Protein AF-0000000084878643 (afdb_homodimer)

Solvent-accessible surface area (backbone atoms only — not comparable to full-atom values): 111916 Å² total; per-residue (Å²): 138,80,80,73,78,83,76,81,81,75,80,64,74,75,72,75,66,70,75,75,73,78,77,70,66,62,33,75,24,48,44,36,86,78,51,46,78,40,60,67,88,78,78,83,68,64,71,68,74,65,63,67,61,60,69,62,65,75,53,89,75,82,74,66,68,84,76,37,88,47,72,70,44,36,52,51,45,50,54,48,38,51,50,48,50,51,48,49,52,53,57,42,45,70,34,74,67,30,43,30,34,50,48,34,23,48,27,33,47,59,17,42,33,36,62,66,34,64,74,48,27,61,69,53,45,63,58,82,67,50,42,50,13,25,45,41,20,59,70,44,47,31,60,51,29,54,12,46,49,51,50,43,50,54,45,40,51,53,25,49,52,50,26,51,52,48,50,51,46,42,34,49,47,20,34,52,31,38,74,72,65,66,37,60,69,59,30,52,51,49,39,38,49,51,44,37,18,46,44,51,6,49,42,45,27,51,34,61,62,62,62,37,76,60,47,44,48,22,40,50,53,24,47,52,53,37,45,53,51,60,64,68,34,58,35,46,77,71,35,45,89,67,64,63,64,59,51,32,53,50,49,35,52,52,51,12,51,51,40,18,51,48,44,28,67,71,46,84,61,44,52,24,61,47,52,29,54,49,27,50,46,51,30,34,32,30,50,18,33,48,52,34,50,52,51,49,26,58,74,68,70,44,68,64,55,70,71,30,74,62,48,53,50,43,51,50,51,27,51,52,25,49,55,50,32,59,58,25,51,60,23,24,44,49,40,27,49,73,70,12,40,53,79,50,47,64,52,53,53,49,44,54,49,31,53,50,51,35,53,49,30,47,39,24,33,48,45,33,47,53,52,44,53,54,58,70,60,62,62,77,79,78,70,77,78,77,70,75,82,68,85,69,77,74,63,65,63,62,66,53,50,44,50,57,59,54,68,72,66,70,77,66,83,72,73,78,67,84,64,84,75,65,79,65,62,66,55,53,72,63,56,66,73,64,70,68,68,66,56,58,76,70,71,85,48,55,60,47,57,50,41,51,48,44,69,62,40,35,29,49,55,52,24,47,47,48,31,50,27,51,56,36,53,48,64,50,46,47,94,49,53,85,77,31,58,52,66,65,80,42,38,61,57,27,49,53,50,45,48,52,54,40,52,52,48,48,56,53,40,51,53,49,48,37,51,56,56,61,71,55,67,90,54,56,71,69,58,48,50,47,39,44,39,49,51,13,39,54,50,47,34,57,49,29,52,50,48,37,52,51,33,51,48,53,39,51,51,48,52,50,50,52,42,52,43,70,75,64,64,70,78,45,63,66,76,77,50,48,71,68,71,62,45,76,71,62,58,69,69,67,69,85,55,65,64,56,77,64,53,72,62,68,63,70,78,61,58,73,76,68,64,86,53,78,65,62,70,30,77,34,67,71,60,50,53,45,63,44,42,34,29,43,67,65,39,76,85,54,60,69,64,60,50,54,53,28,49,52,52,45,51,51,50,52,57,54,62,30,70,61,52,41,48,10,50,48,45,6,50,53,48,28,65,59,52,47,38,50,71,38,81,88,39,25,64,58,30,62,71,38,42,42,62,52,10,54,49,34,21,63,68,23,53,48,79,29,51,18,53,21,48,52,45,33,51,31,41,53,52,9,37,53,51,9,42,54,50,28,55,51,52,47,67,71,36,75,78,39,60,69,54,41,51,55,51,48,34,51,53,38,42,54,29,39,41,32,27,70,72,71,59,41,44,64,32,23,47,33,16,52,42,36,22,32,65,41,42,47,40,41,52,46,37,42,67,67,45,74,58,94,61,62,86,48,47,40,66,60,48,41,63,68,58,49,41,48,40,46,53,50,19,35,50,50,12,35,53,48,23,51,48,47,42,61,70,54,82,57,40,56,39,56,61,42,41,36,34,37,52,19,46,50,33,40,44,53,17,32,47,46,50,58,27,52,66,58,28,50,54,44,26,68,68,68,69,47,84,63,54,58,65,57,64,55,47,65,57,46,53,53,51,51,52,51,41,47,55,54,37,50,61,42,22,57,58,32,87,50,67,45,31,55,56,49,58,68,64,54,50,51,44,51,52,38,48,56,51,37,52,25,36,52,48,39,50,49,53,64,47,62,69,58,84,70,77,51,72,36,33,48,53,52,50,64,71,45,42,67,50,50,51,51,43,27,27,49,53,24,36,50,28,42,52,54,17,50,32,50,60,67,63,46,48,44,62,92,41,68,82,71,67,64,65,48,52,52,50,42,55,49,50,55,50,50,55,51,51,53,53,53,50,35,58,71,68,64,52,81,64,84,72,78,66,56,68,70,43,52,39,60,59,34,36,51,51,52,46,51,48,50,38,50,50,38,50,49,52,42,49,51,52,48,38,67,52,52,30,66,63,58,63,81,64,82,54,86,80,133,86,74,77,76,79,74,75,80,73,78,62,72,73,71,72,66,68,75,75,71,78,78,70,66,63,33,74,25,47,42,38,88,78,52,45,78,40,61,67,87,77,79,84,68,65,72,66,72,65,62,66,61,59,70,63,64,76,53,86,76,81,72,66,68,84,74,39,90,46,71,71,43,37,51,49,44,51,54,48,38,51,49,49,50,51,50,50,51,53,54,41,47,70,34,74,67,29,44,29,35,50,46,35,22,50,26,33,48,59,17,42,33,36,62,67,34,65,73,49,27,61,70,55,42,62,58,81,67,47,39,51,15,27,45,42,20,60,70,44,48,31,61,50,30,55,11,46,49,52,52,44,50,53,44,40,52,54,24,51,52,50,26,50,53,47,50,51,48,40,32,48,46,22,32,53,31,37,75,72,65,65,38,60,69,62,29,53,51,48,39,38,50,51,44,37,19,46,44,51,7,48,42,46,26,49,33,61,63,63,63,38,77,59,47,45,48,23,41,50,52,24,47,52,53,36,46,55,52,60,64,67,35,59,36,47,75,71,36,46,88,66,66,65,65,59,51,32,54,50,48,36,51,51,52,12,52,50,42,18,52,49,43,27,68,72,47,85,62,44,53,22,60,46,52,29,52,49,26,51,44,51,29,34,32,31,49,18,34,49,52,35,50,52,53,48,26,58,75,68,70,44,69,64,55,71,71,30,73,60,48,54,50,43,50,50,51,27,51,53,24,49,53,49,32,60,59,25,50,61,23,26,44,50,39,27,49,74,68,12,40,53,77,51,49,64,52,53,53,49,45,54,49,31,53,51,50,34,53,51,30,47,39,23,34,50,45,32,44,53,52,45,54,54,58,70,60,62,60,78,77,75,69,77,74,77,68,81,83,64,89,69,78,76,62,66,63,61,64,53,51,41,50,58,57,54,67,72,62,69,77,66,82,76,73,76,66,82,64,84,76,64,78,65,63,66,55,52,73,63,56,66,74,63,68,67,66,68,54,59,76,70,71,84,49,55,60,47,56,50,41,49,47,46,69,63,40,36,28,48,54,54,26,45,48,50,32,51,26,49,54,35,52,49,64,51,46,48,93,48,51,84,76,31,57,52,66,66,80,42,38,60,56,28,49,52,51,45,49,52,53,38,51,54,50,47,56,53,39,51,52,51,50,39,51,54,56,60,71,54,66,90,56,57,71,67,59,49,50,48,39,45,40,50,53,14,38,54,50,48,35,56,50,30,52,51,48,37,51,51,32,49,48,52,40,51,51,49,51,50,51,52,41,51,42,68,76,64,63,70,79,44,64,68,77,76,50,49,70,67,70,61,43,76,71,60,56,71,70,66,71,85,54,67,66,55,79,64,52,71,61,67,63,72,77,61,59,72,75,68,64,84,53,77,63,63,70,32,78,33,66,71,60,50,52,46,61,45,41,34,30,43,66,65,40,77,86,55,60,69,63,63,47,52,52,29,49,52,52,45,52,52,50,51,57,54,62,29,70,61,51,41,48,10,50,48,45,5,49,52,48,28,65,59,52,46,38,51,71,37,81,88,39,24,64,59,30,60,72,40,42,44,62,52,10,55,50,34,22,62,68,23,54,47,79,30,52,17,53,20,48,52,46,33,49,32,42,52,55,9,36,54,52,9,42,52,50,26,55,52,51,46,67,72,36,74,79,40,61,68,54,41,51,55,50,48,35,53,54,39,44,54,28,38,40,32,27,70,71,71,59,40,46,64,32,22,48,32,16,51,42,37,23,31,64,40,42,47,41,42,53,47,37,43,67,69,44,75,57,94,62,62,87,46,44,40,66,59,49,42,64,68,60,49,41,49,39,47,52,52,20,34,50,52,12,35,53,49,24,53,48,47,43,61,70,54,83,58,40,55,39,56,60,42,41,37,33,37,53,19,45,50,32,40,44,52,16,30,46,47,49,59,27,53,66,58,27,50,54,43,26,69,68,68,69,47,84,62,55,60,65,56,64,55,46,66,57,46,53,51,51,50,53,51,42,47,54,55,36,52,60,44,22,56,58,32,86,48,66,46,32,55,54,50,59,68,65,53,48,52,43,50,52,36,49,53,52,37,53,25,37,53,49,39,50,49,54,65,49,62,68,58,85,70,78,50,72,38,33,48,54,50,49,64,72,43,43,67,47,51,52,51,44,28,28,48,53,23,35,50,27,42,53,53,18,50,31,50,60,66,63,45,50,43,62,91,39,67,83,70,67,64,67,47,51,51,50,41,55,49,51,54,49,49,54,50,52,53,53,51,50,34,59,72,68,64,52,82,65,83,71,77,67,55,67,71,42,51,37,60,60,35,37,51,50,50,46,51,50,52,39,49,51,39,49,49,53,41,49,51,52,48,37,67,54,53,30,66,64,57,62,80,65,81,55,86,79

InterPro domains:
  IPR049453 Integral membrane bound transporter domain [PF13515] (687-822)
  IPR052430 Intracellular Vesicle Transport-Associated [PTHR47804] (70-1054)

Nearest PDB structures (foldseek):
  7vq7-assembly1_B  TM=7.026E-01  e=4.451E-05  Arabidopsis thaliana
  7vq3-assembly1_A  TM=6.517E-01  e=2.743E-05  Arabidopsis thaliana
  7vq7-assembly1_B  TM=7.253E-01  e=2.428E-05  Arabidopsis thaliana
  7vq3-assembly1_A  TM=6.732E-01  e=3.557E-05  Arabidopsis thaliana
  7jh5-assembly1_A  TM=3.214E-01  e=6.036E+00  synthetic construct

Foldseek 3Di:
DPPDDPPPPDDPPPDPPPPPPPQFQQDFFAQLQPRDTDRDDDALDQPPVPPVPPPPPPQDDQDDLVVAPDPVSSVVSVVVNVVSVVVVVVVVCPDLLNLQLLLLLQLLLQQLCCLQPVVNVVVLPLFFDSLVLSLLSLLQPLSDALLVLLVLVVLLVVLLVLLLVLLVVLLVLLQCCCVPPVDLPVSVVVNLCCSQLVSLLVLLLQCQQLVDSSSLSSSLLSLLSNLCRQQPDCSSNVSHDDCSSSVSSVSSSVSSSCSSSCSNVPGPHHHLVQLLLVLLLQLLLLLLSLLSLLLVCLLVVDPCSCVDPVVVVSVVSNVVSLVSNVVSLSSNCSVCLVQQNNVCSVLSVLLNVLSVLLVLLSLLLNLLSVLLNVLLPPPPCPPDDPDDPPPPPPPPVLVVLLVVVVVPPPPPDPCPPPDPPDPPVVVVVVPPPPVVVVVLVLCPALSNLSSLLCSQQVNLSNSLSVLSSVQSNDRQAPPRRLQGGPQSPSSLVSLVVSLVVNVVSLVVSLQVSLVSLVSNPPDDLVRNLSNLLSSLSSVLSSLSSSSSSVSVSSSSVSSVVSVVCSVDPDRHNCVVVCVVVVPVPPDPPCVVPDPVVVVVCVAPPFDDADNPNLFDQQDDPVVVVCVVCVVVVVCVVDDPVVVVVVVVVVVVVVVCPRLSNLLSSLLSVLLSVLSVLSNDPVNNVVCVLLVLSLLSSLLSSLRDSALLSSVVLLVLLLLLLVLLLVLLVVQCVVCVQPSVSSSVSLSVLSSVLSCCCSPVVSSSNSSSSNVSNSQQNSSQNSQLVQRPDPNVVQPRNHGPSVSSSVSNSVSSNNSSVSSSCSCVPRPHDHLLLSLLSLVLVLLLVVLVLLLVPQVVVLLVCQPVVNPDGSDRPCRLVNSVVSLVSSVVSLVSNQSDDDPVDGDPSVLVVLLSVLVSSLSSLVSSSRSLSPPPPHAALQLSVLCVQLVVLSSVLSNLSSVLSNVLSVCSNVVAADAPPRDASVVSLVVSSVSSVVVVVVVVVCVVVVPPPPRPHRSVSCSSVSSVSSSSVSSRVSSVVSSVSSCVVSHYDDPPDDDDD/DDPPDPPCPDDPPPDPPPPPPPQFQQDFFAQLQPRDTDRDDDALDAPPVPPVPPPPVPQDDQDDLVVAPDPVSSVVSVVVNVVSVVVVVVVVCPDLLNLQLLLLLQLLLQQLCCLLPVVNVVVLPLFFDSLVLSLLSLLQPLSDALLVLLVLVVLLVVLLVLLLVLLVVLLVLLQCCCVPPVDLPVSVVVNLCCSQLVSLLVLLLQCQQLVDSSSLSSSLLSLLSNLCRQQPDCSSNVSHDDCSSSVSSVSSSVSSSCSSSCSNVPGPHDHLVQLLLVLLLQLLLLLLSLLSLLLVCLLVVDPCSCVDPVVVVSVVSNVVSLVSNVVSLSSNCSVCLVQQNNVCSVLSVLLNVLSVLLVLLSLLLNLLSVLLNVLLPPPPPPPPDPDDPDPPPPPPVLVVLLVVVVVVPPPPDPCPPPDPPDPPVVVVVVPPPPVVVLVLVLCPDLSNLSSLLCNQQVNLSNSLSVLSSVQSNDRQAPPRRLQGGDQSPSSLVSLVVSLVVNVVSLVVSLQVSLVSLVSNPPDDLVRNLSNLLSSLSSVLSSLSSSSSSVSVSSSSVSSVVSVVCSVPPDRHNCVVVCVVVVPVPPDPCCVVPDPVVVVVCPAPPFDDADNSNLFDQQDDPVVVVCVQCVVVVVCVVDDPVVVVVVVVVVVVVVVCPRLSNLLSSLLSVLLSVLSVLSNDPVNNVVCVLLVLSLLSSLLSSLRDSALLSSVVLLVLLLLLLVLLLVLLVVQCVVCVLPSVSSSVSLSVLSSVLSCCCSPVVSSSNSSSNNVSNSCQNSSQNSQLVQRPDPNVVQPRNNGPSVSSSVSNSVSSNNSSVSSSCSCPPRPHDHLLLSLLSLVLVLLLVVLVLLLVPQVVVLLVCQPVVNPDGSDRPPRLVNSVVSLVSSVVSLVSNQSDDDPVDGDPSVLVVLLSVLVVSLSSLVSSSRSLSPPPNHAAPQLSVLCVQLVVLSSVLSNLSSVLSNVLSVCSNVVAADAPPRDASVVSLVVSSVSSVVVVVVVVVCVVVVPPPPRPHRSVSCSSVSSVSSSSVSSRVSSVVSSVSSCVVSHYDDPPDDDDD

Organism: Fusarium pseudograminearum (strain CS3096) (NCBI:txid1028729)

pLDDT: mean 78.45, std 18.29, range [18.11, 96.5]

Structure (mmCIF, N/CA/C/O backbone):
data_AF-0000000084878643-model_v1
#
loop_
_entity.id
_entity.type
_entity.pdbx_description
1 polymer 'Integral membrane bound transporter domain-containing protein'
#
loop_
_atom_site.group_PDB
_atom_site.id
_atom_site.type_symbol
_atom_site.label_atom_id
_atom_site.label_alt_id
_atom_site.label_comp_id
_atom_site.label_asym_id
_atom_site.label_entity_id
_atom_site.label_seq_id
_atom_site.pdbx_PDB_ins_code
_atom_site.Cartn_x
_atom_site.Cartn_y
_atom_site.Cartn_z
_atom_site.occupancy
_atom_site.B_iso_or_equiv
_atom_site.auth_seq_id
_atom_site.auth_comp_id
_atom_site.auth_asym_id
_atom_site.auth_atom_id
_atom_site.pdbx_PDB_model_num
ATOM 1 N N . MET A 1 1 ? -40.031 55.219 -47.625 1 23.02 1 MET A N 1
ATOM 2 C CA . MET A 1 1 ? -38.938 54.75 -46.812 1 23.02 1 MET A CA 1
ATOM 3 C C . MET A 1 1 ? -39.125 55.125 -45.344 1 23.02 1 MET A C 1
ATOM 5 O O . MET A 1 1 ? -39.188 56.312 -45.031 1 23.02 1 MET A O 1
ATOM 9 N N . SER A 1 2 ? -39.844 54.281 -44.531 1 20.12 2 SER A N 1
ATOM 10 C CA . SER A 1 2 ? -40.812 54.219 -43.438 1 20.12 2 SER A CA 1
ATOM 11 C C . SER A 1 2 ? -40.125 54.312 -42.062 1 20.12 2 SER A C 1
ATOM 13 O O . SER A 1 2 ? -39.312 53.469 -41.719 1 20.12 2 SER A O 1
ATOM 15 N N . THR A 1 3 ? -39.562 55.531 -41.75 1 19.91 3 THR A N 1
ATOM 16 C CA . THR A 1 3 ? -38.875 55.938 -40.5 1 19.91 3 THR A CA 1
ATOM 17 C C . THR A 1 3 ? -39.719 55.594 -39.281 1 19.91 3 THR A C 1
ATOM 19 O O . THR A 1 3 ? -40.688 56.281 -38.969 1 19.91 3 THR A O 1
ATOM 22 N N . ALA A 1 4 ? -39.969 54.219 -39.25 1 21.73 4 ALA A N 1
ATOM 23 C CA . ALA A 1 4 ? -40.906 53.625 -38.312 1 21.73 4 ALA A CA 1
ATOM 24 C C . ALA A 1 4 ? -40.594 54.094 -36.875 1 21.73 4 ALA A C 1
ATOM 26 O O . ALA A 1 4 ? -39.438 54.188 -36.5 1 21.73 4 ALA A O 1
ATOM 27 N N . THR A 1 5 ? -41.531 54.781 -36.219 1 21.22 5 THR A N 1
ATOM 28 C CA . THR A 1 5 ? -41.75 55.531 -35 1 21.22 5 THR A CA 1
ATOM 29 C C . THR A 1 5 ? -41.469 54.688 -33.781 1 21.22 5 THR A C 1
ATOM 31 O O . THR A 1 5 ? -42.031 53.594 -33.625 1 21.22 5 THR A O 1
ATOM 34 N N . SER A 1 6 ? -40.188 54.656 -33.219 1 24.14 6 SER A N 1
ATOM 35 C CA . SER A 1 6 ? -39.531 53.938 -32.125 1 24.14 6 SER A CA 1
ATOM 36 C C . SER A 1 6 ? -40.312 54.125 -30.828 1 24.14 6 SER A C 1
ATOM 38 O O . SER A 1 6 ? -40.5 55.219 -30.344 1 24.14 6 SER A O 1
ATOM 40 N N . SER A 1 7 ? -41.5 53.438 -30.703 1 23.77 7 SER A N 1
ATOM 41 C CA . SER A 1 7 ? -42.469 53.469 -29.594 1 23.77 7 SER A CA 1
ATOM 42 C C . SER A 1 7 ? -41.781 53.188 -28.266 1 23.77 7 SER A C 1
ATOM 44 O O . SER A 1 7 ? -40.906 52.312 -28.188 1 23.77 7 SER A O 1
ATOM 46 N N . SER A 1 8 ? -41.656 54.219 -27.375 1 23.42 8 SER A N 1
ATOM 47 C CA . SER A 1 8 ? -41.125 54.438 -26.031 1 23.42 8 SER A CA 1
ATOM 48 C C . SER A 1 8 ? -41.719 53.438 -25.031 1 23.42 8 SER A C 1
ATOM 50 O O . SER A 1 8 ? -42.938 53.5 -24.734 1 23.42 8 SER A O 1
ATOM 52 N N . ASN A 1 9 ? -41.531 52.094 -25.219 1 24.12 9 ASN A N 1
ATOM 53 C CA . ASN A 1 9 ? -42 51.062 -24.328 1 24.12 9 ASN A CA 1
ATOM 54 C C . ASN A 1 9 ? -41.656 51.344 -22.875 1 24.12 9 ASN A C 1
ATOM 56 O O . ASN A 1 9 ? -40.469 51.469 -22.531 1 24.12 9 ASN A O 1
ATOM 60 N N . SER A 1 10 ? -42.438 52.156 -22.125 1 22.97 10 SER A N 1
ATOM 61 C CA . SER A 1 10 ? -42.5 52.594 -20.734 1 22.97 10 SER A CA 1
ATOM 62 C C . SER A 1 10 ? -42.188 51.438 -19.781 1 22.97 10 SER A C 1
ATOM 64 O O . SER A 1 10 ? -42.375 50.281 -20.141 1 22.97 10 SER A O 1
ATOM 66 N N . ALA A 1 11 ? -41.531 51.75 -18.531 1 26.12 11 ALA A N 1
ATOM 67 C CA . ALA A 1 11 ? -40.719 51.281 -17.391 1 26.12 11 ALA A CA 1
ATOM 68 C C . ALA A 1 11 ? -41.562 50.406 -16.469 1 26.12 11 ALA A C 1
ATOM 70 O O . ALA A 1 11 ? -41.156 50.125 -15.336 1 26.12 11 ALA A O 1
ATOM 71 N N . TRP A 1 12 ? -42.688 49.906 -16.953 1 24.53 12 TRP A N 1
ATOM 72 C CA . TRP A 1 12 ? -43.562 49.469 -15.883 1 24.53 12 TRP A CA 1
ATOM 73 C C . TRP A 1 12 ? -42.969 48.312 -15.094 1 24.53 12 TRP A C 1
ATOM 75 O O . TRP A 1 12 ? -43.656 47.656 -14.32 1 24.53 12 TRP A O 1
ATOM 85 N N . PRO A 1 13 ? -41.688 47.844 -15.258 1 33.06 13 PRO A N 1
ATOM 86 C CA . PRO A 1 13 ? -41.688 46.625 -14.453 1 33.06 13 PRO A CA 1
ATOM 87 C C . PRO A 1 13 ? -42.094 46.875 -13 1 33.06 13 PRO A C 1
ATOM 89 O O . PRO A 1 13 ? -41.719 47.906 -12.422 1 33.06 13 PRO A O 1
ATOM 92 N N . PRO A 1 14 ? -43.281 46.438 -12.586 1 29.06 14 PRO A N 1
ATOM 93 C CA . PRO A 1 14 ? -43.781 46.781 -11.242 1 29.06 14 PRO A CA 1
ATOM 94 C C . PRO A 1 14 ? -42.75 46.531 -10.156 1 29.06 14 PRO A C 1
ATOM 96 O O . PRO A 1 14 ? -41.906 45.625 -10.297 1 29.06 14 PRO A O 1
ATOM 99 N N . LYS A 1 15 ? -42.406 47.562 -9.438 1 32.34 15 LYS A N 1
ATOM 100 C CA . LYS A 1 15 ? -41.531 47.625 -8.289 1 32.34 15 LYS A CA 1
ATOM 101 C C . LYS A 1 15 ? -41.781 46.5 -7.316 1 32.34 15 LYS A C 1
ATOM 103 O O . LYS A 1 15 ? -42.938 46.25 -6.93 1 32.34 15 LYS A O 1
ATOM 108 N N . LYS A 1 16 ? -40.938 45.562 -7.387 1 32.28 16 LYS A N 1
ATOM 109 C CA . LYS A 1 16 ? -40.969 44.469 -6.41 1 32.28 16 LYS A CA 1
ATOM 110 C C . LYS A 1 16 ? -41.281 45 -5.012 1 32.28 16 LYS A C 1
ATOM 112 O O . LYS A 1 16 ? -40.562 45.875 -4.504 1 32.28 16 LYS A O 1
ATOM 117 N N . ARG A 1 17 ? -42.562 45.094 -4.754 1 31.33 17 ARG A N 1
ATOM 118 C CA . ARG A 1 17 ? -42.906 45.5 -3.398 1 31.33 17 ARG A CA 1
ATOM 119 C C . ARG A 1 17 ? -41.969 44.875 -2.375 1 31.33 17 ARG A C 1
ATOM 121 O O . ARG A 1 17 ? -41.625 43.688 -2.498 1 31.33 17 ARG A O 1
ATOM 128 N N . PRO A 1 18 ? -41.125 45.75 -1.85 1 29.88 18 PRO A N 1
ATOM 129 C CA . PRO A 1 18 ? -40.219 45.188 -0.845 1 29.88 18 PRO A CA 1
ATOM 130 C C . PRO A 1 18 ? -40.875 44.094 -0.012 1 29.88 18 PRO A C 1
ATOM 132 O O . PRO A 1 18 ? -42.094 44.094 0.16 1 29.88 18 PRO A O 1
ATOM 135 N N . SER A 1 19 ? -40.469 42.906 -0.155 1 32.84 19 SER A N 1
ATOM 136 C CA . SER A 1 19 ? -40.875 41.75 0.634 1 32.84 19 SER A CA 1
ATOM 137 C C . SER A 1 19 ? -41.406 42.188 2.002 1 32.84 19 SER A C 1
ATOM 139 O O . SER A 1 19 ? -40.719 42.938 2.721 1 32.84 19 SER A O 1
ATOM 141 N N . GLN A 1 20 ? -42.688 42.531 2.072 1 32.88 20 GLN A N 1
ATOM 142 C CA . GLN A 1 20 ? -43.344 42.875 3.332 1 32.88 20 GLN A CA 1
ATOM 143 C C . GLN A 1 20 ? -42.719 42.125 4.496 1 32.88 20 GLN A C 1
ATOM 145 O O . GLN A 1 20 ? -42.75 40.875 4.523 1 32.88 20 GLN A O 1
ATOM 150 N N . ARG A 1 21 ? -41.781 42.625 5.082 1 38.28 21 ARG A N 1
ATOM 151 C CA . ARG A 1 21 ? -41.125 42.25 6.328 1 38.28 21 ARG A CA 1
ATOM 152 C C . ARG A 1 21 ? -42.125 41.75 7.355 1 38.28 21 ARG A C 1
ATOM 154 O O . ARG A 1 21 ? -43.031 42.469 7.746 1 38.28 21 ARG A O 1
ATOM 161 N N . THR A 1 22 ? -42.531 40.531 7.273 1 39.38 22 THR A N 1
ATOM 162 C CA . THR A 1 22 ? -43.344 39.812 8.242 1 39.38 22 THR A CA 1
ATOM 163 C C . THR A 1 22 ? -42.969 40.188 9.672 1 39.38 22 THR A C 1
ATOM 165 O O . THR A 1 22 ? -41.844 39.969 10.102 1 39.38 22 THR A O 1
ATOM 168 N N . LYS A 1 23 ? -43.594 41.188 10.227 1 46.53 23 LYS A N 1
ATOM 169 C CA . LYS A 1 23 ? -43.344 41.75 11.562 1 46.53 23 LYS A CA 1
ATOM 170 C C . LYS A 1 23 ? -43.719 40.719 12.633 1 46.53 23 LYS A C 1
ATOM 172 O O . LYS A 1 23 ? -44.875 40.312 12.742 1 46.53 23 LYS A O 1
ATOM 177 N N . LEU A 1 24 ? -42.812 39.781 13.016 1 55.06 24 LEU A N 1
ATOM 178 C CA . LEU A 1 24 ? -43 38.875 14.164 1 55.06 24 LEU A CA 1
ATOM 179 C C . LEU A 1 24 ? -43.406 39.688 15.406 1 55.06 24 LEU A C 1
ATOM 181 O O . LEU A 1 24 ? -43 40.844 15.555 1 55.06 24 LEU A O 1
ATOM 185 N N . ARG A 1 25 ? -44.375 39.281 16.156 1 55.25 25 ARG A N 1
ATOM 186 C CA . ARG A 1 25 ? -44.781 39.875 17.422 1 55.25 25 ARG A CA 1
ATOM 187 C C . ARG A 1 25 ? -43.562 40.094 18.328 1 55.25 25 ARG A C 1
ATOM 189 O O . ARG A 1 25 ? -42.594 39.344 18.281 1 55.25 25 ARG A O 1
ATOM 196 N N . ASN A 1 26 ? -43.5 41.219 18.844 1 60.06 26 ASN A N 1
ATOM 197 C CA . ASN A 1 26 ? -42.375 41.562 19.719 1 60.06 26 ASN A CA 1
ATOM 198 C C . ASN A 1 26 ? -42.438 40.812 21.031 1 60.06 26 ASN A C 1
ATOM 200 O O . ASN A 1 26 ? -43.469 40.781 21.688 1 60.06 26 ASN A O 1
ATOM 204 N N . GLY A 1 27 ? -41.688 39.781 21.266 1 61.81 27 GLY A N 1
ATOM 205 C CA . GLY A 1 27 ? -41.594 39.125 22.562 1 61.81 27 GLY A CA 1
ATOM 206 C C . GLY A 1 27 ? -40.875 39.969 23.594 1 61.81 27 GLY A C 1
ATOM 207 O O . GLY A 1 27 ? -40.25 41 23.266 1 61.81 27 GLY A O 1
ATOM 208 N N . THR A 1 28 ? -41.125 39.75 24.875 1 69.69 28 THR A N 1
ATOM 209 C CA . THR A 1 28 ? -40.406 40.406 25.953 1 69.69 28 THR A CA 1
ATOM 210 C C . THR A 1 28 ? -38.938 39.969 25.938 1 69.69 28 THR A C 1
ATOM 212 O O . THR A 1 28 ? -38.625 38.781 25.766 1 69.69 28 THR A O 1
ATOM 215 N N . PHE A 1 29 ? -38.094 40.906 25.781 1 74.75 29 PHE A N 1
ATOM 216 C CA . PHE A 1 29 ? -36.688 40.562 25.828 1 74.75 29 PHE A CA 1
ATOM 217 C C . PHE A 1 29 ? -35.969 41.281 26.969 1 74.75 29 PHE A C 1
ATOM 219 O O . PHE A 1 29 ? -36.5 42.25 27.516 1 74.75 29 PHE A O 1
ATOM 226 N N . ILE A 1 30 ? -34.969 40.688 27.469 1 74.62 30 ILE A N 1
ATOM 227 C CA . ILE A 1 30 ? -34.188 41.219 28.578 1 74.62 30 ILE A CA 1
ATOM 228 C C . ILE A 1 30 ? -33 41.969 28.031 1 74.62 30 ILE A C 1
ATOM 230 O O . ILE A 1 30 ? -32.25 41.438 27.219 1 74.62 30 ILE A O 1
ATOM 234 N N . ILE A 1 31 ? -32.875 43.219 28.375 1 73.75 31 ILE A N 1
ATOM 235 C CA . ILE A 1 31 ? -31.641 43.969 28.078 1 73.75 31 ILE A CA 1
ATOM 236 C C . ILE A 1 31 ? -30.516 43.469 28.984 1 73.75 31 ILE A C 1
ATOM 238 O O . ILE A 1 31 ? -30.578 43.625 30.203 1 73.75 31 ILE A O 1
ATOM 242 N N . PRO A 1 32 ? -29.547 42.812 28.438 1 80.06 32 PRO A N 1
ATOM 243 C CA . PRO A 1 32 ? -28.531 42.125 29.234 1 80.06 32 PRO A CA 1
ATOM 244 C C . PRO A 1 32 ? -27.812 43.062 30.203 1 80.06 32 PRO A C 1
ATOM 246 O O . PRO A 1 32 ? -27.484 42.688 31.312 1 80.06 32 PRO A O 1
ATOM 249 N N . SER A 1 33 ? -27.609 44.375 29.891 1 77.38 33 SER A N 1
ATOM 250 C CA . SER A 1 33 ? -26.812 45.281 30.719 1 77.38 33 SER A CA 1
ATOM 251 C C . SER A 1 33 ? -27.594 45.719 31.969 1 77.38 33 SER A C 1
ATOM 253 O O . SER A 1 33 ? -27.016 45.844 33.031 1 77.38 33 SER A O 1
ATOM 255 N N . THR A 1 34 ? -28.922 45.844 31.891 1 75.75 34 THR A N 1
ATOM 256 C CA . THR A 1 34 ? -29.703 46.375 33 1 75.75 34 THR A CA 1
ATOM 257 C C . THR A 1 34 ? -30.594 45.312 33.594 1 75.75 34 THR A C 1
ATOM 259 O O . THR A 1 34 ? -31.016 45.406 34.75 1 75.75 34 THR A O 1
ATOM 262 N N . GLY A 1 35 ? -30.812 44.219 32.906 1 75.75 35 GLY A N 1
ATOM 263 C CA . GLY A 1 35 ? -31.688 43.156 33.375 1 75.75 35 GLY A CA 1
ATOM 264 C C . GLY A 1 35 ? -33.156 43.5 33.219 1 75.75 35 GLY A C 1
ATOM 265 O O . GLY A 1 35 ? -34.031 42.75 33.688 1 75.75 35 GLY A O 1
ATOM 266 N N . GLU A 1 36 ? -33.5 44.719 32.531 1 78.88 36 GLU A N 1
ATOM 267 C CA . GLU A 1 36 ? -34.875 45.156 32.406 1 78.88 36 GLU A CA 1
ATOM 268 C C . GLU A 1 36 ? -35.594 44.438 31.281 1 78.88 36 GLU A C 1
ATOM 270 O O . GLU A 1 36 ? -34.969 44.094 30.266 1 78.88 36 GLU A O 1
ATOM 275 N N . ARG A 1 37 ? -36.781 44.125 31.562 1 80.06 37 ARG A N 1
ATOM 276 C CA . ARG A 1 37 ? -37.625 43.5 30.547 1 80.06 37 ARG A CA 1
ATOM 277 C C . ARG A 1 37 ? -38.219 44.531 29.594 1 80.06 37 ARG A C 1
ATOM 279 O O . ARG A 1 37 ? -38.719 45.594 30.047 1 80.06 37 ARG A O 1
ATOM 286 N N . SER A 1 38 ? -37.812 44.5 28.406 1 78.44 38 SER A N 1
ATOM 287 C CA . SER A 1 38 ? -38.312 45.438 27.422 1 78.44 38 SER A CA 1
ATOM 288 C C . SER A 1 38 ? -39.125 44.75 26.344 1 78.44 38 SER A C 1
ATOM 290 O O . SER A 1 38 ? -38.906 43.562 26.062 1 78.44 38 SER A O 1
ATOM 292 N N . ARG A 1 39 ? -40.125 45.375 25.719 1 71.38 39 ARG A N 1
ATOM 293 C CA . ARG A 1 39 ? -40.938 44.844 24.641 1 71.38 39 ARG A CA 1
ATOM 294 C C . ARG A 1 39 ? -40.75 45.656 23.359 1 71.38 39 ARG A C 1
ATOM 296 O O . ARG A 1 39 ? -41.625 45.656 22.5 1 71.38 39 ARG A O 1
ATOM 303 N N . GLN A 1 40 ? -39.625 46.406 23.266 1 70.69 40 GLN A N 1
ATOM 304 C CA . GLN A 1 40 ? -39.375 47.219 22.094 1 70.69 40 GLN A CA 1
ATOM 305 C C . GLN A 1 40 ? -39.031 46.375 20.891 1 70.69 40 GLN A C 1
ATOM 307 O O . GLN A 1 40 ? -38.531 45.25 21.031 1 70.69 40 GLN A O 1
ATOM 312 N N . GLU A 1 41 ? -39.375 46.875 19.703 1 71.56 41 GLU A N 1
ATOM 313 C CA . GLU A 1 41 ? -39.062 46.188 18.453 1 71.56 41 GLU A CA 1
ATOM 314 C C . GLU A 1 41 ? -37.562 46.25 18.141 1 71.56 41 GLU A C 1
ATOM 316 O O . GLU A 1 41 ? -36.938 47.281 18.328 1 71.56 41 GLU A O 1
ATOM 321 N N . PHE A 1 42 ? -36.938 45 18.109 1 73.44 42 PHE A N 1
ATOM 322 C CA . PHE A 1 42 ? -35.531 44.938 17.75 1 73.44 42 PHE A CA 1
ATOM 323 C C . PHE A 1 42 ? -35.312 44.062 16.516 1 73.44 42 PHE A C 1
ATOM 325 O O . PHE A 1 42 ? -36.156 43.25 16.188 1 73.44 42 PHE A O 1
ATOM 332 N N . SER A 1 43 ? -34.375 44.594 15.617 1 70.75 43 SER A N 1
ATOM 333 C CA . SER A 1 43 ? -33.969 43.781 14.477 1 70.75 43 SER A CA 1
ATOM 334 C C . SER A 1 43 ? -32.625 43.125 14.711 1 70.75 43 SER A C 1
ATOM 336 O O . SER A 1 43 ? -31.766 43.688 15.398 1 70.75 43 SER A O 1
ATOM 338 N N . LEU A 1 44 ? -32.531 41.844 14.422 1 74.94 44 LEU A N 1
ATOM 339 C CA . LEU A 1 44 ? -31.25 41.094 14.5 1 74.94 44 LEU A CA 1
ATOM 340 C C . LEU A 1 44 ? -30.281 41.594 13.422 1 74.94 44 LEU A C 1
ATOM 342 O O . LEU A 1 44 ? -30.562 41.438 12.227 1 74.94 44 LEU A O 1
ATOM 346 N N . ARG A 1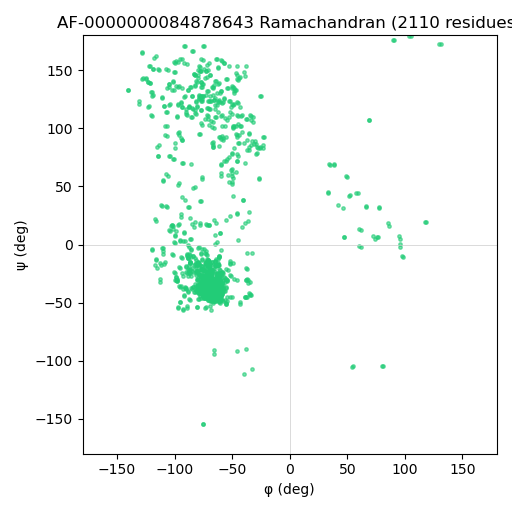 45 ? -29.484 42.656 13.75 1 64.81 45 ARG A N 1
ATOM 347 C CA . ARG A 1 45 ? -28.531 43.188 12.781 1 64.81 45 ARG A CA 1
ATOM 348 C C . ARG A 1 45 ? -27.125 42.719 13.062 1 64.81 45 ARG A C 1
ATOM 350 O O . ARG A 1 45 ? -26.797 42.312 14.188 1 64.81 45 ARG A O 1
ATOM 357 N N . THR A 1 46 ? -26.359 42.375 11.938 1 65.12 46 THR A N 1
ATOM 358 C CA . THR A 1 46 ? -24.938 42.062 12.023 1 65.12 46 THR A CA 1
ATOM 359 C C . THR A 1 46 ? -24.109 43.344 12.172 1 65.12 46 THR A C 1
ATOM 361 O O . THR A 1 46 ? -24.484 44.406 11.656 1 65.12 46 THR A O 1
ATOM 364 N N . SER A 1 47 ? -23.281 43.375 13.133 1 60.72 47 SER A N 1
ATOM 365 C CA . SER A 1 47 ? -22.438 44.531 13.422 1 60.72 47 SER A CA 1
ATOM 366 C C . SER A 1 47 ? -21.516 44.875 12.258 1 60.72 47 SER A C 1
ATOM 368 O O . SER A 1 47 ? -20.844 45.906 12.25 1 60.72 47 SER A O 1
ATOM 370 N N . THR A 1 48 ? -21.156 44.031 11.312 1 57.78 48 THR A N 1
ATOM 371 C CA . THR A 1 48 ? -20.062 44.219 10.367 1 57.78 48 THR A CA 1
ATOM 372 C C . THR A 1 48 ? -20.328 45.406 9.453 1 57.78 48 THR A C 1
ATOM 374 O O . THR A 1 48 ? -19.406 45.969 8.852 1 57.78 48 THR A O 1
ATOM 377 N N . ASN A 1 49 ? -21.531 45.75 9.047 1 48.84 49 ASN A N 1
ATOM 378 C CA . ASN A 1 49 ? -21.703 46.812 8.055 1 48.84 49 ASN A CA 1
ATOM 379 C C . ASN A 1 49 ? -21.203 48.156 8.578 1 48.84 49 ASN A C 1
ATOM 381 O O . ASN A 1 49 ? -20.828 49.031 7.793 1 48.84 49 ASN A O 1
ATOM 385 N N . SER A 1 50 ? -21.219 48.438 9.773 1 45.72 50 SER A N 1
ATOM 386 C CA . SER A 1 50 ? -20.906 49.781 10.211 1 45.72 50 SER A CA 1
ATOM 387 C C . SER A 1 50 ? -19.391 50.031 10.242 1 45.72 50 SER A C 1
ATOM 389 O O . SER A 1 50 ? -18.938 51.156 10.109 1 45.72 50 SER A O 1
ATOM 391 N N . ALA A 1 51 ? -18.531 49.125 10.547 1 48.62 51 ALA A N 1
ATOM 392 C CA . ALA A 1 51 ? -17.109 49.406 10.797 1 48.62 51 ALA A CA 1
ATOM 393 C C . ALA A 1 51 ? -16.344 49.594 9.492 1 48.62 51 ALA A C 1
ATOM 395 O O . ALA A 1 51 ? -15.336 50.281 9.445 1 48.62 51 ALA A O 1
ATOM 396 N N . LEU A 1 52 ? -16.625 48.781 8.484 1 46.19 52 LEU A N 1
ATOM 397 C CA . LEU A 1 52 ? -15.805 48.906 7.281 1 46.19 52 LEU A CA 1
ATOM 398 C C . LEU A 1 52 ? -15.922 50.281 6.66 1 46.19 52 LEU A C 1
ATOM 400 O O . LEU A 1 52 ? -14.977 50.781 6.047 1 46.19 52 LEU A O 1
ATOM 404 N N . ASN A 1 53 ? -17.094 50.875 6.715 1 42.88 53 ASN A N 1
ATOM 405 C CA . ASN A 1 53 ? -17.266 52.125 5.949 1 42.88 53 ASN A CA 1
ATOM 406 C C . ASN A 1 53 ? -16.484 53.281 6.574 1 42.88 53 ASN A C 1
ATOM 408 O O . ASN A 1 53 ? -16.141 54.25 5.895 1 42.88 53 ASN A O 1
ATOM 412 N N . ASN A 1 54 ? -16.297 53.312 7.805 1 42.09 54 ASN A N 1
ATOM 413 C CA . ASN A 1 54 ? -15.789 54.562 8.359 1 42.09 54 ASN A CA 1
ATOM 414 C C . ASN A 1 54 ? -14.289 54.719 8.117 1 42.09 54 ASN A C 1
ATOM 416 O O . ASN A 1 54 ? -13.781 55.844 8.008 1 42.09 54 ASN A O 1
ATOM 420 N N . ASN A 1 55 ? -13.5 53.688 8.328 1 46.53 55 ASN A N 1
ATOM 421 C CA . ASN A 1 55 ? -12.062 53.969 8.352 1 46.53 55 ASN A CA 1
ATOM 422 C C . ASN A 1 55 ? -11.531 54.281 6.961 1 46.53 55 ASN A C 1
ATOM 424 O O . ASN A 1 55 ? -10.5 54.938 6.82 1 46.53 55 ASN A O 1
ATOM 428 N N . ASN A 1 56 ? -12.062 53.688 5.945 1 50.56 56 ASN A N 1
ATOM 429 C CA . ASN A 1 56 ? -11.445 53.906 4.637 1 50.56 56 ASN A CA 1
ATOM 430 C C . ASN A 1 56 ? -11.828 55.281 4.059 1 50.56 56 ASN A C 1
ATOM 432 O O . ASN A 1 56 ? -11.297 55.688 3.02 1 50.56 56 ASN A O 1
ATOM 436 N N . ASP A 1 57 ? -12.82 55.812 4.57 1 52.22 57 ASP A N 1
ATOM 437 C CA . ASP A 1 57 ? -13.281 57 3.863 1 52.22 57 ASP A CA 1
ATOM 438 C C . ASP A 1 57 ? -12.305 58.156 4.055 1 52.22 57 ASP A C 1
ATOM 440 O O . ASP A 1 57 ? -12.242 59.094 3.225 1 52.22 57 ASP A O 1
ATOM 444 N N . ASN A 1 58 ? -11.523 58.219 5.125 1 56.94 58 ASN A N 1
ATOM 445 C CA . ASN A 1 58 ? -10.711 59.406 5.285 1 56.94 58 ASN A CA 1
ATOM 446 C C . ASN A 1 58 ? -9.336 59.25 4.641 1 56.94 58 ASN A C 1
ATOM 448 O O . ASN A 1 58 ? -8.461 60.094 4.84 1 56.94 58 ASN A O 1
ATOM 452 N N . ASN A 1 59 ? -9.109 58.156 4.008 1 67.81 59 ASN A N 1
ATOM 453 C CA . ASN A 1 59 ? -7.805 58.094 3.359 1 67.81 59 ASN A CA 1
ATOM 454 C C . ASN A 1 59 ? -7.785 58.875 2.053 1 67.81 59 ASN A C 1
ATOM 456 O O . ASN A 1 59 ? -8.773 58.906 1.313 1 67.81 59 ASN A O 1
ATOM 460 N N . PRO A 1 60 ? -6.797 59.812 1.969 1 75.06 60 PRO A N 1
ATOM 461 C CA . PRO A 1 60 ? -6.711 60.594 0.725 1 75.06 60 PRO A CA 1
ATOM 462 C C . PRO A 1 60 ? -6.715 59.688 -0.518 1 75.06 60 PRO A C 1
ATOM 464 O O . PRO A 1 60 ? -6.168 58.594 -0.495 1 75.06 60 PRO A O 1
ATOM 467 N N . LYS A 1 61 ? -7.484 60 -1.66 1 77.06 61 LYS A N 1
ATOM 468 C CA . LYS A 1 61 ? -7.68 59.25 -2.885 1 77.06 61 LYS A CA 1
ATOM 469 C C . LYS A 1 61 ? -6.75 59.719 -3.992 1 77.06 61 LYS A C 1
ATOM 471 O O . LYS A 1 61 ? -6.383 60.906 -4.031 1 77.06 61 LYS A O 1
ATOM 476 N N . PHE A 1 62 ? -6.164 58.75 -4.672 1 80.81 62 PHE A N 1
ATOM 477 C CA . PHE A 1 62 ? -5.355 59.031 -5.855 1 80.81 62 PHE A CA 1
ATOM 478 C C . PHE A 1 62 ? -6.199 59.656 -6.953 1 80.81 62 PHE A C 1
ATOM 480 O O . PHE A 1 62 ? -7.371 59.312 -7.121 1 80.81 62 PHE A O 1
ATOM 487 N N . HIS A 1 63 ? -5.688 60.781 -7.504 1 77.38 63 HIS A N 1
ATOM 488 C CA . HIS A 1 63 ? -6.367 61.406 -8.625 1 77.38 63 HIS A CA 1
ATOM 489 C C . HIS A 1 63 ? -5.938 60.781 -9.953 1 77.38 63 HIS A C 1
ATOM 491 O O . HIS A 1 63 ? -4.777 60.375 -10.109 1 77.38 63 HIS A O 1
ATOM 497 N N . SER A 1 64 ? -6.832 60.5 -10.812 1 80.69 64 SER A N 1
ATOM 498 C CA . SER A 1 64 ? -6.539 59.844 -12.094 1 80.69 64 SER A CA 1
ATOM 499 C C . SER A 1 64 ? -5.926 60.844 -13.078 1 80.69 64 SER A C 1
ATOM 501 O O . SER A 1 64 ? -6.266 62.031 -13.07 1 80.69 64 SER A O 1
ATOM 503 N N . LEU A 1 65 ? -4.906 60.438 -13.75 1 81.38 65 LEU A N 1
ATOM 504 C CA . LEU A 1 65 ? -4.219 61.219 -14.766 1 81.38 65 LEU A CA 1
ATOM 505 C C . LEU A 1 65 ? -5.172 61.625 -15.891 1 81.38 65 LEU A C 1
ATOM 507 O O . LEU A 1 65 ? -4.918 62.594 -16.625 1 81.38 65 LEU A O 1
ATOM 511 N N . ASP A 1 66 ? -6.23 60.938 -16.109 1 76.62 66 ASP A N 1
ATOM 512 C CA . ASP A 1 66 ? -7.156 61.188 -17.203 1 76.62 66 ASP A CA 1
ATOM 513 C C . ASP A 1 66 ? -7.949 62.469 -16.969 1 76.62 66 ASP A C 1
ATOM 515 O O . ASP A 1 66 ? -8.562 63 -17.891 1 76.62 66 ASP A O 1
ATOM 519 N N . GLU A 1 67 ? -7.828 62.906 -15.727 1 73.25 67 GLU A N 1
ATOM 520 C CA . GLU A 1 67 ? -8.57 64.125 -15.414 1 73.25 67 GLU A CA 1
ATOM 521 C C . GLU A 1 67 ? -7.766 65.375 -15.781 1 73.25 67 GLU A C 1
ATOM 523 O O . GLU A 1 67 ? -8.281 66.5 -15.727 1 73.25 67 GLU A O 1
ATOM 528 N N . ALA A 1 68 ? -6.48 65.125 -16.25 1 72.44 68 ALA A N 1
ATOM 529 C CA . ALA A 1 68 ? -5.594 66.25 -16.531 1 72.44 68 ALA A CA 1
ATOM 530 C C . ALA A 1 68 ? -5.789 66.75 -17.969 1 72.44 68 ALA A C 1
ATOM 532 O O . ALA A 1 68 ? -5.828 66 -18.906 1 72.44 68 ALA A O 1
ATOM 533 N N . GLU A 1 69 ? -6.215 68 -18.281 1 77.06 69 GLU A N 1
ATOM 534 C CA . GLU A 1 69 ? -6.422 68.625 -19.594 1 77.06 69 GLU A CA 1
ATOM 535 C C . GLU A 1 69 ? -5.109 69.125 -20.172 1 77.06 69 GLU A C 1
ATOM 537 O O . GLU A 1 69 ? -4.914 69.125 -21.391 1 77.06 69 GLU A O 1
ATOM 542 N N . SER A 1 70 ? -4.203 69.688 -19.438 1 81.56 70 SER A N 1
ATOM 543 C CA . SER A 1 70 ? -2.936 70.188 -19.922 1 81.56 70 SER A CA 1
ATOM 544 C C . SER A 1 70 ? -1.75 69.438 -19.328 1 81.56 70 SER A C 1
ATOM 546 O O . SER A 1 70 ? -1.908 68.688 -18.391 1 81.56 70 SER A O 1
ATOM 548 N N . ILE A 1 71 ? -0.619 69.5 -19.875 1 86.38 71 ILE A N 1
ATOM 549 C CA . ILE A 1 71 ? 0.605 68.875 -19.406 1 86.38 71 ILE A CA 1
ATOM 550 C C . ILE A 1 71 ? 0.956 69.375 -18.016 1 86.38 71 ILE A C 1
ATOM 552 O O . ILE A 1 71 ? 1.434 68.625 -17.172 1 86.38 71 ILE A O 1
ATOM 556 N N . THR A 1 72 ? 0.667 70.688 -17.859 1 83 72 THR A N 1
ATOM 557 C CA . THR A 1 72 ? 0.952 71.25 -16.547 1 83 72 THR A CA 1
ATOM 558 C C . THR A 1 72 ? 0.015 70.625 -15.492 1 83 72 THR A C 1
ATOM 560 O O . THR A 1 72 ? 0.425 70.375 -14.359 1 83 72 THR A O 1
ATOM 563 N N . ASP A 1 73 ? -1.105 70.312 -15.938 1 84.06 73 ASP A N 1
ATOM 564 C CA . ASP A 1 73 ? -2.068 69.688 -15.023 1 84.06 73 ASP A CA 1
ATOM 565 C C . ASP A 1 73 ? -1.688 68.25 -14.695 1 84.06 73 ASP A C 1
ATOM 567 O O . ASP A 1 73 ? -1.857 67.812 -13.562 1 84.06 73 ASP A O 1
ATOM 571 N N . ARG A 1 74 ? -1.095 67.562 -15.656 1 86.75 74 ARG A N 1
ATOM 572 C CA . ARG A 1 74 ? -0.65 66.188 -15.43 1 86.75 74 ARG A CA 1
ATOM 573 C C . ARG A 1 74 ? 0.49 66.188 -14.422 1 86.75 74 ARG A C 1
ATOM 575 O O . ARG A 1 74 ? 0.528 65.25 -13.562 1 86.75 74 ARG A O 1
ATOM 582 N N . LEU A 1 75 ? 1.309 67.125 -14.594 1 85.38 75 LEU A N 1
ATOM 583 C CA . LEU A 1 75 ? 2.42 67.188 -13.648 1 85.38 75 LEU A CA 1
ATOM 584 C C . LEU A 1 75 ? 1.931 67.562 -12.242 1 85.38 75 LEU A C 1
ATOM 586 O O . LEU A 1 75 ? 2.459 67 -11.25 1 85.38 75 LEU A O 1
ATOM 590 N N . GLN A 1 76 ? 0.973 68.312 -12.203 1 85.94 76 GLN A N 1
ATOM 591 C CA . GLN A 1 76 ? 0.425 68.625 -10.898 1 85.94 76 GLN A CA 1
ATOM 592 C C . GLN A 1 76 ? -0.304 67.438 -10.281 1 85.94 76 GLN A C 1
ATOM 594 O O . GLN A 1 76 ? -0.229 67.25 -9.062 1 85.94 76 GLN A O 1
ATOM 599 N N . ILE A 1 77 ? -0.802 66.688 -11.094 1 87.62 77 ILE A N 1
ATOM 600 C CA . ILE A 1 77 ? -1.482 65.5 -10.602 1 87.62 77 ILE A CA 1
ATOM 601 C C . ILE A 1 77 ? -0.452 64.438 -10.148 1 87.62 77 ILE A C 1
ATOM 603 O O . ILE A 1 77 ? -0.635 63.781 -9.117 1 87.62 77 ILE A O 1
ATOM 607 N N . ILE A 1 78 ? 0.595 64.312 -10.898 1 88.19 78 ILE A N 1
ATOM 608 C CA . ILE A 1 78 ? 1.649 63.406 -10.508 1 88.19 78 ILE A CA 1
ATOM 609 C C . ILE A 1 78 ? 2.258 63.844 -9.18 1 88.19 78 ILE A C 1
ATOM 611 O O . ILE A 1 78 ? 2.512 63.031 -8.297 1 88.19 78 ILE A O 1
ATOM 615 N N . THR A 1 79 ? 2.434 65.125 -9.117 1 88.12 79 THR A N 1
ATOM 616 C CA . THR A 1 79 ? 3.008 65.688 -7.871 1 88.12 79 THR A CA 1
ATOM 617 C C . THR A 1 79 ? 2.029 65.5 -6.715 1 88.12 79 THR A C 1
ATOM 619 O O . THR A 1 79 ? 2.438 65.188 -5.59 1 88.12 79 THR A O 1
ATOM 622 N N . GLN A 1 80 ? 0.863 65.562 -6.961 1 85.69 80 GLN A N 1
ATOM 623 C CA . GLN A 1 80 ? -0.128 65.375 -5.91 1 85.69 80 GLN A CA 1
ATOM 624 C C . GLN A 1 80 ? -0.263 63.906 -5.562 1 85.69 80 GLN A C 1
ATOM 626 O O . GLN A 1 80 ? -0.448 63.562 -4.398 1 85.69 80 GLN A O 1
ATOM 631 N N . ASN A 1 81 ? -0.051 63.094 -6.574 1 88.56 81 ASN A N 1
ATOM 632 C CA . ASN A 1 81 ? -0.099 61.656 -6.312 1 88.56 81 ASN A CA 1
ATOM 633 C C . ASN A 1 81 ? 1.114 61.219 -5.512 1 88.56 81 ASN A C 1
ATOM 635 O O . ASN A 1 81 ? 1.003 60.312 -4.672 1 88.56 81 ASN A O 1
ATOM 639 N N . ILE A 1 82 ? 2.121 61.781 -5.742 1 87.81 82 ILE A N 1
ATOM 640 C CA . ILE A 1 82 ? 3.314 61.438 -4.973 1 87.81 82 ILE A CA 1
ATOM 641 C C . ILE A 1 82 ? 3.152 61.938 -3.535 1 87.81 82 ILE A C 1
ATOM 643 O O . ILE A 1 82 ? 3.543 61.25 -2.59 1 87.81 82 ILE A O 1
ATOM 647 N N . LYS A 1 83 ? 2.555 63.031 -3.451 1 87.69 83 LYS A N 1
ATOM 648 C CA . LYS A 1 83 ? 2.297 63.562 -2.105 1 87.69 83 LYS A CA 1
ATOM 649 C C . LYS A 1 83 ? 1.269 62.688 -1.382 1 87.69 83 LYS A C 1
ATOM 651 O O . LYS A 1 83 ? 1.41 62.406 -0.188 1 87.69 83 LYS A O 1
ATOM 656 N N . THR A 1 84 ? 0.383 62.312 -2.051 1 87.56 84 THR A N 1
ATOM 657 C CA . THR A 1 84 ? -0.611 61.438 -1.449 1 87.56 84 THR A CA 1
ATOM 658 C C . THR A 1 84 ? 0.009 60.094 -1.088 1 87.56 84 THR A C 1
ATOM 660 O O . THR A 1 84 ? -0.321 59.5 -0.053 1 87.56 84 THR A O 1
ATOM 663 N N . ALA A 1 85 ? 0.838 59.625 -1.958 1 88.25 85 ALA A N 1
ATOM 664 C CA . ALA A 1 85 ? 1.519 58.375 -1.653 1 88.25 85 ALA A CA 1
ATOM 665 C C . ALA A 1 85 ? 2.363 58.5 -0.388 1 88.25 85 ALA A C 1
ATOM 667 O O . ALA A 1 85 ? 2.42 57.562 0.422 1 88.25 85 ALA A O 1
ATOM 668 N N . PHE A 1 86 ? 2.965 59.594 -0.253 1 88 86 PHE A N 1
ATOM 669 C CA . PHE A 1 86 ? 3.799 59.812 0.921 1 88 86 PHE A CA 1
ATOM 670 C C . PHE A 1 86 ? 2.945 59.938 2.178 1 88 86 PHE A C 1
ATOM 672 O O . PHE A 1 86 ? 3.336 59.469 3.246 1 88 86 PHE A O 1
ATOM 679 N N . VAL A 1 87 ? 1.837 60.469 2.074 1 87.31 87 VAL A N 1
ATOM 680 C CA . VAL A 1 87 ? 0.957 60.594 3.23 1 87.31 87 VAL A CA 1
ATOM 681 C C . VAL A 1 87 ? 0.39 59.219 3.596 1 87.31 87 VAL A C 1
ATOM 683 O O . VAL A 1 87 ? 0.265 58.906 4.777 1 87.31 87 VAL A O 1
ATOM 686 N N . LEU A 1 88 ? 0.194 58.531 2.59 1 87.62 88 LEU A N 1
ATOM 687 C CA . LEU A 1 88 ? -0.323 57.188 2.854 1 87.62 88 LEU A CA 1
ATOM 688 C C . LEU A 1 88 ? 0.74 56.312 3.512 1 87.62 88 LEU A C 1
ATOM 690 O O . LEU A 1 88 ? 0.429 55.531 4.395 1 87.62 88 LEU A O 1
ATOM 694 N N . VAL A 1 89 ? 1.912 56.438 3.08 1 87.88 89 VAL A N 1
ATOM 695 C CA . VAL A 1 89 ? 3.002 55.688 3.691 1 87.88 89 VAL A CA 1
ATOM 696 C C . VAL A 1 89 ? 3.219 56.156 5.125 1 87.88 89 VAL A C 1
ATOM 698 O O . VAL A 1 89 ? 3.479 55.344 6.023 1 87.88 89 VAL A O 1
ATOM 701 N N . TRP A 1 90 ? 2.996 57.406 5.293 1 87.5 90 TRP A N 1
ATOM 702 C CA . TRP A 1 90 ? 3.158 57.969 6.637 1 87.5 90 TRP A CA 1
ATOM 703 C C . TRP A 1 90 ? 2.049 57.469 7.562 1 87.5 90 TRP A C 1
ATOM 705 O O . TRP A 1 90 ? 2.301 57.156 8.719 1 87.5 90 TRP A O 1
ATOM 715 N N . LEU A 1 91 ? 0.945 57.406 7.051 1 88 91 LEU A N 1
ATOM 716 C CA . LEU A 1 91 ? -0.169 56.906 7.848 1 88 91 LEU A CA 1
ATOM 717 C C . LEU A 1 91 ? -0.003 55.406 8.133 1 88 91 LEU A C 1
ATOM 719 O O . LEU A 1 91 ? -0.337 54.938 9.219 1 88 91 LEU A O 1
ATOM 723 N N . TRP A 1 92 ? 0.571 54.781 7.176 1 89.69 92 TRP A N 1
ATOM 724 C CA . TRP A 1 92 ? 0.802 53.344 7.367 1 89.69 92 TRP A CA 1
ATOM 725 C C . TRP A 1 92 ? 1.898 53.125 8.398 1 89.69 92 TRP A C 1
ATOM 727 O O . TRP A 1 92 ? 1.838 52.156 9.164 1 89.69 92 TRP A O 1
ATOM 737 N N . LEU A 1 93 ? 2.83 53.906 8.438 1 89.38 93 LEU A N 1
ATOM 738 C CA . LEU A 1 93 ? 3.934 53.75 9.383 1 89.38 93 LEU A CA 1
ATOM 739 C C . LEU A 1 93 ? 3.445 53.906 10.82 1 89.38 93 LEU A C 1
ATOM 741 O O . LEU A 1 93 ? 4.082 53.406 11.75 1 89.38 93 LEU A O 1
ATOM 745 N N . HIS A 1 94 ? 2.227 54.438 10.953 1 88.62 94 HIS A N 1
ATOM 746 C CA . HIS A 1 94 ? 1.716 54.625 12.305 1 88.62 94 HIS A CA 1
ATOM 747 C C . HIS A 1 94 ? 0.748 53.5 12.695 1 88.62 94 HIS A C 1
ATOM 749 O O . HIS A 1 94 ? 0.263 53.469 13.828 1 88.62 94 HIS A O 1
ATOM 755 N N . THR A 1 95 ? 0.648 52.688 11.805 1 90.19 95 THR A N 1
ATOM 756 C CA . THR A 1 95 ? -0.17 51.531 12.133 1 90.19 95 THR A CA 1
ATOM 757 C C . THR A 1 95 ? 0.655 50.469 12.859 1 90.19 95 THR A C 1
ATOM 759 O O . THR A 1 95 ? 1.878 50.594 12.961 1 90.19 95 THR A O 1
ATOM 762 N N . ASP A 1 96 ? 0.009 49.469 13.477 1 88.62 96 ASP A N 1
ATOM 763 C CA . ASP A 1 96 ? 0.702 48.406 14.188 1 88.62 96 ASP A CA 1
ATOM 764 C C . ASP A 1 96 ? 1.613 47.625 13.25 1 88.62 96 ASP A C 1
ATOM 766 O O . ASP A 1 96 ? 2.701 47.188 13.641 1 88.62 96 ASP A O 1
ATOM 770 N N . GLU A 1 97 ? 1.214 47.469 12.016 1 91.06 97 GLU A N 1
ATOM 771 C CA . GLU A 1 97 ? 2.062 46.781 11.047 1 91.06 97 GLU A CA 1
ATOM 772 C C . GLU A 1 97 ? 3.289 47.625 10.695 1 91.06 97 GLU A C 1
ATOM 774 O O . GLU A 1 97 ? 4.391 47.094 10.539 1 91.06 97 GLU A O 1
ATOM 779 N N . GLY A 1 98 ? 3.047 48.875 10.555 1 92.06 98 GLY A N 1
ATOM 780 C CA . GLY A 1 98 ? 4.164 49.75 10.258 1 92.06 98 GLY A CA 1
ATOM 781 C C . GLY A 1 98 ? 5.168 49.844 11.398 1 92.06 98 GLY A C 1
ATOM 782 O O . GLY A 1 98 ? 6.375 49.844 11.164 1 92.06 98 GLY A O 1
ATOM 783 N N . HIS A 1 99 ? 4.699 49.875 12.641 1 93.25 99 HIS A N 1
ATOM 784 C CA . HIS A 1 99 ? 5.594 49.875 13.789 1 93.25 99 HIS A CA 1
ATOM 785 C C . HIS A 1 99 ? 6.402 48.594 13.867 1 93.25 99 HIS A C 1
ATOM 787 O O . HIS A 1 99 ? 7.574 48.625 14.242 1 93.25 99 HIS A O 1
ATOM 793 N N . GLY A 1 100 ? 5.719 47.594 13.539 1 93.69 100 GLY A N 1
ATOM 794 C CA . GLY A 1 100 ? 6.438 46.344 13.531 1 93.69 100 GLY A CA 1
ATOM 795 C C . GLY A 1 100 ? 7.582 46.281 12.531 1 93.69 100 GLY A C 1
ATOM 796 O O . GLY A 1 100 ? 8.672 45.812 12.852 1 93.69 100 GLY A O 1
ATOM 797 N N . VAL A 1 101 ? 7.301 46.812 11.328 1 95.06 101 VAL A N 1
ATOM 798 C CA . VAL A 1 101 ? 8.328 46.812 10.297 1 95.06 101 VAL A CA 1
ATOM 799 C C . VAL A 1 101 ? 9.469 47.75 10.711 1 95.06 101 VAL A C 1
ATOM 801 O O . VAL A 1 101 ? 10.641 47.438 10.539 1 95.06 101 VAL A O 1
ATOM 804 N N . LEU A 1 102 ? 9.211 48.875 11.344 1 94.94 102 LEU A N 1
ATOM 805 C CA . LEU A 1 102 ? 10.227 49.844 11.766 1 94.94 102 LEU A CA 1
ATOM 806 C C . LEU A 1 102 ? 11.07 49.281 12.898 1 94.94 102 LEU A C 1
ATOM 808 O O . LEU A 1 102 ? 12.273 49.531 12.969 1 94.94 102 LEU A O 1
ATOM 812 N N . LYS A 1 103 ? 10.469 48.594 13.758 1 95.38 103 LYS A N 1
ATOM 813 C CA . LYS A 1 103 ? 11.227 47.938 14.82 1 95.38 103 LYS A CA 1
ATOM 814 C C . LYS A 1 103 ? 12.242 46.969 14.242 1 95.38 103 LYS A C 1
ATOM 816 O O . LYS A 1 103 ? 13.383 46.906 14.711 1 95.38 103 LYS A O 1
ATOM 821 N N . CYS A 1 104 ? 11.773 46.219 13.227 1 95.5 104 CYS A N 1
ATOM 822 C CA . CYS A 1 104 ? 12.664 45.219 12.625 1 95.5 104 CYS A CA 1
ATOM 823 C C . CYS A 1 104 ? 13.805 45.906 11.867 1 95.5 104 CYS A C 1
ATOM 825 O O . CYS A 1 104 ? 14.938 45.438 11.891 1 95.5 104 CYS A O 1
ATOM 827 N N . VAL A 1 105 ? 13.516 47.031 11.219 1 96 105 VAL A N 1
ATOM 828 C CA . VAL A 1 105 ? 14.547 47.75 10.492 1 96 105 VAL A CA 1
ATOM 829 C C . VAL A 1 105 ? 15.57 48.344 11.477 1 96 105 VAL A C 1
ATOM 831 O O . VAL A 1 105 ? 16.781 48.281 11.227 1 96 105 VAL A O 1
ATOM 834 N N . LEU A 1 106 ? 15.148 48.781 12.594 1 95.56 106 LEU A N 1
ATOM 835 C CA . LEU A 1 106 ? 16.047 49.312 13.602 1 95.56 106 LEU A CA 1
ATOM 836 C C . LEU A 1 106 ? 16.938 48.219 14.195 1 95.56 106 LEU A C 1
ATOM 838 O O . LEU A 1 106 ? 18.125 48.438 14.398 1 95.56 106 LEU A O 1
ATOM 842 N N . ALA A 1 107 ? 16.312 47.156 14.555 1 95.31 107 ALA A N 1
ATOM 843 C CA . ALA A 1 107 ? 17.094 46.031 15.078 1 95.31 107 ALA A CA 1
ATOM 844 C C . ALA A 1 107 ? 18.141 45.562 14.062 1 95.31 107 ALA A C 1
ATOM 846 O O . ALA A 1 107 ? 19.25 45.219 14.43 1 95.31 107 ALA A O 1
ATOM 847 N N . TYR A 1 108 ? 17.719 45.562 12.758 1 95.38 108 TYR A N 1
ATOM 848 C CA . TYR A 1 108 ? 18.641 45.156 11.711 1 95.38 108 TYR A CA 1
ATOM 849 C C . TYR A 1 108 ? 19.812 46.125 11.617 1 95.38 108 TYR A C 1
ATOM 851 O O . TYR A 1 108 ? 20.969 45.719 11.461 1 95.38 108 TYR A O 1
ATOM 859 N N . VAL A 1 109 ? 19.578 47.406 11.727 1 94.81 109 VAL A N 1
ATOM 860 C CA . VAL A 1 109 ? 20.625 48.406 11.648 1 94.81 109 VAL A CA 1
ATOM 861 C C . VAL A 1 109 ? 21.547 48.281 12.859 1 94.81 109 VAL A C 1
ATOM 863 O O . VAL A 1 109 ? 22.766 48.375 12.734 1 94.81 109 VAL A O 1
ATOM 866 N N . LEU A 1 110 ? 21.016 48.031 14.047 1 93.56 110 LEU A N 1
ATOM 867 C CA . LEU A 1 110 ? 21.828 47.844 15.242 1 93.56 110 LEU A CA 1
ATOM 868 C C . LEU A 1 110 ? 22.688 46.594 15.117 1 93.56 110 LEU A C 1
ATOM 870 O O . LEU A 1 110 ? 23.844 46.562 15.555 1 93.56 110 LEU A O 1
ATOM 874 N N . GLY A 1 111 ? 22.078 45.531 14.609 1 92 111 GLY A N 1
ATOM 875 C CA . GLY A 1 111 ? 22.844 44.312 14.391 1 92 111 GLY A CA 1
ATOM 876 C C . GLY A 1 111 ? 23.953 44.469 13.367 1 92 111 GLY A C 1
ATOM 877 O O . GLY A 1 111 ? 25.016 43.906 13.5 1 92 111 GLY A O 1
ATOM 878 N N . SER A 1 112 ? 23.703 45.312 12.297 1 92.19 112 SER A N 1
ATOM 879 C CA . SER A 1 112 ? 24.703 45.531 11.242 1 92.19 112 SER A CA 1
ATOM 880 C C . SER A 1 112 ? 25.859 46.375 11.742 1 92.19 112 SER A C 1
ATOM 882 O O . SER A 1 112 ? 26.938 46.375 11.141 1 92.19 112 SER A O 1
ATOM 884 N N . LEU A 1 113 ? 25.672 47.062 12.844 1 90.88 113 LEU A N 1
ATOM 885 C CA . LEU A 1 113 ? 26.734 47.875 13.406 1 90.88 113 LEU A CA 1
ATOM 886 C C . LEU A 1 113 ? 27.844 47 13.977 1 90.88 113 LEU A C 1
ATOM 888 O O . LEU A 1 113 ? 28.969 47.469 14.211 1 90.88 113 LEU A O 1
ATOM 892 N N . GLY A 1 114 ? 27.531 45.75 14.188 1 87.94 114 GLY A N 1
ATOM 893 C CA . GLY A 1 114 ? 28.594 44.812 14.555 1 87.94 114 GLY A CA 1
ATOM 894 C C . GLY A 1 114 ? 29.688 44.719 13.5 1 87.94 114 GLY A C 1
ATOM 895 O O . GLY A 1 114 ? 30.844 44.438 13.828 1 87.94 114 GLY A O 1
ATOM 896 N N . THR A 1 115 ? 29.344 45 12.203 1 88.94 115 THR A N 1
ATOM 897 C CA . THR A 1 115 ? 30.297 44.938 11.102 1 88.94 115 THR A CA 1
ATOM 898 C C . THR A 1 115 ? 30.844 46.312 10.766 1 88.94 115 THR A C 1
ATOM 900 O O . THR A 1 115 ? 32 46.469 10.398 1 88.94 115 THR A O 1
ATOM 903 N N . PHE A 1 116 ? 30.031 47.406 10.961 1 89.81 116 PHE A N 1
ATOM 904 C CA . PHE A 1 116 ? 30.406 48.719 10.453 1 89.81 116 PHE A CA 1
ATOM 905 C C . PHE A 1 116 ? 31 49.562 11.562 1 89.81 116 PHE A C 1
ATOM 907 O O . PHE A 1 116 ? 31.797 50.469 11.297 1 89.81 116 PHE A O 1
ATOM 914 N N . PHE A 1 117 ? 30.703 49.312 12.836 1 89.75 117 PHE A N 1
ATOM 915 C CA . PHE A 1 117 ? 31.172 50.125 13.961 1 89.75 117 PHE A CA 1
ATOM 916 C C . PHE A 1 117 ? 32.438 49.562 14.547 1 89.75 117 PHE A C 1
ATOM 918 O O . PHE A 1 117 ? 32.438 48.469 15.117 1 89.75 117 PHE A O 1
ATOM 925 N N . PRO A 1 118 ? 33.562 50.25 14.547 1 87.19 118 PRO A N 1
ATOM 926 C CA . PRO A 1 118 ? 34.875 49.75 14.883 1 87.19 118 PRO A CA 1
ATOM 927 C C . PRO A 1 118 ? 34.969 49.25 16.328 1 87.19 118 PRO A C 1
ATOM 929 O O . PRO A 1 118 ? 35.562 48.188 16.578 1 87.19 118 PRO A O 1
ATOM 932 N N . PRO A 1 119 ? 34.344 49.938 17.328 1 87.75 119 PRO A N 1
ATOM 933 C CA . PRO A 1 119 ? 34.469 49.406 18.672 1 87.75 119 PRO A CA 1
ATOM 934 C C . PRO A 1 119 ? 33.781 48.031 18.844 1 87.75 119 PRO A C 1
ATOM 936 O O . PRO A 1 119 ? 34.281 47.156 19.547 1 87.75 119 PRO A O 1
ATOM 939 N N . LEU A 1 120 ? 32.688 47.844 18.188 1 88.81 120 LEU A N 1
ATOM 940 C CA . LEU A 1 120 ? 31.984 46.594 18.266 1 88.81 120 LEU A CA 1
ATOM 941 C C . LEU A 1 120 ? 32.688 45.531 17.422 1 88.81 120 LEU A C 1
ATOM 943 O O . LEU A 1 120 ? 32.688 44.344 17.781 1 88.81 120 LEU A O 1
ATOM 947 N N . THR A 1 121 ? 33.219 46 16.328 1 86.56 121 THR A N 1
ATOM 948 C CA . THR A 1 121 ? 33.938 45.062 15.484 1 86.56 121 THR A CA 1
ATOM 949 C C . THR A 1 121 ? 35.188 44.5 16.203 1 86.56 121 THR A C 1
ATOM 951 O O . THR A 1 121 ? 35.531 43.344 16.062 1 86.56 121 THR A O 1
ATOM 954 N N . ALA A 1 122 ? 35.844 45.375 16.984 1 85.5 122 ALA A N 1
ATOM 955 C CA . ALA A 1 122 ? 37 44.938 17.734 1 85.5 122 ALA A CA 1
ATOM 956 C C . ALA A 1 122 ? 36.625 44 18.875 1 85.5 122 ALA A C 1
ATOM 958 O O . ALA A 1 122 ? 37.375 43.062 19.188 1 85.5 122 ALA A O 1
ATOM 959 N N . PHE A 1 123 ? 35.438 44.25 19.359 1 87.81 123 PHE A N 1
ATOM 960 C CA . PHE A 1 123 ? 34.938 43.375 20.422 1 87.81 123 PHE A CA 1
ATOM 961 C C . PHE A 1 123 ? 34.656 41.969 19.891 1 87.81 123 PHE A C 1
ATOM 963 O O . PHE A 1 123 ? 34.875 40.969 20.578 1 87.81 123 PHE A O 1
ATOM 970 N N . LEU A 1 124 ? 34.219 41.812 18.688 1 86.81 124 LEU A N 1
ATOM 971 C CA . LEU A 1 124 ? 33.844 40.531 18.078 1 86.81 124 LEU A CA 1
ATOM 972 C C . LEU A 1 124 ? 35.062 39.781 17.578 1 86.81 124 LEU A C 1
ATOM 974 O O . LEU A 1 124 ? 35 38.562 17.344 1 86.81 124 LEU A O 1
ATOM 978 N N . GLY A 1 125 ? 36.156 40.406 17.5 1 78.75 125 GLY A N 1
ATOM 979 C CA . GLY A 1 125 ? 37.375 39.719 17.141 1 78.75 125 GLY A CA 1
ATOM 980 C C . GLY A 1 125 ? 37.844 40 15.711 1 78.75 125 GLY A C 1
ATOM 981 O O . GLY A 1 125 ? 37.125 40.656 14.953 1 78.75 125 GLY A O 1
ATOM 982 N N . ASN A 1 126 ? 38.938 39.438 15.273 1 74 126 ASN A N 1
ATOM 983 C CA . ASN A 1 126 ? 39.531 39.688 13.961 1 74 126 ASN A CA 1
ATOM 984 C C . ASN A 1 126 ? 39.188 38.594 12.969 1 74 126 ASN A C 1
ATOM 986 O O . ASN A 1 126 ? 39.625 38.656 11.805 1 74 126 ASN A O 1
ATOM 990 N N . ARG A 1 127 ? 38.312 37.719 13.43 1 71.81 127 ARG A N 1
ATOM 991 C CA . ARG A 1 127 ? 38 36.594 12.539 1 71.81 127 ARG A CA 1
ATOM 992 C C . ARG A 1 127 ? 36.812 36.938 11.641 1 71.81 127 ARG A C 1
ATOM 994 O O . ARG A 1 127 ? 36.125 37.938 11.852 1 71.81 127 ARG A O 1
ATOM 1001 N N . ASP A 1 128 ? 36.594 36.062 10.703 1 73.62 128 ASP A N 1
ATOM 1002 C CA . ASP A 1 128 ? 35.531 36.25 9.734 1 73.62 128 ASP A CA 1
ATOM 1003 C C . ASP A 1 128 ? 34.156 35.844 10.336 1 73.62 128 ASP A C 1
ATOM 1005 O O . ASP A 1 128 ? 34.125 35.219 11.383 1 73.62 128 ASP A O 1
ATOM 1009 N N . GLY A 1 129 ? 33.062 36.406 9.945 1 77.62 129 GLY A N 1
ATOM 1010 C CA . GLY A 1 129 ? 31.703 36 10.312 1 77.62 129 GLY A CA 1
ATOM 1011 C C . GLY A 1 129 ? 30.953 37.094 11.086 1 77.62 129 GLY A C 1
ATOM 1012 O O . GLY A 1 129 ? 29.984 36.781 11.797 1 77.62 129 GLY A O 1
ATOM 1013 N N . LYS A 1 130 ? 31.375 38.344 11.023 1 84.5 130 LYS A N 1
ATOM 1014 C CA . LYS A 1 130 ? 30.734 39.406 11.789 1 84.5 130 LYS A CA 1
ATOM 1015 C C . LYS A 1 130 ? 29.344 39.719 11.242 1 84.5 130 LYS A C 1
ATOM 1017 O O . LYS A 1 130 ? 28.516 40.312 11.93 1 84.5 130 LYS A O 1
ATOM 1022 N N . HIS A 1 131 ? 29.062 39.188 9.977 1 85.44 131 HIS A N 1
ATOM 1023 C CA . HIS A 1 131 ? 27.75 39.406 9.383 1 85.44 131 HIS A CA 1
ATOM 1024 C C . HIS A 1 131 ? 26.688 38.562 10.078 1 85.44 131 HIS A C 1
ATOM 1026 O O . HIS A 1 131 ? 25.484 38.812 9.898 1 85.44 131 HIS A O 1
ATOM 1032 N N . VAL A 1 132 ? 27.062 37.656 10.977 1 86.19 132 VAL A N 1
ATOM 1033 C CA . VAL A 1 132 ? 26.125 36.75 11.625 1 86.19 132 VAL A CA 1
ATOM 1034 C C . VAL A 1 132 ? 25.297 37.5 12.664 1 86.19 132 VAL A C 1
ATOM 1036 O O . VAL A 1 132 ? 24.156 37.125 12.938 1 86.19 132 VAL A O 1
ATOM 1039 N N . SER A 1 133 ? 25.859 38.594 13.219 1 88.44 133 SER A N 1
ATOM 1040 C CA . SER A 1 133 ? 25.078 39.375 14.164 1 88.44 133 SER A CA 1
ATOM 1041 C C . SER A 1 133 ? 23.859 40 13.492 1 88.44 133 SER A C 1
ATOM 1043 O O . SER A 1 133 ? 22.766 40.031 14.07 1 88.44 133 SER A O 1
ATOM 1045 N N . ALA A 1 134 ? 24 40.469 12.25 1 91.12 134 ALA A N 1
ATOM 1046 C CA . ALA A 1 134 ? 22.875 41.031 11.492 1 91.12 134 ALA A CA 1
ATOM 1047 C C . ALA A 1 134 ? 21.906 39.906 11.086 1 91.12 134 ALA A C 1
ATOM 1049 O O . ALA A 1 134 ? 20.688 40.125 11.055 1 91.12 134 ALA A O 1
ATOM 1050 N N . THR A 1 135 ? 22.422 38.781 10.789 1 88.88 135 THR A N 1
ATOM 1051 C CA . THR A 1 135 ? 21.594 37.656 10.359 1 88.88 135 THR A CA 1
ATOM 1052 C C . THR A 1 135 ? 20.703 37.156 11.508 1 88.88 135 THR A C 1
ATOM 1054 O O . THR A 1 135 ? 19.562 36.781 11.289 1 88.88 135 THR A O 1
ATOM 1057 N N . ILE A 1 136 ? 21.156 37.25 12.656 1 88.56 136 ILE A N 1
ATOM 1058 C CA . ILE A 1 136 ? 20.375 36.781 13.812 1 88.56 136 ILE A CA 1
ATOM 1059 C C . ILE A 1 136 ? 19.188 37.719 14.031 1 88.56 136 ILE A C 1
ATOM 1061 O O . ILE A 1 136 ? 18.109 37.281 14.422 1 88.56 136 ILE A O 1
ATOM 1065 N N . THR A 1 137 ? 19.359 38.969 13.75 1 90.88 137 THR A N 1
ATOM 1066 C CA . THR A 1 137 ? 18.266 39.906 13.938 1 90.88 137 THR A CA 1
ATOM 1067 C C . THR A 1 137 ? 17.156 39.688 12.906 1 90.88 137 THR A C 1
ATOM 1069 O O . THR A 1 137 ? 16 40.062 13.141 1 90.88 137 THR A O 1
ATOM 1072 N N . VAL A 1 138 ? 17.547 39.094 11.805 1 90.88 138 VAL A N 1
ATOM 1073 C CA . VAL A 1 138 ? 16.547 38.812 10.773 1 90.88 138 VAL A CA 1
ATOM 1074 C C . VAL A 1 138 ? 15.703 37.625 11.18 1 90.88 138 VAL A C 1
ATOM 1076 O O . VAL A 1 138 ? 14.484 37.625 11.008 1 90.88 138 VAL A O 1
ATOM 1079 N N . TYR A 1 139 ? 16.328 36.656 11.734 1 86.94 139 TYR A N 1
ATOM 1080 C CA . TYR A 1 139 ? 15.609 35.438 12.125 1 86.94 139 TYR A CA 1
ATOM 1081 C C . TYR A 1 139 ? 14.836 35.656 13.422 1 86.94 139 TYR A C 1
ATOM 1083 O O . TYR A 1 139 ? 13.727 35.156 13.586 1 86.94 139 TYR A O 1
ATOM 1091 N N . PHE A 1 140 ? 15.445 36.5 14.297 1 87.88 140 PHE A N 1
ATOM 1092 C CA . PHE A 1 140 ? 14.781 36.875 15.531 1 87.88 140 PHE A CA 1
ATOM 1093 C C . PHE A 1 140 ? 14.172 38.281 15.422 1 87.88 140 PHE A C 1
ATOM 1095 O O . PHE A 1 140 ? 14.641 39.219 16.062 1 87.88 140 PHE A O 1
ATOM 1102 N N . HIS A 1 141 ? 13.086 38.312 14.672 1 86.81 141 HIS A N 1
ATOM 1103 C CA . HIS A 1 141 ? 12.578 39.656 14.461 1 86.81 141 HIS A CA 1
ATOM 1104 C C . HIS A 1 141 ? 11.828 40.188 15.695 1 86.81 141 HIS A C 1
ATOM 1106 O O . HIS A 1 141 ? 11.133 39.406 16.359 1 86.81 141 HIS A O 1
ATOM 1112 N N . PRO A 1 142 ? 12 41.344 15.984 1 92.19 142 PRO A N 1
ATOM 1113 C CA . PRO A 1 142 ? 11.445 41.906 17.203 1 92.19 142 PRO A CA 1
ATOM 1114 C C . PRO A 1 142 ? 9.961 42.25 17.078 1 92.19 142 PRO A C 1
ATOM 1116 O O . PRO A 1 142 ? 9.336 42.688 18.047 1 92.19 142 PRO A O 1
ATOM 1119 N N . ALA A 1 143 ? 9.305 42.094 15.945 1 91.88 143 ALA A N 1
ATOM 1120 C CA . ALA A 1 143 ? 7.895 42.406 15.766 1 91.88 143 ALA A CA 1
ATOM 1121 C C . ALA A 1 143 ? 7.008 41.375 16.469 1 91.88 143 ALA A C 1
ATOM 1123 O O . ALA A 1 143 ? 5.797 41.562 16.594 1 91.88 143 ALA A O 1
ATOM 1124 N N . ARG A 1 144 ? 7.531 40.406 16.984 1 91.25 144 ARG A N 1
ATOM 1125 C CA . ARG A 1 144 ? 6.789 39.375 17.719 1 91.25 144 ARG A CA 1
ATOM 1126 C C . ARG A 1 144 ? 6.352 39.875 19.078 1 91.25 144 ARG A C 1
ATOM 1128 O O . ARG A 1 144 ? 6.758 40.969 19.516 1 91.25 144 ARG A O 1
ATOM 1135 N N . THR A 1 145 ? 5.531 39.125 19.75 1 93 145 THR A N 1
ATOM 1136 C CA . THR A 1 145 ? 5.082 39.5 21.078 1 93 145 THR A CA 1
ATOM 1137 C C . THR A 1 145 ? 6.18 39.219 22.109 1 93 145 THR A C 1
ATOM 1139 O O . THR A 1 145 ? 7.148 38.531 21.828 1 93 145 THR A O 1
ATOM 1142 N N . VAL A 1 146 ? 6.066 39.875 23.234 1 94.06 146 VAL A N 1
ATOM 1143 C CA . VAL A 1 146 ? 7.059 39.719 24.297 1 94.06 146 VAL A CA 1
ATOM 1144 C C . VAL A 1 146 ? 7.105 38.25 24.719 1 94.06 146 VAL A C 1
ATOM 1146 O O . VAL A 1 146 ? 8.18 37.719 25 1 94.06 146 VAL A O 1
ATOM 1149 N N . GLY A 1 147 ? 5.969 37.594 24.781 1 92.81 147 GLY A N 1
ATOM 1150 C CA . GLY A 1 147 ? 5.957 36.188 25.125 1 92.81 147 GLY A CA 1
ATOM 1151 C C . GLY A 1 147 ? 6.676 35.312 24.109 1 92.81 147 GLY A C 1
ATOM 1152 O O . GLY A 1 147 ? 7.434 34.406 24.469 1 92.81 147 GLY A O 1
ATOM 1153 N N . SER A 1 148 ? 6.449 35.594 22.844 1 92.94 148 SER A N 1
ATOM 1154 C CA . SER A 1 148 ? 7.113 34.875 21.781 1 92.94 148 SER A CA 1
ATOM 1155 C C . SER A 1 148 ? 8.617 35.125 21.766 1 92.94 148 SER A C 1
ATOM 1157 O O . SER A 1 148 ? 9.406 34.219 21.484 1 92.94 148 SER A O 1
ATOM 1159 N N . MET A 1 149 ? 9.039 36.344 22.141 1 92.44 149 MET A N 1
ATOM 1160 C CA . MET A 1 149 ? 10.461 36.688 22.203 1 92.44 149 MET A CA 1
ATOM 1161 C C . MET A 1 149 ? 11.148 35.969 23.344 1 92.44 149 MET A C 1
ATOM 1163 O O . MET A 1 149 ? 12.305 35.531 23.219 1 92.44 149 MET A O 1
ATOM 1167 N N . LEU A 1 150 ? 10.461 35.812 24.422 1 92.25 150 LEU A N 1
ATOM 1168 C CA . LEU A 1 150 ? 11.016 35.062 25.547 1 92.25 150 LEU A CA 1
ATOM 1169 C C . LEU A 1 150 ? 11.195 33.594 25.188 1 92.25 150 LEU A C 1
ATOM 1171 O O . LEU A 1 150 ? 12.211 33 25.516 1 92.25 150 LEU A O 1
ATOM 1175 N N . GLU A 1 151 ? 10.242 33.062 24.547 1 92.06 151 GLU A N 1
ATOM 1176 C CA . GLU A 1 151 ? 10.359 31.688 24.094 1 92.06 151 GLU A CA 1
ATOM 1177 C C . GLU A 1 151 ? 11.5 31.531 23.094 1 92.06 151 GLU A C 1
ATOM 1179 O O . GLU A 1 151 ? 12.266 30.578 23.172 1 92.06 151 GLU A O 1
ATOM 1184 N N . ALA A 1 152 ? 11.594 32.438 22.188 1 91.56 152 ALA A N 1
ATOM 1185 C CA . ALA A 1 152 ? 12.656 32.406 21.188 1 91.56 152 ALA A CA 1
ATOM 1186 C C . ALA A 1 152 ? 14.031 32.5 21.844 1 91.56 152 ALA A C 1
ATOM 1188 O O . ALA A 1 152 ? 14.977 31.844 21.406 1 91.56 152 ALA A O 1
ATOM 1189 N N . SER A 1 153 ? 14.156 33.312 22.906 1 89.56 153 SER A N 1
ATOM 1190 C CA . SER A 1 153 ? 15.43 33.469 23.609 1 89.56 153 SER A CA 1
ATOM 1191 C C . SER A 1 153 ? 15.82 32.156 24.312 1 89.56 153 SER A C 1
ATOM 1193 O O . SER A 1 153 ? 16.984 31.797 24.344 1 89.56 153 SER A O 1
ATOM 1195 N N . VAL A 1 154 ? 14.883 31.516 24.891 1 90.38 154 VAL A N 1
ATOM 1196 C CA . VAL A 1 154 ? 15.18 30.25 25.547 1 90.38 154 VAL A CA 1
ATOM 1197 C C . VAL A 1 154 ? 15.609 29.219 24.516 1 90.38 154 VAL A C 1
ATOM 1199 O O . VAL A 1 154 ? 16.562 28.469 24.734 1 90.38 154 VAL A O 1
ATOM 1202 N N . ILE A 1 155 ? 14.961 29.156 23.359 1 91.88 155 ILE A N 1
ATOM 1203 C CA . ILE A 1 155 ? 15.289 28.203 22.297 1 91.88 155 ILE A CA 1
ATOM 1204 C C . ILE A 1 155 ? 16.672 28.531 21.734 1 91.88 155 ILE A C 1
ATOM 1206 O O . ILE A 1 155 ? 17.453 27.625 21.438 1 91.88 155 ILE A O 1
ATOM 1210 N N . ALA A 1 156 ? 16.938 29.812 21.641 1 89.56 156 ALA A N 1
ATOM 1211 C CA . ALA A 1 156 ? 18.25 30.219 21.141 1 89.56 156 ALA A CA 1
ATOM 1212 C C . ALA A 1 156 ? 19.344 29.797 22.109 1 89.56 156 ALA A C 1
ATOM 1214 O O . ALA A 1 156 ? 20.422 29.359 21.672 1 89.56 156 ALA A O 1
ATOM 1215 N N . PHE A 1 157 ? 19.094 29.891 23.406 1 89 157 PHE A N 1
ATOM 1216 C CA . PHE A 1 157 ? 20.078 29.5 24.391 1 89 157 PHE A CA 1
ATOM 1217 C C . PHE A 1 157 ? 20.344 28 24.328 1 89 157 PHE A C 1
ATOM 1219 O O . PHE A 1 157 ? 21.5 27.562 24.422 1 89 157 PHE A O 1
ATOM 1226 N N . VAL A 1 158 ? 19.344 27.25 24.172 1 91.81 158 VAL A N 1
ATOM 1227 C CA . VAL A 1 158 ? 19.5 25.797 24.094 1 91.81 158 VAL A CA 1
ATOM 1228 C C . VAL A 1 158 ? 20.219 25.422 22.797 1 91.81 158 VAL A C 1
ATOM 1230 O O . VAL A 1 158 ? 21.047 24.516 22.766 1 91.81 158 VAL A O 1
ATOM 1233 N N . ALA A 1 159 ? 19.922 26.141 21.719 1 92.19 159 ALA A N 1
ATOM 1234 C CA . ALA A 1 159 ? 20.562 25.875 20.438 1 92.19 159 ALA A CA 1
ATOM 1235 C C . ALA A 1 159 ? 22.047 26.203 20.484 1 92.19 159 ALA A C 1
ATOM 1237 O O . ALA A 1 159 ? 22.875 25.438 19.969 1 92.19 159 ALA A O 1
ATOM 1238 N N . VAL A 1 160 ? 22.469 27.297 21.172 1 87.81 160 VAL A N 1
ATOM 1239 C CA . VAL A 1 160 ? 23.875 27.688 21.281 1 87.81 160 VAL A CA 1
ATOM 1240 C C . VAL A 1 160 ? 24.625 26.703 22.172 1 87.81 160 VAL A C 1
ATOM 1242 O O . VAL A 1 160 ? 25.766 26.328 21.859 1 87.81 160 VAL A O 1
ATOM 1245 N N . PHE A 1 161 ? 23.953 26.344 23.219 1 90.94 161 PHE A N 1
ATOM 1246 C CA . PHE A 1 161 ? 24.594 25.391 24.125 1 90.94 161 PHE A CA 1
ATOM 1247 C C . PHE A 1 161 ? 24.844 24.062 23.406 1 90.94 161 PHE A C 1
ATOM 1249 O O . PHE A 1 161 ? 25.906 23.469 23.578 1 90.94 161 PHE A O 1
ATOM 1256 N N . TYR A 1 162 ? 23.922 23.594 22.609 1 94.12 162 TYR A N 1
ATOM 1257 C CA . TYR A 1 162 ? 24.094 22.359 21.859 1 94.12 162 TYR A CA 1
ATOM 1258 C C . TYR A 1 162 ? 25.203 22.5 20.812 1 94.12 162 TYR A C 1
ATOM 1260 O O . TYR A 1 162 ? 26.031 21.609 20.672 1 94.12 162 TYR A O 1
ATOM 1268 N N . ALA A 1 163 ? 25.234 23.578 20.109 1 92.06 163 ALA A N 1
ATOM 1269 C CA . ALA A 1 163 ? 26.25 23.797 19.078 1 92.06 163 ALA A CA 1
ATOM 1270 C C . ALA A 1 163 ? 27.641 23.828 19.688 1 92.06 163 ALA A C 1
ATOM 1272 O O . ALA A 1 163 ? 28.594 23.281 19.109 1 92.06 163 ALA A O 1
ATOM 1273 N N . GLU A 1 164 ? 27.797 24.406 20.891 1 89.62 164 GLU A N 1
ATOM 1274 C CA . GLU A 1 164 ? 29.094 24.5 21.547 1 89.62 164 GLU A CA 1
ATOM 1275 C C . GLU A 1 164 ? 29.547 23.125 22.062 1 89.62 164 GLU A C 1
ATOM 1277 O O . GLU A 1 164 ? 30.734 22.797 22.016 1 89.62 164 GLU A O 1
ATOM 1282 N N . THR A 1 165 ? 28.625 22.391 22.516 1 92.44 165 THR A N 1
ATOM 1283 C CA . THR A 1 165 ? 28.953 21.062 23 1 92.44 165 THR A CA 1
ATOM 1284 C C . THR A 1 165 ? 29.438 20.172 21.844 1 92.44 165 THR A C 1
ATOM 1286 O O . THR A 1 165 ? 30.391 19.422 22 1 92.44 165 THR A O 1
ATOM 1289 N N . ILE A 1 166 ? 28.812 20.281 20.625 1 92.94 166 ILE A N 1
ATOM 1290 C CA . ILE A 1 166 ? 29.188 19.484 19.469 1 92.94 166 ILE A CA 1
ATOM 1291 C C . ILE A 1 166 ? 30.547 19.953 18.938 1 92.94 166 ILE A C 1
ATOM 1293 O O . ILE A 1 166 ? 31.359 19.141 18.5 1 92.94 166 ILE A O 1
ATOM 1297 N N . SER A 1 167 ? 30.766 21.266 18.984 1 89.69 167 SER A N 1
ATOM 1298 C CA . SER A 1 167 ? 32.031 21.812 18.516 1 89.69 167 SER A CA 1
ATOM 1299 C C . SER A 1 167 ? 33.188 21.375 19.422 1 89.69 167 SER A C 1
ATOM 1301 O O . SER A 1 167 ? 34.25 21 18.938 1 89.69 167 SER A O 1
ATOM 1303 N N . VAL A 1 168 ? 32.969 21.375 20.734 1 90.19 168 VAL A N 1
ATOM 1304 C CA . VAL A 1 168 ? 34 20.953 21.672 1 90.19 168 VAL A CA 1
ATOM 1305 C C . VAL A 1 168 ? 34.25 19.453 21.562 1 90.19 168 VAL A C 1
ATOM 1307 O O . VAL A 1 168 ? 35.375 18.984 21.641 1 90.19 168 VAL A O 1
ATOM 1310 N N . LEU A 1 169 ? 33.219 18.734 21.312 1 91.56 169 LEU A N 1
ATOM 1311 C CA . LEU A 1 169 ? 33.312 17.281 21.141 1 91.56 169 LEU A CA 1
ATOM 1312 C C . LEU A 1 169 ? 34.125 16.953 19.875 1 91.56 169 LEU A C 1
ATOM 1314 O O . LEU A 1 169 ? 34.906 16 19.875 1 91.56 169 LEU A O 1
ATOM 1318 N N . SER A 1 170 ? 33.906 17.641 18.797 1 90.62 170 SER A N 1
ATOM 1319 C CA . SER A 1 170 ? 34.625 17.406 17.547 1 90.62 170 SER A CA 1
ATOM 1320 C C . SER A 1 170 ? 36.125 17.656 17.734 1 90.62 170 SER A C 1
ATOM 1322 O O . SER A 1 170 ? 36.969 16.891 17.234 1 90.62 170 SER A O 1
ATOM 1324 N N . MET A 1 171 ? 36.5 18.734 18.469 1 89.06 171 MET A N 1
ATOM 1325 C CA . MET A 1 171 ? 37.906 19.031 18.719 1 89.06 171 MET A CA 1
ATOM 1326 C C . MET A 1 171 ? 38.531 18 19.656 1 89.06 171 MET A C 1
ATOM 1328 O O . MET A 1 171 ? 39.688 17.625 19.5 1 89.06 171 MET A O 1
ATOM 1332 N N . GLY A 1 172 ? 37.688 17.594 20.625 1 88.12 172 GLY A N 1
ATOM 1333 C CA . GLY A 1 172 ? 38.156 16.562 21.531 1 88.12 172 GLY A CA 1
ATOM 1334 C C . GLY A 1 172 ? 38.438 15.242 20.828 1 88.12 172 GLY A C 1
ATOM 1335 O O . GLY A 1 172 ? 39.438 14.578 21.109 1 88.12 172 GLY A O 1
ATOM 1336 N N . ILE A 1 173 ? 37.594 14.836 19.875 1 89.88 173 ILE A N 1
ATOM 1337 C CA . ILE A 1 173 ? 37.781 13.602 19.125 1 89.88 173 ILE A CA 1
ATOM 1338 C C . ILE A 1 173 ? 39.031 13.719 18.234 1 89.88 173 ILE A C 1
ATOM 1340 O O . ILE A 1 173 ? 39.781 12.766 18.109 1 89.88 173 ILE A O 1
ATOM 1344 N N . ALA A 1 174 ? 39.219 14.852 17.578 1 87.69 174 ALA A N 1
ATOM 1345 C CA . ALA A 1 174 ? 40.375 15.062 16.719 1 87.69 174 ALA A CA 1
ATOM 1346 C C . ALA A 1 174 ? 41.688 14.953 17.5 1 87.69 174 ALA A C 1
ATOM 1348 O O . ALA A 1 174 ? 42.656 14.32 17.047 1 87.69 174 ALA A O 1
ATOM 1349 N N . ILE A 1 175 ? 41.719 15.5 18.766 1 87.31 175 ILE A N 1
ATOM 1350 C CA . ILE A 1 175 ? 42.906 15.492 19.578 1 87.31 175 ILE A CA 1
ATOM 1351 C C . ILE A 1 175 ? 43.156 14.086 20.125 1 87.31 175 ILE A C 1
ATOM 1353 O O . ILE A 1 175 ? 44.281 13.594 20.125 1 87.31 175 ILE A O 1
ATOM 1357 N N . ALA A 1 176 ? 42.156 13.422 20.578 1 88.06 176 ALA A N 1
ATOM 1358 C CA . ALA A 1 176 ? 42.281 12.102 21.188 1 88.06 176 ALA A CA 1
ATOM 1359 C C . ALA A 1 176 ? 42.75 11.07 20.172 1 88.06 176 ALA A C 1
ATOM 1361 O O . ALA A 1 176 ? 43.594 10.227 20.469 1 88.06 176 ALA A O 1
ATOM 1362 N N . MET A 1 177 ? 42.219 11.094 18.938 1 86.88 177 MET A N 1
ATOM 1363 C CA . MET A 1 177 ? 42.562 10.078 17.953 1 86.88 177 MET A CA 1
ATOM 1364 C C . MET A 1 177 ? 43.938 10.352 17.328 1 86.88 177 MET A C 1
ATOM 1366 O O . MET A 1 177 ? 44.656 9.422 17 1 86.88 177 MET A O 1
ATOM 1370 N N . ARG A 1 178 ? 44.25 11.602 17.062 1 82.75 178 ARG A N 1
ATOM 1371 C CA . ARG A 1 178 ? 45.531 11.93 16.484 1 82.75 178 ARG A CA 1
ATOM 1372 C C . ARG A 1 178 ? 46.656 11.688 17.484 1 82.75 178 ARG A C 1
ATOM 1374 O O . ARG A 1 178 ? 47.688 11.117 17.141 1 82.75 178 ARG A O 1
ATOM 1381 N N . SER A 1 179 ? 46.469 12.109 18.719 1 78.81 179 SER A N 1
ATOM 1382 C CA . SER A 1 179 ? 47.531 12.008 19.703 1 78.81 179 SER A CA 1
ATOM 1383 C C . SER A 1 179 ? 47.719 10.562 20.156 1 78.81 179 SER A C 1
ATOM 1385 O O . SER A 1 179 ? 48.844 10.109 20.344 1 78.81 179 SER A O 1
ATOM 1387 N N . GLN A 1 180 ? 46.656 9.867 20.203 1 74.81 180 GLN A N 1
ATOM 1388 C CA . GLN A 1 180 ? 46.781 8.539 20.797 1 74.81 180 GLN A CA 1
ATOM 1389 C C . GLN A 1 180 ? 47.062 7.484 19.719 1 74.81 180 GLN A C 1
ATOM 1391 O O . GLN A 1 180 ? 47.844 6.57 19.938 1 74.81 180 GLN A O 1
ATOM 1396 N N . PHE A 1 181 ? 46.406 7.668 18.547 1 79.88 181 PHE A N 1
ATOM 1397 C CA . PHE A 1 181 ? 46.5 6.551 17.625 1 79.88 181 PHE A CA 1
ATOM 1398 C C . PHE A 1 181 ? 47.156 6.984 16.312 1 79.88 181 PHE A C 1
ATOM 1400 O O . PHE A 1 181 ? 47.469 6.152 15.461 1 79.88 181 PHE A O 1
ATOM 1407 N N . GLY A 1 182 ? 47.469 8.219 16.109 1 76.81 182 GLY A N 1
ATOM 1408 C CA . GLY A 1 182 ? 48.094 8.727 14.906 1 76.81 182 GLY A CA 1
ATOM 1409 C C . GLY A 1 182 ? 47.281 8.492 13.664 1 76.81 182 GLY A C 1
ATOM 1410 O O . GLY A 1 182 ? 47.812 8.43 12.547 1 76.81 182 GLY A O 1
ATOM 1411 N N . LEU A 1 183 ? 46.031 8.125 13.797 1 82.62 183 LEU A N 1
ATOM 1412 C CA . LEU A 1 183 ? 45.156 7.832 12.68 1 82.62 183 LEU A CA 1
ATOM 1413 C C . LEU A 1 183 ? 44.312 9.055 12.312 1 82.62 183 LEU A C 1
ATOM 1415 O O . LEU A 1 183 ? 43.219 9.234 12.828 1 82.62 183 LEU A O 1
ATOM 1419 N N . THR A 1 184 ? 44.75 9.852 11.367 1 82.44 184 THR A N 1
ATOM 1420 C CA . THR A 1 184 ? 44.062 11.078 10.984 1 82.44 184 THR A CA 1
ATOM 1421 C C . THR A 1 184 ? 42.844 10.766 10.148 1 82.44 184 THR A C 1
ATOM 1423 O O . THR A 1 184 ? 41.812 11.414 10.297 1 82.44 184 THR A O 1
ATOM 1426 N N . GLY A 1 185 ? 42.938 9.773 9.289 1 83.94 185 GLY A N 1
ATOM 1427 C CA . GLY A 1 185 ? 41.781 9.422 8.469 1 83.94 185 GLY A CA 1
ATOM 1428 C C . GLY A 1 185 ? 40.625 8.875 9.273 1 83.94 185 GLY A C 1
ATOM 1429 O O . GLY A 1 185 ? 39.469 9.211 9.008 1 83.94 185 GLY A O 1
ATOM 1430 N N . ALA A 1 186 ? 40.906 8.125 10.281 1 86.69 186 ALA A N 1
ATOM 1431 C CA . ALA A 1 186 ? 39.875 7.566 11.133 1 86.69 186 ALA A CA 1
ATOM 1432 C C . ALA A 1 186 ? 39.25 8.648 12.016 1 86.69 186 ALA A C 1
ATOM 1434 O O . ALA A 1 186 ? 38.062 8.586 12.352 1 86.69 186 ALA A O 1
ATOM 1435 N N . ALA A 1 187 ? 40.094 9.625 12.383 1 87.81 187 ALA A N 1
ATOM 1436 C CA . ALA A 1 187 ? 39.531 10.734 13.164 1 87.81 187 ALA A CA 1
ATOM 1437 C C . ALA A 1 187 ? 38.531 11.531 12.352 1 87.81 187 ALA A C 1
ATOM 1439 O O . ALA A 1 187 ? 37.438 11.867 12.844 1 87.81 187 ALA A O 1
ATOM 1440 N N . HIS A 1 188 ? 38.875 11.758 11.094 1 89 188 HIS A N 1
ATOM 1441 C CA . HIS A 1 188 ? 37.969 12.516 10.242 1 89 188 HIS A CA 1
ATOM 1442 C C . HIS A 1 188 ? 36.688 11.727 9.984 1 89 188 HIS A C 1
ATOM 1444 O O . HIS A 1 188 ? 35.594 12.305 9.945 1 89 188 HIS A O 1
ATOM 1450 N N . ALA A 1 189 ? 36.781 10.453 9.844 1 90.31 189 ALA A N 1
ATOM 1451 C CA . ALA A 1 189 ? 35.594 9.641 9.609 1 90.31 189 ALA A CA 1
ATOM 1452 C C . ALA A 1 189 ? 34.688 9.617 10.844 1 90.31 189 ALA A C 1
ATOM 1454 O O . ALA A 1 189 ? 33.469 9.68 10.727 1 90.31 189 ALA A O 1
ATOM 1455 N N . LEU A 1 190 ? 35.281 9.594 11.969 1 91.56 190 LEU A N 1
ATOM 1456 C CA . LEU A 1 190 ? 34.5 9.57 13.195 1 91.56 190 LEU A CA 1
ATOM 1457 C C . LEU A 1 190 ? 33.812 10.922 13.445 1 91.56 190 LEU A C 1
ATOM 1459 O O . LEU A 1 190 ? 32.688 10.977 13.945 1 91.56 190 LEU A O 1
ATOM 1463 N N . ILE A 1 191 ? 34.5 11.984 13.141 1 91.88 191 ILE A N 1
ATOM 1464 C CA . ILE A 1 191 ? 33.906 13.312 13.273 1 91.88 191 ILE A CA 1
ATOM 1465 C C . ILE A 1 191 ? 32.75 13.453 12.312 1 91.88 191 ILE A C 1
ATOM 1467 O O . ILE A 1 191 ? 31.688 14 12.672 1 91.88 191 ILE A O 1
ATOM 1471 N N . LEU A 1 192 ? 32.906 12.93 11.125 1 93.38 192 LEU A N 1
ATOM 1472 C CA . LEU A 1 192 ? 31.844 13.016 10.125 1 93.38 192 LEU A CA 1
ATOM 1473 C C . LEU A 1 192 ? 30.641 12.203 10.57 1 93.38 192 LEU A C 1
ATOM 1475 O O . LEU A 1 192 ? 29.5 12.664 10.445 1 93.38 192 LEU A O 1
ATOM 1479 N N . ILE A 1 193 ? 30.812 11.102 11.195 1 94.25 193 ILE A N 1
ATOM 1480 C CA . ILE A 1 193 ? 29.703 10.227 11.547 1 94.25 193 ILE A CA 1
ATOM 1481 C C . ILE A 1 193 ? 29.047 10.711 12.836 1 94.25 193 ILE A C 1
ATOM 1483 O O . ILE A 1 193 ? 27.828 10.844 12.914 1 94.25 193 ILE A O 1
ATOM 1487 N N . VAL A 1 194 ? 29.797 11.148 13.828 1 93.62 194 VAL A N 1
ATOM 1488 C CA . VAL A 1 194 ? 29.234 11.445 15.141 1 93.62 194 VAL A CA 1
ATOM 1489 C C . VAL A 1 194 ? 28.844 12.922 15.203 1 93.62 194 VAL A C 1
ATOM 1491 O O . VAL A 1 194 ? 27.734 13.258 15.633 1 93.62 194 VAL A O 1
ATOM 1494 N N . CYS A 1 195 ? 29.656 13.758 14.727 1 93.31 195 CYS A N 1
ATOM 1495 C CA . CYS A 1 195 ? 29.406 15.18 14.93 1 93.31 195 CYS A CA 1
ATOM 1496 C C . CYS A 1 195 ? 28.578 15.766 13.797 1 93.31 195 CYS A C 1
ATOM 1498 O O . CYS A 1 195 ? 27.719 16.625 14.031 1 93.31 195 CYS A O 1
ATOM 1500 N N . ILE A 1 196 ? 28.812 15.336 12.641 1 94.31 196 ILE A N 1
ATOM 1501 C CA . ILE A 1 196 ? 28.016 15.875 11.555 1 94.31 196 ILE A CA 1
ATOM 1502 C C . ILE A 1 196 ? 26.797 14.977 11.328 1 94.31 196 ILE A C 1
ATOM 1504 O O . ILE A 1 196 ? 25.656 15.43 11.422 1 94.31 196 ILE A O 1
ATOM 1508 N N . GLY A 1 197 ? 27 13.695 11.086 1 93.88 197 GLY A N 1
ATOM 1509 C CA . GLY A 1 197 ? 25.875 12.805 10.906 1 93.88 197 GLY A CA 1
ATOM 1510 C C . GLY A 1 197 ? 24.969 12.734 12.117 1 93.88 197 GLY A C 1
ATOM 1511 O O . GLY A 1 197 ? 23.75 12.914 12 1 93.88 197 GLY A O 1
ATOM 1512 N N . GLY A 1 198 ? 25.516 12.547 13.297 1 94.06 198 GLY A N 1
ATOM 1513 C CA . GLY A 1 198 ? 24.734 12.492 14.516 1 94.06 198 GLY A CA 1
ATOM 1514 C C . GLY A 1 198 ? 24.344 13.867 15.031 1 94.06 198 GLY A C 1
ATOM 1515 O O . GLY A 1 198 ? 23.203 14.062 15.484 1 94.06 198 GLY A O 1
ATOM 1516 N N . GLY A 1 199 ? 25.188 14.891 14.93 1 95.06 199 GLY A N 1
ATOM 1517 C CA . GLY A 1 199 ? 24.906 16.219 15.43 1 95.06 199 GLY A CA 1
ATOM 1518 C C . GLY A 1 199 ? 23.875 16.969 14.594 1 95.06 199 GLY A C 1
ATOM 1519 O O . GLY A 1 199 ? 22.844 17.391 15.102 1 95.06 199 GLY A O 1
ATOM 1520 N N . LEU A 1 200 ? 24.094 17.078 13.305 1 95.62 200 LEU A N 1
ATOM 1521 C CA . LEU A 1 200 ? 23.156 17.766 12.438 1 95.62 200 LEU A CA 1
ATOM 1522 C C . LEU A 1 200 ? 21.906 16.922 12.203 1 95.62 200 LEU A C 1
ATOM 1524 O O . LEU A 1 200 ? 20.812 17.469 11.984 1 95.62 200 LEU A O 1
ATOM 1528 N N . GLY A 1 201 ? 22.078 15.625 12.234 1 95.06 201 GLY A N 1
ATOM 1529 C CA . GLY A 1 201 ? 20.891 14.766 12.172 1 95.06 201 GLY A CA 1
ATOM 1530 C C . GLY A 1 201 ? 19.953 14.961 13.352 1 95.06 201 GLY A C 1
ATOM 1531 O O . GLY A 1 201 ? 18.734 14.961 13.18 1 95.06 201 GLY A O 1
ATOM 1532 N N . PHE A 1 202 ? 20.531 15.141 14.508 1 95.06 202 PHE A N 1
ATOM 1533 C CA . PHE A 1 202 ? 19.719 15.398 15.695 1 95.06 202 PHE A CA 1
ATOM 1534 C C . PHE A 1 202 ? 19.031 16.75 15.594 1 95.06 202 PHE A C 1
ATOM 1536 O O . PHE A 1 202 ? 17.875 16.891 16.031 1 95.06 202 PHE A O 1
ATOM 1543 N N . VAL A 1 203 ? 19.672 17.703 15.016 1 94.75 203 VAL A N 1
ATOM 1544 C CA . VAL A 1 203 ? 19.062 19.016 14.797 1 94.75 203 VAL A CA 1
ATOM 1545 C C . VAL A 1 203 ? 17.875 18.859 13.828 1 94.75 203 VAL A C 1
ATOM 1547 O O . VAL A 1 203 ? 16.828 19.469 14.031 1 94.75 203 VAL A O 1
ATOM 1550 N N . GLY A 1 204 ? 18.094 18.094 12.805 1 91.94 204 GLY A N 1
ATOM 1551 C CA . GLY A 1 204 ? 17 17.844 11.875 1 91.94 204 GLY A CA 1
ATOM 1552 C C . GLY A 1 204 ? 15.82 17.141 12.516 1 91.94 204 GLY A C 1
ATOM 1553 O O . GLY A 1 204 ? 14.664 17.469 12.227 1 91.94 204 GLY A O 1
ATOM 1554 N N . TRP A 1 205 ? 16.078 16.25 13.375 1 92.19 205 TRP A N 1
ATOM 1555 C CA . TRP A 1 205 ? 15.016 15.539 14.07 1 92.19 205 TRP A CA 1
ATOM 1556 C C . TRP A 1 205 ? 14.242 16.469 15 1 92.19 205 TRP A C 1
ATOM 1558 O O . TRP A 1 205 ? 13.016 16.406 15.078 1 92.19 205 TRP A O 1
ATOM 1568 N N . VAL A 1 206 ? 14.898 17.359 15.695 1 91.88 206 VAL A N 1
ATOM 1569 C CA . VAL A 1 206 ? 14.25 18.297 16.609 1 91.88 206 VAL A CA 1
ATOM 1570 C C . VAL A 1 206 ? 13.391 19.281 15.812 1 91.88 206 VAL A C 1
ATOM 1572 O O . VAL A 1 206 ? 12.297 19.641 16.234 1 91.88 206 VAL A O 1
ATOM 1575 N N . LYS A 1 207 ? 13.914 19.625 14.75 1 89.25 207 LYS A N 1
ATOM 1576 C CA . LYS A 1 207 ? 13.172 20.547 13.883 1 89.25 207 LYS A CA 1
ATOM 1577 C C . LYS A 1 207 ? 11.836 19.938 13.461 1 89.25 207 LYS A C 1
ATOM 1579 O O . LYS A 1 207 ? 10.805 20.609 13.477 1 89.25 207 LYS A O 1
ATOM 1584 N N . GLN A 1 208 ? 11.82 18.703 13.188 1 84.94 208 GLN A N 1
ATOM 1585 C CA . GLN A 1 208 ? 10.602 18.047 12.719 1 84.94 208 GLN A CA 1
ATOM 1586 C C . GLN A 1 208 ? 9.703 17.641 13.883 1 84.94 208 GLN A C 1
ATOM 1588 O O . GLN A 1 208 ? 8.477 17.719 13.781 1 84.94 208 GLN A O 1
ATOM 1593 N N . ARG A 1 209 ? 10.289 17.234 14.945 1 84.75 209 ARG A N 1
ATOM 1594 C CA . ARG A 1 209 ? 9.5 16.75 16.078 1 84.75 209 ARG A CA 1
ATOM 1595 C C . ARG A 1 209 ? 8.727 17.906 16.719 1 84.75 209 ARG A C 1
ATOM 1597 O O . ARG A 1 209 ? 7.551 17.75 17.062 1 84.75 209 ARG A O 1
ATOM 1604 N N . LEU A 1 210 ? 9.312 18.984 16.812 1 82.69 210 LEU A N 1
ATOM 1605 C CA . LEU A 1 210 ? 8.641 20.109 17.469 1 82.69 210 LEU A CA 1
ATOM 1606 C C . LEU A 1 210 ? 7.953 21 16.438 1 82.69 210 LEU A C 1
ATOM 1608 O O . LEU A 1 210 ? 6.934 21.625 16.734 1 82.69 210 LEU A O 1
ATOM 1612 N N . ASN A 1 211 ? 8.336 20.938 15.227 1 77.12 211 ASN A N 1
ATOM 1613 C CA . ASN A 1 211 ? 7.77 21.609 14.07 1 77.12 211 ASN A CA 1
ATOM 1614 C C . ASN A 1 211 ? 7.207 22.984 14.445 1 77.12 211 ASN A C 1
ATOM 1616 O O . ASN A 1 211 ? 6.062 23.297 14.109 1 77.12 211 ASN A O 1
ATOM 1620 N N . SER A 1 212 ? 7.883 23.797 15.227 1 82.25 212 SER A N 1
ATOM 1621 C CA . SER A 1 212 ? 7.555 25.188 15.516 1 82.25 212 SER A CA 1
ATOM 1622 C C . SER A 1 212 ? 8.469 26.141 14.766 1 82.25 212 SER A C 1
ATOM 1624 O O . SER A 1 212 ? 9.633 25.812 14.492 1 82.25 212 SER A O 1
ATOM 1626 N N . PRO A 1 213 ? 7.801 27.219 14.242 1 81.75 213 PRO A N 1
ATOM 1627 C CA . PRO A 1 213 ? 8.625 28.172 13.5 1 81.75 213 PRO A CA 1
ATOM 1628 C C . PRO A 1 213 ? 9.812 28.688 14.305 1 81.75 213 PRO A C 1
ATOM 1630 O O . PRO A 1 213 ? 10.883 28.938 13.742 1 81.75 213 PRO A O 1
ATOM 1633 N N . LEU A 1 214 ? 9.664 28.766 15.586 1 88.12 214 LEU A N 1
ATOM 1634 C CA . LEU A 1 214 ? 10.773 29.234 16.406 1 88.12 214 LEU A CA 1
ATOM 1635 C C . LEU A 1 214 ? 11.867 28.188 16.516 1 88.12 214 LEU A C 1
ATOM 1637 O O . LEU A 1 214 ? 13.055 28.531 16.531 1 88.12 214 LEU A O 1
ATOM 1641 N N . VAL A 1 215 ? 11.445 26.984 16.578 1 89.69 215 VAL A N 1
ATOM 1642 C CA . VAL A 1 215 ? 12.43 25.906 16.656 1 89.69 215 VAL A CA 1
ATOM 1643 C C . VAL A 1 215 ? 13.172 25.812 15.328 1 89.69 215 VAL A C 1
ATOM 1645 O O . VAL A 1 215 ? 14.359 25.469 15.305 1 89.69 215 VAL A O 1
ATOM 1648 N N . ASN A 1 216 ? 12.516 26.219 14.25 1 87 216 ASN A N 1
ATOM 1649 C CA . ASN A 1 216 ? 13.195 26.234 12.961 1 87 216 ASN A CA 1
ATOM 1650 C C . ASN A 1 216 ? 14.297 27.281 12.922 1 87 216 ASN A C 1
ATOM 1652 O O . ASN A 1 216 ? 15.375 27.047 12.367 1 87 216 ASN A O 1
ATOM 1656 N N . VAL A 1 217 ? 14.055 28.391 13.508 1 86.12 217 VAL A N 1
ATOM 1657 C CA . VAL A 1 217 ? 15.062 29.438 13.57 1 86.12 217 VAL A CA 1
ATOM 1658 C C . VAL A 1 217 ? 16.219 29 14.469 1 86.12 217 VAL A C 1
ATOM 1660 O O . VAL A 1 217 ? 17.375 29.203 14.133 1 86.12 217 VAL A O 1
ATOM 1663 N N . GLY A 1 218 ? 15.828 28.438 15.578 1 88.69 218 GLY A N 1
ATOM 1664 C CA . GLY A 1 218 ? 16.875 27.938 16.453 1 88.69 218 GLY A CA 1
ATOM 1665 C C . GLY A 1 218 ? 17.719 26.844 15.812 1 88.69 218 GLY A C 1
ATOM 1666 O O . GLY A 1 218 ? 18.938 26.797 16.016 1 88.69 218 GLY A O 1
ATOM 1667 N N . SER A 1 219 ? 17.094 26 15.039 1 91.75 219 SER A N 1
ATOM 1668 C CA . SER A 1 219 ? 17.812 24.922 14.359 1 91.75 219 SER A CA 1
ATOM 1669 C C . SER A 1 219 ? 18.75 25.484 13.289 1 91.75 219 SER A C 1
ATOM 1671 O O . SER A 1 219 ? 19.844 24.953 13.07 1 91.75 219 SER A O 1
ATOM 1673 N N . THR A 1 220 ? 18.312 26.547 12.688 1 88.56 220 THR A N 1
ATOM 1674 C CA . THR A 1 220 ? 19.172 27.188 11.703 1 88.56 220 THR A CA 1
ATOM 1675 C C . THR A 1 220 ? 20.391 27.828 12.375 1 88.56 220 THR A C 1
ATOM 1677 O O . THR A 1 220 ? 21.5 27.75 11.859 1 88.56 220 THR A O 1
ATOM 1680 N N . LEU A 1 221 ? 20.219 28.391 13.5 1 86.81 221 LEU A N 1
ATOM 1681 C CA . LEU A 1 221 ? 21.328 28.984 14.242 1 86.81 221 LEU A CA 1
ATOM 1682 C C . LEU A 1 221 ? 22.328 27.922 14.688 1 86.81 221 LEU A C 1
ATOM 1684 O O . LEU A 1 221 ? 23.531 28.109 14.586 1 86.81 221 LEU A O 1
ATOM 1688 N N . ALA A 1 222 ? 21.781 26.906 15.172 1 91.94 222 ALA A N 1
ATOM 1689 C CA . ALA A 1 222 ? 22.641 25.812 15.594 1 91.94 222 ALA A CA 1
ATOM 1690 C C . ALA A 1 222 ? 23.438 25.25 14.406 1 91.94 222 ALA A C 1
ATOM 1692 O O . ALA A 1 222 ? 24.625 24.922 14.539 1 91.94 222 ALA A O 1
ATOM 1693 N N . SER A 1 223 ? 22.828 25.172 13.281 1 92.38 223 SER A N 1
ATOM 1694 C CA . SER A 1 223 ? 23.5 24.625 12.102 1 92.38 223 SER A CA 1
ATOM 1695 C C . SER A 1 223 ? 24.594 25.562 11.609 1 92.38 223 SER A C 1
ATOM 1697 O O . SER A 1 223 ? 25.672 25.125 11.188 1 92.38 223 SER A O 1
ATOM 1699 N N . ILE A 1 224 ? 24.328 26.875 11.703 1 85.25 224 ILE A N 1
ATOM 1700 C CA . ILE A 1 224 ? 25.344 27.844 11.297 1 85.25 224 ILE A CA 1
ATOM 1701 C C . ILE A 1 224 ? 26.562 27.703 12.188 1 85.25 224 ILE A C 1
ATOM 1703 O O . ILE A 1 224 ? 27.703 27.688 11.695 1 85.25 224 ILE A O 1
ATOM 1707 N N . ALA A 1 225 ? 26.391 27.578 13.414 1 87.75 225 ALA A N 1
ATOM 1708 C CA . ALA A 1 225 ? 27.5 27.516 14.359 1 87.75 225 ALA A CA 1
ATOM 1709 C C . ALA A 1 225 ? 28.297 26.219 14.188 1 87.75 225 ALA A C 1
ATOM 1711 O O . ALA A 1 225 ? 29.516 26.234 14.164 1 87.75 225 ALA A O 1
ATOM 1712 N N . ILE A 1 226 ? 27.625 25.109 13.984 1 90.69 226 ILE A N 1
ATOM 1713 C CA . ILE A 1 226 ? 28.281 23.812 13.891 1 90.69 226 ILE A CA 1
ATOM 1714 C C . ILE A 1 226 ? 29.062 23.734 12.578 1 90.69 226 ILE A C 1
ATOM 1716 O O . ILE A 1 226 ? 30.219 23.297 12.562 1 90.69 226 ILE A O 1
ATOM 1720 N N . ILE A 1 227 ? 28.453 24.188 11.484 1 90.38 227 ILE A N 1
ATOM 1721 C CA . ILE A 1 227 ? 29.062 24.062 10.164 1 90.38 227 ILE A CA 1
ATOM 1722 C C . ILE A 1 227 ? 30.281 24.969 10.07 1 90.38 227 ILE A C 1
ATOM 1724 O O . ILE A 1 227 ? 31.312 24.578 9.516 1 90.38 227 ILE A O 1
ATOM 1728 N N . SER A 1 228 ? 30.203 26.141 10.656 1 83.81 228 SER A N 1
ATOM 1729 C CA . SER A 1 228 ? 31.312 27.094 10.578 1 83.81 228 SER A CA 1
ATOM 1730 C C . SER A 1 228 ? 32.531 26.609 11.375 1 83.81 228 SER A C 1
ATOM 1732 O O . SER A 1 228 ? 33.656 26.797 10.961 1 83.81 228 SER A O 1
ATOM 1734 N N . VAL A 1 229 ? 32.312 25.922 12.414 1 85 229 VAL A N 1
ATOM 1735 C CA . VAL A 1 229 ? 33.438 25.5 13.273 1 85 229 VAL A CA 1
ATOM 1736 C C . VAL A 1 229 ? 34.031 24.203 12.75 1 85 229 VAL A C 1
ATOM 1738 O O . VAL A 1 229 ? 35.25 24.062 12.688 1 85 229 VAL A O 1
ATOM 1741 N N . ILE A 1 230 ? 33.25 23.297 12.258 1 88.12 230 ILE A N 1
ATOM 1742 C CA . ILE A 1 230 ? 33.75 21.953 11.961 1 88.12 230 ILE A CA 1
ATOM 1743 C C . ILE A 1 230 ? 34.312 21.906 10.547 1 88.12 230 ILE A C 1
ATOM 1745 O O . ILE A 1 230 ? 35.344 21.266 10.297 1 88.12 230 ILE A O 1
ATOM 1749 N N . THR A 1 231 ? 33.719 22.531 9.57 1 85.69 231 THR A N 1
ATOM 1750 C CA . THR A 1 231 ? 34.125 22.344 8.188 1 85.69 231 THR A CA 1
ATOM 1751 C C . THR A 1 231 ? 35.156 23.406 7.781 1 85.69 231 THR A C 1
ATOM 1753 O O . THR A 1 231 ? 35.969 23.172 6.891 1 85.69 231 THR A O 1
ATOM 1756 N N . LYS A 1 232 ? 35.156 24.531 8.375 1 77.12 232 LYS A N 1
ATOM 1757 C CA . LYS A 1 232 ? 36.031 25.594 7.906 1 77.12 232 LYS A CA 1
ATOM 1758 C C . LYS A 1 232 ? 37.312 25.672 8.75 1 77.12 232 LYS A C 1
ATOM 1760 O O . LYS A 1 232 ? 38.406 25.953 8.227 1 77.12 232 LYS A O 1
ATOM 1765 N N . GLU A 1 233 ? 37.188 25.312 10 1 71.38 233 GLU A N 1
ATOM 1766 C CA . GLU A 1 233 ? 38.312 25.609 10.891 1 71.38 233 GLU A CA 1
ATOM 1767 C C . GLU A 1 233 ? 39.406 24.547 10.773 1 71.38 233 GLU A C 1
ATOM 1769 O O . GLU A 1 233 ? 39.125 23.359 10.633 1 71.38 233 GLU A O 1
ATOM 1774 N N . GLU A 1 234 ? 40.562 25.031 10.734 1 68.56 234 GLU A N 1
ATOM 1775 C CA . GLU A 1 234 ? 41.781 24.219 10.609 1 68.56 234 GLU A CA 1
ATOM 1776 C C . GLU A 1 234 ? 42.031 23.422 11.883 1 68.56 234 GLU A C 1
ATOM 1778 O O . GLU A 1 234 ? 42.719 22.406 11.859 1 68.56 234 GLU A O 1
ATOM 1783 N N . SER A 1 235 ? 41.375 23.875 12.922 1 70.19 235 SER A N 1
ATOM 1784 C CA . SER A 1 235 ? 41.656 23.188 14.188 1 70.19 235 SER A CA 1
ATOM 1785 C C . SER A 1 235 ? 41.188 21.734 14.125 1 70.19 235 SER A C 1
ATOM 1787 O O . SER A 1 235 ? 41.875 20.844 14.633 1 70.19 235 SER A O 1
ATOM 1789 N N . VAL A 1 236 ? 40.125 21.547 13.492 1 73.75 236 VAL A N 1
ATOM 1790 C CA . VAL A 1 236 ? 39.594 20.188 13.445 1 73.75 236 VAL A CA 1
ATOM 1791 C C . VAL A 1 236 ? 40.406 19.344 12.453 1 73.75 236 VAL A C 1
ATOM 1793 O O . VAL A 1 236 ? 40.656 18.172 12.688 1 73.75 236 VAL A O 1
ATOM 1796 N N . GLN A 1 237 ? 40.938 20 11.484 1 75.94 237 GLN A N 1
ATOM 1797 C CA . GLN A 1 237 ? 41.719 19.281 10.5 1 75.94 237 GLN A CA 1
ATOM 1798 C C . GLN A 1 237 ? 43.125 18.984 11.039 1 75.94 237 GLN A C 1
ATOM 1800 O O . GLN A 1 237 ? 43.688 17.922 10.789 1 75.94 237 GLN A O 1
ATOM 1805 N N . GLY A 1 238 ? 43.625 20.016 11.773 1 75.06 238 GLY A N 1
ATOM 1806 C CA . GLY A 1 238 ? 45 19.891 12.266 1 75.06 238 GLY A CA 1
ATOM 1807 C C . GLY A 1 238 ? 45.062 19.203 13.617 1 75.06 238 GLY A C 1
ATOM 1808 O O . GLY A 1 238 ? 46.125 18.734 14.023 1 75.06 238 GLY A O 1
ATOM 1809 N N . GLY A 1 239 ? 43.906 18.984 14.344 1 73 239 GLY A N 1
ATOM 1810 C CA . GLY A 1 239 ? 43.875 18.234 15.594 1 73 239 GLY A CA 1
ATOM 1811 C C . GLY A 1 239 ? 44.375 19.047 16.781 1 73 239 GLY A C 1
ATOM 1812 O O . GLY A 1 239 ? 45.125 18.547 17.609 1 73 239 GLY A O 1
ATOM 1813 N N . TYR A 1 240 ? 44.156 20.5 16.812 1 78.69 240 TYR A N 1
ATOM 1814 C CA . TYR A 1 240 ? 44.5 21.297 17.969 1 78.69 240 TYR A CA 1
ATOM 1815 C C . TYR A 1 240 ? 43.281 22.031 18.516 1 78.69 240 TYR A C 1
ATOM 1817 O O . TYR A 1 240 ? 42.281 22.203 17.812 1 78.69 240 TYR A O 1
ATOM 1825 N N . PHE A 1 241 ? 43.312 22.328 19.781 1 81.69 241 PHE A N 1
ATOM 1826 C CA . PHE A 1 241 ? 42.188 23 20.453 1 81.69 241 PHE A CA 1
ATOM 1827 C C . PHE A 1 241 ? 42.281 24.516 20.25 1 81.69 241 PHE A C 1
ATOM 1829 O O . PHE A 1 241 ? 43.312 25.109 20.469 1 81.69 241 PHE A O 1
ATOM 1836 N N . ASP A 1 242 ? 41.25 25.031 19.562 1 79.56 242 ASP A N 1
ATOM 1837 C CA . ASP A 1 242 ? 41.156 26.484 19.359 1 79.56 242 ASP A CA 1
ATOM 1838 C C . ASP A 1 242 ? 39.875 27.031 19.953 1 79.56 242 ASP A C 1
ATOM 1840 O O . ASP A 1 242 ? 38.781 26.797 19.438 1 79.56 242 ASP A O 1
ATOM 1844 N N . ASP A 1 243 ? 39.875 27.812 21.016 1 82.06 243 ASP A N 1
ATOM 1845 C CA . ASP A 1 243 ? 38.688 28.359 21.688 1 82.06 243 ASP A CA 1
ATOM 1846 C C . ASP A 1 243 ? 38.281 29.703 21.094 1 82.06 243 ASP A C 1
ATOM 1848 O O . ASP A 1 243 ? 37.219 30.219 21.375 1 82.06 243 ASP A O 1
ATOM 1852 N N . ASP A 1 244 ? 39.031 30.297 20.234 1 80.12 244 ASP A N 1
ATOM 1853 C CA . ASP A 1 244 ? 38.75 31.641 19.75 1 80.12 244 ASP A CA 1
ATOM 1854 C C . ASP A 1 244 ? 37.5 31.641 18.875 1 80.12 244 ASP A C 1
ATOM 1856 O O . ASP A 1 244 ? 36.656 32.531 18.984 1 80.12 244 ASP A O 1
ATOM 1860 N N . LYS A 1 245 ? 37.406 30.688 18.094 1 79.31 245 LYS A N 1
ATOM 1861 C CA . LYS A 1 245 ? 36.25 30.688 17.219 1 79.31 245 LYS A CA 1
ATOM 1862 C C . LYS A 1 245 ? 34.969 30.391 17.984 1 79.31 245 LYS A C 1
ATOM 1864 O O . LYS A 1 245 ? 33.906 30.938 17.688 1 79.31 245 LYS A O 1
ATOM 1869 N N . ILE A 1 246 ? 35.031 29.578 19 1 81.56 246 ILE A N 1
ATOM 1870 C CA . ILE A 1 246 ? 33.875 29.25 19.812 1 81.56 246 ILE A CA 1
ATOM 1871 C C . ILE A 1 246 ? 33.406 30.5 20.578 1 81.56 246 ILE A C 1
ATOM 1873 O O . ILE A 1 246 ? 32.219 30.781 20.656 1 81.56 246 ILE A O 1
ATOM 1877 N N . VAL A 1 247 ? 34.344 31.25 21.047 1 86.06 247 VAL A N 1
ATOM 1878 C CA . VAL A 1 247 ? 34 32.469 21.797 1 86.06 247 VAL A CA 1
ATOM 1879 C C . VAL A 1 247 ? 33.469 33.531 20.859 1 86.06 247 VAL A C 1
ATOM 1881 O O . VAL A 1 247 ? 32.562 34.281 21.219 1 86.06 247 VAL A O 1
ATOM 1884 N N . GLN A 1 248 ? 34 33.594 19.719 1 85.38 248 GLN A N 1
ATOM 1885 C CA . GLN A 1 248 ? 33.5 34.594 18.75 1 85.38 248 GLN A CA 1
ATOM 1886 C C . GLN A 1 248 ? 32.062 34.312 18.375 1 85.38 248 GLN A C 1
ATOM 1888 O O . GLN A 1 248 ? 31.25 35.25 18.312 1 85.38 248 GLN A O 1
ATOM 1893 N N . VAL A 1 249 ? 31.812 33.094 18.125 1 83 249 VAL A N 1
ATOM 1894 C CA . VAL A 1 249 ? 30.453 32.719 17.734 1 83 249 VAL A CA 1
ATOM 1895 C C . VAL A 1 249 ? 29.5 33 18.906 1 83 249 VAL A C 1
ATOM 1897 O O . VAL A 1 249 ? 28.375 33.469 18.688 1 83 249 VAL A O 1
ATOM 1900 N N . LEU A 1 250 ? 29.906 32.812 20.094 1 84.25 250 LEU A N 1
ATOM 1901 C CA . LEU A 1 250 ? 29.094 33.094 21.25 1 84.25 250 LEU A CA 1
ATOM 1902 C C . LEU A 1 250 ? 28.844 34.594 21.391 1 84.25 250 LEU A C 1
ATOM 1904 O O . LEU A 1 250 ? 27.734 35 21.703 1 84.25 250 LEU A O 1
ATOM 1908 N N . LYS A 1 251 ? 29.828 35.375 21.141 1 88.5 251 LYS A N 1
ATOM 1909 C CA . LYS A 1 251 ? 29.688 36.844 21.234 1 88.5 251 LYS A CA 1
ATOM 1910 C C . LYS A 1 251 ? 28.75 37.344 20.156 1 88.5 251 LYS A C 1
ATOM 1912 O O . LYS A 1 251 ? 27.953 38.25 20.406 1 88.5 251 LYS A O 1
ATOM 1917 N N . LEU A 1 252 ? 28.906 36.812 19.016 1 88.06 252 LEU A N 1
ATOM 1918 C CA . LEU A 1 252 ? 28.047 37.219 17.922 1 88.06 252 LEU A CA 1
ATOM 1919 C C . LEU A 1 252 ? 26.578 36.906 18.219 1 88.06 252 LEU A C 1
ATOM 1921 O O . LEU A 1 252 ? 25.703 37.719 17.969 1 88.06 252 LEU A O 1
ATOM 1925 N N . LEU A 1 253 ? 26.328 35.781 18.781 1 85.56 253 LEU A N 1
ATOM 1926 C CA . LEU A 1 253 ? 24.969 35.375 19.109 1 85.56 253 LEU A CA 1
ATOM 1927 C C . LEU A 1 253 ? 24.391 36.188 20.234 1 85.56 253 LEU A C 1
ATOM 1929 O O . LEU A 1 253 ? 23.219 36.594 20.188 1 85.56 253 LEU A O 1
ATOM 1933 N N . LEU A 1 254 ? 25.203 36.5 21.219 1 84.88 254 LEU A N 1
ATOM 1934 C CA . LEU A 1 254 ? 24.734 37.312 22.344 1 84.88 254 LEU A CA 1
ATOM 1935 C C . LEU A 1 254 ? 24.422 38.719 21.922 1 84.88 254 LEU A C 1
ATOM 1937 O O . LEU A 1 254 ? 23.453 39.312 22.375 1 84.88 254 LEU A O 1
ATOM 1941 N N . VAL A 1 255 ? 25.219 39.25 21 1 89.06 255 VAL A N 1
ATOM 1942 C CA . VAL A 1 255 ? 24.984 40.625 20.531 1 89.06 255 VAL A CA 1
ATOM 1943 C C . VAL A 1 255 ? 23.703 40.656 19.688 1 89.06 255 VAL A C 1
ATOM 1945 O O . VAL A 1 255 ? 22.875 41.562 19.844 1 89.06 255 VAL A O 1
ATOM 1948 N N . GLY A 1 256 ? 23.594 39.75 18.828 1 88.94 256 GLY A N 1
ATOM 1949 C CA . GLY A 1 256 ? 22.406 39.719 18 1 88.94 256 GLY A CA 1
ATOM 1950 C C . GLY A 1 256 ? 21.125 39.531 18.797 1 88.94 256 GLY A C 1
ATOM 1951 O O . GLY A 1 256 ? 20.141 40.25 18.594 1 88.94 256 GLY A O 1
ATOM 1952 N N . ILE A 1 257 ? 21.078 38.656 19.797 1 88.5 257 ILE A N 1
ATOM 1953 C CA . ILE A 1 257 ? 19.891 38.344 20.609 1 88.5 257 ILE A CA 1
ATOM 1954 C C . ILE A 1 257 ? 19.578 39.531 21.516 1 88.5 257 ILE A C 1
ATOM 1956 O O . ILE A 1 257 ? 18.406 39.906 21.672 1 88.5 257 ILE A O 1
ATOM 1960 N N . THR A 1 258 ? 20.594 40.188 22.047 1 89.31 258 THR A N 1
ATOM 1961 C CA . THR A 1 258 ? 20.375 41.312 22.953 1 89.31 258 THR A CA 1
ATOM 1962 C C . THR A 1 258 ? 19.828 42.531 22.188 1 89.31 258 THR A C 1
ATOM 1964 O O . THR A 1 258 ? 18.984 43.25 22.688 1 89.31 258 THR A O 1
ATOM 1967 N N . CYS A 1 259 ? 20.281 42.688 20.922 1 91.56 259 CYS A N 1
ATOM 1968 C CA . CYS A 1 259 ? 19.766 43.781 20.125 1 91.56 259 CYS A CA 1
ATOM 1969 C C . CYS A 1 259 ? 18.281 43.594 19.797 1 91.56 259 CYS A C 1
ATOM 1971 O O . CYS A 1 259 ? 17.484 44.5 19.953 1 91.56 259 CYS A O 1
ATOM 1973 N N . THR A 1 260 ? 17.922 42.438 19.391 1 93.44 260 THR A N 1
ATOM 1974 C CA . THR A 1 260 ? 16.531 42.156 19.047 1 93.44 260 THR A CA 1
ATOM 1975 C C . THR A 1 260 ? 15.648 42.156 20.297 1 93.44 260 THR A C 1
ATOM 1977 O O . THR A 1 260 ? 14.531 42.688 20.25 1 93.44 260 THR A O 1
ATOM 1980 N N . PHE A 1 261 ? 16.172 41.656 21.391 1 93 261 PHE A N 1
ATOM 1981 C CA . PHE A 1 261 ? 15.414 41.625 22.641 1 93 261 PHE A CA 1
ATOM 1982 C C . PHE A 1 261 ? 15.211 43.031 23.172 1 93 261 PHE A C 1
ATOM 1984 O O . PHE A 1 261 ? 14.133 43.375 23.672 1 93 261 PHE A O 1
ATOM 1991 N N . ALA A 1 262 ? 16.188 43.938 23.062 1 93.62 262 ALA A N 1
ATOM 1992 C CA . ALA A 1 262 ? 16.109 45.312 23.547 1 93.62 262 ALA A CA 1
ATOM 1993 C C . ALA A 1 262 ? 15.109 46.125 22.719 1 93.62 262 ALA A C 1
ATOM 1995 O O . ALA A 1 262 ? 14.312 46.875 23.266 1 93.62 262 ALA A O 1
ATOM 1996 N N . VAL A 1 263 ? 15.086 45.875 21.453 1 95.25 263 VAL A N 1
ATOM 1997 C CA . VAL A 1 263 ? 14.172 46.625 20.594 1 95.25 263 VAL A CA 1
ATOM 1998 C C . VAL A 1 263 ? 12.742 46.125 20.844 1 95.25 263 VAL A C 1
ATOM 2000 O O . VAL A 1 263 ? 11.805 46.938 20.812 1 95.25 263 VAL A O 1
ATOM 2003 N N . ASN A 1 264 ? 12.555 44.875 21.078 1 95.31 264 ASN A N 1
ATOM 2004 C CA . ASN A 1 264 ? 11.227 44.312 21.328 1 95.31 264 ASN A CA 1
ATOM 2005 C C . ASN A 1 264 ? 10.633 44.875 22.625 1 95.31 264 ASN A C 1
ATOM 2007 O O . ASN A 1 264 ? 9.438 45.156 22.688 1 95.31 264 ASN A O 1
ATOM 2011 N N . LEU A 1 265 ? 11.453 45.062 23.688 1 92.81 265 LEU A N 1
ATOM 2012 C CA . LEU A 1 265 ? 10.961 45.469 25 1 92.81 265 LEU A CA 1
ATOM 2013 C C . LEU A 1 265 ? 10.844 46.969 25.109 1 92.81 265 LEU A C 1
ATOM 2015 O O . LEU A 1 265 ? 9.953 47.5 25.781 1 92.81 265 LEU A O 1
ATOM 2019 N N . LEU A 1 266 ? 11.656 47.719 24.344 1 93.62 266 LEU A N 1
ATOM 2020 C CA . LEU A 1 266 ? 11.742 49.156 24.578 1 93.62 266 LEU A CA 1
ATOM 2021 C C . LEU A 1 266 ? 10.867 49.906 23.594 1 93.62 266 LEU A C 1
ATOM 2023 O O . LEU A 1 266 ? 10.344 50.969 23.922 1 93.62 266 LEU A O 1
ATOM 2027 N N . LEU A 1 267 ? 10.695 49.281 22.422 1 93.31 267 LEU A N 1
ATOM 2028 C CA . LEU A 1 267 ? 9.953 50.031 21.422 1 93.31 267 LEU A CA 1
ATOM 2029 C C . LEU A 1 267 ? 8.586 49.406 21.172 1 93.31 267 LEU A C 1
ATOM 2031 O O . LEU A 1 267 ? 8.5 48.25 20.75 1 93.31 267 LEU A O 1
ATOM 2035 N N . TRP A 1 268 ? 7.582 50.188 21.297 1 91.62 268 TRP A N 1
ATOM 2036 C CA . TRP A 1 268 ? 6.207 49.781 21.016 1 91.62 268 TRP A CA 1
ATOM 2037 C C . TRP A 1 268 ? 5.98 48.312 21.406 1 91.62 268 TRP A C 1
ATOM 2039 O O . TRP A 1 268 ? 5.672 47.5 20.547 1 91.62 268 TRP A O 1
ATOM 2049 N N . ARG A 1 269 ? 6 48.031 22.625 1 90.94 269 ARG A N 1
ATOM 2050 C CA . ARG A 1 269 ? 5.883 46.656 23.156 1 90.94 269 ARG A CA 1
ATOM 2051 C C . ARG A 1 269 ? 4.488 46.094 22.922 1 90.94 269 ARG A C 1
ATOM 2053 O O . ARG A 1 269 ? 3.492 46.812 23.062 1 90.94 269 ARG A O 1
ATOM 2060 N N . VAL A 1 270 ? 4.496 44.938 22.234 1 91.5 270 VAL A N 1
ATOM 2061 C CA . VAL A 1 270 ? 3.242 44.219 22.047 1 91.5 270 VAL A CA 1
ATOM 2062 C C . VAL A 1 270 ? 3.197 43 22.969 1 91.5 270 VAL A C 1
ATOM 2064 O O . VAL A 1 270 ? 4.059 42.125 22.891 1 91.5 270 VAL A O 1
ATOM 2067 N N . SER A 1 271 ? 2.223 42.938 23.844 1 92.38 271 SER A N 1
ATOM 2068 C CA . SER A 1 271 ? 2.094 41.844 24.797 1 92.38 271 SER A CA 1
ATOM 2069 C C . SER A 1 271 ? 1.172 40.75 24.266 1 92.38 271 SER A C 1
ATOM 2071 O O . SER A 1 271 ? 0.116 41.062 23.703 1 92.38 271 SER A O 1
ATOM 2073 N N . ALA A 1 272 ? 1.58 39.5 24.406 1 94.25 272 ALA A N 1
ATOM 2074 C CA . ALA A 1 272 ? 0.775 38.375 23.969 1 94.25 272 ALA A CA 1
ATOM 2075 C C . ALA A 1 272 ? -0.502 38.25 24.797 1 94.25 272 ALA A C 1
ATOM 2077 O O . ALA A 1 272 ? -1.537 37.812 24.297 1 94.25 272 ALA A O 1
ATOM 2078 N N . ARG A 1 273 ? -0.509 38.656 26.031 1 92.81 273 ARG A N 1
ATOM 2079 C CA . ARG A 1 273 ? -1.682 38.594 26.906 1 92.81 273 ARG A CA 1
ATOM 2080 C C . ARG A 1 273 ? -2.775 39.531 26.391 1 92.81 273 ARG A C 1
ATOM 2082 O O . ARG A 1 273 ? -3.953 39.188 26.375 1 92.81 273 ARG A O 1
ATOM 2089 N N . GLN A 1 274 ? -2.334 40.625 25.906 1 91.62 274 GLN A N 1
ATOM 2090 C CA . GLN A 1 274 ? -3.295 41.594 25.406 1 91.62 274 GLN A CA 1
ATOM 2091 C C . GLN A 1 274 ? -3.879 41.156 24.062 1 91.62 274 GLN A C 1
ATOM 2093 O O . GLN A 1 274 ? -5.082 41.312 23.828 1 91.62 274 GLN A O 1
ATOM 2098 N N . VAL A 1 275 ? -2.996 40.75 23.25 1 92.56 275 VAL A N 1
ATOM 2099 C CA . VAL A 1 275 ? -3.469 40.281 21.938 1 92.56 275 VAL A CA 1
ATOM 2100 C C . VAL A 1 275 ? -4.418 39.094 22.125 1 92.56 275 VAL A C 1
ATOM 2102 O O . VAL A 1 275 ? -5.41 38.969 21.406 1 92.56 275 VAL A O 1
ATOM 2105 N N . LEU A 1 276 ? -4.129 38.156 23.031 1 93.75 276 LEU A N 1
ATOM 2106 C CA . LEU A 1 276 ? -4.988 37.031 23.312 1 93.75 276 LEU A CA 1
ATOM 2107 C C . LEU A 1 276 ? -6.375 37.469 23.766 1 93.75 276 LEU A C 1
ATOM 2109 O O . LEU A 1 276 ? -7.387 37.031 23.219 1 93.75 276 LEU A O 1
ATOM 2113 N N . ARG A 1 277 ? -6.473 38.375 24.672 1 92.56 277 ARG A N 1
ATOM 2114 C CA . ARG A 1 277 ? -7.754 38.844 25.203 1 92.56 277 ARG A CA 1
ATOM 2115 C C . ARG A 1 277 ? -8.523 39.625 24.141 1 92.56 277 ARG A C 1
ATOM 2117 O O . ARG A 1 277 ? -9.75 39.531 24.062 1 92.56 277 ARG A O 1
ATOM 2124 N N . ARG A 1 278 ? -7.836 40.312 23.328 1 90.19 278 ARG A N 1
ATOM 2125 C CA . ARG A 1 278 ? -8.492 41.031 22.219 1 90.19 278 ARG A CA 1
ATOM 2126 C C . ARG A 1 278 ? -9.039 40.031 21.203 1 90.19 278 ARG A C 1
ATOM 2128 O O . ARG A 1 278 ? -10.109 40.25 20.625 1 90.19 278 ARG A O 1
ATOM 2135 N N . SER A 1 279 ? -8.234 39.062 20.938 1 92.88 279 SER A N 1
ATOM 2136 C CA . SER A 1 279 ? -8.688 38.062 19.984 1 92.88 279 SER A CA 1
ATOM 2137 C C . SER A 1 279 ? -9.898 37.312 20.516 1 92.88 279 SER A C 1
ATOM 2139 O O . SER A 1 279 ? -10.789 36.938 19.75 1 92.88 279 SER A O 1
ATOM 2141 N N . ILE A 1 280 ? -9.938 37.062 21.812 1 92.75 280 ILE A N 1
ATOM 2142 C CA . ILE A 1 280 ? -11.086 36.406 22.422 1 92.75 280 ILE A CA 1
ATOM 2143 C C . ILE A 1 280 ? -12.32 37.281 22.266 1 92.75 280 ILE A C 1
ATOM 2145 O O . ILE A 1 280 ? -13.414 36.812 21.953 1 92.75 280 ILE A O 1
ATOM 2149 N N . MET A 1 281 ? -12.141 38.562 22.391 1 91.31 281 MET A N 1
ATOM 2150 C CA . MET A 1 281 ? -13.25 39.5 22.266 1 91.31 281 MET A CA 1
ATOM 2151 C C . MET A 1 281 ? -13.75 39.562 20.812 1 91.31 281 MET A C 1
ATOM 2153 O O . MET A 1 281 ? -14.953 39.562 20.578 1 91.31 281 MET A O 1
ATOM 2157 N N . THR A 1 282 ? -12.836 39.562 19.938 1 91.38 282 THR A N 1
ATOM 2158 C CA . THR A 1 282 ? -13.227 39.594 18.531 1 91.38 282 THR A CA 1
ATOM 2159 C C . THR A 1 282 ? -13.914 38.281 18.141 1 91.38 282 THR A C 1
ATOM 2161 O O . THR A 1 282 ? -14.867 38.281 17.359 1 91.38 282 THR A O 1
ATOM 2164 N N . ALA A 1 283 ? -13.422 37.156 18.625 1 93.62 283 ALA A N 1
ATOM 2165 C CA . ALA A 1 283 ? -14.047 35.875 18.375 1 93.62 283 ALA A CA 1
ATOM 2166 C C . ALA A 1 283 ? -15.477 35.812 18.906 1 93.62 283 ALA A C 1
ATOM 2168 O O . ALA A 1 283 ? -16.391 35.344 18.234 1 93.62 283 ALA A O 1
ATOM 2169 N N . ASN A 1 284 ? -15.695 36.344 20.094 1 93.06 284 ASN A N 1
ATOM 2170 C CA . ASN A 1 284 ? -17.016 36.344 20.703 1 93.06 284 ASN A CA 1
ATOM 2171 C C . ASN A 1 284 ? -17.984 37.281 19.969 1 93.06 284 ASN A C 1
ATOM 2173 O O . ASN A 1 284 ? -19.156 36.938 19.781 1 93.06 284 ASN A O 1
ATOM 2177 N N . SER A 1 285 ? -17.484 38.375 19.547 1 92.25 285 SER A N 1
ATOM 2178 C CA . SER A 1 285 ? -18.344 39.281 18.797 1 92.25 285 SER A CA 1
ATOM 2179 C C . SER A 1 285 ? -18.75 38.656 17.453 1 92.25 285 SER A C 1
ATOM 2181 O O . SER A 1 285 ? -19.875 38.844 16.984 1 92.25 285 SER A O 1
ATOM 2183 N N . SER A 1 286 ? -17.828 38 16.812 1 93.12 286 SER A N 1
ATOM 2184 C CA . SER A 1 286 ? -18.141 37.344 15.562 1 93.12 286 SER A CA 1
ATOM 2185 C C . SER A 1 286 ? -19.125 36.188 15.781 1 93.12 286 SER A C 1
ATOM 2187 O O . SER A 1 286 ? -19.984 35.938 14.93 1 93.12 286 SER A O 1
ATOM 2189 N N . LEU A 1 287 ? -19 35.5 16.906 1 93.94 287 LEU A N 1
ATOM 2190 C CA . LEU A 1 287 ? -19.953 34.438 17.203 1 93.94 287 LEU A CA 1
ATOM 2191 C C . LEU A 1 287 ? -21.344 35 17.469 1 93.94 287 LEU A C 1
ATOM 2193 O O . LEU A 1 287 ? -22.344 34.375 17.125 1 93.94 287 LEU A O 1
ATOM 2197 N N . GLY A 1 288 ? -21.359 36.188 18.094 1 92.62 288 GLY A N 1
ATOM 2198 C CA . GLY A 1 288 ? -22.641 36.844 18.266 1 92.62 288 GLY A CA 1
ATOM 2199 C C . GLY A 1 288 ? -23.312 37.219 16.953 1 92.62 288 GLY A C 1
ATOM 2200 O O . GLY A 1 288 ? -24.531 37.062 16.797 1 92.62 288 GLY A O 1
ATOM 2201 N N . ASP A 1 289 ? -22.562 37.531 15.969 1 91.44 289 ASP A N 1
ATOM 2202 C CA . ASP A 1 289 ? -23.078 37.875 14.648 1 91.44 289 ASP A CA 1
ATOM 2203 C C . ASP A 1 289 ? -23.531 36.594 13.914 1 91.44 289 ASP A C 1
ATOM 2205 O O . ASP A 1 289 ? -24.516 36.625 13.18 1 91.44 289 ASP A O 1
ATOM 2209 N N . LYS A 1 290 ? -22.797 35.562 14.047 1 91.38 290 LYS A N 1
ATOM 2210 C CA . LYS A 1 290 ? -23.203 34.312 13.43 1 91.38 290 LYS A CA 1
ATOM 2211 C C . LYS A 1 290 ? -24.531 33.812 14 1 91.38 290 LYS A C 1
ATOM 2213 O O . LYS A 1 290 ? -25.391 33.344 13.258 1 91.38 290 LYS A O 1
ATOM 2218 N N . LEU A 1 291 ? -24.609 33.938 15.312 1 92.56 291 LEU A N 1
ATOM 2219 C CA . LEU A 1 291 ? -25.844 33.531 15.969 1 92.56 291 LEU A CA 1
ATOM 2220 C C . LEU A 1 291 ? -27.031 34.312 15.438 1 92.56 291 LEU A C 1
ATOM 2222 O O . LEU A 1 291 ? -28.094 33.75 15.148 1 92.56 291 LEU A O 1
ATOM 2226 N N . SER A 1 292 ? -26.875 35.656 15.234 1 90 292 SER A N 1
ATOM 2227 C CA . SER A 1 292 ? -27.938 36.5 14.727 1 90 292 SER A CA 1
ATOM 2228 C C . SER A 1 292 ? -28.297 36.125 13.289 1 90 292 SER A C 1
ATOM 2230 O O . SER A 1 292 ? -29.484 36.094 12.93 1 90 292 SER A O 1
ATOM 2232 N N . SER A 1 293 ? -27.359 35.844 12.5 1 89 293 SER A N 1
ATOM 2233 C CA . SER A 1 293 ? -27.609 35.5 11.109 1 89 293 SER A CA 1
ATOM 2234 C C . SER A 1 293 ? -28.297 34.156 10.992 1 89 293 SER A C 1
ATOM 2236 O O . SER A 1 293 ? -29.203 33.969 10.18 1 89 293 SER A O 1
ATOM 2238 N N . ILE A 1 294 ? -27.891 33.125 11.781 1 89.38 294 ILE A N 1
ATOM 2239 C CA . ILE A 1 294 ? -28.469 31.797 11.734 1 89.38 294 ILE A CA 1
ATOM 2240 C C . ILE A 1 294 ? -29.922 31.859 12.195 1 89.38 294 ILE A C 1
ATOM 2242 O O . ILE A 1 294 ? -30.797 31.234 11.586 1 89.38 294 ILE A O 1
ATOM 2246 N N . THR A 1 295 ? -30.188 32.562 13.281 1 89.06 295 THR A N 1
ATOM 2247 C CA . THR A 1 295 ? -31.547 32.656 13.812 1 89.06 295 THR A CA 1
ATOM 2248 C C . THR A 1 295 ? -32.469 33.438 12.859 1 89.06 295 THR A C 1
ATOM 2250 O O . THR A 1 295 ? -33.625 33.094 12.695 1 89.06 295 THR A O 1
ATOM 2253 N N . LYS A 1 296 ? -31.906 34.469 12.188 1 87.25 296 LYS A N 1
ATOM 2254 C CA . LYS A 1 296 ? -32.688 35.188 11.18 1 87.25 296 LYS A CA 1
ATOM 2255 C C . LYS A 1 296 ? -33.031 34.281 10.008 1 87.25 296 LYS A C 1
ATOM 2257 O O . LYS A 1 296 ? -34.125 34.375 9.461 1 87.25 296 LYS A O 1
ATOM 2262 N N . GLY A 1 297 ? -32.125 33.531 9.617 1 84.75 297 GLY A N 1
ATOM 2263 C CA . GLY A 1 297 ? -32.375 32.594 8.555 1 84.75 297 GLY A CA 1
ATOM 2264 C C . GLY A 1 297 ? -33.469 31.578 8.914 1 84.75 297 GLY A C 1
ATOM 2265 O O . GLY A 1 297 ? -34.312 31.234 8.07 1 84.75 297 GLY A O 1
ATOM 2266 N N . PHE A 1 298 ? -33.5 31.125 10.164 1 86.75 298 PHE A N 1
ATOM 2267 C CA . PHE A 1 298 ? -34.5 30.172 10.609 1 86.75 298 PHE A CA 1
ATOM 2268 C C . PHE A 1 298 ? -35.875 30.812 10.656 1 86.75 298 PHE A C 1
ATOM 2270 O O . PHE A 1 298 ? -36.875 30.203 10.258 1 86.75 298 PHE A O 1
ATOM 2277 N N . LEU A 1 299 ? -35.969 32.062 11.117 1 84.5 299 LEU A N 1
ATOM 2278 C CA . LEU A 1 299 ? -37.25 32.75 11.305 1 84.5 299 LEU A CA 1
ATOM 2279 C C . LEU A 1 299 ? -37.812 33.188 9.961 1 84.5 299 LEU A C 1
ATOM 2281 O O . LEU A 1 299 ? -39.031 33.156 9.766 1 84.5 299 LEU A O 1
ATOM 2285 N N . SER A 1 300 ? -36.969 33.5 9 1 79.25 300 SER A N 1
ATOM 2286 C CA . SER A 1 300 ? -37.438 33.906 7.691 1 79.25 300 SER A CA 1
ATOM 2287 C C . SER A 1 300 ? -37.719 32.719 6.781 1 79.25 300 SER A C 1
ATOM 2289 O O . SER A 1 300 ? -38.5 32.812 5.844 1 79.25 300 SER A O 1
ATOM 2291 N N . GLY A 1 301 ? -37.125 31.531 7.016 1 73.06 301 GLY A N 1
ATOM 2292 C CA . GLY A 1 301 ? -37.312 30.344 6.199 1 73.06 301 GLY A CA 1
ATOM 2293 C C . GLY A 1 301 ? -36.594 30.422 4.855 1 73.06 301 GLY A C 1
ATOM 2294 O O . GLY A 1 301 ? -36.844 29.594 3.977 1 73.06 301 GLY A O 1
ATOM 2295 N N . THR A 1 302 ? -35.812 31.5 4.641 1 68.88 302 THR A N 1
ATOM 2296 C CA . THR A 1 302 ? -35.156 31.641 3.342 1 68.88 302 THR A CA 1
ATOM 2297 C C . THR A 1 302 ? -33.688 31.312 3.439 1 68.88 302 THR A C 1
ATOM 2299 O O . THR A 1 302 ? -33.031 31.609 4.453 1 68.88 302 THR A O 1
ATOM 2302 N N . GLU A 1 303 ? -33.219 30.547 2.469 1 71.94 303 GLU A N 1
ATOM 2303 C CA . GLU A 1 303 ? -31.828 30.094 2.42 1 71.94 303 GLU A CA 1
ATOM 2304 C C . GLU A 1 303 ? -30.906 31.25 2.031 1 71.94 303 GLU A C 1
ATOM 2306 O O . GLU A 1 303 ? -29.703 31.172 2.248 1 71.94 303 GLU A O 1
ATOM 2311 N N . ASP A 1 304 ? -31.344 32.312 1.511 1 64.25 304 ASP A N 1
ATOM 2312 C CA . ASP A 1 304 ? -30.516 33.375 0.956 1 64.25 304 ASP A CA 1
ATOM 2313 C C . ASP A 1 304 ? -29.641 34.031 2.035 1 64.25 304 ASP A C 1
ATOM 2315 O O . ASP A 1 304 ? -28.547 34.5 1.751 1 64.25 304 ASP A O 1
ATOM 2319 N N . GLU A 1 305 ? -30.109 33.906 3.197 1 62.94 305 GLU A N 1
ATOM 2320 C CA . GLU A 1 305 ? -29.344 34.562 4.25 1 62.94 305 GLU A CA 1
ATOM 2321 C C . GLU A 1 305 ? -28.031 33.844 4.531 1 62.94 305 GLU A C 1
ATOM 2323 O O . GLU A 1 305 ? -27.047 34.469 4.91 1 62.94 305 GLU A O 1
ATOM 2328 N N . LEU A 1 306 ? -27.984 32.562 4.434 1 65.19 306 LEU A N 1
ATOM 2329 C CA . LEU A 1 306 ? -26.797 31.781 4.727 1 65.19 306 LEU A CA 1
ATOM 2330 C C . LEU A 1 306 ? -25.812 31.844 3.566 1 65.19 306 LEU A C 1
ATOM 2332 O O . LEU A 1 306 ? -24.609 31.641 3.758 1 65.19 306 LEU A O 1
ATOM 2336 N N . TRP A 1 307 ? -26.344 32.156 2.449 1 64.31 307 TRP A N 1
ATOM 2337 C CA . TRP A 1 307 ? -25.453 32.156 1.295 1 64.31 307 TRP A CA 1
ATOM 2338 C C . TRP A 1 307 ? -25.078 33.594 0.911 1 64.31 307 TRP A C 1
ATOM 2340 O O . TRP A 1 307 ? -24.5 33.812 -0.155 1 64.31 307 TRP A O 1
ATOM 2350 N N . THR A 1 308 ? -25.359 34.469 1.903 1 65.75 308 THR A N 1
ATOM 2351 C CA . THR A 1 308 ? -24.969 35.844 1.636 1 65.75 308 THR A CA 1
ATOM 2352 C C . THR A 1 308 ? -23.484 36.031 1.873 1 65.75 308 THR A C 1
ATOM 2354 O O . THR A 1 308 ? -22.844 35.25 2.58 1 65.75 308 THR A O 1
ATOM 2357 N N . ASN A 1 309 ? -22.906 36.844 1.111 1 75.81 309 ASN A N 1
ATOM 2358 C CA . ASN A 1 309 ? -21.516 37.25 1.243 1 75.81 309 ASN A CA 1
ATOM 2359 C C . ASN A 1 309 ? -21.203 37.719 2.658 1 75.81 309 ASN A C 1
ATOM 2361 O O . ASN A 1 309 ? -20.078 37.625 3.125 1 75.81 309 ASN A O 1
ATOM 2365 N N . GLU A 1 310 ? -22.281 38.031 3.479 1 79.38 310 GLU A N 1
ATOM 2366 C CA . GLU A 1 310 ? -22.062 38.531 4.828 1 79.38 310 GLU A CA 1
ATOM 2367 C C . GLU A 1 310 ? -21.719 37.406 5.797 1 79.38 310 GLU A C 1
ATOM 2369 O O . GLU A 1 310 ? -20.812 37.531 6.625 1 79.38 310 GLU A O 1
ATOM 2374 N N . TYR A 1 311 ? -22.406 36.344 5.66 1 85.12 311 TYR A N 1
ATOM 2375 C CA . TYR A 1 311 ? -22.125 35.219 6.547 1 85.12 311 TYR A CA 1
ATOM 2376 C C . TYR A 1 311 ? -20.719 34.656 6.301 1 85.12 311 TYR A C 1
ATOM 2378 O O . TYR A 1 311 ? -20.016 34.312 7.242 1 85.12 311 TYR A O 1
ATOM 2386 N N . SER A 1 312 ? -20.375 34.781 5.109 1 83.88 312 SER A N 1
ATOM 2387 C CA . SER A 1 312 ? -19.047 34.281 4.777 1 83.88 312 SER A CA 1
ATOM 2388 C C . SER A 1 312 ? -17.969 35.188 5.324 1 83.88 312 SER A C 1
ATOM 2390 O O . SER A 1 312 ? -16.906 34.719 5.754 1 83.88 312 SER A O 1
ATOM 2392 N N . ARG A 1 313 ? -18.234 36.438 5.395 1 85.69 313 ARG A N 1
ATOM 2393 C CA . ARG A 1 313 ? -17.266 37.406 5.941 1 85.69 313 ARG A CA 1
ATOM 2394 C C . ARG A 1 313 ? -17.141 37.25 7.453 1 85.69 313 ARG A C 1
ATOM 2396 O O . ARG A 1 313 ? -16.031 37.312 8 1 85.69 313 ARG A O 1
ATOM 2403 N N . VAL A 1 314 ? -18.266 37.062 8.117 1 88.06 314 VAL A N 1
ATOM 2404 C CA . VAL A 1 314 ? -18.266 36.875 9.57 1 88.06 314 VAL A CA 1
ATOM 2405 C C . VAL A 1 314 ? -17.547 35.562 9.922 1 88.06 314 VAL A C 1
ATOM 2407 O O . VAL A 1 314 ? -16.812 35.5 10.906 1 88.06 314 VAL A O 1
ATOM 2410 N N . SER A 1 315 ? -17.781 34.656 9.094 1 87.56 315 SER A N 1
ATOM 2411 C CA . SER A 1 315 ? -17.141 33.375 9.344 1 87.56 315 SER A CA 1
ATOM 2412 C C . SER A 1 315 ? -15.633 33.469 9.117 1 87.56 315 SER A C 1
ATOM 2414 O O . SER A 1 315 ? -14.852 32.875 9.852 1 87.56 315 SER A O 1
ATOM 2416 N N . ALA A 1 316 ? -15.25 34.219 8.172 1 85.81 316 ALA A N 1
ATOM 2417 C CA . ALA A 1 316 ? -13.828 34.406 7.918 1 85.81 316 ALA A CA 1
ATOM 2418 C C . ALA A 1 316 ? -13.164 35.156 9.062 1 85.81 316 ALA A C 1
ATOM 2420 O O . ALA A 1 316 ? -12.039 34.875 9.445 1 85.81 316 ALA A O 1
ATOM 2421 N N . ARG A 1 317 ? -13.852 36.125 9.586 1 87.06 317 ARG A N 1
ATOM 2422 C CA . ARG A 1 317 ? -13.344 36.875 10.719 1 87.06 317 ARG A CA 1
ATOM 2423 C C . ARG A 1 317 ? -13.18 36 11.953 1 87.06 317 ARG A C 1
ATOM 2425 O O . ARG A 1 317 ? -12.188 36.125 12.68 1 87.06 317 ARG A O 1
ATOM 2432 N N . TYR A 1 318 ? -14.055 35.156 12.18 1 89.94 318 TYR A N 1
ATOM 2433 C CA . TYR A 1 318 ? -13.938 34.25 13.305 1 89.94 318 TYR A CA 1
ATOM 2434 C C . TYR A 1 318 ? -12.758 33.281 13.125 1 89.94 318 TYR A C 1
ATOM 2436 O O . TYR A 1 318 ? -12 33.031 14.062 1 89.94 318 TYR A O 1
ATOM 2444 N N . ASN A 1 319 ? -12.617 32.812 11.953 1 85.31 319 ASN A N 1
ATOM 2445 C CA . ASN A 1 319 ? -11.531 31.859 11.711 1 85.31 319 ASN A CA 1
ATOM 2446 C C . ASN A 1 319 ? -10.164 32.531 11.898 1 85.31 319 ASN A C 1
ATOM 2448 O O . ASN A 1 319 ? -9.234 31.906 12.406 1 85.31 319 ASN A O 1
ATOM 2452 N N . ALA A 1 320 ? -10.125 33.719 11.492 1 85.94 320 ALA A N 1
ATOM 2453 C CA . ALA A 1 320 ? -8.875 34.438 11.68 1 85.94 320 ALA A CA 1
ATOM 2454 C C . ALA A 1 320 ? -8.602 34.688 13.164 1 85.94 320 ALA A C 1
ATOM 2456 O O . ALA A 1 320 ? -7.473 34.5 13.625 1 85.94 320 ALA A O 1
ATOM 2457 N N . ALA A 1 321 ? -9.602 35 13.891 1 90.94 321 ALA A N 1
ATOM 2458 C CA . ALA A 1 321 ? -9.453 35.219 15.328 1 90.94 321 ALA A CA 1
ATOM 2459 C C . ALA A 1 321 ? -9.148 33.938 16.062 1 90.94 321 ALA A C 1
ATOM 2461 O O . ALA A 1 321 ? -8.383 33.906 17.031 1 90.94 321 ALA A O 1
ATOM 2462 N N . TYR A 1 322 ? -9.711 32.938 15.617 1 88.44 322 TYR A N 1
ATOM 2463 C CA . TYR A 1 322 ? -9.469 31.641 16.234 1 88.44 322 TYR A CA 1
ATOM 2464 C C . TYR A 1 322 ? -8.023 31.203 16.047 1 88.44 322 TYR A C 1
ATOM 2466 O O . TYR A 1 322 ? -7.395 30.688 16.969 1 88.44 322 TYR A O 1
ATOM 2474 N N . ALA A 1 323 ? -7.559 31.375 14.906 1 82.81 323 ALA A N 1
ATOM 2475 C CA . ALA A 1 323 ? -6.172 31.016 14.633 1 82.81 323 ALA A CA 1
ATOM 2476 C C . ALA A 1 323 ? -5.215 31.828 15.492 1 82.81 323 ALA A C 1
ATOM 2478 O O . ALA A 1 323 ? -4.25 31.297 16.047 1 82.81 323 ALA A O 1
ATOM 2479 N N . THR A 1 324 ? -5.496 33.094 15.633 1 88.5 324 THR A N 1
ATOM 2480 C CA . THR A 1 324 ? -4.656 33.969 16.453 1 88.5 324 THR A CA 1
ATOM 2481 C C . THR A 1 324 ? -4.762 33.594 17.922 1 88.5 324 THR A C 1
ATOM 2483 O O . THR A 1 324 ? -3.771 33.656 18.656 1 88.5 324 THR A O 1
ATOM 2486 N N . MET A 1 325 ? -5.898 33.188 18.344 1 90.94 325 MET A N 1
ATOM 2487 C CA . MET A 1 325 ? -6.121 32.781 19.734 1 90.94 325 MET A CA 1
ATOM 2488 C C . MET A 1 325 ? -5.293 31.562 20.078 1 90.94 325 MET A C 1
ATOM 2490 O O . MET A 1 325 ? -4.66 31.516 21.141 1 90.94 325 MET A O 1
ATOM 2494 N N . HIS A 1 326 ? -5.211 30.719 19.219 1 84.44 326 HIS A N 1
ATOM 2495 C CA . HIS A 1 326 ? -4.492 29.469 19.5 1 84.44 326 HIS A CA 1
ATOM 2496 C C . HIS A 1 326 ? -2.986 29.703 19.531 1 84.44 326 HIS A C 1
ATOM 2498 O O . HIS A 1 326 ? -2.289 29.156 20.391 1 84.44 326 HIS A O 1
ATOM 2504 N N . SER A 1 327 ? -2.51 30.469 18.609 1 85.62 327 SER A N 1
ATOM 2505 C CA . SER A 1 327 ? -1.074 30.734 18.578 1 85.62 327 SER A CA 1
ATOM 2506 C C . SER A 1 327 ? -0.645 31.609 19.75 1 85.62 327 SER A C 1
ATOM 2508 O O . SER A 1 327 ? 0.406 31.375 20.359 1 85.62 327 SER A O 1
ATOM 2510 N N . THR A 1 328 ? -1.466 32.531 20.156 1 92.31 328 THR A N 1
ATOM 2511 C CA . THR A 1 328 ? -1.099 33.5 21.203 1 92.31 328 THR A CA 1
ATOM 2512 C C . THR A 1 328 ? -1.281 32.875 22.594 1 92.31 328 THR A C 1
ATOM 2514 O O . THR A 1 328 ? -0.68 33.312 23.562 1 92.31 328 THR A O 1
ATOM 2517 N N . LEU A 1 329 ? -2.055 31.844 22.672 1 92.12 329 LEU A N 1
ATOM 2518 C CA . LEU A 1 329 ? -2.221 31.172 23.969 1 92.12 329 LEU A CA 1
ATOM 2519 C C . LEU A 1 329 ? -0.913 30.531 24.422 1 92.12 329 LEU A C 1
ATOM 2521 O O . LEU A 1 329 ? -0.553 30.609 25.594 1 92.12 329 LEU A O 1
ATOM 2525 N N . ARG A 1 330 ? -0.233 30.062 23.562 1 88.88 330 ARG A N 1
ATOM 2526 C CA . ARG A 1 330 ? 1.056 29.453 23.891 1 88.88 330 ARG A CA 1
ATOM 2527 C C . ARG A 1 330 ? 2.08 30.531 24.266 1 88.88 330 ARG A C 1
ATOM 2529 O O . ARG A 1 330 ? 2.861 30.344 25.203 1 88.88 330 ARG A O 1
ATOM 2536 N N . GLU A 1 331 ? 2.039 31.609 23.531 1 92.12 331 GLU A N 1
ATOM 2537 C CA . GLU A 1 331 ? 2.977 32.688 23.797 1 92.12 331 GLU A CA 1
ATOM 2538 C C . GLU A 1 331 ? 2.674 33.375 25.141 1 92.12 331 GLU A C 1
ATOM 2540 O O . GLU A 1 331 ? 3.588 33.781 25.844 1 92.12 331 GLU A O 1
ATOM 2545 N N . ALA A 1 332 ? 1.381 33.375 25.422 1 94.06 332 ALA A N 1
ATOM 2546 C CA . ALA A 1 332 ? 0.992 34.031 26.672 1 94.06 332 ALA A CA 1
ATOM 2547 C C . ALA A 1 332 ? 1.444 33.219 27.875 1 94.06 332 ALA A C 1
ATOM 2549 O O . ALA A 1 332 ? 1.685 33.75 28.953 1 94.06 332 ALA A O 1
ATOM 2550 N N . LYS A 1 333 ? 1.604 31.984 27.797 1 92.25 333 LYS A N 1
ATOM 2551 C CA . LYS A 1 333 ? 2.088 31.141 28.891 1 92.25 333 LYS A CA 1
ATOM 2552 C C . LYS A 1 333 ? 3.479 31.562 29.344 1 92.25 333 LYS A C 1
ATOM 2554 O O . LYS A 1 333 ? 3.73 31.703 30.531 1 92.25 333 LYS A O 1
ATOM 2559 N N . PHE A 1 334 ? 4.32 31.891 28.391 1 91.69 334 PHE A N 1
ATOM 2560 C CA . PHE A 1 334 ? 5.684 32.281 28.719 1 91.69 334 PHE A CA 1
ATOM 2561 C C . PHE A 1 334 ? 5.703 33.656 29.375 1 91.69 334 PHE A C 1
ATOM 2563 O O . PHE A 1 334 ? 6.484 33.906 30.297 1 91.69 334 PHE A O 1
ATOM 2570 N N . GLU A 1 335 ? 4.859 34.469 28.906 1 92.75 335 GLU A N 1
ATOM 2571 C CA . GLU A 1 335 ? 4.793 35.781 29.516 1 92.75 335 GLU A CA 1
ATOM 2572 C C . GLU A 1 335 ? 4.262 35.719 30.938 1 92.75 335 GLU A C 1
ATOM 2574 O O . GLU A 1 335 ? 4.77 36.406 31.828 1 92.75 335 GLU A O 1
ATOM 2579 N N . TYR A 1 336 ? 3.27 34.906 31.203 1 92.12 336 TYR A N 1
ATOM 2580 C CA . TYR A 1 336 ? 2.715 34.75 32.531 1 92.12 336 TYR A CA 1
ATOM 2581 C C . TYR A 1 336 ? 3.742 34.156 33.5 1 92.12 336 TYR A C 1
ATOM 2583 O O . TYR A 1 336 ? 3.893 34.625 34.625 1 92.12 336 TYR A O 1
ATOM 2591 N N . TYR A 1 337 ? 4.414 33.25 33.094 1 90.38 337 TYR A N 1
ATOM 2592 C CA . TYR A 1 337 ? 5.379 32.594 33.938 1 90.38 337 TYR A CA 1
ATOM 2593 C C . TYR A 1 337 ? 6.574 33.5 34.25 1 90.38 337 TYR A C 1
ATOM 2595 O O . TYR A 1 337 ? 7.121 33.469 35.344 1 90.38 337 TYR A O 1
ATOM 2603 N N . PHE A 1 338 ? 6.973 34.281 33.281 1 90.38 338 PHE A N 1
ATOM 2604 C CA . PHE A 1 338 ? 8.086 35.188 33.469 1 90.38 338 PHE A CA 1
ATOM 2605 C C . PHE A 1 338 ? 7.699 36.344 34.438 1 90.38 338 PHE A C 1
ATOM 2607 O O . PHE A 1 338 ? 8.508 36.75 35.25 1 90.38 338 PHE A O 1
ATOM 2614 N N . LEU A 1 339 ? 6.418 36.75 34.375 1 89.94 339 LEU A N 1
ATOM 2615 C CA . LEU A 1 339 ? 5.961 37.875 35.188 1 89.94 339 LEU A CA 1
ATOM 2616 C C . LEU A 1 339 ? 5.539 37.406 36.594 1 89.94 339 LEU A C 1
ATOM 2618 O O . LEU A 1 339 ? 5.355 38.219 37.5 1 89.94 339 LEU A O 1
ATOM 2622 N N . GLY A 1 340 ? 5.43 36.094 36.781 1 88.38 340 GLY A N 1
ATOM 2623 C CA . GLY A 1 340 ? 5.035 35.531 38.062 1 88.38 340 GLY A CA 1
ATOM 2624 C C . GLY A 1 340 ? 3.531 35.469 38.25 1 88.38 340 GLY A C 1
ATOM 2625 O O . GLY A 1 340 ? 3.039 35.531 39.375 1 88.38 340 GLY A O 1
ATOM 2626 N N . ARG A 1 341 ? 2.809 35.562 37.156 1 90 341 ARG A N 1
ATOM 2627 C CA . ARG A 1 341 ? 1.355 35.438 37.188 1 90 341 ARG A CA 1
ATOM 2628 C C . ARG A 1 341 ? 0.898 34.094 36.625 1 90 341 ARG A C 1
ATOM 2630 O O . ARG A 1 341 ? 0.005 34.031 35.781 1 90 341 ARG A O 1
ATOM 2637 N N . GLU A 1 342 ? 1.331 33.062 37.188 1 88.88 342 GLU A N 1
ATOM 2638 C CA . GLU A 1 342 ? 1.126 31.719 36.656 1 88.88 342 GLU A CA 1
ATOM 2639 C C . GLU A 1 342 ? -0.328 31.281 36.812 1 88.88 342 GLU A C 1
ATOM 2641 O O . GLU A 1 342 ? -0.809 30.422 36.094 1 88.88 342 GLU A O 1
ATOM 2646 N N . SER A 1 343 ? -1.056 31.875 37.688 1 86.88 343 SER A N 1
ATOM 2647 C CA . SER A 1 343 ? -2.416 31.438 37.969 1 86.88 343 SER A CA 1
ATOM 2648 C C . SER A 1 343 ? -3.379 31.875 36.875 1 86.88 343 SER A C 1
ATOM 2650 O O . SER A 1 343 ? -4.484 31.344 36.75 1 86.88 343 SER A O 1
ATOM 2652 N N . PHE A 1 344 ? -2.893 32.781 36 1 89.94 344 PHE A N 1
ATOM 2653 C CA . PHE A 1 344 ? -3.785 33.312 35 1 89.94 344 PHE A CA 1
ATOM 2654 C C . PHE A 1 344 ? -3.812 32.406 33.781 1 89.94 344 PHE A C 1
ATOM 2656 O O . PHE A 1 344 ? -4.789 32.375 33.031 1 89.94 344 PHE A O 1
ATOM 2663 N N . TYR A 1 345 ? -2.799 31.656 33.562 1 91.25 345 TYR A N 1
ATOM 2664 C CA . TYR A 1 345 ? -2.715 30.828 32.375 1 91.25 345 TYR A CA 1
ATOM 2665 C C . TYR A 1 345 ? -3.826 29.797 32.312 1 91.25 345 TYR A C 1
ATOM 2667 O O . TYR A 1 345 ? -4.539 29.672 31.328 1 91.25 345 TYR A O 1
ATOM 2675 N N . PRO A 1 346 ? -4.07 29.031 33.406 1 90.06 346 PRO A N 1
ATOM 2676 C CA . PRO A 1 346 ? -5.164 28.047 33.312 1 90.06 346 PRO A CA 1
ATOM 2677 C C . PRO A 1 346 ? -6.523 28.703 33.094 1 90.06 346 PRO A C 1
ATOM 2679 O O . PRO A 1 346 ? -7.418 28.094 32.5 1 90.06 346 PRO A O 1
ATOM 2682 N N . LEU A 1 347 ? -6.664 29.938 33.531 1 90 347 LEU A N 1
ATOM 2683 C CA . LEU A 1 347 ? -7.926 30.641 33.312 1 90 347 LEU A CA 1
ATOM 2684 C C . LEU A 1 347 ? -8.094 31.047 31.859 1 90 347 LEU A C 1
ATOM 2686 O O . LEU A 1 347 ? -9.188 30.922 31.297 1 90 347 LEU A O 1
ATOM 2690 N N . ASP A 1 348 ? -7.047 31.547 31.281 1 91.88 348 ASP A N 1
ATOM 2691 C CA . ASP A 1 348 ? -7.117 31.891 29.859 1 91.88 348 ASP A CA 1
ATOM 2692 C C . ASP A 1 348 ? -7.305 30.641 29 1 91.88 348 ASP A C 1
ATOM 2694 O O . ASP A 1 348 ? -7.941 30.703 27.953 1 91.88 348 ASP A O 1
ATOM 2698 N N . LYS A 1 349 ? -6.727 29.609 29.422 1 91.5 349 LYS A N 1
ATOM 2699 C CA . LYS A 1 349 ? -6.926 28.344 28.703 1 91.5 349 LYS A CA 1
ATOM 2700 C C . LYS A 1 349 ? -8.383 27.891 28.781 1 91.5 349 LYS A C 1
ATOM 2702 O O . LYS A 1 349 ? -8.953 27.453 27.781 1 91.5 349 LYS A O 1
ATOM 2707 N N . ARG A 1 350 ? -8.992 28.047 29.906 1 90.25 350 ARG A N 1
ATOM 2708 C CA . ARG A 1 350 ? -10.398 27.719 30.062 1 90.25 350 ARG A CA 1
ATOM 2709 C C . ARG A 1 350 ? -11.281 28.672 29.266 1 90.25 350 ARG A C 1
ATOM 2711 O O . ARG A 1 350 ? -12.312 28.266 28.734 1 90.25 350 ARG A O 1
ATOM 2718 N N . LEU A 1 351 ? -10.844 29.859 29.234 1 91.12 351 LEU A N 1
ATOM 2719 C CA . LEU A 1 351 ? -11.586 30.844 28.453 1 91.12 351 LEU A CA 1
ATOM 2720 C C . LEU A 1 351 ? -11.57 30.484 26.969 1 91.12 351 LEU A C 1
ATOM 2722 O O . LEU A 1 351 ? -12.602 30.547 26.297 1 91.12 351 LEU A O 1
ATOM 2726 N N . SER A 1 352 ? -10.422 30.141 26.453 1 91.19 352 SER A N 1
ATOM 2727 C CA . SER A 1 352 ? -10.305 29.766 25.062 1 91.19 352 SER A CA 1
ATOM 2728 C C . SER A 1 352 ? -11.102 28.5 24.766 1 91.19 352 SER A C 1
ATOM 2730 O O . SER A 1 352 ? -11.695 28.359 23.688 1 91.19 352 SER A O 1
ATOM 2732 N N . ARG A 1 353 ? -11.133 27.594 25.703 1 86.5 353 ARG A N 1
ATOM 2733 C CA . ARG A 1 353 ? -11.914 26.375 25.547 1 86.5 353 ARG A CA 1
ATOM 2734 C C . ARG A 1 353 ? -13.406 26.672 25.516 1 86.5 353 ARG A C 1
ATOM 2736 O O . ARG A 1 353 ? -14.156 26.016 24.797 1 86.5 353 ARG A O 1
ATOM 2743 N N . SER A 1 354 ? -13.789 27.578 26.297 1 90.19 354 SER A N 1
ATOM 2744 C CA . SER A 1 354 ? -15.203 27.953 26.312 1 90.19 354 SER A CA 1
ATOM 2745 C C . SER A 1 354 ? -15.633 28.578 25 1 90.19 354 SER A C 1
ATOM 2747 O O . SER A 1 354 ? -16.766 28.375 24.531 1 90.19 354 SER A O 1
ATOM 2749 N N . VAL A 1 355 ? -14.773 29.359 24.438 1 91.38 355 VAL A N 1
ATOM 2750 C CA . VAL A 1 355 ? -15.078 29.953 23.141 1 91.38 355 VAL A CA 1
ATOM 2751 C C . VAL A 1 355 ? -15.18 28.859 22.078 1 91.38 355 VAL A C 1
ATOM 2753 O O . VAL A 1 355 ? -16.031 28.938 21.172 1 91.38 355 VAL A O 1
ATOM 2756 N N . GLU A 1 356 ? -14.359 27.891 22.188 1 86.06 356 GLU A N 1
ATOM 2757 C CA . GLU A 1 356 ? -14.43 26.766 21.25 1 86.06 356 GLU A CA 1
ATOM 2758 C C . GLU A 1 356 ? -15.727 25.984 21.438 1 86.06 356 GLU A C 1
ATOM 2760 O O . GLU A 1 356 ? -16.328 25.531 20.453 1 86.06 356 GLU A O 1
ATOM 2765 N N . GLY A 1 357 ? -16.031 25.812 22.703 1 83.81 357 GLY A N 1
ATOM 2766 C CA . GLY A 1 357 ? -17.297 25.156 22.953 1 83.81 357 GLY A CA 1
ATOM 2767 C C . GLY A 1 357 ? -18.484 25.891 22.391 1 83.81 357 GLY A C 1
ATOM 2768 O O . GLY A 1 357 ? -19.422 25.281 21.875 1 83.81 357 GLY A O 1
ATOM 2769 N N . LEU A 1 358 ? -18.438 27.172 22.453 1 90.38 358 LEU A N 1
ATOM 2770 C CA . LEU A 1 358 ? -19.5 28 21.891 1 90.38 358 LEU A CA 1
ATOM 2771 C C . LEU A 1 358 ? -19.562 27.875 20.375 1 90.38 358 LEU A C 1
ATOM 2773 O O . LEU A 1 358 ? -20.641 27.844 19.781 1 90.38 358 LEU A O 1
ATOM 2777 N N . SER A 1 359 ? -18.438 27.844 19.75 1 89.69 359 SER A N 1
ATOM 2778 C CA . SER A 1 359 ? -18.406 27.688 18.297 1 89.69 359 SER A CA 1
ATOM 2779 C C . SER A 1 359 ? -18.984 26.344 17.875 1 89.69 359 SER A C 1
ATOM 2781 O O . SER A 1 359 ? -19.641 26.25 16.844 1 89.69 359 SER A O 1
ATOM 2783 N N . GLN A 1 360 ? -18.781 25.375 18.656 1 81.81 360 GLN A N 1
ATOM 2784 C CA . GLN A 1 360 ? -19.328 24.047 18.359 1 81.81 360 GLN A CA 1
ATOM 2785 C C . GLN A 1 360 ? -20.844 24.031 18.5 1 81.81 360 GLN A C 1
ATOM 2787 O O . GLN A 1 360 ? -21.547 23.438 17.688 1 81.81 360 GLN A O 1
ATOM 2792 N N . ALA A 1 361 ? -21.266 24.641 19.5 1 86.19 361 ALA A N 1
ATOM 2793 C CA . ALA A 1 361 ? -22.719 24.719 19.688 1 86.19 361 ALA A CA 1
ATOM 2794 C C . ALA A 1 361 ? -23.391 25.469 18.547 1 86.19 361 ALA A C 1
ATOM 2796 O O . ALA A 1 361 ? -24.484 25.109 18.109 1 86.19 361 ALA A O 1
ATOM 2797 N N . LEU A 1 362 ? -22.734 26.469 18.078 1 89.88 362 LEU A N 1
ATOM 2798 C CA . LEU A 1 362 ? -23.281 27.203 16.953 1 89.88 362 LEU A CA 1
ATOM 2799 C C . LEU A 1 362 ? -23.25 26.359 15.68 1 89.88 362 LEU A C 1
ATOM 2801 O O . LEU A 1 362 ? -24.109 26.5 14.812 1 89.88 362 LEU A O 1
ATOM 2805 N N . GLY A 1 363 ? -22.25 25.609 15.617 1 83.69 363 GLY A N 1
ATOM 2806 C CA . GLY A 1 363 ? -22.234 24.672 14.508 1 83.69 363 GLY A CA 1
ATOM 2807 C C . GLY A 1 363 ? -23.406 23.703 14.539 1 83.69 363 GLY A C 1
ATOM 2808 O O . GLY A 1 363 ? -23.969 23.359 13.492 1 83.69 363 GLY A O 1
ATOM 2809 N N . GLY A 1 364 ? -23.719 23.281 15.695 1 81.31 364 GLY A N 1
ATOM 2810 C CA . GLY A 1 364 ? -24.906 22.453 15.836 1 81.31 364 GLY A CA 1
ATOM 2811 C C . GLY A 1 364 ? -26.188 23.172 15.445 1 81.31 364 GLY A C 1
ATOM 2812 O O . GLY A 1 364 ? -27.062 22.578 14.82 1 81.31 364 GLY A O 1
ATOM 2813 N N . LEU A 1 365 ? -26.281 24.406 15.766 1 87.06 365 LEU A N 1
ATOM 2814 C CA . LEU A 1 365 ? -27.438 25.219 15.398 1 87.06 365 LEU A CA 1
ATOM 2815 C C . LEU A 1 365 ? -27.531 25.391 13.891 1 87.06 365 LEU A C 1
ATOM 2817 O O . LEU A 1 365 ? -28.641 25.359 13.328 1 87.06 365 LEU A O 1
ATOM 2821 N N . ARG A 1 366 ? -26.469 25.578 13.281 1 85.69 366 ARG A N 1
ATOM 2822 C CA . ARG A 1 366 ? -26.453 25.703 11.828 1 85.69 366 ARG A CA 1
ATOM 2823 C C . ARG A 1 366 ? -26.891 24.406 11.156 1 85.69 366 ARG A C 1
ATOM 2825 O O . ARG A 1 366 ? -27.609 24.438 10.148 1 85.69 366 ARG A O 1
ATOM 2832 N N . SER A 1 367 ? -26.422 23.391 11.781 1 80.62 367 SER A N 1
ATOM 2833 C CA . SER A 1 367 ? -26.844 22.109 11.227 1 80.62 367 SER A CA 1
ATOM 2834 C C . SER A 1 367 ? -28.344 21.922 11.328 1 80.62 367 SER A C 1
ATOM 2836 O O . SER A 1 367 ? -28.969 21.375 10.422 1 80.62 367 SER A O 1
ATOM 2838 N N . ALA A 1 368 ? -28.922 22.328 12.352 1 81.88 368 ALA A N 1
ATOM 2839 C CA . ALA A 1 368 ? -30.359 22.266 12.523 1 81.88 368 ALA A CA 1
ATOM 2840 C C . ALA A 1 368 ? -31.078 23.141 11.492 1 81.88 368 ALA A C 1
ATOM 2842 O O . ALA A 1 368 ? -32.125 22.766 10.984 1 81.88 368 ALA A O 1
ATOM 2843 N N . LEU A 1 369 ? -30.516 24.188 11.156 1 85.69 369 LEU A N 1
ATOM 2844 C CA . LEU A 1 369 ? -31.078 25.078 10.141 1 85.69 369 LEU A CA 1
ATOM 2845 C C . LEU A 1 369 ? -31.031 24.422 8.766 1 85.69 369 LEU A C 1
ATOM 2847 O O . LEU A 1 369 ? -31.984 24.5 8 1 85.69 369 LEU A O 1
ATOM 2851 N N . GLU A 1 370 ? -30 23.812 8.453 1 80.81 370 GLU A N 1
ATOM 2852 C CA . GLU A 1 370 ? -29.875 23.156 7.156 1 80.81 370 GLU A CA 1
ATOM 2853 C C . GLU A 1 370 ? -30.875 22.016 7.023 1 80.81 370 GLU A C 1
ATOM 2855 O O . GLU A 1 370 ? -31.391 21.766 5.934 1 80.81 370 GLU A O 1
ATOM 2860 N N . THR A 1 371 ? -31.062 21.375 8.094 1 76.62 371 THR A N 1
ATOM 2861 C CA . THR A 1 371 ? -32.062 20.312 8.086 1 76.62 371 THR A CA 1
ATOM 2862 C C . THR A 1 371 ? -33.438 20.875 7.801 1 76.62 371 THR A C 1
ATOM 2864 O O . THR A 1 371 ? -34.25 20.25 7.102 1 76.62 371 THR A O 1
ATOM 2867 N N . GLN A 1 372 ? -33.75 22 8.297 1 78.69 372 GLN A N 1
ATOM 2868 C CA . GLN A 1 372 ? -35.031 22.641 8.055 1 78.69 372 GLN A CA 1
ATOM 2869 C C . GLN A 1 372 ? -35.219 23 6.578 1 78.69 372 GLN A C 1
ATOM 2871 O O . GLN A 1 372 ? -36.281 22.797 6.008 1 78.69 372 GLN A O 1
ATOM 2876 N N . PHE A 1 373 ? -34.188 23.422 5.973 1 78 373 PHE A N 1
ATOM 2877 C CA . PHE A 1 373 ? -34.281 23.781 4.562 1 78 373 PHE A CA 1
ATOM 2878 C C . PHE A 1 373 ? -34.5 22.547 3.703 1 78 373 PHE A C 1
ATOM 2880 O O . PHE A 1 373 ? -35.281 22.578 2.736 1 78 373 PHE A O 1
ATOM 2887 N N . THR A 1 374 ? -33.875 21.516 4.125 1 75.81 374 THR A N 1
ATOM 2888 C CA . THR A 1 374 ? -34.031 20.281 3.352 1 75.81 374 THR A CA 1
ATOM 2889 C C . THR A 1 374 ? -35.438 19.75 3.447 1 75.81 374 THR A C 1
ATOM 2891 O O . THR A 1 374 ? -36 19.25 2.465 1 75.81 374 THR A O 1
ATOM 2894 N N . LEU A 1 375 ? -36.062 19.859 4.57 1 76.19 375 LEU A N 1
ATOM 2895 C CA . LEU A 1 375 ? -37.406 19.359 4.773 1 76.19 375 LEU A CA 1
ATOM 2896 C C . LEU A 1 375 ? -38.438 20.266 4.082 1 76.19 375 LEU A C 1
ATOM 2898 O O . LEU A 1 375 ? -39.438 19.781 3.586 1 76.19 375 LEU A O 1
ATOM 2902 N N . LEU A 1 376 ? -38.125 21.516 4.008 1 74.69 376 LEU A N 1
ATOM 2903 C CA . LEU A 1 376 ? -39.062 22.453 3.387 1 74.69 376 LEU A CA 1
ATOM 2904 C C . LEU A 1 376 ? -39.031 22.344 1.867 1 74.69 376 LEU A C 1
ATOM 2906 O O . LEU A 1 376 ? -40 22.672 1.187 1 74.69 376 LEU A O 1
ATOM 2910 N N . ARG A 1 377 ? -37.938 21.797 1.337 1 70.31 377 ARG A N 1
ATOM 2911 C CA . ARG A 1 377 ? -37.781 21.578 -0.101 1 70.31 377 ARG A CA 1
ATOM 2912 C C . ARG A 1 377 ? -38.5 20.312 -0.535 1 70.31 377 ARG A C 1
ATOM 2914 O O . ARG A 1 377 ? -38.906 20.188 -1.693 1 70.31 377 ARG A O 1
ATOM 2921 N N . GLU A 1 378 ? -38.5 19.297 0.258 1 60.22 378 GLU A N 1
ATOM 2922 C CA . GLU A 1 378 ? -39.156 18.031 -0.102 1 60.22 378 GLU A CA 1
ATOM 2923 C C . GLU A 1 378 ? -40.656 18.234 -0.351 1 60.22 378 GLU A C 1
ATOM 2925 O O . GLU A 1 378 ? -41.406 18.562 0.572 1 60.22 378 GLU A O 1
ATOM 2930 N N . VAL A 1 379 ? -41.031 18.969 -1.473 1 51.53 379 VAL A N 1
ATOM 2931 C CA . VAL A 1 379 ? -42.406 19.125 -1.937 1 51.53 379 VAL A CA 1
ATOM 2932 C C . VAL A 1 379 ? -43.062 17.75 -2.062 1 51.53 379 VAL A C 1
ATOM 2934 O O . VAL A 1 379 ? -42.438 16.797 -2.564 1 51.53 379 VAL A O 1
ATOM 2937 N N . PRO A 1 380 ? -44.125 17.547 -1.416 1 45.31 380 PRO A N 1
ATOM 2938 C CA . PRO A 1 380 ? -44.844 16.281 -1.588 1 45.31 380 PRO A CA 1
ATOM 2939 C C . PRO A 1 380 ? -45.062 15.922 -3.057 1 45.31 380 PRO A C 1
ATOM 2941 O O . PRO A 1 380 ? -45.406 16.781 -3.871 1 45.31 380 PRO A O 1
ATOM 2944 N N . SER A 1 381 ? -44.281 15.047 -3.572 1 39.41 381 SER A N 1
ATOM 2945 C CA . SER A 1 381 ? -44.625 14.547 -4.898 1 39.41 381 SER A CA 1
ATOM 2946 C C . SER A 1 381 ? -46.094 14.227 -5.004 1 39.41 381 SER A C 1
ATOM 2948 O O . SER A 1 381 ? -46.594 13.305 -4.352 1 39.41 381 SER A O 1
ATOM 2950 N N . PHE A 1 382 ? -46.969 15.195 -5.137 1 34.66 382 PHE A N 1
ATOM 2951 C CA . PHE A 1 382 ? -48.312 14.844 -5.594 1 34.66 382 PHE A CA 1
ATOM 2952 C C . PHE A 1 382 ? -48.25 13.961 -6.832 1 34.66 382 PHE A C 1
ATOM 2954 O O . PHE A 1 382 ? -47.969 14.438 -7.934 1 34.66 382 PHE A O 1
ATOM 2961 N N . GLU A 1 383 ? -47.625 12.844 -6.844 1 35.47 383 GLU A N 1
ATOM 2962 C CA . GLU A 1 383 ? -47.812 12.055 -8.062 1 35.47 383 GLU A CA 1
ATOM 2963 C C . GLU A 1 383 ? -49.188 12.258 -8.656 1 35.47 383 GLU A C 1
ATOM 2965 O O . GLU A 1 383 ? -49.344 12.562 -9.844 1 35.47 383 GLU A O 1
ATOM 2970 N N . ASP A 1 384 ? -50.188 11.156 -8.539 1 33.56 384 ASP A N 1
ATOM 2971 C CA . ASP A 1 384 ? -51.125 10.68 -9.547 1 33.56 384 ASP A CA 1
ATOM 2972 C C . ASP A 1 384 ? -52.312 11.617 -9.656 1 33.56 384 ASP A C 1
ATOM 2974 O O . ASP A 1 384 ? -53.344 11.266 -10.273 1 33.56 384 ASP A O 1
ATOM 2978 N N . SER A 1 385 ? -52.812 12.359 -8.688 1 31.16 385 SER A N 1
ATOM 2979 C CA . SER A 1 385 ? -54.125 12.805 -9.156 1 31.16 385 SER A CA 1
ATOM 2980 C C . SER A 1 385 ? -54 13.828 -10.273 1 31.16 385 SER A C 1
ATOM 2982 O O . SER A 1 385 ? -53.188 14.75 -10.188 1 31.16 385 SER A O 1
ATOM 2984 N N . PHE A 1 386 ? -54.344 13.391 -11.539 1 29.91 386 PHE A N 1
ATOM 2985 C CA . PHE A 1 386 ? -54.531 14.148 -12.758 1 29.91 386 PHE A CA 1
ATOM 2986 C C . PHE A 1 386 ? -55.156 15.508 -12.461 1 29.91 386 PHE A C 1
ATOM 2988 O O . PHE A 1 386 ? -56.406 15.664 -12.539 1 29.91 386 PHE A O 1
ATOM 2995 N N . PRO A 1 387 ? -55.062 16.219 -11.383 1 30.03 387 PRO A N 1
ATOM 2996 C CA . PRO A 1 387 ? -55.938 17.375 -11.664 1 30.03 387 PRO A CA 1
ATOM 2997 C C . PRO A 1 387 ? -55.531 18.094 -12.953 1 30.03 387 PRO A C 1
ATOM 2999 O O . PRO A 1 387 ? -54.438 17.922 -13.453 1 30.03 387 PRO A O 1
ATOM 3002 N N . SER A 1 388 ? -56.562 18.594 -13.75 1 30.2 388 SER A N 1
ATOM 3003 C CA . SER A 1 388 ? -56.531 19.531 -14.875 1 30.2 388 SER A CA 1
ATOM 3004 C C . SER A 1 388 ? -55.531 20.656 -14.648 1 30.2 388 SER A C 1
ATOM 3006 O O . SER A 1 388 ? -55.219 20.984 -13.508 1 30.2 388 SER A O 1
ATOM 3008 N N . PRO A 1 389 ? -54.875 21.109 -15.766 1 30.72 389 PRO A N 1
ATOM 3009 C CA . PRO A 1 389 ? -53.844 22.125 -15.945 1 30.72 389 PRO A CA 1
ATOM 3010 C C . PRO A 1 389 ? -54.125 23.422 -15.18 1 30.72 389 PRO A C 1
ATOM 3012 O O . PRO A 1 389 ? -53.656 24.484 -15.555 1 30.72 389 PRO A O 1
ATOM 3015 N N . ARG A 1 390 ? -55.25 23.531 -14.328 1 28 390 ARG A N 1
ATOM 3016 C CA . ARG A 1 390 ? -55.469 24.938 -14.016 1 28 390 ARG A CA 1
ATOM 3017 C C . ARG A 1 390 ? -54.219 25.562 -13.438 1 28 390 ARG A C 1
ATOM 3019 O O . ARG A 1 390 ? -53.406 24.875 -12.812 1 28 390 ARG A O 1
ATOM 3026 N N . SER A 1 391 ? -53.969 26.922 -13.859 1 29.36 391 SER A N 1
ATOM 3027 C CA . SER A 1 391 ? -52.875 27.891 -13.711 1 29.36 391 SER A CA 1
ATOM 3028 C C . SER A 1 391 ? -52.375 27.969 -12.273 1 29.36 391 SER A C 1
ATOM 3030 O O . SER A 1 391 ? -53.125 28.391 -11.375 1 29.36 391 SER A O 1
ATOM 3032 N N . THR A 1 392 ? -51.875 26.891 -11.797 1 31.12 392 THR A N 1
ATOM 3033 C CA . THR A 1 392 ? -51.281 26.797 -10.461 1 31.12 392 THR A CA 1
ATOM 3034 C C . THR A 1 392 ? -50.281 27.906 -10.227 1 31.12 392 THR A C 1
ATOM 3036 O O . THR A 1 392 ? -49.219 27.938 -10.852 1 31.12 392 THR A O 1
ATOM 3039 N N . VAL A 1 393 ? -50.812 29.25 -10.195 1 31.52 393 VAL A N 1
ATOM 3040 C CA . VAL A 1 393 ? -50 30.344 -9.695 1 31.52 393 VAL A CA 1
ATOM 3041 C C . VAL A 1 393 ? -49.125 29.859 -8.547 1 31.52 393 VAL A C 1
ATOM 3043 O O . VAL A 1 393 ? -49.625 29.297 -7.57 1 31.52 393 VAL A O 1
ATOM 3046 N N . LEU A 1 394 ? -47.906 29.484 -8.875 1 32.53 394 LEU A N 1
ATOM 3047 C CA . LEU A 1 394 ? -46.688 29.094 -8.164 1 32.53 394 LEU A CA 1
ATOM 3048 C C . LEU A 1 394 ? -46.469 30 -6.957 1 32.53 394 LEU A C 1
ATOM 3050 O O . LEU A 1 394 ? -45.594 30.891 -7.008 1 32.53 394 LEU A O 1
ATOM 3054 N N . THR A 1 395 ? -47.406 30.75 -6.5 1 33.97 395 THR A N 1
ATOM 3055 C CA . THR A 1 395 ? -46.906 31.484 -5.336 1 33.97 395 THR A CA 1
ATOM 3056 C C . THR A 1 395 ? -46.25 30.531 -4.348 1 33.97 395 THR A C 1
ATOM 3058 O O . THR A 1 395 ? -46.75 29.438 -4.094 1 33.97 395 THR A O 1
ATOM 3061 N N . PRO A 1 396 ? -44.938 30.688 -4.219 1 38.97 396 PRO A N 1
ATOM 3062 C CA . PRO A 1 396 ? -44.25 29.734 -3.344 1 38.97 396 PRO A CA 1
ATOM 3063 C C . PRO A 1 396 ? -45.031 29.453 -2.059 1 38.97 396 PRO A C 1
ATOM 3065 O O . PRO A 1 396 ? -45.594 30.359 -1.467 1 38.97 396 PRO A O 1
ATOM 3068 N N . PRO A 1 397 ? -45.562 28.344 -1.861 1 38.69 397 PRO A N 1
ATOM 3069 C CA . PRO A 1 397 ? -46.531 27.906 -0.868 1 38.69 397 PRO A CA 1
ATOM 3070 C C . PRO A 1 397 ? -46.188 28.391 0.542 1 38.69 397 PRO A C 1
ATOM 3072 O O . PRO A 1 397 ? -47.094 28.562 1.369 1 38.69 397 PRO A O 1
ATOM 3075 N N . LEU A 1 398 ? -44.906 28.562 0.841 1 43.12 398 LEU A N 1
ATOM 3076 C CA . LEU A 1 398 ? -44.594 28.891 2.229 1 43.12 398 LEU A CA 1
ATOM 3077 C C . LEU A 1 398 ? -45.125 30.266 2.605 1 43.12 398 LEU A C 1
ATOM 3079 O O . LEU A 1 398 ? -45.656 30.453 3.693 1 43.12 398 LEU A O 1
ATOM 3083 N N . ALA A 1 399 ? -44.938 31.375 1.817 1 42.97 399 ALA A N 1
ATOM 3084 C CA . ALA A 1 399 ? -45.375 32.719 2.094 1 42.97 399 ALA A CA 1
ATOM 3085 C C . ALA A 1 399 ? -46.906 32.812 2.207 1 42.97 399 ALA A C 1
ATOM 3087 O O . ALA A 1 399 ? -47.438 33.562 3.016 1 42.97 399 ALA A O 1
ATOM 3088 N N . ARG A 1 400 ? -47.719 32.062 1.516 1 45.53 400 ARG A N 1
ATOM 3089 C CA . ARG A 1 400 ? -49.156 32.031 1.538 1 45.53 400 ARG A CA 1
ATOM 3090 C C . ARG A 1 400 ? -49.688 31.422 2.832 1 45.53 400 ARG A C 1
ATOM 3092 O O . ARG A 1 400 ? -50.688 31.875 3.395 1 45.53 400 ARG A O 1
ATOM 3099 N N . ALA A 1 401 ? -48.938 30.344 3.246 1 44.19 401 ALA A N 1
ATOM 3100 C CA . ALA A 1 401 ? -49.406 29.656 4.453 1 44.19 401 ALA A CA 1
ATOM 3101 C C . ALA A 1 401 ? -49.188 30.531 5.691 1 44.19 401 ALA A C 1
ATOM 3103 O O . ALA A 1 401 ? -50.062 30.609 6.566 1 44.19 401 ALA A O 1
ATOM 3104 N N . ILE A 1 402 ? -48.031 31.203 5.754 1 43.84 402 ILE A N 1
ATOM 3105 C CA . ILE A 1 402 ? -47.781 32.094 6.875 1 43.84 402 ILE A CA 1
ATOM 3106 C C . ILE A 1 402 ? -48.719 33.281 6.805 1 43.84 402 ILE A C 1
ATOM 3108 O O . ILE A 1 402 ? -49.281 33.719 7.82 1 43.84 402 ILE A O 1
ATOM 3112 N N . SER A 1 403 ? -49 33.938 5.66 1 42.31 403 SER A N 1
ATOM 3113 C CA . SER A 1 403 ? -49.906 35.094 5.52 1 42.31 403 SER A CA 1
ATOM 3114 C C . SER A 1 403 ? -51.344 34.688 5.781 1 42.31 403 SER A C 1
ATOM 3116 O O . SER A 1 403 ? -52.094 35.469 6.348 1 42.31 403 SER A O 1
ATOM 3118 N N . ALA A 1 404 ? -51.781 33.562 5.359 1 42.62 404 ALA A N 1
ATOM 3119 C CA . ALA A 1 404 ? -53.188 33.156 5.582 1 42.62 404 ALA A CA 1
ATOM 3120 C C . ALA A 1 404 ? -53.469 32.938 7.07 1 42.62 404 ALA A C 1
ATOM 3122 O O . ALA A 1 404 ? -54.531 33.25 7.555 1 42.62 404 ALA A O 1
ATOM 3123 N N . TYR A 1 405 ? -52.531 32.344 7.766 1 37.66 405 TYR A N 1
ATOM 3124 C CA . TYR A 1 405 ? -52.719 32.156 9.203 1 37.66 405 TYR A CA 1
ATOM 3125 C C . TYR A 1 405 ? -52.594 33.5 9.93 1 37.66 405 TYR A C 1
ATOM 3127 O O . TYR A 1 405 ? -53.312 33.75 10.914 1 37.66 405 TYR A O 1
ATOM 3135 N N . LEU A 1 406 ? -51.75 34.375 9.539 1 36.66 406 LEU A N 1
ATOM 3136 C CA . LEU A 1 406 ? -51.594 35.688 10.188 1 36.66 406 LEU A CA 1
ATOM 3137 C C . LEU A 1 406 ? -52.781 36.594 9.898 1 36.66 406 LEU A C 1
ATOM 3139 O O . LEU A 1 406 ? -53.156 37.406 10.719 1 36.66 406 LEU A O 1
ATOM 3143 N N . ASP A 1 407 ? -53.469 36.688 8.836 1 36.38 407 ASP A N 1
ATOM 3144 C CA . ASP A 1 407 ? -54.594 37.594 8.594 1 36.38 407 ASP A CA 1
ATOM 3145 C C . ASP A 1 407 ? -55.75 37.25 9.516 1 36.38 407 ASP A C 1
ATOM 3147 O O . ASP A 1 407 ? -56.625 38.094 9.75 1 36.38 407 ASP A O 1
ATOM 3151 N N . GLY A 1 408 ? -56.062 36 9.82 1 34.78 408 GLY A N 1
ATOM 3152 C CA . GLY A 1 408 ? -57.25 35.781 10.617 1 34.78 408 GLY A CA 1
ATOM 3153 C C . GLY A 1 408 ? -57.094 36.25 12.047 1 34.78 408 GLY A C 1
ATOM 3154 O O . GLY A 1 408 ? -58.094 36.469 12.742 1 34.78 408 GLY A O 1
ATOM 3155 N N . GLY A 1 409 ? -55.969 36.031 12.781 1 33.16 409 GLY A N 1
ATOM 3156 C CA . GLY A 1 409 ? -55.844 36.25 14.219 1 33.16 409 GLY A CA 1
ATOM 3157 C C . GLY A 1 409 ? -55.562 37.688 14.562 1 33.16 409 GLY A C 1
ATOM 3158 O O . GLY A 1 409 ? -55.125 38 15.68 1 33.16 409 G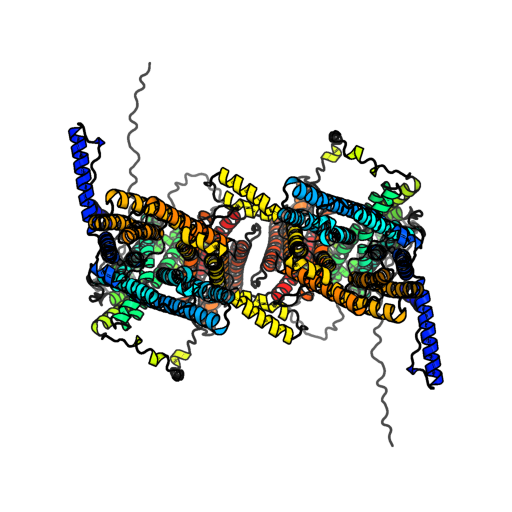LY A O 1
ATOM 3159 N N . GLY A 1 410 ? -55.781 38.75 13.789 1 31.27 410 GLY A N 1
ATOM 3160 C CA . GLY A 1 410 ? -55.406 40.094 14.203 1 31.27 410 GLY A CA 1
ATOM 3161 C C . GLY A 1 410 ? -56 40.5 15.523 1 31.27 410 GLY A C 1
ATOM 3162 O O . GLY A 1 410 ? -55.531 41.438 16.172 1 31.27 410 GLY A O 1
ATOM 3163 N N . GLN A 1 411 ? -57.375 40.375 15.781 1 29.61 411 GLN A N 1
ATOM 3164 C CA . GLN A 1 411 ? -58.031 41.219 16.766 1 29.61 411 GLN A CA 1
ATOM 3165 C C . GLN A 1 411 ? -57.719 40.75 18.188 1 29.61 411 GLN A C 1
ATOM 3167 O O . GLN A 1 411 ? -58.156 41.406 19.156 1 29.61 411 GLN A O 1
ATOM 3172 N N . ARG A 1 412 ? -57.562 39.5 18.406 1 29.95 412 ARG A N 1
ATOM 3173 C CA . ARG A 1 412 ? -57.875 39.156 19.797 1 29.95 412 ARG A CA 1
ATOM 3174 C C . ARG A 1 412 ? -56.875 39.812 20.75 1 29.95 412 ARG A C 1
ATOM 3176 O O . ARG A 1 412 ? -57.281 40.438 21.734 1 29.95 412 ARG A O 1
ATOM 3183 N N . LEU A 1 413 ? -55.812 39.188 21.078 1 26.83 413 LEU A N 1
ATOM 3184 C CA . LEU A 1 413 ? -55.281 39.094 22.422 1 26.83 413 LEU A CA 1
ATOM 3185 C C . LEU A 1 413 ? -54.375 40.312 22.703 1 26.83 413 LEU A C 1
ATOM 3187 O O . LEU A 1 413 ? -53.156 40.188 22.781 1 26.83 413 LEU A O 1
ATOM 3191 N N . SER A 1 414 ? -54.531 41.438 22 1 26.48 414 SER A N 1
ATOM 3192 C CA . SER A 1 414 ? -53.5 42.375 22.453 1 26.48 414 SER A CA 1
ATOM 3193 C C . SER A 1 414 ? -53.688 42.719 23.922 1 26.48 414 SER A C 1
ATOM 3195 O O . SER A 1 414 ? -52.812 43.312 24.547 1 26.48 414 SER A O 1
ATOM 3197 N N . ASP A 1 415 ? -54.969 42.844 24.469 1 26.8 415 ASP A N 1
ATOM 3198 C CA . ASP A 1 415 ? -55.188 43.656 25.672 1 26.8 415 ASP A CA 1
ATOM 3199 C C . ASP A 1 415 ? -54.719 42.938 26.922 1 26.8 415 ASP A C 1
ATOM 3201 O O . ASP A 1 415 ? -55.312 41.938 27.312 1 26.8 415 ASP A O 1
ATOM 3205 N N . ILE A 1 416 ? -53.5 42.5 27.078 1 27.66 416 ILE A N 1
ATOM 3206 C CA . ILE A 1 416 ? -53.094 42.156 28.422 1 27.66 416 ILE A CA 1
ATOM 3207 C C . ILE A 1 416 ? -53.531 43.25 29.406 1 27.66 416 ILE A C 1
ATOM 3209 O O . ILE A 1 416 ? -53.031 44.375 29.328 1 27.66 416 ILE A O 1
ATOM 3213 N N . ASP A 1 417 ? -54.906 43.406 29.734 1 28.2 417 ASP A N 1
ATOM 3214 C CA . ASP A 1 417 ? -55.469 44.188 30.812 1 28.2 417 ASP A CA 1
ATOM 3215 C C . ASP A 1 417 ? -54.719 43.969 32.125 1 28.2 417 ASP A C 1
ATOM 3217 O O . ASP A 1 417 ? -54.531 42.812 32.562 1 28.2 417 ASP A O 1
ATOM 3221 N N . GLU A 1 418 ? -53.719 44.656 32.406 1 28.09 418 GLU A N 1
ATOM 3222 C CA . GLU A 1 418 ? -53.125 44.781 33.75 1 28.09 418 GLU A CA 1
ATOM 3223 C C . GLU A 1 418 ? -54.219 44.812 34.812 1 28.09 418 GLU A C 1
ATOM 3225 O O . GLU A 1 418 ? -53.938 45 36 1 28.09 418 GLU A O 1
ATOM 3230 N N . SER A 1 419 ? -55.531 45.156 34.5 1 28 419 SER A N 1
ATOM 3231 C CA . SER A 1 419 ? -56.469 45.312 35.625 1 28 419 SER A CA 1
ATOM 3232 C C . SER A 1 419 ? -56.688 43.969 36.312 1 28 419 SER A C 1
ATOM 3234 O O . SER A 1 419 ? -56.5 42.906 35.719 1 28 419 SER A O 1
ATOM 3236 N N . GLY A 1 420 ? -56.719 43.875 37.75 1 28.09 420 GLY A N 1
ATOM 3237 C CA . GLY A 1 420 ? -57.062 42.844 38.719 1 28.09 420 GLY A CA 1
ATOM 3238 C C . GLY A 1 420 ? -58.219 41.969 38.312 1 28.09 420 GLY A C 1
ATOM 3239 O O . GLY A 1 420 ? -58.844 41.312 39.125 1 28.09 420 GLY A O 1
ATOM 3240 N N . GLU A 1 421 ? -58.906 42.312 37.188 1 30.16 421 GLU A N 1
ATOM 3241 C CA . GLU A 1 421 ? -60.188 41.625 37.031 1 30.16 421 GLU A CA 1
ATOM 3242 C C . GLU A 1 421 ? -60 40.125 36.938 1 30.16 421 GLU A C 1
ATOM 3244 O O . GLU A 1 421 ? -59 39.656 36.406 1 30.16 421 GLU A O 1
ATOM 3249 N N . SER A 1 422 ? -60.719 39.344 37.938 1 29.12 422 SER A N 1
ATOM 3250 C CA . SER A 1 422 ? -60.75 37.938 38.375 1 29.12 422 SER A CA 1
ATOM 3251 C C . SER A 1 422 ? -60.812 37 37.156 1 29.12 422 SER A C 1
ATOM 3253 O O . SER A 1 422 ? -61.219 37.406 36.062 1 29.12 422 SER A O 1
ATOM 3255 N N . GLU A 1 423 ? -60.156 35.781 37.25 1 32.56 423 GLU A N 1
ATOM 3256 C CA . GLU A 1 423 ? -60.062 34.562 36.469 1 32.56 423 GLU A CA 1
ATOM 3257 C C . GLU A 1 423 ? -61.438 34.219 35.844 1 32.56 423 GLU A C 1
ATOM 3259 O O . GLU A 1 423 ? -61.5 33.531 34.812 1 32.56 423 GLU A O 1
ATOM 3264 N N . GLU A 1 424 ? -62.594 34.625 36.562 1 32.91 424 GLU A N 1
ATOM 3265 C CA . GLU A 1 424 ? -63.938 34.125 36.281 1 32.91 424 GLU A CA 1
ATOM 3266 C C . GLU A 1 424 ? -64.438 34.562 34.906 1 32.91 424 GLU A C 1
ATOM 3268 O O . GLU A 1 424 ? -65.062 33.812 34.156 1 32.91 424 GLU A O 1
ATOM 3273 N N . GLU A 1 425 ? -64.312 35.875 34.594 1 32.75 425 GLU A N 1
ATOM 3274 C CA . GLU A 1 425 ? -65 36.375 33.438 1 32.75 425 GLU A CA 1
ATOM 3275 C C . GLU A 1 425 ? -64.312 35.938 32.156 1 32.75 425 GLU A C 1
ATOM 3277 O O . GLU A 1 425 ? -64.875 36.062 31.062 1 32.75 425 GLU A O 1
ATOM 3282 N N . ARG A 1 426 ? -63.031 35.719 32.188 1 33.12 426 ARG A N 1
ATOM 3283 C CA . ARG A 1 426 ? -62.375 35.188 31 1 33.12 426 ARG A CA 1
ATOM 3284 C C . ARG A 1 426 ? -62.906 33.812 30.641 1 33.12 426 ARG A C 1
ATOM 3286 O O . ARG A 1 426 ? -62.844 33.406 29.484 1 33.12 426 ARG A O 1
ATOM 3293 N N . GLN A 1 427 ? -63.344 33.062 31.719 1 31.47 427 GLN A N 1
ATOM 3294 C CA . GLN A 1 427 ? -63.938 31.75 31.438 1 31.47 427 GLN A CA 1
ATOM 3295 C C . GLN A 1 427 ? -65.25 31.891 30.656 1 31.47 427 GLN A C 1
ATOM 3297 O O . GLN A 1 427 ? -65.688 30.953 29.984 1 31.47 427 GLN A O 1
ATOM 3302 N N . ALA A 1 428 ? -66.062 32.969 30.938 1 31.45 428 ALA A N 1
ATOM 3303 C CA . ALA A 1 428 ? -67.375 33.031 30.391 1 31.45 428 ALA A CA 1
ATOM 3304 C C . ALA A 1 428 ? -67.375 33.25 28.875 1 31.45 428 ALA A C 1
ATOM 3306 O O . ALA A 1 428 ? -68.188 32.719 28.156 1 31.45 428 ALA A O 1
ATOM 3307 N N . THR A 1 429 ? -66.625 34.344 28.453 1 30.45 429 THR A N 1
ATOM 3308 C CA . THR A 1 429 ? -66.75 34.562 27.016 1 30.45 429 THR A CA 1
ATOM 3309 C C . THR A 1 429 ? -66.125 33.406 26.25 1 30.45 429 THR A C 1
ATOM 3311 O O . THR A 1 429 ? -66.125 33.375 25.016 1 30.45 429 THR A O 1
ATOM 3314 N N . ARG A 1 430 ? -65.188 32.656 26.891 1 30.98 430 ARG A N 1
ATOM 3315 C CA . ARG A 1 430 ? -64.688 31.484 26.219 1 30.98 430 ARG A CA 1
ATOM 3316 C C . ARG A 1 430 ? -65.75 30.453 26.016 1 30.98 430 ARG A C 1
ATOM 3318 O O . ARG A 1 430 ? -65.562 29.406 25.391 1 30.98 430 ARG A O 1
ATOM 3325 N N . ASN A 1 431 ? -67 30.578 26.766 1 28.44 431 ASN A N 1
ATOM 3326 C CA . ASN A 1 431 ? -67.938 29.516 26.578 1 28.44 431 ASN A CA 1
ATOM 3327 C C . ASN A 1 431 ? -68.562 29.578 25.188 1 28.44 431 ASN A C 1
ATOM 3329 O O . ASN A 1 431 ? -69.562 28.891 24.922 1 28.44 431 ASN A O 1
ATOM 3333 N N . LYS A 1 432 ? -68.75 30.781 24.578 1 30.36 432 LYS A N 1
ATOM 3334 C CA . LYS A 1 432 ? -69.375 30.547 23.297 1 30.36 432 LYS A CA 1
ATOM 3335 C C . LYS A 1 432 ? -68.562 29.594 22.422 1 30.36 432 LYS A C 1
ATOM 3337 O O . LYS A 1 432 ? -67.375 29.828 22.188 1 30.36 432 LYS A O 1
ATOM 3342 N N . SER A 1 433 ? -69.062 28.328 22.391 1 29.08 433 SER A N 1
ATOM 3343 C CA . SER A 1 433 ? -68.688 27.078 21.719 1 29.08 433 SER A CA 1
ATOM 3344 C C . SER A 1 433 ? -68.375 27.312 20.25 1 29.08 433 SER A C 1
ATOM 3346 O O . SER A 1 433 ? -69.312 27.375 19.406 1 29.08 433 SER A O 1
ATOM 3348 N N . ASP A 1 434 ? -67.938 28.438 19.797 1 27.73 434 ASP A N 1
ATOM 3349 C CA . ASP A 1 434 ? -67.75 28.438 18.344 1 27.73 434 ASP A CA 1
ATOM 3350 C C . ASP A 1 434 ? -67.062 27.156 17.875 1 27.73 434 ASP A C 1
ATOM 3352 O O . ASP A 1 434 ? -65.938 26.844 18.359 1 27.73 434 ASP A O 1
ATOM 3356 N N . SER A 1 435 ? -67.75 26.109 17.453 1 29.78 435 SER A N 1
ATOM 3357 C CA . SER A 1 435 ? -67.5 24.875 16.734 1 29.78 435 SER A CA 1
ATOM 3358 C C . SER A 1 435 ? -66.5 25.047 15.648 1 29.78 435 SER A C 1
ATOM 3360 O O . SER A 1 435 ? -66.062 24.078 14.992 1 29.78 435 SER A O 1
ATOM 3362 N N . ALA A 1 436 ? -66.438 26.234 15.047 1 30.38 436 ALA A N 1
ATOM 3363 C CA . ALA A 1 436 ? -65.562 26.406 13.898 1 30.38 436 ALA A CA 1
ATOM 3364 C C . ALA A 1 436 ? -64.062 26.344 14.328 1 30.38 436 ALA A C 1
ATOM 3366 O O . ALA A 1 436 ? -63.188 26.406 13.492 1 30.38 436 ALA A O 1
ATOM 3367 N N . LEU A 1 437 ? -63.875 26.75 15.461 1 31.17 437 LEU A N 1
ATOM 3368 C CA . LEU A 1 437 ? -62.469 26.656 15.812 1 31.17 437 LEU A CA 1
ATOM 3369 C C . LEU A 1 437 ? -61.969 25.219 15.695 1 31.17 437 LEU A C 1
ATOM 3371 O O . LEU A 1 437 ? -60.75 24.969 15.727 1 31.17 437 LEU A O 1
ATOM 3375 N N . MET A 1 438 ? -62.969 24.328 15.984 1 31.64 438 MET A N 1
ATOM 3376 C CA . MET A 1 438 ? -62.469 22.953 15.938 1 31.64 438 MET A CA 1
ATOM 3377 C C . MET A 1 438 ? -62.031 22.578 14.531 1 31.64 438 MET A C 1
ATOM 3379 O O . MET A 1 438 ? -61.875 21.391 14.219 1 31.64 438 MET A O 1
ATOM 3383 N N . VAL A 1 439 ? -62.5 23.344 13.602 1 34.12 439 VAL A N 1
ATOM 3384 C CA . VAL A 1 439 ? -61.906 22.875 12.352 1 34.12 439 VAL A CA 1
ATOM 3385 C C . VAL A 1 439 ? -60.375 22.969 12.422 1 34.12 439 VAL A C 1
ATOM 3387 O O . VAL A 1 439 ? -59.812 24.062 12.445 1 34.12 439 VAL A O 1
ATOM 3390 N N . ALA A 1 440 ? -59.812 22.281 13.312 1 38.34 440 ALA A N 1
ATOM 3391 C CA . ALA A 1 440 ? -58.375 22.047 13.305 1 38.34 440 ALA A CA 1
ATOM 3392 C C . ALA A 1 440 ? -57.812 22.203 11.891 1 38.34 440 ALA A C 1
ATOM 3394 O O . ALA A 1 440 ? -58.312 21.594 10.945 1 38.34 440 ALA A O 1
ATOM 3395 N N . PRO A 1 441 ? -57.344 23.406 11.516 1 41.38 441 PRO A N 1
ATOM 3396 C CA . PRO A 1 441 ? -56.781 23.484 10.164 1 41.38 441 PRO A CA 1
ATOM 3397 C C . PRO A 1 441 ? -56.094 22.188 9.734 1 41.38 441 PRO A C 1
ATOM 3399 O O . PRO A 1 441 ? -55.344 21.609 10.5 1 41.38 441 PRO A O 1
ATOM 3402 N N . ALA A 1 442 ? -56.719 21.234 9.148 1 47.88 442 ALA A N 1
ATOM 3403 C CA . ALA A 1 442 ? -56.125 20.094 8.43 1 47.88 442 ALA A CA 1
ATOM 3404 C C . ALA A 1 442 ? -54.781 20.453 7.82 1 47.88 442 ALA A C 1
ATOM 3406 O O . ALA A 1 442 ? -54.719 21.328 6.949 1 47.88 442 ALA A O 1
ATOM 3407 N N . PHE A 1 443 ? -53.75 20.484 8.656 1 58.81 443 PHE A N 1
ATOM 3408 C CA . PHE A 1 443 ? -52.438 20.688 8.102 1 58.81 443 PHE A CA 1
ATOM 3409 C C . PHE A 1 443 ? -52.219 19.797 6.887 1 58.81 443 PHE A C 1
ATOM 3411 O O . PHE A 1 443 ? -52.25 18.578 6.988 1 58.81 443 PHE A O 1
ATOM 3418 N N . GLN A 1 444 ? -52.469 20.297 5.684 1 58.59 444 GLN A N 1
ATOM 3419 C CA . GLN A 1 444 ? -52.312 19.516 4.469 1 58.59 444 GLN A CA 1
ATOM 3420 C C . GLN A 1 444 ? -50.844 19.484 4.023 1 58.59 444 GLN A C 1
ATOM 3422 O O . GLN A 1 444 ? -50.438 18.547 3.342 1 58.59 444 GLN A O 1
ATOM 3427 N N . GLU A 1 445 ? -50.094 20.562 4.434 1 66.69 445 GLU A N 1
ATOM 3428 C CA . GLU A 1 445 ? -48.688 20.625 3.969 1 66.69 445 GLU A CA 1
ATOM 3429 C C . GLU A 1 445 ? -47.75 20.828 5.137 1 66.69 445 GLU A C 1
ATOM 3431 O O . GLU A 1 445 ? -48.094 21.422 6.156 1 66.69 445 GLU A O 1
ATOM 3436 N N . PRO A 1 446 ? -46.562 20.219 5.18 1 74.44 446 PRO A N 1
ATOM 3437 C CA . PRO A 1 446 ? -45.531 20.359 6.227 1 74.44 446 PRO A CA 1
ATOM 3438 C C . PRO A 1 446 ? -45.156 21.812 6.488 1 74.44 446 PRO A C 1
ATOM 3440 O O . PRO A 1 446 ? -44.75 22.156 7.598 1 74.44 446 PRO A O 1
ATOM 3443 N N . SER A 1 447 ? -45.375 22.688 5.605 1 76.69 447 SER A N 1
ATOM 3444 C CA . SER A 1 447 ? -45 24.078 5.793 1 76.69 447 SER A CA 1
ATOM 3445 C C . SER A 1 447 ? -45.938 24.766 6.777 1 76.69 447 SER A C 1
ATOM 3447 O O . SER A 1 447 ? -45.562 25.766 7.402 1 76.69 447 SER A O 1
ATOM 3449 N N . ASP A 1 448 ? -47.125 24.141 7.008 1 75.81 448 ASP A N 1
ATOM 3450 C CA . ASP A 1 448 ? -48.094 24.75 7.914 1 75.81 448 ASP A CA 1
ATOM 3451 C C . ASP A 1 448 ? -47.688 24.578 9.367 1 75.81 448 ASP A C 1
ATOM 3453 O O . ASP A 1 448 ? -47.906 25.469 10.195 1 75.81 448 ASP A O 1
ATOM 3457 N N . ILE A 1 449 ? -47.031 23.5 9.578 1 79 449 ILE A N 1
ATOM 3458 C CA . ILE A 1 449 ? -46.562 23.266 10.938 1 79 449 ILE A CA 1
ATOM 3459 C C . ILE A 1 449 ? -45.406 24.203 11.266 1 79 449 ILE A C 1
ATOM 3461 O O . ILE A 1 449 ? -45.281 24.672 12.398 1 79 449 ILE A O 1
ATOM 3465 N N . PHE A 1 450 ? -44.719 24.531 10.297 1 83.25 450 PHE A N 1
ATOM 3466 C CA . PHE A 1 450 ? -43.625 25.453 10.508 1 83.25 450 PHE A CA 1
ATOM 3467 C C . PHE A 1 450 ? -44.156 26.859 10.805 1 83.25 450 PHE A C 1
ATOM 3469 O O . PHE A 1 450 ? -43.625 27.547 11.68 1 83.25 450 PHE A O 1
ATOM 3476 N N . ALA A 1 451 ? -45.094 27.203 10.047 1 79.69 451 ALA A N 1
ATOM 3477 C CA . ALA A 1 451 ? -45.688 28.516 10.258 1 79.69 451 ALA A CA 1
ATOM 3478 C C . ALA A 1 451 ? -46.344 28.625 11.641 1 79.69 451 ALA A C 1
ATOM 3480 O O . ALA A 1 451 ? -46.25 29.656 12.289 1 79.69 451 ALA A O 1
ATOM 3481 N N . LEU A 1 452 ? -46.906 27.516 12.039 1 82.25 452 LEU A N 1
ATOM 3482 C CA . LEU A 1 452 ? -47.5 27.5 13.375 1 82.25 452 LEU A CA 1
ATOM 3483 C C . LEU A 1 452 ? -46.406 27.594 14.445 1 82.25 452 LEU A C 1
ATOM 3485 O O . LEU A 1 452 ? -46.594 28.312 15.438 1 82.25 452 LEU A O 1
ATOM 3489 N N . PHE A 1 453 ? -45.344 26.922 14.281 1 85.69 453 PHE A N 1
ATOM 3490 C CA . PHE A 1 453 ? -44.25 26.938 15.234 1 85.69 453 PHE A CA 1
ATOM 3491 C C . PHE A 1 453 ? -43.656 28.344 15.336 1 85.69 453 PHE A C 1
ATOM 3493 O O . PHE A 1 453 ? -43.344 28.812 16.438 1 85.69 453 PHE A O 1
ATOM 3500 N N . ILE A 1 454 ? -43.469 29.016 14.219 1 84.94 454 ILE A N 1
ATOM 3501 C CA . ILE A 1 454 ? -42.875 30.359 14.195 1 84.94 454 ILE A CA 1
ATOM 3502 C C . ILE A 1 454 ? -43.844 31.344 14.883 1 84.94 454 ILE A C 1
ATOM 3504 O O . ILE A 1 454 ? -43.375 32.25 15.562 1 84.94 454 ILE A O 1
ATOM 3508 N N . ASP A 1 455 ? -45.062 31.062 14.75 1 80.75 455 ASP A N 1
ATOM 3509 C CA . ASP A 1 455 ? -46.031 31.953 15.391 1 80.75 455 ASP A CA 1
ATOM 3510 C C . ASP A 1 455 ? -46.031 31.766 16.906 1 80.75 455 ASP A C 1
ATOM 3512 O O . ASP A 1 455 ? -46.188 32.719 17.656 1 80.75 455 ASP A O 1
ATOM 3516 N N . MET A 1 456 ? -45.781 30.594 17.312 1 83.31 456 MET A N 1
ATOM 3517 C CA . MET A 1 456 ? -45.844 30.328 18.75 1 83.31 456 MET A CA 1
ATOM 3518 C C . MET A 1 456 ? -44.5 30.625 19.422 1 83.31 456 MET A C 1
ATOM 3520 O O . MET A 1 456 ? -44.469 31.281 20.469 1 83.31 456 MET A O 1
ATOM 3524 N N . LEU A 1 457 ? -43.531 30.188 18.875 1 86.88 457 LEU A N 1
ATOM 3525 C CA . LEU A 1 457 ? -42.219 30.281 19.547 1 86.88 457 LEU A CA 1
ATOM 3526 C C . LEU A 1 457 ? -41.312 31.281 18.844 1 86.88 457 LEU A C 1
ATOM 3528 O O . LEU A 1 457 ? -40.25 31.609 19.344 1 86.88 457 LEU A O 1
ATOM 3532 N N . GLY A 1 458 ? -41.562 31.828 17.766 1 86.19 458 GLY A N 1
ATOM 3533 C CA . GLY A 1 458 ? -40.75 32.75 17.016 1 86.19 458 GLY A CA 1
ATOM 3534 C C . GLY A 1 458 ? -40.312 33.969 17.828 1 86.19 458 GLY A C 1
ATOM 3535 O O . GLY A 1 458 ? -39.125 34.25 17.906 1 86.19 458 GLY A O 1
ATOM 3536 N N . PRO A 1 459 ? -41.188 34.562 18.469 1 85.88 459 PRO A N 1
ATOM 3537 C CA . PRO A 1 459 ? -40.812 35.719 19.25 1 85.88 459 PRO A CA 1
ATOM 3538 C C . PRO A 1 459 ? -39.875 35.406 20.406 1 85.88 459 PRO A C 1
ATOM 3540 O O . PRO A 1 459 ? -38.938 36.156 20.688 1 85.88 459 PRO A O 1
ATOM 3543 N N . SER A 1 460 ? -40.062 34.312 21.047 1 88 460 SER A N 1
ATOM 3544 C CA . SER A 1 460 ? -39.156 33.938 22.125 1 88 460 SER A CA 1
ATOM 3545 C C . SER A 1 460 ? -37.781 33.562 21.594 1 88 460 SER A C 1
ATOM 3547 O O . SER A 1 460 ? -36.75 33.844 22.25 1 88 460 SER A O 1
ATOM 3549 N N . ILE A 1 461 ? -37.688 32.906 20.453 1 90.5 461 ILE A N 1
ATOM 3550 C CA . ILE A 1 461 ? -36.406 32.594 19.812 1 90.5 461 ILE A CA 1
ATOM 3551 C C . ILE A 1 461 ? -35.688 33.875 19.438 1 90.5 461 ILE A C 1
ATOM 3553 O O . ILE A 1 461 ? -34.469 34 19.656 1 90.5 461 ILE A O 1
ATOM 3557 N N . LYS A 1 462 ? -36.406 34.812 18.906 1 89.31 462 LYS A N 1
ATOM 3558 C CA . LYS A 1 462 ? -35.844 36.094 18.516 1 89.31 462 LYS A CA 1
ATOM 3559 C C . LYS A 1 462 ? -35.344 36.875 19.75 1 89.31 462 LYS A C 1
ATOM 3561 O O . LYS A 1 462 ? -34.281 37.469 19.703 1 89.31 462 LYS A O 1
ATOM 3566 N N . SER A 1 463 ? -36.062 36.844 20.797 1 88.69 463 SER A N 1
ATOM 3567 C CA . SER A 1 463 ? -35.688 37.562 22.016 1 88.69 463 SER A CA 1
ATOM 3568 C C . SER A 1 463 ? -34.438 36.938 22.656 1 88.69 463 SER A C 1
ATOM 3570 O O . SER A 1 463 ? -33.531 37.656 23.062 1 88.69 463 SER A O 1
ATOM 3572 N N . LEU A 1 464 ? -34.406 35.688 22.797 1 90.44 464 LEU A N 1
ATOM 3573 C CA . LEU A 1 464 ? -33.25 35.031 23.375 1 90.44 464 LEU A CA 1
ATOM 3574 C C . LEU A 1 464 ? -32 35.25 22.5 1 90.44 464 LEU A C 1
ATOM 3576 O O . LEU A 1 464 ? -30.922 35.5 23.016 1 90.44 464 LEU A O 1
ATOM 3580 N N . ALA A 1 465 ? -32.188 35.094 21.188 1 91.75 465 ALA A N 1
ATOM 3581 C CA . ALA A 1 465 ? -31.047 35.312 20.281 1 91.75 465 ALA A CA 1
ATOM 3582 C C . ALA A 1 465 ? -30.516 36.719 20.375 1 91.75 465 ALA A C 1
ATOM 3584 O O . ALA A 1 465 ? -29.312 36.969 20.297 1 91.75 465 ALA A O 1
ATOM 3585 N N . HIS A 1 466 ? -31.391 37.625 20.562 1 88.44 466 HIS A N 1
ATOM 3586 C CA . HIS A 1 466 ? -30.953 39.031 20.719 1 88.44 466 HIS A CA 1
ATOM 3587 C C . HIS A 1 466 ? -30.188 39.219 22.016 1 88.44 466 HIS A C 1
ATOM 3589 O O . HIS A 1 466 ? -29.141 39.875 22.047 1 88.44 466 HIS A O 1
ATOM 3595 N N . THR A 1 467 ? -30.656 38.719 23.094 1 89.62 467 THR A N 1
ATOM 3596 C CA . THR A 1 467 ? -29.969 38.812 24.375 1 89.62 467 THR A CA 1
ATOM 3597 C C . THR A 1 467 ? -28.594 38.156 24.312 1 89.62 467 THR A C 1
ATOM 3599 O O . THR A 1 467 ? -27.609 38.688 24.797 1 89.62 467 THR A O 1
ATOM 3602 N N . LEU A 1 468 ? -28.625 37.031 23.766 1 92.81 468 LEU A N 1
ATOM 3603 C CA . LEU A 1 468 ? -27.359 36.281 23.641 1 92.81 468 LEU A CA 1
ATOM 3604 C C . LEU A 1 468 ? -26.375 37.062 22.766 1 92.81 468 LEU A C 1
ATOM 3606 O O . LEU A 1 468 ? -25.188 37.156 23.078 1 92.81 468 LEU A O 1
ATOM 3610 N N . SER A 1 469 ? -26.812 37.562 21.578 1 91.88 469 SER A N 1
ATOM 3611 C CA . SER A 1 469 ? -25.938 38.312 20.672 1 91.88 469 SER A CA 1
ATOM 3612 C C . SER A 1 469 ? -25.391 39.562 21.344 1 91.88 469 SER A C 1
ATOM 3614 O O . SER A 1 469 ? -24.234 39.938 21.141 1 91.88 469 SER A O 1
ATOM 3616 N N . GLU A 1 470 ? -26.156 40.188 22.156 1 88.75 470 GLU A N 1
ATOM 3617 C CA . GLU A 1 470 ? -25.703 41.375 22.844 1 88.75 470 GLU A CA 1
ATOM 3618 C C . GLU A 1 470 ? -24.703 41.031 23.969 1 88.75 470 GLU A C 1
ATOM 3620 O O . GLU A 1 470 ? -23.781 41.781 24.219 1 88.75 470 GLU A O 1
ATOM 3625 N N . ILE A 1 471 ? -24.922 39.969 24.594 1 90.56 471 ILE A N 1
ATOM 3626 C CA . ILE A 1 471 ? -24 39.531 25.641 1 90.56 471 ILE A CA 1
ATOM 3627 C C . ILE A 1 471 ? -22.641 39.219 25.016 1 90.56 471 ILE A C 1
ATOM 3629 O O . ILE A 1 471 ? -21.594 39.562 25.562 1 90.56 471 ILE A O 1
ATOM 3633 N N . LEU A 1 472 ? -22.672 38.594 23.922 1 91.19 472 LEU A N 1
ATOM 3634 C CA . LEU A 1 472 ? -21.438 38.188 23.281 1 91.19 472 LEU A CA 1
ATOM 3635 C C . LEU A 1 472 ? -20.734 39.375 22.656 1 91.19 472 LEU A C 1
ATOM 3637 O O . LEU A 1 472 ? -19.5 39.375 22.516 1 91.19 472 LEU A O 1
ATOM 3641 N N . ARG A 1 473 ? -21.5 40.438 22.359 1 88.12 473 ARG A N 1
ATOM 3642 C CA . ARG A 1 473 ? -20.906 41.625 21.75 1 88.12 473 ARG A CA 1
ATOM 3643 C C . ARG A 1 473 ? -20.359 42.562 22.812 1 88.12 473 ARG A C 1
ATOM 3645 O O . ARG A 1 473 ? -19.5 43.406 22.516 1 88.12 473 ARG A O 1
ATOM 3652 N N . GLU A 1 474 ? -20.797 42.312 24.016 1 86.19 474 GLU A N 1
ATOM 3653 C CA . GLU A 1 474 ? -20.297 43.156 25.094 1 86.19 474 GLU A CA 1
ATOM 3654 C C . GLU A 1 474 ? -18.828 42.875 25.391 1 86.19 474 GLU A C 1
ATOM 3656 O O . GLU A 1 474 ? -18.469 41.719 25.641 1 86.19 474 GLU A O 1
ATOM 3661 N N . PRO A 1 475 ? -18.062 43.969 25.297 1 83.81 475 PRO A N 1
ATOM 3662 C CA . PRO A 1 475 ? -16.641 43.719 25.562 1 83.81 475 PRO A CA 1
ATOM 3663 C C . PRO A 1 475 ? -16.375 43.312 27.016 1 83.81 475 PRO A C 1
ATOM 3665 O O . PRO A 1 475 ? -16.875 43.969 27.938 1 83.81 475 PRO A O 1
ATOM 3668 N N . ALA A 1 476 ? -15.695 42.25 27.156 1 85.5 476 ALA A N 1
ATOM 3669 C CA . ALA A 1 476 ? -15.359 41.719 28.484 1 85.5 476 ALA A CA 1
ATOM 3670 C C . ALA A 1 476 ? -14.156 42.438 29.078 1 85.5 476 ALA A C 1
ATOM 3672 O O . ALA A 1 476 ? -13.984 42.469 30.297 1 85.5 476 ALA A O 1
ATOM 3673 N N . PHE A 1 477 ? -13.398 43 28.188 1 86.56 477 PHE A N 1
ATOM 3674 C CA . PHE A 1 477 ? -12.164 43.625 28.656 1 86.56 477 PHE A CA 1
ATOM 3675 C C . PHE A 1 477 ? -12.109 45.094 28.266 1 86.56 477 PHE A C 1
ATOM 3677 O O . PHE A 1 477 ? -12.586 45.469 27.188 1 86.56 477 PHE A O 1
ATOM 3684 N N . GLY A 1 478 ? -11.641 45.906 29.125 1 78.69 478 GLY A N 1
ATOM 3685 C CA . GLY A 1 478 ? -11.539 47.312 28.891 1 78.69 478 GLY A CA 1
ATOM 3686 C C . GLY A 1 478 ? -10.391 47.688 27.969 1 78.69 478 GLY A C 1
ATOM 3687 O O . GLY A 1 478 ? -10.016 46.906 27.078 1 78.69 478 GLY A O 1
ATOM 3688 N N . LYS A 1 479 ? -9.938 48.938 28.141 1 76.81 479 LYS A N 1
ATOM 3689 C CA . LYS A 1 479 ? -8.859 49.469 27.297 1 76.81 479 LYS A CA 1
ATOM 3690 C C . LYS A 1 479 ? -7.562 48.688 27.516 1 76.81 479 LYS A C 1
ATOM 3692 O O . LYS A 1 479 ? -6.883 48.312 26.562 1 76.81 479 LYS A O 1
ATOM 3697 N N . ASP A 1 480 ? -7.414 48.469 28.859 1 78.56 480 ASP A N 1
ATOM 3698 C CA . ASP A 1 480 ? -6.289 47.594 29.172 1 78.56 480 ASP A CA 1
ATOM 3699 C C . ASP A 1 480 ? -6.781 46.219 29.594 1 78.56 480 ASP A C 1
ATOM 3701 O O . ASP A 1 480 ? -7.164 46.031 30.75 1 78.56 480 ASP A O 1
ATOM 3705 N N . PRO A 1 481 ? -6.707 45.312 28.703 1 75.81 481 PRO A N 1
ATOM 3706 C CA . PRO A 1 481 ? -7.309 44 28.953 1 75.81 481 PRO A CA 1
ATOM 3707 C C . PRO A 1 481 ? -6.656 43.281 30.109 1 75.81 481 PRO A C 1
ATOM 3709 O O . PRO A 1 481 ? -7.254 42.344 30.688 1 75.81 481 PRO A O 1
ATOM 3712 N N . ASN A 1 482 ? -5.492 43.656 30.531 1 75.94 482 ASN A N 1
ATOM 3713 C CA . ASN A 1 482 ? -4.828 42.906 31.594 1 75.94 482 ASN A CA 1
ATOM 3714 C C . ASN A 1 482 ? -5.234 43.406 32.969 1 75.94 482 ASN A C 1
ATOM 3716 O O . ASN A 1 482 ? -5.188 42.656 33.938 1 75.94 482 ASN A O 1
ATOM 3720 N N . LYS A 1 483 ? -5.676 44.594 32.938 1 76.31 483 LYS A N 1
ATOM 3721 C CA . LYS A 1 483 ? -5.992 45.156 34.25 1 76.31 483 LYS A CA 1
ATOM 3722 C C . LYS A 1 483 ? -7.496 45.375 34.406 1 76.31 483 LYS A C 1
ATOM 3724 O O . LYS A 1 483 ? -8.047 45.219 35.5 1 76.31 483 LYS A O 1
ATOM 3729 N N . ASP A 1 484 ? -8.039 45.625 33.219 1 80.25 484 ASP A N 1
ATOM 3730 C CA . ASP A 1 484 ? -9.438 46.031 33.312 1 80.25 484 ASP A CA 1
ATOM 3731 C C . ASP A 1 484 ? -10.367 44.938 32.812 1 80.25 484 ASP A C 1
ATOM 3733 O O . ASP A 1 484 ? -10.555 44.75 31.594 1 80.25 484 ASP A O 1
ATOM 3737 N N . VAL A 1 485 ? -10.812 44.156 33.781 1 83 485 VAL A N 1
ATOM 3738 C CA . VAL A 1 485 ? -11.844 43.156 33.438 1 83 485 VAL A CA 1
ATOM 3739 C C . VAL A 1 485 ? -13.219 43.719 33.781 1 83 485 VAL A C 1
ATOM 3741 O O . VAL A 1 485 ? -13.547 43.906 34.969 1 83 485 VAL A O 1
ATOM 3744 N N . THR A 1 486 ? -13.898 44.312 32.75 1 78.56 486 THR A N 1
ATOM 3745 C CA . THR A 1 486 ? -15.188 44.969 32.969 1 78.56 486 THR A CA 1
ATOM 3746 C C . THR A 1 486 ? -16.328 43.969 32.688 1 78.56 486 THR A C 1
ATOM 3748 O O . THR A 1 486 ? -16.922 43.969 31.609 1 78.56 486 THR A O 1
ATOM 3751 N N . VAL A 1 487 ? -16.422 43 33.594 1 81.44 487 VAL A N 1
ATOM 3752 C CA . VAL A 1 487 ? -17.547 42.094 33.438 1 81.44 487 VAL A CA 1
ATOM 3753 C C . VAL A 1 487 ? -18.75 42.625 34.219 1 81.44 487 VAL A C 1
ATOM 3755 O O . VAL A 1 487 ? -18.625 42.969 35.406 1 81.44 487 VAL A O 1
ATOM 3758 N N . ASN A 1 488 ? -19.797 42.938 33.469 1 78.69 488 ASN A N 1
ATOM 3759 C CA . ASN A 1 488 ? -21.047 43.312 34.125 1 78.69 488 ASN A CA 1
ATOM 3760 C C . ASN A 1 488 ? -21.625 42.125 34.906 1 78.69 488 ASN A C 1
ATOM 3762 O O . ASN A 1 488 ? -21.906 41.062 34.344 1 78.69 488 ASN A O 1
ATOM 3766 N N . GLU A 1 489 ? -21.734 42.219 36.219 1 78.56 489 GLU A N 1
ATOM 3767 C CA . GLU A 1 489 ? -22.203 41.125 37.094 1 78.56 489 GLU A CA 1
ATOM 3768 C C . GLU A 1 489 ? -23.656 40.781 36.781 1 78.56 489 GLU A C 1
ATOM 3770 O O . GLU A 1 489 ? -24.109 39.688 37.125 1 78.56 489 GLU A O 1
ATOM 3775 N N . GLN A 1 490 ? -24.281 41.688 36 1 84.62 490 GLN A N 1
ATOM 3776 C CA . GLN A 1 490 ? -25.703 41.438 35.75 1 84.62 490 GLN A CA 1
ATOM 3777 C C . GLN A 1 490 ? -25.906 40.562 34.531 1 84.62 490 GLN A C 1
ATOM 3779 O O . GLN A 1 490 ? -26.984 40 34.344 1 84.62 490 GLN A O 1
ATOM 3784 N N . LEU A 1 491 ? -24.891 40.406 33.844 1 88.88 491 LEU A N 1
ATOM 3785 C CA . LEU A 1 491 ? -25.062 39.656 32.594 1 88.88 491 LEU A CA 1
ATOM 3786 C C . LEU A 1 491 ? -25.438 38.219 32.844 1 88.88 491 LEU A C 1
ATOM 3788 O O . LEU A 1 491 ? -26.297 37.656 32.156 1 88.88 491 LEU A O 1
ATOM 3792 N N . ARG A 1 492 ? -24.859 37.625 33.812 1 89.19 492 ARG A N 1
ATOM 3793 C CA . ARG A 1 492 ? -25.125 36.219 34.094 1 89.19 492 ARG A CA 1
ATOM 3794 C C . ARG A 1 492 ? -26.547 36.031 34.625 1 89.19 492 ARG A C 1
ATOM 3796 O O . ARG A 1 492 ? -27.25 35.094 34.219 1 89.19 492 ARG A O 1
ATOM 3803 N N . GLU A 1 493 ? -26.984 36.938 35.438 1 86.69 493 GLU A N 1
ATOM 3804 C CA . GLU A 1 493 ? -28.344 36.844 35.969 1 86.69 493 GLU A CA 1
ATOM 3805 C C . GLU A 1 493 ? -29.375 37.125 34.875 1 86.69 493 GLU A C 1
ATOM 3807 O O . GLU A 1 493 ? -30.422 36.469 34.844 1 86.69 493 GLU A O 1
ATOM 3812 N N . SER A 1 494 ? -29.031 38.031 34.031 1 88.81 494 SER A N 1
ATOM 3813 C CA . SER A 1 494 ? -29.922 38.312 32.906 1 88.81 494 SER A CA 1
ATOM 3814 C C . SER A 1 494 ? -30.016 37.125 31.984 1 88.81 494 SER A C 1
ATOM 3816 O O . SER A 1 494 ? -31.094 36.844 31.438 1 88.81 494 SER A O 1
ATOM 3818 N N . LEU A 1 495 ? -28.938 36.5 31.766 1 91.5 495 LEU A N 1
ATOM 3819 C CA . LEU A 1 495 ? -28.969 35.344 30.906 1 91.5 495 LEU A CA 1
ATOM 3820 C C . LEU A 1 495 ? -29.781 34.219 31.531 1 91.5 495 LEU A C 1
ATOM 3822 O O . LEU A 1 495 ? -30.547 33.531 30.844 1 91.5 495 LEU A O 1
ATOM 3826 N N . ARG A 1 496 ? -29.625 34.031 32.812 1 87.31 496 ARG A N 1
ATOM 3827 C CA . ARG A 1 496 ? -30.391 33 33.5 1 87.31 496 ARG A CA 1
ATOM 3828 C C . ARG A 1 496 ? -31.875 33.281 33.469 1 87.31 496 ARG A C 1
ATOM 3830 O O . ARG A 1 496 ? -32.688 32.375 33.281 1 87.31 496 ARG A O 1
ATOM 3837 N N . ASP A 1 497 ? -32.219 34.531 33.531 1 86.81 497 ASP A N 1
ATOM 3838 C CA . ASP A 1 497 ? -33.625 34.938 33.438 1 86.81 497 ASP A CA 1
ATOM 3839 C C . ASP A 1 497 ? -34.156 34.719 32 1 86.81 497 ASP A C 1
ATOM 3841 O O . ASP A 1 497 ? -35.281 34.25 31.828 1 86.81 497 ASP A O 1
ATOM 3845 N N . ALA A 1 498 ? -33.375 35.125 31.094 1 89.5 498 ALA A N 1
ATOM 3846 C CA . ALA A 1 498 ? -33.812 34.938 29.703 1 89.5 498 ALA A CA 1
ATOM 3847 C C . ALA A 1 498 ? -33.969 33.438 29.359 1 89.5 498 ALA A C 1
ATOM 3849 O O . ALA A 1 498 ? -34.875 33.062 28.625 1 89.5 498 ALA A O 1
ATOM 3850 N N . LEU A 1 499 ? -33.094 32.625 29.891 1 89.5 499 LEU A N 1
ATOM 3851 C CA . LEU A 1 499 ? -33.125 31.203 29.641 1 89.5 499 LEU A CA 1
ATOM 3852 C C . LEU A 1 499 ? -34.375 30.578 30.297 1 89.5 499 LEU A C 1
ATOM 3854 O O . LEU A 1 499 ? -35 29.688 29.719 1 89.5 499 LEU A O 1
ATOM 3858 N N . ASN A 1 500 ? -34.719 31.062 31.453 1 83.69 500 ASN A N 1
ATOM 3859 C CA . ASN A 1 500 ? -35.906 30.547 32.125 1 83.69 500 ASN A CA 1
ATOM 3860 C C . ASN A 1 500 ? -37.188 30.953 31.391 1 83.69 500 ASN A C 1
ATOM 3862 O O . ASN A 1 500 ? -38.094 30.141 31.25 1 83.69 500 ASN A O 1
ATOM 3866 N N . LEU A 1 501 ? -37.188 32.156 30.875 1 84.44 501 LEU A N 1
ATOM 3867 C CA . LEU A 1 501 ? -38.312 32.594 30.078 1 84.44 501 LEU A CA 1
ATOM 3868 C C . LEU A 1 501 ? -38.438 31.781 28.797 1 84.44 501 LEU A C 1
ATOM 3870 O O . LEU A 1 501 ? -39.562 31.406 28.406 1 84.44 501 LEU A O 1
ATOM 3874 N N . TYR A 1 502 ? -37.375 31.547 28.188 1 88.88 502 TYR A N 1
ATOM 3875 C CA . TYR A 1 502 ? -37.375 30.781 26.953 1 88.88 502 TYR A CA 1
ATOM 3876 C C . TYR A 1 502 ? -37.781 29.328 27.203 1 88.88 502 TYR A C 1
ATOM 3878 O O . TYR A 1 502 ? -38.531 28.75 26.438 1 88.88 502 TYR A O 1
ATOM 3886 N N . ASN A 1 503 ? -37.25 28.766 28.297 1 83.12 503 ASN A N 1
ATOM 3887 C CA . ASN A 1 503 ? -37.594 27.375 28.594 1 83.12 503 ASN A CA 1
ATOM 3888 C C . ASN A 1 503 ? -39.062 27.188 28.906 1 83.12 503 ASN A C 1
ATOM 3890 O O . ASN A 1 503 ? -39.656 26.203 28.5 1 83.12 503 ASN A O 1
ATOM 3894 N N . ASN A 1 504 ? -39.688 28.125 29.469 1 78.75 504 ASN A N 1
ATOM 3895 C CA . ASN A 1 504 ? -41.094 28.062 29.75 1 78.75 504 ASN A CA 1
ATOM 3896 C C . ASN A 1 504 ? -41.938 28.234 28.484 1 78.75 504 ASN A C 1
ATOM 3898 O O . ASN A 1 504 ? -42.906 27.5 28.266 1 78.75 504 ASN A O 1
ATOM 3902 N N . ALA A 1 505 ? -41.5 29.156 27.688 1 83.44 505 ALA A N 1
ATOM 3903 C CA . ALA A 1 505 ? -42.188 29.359 26.438 1 83.44 505 ALA A CA 1
ATOM 3904 C C . ALA A 1 505 ? -42.031 28.172 25.5 1 83.44 505 ALA A C 1
ATOM 3906 O O . ALA A 1 505 ? -42.969 27.781 24.797 1 83.44 505 ALA A O 1
ATOM 3907 N N . ARG A 1 506 ? -40.906 27.641 25.484 1 85 506 ARG A N 1
ATOM 3908 C CA . ARG A 1 506 ? -40.625 26.5 24.625 1 85 506 ARG A CA 1
ATOM 3909 C C . ARG A 1 506 ? -41.438 25.281 25.031 1 85 506 ARG A C 1
ATOM 3911 O O . ARG A 1 506 ? -42.062 24.625 24.188 1 85 506 ARG A O 1
ATOM 3918 N N . SER A 1 507 ? -41.469 24.953 26.312 1 77.38 507 SER A N 1
ATOM 3919 C CA . SER A 1 507 ? -42.219 23.797 26.797 1 77.38 507 SER A CA 1
ATOM 3920 C C . SER A 1 507 ? -43.688 23.938 26.516 1 77.38 507 SER A C 1
ATOM 3922 O O . SER A 1 507 ? -44.344 22.984 26.094 1 77.38 507 SER A O 1
ATOM 3924 N N . GLY A 1 508 ? -44.25 25.062 26.688 1 76.38 508 GLY A N 1
ATOM 3925 C CA . GLY A 1 508 ? -45.656 25.312 26.406 1 76.38 508 GLY A CA 1
ATOM 3926 C C . GLY A 1 508 ? -46 25.25 24.938 1 76.38 508 GLY A C 1
ATOM 3927 O O . GLY A 1 508 ? -47 24.656 24.547 1 76.38 508 GLY A O 1
ATOM 3928 N N . SER A 1 509 ? -45.156 25.828 24.141 1 81.12 509 SER A N 1
ATOM 3929 C CA . SER A 1 509 ? -45.406 25.875 22.703 1 81.12 509 SER A CA 1
ATOM 3930 C C . SER A 1 509 ? -45.281 24.484 22.094 1 81.12 509 SER A C 1
ATOM 3932 O O . SER A 1 509 ? -46.062 24.109 21.203 1 81.12 509 SER A O 1
ATOM 3934 N N . LEU A 1 510 ? -44.281 23.734 22.5 1 79.69 510 LEU A N 1
ATOM 3935 C CA . LEU A 1 510 ? -44.094 22.406 21.938 1 79.69 510 LEU A CA 1
ATOM 3936 C C . LEU A 1 510 ? -45.219 21.484 22.344 1 79.69 510 LEU A C 1
ATOM 3938 O O . LEU A 1 510 ? -45.656 20.625 21.562 1 79.69 510 LEU A O 1
ATOM 3942 N N . GLU A 1 511 ? -45.625 21.641 23.531 1 75.31 511 GLU A N 1
ATOM 3943 C CA . GLU A 1 511 ? -46.781 20.844 23.969 1 75.31 511 GLU A CA 1
ATOM 3944 C C . GLU A 1 511 ? -48 21.172 23.156 1 75.31 511 GLU A C 1
ATOM 3946 O O . GLU A 1 511 ? -48.781 20.281 22.766 1 75.31 511 GLU A O 1
ATOM 3951 N N . GLU A 1 512 ? -48.188 22.438 22.906 1 77.44 512 GLU A N 1
ATOM 3952 C CA . GLU A 1 512 ? -49.312 22.859 22.109 1 77.44 512 GLU A CA 1
ATOM 3953 C C . GLU A 1 512 ? -49.188 22.391 20.656 1 77.44 512 GLU A C 1
ATOM 3955 O O . GLU A 1 512 ? -50.188 22.016 20.031 1 77.44 512 GLU A O 1
ATOM 3960 N N . LEU A 1 513 ? -48.031 22.484 20.219 1 80.06 513 LEU A N 1
ATOM 3961 C CA . LEU A 1 513 ? -47.781 22.031 18.859 1 80.06 513 LEU A CA 1
ATOM 3962 C C . LEU A 1 513 ? -48.094 20.547 18.719 1 80.06 513 LEU A C 1
ATOM 3964 O O . LEU A 1 513 ? -48.781 20.141 17.781 1 80.06 513 LEU A O 1
ATOM 3968 N N . TYR A 1 514 ? -47.625 19.719 19.609 1 75.62 514 TYR A N 1
ATOM 3969 C CA . TYR A 1 514 ? -47.844 18.281 19.516 1 75.62 514 TYR A CA 1
ATOM 3970 C C . TYR A 1 514 ? -49.312 17.922 19.797 1 75.62 514 TYR A C 1
ATOM 3972 O O . TYR A 1 514 ? -49.844 16.969 19.234 1 75.62 514 TYR A O 1
ATOM 3980 N N . ARG A 1 515 ? -49.938 18.719 20.531 1 73.5 515 ARG A N 1
ATOM 3981 C CA . ARG A 1 515 ? -51.375 18.531 20.75 1 73.5 515 ARG A CA 1
ATOM 3982 C C . ARG A 1 515 ? -52.156 18.828 19.469 1 73.5 515 ARG A C 1
ATOM 3984 O O . ARG A 1 515 ? -53.094 18.109 19.141 1 73.5 515 ARG A O 1
ATOM 3991 N N . THR A 1 516 ? -51.656 19.812 18.828 1 74.44 516 THR A N 1
ATOM 3992 C CA . THR A 1 516 ? -52.312 20.172 17.578 1 74.44 516 THR A CA 1
ATOM 3993 C C . THR A 1 516 ? -52.094 19.094 16.516 1 74.44 516 THR A C 1
ATOM 3995 O O . THR A 1 516 ? -52.969 18.844 15.68 1 74.44 516 THR A O 1
ATOM 3998 N N . ILE A 1 517 ? -50.938 18.484 16.531 1 75.19 517 ILE A N 1
ATOM 3999 C CA . ILE A 1 517 ? -50.625 17.406 15.578 1 75.19 517 ILE A CA 1
ATOM 4000 C C . ILE A 1 517 ? -51.469 16.172 15.906 1 75.19 517 ILE A C 1
ATOM 4002 O O . ILE A 1 517 ? -51.906 15.453 15.008 1 75.19 517 ILE A O 1
ATOM 4006 N N . GLU A 1 518 ? -51.688 15.945 17.156 1 68.44 518 GLU A N 1
ATOM 4007 C CA . GLU A 1 518 ? -52.469 14.797 17.594 1 68.44 518 GLU A CA 1
ATOM 4008 C C . GLU A 1 518 ? -53.938 14.906 17.141 1 68.44 518 GLU A C 1
ATOM 4010 O O . GLU A 1 518 ? -54.562 13.898 16.781 1 68.44 518 GLU A O 1
ATOM 4015 N N . PHE A 1 519 ? -54.375 16.062 17.047 1 58.94 519 PHE A N 1
ATOM 4016 C CA . PHE A 1 519 ? -55.781 16.25 16.703 1 58.94 519 PHE A CA 1
ATOM 4017 C C . PHE A 1 519 ? -56 16.078 15.211 1 58.94 519 PHE A C 1
ATOM 4019 O O . PHE A 1 519 ? -57.125 15.75 14.781 1 58.94 519 PHE A O 1
ATOM 4026 N N . GLY A 1 520 ? -54.906 16.094 14.344 1 57.22 520 GLY A N 1
ATOM 4027 C CA . GLY A 1 520 ? -55.062 15.922 12.906 1 57.22 520 GLY A CA 1
ATOM 4028 C C . GLY A 1 520 ? -54.906 14.484 12.461 1 57.22 520 GLY A C 1
ATOM 4029 O O . GLY A 1 520 ? -54.25 14.203 11.445 1 57.22 520 GLY A O 1
ATOM 4030 N N . ARG A 1 521 ? -55.344 13.367 13.016 1 55.62 521 ARG A N 1
ATOM 4031 C CA . ARG A 1 521 ? -55.094 11.922 13.016 1 55.62 521 ARG A CA 1
ATOM 4032 C C . ARG A 1 521 ? -55.531 11.297 11.703 1 55.62 521 ARG A C 1
ATOM 4034 O O . ARG A 1 521 ? -55.125 10.18 11.375 1 55.62 521 ARG A O 1
ATOM 4041 N N . THR A 1 522 ? -56.344 11.883 10.898 1 55.41 522 THR A N 1
ATOM 4042 C CA . THR A 1 522 ? -56.844 11.102 9.773 1 55.41 522 THR A CA 1
ATOM 4043 C C . THR A 1 522 ? -55.906 11.195 8.578 1 55.41 522 THR A C 1
ATOM 4045 O O . THR A 1 522 ? -56.281 10.891 7.453 1 55.41 522 THR A O 1
ATOM 4048 N N . ARG A 1 523 ? -54.625 11.328 8.883 1 61.88 523 ARG A N 1
ATOM 4049 C CA . ARG A 1 523 ? -53.75 11.586 7.758 1 61.88 523 ARG A CA 1
ATOM 4050 C C . ARG A 1 523 ? -53.031 10.312 7.312 1 61.88 523 ARG A C 1
ATOM 4052 O O . ARG A 1 523 ? -53.031 9.312 8.031 1 61.88 523 ARG A O 1
ATOM 4059 N N . SER A 1 524 ? -52.594 10.297 6.043 1 66 524 SER A N 1
ATOM 4060 C CA . SER A 1 524 ? -51.812 9.195 5.484 1 66 524 SER A CA 1
ATOM 4061 C C . SER A 1 524 ? -50.5 9.039 6.211 1 66 524 SER A C 1
ATOM 4063 O O . SER A 1 524 ? -50.031 9.961 6.883 1 66 524 SER A O 1
ATOM 4065 N N . GLU A 1 525 ? -49.938 7.879 6.254 1 74.69 525 GLU A N 1
ATOM 4066 C CA . GLU A 1 525 ? -48.656 7.539 6.895 1 74.69 525 GLU A CA 1
ATOM 4067 C C . GLU A 1 525 ? -47.562 8.469 6.441 1 74.69 525 GLU A C 1
ATOM 4069 O O . GLU A 1 525 ? -46.781 8.984 7.266 1 74.69 525 GLU A O 1
ATOM 4074 N N . LYS A 1 526 ? -47.469 8.742 5.188 1 75.81 526 LYS A N 1
ATOM 4075 C CA . LYS A 1 526 ? -46.344 9.547 4.656 1 75.81 526 LYS A CA 1
ATOM 4076 C C . LYS A 1 526 ? -46.469 11.008 5.09 1 75.81 526 LYS A C 1
ATOM 4078 O O . LYS A 1 526 ? -45.5 11.633 5.461 1 75.81 526 LYS A O 1
ATOM 4083 N N . ILE A 1 527 ? -47.625 11.547 5.09 1 73.5 527 ILE A N 1
ATOM 4084 C CA . ILE A 1 527 ? -47.812 12.945 5.453 1 73.5 527 ILE A CA 1
ATOM 4085 C C . ILE A 1 527 ? -47.625 13.125 6.953 1 73.5 527 ILE A C 1
ATOM 4087 O O . ILE A 1 527 ? -47.031 14.133 7.387 1 73.5 527 ILE A O 1
ATOM 4091 N N . GLN A 1 528 ? -48.062 12.102 7.664 1 75.94 528 GLN A N 1
ATOM 4092 C CA . GLN A 1 528 ? -47.844 12.18 9.102 1 75.94 528 GLN A CA 1
ATOM 4093 C C . GLN A 1 528 ? -46.375 12.164 9.438 1 75.94 528 GLN A C 1
ATOM 4095 O O . GLN A 1 528 ? -45.906 12.891 10.328 1 75.94 528 GLN A O 1
ATOM 4100 N N . ALA A 1 529 ? -45.656 11.383 8.773 1 75.56 529 ALA A N 1
ATOM 4101 C CA . ALA A 1 529 ? -44.219 11.32 9 1 75.56 529 ALA A CA 1
ATOM 4102 C C . ALA A 1 529 ? -43.562 12.641 8.633 1 75.56 529 ALA A C 1
ATOM 4104 O O . ALA A 1 529 ? -42.656 13.102 9.328 1 75.56 529 ALA A O 1
ATOM 4105 N N . ASP A 1 530 ? -43.938 13.281 7.547 1 75.94 530 ASP A N 1
ATOM 4106 C CA . ASP A 1 530 ? -43.375 14.555 7.129 1 75.94 530 ASP A CA 1
ATOM 4107 C C . ASP A 1 530 ? -43.656 15.656 8.141 1 75.94 530 ASP A C 1
ATOM 4109 O O . ASP A 1 530 ? -42.812 16.5 8.43 1 75.94 530 ASP A O 1
ATOM 4113 N N . ILE A 1 531 ? -44.906 15.609 8.633 1 76.38 531 ILE A N 1
ATOM 4114 C CA . ILE A 1 531 ? -45.281 16.609 9.609 1 76.38 531 ILE A CA 1
ATOM 4115 C C . ILE A 1 531 ? -44.5 16.438 10.898 1 76.38 531 ILE A C 1
ATOM 4117 O O . ILE A 1 531 ? -44.031 17.406 11.484 1 76.38 531 ILE A O 1
ATOM 4121 N N . GLU A 1 532 ? -44.312 15.25 11.219 1 79 532 GLU A N 1
ATOM 4122 C CA . GLU A 1 532 ? -43.562 14.984 12.438 1 79 532 GLU A CA 1
ATOM 4123 C C . GLU A 1 532 ? -42.062 15.289 12.258 1 79 532 GLU A C 1
ATOM 4125 O O . GLU A 1 532 ? -41.406 15.703 13.203 1 79 532 GLU A O 1
ATOM 4130 N N . GLU A 1 533 ? -41.625 15.062 11.156 1 78.75 533 GLU A N 1
ATOM 4131 C CA . GLU A 1 533 ? -40.219 15.398 10.891 1 78.75 533 GLU A CA 1
ATOM 4132 C C . GLU A 1 533 ? -40 16.906 10.992 1 78.75 533 GLU A C 1
ATOM 4134 O O . GLU A 1 533 ? -38.969 17.344 11.523 1 78.75 533 GLU A O 1
ATOM 4139 N N . VAL A 1 534 ? -40.906 17.672 10.469 1 81.06 534 VAL A N 1
ATOM 4140 C CA . VAL A 1 534 ? -40.781 19.109 10.555 1 81.06 534 VAL A CA 1
ATOM 4141 C C . VAL A 1 534 ? -40.875 19.562 12.008 1 81.06 534 VAL A C 1
ATOM 4143 O O . VAL A 1 534 ? -40.156 20.453 12.453 1 81.06 534 VAL A O 1
ATOM 4146 N N . ALA A 1 535 ? -41.781 18.938 12.703 1 78.5 535 ALA A N 1
ATOM 4147 C CA . ALA A 1 535 ? -41.906 19.266 14.117 1 78.5 535 ALA A CA 1
ATOM 4148 C C . ALA A 1 535 ? -40.625 18.906 14.875 1 78.5 535 ALA A C 1
ATOM 4150 O O . ALA A 1 535 ? -40.219 19.641 15.781 1 78.5 535 ALA A O 1
ATOM 4151 N N . ALA A 1 536 ? -40.031 17.844 14.539 1 78.94 536 ALA A N 1
ATOM 4152 C CA . ALA A 1 536 ? -38.812 17.438 15.18 1 78.94 536 ALA A CA 1
ATOM 4153 C C . ALA A 1 536 ? -37.656 18.391 14.828 1 78.94 536 ALA A C 1
ATOM 4155 O O . ALA A 1 536 ? -36.781 18.656 15.656 1 78.94 536 ALA A O 1
ATOM 4156 N N . ALA A 1 537 ? -37.656 18.859 13.617 1 83.19 537 ALA A N 1
ATOM 4157 C CA . ALA A 1 537 ? -36.625 19.812 13.211 1 83.19 537 ALA A CA 1
ATOM 4158 C C . ALA A 1 537 ? -36.75 21.125 14 1 83.19 537 ALA A C 1
ATOM 4160 O O . ALA A 1 537 ? -35.75 21.734 14.375 1 83.19 537 ALA A O 1
ATOM 4161 N N . CYS A 1 538 ? -37.969 21.516 14.18 1 84.12 538 CYS A N 1
ATOM 4162 C CA . CYS A 1 538 ? -38.188 22.734 14.969 1 84.12 538 CYS A CA 1
ATOM 4163 C C . CYS A 1 538 ? -37.781 22.516 16.422 1 84.12 538 CYS A C 1
ATOM 4165 O O . CYS A 1 538 ? -37.188 23.406 17.031 1 84.12 538 CYS A O 1
ATOM 4167 N N . GLY A 1 539 ? -38.062 21.422 16.938 1 80.19 539 GLY A N 1
ATOM 4168 C CA . GLY A 1 539 ? -37.625 21.109 18.281 1 80.19 539 GLY A CA 1
ATOM 4169 C C . GLY A 1 539 ? -36.094 21.047 18.406 1 80.19 539 GLY A C 1
ATOM 4170 O O . GLY A 1 539 ? -35.531 21.516 19.391 1 80.19 539 GLY A O 1
ATOM 4171 N N . HIS A 1 540 ? -35.594 20.516 17.453 1 80.62 540 HIS A N 1
ATOM 4172 C CA . HIS A 1 540 ? -34.125 20.422 17.469 1 80.62 540 HIS A CA 1
ATOM 4173 C C . HIS A 1 540 ? -33.5 21.812 17.438 1 80.62 540 HIS A C 1
ATOM 4175 O O . HIS A 1 540 ? -32.5 22.062 18.141 1 80.62 540 HIS A O 1
ATOM 4181 N N . PHE A 1 541 ? -33.938 22.688 16.656 1 86.94 541 PHE A N 1
ATOM 4182 C CA . PHE A 1 541 ? -33.406 24.047 16.625 1 86.94 541 PHE A CA 1
ATOM 4183 C C . PHE A 1 541 ? -33.594 24.734 17.969 1 86.94 541 PHE A C 1
ATOM 4185 O O . PHE A 1 541 ? -32.656 25.406 18.453 1 86.94 541 PHE A O 1
ATOM 4192 N N . SER A 1 542 ? -34.719 24.531 18.531 1 86.88 542 SER A N 1
ATOM 4193 C CA . SER A 1 542 ? -35 25.156 19.828 1 86.88 542 SER A CA 1
ATOM 4194 C C . SER A 1 542 ? -34.062 24.625 20.906 1 86.88 542 SER A C 1
ATOM 4196 O O . SER A 1 542 ? -33.594 25.375 21.766 1 86.88 542 SER A O 1
ATOM 4198 N N . PHE A 1 543 ? -33.719 23.438 20.828 1 82 543 PHE A N 1
ATOM 4199 C CA . PHE A 1 543 ? -32.812 22.859 21.797 1 82 543 PHE A CA 1
ATOM 4200 C C . PHE A 1 543 ? -31.375 23.312 21.531 1 82 543 PHE A C 1
ATOM 4202 O O . PHE A 1 543 ? -30.578 23.5 22.453 1 82 543 PHE A O 1
ATOM 4209 N N . SER A 1 544 ? -31.016 23.312 20.297 1 87.31 544 SER A N 1
ATOM 4210 C CA . SER A 1 544 ? -29.672 23.766 19.953 1 87.31 544 SER A CA 1
ATOM 4211 C C . SER A 1 544 ? -29.453 25.219 20.406 1 87.31 544 SER A C 1
ATOM 4213 O O . SER A 1 544 ? -28.344 25.578 20.797 1 87.31 544 SER A O 1
ATOM 4215 N N . LEU A 1 545 ? -30.469 26 20.344 1 89.94 545 LEU A N 1
ATOM 4216 C CA . LEU A 1 545 ? -30.359 27.375 20.812 1 89.94 545 LEU A CA 1
ATOM 4217 C C . LEU A 1 545 ? -30.156 27.406 22.328 1 89.94 545 LEU A C 1
ATOM 4219 O O . LEU A 1 545 ? -29.422 28.25 22.844 1 89.94 545 LEU A O 1
ATOM 4223 N N . GLN A 1 546 ? -30.781 26.516 23.031 1 87.56 546 GLN A N 1
ATOM 4224 C CA . GLN A 1 546 ? -30.578 26.406 24.469 1 87.56 546 GLN A CA 1
ATOM 4225 C C . GLN A 1 546 ? -29.141 26 24.781 1 87.56 546 GLN A C 1
ATOM 4227 O O . GLN A 1 546 ? -28.547 26.469 25.766 1 87.56 546 GLN A O 1
ATOM 4232 N N . ALA A 1 547 ? -28.609 25.156 24 1 86.19 547 ALA A N 1
ATOM 4233 C CA . ALA A 1 547 ? -27.219 24.734 24.188 1 86.19 547 ALA A CA 1
ATOM 4234 C C . ALA A 1 547 ? -26.266 25.906 24 1 86.19 547 ALA A C 1
ATOM 4236 O O . ALA A 1 547 ? -25.25 26.016 24.703 1 86.19 547 ALA A O 1
ATOM 4237 N N . VAL A 1 548 ? -26.562 26.766 23.047 1 92 548 VAL A N 1
ATOM 4238 C CA . VAL A 1 548 ? -25.734 27.969 22.844 1 92 548 VAL A CA 1
ATOM 4239 C C . VAL A 1 548 ? -25.812 28.859 24.078 1 92 548 VAL A C 1
ATOM 4241 O O . VAL A 1 548 ? -24.797 29.422 24.516 1 92 548 VAL A O 1
ATOM 4244 N N . ALA A 1 549 ? -26.906 28.938 24.703 1 91.94 549 ALA A N 1
ATOM 4245 C CA . ALA A 1 549 ? -27.078 29.75 25.906 1 91.94 549 ALA A CA 1
ATOM 4246 C C . ALA A 1 549 ? -26.312 29.156 27.094 1 91.94 549 ALA A C 1
ATOM 4248 O O . ALA A 1 549 ? -25.719 29.891 27.891 1 91.94 549 ALA A O 1
ATOM 4249 N N . GLU A 1 550 ? -26.297 27.922 27.172 1 88.44 550 GLU A N 1
ATOM 4250 C CA . GLU A 1 550 ? -25.562 27.281 28.25 1 88.44 550 GLU A CA 1
ATOM 4251 C C . GLU A 1 550 ? -24.047 27.453 28.078 1 88.44 550 GLU A C 1
ATOM 4253 O O . GLU A 1 550 ? -23.328 27.625 29.062 1 88.44 550 GLU A O 1
ATOM 4258 N N . GLU A 1 551 ? -23.656 27.328 26.875 1 89.75 551 GLU A N 1
ATOM 4259 C CA . GLU A 1 551 ? -22.234 27.547 26.625 1 89.75 551 GLU A CA 1
ATOM 4260 C C . GLU A 1 551 ? -21.859 29.016 26.891 1 89.75 551 GLU A C 1
ATOM 4262 O O . GLU A 1 551 ? -20.734 29.297 27.312 1 89.75 551 GLU A O 1
ATOM 4267 N N . THR A 1 552 ? -22.719 29.922 26.578 1 93.38 552 THR A N 1
ATOM 4268 C CA . THR A 1 552 ? -22.469 31.328 26.906 1 93.38 552 THR A CA 1
ATOM 4269 C C . THR A 1 552 ? -22.391 31.531 28.422 1 93.38 552 THR A C 1
ATOM 4271 O O . THR A 1 552 ? -21.609 32.344 28.891 1 93.38 552 THR A O 1
ATOM 4274 N N . ASP A 1 553 ? -23.203 30.75 29.125 1 90.56 553 ASP A N 1
ATOM 4275 C CA . ASP A 1 553 ? -23.141 30.812 30.578 1 90.56 553 ASP A CA 1
ATOM 4276 C C . ASP A 1 553 ? -21.797 30.312 31.094 1 90.56 553 ASP A C 1
ATOM 4278 O O . ASP A 1 553 ? -21.25 30.859 32.062 1 90.56 553 ASP A O 1
ATOM 4282 N N . ALA A 1 554 ? -21.359 29.312 30.531 1 89.69 554 ALA A N 1
ATOM 4283 C CA . ALA A 1 554 ? -20.047 28.812 30.922 1 89.69 554 ALA A CA 1
ATOM 4284 C C . ALA A 1 554 ? -18.953 29.828 30.625 1 89.69 554 ALA A C 1
ATOM 4286 O O . ALA A 1 554 ? -18 29.969 31.391 1 89.69 554 ALA A O 1
ATOM 4287 N N . TYR A 1 555 ? -19.141 30.547 29.5 1 92.31 555 TYR A N 1
ATOM 4288 C CA . TYR A 1 555 ? -18.203 31.609 29.172 1 92.31 555 TYR A CA 1
ATOM 4289 C C . TYR A 1 555 ? -18.25 32.719 30.203 1 92.31 555 TYR A C 1
ATOM 4291 O O . TYR A 1 555 ? -17.203 33.219 30.641 1 92.31 555 TYR A O 1
ATOM 4299 N N . LEU A 1 556 ? -19.359 33.094 30.703 1 92.06 556 LEU A N 1
ATOM 4300 C CA . LEU A 1 556 ? -19.516 34.156 31.688 1 92.06 556 LEU A CA 1
ATOM 4301 C C . LEU A 1 556 ? -19.016 33.719 33.062 1 92.06 556 LEU A C 1
ATOM 4303 O O . LEU A 1 556 ? -18.484 34.5 33.812 1 92.06 556 LEU A O 1
ATOM 4307 N N . ASP A 1 557 ? -19.062 32.469 33.312 1 90.44 557 ASP A N 1
ATOM 4308 C CA . ASP A 1 557 ? -18.531 31.922 34.562 1 90.44 557 ASP A CA 1
ATOM 4309 C C . ASP A 1 557 ? -17.016 32.062 34.625 1 90.44 557 ASP A C 1
ATOM 4311 O O . ASP A 1 557 ? -16.469 32.438 35.625 1 90.44 557 ASP A O 1
ATOM 4315 N N . VAL A 1 558 ? -16.422 31.734 33.562 1 91.62 558 VAL A N 1
ATOM 4316 C CA . VAL A 1 558 ? -14.961 31.828 33.5 1 91.62 558 VAL A CA 1
ATOM 4317 C C . VAL A 1 558 ? -14.547 33.312 33.594 1 91.62 558 VAL A C 1
ATOM 4319 O O . VAL A 1 558 ? -13.539 33.625 34.219 1 91.62 558 VAL A O 1
ATOM 4322 N N . LEU A 1 559 ? -15.32 34.188 32.969 1 91.62 559 LEU A N 1
ATOM 4323 C CA . LEU A 1 559 ? -15.008 35.625 33 1 91.62 559 LEU A CA 1
ATOM 4324 C C . LEU A 1 559 ? -15.102 36.156 34.438 1 91.62 559 LEU A C 1
ATOM 4326 O O . LEU A 1 559 ? -14.32 37.031 34.812 1 91.62 559 LEU A O 1
ATOM 4330 N N . GLU A 1 560 ? -15.953 35.625 35.219 1 89.75 560 GLU A N 1
ATOM 4331 C CA . GLU A 1 560 ? -16.062 36.031 36.625 1 89.75 560 GLU A CA 1
ATOM 4332 C C . GLU A 1 560 ? -14.875 35.531 37.438 1 89.75 560 GLU A C 1
ATOM 4334 O O . GLU A 1 560 ? -14.406 36.25 38.312 1 89.75 560 GLU A O 1
ATOM 4339 N N . ASP A 1 561 ? -14.445 34.469 37.094 1 89.31 561 ASP A N 1
ATOM 4340 C CA . ASP A 1 561 ? -13.25 33.969 37.75 1 89.31 561 ASP A CA 1
ATOM 4341 C C . ASP A 1 561 ? -12.031 34.812 37.406 1 89.31 561 ASP A C 1
ATOM 4343 O O . ASP A 1 561 ? -11.156 35.031 38.25 1 89.31 561 ASP A O 1
ATOM 4347 N N . VAL A 1 562 ? -11.953 35.188 36.156 1 91.19 562 VAL A N 1
ATOM 4348 C CA . VAL A 1 562 ? -10.836 36.031 35.719 1 91.19 562 VAL A CA 1
ATOM 4349 C C . VAL A 1 562 ? -10.898 37.375 36.438 1 91.19 562 VAL A C 1
ATOM 4351 O O . VAL A 1 562 ? -9.867 37.906 36.875 1 91.19 562 VAL A O 1
ATOM 4354 N N . LYS A 1 563 ? -12.086 37.906 36.562 1 88.69 563 LYS A N 1
ATOM 4355 C CA . LYS A 1 563 ? -12.25 39.188 37.281 1 88.69 563 LYS A CA 1
ATOM 4356 C C . LYS A 1 563 ? -11.852 39.031 38.75 1 88.69 563 LYS A C 1
ATOM 4358 O O . LYS A 1 563 ? -11.133 39.875 39.312 1 88.69 563 LYS A O 1
ATOM 4363 N N . TYR A 1 564 ? -12.211 37.938 39.344 1 86.44 564 TYR A N 1
ATOM 4364 C CA . TYR A 1 564 ? -11.891 37.688 40.75 1 86.44 564 TYR A CA 1
ATOM 4365 C C . TYR A 1 564 ? -10.391 37.531 40.938 1 86.44 564 TYR A C 1
ATOM 4367 O O . TYR A 1 564 ? -9.82 38.094 41.875 1 86.44 564 TYR A O 1
ATOM 4375 N N . THR A 1 565 ? -9.812 36.844 40.094 1 88.62 565 THR A N 1
ATOM 4376 C CA . THR A 1 565 ? -8.383 36.594 40.219 1 88.62 565 THR A CA 1
ATOM 4377 C C . THR A 1 565 ? -7.582 37.844 39.938 1 88.62 565 THR A C 1
ATOM 4379 O O . THR A 1 565 ? -6.508 38.062 40.5 1 88.62 565 THR A O 1
ATOM 4382 N N . THR A 1 566 ? -8.039 38.688 39.031 1 87.12 566 THR A N 1
ATOM 4383 C CA . THR A 1 566 ? -7.352 39.938 38.719 1 87.12 566 THR A CA 1
ATOM 4384 C C . THR A 1 566 ? -7.332 40.844 39.969 1 87.12 566 THR A C 1
ATOM 4386 O O . THR A 1 566 ? -6.359 41.562 40.188 1 87.12 566 THR A O 1
ATOM 4389 N N . GLU A 1 567 ? -8.297 40.719 40.875 1 83.94 567 GLU A N 1
ATOM 4390 C CA . GLU A 1 567 ? -8.383 41.562 42.031 1 83.94 567 GLU A CA 1
ATOM 4391 C C . GLU A 1 567 ? -7.609 40.969 43.219 1 83.94 567 GLU A C 1
ATOM 4393 O O . GLU A 1 567 ? -7.098 41.688 44.062 1 83.94 567 GLU A O 1
ATOM 4398 N N . THR A 1 568 ? -7.406 39.625 43.219 1 83.06 568 THR A N 1
ATOM 4399 C CA . THR A 1 568 ? -6.859 39.031 44.406 1 83.06 568 THR A CA 1
ATOM 4400 C C . THR A 1 568 ? -5.492 38.406 44.125 1 83.06 568 THR A C 1
ATOM 4402 O O . THR A 1 568 ? -4.719 38.156 45.062 1 83.06 568 THR A O 1
ATOM 4405 N N . ALA A 1 569 ? -5.133 38.156 42.906 1 80.81 569 ALA A N 1
ATOM 4406 C CA . ALA A 1 569 ? -3.977 37.281 42.656 1 80.81 569 ALA A CA 1
ATOM 4407 C C . ALA A 1 569 ? -2.672 38.031 42.938 1 80.81 569 ALA A C 1
ATOM 4409 O O . ALA A 1 569 ? -2.531 39.219 42.594 1 80.81 569 ALA A O 1
ATOM 4410 N N . SER A 1 570 ? -1.82 37.438 43.75 1 82.5 570 SER A N 1
ATOM 4411 C CA . SER A 1 570 ? -0.474 37.938 44.031 1 82.5 570 SER A CA 1
ATOM 4412 C C . SER A 1 570 ? 0.544 37.281 43.094 1 82.5 570 SER A C 1
ATOM 4414 O O . SER A 1 570 ? 0.242 36.281 42.406 1 82.5 570 SER A O 1
ATOM 4416 N N . ARG A 1 571 ? 1.673 37.906 42.938 1 87.94 571 ARG A N 1
ATOM 4417 C CA . ARG A 1 571 ? 2.729 37.375 42.062 1 87.94 571 ARG A CA 1
ATOM 4418 C C . ARG A 1 571 ? 3.395 36.156 42.688 1 87.94 571 ARG A C 1
ATOM 4420 O O . ARG A 1 571 ? 3.578 36.094 43.906 1 87.94 571 ARG A O 1
ATOM 4427 N N . SER A 1 572 ? 3.484 35.062 41.906 1 85.06 572 SER A N 1
ATOM 4428 C CA . SER A 1 572 ? 4.145 33.844 42.375 1 85.06 572 SER A CA 1
ATOM 4429 C C . SER A 1 572 ? 4.965 33.188 41.25 1 85.06 572 SER A C 1
ATOM 4431 O O . SER A 1 572 ? 4.586 33.25 40.094 1 85.06 572 SER A O 1
ATOM 4433 N N . TRP A 1 573 ? 6.285 32.75 41.469 1 87 573 TRP A N 1
ATOM 4434 C CA . TRP A 1 573 ? 7.141 32 40.562 1 87 573 TRP A CA 1
ATOM 4435 C C . TRP A 1 573 ? 7.352 30.578 41.062 1 87 573 TRP A C 1
ATOM 4437 O O . TRP A 1 573 ? 8.492 30.125 41.188 1 87 573 TRP A O 1
ATOM 4447 N N . SER A 1 574 ? 6.375 29.938 41.281 1 80.88 574 SER A N 1
ATOM 4448 C CA . SER A 1 574 ? 6.473 28.594 41.812 1 80.88 574 SER A CA 1
ATOM 4449 C C . SER A 1 574 ? 6.992 27.594 40.781 1 80.88 574 SER A C 1
ATOM 4451 O O . SER A 1 574 ? 7.477 26.516 41.156 1 80.88 574 SER A O 1
ATOM 4453 N N . TRP A 1 575 ? 6.984 27.938 39.438 1 80.88 575 TRP A N 1
ATOM 4454 C CA . TRP A 1 575 ? 7.441 27.031 38.406 1 80.88 575 TRP A CA 1
ATOM 4455 C C . TRP A 1 575 ? 8.953 26.844 38.438 1 80.88 575 TRP A C 1
ATOM 4457 O O . TRP A 1 575 ? 9.484 25.828 38 1 80.88 575 TRP A O 1
ATOM 4467 N N . LEU A 1 576 ? 9.578 27.766 38.969 1 79.19 576 LEU A N 1
ATOM 4468 C CA . LEU A 1 576 ? 11.031 27.688 39.094 1 79.19 576 LEU A CA 1
ATOM 4469 C C . LEU A 1 576 ? 11.438 26.672 40.156 1 79.19 576 LEU A C 1
ATOM 4471 O O . LEU A 1 576 ? 12.594 26.25 40.219 1 79.19 576 LEU A O 1
ATOM 4475 N N . LYS A 1 577 ? 10.445 26.297 40.969 1 77.75 577 LYS A N 1
ATOM 4476 C CA . LYS A 1 577 ? 10.75 25.312 42 1 77.75 577 LYS A CA 1
ATOM 4477 C C . LYS A 1 577 ? 10.703 23.891 41.438 1 77.75 577 LYS A C 1
ATOM 4479 O O . LYS A 1 577 ? 9.859 23.094 41.844 1 77.75 577 LYS A O 1
ATOM 4484 N N . PHE A 1 578 ? 11.414 23.641 40.25 1 70.12 578 PHE A N 1
ATOM 4485 C CA . PHE A 1 578 ? 11.43 22.359 39.531 1 70.12 578 PHE A CA 1
ATOM 4486 C C . PHE A 1 578 ? 11.859 21.234 40.469 1 70.12 578 PHE A C 1
ATOM 4488 O O . PHE A 1 578 ? 11.516 20.078 40.25 1 70.12 578 PHE A O 1
ATOM 4495 N N . TRP A 1 579 ? 12.773 21.531 41.531 1 63.41 579 TRP A N 1
ATOM 4496 C CA . TRP A 1 579 ? 13.227 20.484 42.438 1 63.41 579 TRP A CA 1
ATOM 4497 C C . TRP A 1 579 ? 12.047 19.844 43.156 1 63.41 579 TRP A C 1
ATOM 4499 O O . TRP A 1 579 ? 12.125 18.688 43.594 1 63.41 579 TRP A O 1
ATOM 4509 N N . ARG A 1 580 ? 11.023 20.594 43.219 1 62.5 580 ARG A N 1
ATOM 4510 C CA . ARG A 1 580 ? 9.852 20.062 43.938 1 62.5 580 ARG A CA 1
ATOM 4511 C C . ARG A 1 580 ? 9.141 19.016 43.062 1 62.5 580 ARG A C 1
ATOM 4513 O O . ARG A 1 580 ? 8.469 18.125 43.594 1 62.5 580 ARG A O 1
ATOM 4520 N N . ARG A 1 581 ? 9.305 19.266 41.688 1 58.69 581 ARG A N 1
ATOM 4521 C CA . ARG A 1 581 ? 8.641 18.344 40.781 1 58.69 581 ARG A CA 1
ATOM 4522 C C . ARG A 1 581 ? 9.383 17.016 40.688 1 58.69 581 ARG A C 1
ATOM 4524 O O . ARG A 1 581 ? 8.781 15.969 40.406 1 58.69 581 ARG A O 1
ATOM 4531 N N . PHE A 1 582 ? 10.773 17.219 40.75 1 52.16 582 PHE A N 1
ATOM 4532 C CA . PHE A 1 582 ? 11.562 15.984 40.719 1 52.16 582 PHE A CA 1
ATOM 4533 C C . PHE A 1 582 ? 11.469 15.266 42.062 1 52.16 582 PHE A C 1
ATOM 4535 O O . PHE A 1 582 ? 12.25 14.359 42.344 1 52.16 582 PHE A O 1
ATOM 4542 N N . ASN A 1 583 ? 10.852 15.758 43.062 1 45.19 583 ASN A N 1
ATOM 4543 C CA . ASN A 1 583 ? 10.711 14.922 44.219 1 45.19 583 ASN A CA 1
ATOM 4544 C C . ASN A 1 583 ? 10.156 13.539 43.875 1 45.19 583 ASN A C 1
ATOM 4546 O O . ASN A 1 583 ? 8.984 13.406 43.531 1 45.19 583 ASN A O 1
ATOM 4550 N N . TRP A 1 584 ? 11.133 12.781 43.375 1 44.78 584 TRP A N 1
ATOM 4551 C CA . TRP A 1 584 ? 11 11.352 43.125 1 44.78 584 TRP A CA 1
ATOM 4552 C C . TRP A 1 584 ? 10.117 10.695 44.156 1 44.78 584 TRP A C 1
ATOM 4554 O O . TRP A 1 584 ? 9.609 9.594 43.969 1 44.78 584 TRP A O 1
ATOM 4564 N N . THR A 1 585 ? 10.398 11.141 45.438 1 40.16 585 THR A N 1
ATOM 4565 C CA . THR A 1 585 ? 9.781 10.352 46.5 1 40.16 585 THR A CA 1
ATOM 4566 C C . THR A 1 585 ? 8.305 10.703 46.656 1 40.16 585 THR A C 1
ATOM 4568 O O . THR A 1 585 ? 7.66 10.328 47.625 1 40.16 585 THR A O 1
ATOM 4571 N N . LYS A 1 586 ? 7.988 11.789 46.125 1 42.53 586 LYS A N 1
ATOM 4572 C CA . LYS A 1 586 ? 6.598 11.961 46.562 1 42.53 586 LYS A CA 1
ATOM 4573 C C . LYS A 1 586 ? 5.727 10.82 46.031 1 42.53 586 LYS A C 1
ATOM 4575 O O . LYS A 1 586 ? 5.746 10.508 44.844 1 42.53 586 LYS A O 1
ATOM 4580 N N . SER A 1 587 ? 5.684 9.883 46.906 1 40.5 587 SER A N 1
ATOM 4581 C CA . SER A 1 587 ? 4.66 8.859 46.781 1 40.5 587 SER A CA 1
ATOM 4582 C C . SER A 1 587 ? 3.369 9.43 46.188 1 40.5 587 SER A C 1
ATOM 4584 O O . SER A 1 587 ? 3 10.562 46.5 1 40.5 587 SER A O 1
ATOM 4586 N N . PRO A 1 588 ? 3.121 9.109 45.031 1 39.16 588 PRO A N 1
ATOM 4587 C CA . PRO A 1 588 ? 1.785 9.539 44.594 1 39.16 588 PRO A CA 1
ATOM 4588 C C . PRO A 1 588 ? 0.816 9.68 45.781 1 39.16 588 PRO A C 1
ATOM 4590 O O . PRO A 1 588 ? 0.773 8.82 46.656 1 39.16 588 PRO A O 1
ATOM 4593 N N . ASP A 1 589 ? 0.885 10.828 46.438 1 32.94 589 ASP A N 1
ATOM 4594 C CA . ASP A 1 589 ? -0.175 10.891 47.438 1 32.94 589 ASP A CA 1
ATOM 4595 C C . ASP A 1 589 ? -1.385 10.062 47 1 32.94 589 ASP A C 1
ATOM 4597 O O . ASP A 1 589 ? -2.027 10.367 46 1 32.94 589 ASP A O 1
ATOM 4601 N N . LYS A 1 590 ? -1.268 8.836 47.281 1 37.56 590 LYS A N 1
ATOM 4602 C CA . LYS A 1 590 ? -2.371 7.879 47.25 1 37.56 590 LYS A CA 1
ATOM 4603 C C . LYS A 1 590 ? -3.674 8.531 47.719 1 37.56 590 LYS A C 1
ATOM 4605 O O . LYS A 1 590 ? -4.738 7.914 47.625 1 37.56 590 LYS A O 1
ATOM 4610 N N . ASN A 1 591 ? -3.412 9.586 48.688 1 31.91 591 ASN A N 1
ATOM 4611 C CA . ASN A 1 591 ? -4.617 10 49.406 1 31.91 591 ASN A CA 1
ATOM 4612 C C . ASN A 1 591 ? -5.551 10.805 48.5 1 31.91 591 ASN A C 1
ATOM 4614 O O . ASN A 1 591 ? -6.473 11.461 48.969 1 31.91 591 ASN A O 1
ATOM 4618 N N . MET A 1 592 ? -5.016 11.43 47.438 1 34.72 592 MET A N 1
ATOM 4619 C CA . MET A 1 592 ? -6.176 11.93 46.719 1 34.72 592 MET A CA 1
ATOM 4620 C C . MET A 1 592 ? -7.156 10.797 46.406 1 34.72 592 MET A C 1
ATOM 4622 O O . MET A 1 592 ? -7.309 10.391 45.281 1 34.72 592 MET A O 1
ATOM 4626 N N . MET A 1 593 ? -6.977 9.664 47.281 1 33.34 593 MET A N 1
ATOM 4627 C CA . MET A 1 593 ? -7.902 8.547 47.188 1 33.34 593 MET A CA 1
ATOM 4628 C C . MET A 1 593 ? -9.344 9.031 47.125 1 33.34 593 MET A C 1
ATOM 4630 O O . MET A 1 593 ? -10.109 8.586 46.25 1 33.34 593 MET A O 1
ATOM 4634 N N . GLY A 1 594 ? -10.031 9.141 48.406 1 31.48 594 GLY A N 1
ATOM 4635 C CA . GLY A 1 594 ? -11.297 8.672 48.938 1 31.48 594 GLY A CA 1
ATOM 4636 C C . GLY A 1 594 ? -12.453 9.602 48.656 1 31.48 594 GLY A C 1
ATOM 4637 O O . GLY A 1 594 ? -13.492 9.547 49.312 1 31.48 594 GLY A O 1
ATOM 4638 N N . ASP A 1 595 ? -12.195 10.828 48.25 1 32.09 595 ASP A N 1
ATOM 4639 C CA . ASP A 1 595 ? -13.57 11.297 48.25 1 32.09 595 ASP A CA 1
ATOM 4640 C C . ASP A 1 595 ? -14.43 10.445 47.312 1 32.09 595 ASP A C 1
ATOM 4642 O O . ASP A 1 595 ? -14.109 10.297 46.125 1 32.09 595 ASP A O 1
ATOM 4646 N N . PRO A 1 596 ? -15.094 9.367 47.906 1 35.38 596 PRO A N 1
ATOM 4647 C CA . PRO A 1 596 ? -16.031 8.477 47.219 1 35.38 596 PRO A CA 1
ATOM 4648 C C . PRO A 1 596 ? -16.859 9.195 46.125 1 35.38 596 PRO A C 1
ATOM 4650 O O . PRO A 1 596 ? -17.406 8.562 45.25 1 35.38 596 PRO A O 1
ATOM 4653 N N . GLU A 1 597 ? -17.297 10.398 46.594 1 31.69 597 GLU A N 1
ATOM 4654 C CA . GLU A 1 597 ? -18.234 10.961 45.625 1 31.69 597 GLU A CA 1
ATOM 4655 C C . GLU A 1 597 ? -17.594 11.047 44.25 1 31.69 597 GLU A C 1
ATOM 4657 O O . GLU A 1 597 ? -18.312 11.031 43.219 1 31.69 597 GLU A O 1
ATOM 4662 N N . HIS A 1 598 ? -16.297 11.375 44.25 1 33.91 598 HIS A N 1
ATOM 4663 C CA . HIS A 1 598 ? -15.742 11.523 42.906 1 33.91 598 HIS A CA 1
ATOM 4664 C C . HIS A 1 598 ? -15.406 10.172 42.312 1 33.91 598 HIS A C 1
ATOM 4666 O O . HIS A 1 598 ? -14.969 10.094 41.156 1 33.91 598 HIS A O 1
ATOM 4672 N N . GLU A 1 599 ? -15.188 9.086 43.125 1 36.19 599 GLU A N 1
ATOM 4673 C CA . GLU A 1 599 ? -14.953 7.762 42.562 1 36.19 599 GLU A CA 1
ATOM 4674 C C . GLU A 1 599 ? -16.078 7.352 41.625 1 36.19 599 GLU A C 1
ATOM 4676 O O . GLU A 1 599 ? -15.875 6.547 40.719 1 36.19 599 GLU A O 1
ATOM 4681 N N . SER A 1 600 ? -17.359 7.5 42.156 1 34.78 600 SER A N 1
ATOM 4682 C CA . SER A 1 600 ? -18.469 6.953 41.375 1 34.78 600 SER A CA 1
ATOM 4683 C C . SER A 1 600 ? -18.328 7.277 39.906 1 34.78 600 SER A C 1
ATOM 4685 O O . SER A 1 600 ? -18.922 6.609 39.031 1 34.78 600 SER A O 1
ATOM 4687 N N . LEU A 1 601 ? -18.109 8.539 39.562 1 34.12 601 LEU A N 1
ATOM 4688 C CA . LEU A 1 601 ? -18.141 8.781 38.125 1 34.12 601 LEU A CA 1
ATOM 4689 C C . LEU A 1 601 ? -16.859 8.312 37.438 1 34.12 601 LEU A C 1
ATOM 4691 O O . LEU A 1 601 ? -15.867 9.055 37.406 1 34.12 601 LEU A O 1
ATOM 4695 N N . ILE A 1 602 ? -16.281 7.211 37.844 1 37.59 602 ILE A N 1
ATOM 4696 C CA . ILE A 1 602 ? -15.188 6.609 37.094 1 37.59 602 ILE A CA 1
ATOM 4697 C C . ILE A 1 602 ? -15.297 7 35.594 1 37.59 602 ILE A C 1
ATOM 4699 O O . ILE A 1 602 ? -16.156 6.473 34.875 1 37.59 602 ILE A O 1
ATOM 4703 N N . GLN A 1 603 ? -15.32 8.211 35.312 1 41.72 603 GLN A N 1
ATOM 4704 C CA . GLN A 1 603 ? -15.273 8.742 33.969 1 41.72 603 GLN A CA 1
ATOM 4705 C C . GLN A 1 603 ? -14.141 8.109 33.156 1 41.72 603 GLN A C 1
ATOM 4707 O O . GLN A 1 603 ? -13.031 7.949 33.656 1 41.72 603 GLN A O 1
ATOM 4712 N N . LYS A 1 604 ? -14.406 7.156 32.312 1 51.31 604 LYS A N 1
ATOM 4713 C CA . LYS A 1 604 ? -13.414 6.672 31.344 1 51.31 604 LYS A CA 1
ATOM 4714 C C . LYS A 1 604 ? -12.383 7.75 31.031 1 51.31 604 LYS A C 1
ATOM 4716 O O . LYS A 1 604 ? -12.719 8.938 30.984 1 51.31 604 LYS A O 1
ATOM 4721 N N . PRO A 1 605 ? -11.164 7.383 31.172 1 49.91 605 PRO A N 1
ATOM 4722 C CA . PRO A 1 605 ? -10.109 8.367 30.922 1 49.91 605 PRO A CA 1
ATOM 4723 C C . PRO A 1 605 ? -10.344 9.164 29.641 1 49.91 605 PRO A C 1
ATOM 4725 O O . PRO A 1 605 ? -10.836 8.617 28.641 1 49.91 605 PRO A O 1
ATOM 4728 N N . PRO A 1 606 ? -10.406 10.445 29.797 1 54.34 606 PRO A N 1
ATOM 4729 C CA . PRO A 1 606 ? -10.586 11.297 28.609 1 54.34 606 PRO A CA 1
ATOM 4730 C C . PRO A 1 606 ? -9.641 10.938 27.469 1 54.34 606 PRO A C 1
ATOM 4732 O O . PRO A 1 606 ? -8.586 10.344 27.703 1 54.34 606 PRO A O 1
ATOM 4735 N N . VAL A 1 607 ? -10.148 10.82 26.281 1 60.66 607 VAL A N 1
ATOM 4736 C CA . VAL A 1 607 ? -9.352 10.578 25.078 1 60.66 607 VAL A CA 1
ATOM 4737 C C . VAL A 1 607 ? -8.133 11.5 25.078 1 60.66 607 VAL A C 1
ATOM 4739 O O . VAL A 1 607 ? -8.258 12.703 25.328 1 60.66 607 VAL A O 1
ATOM 4742 N N . PRO A 1 608 ? -6.988 10.891 25.25 1 56.12 608 PRO A N 1
ATOM 4743 C CA . PRO A 1 608 ? -5.762 11.688 25.234 1 56.12 608 PRO A CA 1
ATOM 4744 C C . PRO A 1 608 ? -5.715 12.695 24.094 1 56.12 608 PRO A C 1
ATOM 4746 O O . PRO A 1 608 ? -6.324 12.477 23.047 1 56.12 608 PRO A O 1
ATOM 4749 N N . ARG A 1 609 ? -5.176 13.836 24.422 1 56.5 609 ARG A N 1
ATOM 4750 C CA . ARG A 1 609 ? -5.039 14.906 23.438 1 56.5 609 ARG A CA 1
ATOM 4751 C C . ARG A 1 609 ? -4.188 14.461 22.25 1 56.5 609 ARG A C 1
ATOM 4753 O O . ARG A 1 609 ? -3.275 13.648 22.406 1 56.5 609 ARG A O 1
ATOM 4760 N N . LEU A 1 610 ? -4.738 14.742 21.047 1 56.69 610 LEU A N 1
ATOM 4761 C CA . LEU A 1 610 ? -3.969 14.477 19.828 1 56.69 610 LEU A CA 1
ATOM 4762 C C . LEU A 1 610 ? -2.568 15.078 19.938 1 56.69 610 LEU A C 1
ATOM 4764 O O . LEU A 1 610 ? -2.398 16.188 20.453 1 56.69 610 LEU A O 1
ATOM 4768 N N . ARG A 1 611 ? -1.521 14.195 19.828 1 57.12 611 ARG A N 1
ATOM 4769 C CA . ARG A 1 611 ? -0.119 14.594 19.891 1 57.12 611 ARG A CA 1
ATOM 4770 C C . ARG A 1 611 ? 0.127 15.852 19.062 1 57.12 611 ARG A C 1
ATOM 4772 O O . ARG A 1 611 ? -0.555 16.094 18.062 1 57.12 611 ARG A O 1
ATOM 4779 N N . LYS A 1 612 ? 0.918 16.672 19.469 1 55.62 612 LYS A N 1
ATOM 4780 C CA . LYS A 1 612 ? 1.287 17.984 18.938 1 55.62 612 LYS A CA 1
ATOM 4781 C C . LYS A 1 612 ? 1.93 17.859 17.562 1 55.62 612 LYS A C 1
ATOM 4783 O O . LYS A 1 612 ? 2.129 18.875 16.875 1 55.62 612 LYS A O 1
ATOM 4788 N N . SER A 1 613 ? 2.029 16.484 17 1 57.47 613 SER A N 1
ATOM 4789 C CA . SER A 1 613 ? 2.711 16.438 15.719 1 57.47 613 SER A CA 1
ATOM 4790 C C . SER A 1 613 ? 1.801 16.906 14.594 1 57.47 613 SER A C 1
ATOM 4792 O O . SER A 1 613 ? 0.581 16.75 14.664 1 57.47 613 SER A O 1
ATOM 4794 N N . GLN A 1 614 ? 2.262 17.859 13.938 1 60.88 614 GLN A N 1
ATOM 4795 C CA . GLN A 1 614 ? 1.517 18.5 12.859 1 60.88 614 GLN A CA 1
ATOM 4796 C C . GLN A 1 614 ? 1.005 17.469 11.852 1 60.88 614 GLN A C 1
ATOM 4798 O O . GLN A 1 614 ? -0.002 17.688 11.18 1 60.88 614 GLN A O 1
ATOM 4803 N N . ILE A 1 615 ? 1.733 16.219 11.711 1 68.56 615 ILE A N 1
ATOM 4804 C CA . ILE A 1 615 ? 1.327 15.289 10.672 1 68.56 615 ILE A CA 1
ATOM 4805 C C . ILE A 1 615 ? 0.673 14.062 11.305 1 68.56 615 ILE A C 1
ATOM 4807 O O . ILE A 1 615 ? 1.222 13.469 12.242 1 68.56 615 ILE A O 1
ATOM 4811 N N . PRO A 1 616 ? -0.518 13.953 10.906 1 74.88 616 PRO A N 1
ATOM 4812 C CA . PRO A 1 616 ? -1.167 12.742 11.406 1 74.88 616 PRO A CA 1
ATOM 4813 C C . PRO A 1 616 ? -0.376 11.477 11.094 1 74.88 616 PRO A C 1
ATOM 4815 O O . PRO A 1 616 ? 0.29 11.398 10.055 1 74.88 616 PRO A O 1
ATOM 4818 N N . LYS A 1 617 ? -0.174 10.555 12.008 1 73.38 617 LYS A N 1
ATOM 4819 C CA . LYS A 1 617 ? 0.607 9.328 11.867 1 73.38 617 LYS A CA 1
ATOM 4820 C C . LYS A 1 617 ? 0.023 8.43 10.781 1 73.38 617 LYS A C 1
ATOM 4822 O O . LYS A 1 617 ? 0.741 7.633 10.18 1 73.38 617 LYS A O 1
ATOM 4827 N N . GLY A 1 618 ? -1.116 8.688 10.258 1 69.75 618 GLY A N 1
ATOM 4828 C CA . GLY A 1 618 ? -1.719 7.832 9.242 1 69.75 618 GLY A CA 1
ATOM 4829 C C . GLY A 1 618 ? -2.402 6.609 9.828 1 69.75 618 GLY A C 1
ATOM 4830 O O . GLY A 1 618 ? -3.365 6.734 10.586 1 69.75 618 GLY A O 1
ATOM 4831 N N . ILE A 1 619 ? -1.689 5.309 9.695 1 76.44 619 ILE A N 1
ATOM 4832 C CA . ILE A 1 619 ? -2.254 4.055 10.188 1 76.44 619 ILE A CA 1
ATOM 4833 C C . ILE A 1 619 ? -2.025 3.939 11.688 1 76.44 619 ILE A C 1
ATOM 4835 O O . ILE A 1 619 ? -0.891 4.035 12.156 1 76.44 619 ILE A O 1
ATOM 4839 N N . PRO A 1 620 ? -3.078 3.877 12.391 1 83.19 620 PRO A N 1
ATOM 4840 C CA . PRO A 1 620 ? -2.975 3.854 13.852 1 83.19 620 PRO A CA 1
ATOM 4841 C C . PRO A 1 620 ? -2.15 2.676 14.367 1 83.19 620 PRO A C 1
ATOM 4843 O O . PRO A 1 620 ? -2.018 1.662 13.68 1 83.19 620 PRO A O 1
ATOM 4846 N N . ASP A 1 621 ? -1.624 2.764 15.555 1 79.94 621 ASP A N 1
ATOM 4847 C CA . ASP A 1 621 ? -0.751 1.765 16.172 1 79.94 621 ASP A CA 1
ATOM 4848 C C . ASP A 1 621 ? -1.523 0.491 16.5 1 79.94 621 ASP A C 1
ATOM 4850 O O . ASP A 1 621 ? -0.972 -0.61 16.438 1 79.94 621 ASP A O 1
ATOM 4854 N N . THR A 1 622 ? -2.822 0.664 16.75 1 78.56 622 THR A N 1
ATOM 4855 C CA . THR A 1 622 ? -3.613 -0.509 17.109 1 78.56 622 THR A CA 1
ATOM 4856 C C . THR A 1 622 ? -3.77 -1.437 15.906 1 78.56 622 THR A C 1
ATOM 4858 O O . THR A 1 622 ? -3.729 -2.66 16.047 1 78.56 622 THR A O 1
ATOM 4861 N N . MET A 1 623 ? -3.859 -0.864 14.812 1 79.56 623 MET A N 1
ATOM 4862 C CA . MET A 1 623 ? -4.016 -1.671 13.609 1 79.56 623 MET A CA 1
ATOM 4863 C C . MET A 1 623 ? -2.686 -2.289 13.188 1 79.56 623 MET A C 1
ATOM 4865 O O . MET A 1 623 ? -2.645 -3.428 12.719 1 79.56 623 MET A O 1
ATOM 4869 N N . VAL A 1 624 ? -1.595 -1.55 13.438 1 81.5 624 VAL A N 1
ATOM 4870 C CA . VAL A 1 624 ? -0.274 -2.064 13.094 1 81.5 624 VAL A CA 1
ATOM 4871 C C . VAL A 1 624 ? 0.119 -3.178 14.062 1 81.5 624 VAL A C 1
ATOM 4873 O O . VAL A 1 624 ? 0.743 -4.164 13.664 1 81.5 624 VAL A O 1
ATOM 4876 N N . ALA A 1 625 ? -0.283 -3.004 15.312 1 81.62 625 ALA A N 1
ATOM 4877 C CA . ALA A 1 625 ? 0.032 -4.027 16.312 1 81.62 625 ALA A CA 1
ATOM 4878 C C . ALA A 1 625 ? -0.653 -5.348 15.969 1 81.62 625 ALA A C 1
ATOM 4880 O O . ALA A 1 625 ? -0.06 -6.422 16.109 1 81.62 625 ALA A O 1
ATOM 4881 N N . ARG A 1 626 ? -1.83 -5.242 15.516 1 81.12 626 ARG A N 1
ATOM 4882 C CA . ARG A 1 626 ? -2.539 -6.457 15.125 1 81.12 626 ARG A CA 1
ATOM 4883 C C . ARG A 1 626 ? -1.924 -7.07 13.875 1 81.12 626 ARG A C 1
ATOM 4885 O O . ARG A 1 626 ? -1.802 -8.289 13.766 1 81.12 626 ARG A O 1
ATOM 4892 N N . ARG A 1 627 ? -1.548 -6.258 12.938 1 81.5 627 ARG A N 1
ATOM 4893 C CA . ARG A 1 627 ? -0.941 -6.723 11.695 1 81.5 627 ARG A CA 1
ATOM 4894 C C . ARG A 1 627 ? 0.383 -7.43 11.961 1 81.5 627 ARG A C 1
ATOM 4896 O O . ARG A 1 627 ? 0.755 -8.352 11.242 1 81.5 627 ARG A O 1
ATOM 4903 N N . ASP A 1 628 ? 1.062 -7.066 13.047 1 82.94 628 ASP A N 1
ATOM 4904 C CA . ASP A 1 628 ? 2.377 -7.625 13.352 1 82.94 628 ASP A CA 1
ATOM 4905 C C . ASP A 1 628 ? 2.254 -8.922 14.141 1 82.94 628 ASP A C 1
ATOM 4907 O O . ASP A 1 628 ? 3.205 -9.703 14.211 1 82.94 628 ASP A O 1
ATOM 4911 N N . THR A 1 629 ? 1.096 -9.234 14.711 1 83.19 629 THR A N 1
ATOM 4912 C CA . THR A 1 629 ? 1.005 -10.383 15.594 1 83.19 629 THR A CA 1
ATOM 4913 C C . THR A 1 629 ? 0.073 -11.445 15.016 1 83.19 629 THR A C 1
ATOM 4915 O O . THR A 1 629 ? 0.085 -12.602 15.453 1 83.19 629 THR A O 1
ATOM 4918 N N . PHE A 1 630 ? -0.725 -11.203 14.016 1 83.88 630 PHE A N 1
ATOM 4919 C CA . PHE A 1 630 ? -1.753 -12.156 13.609 1 83.88 630 PHE A CA 1
ATOM 4920 C C . PHE A 1 630 ? -1.128 -13.383 12.961 1 83.88 630 PHE A C 1
ATOM 4922 O O . PHE A 1 630 ? -1.678 -14.484 13.039 1 83.88 630 PHE A O 1
ATOM 4929 N N . ASN A 1 631 ? -0.009 -13.242 12.266 1 82.81 631 ASN A N 1
ATOM 4930 C CA . ASN A 1 631 ? 0.645 -14.398 11.664 1 82.81 631 ASN A CA 1
ATOM 4931 C C . ASN A 1 631 ? 1.171 -15.359 12.727 1 82.81 631 ASN A C 1
ATOM 4933 O O . ASN A 1 631 ? 1.129 -16.578 12.547 1 82.81 631 ASN A O 1
ATOM 4937 N N . TRP A 1 632 ? 1.698 -14.781 13.812 1 83.62 632 TRP A N 1
ATOM 4938 C CA . TRP A 1 632 ? 2.207 -15.609 14.906 1 83.62 632 TRP A CA 1
ATOM 4939 C C . TRP A 1 632 ? 1.063 -16.297 15.648 1 83.62 632 TRP A C 1
ATOM 4941 O O . TRP A 1 632 ? 1.194 -17.438 16.078 1 83.62 632 TRP A O 1
ATOM 4951 N N . ASP A 1 633 ? -0.102 -15.602 15.719 1 82.94 633 ASP A N 1
ATOM 4952 C CA . ASP A 1 633 ? -1.269 -16.172 16.391 1 82.94 633 ASP A CA 1
ATOM 4953 C C . ASP A 1 633 ? -1.887 -17.281 15.555 1 82.94 633 ASP A C 1
ATOM 4955 O O . ASP A 1 633 ? -2.477 -18.219 16.109 1 82.94 633 ASP A O 1
ATOM 4959 N N . ALA A 1 634 ? -1.75 -17.219 14.281 1 81.5 634 ALA A N 1
ATOM 4960 C CA . ALA A 1 634 ? -2.314 -18.234 13.383 1 81.5 634 ALA A CA 1
ATOM 4961 C C . ALA A 1 634 ? -1.425 -19.469 13.32 1 81.5 634 ALA A C 1
ATOM 4963 O O . ALA A 1 634 ? -1.854 -20.516 12.844 1 81.5 634 ALA A O 1
ATOM 4964 N N . ALA A 1 635 ? -0.13 -19.375 13.773 1 81.44 635 ALA A N 1
ATOM 4965 C CA . ALA A 1 635 ? 0.783 -20.516 13.805 1 81.44 635 ALA A CA 1
ATOM 4966 C C . ALA A 1 635 ? 1.153 -20.875 15.242 1 81.44 635 ALA A C 1
ATOM 4968 O O . ALA A 1 635 ? 2.283 -20.641 15.68 1 81.44 635 ALA A O 1
ATOM 4969 N N . PRO A 1 636 ? 0.273 -21.516 15.961 1 76.56 636 PRO A N 1
ATOM 4970 C CA . PRO A 1 636 ? 0.544 -21.828 17.359 1 76.56 636 PRO A CA 1
ATOM 4971 C C . PRO A 1 636 ? 1.673 -22.844 17.531 1 76.56 636 PRO A C 1
ATOM 4973 O O . PRO A 1 636 ? 2.287 -22.906 18.609 1 76.56 636 PRO A O 1
ATOM 4976 N N . GLN A 1 637 ? 2.096 -23.562 16.484 1 77.38 637 GLN A N 1
ATOM 4977 C CA . GLN A 1 637 ? 3.113 -24.609 16.594 1 77.38 637 GLN A CA 1
ATOM 4978 C C . GLN A 1 637 ? 4.516 -24.016 16.422 1 77.38 637 GLN A C 1
ATOM 4980 O O . GLN A 1 637 ? 5.508 -24.703 16.656 1 77.38 637 GLN A O 1
ATOM 4985 N N . ALA A 1 638 ? 4.5 -22.688 16.203 1 77.38 638 ALA A N 1
ATOM 4986 C CA . ALA A 1 638 ? 5.809 -22.094 15.984 1 77.38 638 ALA A CA 1
ATOM 4987 C C . ALA A 1 638 ? 6.559 -21.906 17.297 1 77.38 638 ALA A C 1
ATOM 4989 O O . ALA A 1 638 ? 5.941 -21.844 18.375 1 77.38 638 ALA A O 1
ATOM 4990 N N . SER A 1 639 ? 7.938 -21.969 17.344 1 81.31 639 SER A N 1
ATOM 4991 C CA . SER A 1 639 ? 8.812 -21.875 18.5 1 81.31 639 SER A CA 1
ATOM 4992 C C . SER A 1 639 ? 8.594 -20.578 19.266 1 81.31 639 SER A C 1
ATOM 4994 O O . SER A 1 639 ? 8.5 -19.5 18.656 1 81.31 639 SER A O 1
ATOM 4996 N N . LYS A 1 640 ? 8.312 -20.594 20.594 1 85.31 640 LYS A N 1
ATOM 4997 C CA . LYS A 1 640 ? 8.07 -19.422 21.438 1 85.31 640 LYS A CA 1
ATOM 4998 C C . LYS A 1 640 ? 9.297 -18.531 21.484 1 85.31 640 LYS A C 1
ATOM 5000 O O . LYS A 1 640 ? 9.172 -17.297 21.547 1 85.31 640 LYS A O 1
ATOM 5005 N N . LEU A 1 641 ? 10.453 -19.094 21.359 1 87.19 641 LEU A N 1
ATOM 5006 C CA . LEU A 1 641 ? 11.68 -18.297 21.391 1 87.19 641 LEU A CA 1
ATOM 5007 C C . LEU A 1 641 ? 11.852 -17.5 20.109 1 87.19 641 LEU A C 1
ATOM 5009 O O . LEU A 1 641 ? 12.219 -16.328 20.141 1 87.19 641 LEU A O 1
ATOM 5013 N N . LYS A 1 642 ? 11.609 -18.234 19.047 1 86.06 642 LYS A N 1
ATOM 5014 C CA . LYS A 1 642 ? 11.688 -17.547 17.766 1 86.06 642 LYS A CA 1
ATOM 5015 C C . LYS A 1 642 ? 10.664 -16.406 17.688 1 86.06 642 LYS A C 1
ATOM 5017 O O . LYS A 1 642 ? 10.945 -15.352 17.125 1 86.06 642 LYS A O 1
ATOM 5022 N N . ARG A 1 643 ? 9.562 -16.625 18.359 1 87.31 643 ARG A N 1
ATOM 5023 C CA . ARG A 1 643 ? 8.508 -15.617 18.391 1 87.31 643 ARG A CA 1
ATOM 5024 C C . ARG A 1 643 ? 8.938 -14.398 19.203 1 87.31 643 ARG A C 1
ATOM 5026 O O . ARG A 1 643 ? 8.789 -13.258 18.75 1 87.31 643 ARG A O 1
ATOM 5033 N N . ARG A 1 644 ? 9.523 -14.555 20.328 1 89.19 644 ARG A N 1
ATOM 5034 C CA . ARG A 1 644 ? 9.922 -13.453 21.203 1 89.19 644 ARG A CA 1
ATOM 5035 C C . ARG A 1 644 ? 11.055 -12.648 20.578 1 89.19 644 ARG A C 1
ATOM 5037 O O . ARG A 1 644 ? 11.055 -11.414 20.625 1 89.19 644 ARG A O 1
ATOM 5044 N N . PHE A 1 645 ? 11.969 -13.352 19.969 1 90.06 645 PHE A N 1
ATOM 5045 C CA . PHE A 1 645 ? 13.086 -12.68 19.312 1 90.06 645 PHE A CA 1
ATOM 5046 C C . PHE A 1 645 ? 12.602 -11.859 18.125 1 90.06 645 PHE A C 1
ATOM 5048 O O . PHE A 1 645 ? 13.016 -10.719 17.938 1 90.06 645 PHE A O 1
ATOM 5055 N N . ALA A 1 646 ? 11.797 -12.469 17.328 1 89.06 646 ALA A N 1
ATOM 5056 C CA . ALA A 1 646 ? 11.281 -11.789 16.141 1 89.06 646 ALA A CA 1
ATOM 5057 C C . ALA A 1 646 ? 10.445 -10.57 16.531 1 89.06 646 ALA A C 1
ATOM 5059 O O . ALA A 1 646 ? 10.531 -9.523 15.891 1 89.06 646 ALA A O 1
ATOM 5060 N N . GLN A 1 647 ? 9.695 -10.609 17.594 1 88 647 GLN A N 1
ATOM 5061 C CA . GLN A 1 647 ? 8.844 -9.508 18.016 1 88 647 GLN A CA 1
ATOM 5062 C C . GLN A 1 647 ? 9.672 -8.367 18.594 1 88 647 GLN A C 1
ATOM 5064 O O . GLN A 1 647 ? 9.359 -7.191 18.375 1 88 647 GLN A O 1
ATOM 5069 N N . LYS A 1 648 ? 10.742 -8.719 19.266 1 90.44 648 LYS A N 1
ATOM 5070 C CA . LYS A 1 648 ? 11.609 -7.672 19.797 1 90.44 648 LYS A CA 1
ATOM 5071 C C . LYS A 1 648 ? 12.352 -6.957 18.672 1 90.44 648 LYS A C 1
ATOM 5073 O O . LYS A 1 648 ? 12.477 -5.73 18.688 1 90.44 648 LYS A O 1
ATOM 5078 N N . MET A 1 649 ? 12.805 -7.758 17.719 1 90.44 649 MET A N 1
ATOM 5079 C CA . MET A 1 649 ? 13.492 -7.164 16.578 1 90.44 649 MET A CA 1
ATOM 5080 C C . MET A 1 649 ? 12.539 -6.289 15.758 1 90.44 649 MET A C 1
ATOM 5082 O O . MET A 1 649 ? 12.945 -5.246 15.242 1 90.44 649 MET A O 1
ATOM 5086 N N . LEU A 1 650 ? 11.328 -6.77 15.703 1 88.75 650 LEU A N 1
ATOM 5087 C CA . LEU A 1 650 ? 10.336 -5.992 14.969 1 88.75 650 LEU A CA 1
ATOM 5088 C C . LEU A 1 650 ? 10.008 -4.695 15.695 1 88.75 650 LEU A C 1
ATOM 5090 O O . LEU A 1 650 ? 9.828 -3.652 15.062 1 88.75 650 LEU A O 1
ATOM 5094 N N . GLN A 1 651 ? 9.984 -4.723 16.969 1 88.38 651 GLN A N 1
ATOM 5095 C CA . GLN A 1 651 ? 9.711 -3.512 17.734 1 88.38 651 GLN A CA 1
ATOM 5096 C C . GLN A 1 651 ? 10.844 -2.504 17.594 1 88.38 651 GLN A C 1
ATOM 5098 O O . GLN A 1 651 ? 10.602 -1.301 17.469 1 88.38 651 GLN A O 1
ATOM 5103 N N . ILE A 1 652 ? 12.07 -2.992 17.484 1 89.19 652 ILE A N 1
ATOM 5104 C CA . ILE A 1 652 ? 13.234 -2.127 17.312 1 89.19 652 ILE A CA 1
ATOM 5105 C C . ILE A 1 652 ? 13.227 -1.549 15.891 1 89.19 652 ILE A C 1
ATOM 5107 O O . ILE A 1 652 ? 13.492 -0.36 15.703 1 89.19 652 ILE A O 1
ATOM 5111 N N . SER A 1 653 ? 12.898 -2.453 15 1 87.38 653 SER A N 1
ATOM 5112 C CA . SER A 1 653 ? 12.844 -1.996 13.617 1 87.38 653 SER A CA 1
ATOM 5113 C C . SER A 1 653 ? 11.75 -0.954 13.422 1 87.38 653 SER A C 1
ATOM 5115 O O . SER A 1 653 ? 11.922 0.009 12.672 1 87.38 653 SER A O 1
ATOM 5117 N N . ARG A 1 654 ? 10.617 -1.11 14.094 1 86.25 654 ARG A N 1
ATOM 5118 C CA . ARG A 1 654 ? 9.516 -0.154 13.977 1 86.25 654 ARG A CA 1
ATOM 5119 C C . ARG A 1 654 ? 9.891 1.181 14.617 1 86.25 654 ARG A C 1
ATOM 5121 O O . ARG A 1 654 ? 9.453 2.238 14.156 1 86.25 654 ARG A O 1
ATOM 5128 N N . PHE A 1 655 ? 10.695 1.099 15.648 1 85 655 PHE A N 1
ATOM 5129 C CA . PHE A 1 655 ? 11.164 2.322 16.297 1 85 655 PHE A CA 1
ATOM 5130 C C . PHE A 1 655 ? 12.094 3.096 15.367 1 85 655 PHE A C 1
ATOM 5132 O O . PHE A 1 655 ? 11.984 4.316 15.242 1 85 655 PHE A O 1
ATOM 5139 N N . VAL A 1 656 ? 12.891 2.396 14.641 1 84.94 656 VAL A N 1
ATOM 5140 C CA . VAL A 1 656 ? 13.867 3.029 13.758 1 84.94 656 VAL A CA 1
ATOM 5141 C C . VAL A 1 656 ? 13.172 3.545 12.5 1 84.94 656 VAL A C 1
ATOM 5143 O O . VAL A 1 656 ? 13.578 4.559 11.93 1 84.94 656 VAL A O 1
ATOM 5146 N N . VAL A 1 657 ? 12.055 2.828 12.211 1 83.62 657 VAL A N 1
ATOM 5147 C CA . VAL A 1 657 ? 11.383 3.18 10.969 1 83.62 657 VAL A CA 1
ATOM 5148 C C . VAL A 1 657 ? 10.312 4.234 11.234 1 83.62 657 VAL A C 1
ATOM 5150 O O . VAL A 1 657 ? 9.586 4.641 10.328 1 83.62 657 VAL A O 1
ATOM 5153 N N . ARG A 1 658 ? 10.352 4.754 12.414 1 85.06 658 ARG A N 1
ATOM 5154 C CA . ARG A 1 658 ? 9.461 5.879 12.672 1 85.06 658 ARG A CA 1
ATOM 5155 C C . ARG A 1 658 ? 9.797 7.062 11.773 1 85.06 658 ARG A C 1
ATOM 5157 O O . ARG A 1 658 ? 10.977 7.332 11.508 1 85.06 658 ARG A O 1
ATOM 5164 N N . GLU A 1 659 ? 8.781 7.723 11.242 1 83 659 GLU A N 1
ATOM 5165 C CA . GLU A 1 659 ? 8.961 8.766 10.242 1 83 659 GLU A CA 1
ATOM 5166 C C . GLU A 1 659 ? 9.852 9.891 10.773 1 83 659 GLU A C 1
ATOM 5168 O O . GLU A 1 659 ? 10.664 10.453 10.039 1 83 659 GLU A O 1
ATOM 5173 N N . ASP A 1 660 ? 9.758 10.305 12.062 1 85.06 660 ASP A N 1
ATOM 5174 C CA . ASP A 1 660 ? 10.562 11.391 12.617 1 85.06 660 ASP A CA 1
ATOM 5175 C C . ASP A 1 660 ? 12.031 10.977 12.742 1 85.06 660 ASP A C 1
ATOM 5177 O O . ASP A 1 660 ? 12.93 11.758 12.438 1 85.06 660 ASP A O 1
ATOM 5181 N N . ILE A 1 661 ? 12.273 9.727 13.094 1 88.12 661 ILE A N 1
ATOM 5182 C CA . ILE A 1 661 ? 13.641 9.25 13.273 1 88.12 661 ILE A CA 1
ATOM 5183 C C . ILE A 1 661 ? 14.289 9.039 11.906 1 88.12 661 ILE A C 1
ATOM 5185 O O . ILE A 1 661 ? 15.461 9.391 11.711 1 88.12 661 ILE A O 1
ATOM 5189 N N . LEU A 1 662 ? 13.539 8.461 11.008 1 89.25 662 LEU A N 1
ATOM 5190 C CA . LEU A 1 662 ? 14.078 8.25 9.664 1 89.25 662 LEU A CA 1
ATOM 5191 C C . LEU A 1 662 ? 14.414 9.586 9 1 89.25 662 LEU A C 1
ATOM 5193 O O . LEU A 1 662 ? 15.367 9.672 8.227 1 89.25 662 LEU A O 1
ATOM 5197 N N . PHE A 1 663 ? 13.656 10.562 9.273 1 90.12 663 PHE A N 1
ATOM 5198 C CA . PHE A 1 663 ? 13.961 11.883 8.727 1 90.12 663 PHE A CA 1
ATOM 5199 C C . PHE A 1 663 ? 15.266 12.422 9.289 1 90.12 663 PHE A C 1
ATOM 5201 O O . PHE A 1 663 ? 16.078 12.984 8.562 1 90.12 663 PHE A O 1
ATOM 5208 N N . GLY A 1 664 ? 15.398 12.258 10.602 1 92.25 664 GLY A N 1
ATOM 5209 C CA . GLY A 1 664 ? 16.656 12.672 11.203 1 92.25 664 GLY A CA 1
ATOM 5210 C C . GLY A 1 664 ? 17.859 11.945 10.633 1 92.25 664 GLY A C 1
ATOM 5211 O O . GLY A 1 664 ? 18.906 12.562 10.383 1 92.25 664 GLY A O 1
ATOM 5212 N N . ILE A 1 665 ? 17.688 10.711 10.352 1 91.94 665 ILE A N 1
ATOM 5213 C CA . ILE A 1 665 ? 18.781 9.914 9.797 1 91.94 665 ILE A CA 1
ATOM 5214 C C . ILE A 1 665 ? 19.047 10.336 8.359 1 91.94 665 ILE A C 1
ATOM 5216 O O . ILE A 1 665 ? 20.219 10.43 7.945 1 91.94 665 ILE A O 1
ATOM 5220 N N . LYS A 1 666 ? 18.109 10.648 7.691 1 92.44 666 LYS A N 1
ATOM 5221 C CA . LYS A 1 666 ? 18.281 11.094 6.312 1 92.44 666 LYS A CA 1
ATOM 5222 C C . LYS A 1 666 ? 19.016 12.43 6.254 1 92.44 666 LYS A C 1
ATOM 5224 O O . LYS A 1 666 ? 19.875 12.633 5.391 1 92.44 666 LYS A O 1
ATOM 5229 N N . VAL A 1 667 ? 18.578 13.305 7.117 1 94.44 667 VAL A N 1
ATOM 5230 C CA . VAL A 1 667 ? 19.25 14.594 7.16 1 94.44 667 VAL A CA 1
ATOM 5231 C C . VAL A 1 667 ? 20.719 14.398 7.574 1 94.44 667 VAL A C 1
ATOM 5233 O O . VAL A 1 667 ? 21.609 15.039 7.023 1 94.44 667 VAL A O 1
ATOM 5236 N N . GLY A 1 668 ? 20.938 13.477 8.453 1 95.31 668 GLY A N 1
ATOM 5237 C CA . GLY A 1 668 ? 22.297 13.188 8.875 1 95.31 668 GLY A CA 1
ATOM 5238 C C . GLY A 1 668 ? 23.141 12.586 7.77 1 95.31 668 GLY A C 1
ATOM 5239 O O . GLY A 1 668 ? 24.297 13 7.57 1 95.31 668 GLY A O 1
ATOM 5240 N N . ILE A 1 669 ? 22.594 11.727 6.992 1 94.25 669 ILE A N 1
ATOM 5241 C CA . ILE A 1 669 ? 23.312 11.102 5.891 1 94.25 669 ILE A CA 1
ATOM 5242 C C . ILE A 1 669 ? 23.594 12.133 4.801 1 94.25 669 ILE A C 1
ATOM 5244 O O . ILE A 1 669 ? 24.688 12.172 4.238 1 94.25 669 ILE A O 1
ATOM 5248 N N . GLY A 1 670 ? 22.531 12.938 4.496 1 95.5 670 GLY A N 1
ATOM 5249 C CA . GLY A 1 670 ? 22.75 14 3.521 1 95.5 670 GLY A CA 1
ATOM 5250 C C . GLY A 1 670 ? 23.812 14.984 3.938 1 95.5 670 GLY A C 1
ATOM 5251 O O . GLY A 1 670 ? 24.641 15.398 3.117 1 95.5 670 GLY A O 1
ATOM 5252 N N . ALA A 1 671 ? 23.844 15.375 5.191 1 96.5 671 ALA A N 1
ATOM 5253 C CA . ALA A 1 671 ? 24.844 16.312 5.695 1 96.5 671 ALA A CA 1
ATOM 5254 C C . ALA A 1 671 ? 26.234 15.664 5.691 1 96.5 671 ALA A C 1
ATOM 5256 O O . ALA A 1 671 ? 27.219 16.312 5.348 1 96.5 671 ALA A O 1
ATOM 5257 N N . LEU A 1 672 ? 26.297 14.383 6.043 1 95.38 672 LEU A N 1
ATOM 5258 C CA . LEU A 1 672 ? 27.562 13.656 6.082 1 95.38 672 LEU A CA 1
ATOM 5259 C C . LEU A 1 672 ? 28.172 13.539 4.688 1 95.38 672 LEU A C 1
ATOM 5261 O O . LEU A 1 672 ? 29.375 13.75 4.508 1 95.38 672 LEU A O 1
ATOM 5265 N N . LEU A 1 673 ? 27.328 13.25 3.676 1 94.38 673 LEU A N 1
ATOM 5266 C CA . LEU A 1 673 ? 27.828 13.078 2.312 1 94.38 673 LEU A CA 1
ATOM 5267 C C . LEU A 1 673 ? 28.312 14.406 1.741 1 94.38 673 LEU A C 1
ATOM 5269 O O . LEU A 1 673 ? 29.266 14.445 0.969 1 94.38 673 LEU A O 1
ATOM 5273 N N . TRP A 1 674 ? 27.656 15.492 2.113 1 95.06 674 TRP A N 1
ATOM 5274 C CA . TRP A 1 674 ? 28.109 16.812 1.674 1 95.06 674 TRP A CA 1
ATOM 5275 C C . TRP A 1 674 ? 29.375 17.234 2.404 1 95.06 674 TRP A C 1
ATOM 5277 O O . TRP A 1 674 ? 30.328 17.703 1.783 1 95.06 674 TRP A O 1
ATOM 5287 N N . ALA A 1 675 ? 29.484 17 3.709 1 94.25 675 ALA A N 1
ATOM 5288 C CA . ALA A 1 675 ? 30.594 17.453 4.531 1 94.25 675 ALA A CA 1
ATOM 5289 C C . ALA A 1 675 ? 31.844 16.609 4.281 1 94.25 675 ALA A C 1
ATOM 5291 O O . ALA A 1 675 ? 32.969 17.031 4.574 1 94.25 675 ALA A O 1
ATOM 5292 N N . MET A 1 676 ? 31.688 15.414 3.783 1 93 676 MET A N 1
ATOM 5293 C CA . MET A 1 676 ? 32.844 14.555 3.51 1 93 676 MET A CA 1
ATOM 5294 C C . MET A 1 676 ? 33.781 15.203 2.49 1 93 676 MET A C 1
ATOM 5296 O O . MET A 1 676 ? 35 15 2.539 1 93 676 MET A O 1
ATOM 5300 N N . LEU A 1 677 ? 33.188 16.109 1.656 1 91.38 677 LEU A N 1
ATOM 5301 C CA . LEU A 1 677 ? 33.969 16.797 0.641 1 91.38 677 LEU A CA 1
ATOM 5302 C C . LEU A 1 677 ? 34.938 17.781 1.283 1 91.38 677 LEU A C 1
ATOM 5304 O O . LEU A 1 677 ? 35.938 18.156 0.668 1 91.38 677 LEU A O 1
ATOM 5308 N N . ALA A 1 678 ? 34.688 18.203 2.514 1 90.75 678 ALA A N 1
ATOM 5309 C CA . ALA A 1 678 ? 35.562 19.125 3.227 1 90.75 678 ALA A CA 1
ATOM 5310 C C . ALA A 1 678 ? 36.719 18.391 3.869 1 90.75 678 ALA A C 1
ATOM 5312 O O . ALA A 1 678 ? 37.75 18.984 4.168 1 90.75 678 ALA A O 1
ATOM 5313 N N . PHE A 1 679 ? 36.688 17.047 4.051 1 88.62 679 PHE A N 1
ATOM 5314 C CA . PHE A 1 679 ? 37.688 16.312 4.812 1 88.62 679 PHE A CA 1
ATOM 5315 C C . PHE A 1 679 ? 38.562 15.469 3.893 1 88.62 679 PHE A C 1
ATOM 5317 O O . PHE A 1 679 ? 39.656 15.078 4.266 1 88.62 679 PHE A O 1
ATOM 5324 N N . ILE A 1 680 ? 38.125 15.242 2.688 1 86.06 680 ILE A N 1
ATOM 5325 C CA . ILE A 1 680 ? 38.938 14.5 1.732 1 86.06 680 ILE A CA 1
ATOM 5326 C C . ILE A 1 680 ? 39.969 15.43 1.105 1 86.06 680 ILE A C 1
ATOM 5328 O O . ILE A 1 680 ? 39.625 16.484 0.575 1 86.06 680 ILE A O 1
ATOM 5332 N N . PRO A 1 681 ? 41.281 15.109 1.196 1 82.81 681 PRO A N 1
ATOM 5333 C CA . PRO A 1 681 ? 42.344 15.977 0.723 1 82.81 681 PRO A CA 1
ATOM 5334 C C . PRO A 1 681 ? 42.219 16.328 -0.757 1 82.81 681 PRO A C 1
ATOM 5336 O O . PRO A 1 681 ? 42.562 17.453 -1.163 1 82.81 681 PRO A O 1
ATOM 5339 N N . GLY A 1 682 ? 41.625 15.492 -1.572 1 81.69 682 GLY A N 1
ATOM 5340 C CA . GLY A 1 682 ? 41.469 15.766 -2.992 1 81.69 682 GLY A CA 1
ATOM 5341 C C . GLY A 1 682 ? 40.375 16.75 -3.297 1 81.69 682 GLY A C 1
ATOM 5342 O O . GLY A 1 682 ? 40.438 17.516 -4.254 1 81.69 682 GLY A O 1
ATOM 5343 N N . THR A 1 683 ? 39.312 16.875 -2.447 1 87.88 683 THR A N 1
ATOM 5344 C CA . THR A 1 683 ? 38.156 17.703 -2.732 1 87.88 683 THR A CA 1
ATOM 5345 C C . THR A 1 683 ? 38.125 18.922 -1.815 1 87.88 683 THR A C 1
ATOM 5347 O O . THR A 1 683 ? 37.281 19.828 -2.012 1 87.88 683 THR A O 1
ATOM 5350 N N . ARG A 1 684 ? 39 19.094 -0.887 1 87.62 684 ARG A N 1
ATOM 5351 C CA . ARG A 1 684 ? 39 20.172 0.102 1 87.62 684 ARG A CA 1
ATOM 5352 C C . ARG A 1 684 ? 39.219 21.531 -0.561 1 87.62 684 ARG A C 1
ATOM 5354 O O . ARG A 1 684 ? 38.5 22.484 -0.28 1 87.62 684 ARG A O 1
ATOM 5361 N N . PRO A 1 685 ? 40.156 21.578 -1.521 1 86.25 685 PRO A N 1
ATOM 5362 C CA . PRO A 1 685 ? 40.375 22.906 -2.135 1 86.25 685 PRO A CA 1
ATOM 5363 C C . PRO A 1 685 ? 39.156 23.359 -2.941 1 86.25 685 PRO A C 1
ATOM 5365 O O . PRO A 1 685 ? 38.844 24.547 -2.988 1 86.25 685 PRO A O 1
ATOM 5368 N N . ILE A 1 686 ? 38.406 22.422 -3.51 1 86.88 686 ILE A N 1
ATOM 5369 C CA . ILE A 1 686 ? 37.188 22.75 -4.246 1 86.88 686 ILE A CA 1
ATOM 5370 C C . ILE A 1 686 ? 36.094 23.203 -3.271 1 86.88 686 ILE A C 1
ATOM 5372 O O . ILE A 1 686 ? 35.344 24.141 -3.557 1 86.88 686 ILE A O 1
ATOM 5376 N N . TYR A 1 687 ? 36.062 22.594 -2.121 1 89.75 687 TYR A N 1
ATOM 5377 C CA . TYR A 1 687 ? 35.094 22.938 -1.085 1 89.75 687 TYR A CA 1
ATOM 5378 C C . TYR A 1 687 ? 35.344 24.344 -0.552 1 89.75 687 TYR A C 1
ATOM 5380 O O . TYR A 1 687 ? 34.406 25.094 -0.329 1 89.75 687 TYR A O 1
ATOM 5388 N N . GLN A 1 688 ? 36.625 24.766 -0.439 1 84 688 GLN A N 1
ATOM 5389 C CA . GLN A 1 688 ? 36.969 26.078 0.096 1 84 688 GLN A CA 1
ATOM 5390 C C . GLN A 1 688 ? 36.781 27.156 -0.956 1 84 688 GLN A C 1
ATOM 5392 O O . GLN A 1 688 ? 36.312 28.266 -0.645 1 84 688 GLN A O 1
ATOM 5397 N N . LYS A 1 689 ? 37.094 26.75 -2.156 1 82.69 689 LYS A N 1
ATOM 5398 C CA . LYS A 1 689 ? 36.969 27.719 -3.234 1 82.69 689 LYS A CA 1
ATOM 5399 C C . LYS A 1 689 ? 35.5 28.094 -3.477 1 82.69 689 LYS A C 1
ATOM 5401 O O . LYS A 1 689 ? 35.188 29.266 -3.629 1 82.69 689 LYS A O 1
ATOM 5406 N N . TRP A 1 690 ? 34.625 27.125 -3.402 1 86.94 690 TRP A N 1
ATOM 5407 C CA . TRP A 1 690 ? 33.219 27.344 -3.711 1 86.94 690 TRP A CA 1
ATOM 5408 C C . TRP A 1 690 ? 32.406 27.531 -2.436 1 86.94 690 TRP A C 1
ATOM 5410 O O . TRP A 1 690 ? 31.172 27.578 -2.48 1 86.94 690 TRP A O 1
ATOM 5420 N N . ARG A 1 691 ? 33.125 27.703 -1.322 1 86.44 691 ARG A N 1
ATOM 5421 C CA . ARG A 1 691 ? 32.469 27.969 -0.041 1 86.44 691 ARG A CA 1
ATOM 5422 C C . ARG A 1 691 ? 31.359 26.953 0.222 1 86.44 691 ARG A C 1
ATOM 5424 O O . ARG A 1 691 ? 30.219 27.344 0.45 1 86.44 691 ARG A O 1
ATOM 5431 N N . GLY A 1 692 ? 31.672 25.719 0.251 1 88.69 692 GLY A N 1
ATOM 5432 C CA . GLY A 1 692 ? 30.719 24.625 0.426 1 88.69 692 GLY A CA 1
ATOM 5433 C C . GLY A 1 692 ? 29.984 24.703 1.743 1 88.69 692 GLY A C 1
ATOM 5434 O O . GLY A 1 692 ? 28.953 24.031 1.918 1 88.69 692 GLY A O 1
ATOM 5435 N N . GLU A 1 693 ? 30.406 25.594 2.723 1 89.38 693 GLU A N 1
ATOM 5436 C CA . GLU A 1 693 ? 29.719 25.719 4.008 1 89.38 693 GLU A CA 1
ATOM 5437 C C . GLU A 1 693 ? 28.328 26.328 3.84 1 89.38 693 GLU A C 1
ATOM 5439 O O . GLU A 1 693 ? 27.406 25.953 4.555 1 89.38 693 GLU A O 1
ATOM 5444 N N . TRP A 1 694 ? 28.156 27.188 2.896 1 89.75 694 TRP A N 1
ATOM 5445 C CA . TRP A 1 694 ? 26.859 27.812 2.662 1 89.75 694 TRP A CA 1
ATOM 5446 C C . TRP A 1 694 ? 25.906 26.844 1.971 1 89.75 694 TRP A C 1
ATOM 5448 O O . TRP A 1 694 ? 24.688 26.922 2.146 1 89.75 694 TRP A O 1
ATOM 5458 N N . GLY A 1 695 ? 26.5 26 1.168 1 92.75 695 GLY A N 1
ATOM 5459 C CA . GLY A 1 695 ? 25.672 24.953 0.578 1 92.75 695 GLY A CA 1
ATOM 5460 C C . GLY A 1 695 ? 25.109 23.984 1.599 1 92.75 695 GLY A C 1
ATOM 5461 O O . GLY A 1 695 ? 23.938 23.594 1.534 1 92.75 695 GLY A O 1
ATOM 5462 N N . LEU A 1 696 ? 25.969 23.578 2.555 1 94.62 696 LEU A N 1
ATOM 5463 C CA . LEU A 1 696 ? 25.531 22.672 3.609 1 94.62 696 LEU A CA 1
ATOM 5464 C C . LEU A 1 696 ? 24.453 23.312 4.477 1 94.62 696 LEU A C 1
ATOM 5466 O O . LEU A 1 696 ? 23.5 22.656 4.879 1 94.62 696 LEU A O 1
ATOM 5470 N N . LEU A 1 697 ? 24.609 24.594 4.715 1 91.81 697 LEU A N 1
ATOM 5471 C CA . LEU A 1 697 ? 23.594 25.328 5.469 1 91.81 697 LEU A CA 1
ATOM 5472 C C . LEU A 1 697 ? 22.266 25.359 4.703 1 91.81 697 LEU A C 1
ATOM 5474 O O . LEU A 1 697 ? 21.203 25.188 5.289 1 91.81 697 LEU A O 1
ATOM 5478 N N . SER A 1 698 ? 22.359 25.625 3.418 1 93.69 698 SER A N 1
ATOM 5479 C CA . SER A 1 698 ? 21.156 25.641 2.594 1 93.69 698 SER A CA 1
ATOM 5480 C C . SER A 1 698 ? 20.469 24.281 2.59 1 93.69 698 SER A C 1
ATOM 5482 O O . SER A 1 698 ? 19.234 24.203 2.586 1 93.69 698 SER A O 1
ATOM 5484 N N . PHE A 1 699 ? 21.266 23.25 2.578 1 94.38 699 PHE A N 1
ATOM 5485 C CA . PHE A 1 699 ? 20.703 21.906 2.66 1 94.38 699 PHE A CA 1
ATOM 5486 C C . PHE A 1 699 ? 19.906 21.734 3.947 1 94.38 699 PHE A C 1
ATOM 5488 O O . PHE A 1 699 ? 18.797 21.203 3.928 1 94.38 699 PHE A O 1
ATOM 5495 N N . MET A 1 700 ? 20.453 22.219 5.082 1 93.69 700 MET A N 1
ATOM 5496 C CA . MET A 1 700 ? 19.812 22.047 6.379 1 93.69 700 MET A CA 1
ATOM 5497 C C . MET A 1 700 ? 18.516 22.844 6.441 1 93.69 700 MET A C 1
ATOM 5499 O O . MET A 1 700 ? 17.547 22.422 7.086 1 93.69 700 MET A O 1
ATOM 5503 N N . ILE A 1 701 ? 18.391 23.891 5.77 1 89.25 701 ILE A N 1
ATOM 5504 C CA . ILE A 1 701 ? 17.219 24.75 5.797 1 89.25 701 ILE A CA 1
ATOM 5505 C C . ILE A 1 701 ? 16.125 24.156 4.902 1 89.25 701 ILE A C 1
ATOM 5507 O O . ILE A 1 701 ? 14.953 24.141 5.27 1 89.25 701 ILE A O 1
ATOM 5511 N N . VAL A 1 702 ? 16.531 23.641 3.775 1 91.12 702 VAL A N 1
ATOM 5512 C CA . VAL A 1 702 ? 15.578 23.156 2.779 1 91.12 702 VAL A CA 1
ATOM 5513 C C . VAL A 1 702 ? 15.031 21.797 3.205 1 91.12 702 VAL A C 1
ATOM 5515 O O . VAL A 1 702 ? 13.906 21.422 2.846 1 91.12 702 VAL A O 1
ATOM 5518 N N . ALA A 1 703 ? 15.766 21.047 3.982 1 90.88 703 ALA A N 1
ATOM 5519 C CA . ALA A 1 703 ? 15.352 19.703 4.395 1 90.88 703 ALA A CA 1
ATOM 5520 C C . ALA A 1 703 ? 14.094 19.766 5.25 1 90.88 703 ALA A C 1
ATOM 5522 O O . ALA A 1 703 ? 14.086 20.375 6.328 1 90.88 703 ALA A O 1
ATOM 5523 N N . ALA A 1 704 ? 12.992 19.297 4.699 1 86.44 704 ALA A N 1
ATOM 5524 C CA . ALA A 1 704 ? 11.703 19.234 5.383 1 86.44 704 ALA A CA 1
ATOM 5525 C C . ALA A 1 704 ? 11.102 17.844 5.281 1 86.44 704 ALA A C 1
ATOM 5527 O O . ALA A 1 704 ? 11.586 17 4.52 1 86.44 704 ALA A O 1
ATOM 5528 N N . MET A 1 705 ? 10.117 17.625 6.121 1 82.44 705 MET A N 1
ATOM 5529 C CA . MET A 1 705 ? 9.586 16.266 6.25 1 82.44 705 MET A CA 1
ATOM 5530 C C . MET A 1 705 ? 8.875 15.836 4.973 1 82.44 705 MET A C 1
ATOM 5532 O O . MET A 1 705 ? 9.023 14.703 4.523 1 82.44 705 MET A O 1
ATOM 5536 N N . THR A 1 706 ? 8.086 16.703 4.387 1 84.38 706 THR A N 1
ATOM 5537 C CA . THR A 1 706 ? 7.367 16.328 3.17 1 84.38 706 THR A CA 1
ATOM 5538 C C . THR A 1 706 ? 8.078 16.891 1.935 1 84.38 706 THR A C 1
ATOM 5540 O O . THR A 1 706 ? 8.727 17.922 1.999 1 84.38 706 THR A O 1
ATOM 5543 N N . THR A 1 707 ? 7.973 16.156 0.827 1 87.38 707 THR A N 1
ATOM 5544 C CA . THR A 1 707 ? 8.617 16.578 -0.414 1 87.38 707 THR A CA 1
ATOM 5545 C C . THR A 1 707 ? 8.023 17.891 -0.918 1 87.38 707 THR A C 1
ATOM 5547 O O . THR A 1 707 ? 8.734 18.703 -1.516 1 87.38 707 THR A O 1
ATOM 5550 N N . GLY A 1 708 ? 6.777 18.156 -0.665 1 86.06 708 GLY A N 1
ATOM 5551 C CA . GLY A 1 708 ? 6.156 19.406 -1.063 1 86.06 708 GLY A CA 1
ATOM 5552 C C . GLY A 1 708 ? 6.695 20.609 -0.304 1 86.06 708 GLY A C 1
ATOM 5553 O O . GLY A 1 708 ? 6.949 21.656 -0.894 1 86.06 708 GLY A O 1
ATOM 5554 N N . SER A 1 709 ? 6.895 20.438 0.957 1 83.75 709 SER A N 1
ATOM 5555 C CA . SER A 1 709 ? 7.438 21.516 1.771 1 83.75 709 SER A CA 1
ATOM 5556 C C . SER A 1 709 ? 8.891 21.812 1.411 1 83.75 709 SER A C 1
ATOM 5558 O O . SER A 1 709 ? 9.32 22.969 1.431 1 83.75 709 SER A O 1
ATOM 5560 N N . ALA A 1 710 ? 9.625 20.75 1.086 1 88.94 710 ALA A N 1
ATOM 5561 C CA . ALA A 1 710 ? 11.016 20.953 0.671 1 88.94 710 ALA A CA 1
ATOM 5562 C C . ALA A 1 710 ? 11.094 21.719 -0.641 1 88.94 710 ALA A C 1
ATOM 5564 O O . ALA A 1 710 ? 11.961 22.594 -0.808 1 88.94 710 ALA A O 1
ATOM 5565 N N . ASN A 1 711 ? 10.133 21.5 -1.527 1 88.31 711 ASN A N 1
ATOM 5566 C CA . ASN A 1 711 ? 10.102 22.219 -2.797 1 88.31 711 ASN A CA 1
ATOM 5567 C C . ASN A 1 711 ? 9.711 23.672 -2.607 1 88.31 711 ASN A C 1
ATOM 5569 O O . ASN A 1 711 ? 10.25 24.562 -3.271 1 88.31 711 ASN A O 1
ATOM 5573 N N . THR A 1 712 ? 8.812 23.891 -1.734 1 86.62 712 THR A N 1
ATOM 5574 C CA . THR A 1 712 ? 8.367 25.266 -1.495 1 86.62 712 THR A CA 1
ATOM 5575 C C . THR A 1 712 ? 9.461 26.078 -0.818 1 86.62 712 THR A C 1
ATOM 5577 O O . THR A 1 712 ? 9.719 27.219 -1.204 1 86.62 712 THR A O 1
ATOM 5580 N N . THR A 1 713 ? 10.07 25.438 0.128 1 87.62 713 THR A N 1
ATOM 5581 C CA . THR A 1 713 ? 11.156 26.141 0.811 1 87.62 713 THR A CA 1
ATOM 5582 C C . THR A 1 713 ? 12.352 26.312 -0.115 1 87.62 713 THR A C 1
ATOM 5584 O O . THR A 1 713 ? 13.031 27.344 -0.072 1 87.62 713 THR A O 1
ATOM 5587 N N . GLY A 1 714 ? 12.594 25.312 -0.931 1 91.38 714 GLY A N 1
ATOM 5588 C CA . GLY A 1 714 ? 13.695 25.422 -1.878 1 91.38 714 GLY A CA 1
ATOM 5589 C C . GLY A 1 714 ? 13.484 26.484 -2.93 1 91.38 714 GLY A C 1
ATOM 5590 O O . GLY A 1 714 ? 14.398 27.25 -3.236 1 91.38 714 GLY A O 1
ATOM 5591 N N . THR A 1 715 ? 12.305 26.656 -3.395 1 91.31 715 THR A N 1
ATOM 5592 C CA . THR A 1 715 ? 12.016 27.672 -4.398 1 91.31 715 THR A CA 1
ATOM 5593 C C . THR A 1 715 ? 12.055 29.078 -3.779 1 91.31 715 THR A C 1
ATOM 5595 O O . THR A 1 715 ? 12.516 30.016 -4.41 1 91.31 715 THR A O 1
ATOM 5598 N N . ALA A 1 716 ? 11.531 29.156 -2.592 1 91.31 716 ALA A N 1
ATOM 5599 C CA . ALA A 1 716 ? 11.594 30.438 -1.893 1 91.31 716 ALA A CA 1
ATOM 5600 C C . ALA A 1 716 ? 13.039 30.859 -1.637 1 91.31 716 ALA A C 1
ATOM 5602 O O . ALA A 1 716 ? 13.391 32.031 -1.78 1 91.31 716 ALA A O 1
ATOM 5603 N N . ARG A 1 717 ? 13.812 29.859 -1.281 1 92.19 717 ARG A N 1
ATOM 5604 C CA . ARG A 1 717 ? 15.227 30.156 -1.031 1 92.19 717 ARG A CA 1
ATOM 5605 C C . ARG A 1 717 ? 15.938 30.547 -2.32 1 92.19 717 ARG A C 1
ATOM 5607 O O . ARG A 1 717 ? 16.781 31.453 -2.316 1 92.19 717 ARG A O 1
ATOM 5614 N N . PHE A 1 718 ? 15.586 29.953 -3.4 1 93.94 718 PHE A N 1
ATOM 5615 C CA . PHE A 1 718 ? 16.203 30.281 -4.68 1 93.94 718 PHE A CA 1
ATOM 5616 C C . PHE A 1 718 ? 15.844 31.703 -5.109 1 93.94 718 PHE A C 1
ATOM 5618 O O . PHE A 1 718 ? 16.719 32.5 -5.449 1 93.94 718 PHE A O 1
ATOM 5625 N N . LYS A 1 719 ? 14.594 32.094 -5.012 1 94.38 719 LYS A N 1
ATOM 5626 C CA . LYS A 1 719 ? 14.148 33.438 -5.367 1 94.38 719 LYS A CA 1
ATOM 5627 C C . LYS A 1 719 ? 14.719 34.469 -4.41 1 94.38 719 LYS A C 1
ATOM 5629 O O . LYS A 1 719 ? 15.125 35.562 -4.84 1 94.38 719 LYS A O 1
ATOM 5634 N N . GLY A 1 720 ? 14.703 34.125 -3.148 1 94.38 720 GLY A N 1
ATOM 5635 C CA . GLY A 1 720 ? 15.25 35.031 -2.162 1 94.38 720 GLY A CA 1
ATOM 5636 C C . GLY A 1 720 ? 16.734 35.312 -2.365 1 94.38 720 GLY A C 1
ATOM 5637 O O . GLY A 1 720 ? 17.188 36.438 -2.193 1 94.38 720 GLY A O 1
ATOM 5638 N N . THR A 1 721 ? 17.469 34.281 -2.725 1 94.69 721 THR A N 1
ATOM 5639 C CA . THR A 1 721 ? 18.906 34.438 -2.941 1 94.69 721 THR A CA 1
ATOM 5640 C C . THR A 1 721 ? 19.172 35.312 -4.156 1 94.69 721 THR A C 1
ATOM 5642 O O . THR A 1 721 ? 20.062 36.156 -4.129 1 94.69 721 THR A O 1
ATOM 5645 N N . ILE A 1 722 ? 18.328 35.25 -5.172 1 94.88 722 ILE A N 1
ATOM 5646 C CA . ILE A 1 722 ? 18.5 36.062 -6.371 1 94.88 722 ILE A CA 1
ATOM 5647 C C . ILE A 1 722 ? 18.172 37.531 -6.059 1 94.88 722 ILE A C 1
ATOM 5649 O O . ILE A 1 722 ? 18.875 38.438 -6.488 1 94.88 722 ILE A O 1
ATOM 5653 N N . ILE A 1 723 ? 17.172 37.719 -5.273 1 95.38 723 ILE A N 1
ATOM 5654 C CA . ILE A 1 723 ? 16.781 39.094 -4.887 1 95.38 723 ILE A CA 1
ATOM 5655 C C . ILE A 1 723 ? 17.859 39.688 -3.994 1 95.38 723 ILE A C 1
ATOM 5657 O O . ILE A 1 723 ? 18.281 40.844 -4.207 1 95.38 723 ILE A O 1
ATOM 5661 N N . GLY A 1 724 ? 18.312 38.969 -3.018 1 94.88 724 GLY A N 1
ATOM 5662 C CA . GLY A 1 724 ? 19.359 39.438 -2.133 1 94.88 724 GLY A CA 1
ATOM 5663 C C . GLY A 1 724 ? 20.672 39.75 -2.854 1 94.88 724 GLY A C 1
ATOM 5664 O O . GLY A 1 724 ? 21.328 40.75 -2.574 1 94.88 724 GLY A O 1
ATOM 5665 N N . ALA A 1 725 ? 21 38.844 -3.793 1 94.62 725 ALA A N 1
ATOM 5666 C CA . ALA A 1 725 ? 22.219 39.031 -4.574 1 94.62 725 ALA A CA 1
ATOM 5667 C C . ALA A 1 725 ? 22.109 40.281 -5.441 1 94.62 725 ALA A C 1
ATOM 5669 O O . ALA A 1 725 ? 23.078 41.031 -5.574 1 94.62 725 ALA A O 1
ATOM 5670 N N . THR A 1 726 ? 20.953 40.562 -6 1 94.5 726 THR A N 1
ATOM 5671 C CA . THR A 1 726 ? 20.75 41.75 -6.824 1 94.5 726 THR A CA 1
ATOM 5672 C C . THR A 1 726 ? 20.844 43 -5.988 1 94.5 726 THR A C 1
ATOM 5674 O O . THR A 1 726 ? 21.484 44 -6.406 1 94.5 726 THR A O 1
ATOM 5677 N N . PHE A 1 727 ? 20.328 42.969 -4.766 1 95.62 727 PHE A N 1
ATOM 5678 C CA . PHE A 1 727 ? 20.422 44.125 -3.869 1 95.62 727 PHE A CA 1
ATOM 5679 C C . PHE A 1 727 ? 21.875 44.375 -3.447 1 95.62 727 PHE A C 1
ATOM 5681 O O . PHE A 1 727 ? 22.312 45.5 -3.316 1 95.62 727 PHE A O 1
ATOM 5688 N N . ALA A 1 728 ? 22.562 43.281 -3.186 1 94.38 728 ALA A N 1
ATOM 5689 C CA . ALA A 1 728 ? 23.953 43.375 -2.746 1 94.38 728 ALA A CA 1
ATOM 5690 C C . ALA A 1 728 ? 24.812 44.031 -3.82 1 94.38 728 ALA A C 1
ATOM 5692 O O . ALA A 1 728 ? 25.641 44.906 -3.523 1 94.38 728 ALA A O 1
ATOM 5693 N N . VAL A 1 729 ? 24.641 43.688 -5.125 1 93.38 729 VAL A N 1
ATOM 5694 C CA . VAL A 1 729 ? 25.422 44.25 -6.227 1 93.38 729 VAL A CA 1
ATOM 5695 C C . VAL A 1 729 ? 25.078 45.719 -6.41 1 93.38 729 VAL A C 1
ATOM 5697 O O . VAL A 1 729 ? 25.969 46.531 -6.582 1 93.38 729 VAL A O 1
ATOM 5700 N N . ILE A 1 730 ? 23.859 46.094 -6.254 1 94.25 730 ILE A N 1
ATOM 5701 C CA . ILE A 1 730 ? 23.406 47.469 -6.445 1 94.25 730 ILE A CA 1
ATOM 5702 C C . ILE A 1 730 ? 23.938 48.344 -5.309 1 94.25 730 ILE A C 1
ATOM 5704 O O . ILE A 1 730 ? 24.484 49.406 -5.547 1 94.25 730 ILE A O 1
ATOM 5708 N N . CYS A 1 731 ? 23.781 47.875 -4.059 1 94.06 731 CYS A N 1
ATOM 5709 C CA . CYS A 1 731 ? 24.172 48.656 -2.896 1 94.06 731 CYS A CA 1
ATOM 5710 C C . CYS A 1 731 ? 25.688 48.844 -2.844 1 94.06 731 CYS A C 1
ATOM 5712 O O . CYS A 1 731 ? 26.188 49.906 -2.486 1 94.06 731 CYS A O 1
ATOM 5714 N N . TRP A 1 732 ? 26.438 47.812 -3.184 1 91.69 732 TRP A N 1
ATOM 5715 C CA . TRP A 1 732 ? 27.906 47.906 -3.158 1 91.69 732 TRP A CA 1
ATOM 5716 C C . TRP A 1 732 ? 28.406 48.844 -4.25 1 91.69 732 TRP A C 1
ATOM 5718 O O . TRP A 1 732 ? 29.312 49.625 -4.027 1 91.69 732 TRP A O 1
ATOM 5728 N N . THR A 1 733 ? 27.75 48.781 -5.453 1 90.75 733 THR A N 1
ATOM 5729 C CA . THR A 1 733 ? 28.172 49.625 -6.566 1 90.75 733 THR A CA 1
ATOM 5730 C C . THR A 1 733 ? 27.844 51.094 -6.289 1 90.75 733 THR A C 1
ATOM 5732 O O . THR A 1 733 ? 28.625 52 -6.641 1 90.75 733 THR A O 1
ATOM 5735 N N . VAL A 1 734 ? 26.797 51.344 -5.566 1 92.94 734 VAL A N 1
ATOM 5736 C CA . VAL A 1 734 ? 26.375 52.719 -5.266 1 92.94 734 VAL A CA 1
ATOM 5737 C C . VAL A 1 734 ? 27.234 53.25 -4.125 1 92.94 734 VAL A C 1
ATOM 5739 O O . VAL A 1 734 ? 27.609 54.438 -4.141 1 92.94 734 VAL A O 1
ATOM 5742 N N . SER A 1 735 ? 27.594 52.531 -3.109 1 90.94 735 SER A N 1
ATOM 5743 C CA . SER A 1 735 ? 28.297 53 -1.92 1 90.94 735 SER A CA 1
ATOM 5744 C C . SER A 1 735 ? 29.812 53.031 -2.139 1 90.94 735 SER A C 1
ATOM 5746 O O . SER A 1 735 ? 30.547 53.719 -1.446 1 90.94 735 SER A O 1
ATOM 5748 N N . GLN A 1 736 ? 30.406 52.312 -3.104 1 85.06 736 GLN A N 1
ATOM 5749 C CA . GLN A 1 736 ? 31.844 52.188 -3.371 1 85.06 736 GLN A CA 1
ATOM 5750 C C . GLN A 1 736 ? 32.625 51.938 -2.08 1 85.06 736 GLN A C 1
ATOM 5752 O O . GLN A 1 736 ? 33.656 52.562 -1.864 1 85.06 736 GLN A O 1
ATOM 5757 N N . GLY A 1 737 ? 31.922 51.188 -1.035 1 80.75 737 GLY A N 1
ATOM 5758 C CA . GLY A 1 737 ? 32.625 50.75 0.149 1 80.75 737 GLY A CA 1
ATOM 5759 C C . GLY A 1 737 ? 32.5 51.688 1.327 1 80.75 737 GLY A C 1
ATOM 5760 O O . GLY A 1 737 ? 33.156 51.5 2.355 1 80.75 737 GLY A O 1
ATOM 5761 N N . ASN A 1 738 ? 31.656 52.75 1.266 1 88.44 738 ASN A N 1
ATOM 5762 C CA . ASN A 1 738 ? 31.453 53.656 2.391 1 88.44 738 ASN A CA 1
ATOM 5763 C C . ASN A 1 738 ? 30.516 53.062 3.436 1 88.44 738 ASN A C 1
ATOM 5765 O O . ASN A 1 738 ? 29.406 52.625 3.111 1 88.44 738 ASN A O 1
ATOM 5769 N N . ALA A 1 739 ? 30.938 53.031 4.703 1 89.94 739 ALA A N 1
ATOM 5770 C CA . ALA A 1 739 ? 30.219 52.375 5.781 1 89.94 739 ALA A CA 1
ATOM 5771 C C . ALA A 1 739 ? 28.891 53.062 6.062 1 89.94 739 ALA A C 1
ATOM 5773 O O . ALA A 1 739 ? 27.859 52.406 6.254 1 89.94 739 ALA A O 1
ATOM 5774 N N . ILE A 1 740 ? 28.812 54.375 6.082 1 91.88 740 ILE A N 1
ATOM 5775 C CA . ILE A 1 740 ? 27.609 55.125 6.449 1 91.88 740 ILE A CA 1
ATOM 5776 C C . ILE A 1 740 ? 26.547 54.969 5.375 1 91.88 740 ILE A C 1
ATOM 5778 O O . ILE A 1 740 ? 25.359 54.781 5.684 1 91.88 740 ILE A O 1
ATOM 5782 N N . VAL A 1 741 ? 27.016 55.031 4.113 1 93.19 741 VAL A N 1
ATOM 5783 C CA . VAL A 1 741 ? 26.062 54.844 3.02 1 93.19 741 VAL A CA 1
ATOM 5784 C C . VAL A 1 741 ? 25.516 53.438 3.014 1 93.19 741 VAL A C 1
ATOM 5786 O O . VAL A 1 741 ? 24.328 53.219 2.74 1 93.19 741 VAL A O 1
ATOM 5789 N N . LEU A 1 742 ? 26.375 52.562 3.391 1 93 742 LEU A N 1
ATOM 5790 C CA . LEU A 1 742 ? 25.953 51.156 3.391 1 93 742 LEU A CA 1
ATOM 5791 C C . LEU A 1 742 ? 24.938 50.906 4.508 1 93 742 LEU A C 1
ATOM 5793 O O . LEU A 1 742 ? 24.031 50.094 4.348 1 93 742 LEU A O 1
ATOM 5797 N N . VAL A 1 743 ? 25.078 51.531 5.688 1 94 743 VAL A N 1
ATOM 5798 C CA . VAL A 1 743 ? 24.141 51.375 6.785 1 94 743 VAL A CA 1
ATOM 5799 C C . VAL A 1 743 ? 22.781 51.938 6.383 1 94 743 VAL A C 1
ATOM 5801 O O . VAL A 1 743 ? 21.734 51.312 6.668 1 94 743 VAL A O 1
ATOM 5804 N N . CYS A 1 744 ? 22.75 53.031 5.656 1 93.88 744 CYS A N 1
ATOM 5805 C CA . CYS A 1 744 ? 21.5 53.625 5.215 1 93.88 744 CYS A CA 1
ATOM 5806 C C . CYS A 1 744 ? 20.828 52.781 4.141 1 93.88 744 CYS A C 1
ATOM 5808 O O . CYS A 1 744 ? 19.609 52.562 4.191 1 93.88 744 CYS A O 1
ATOM 5810 N N . LEU A 1 745 ? 21.625 52.344 3.213 1 94.31 745 LEU A N 1
ATOM 5811 C CA . LEU A 1 745 ? 21.062 51.469 2.17 1 94.31 745 LEU A CA 1
ATOM 5812 C C . LEU A 1 745 ? 20.625 50.156 2.744 1 94.31 745 LEU A C 1
ATOM 5814 O O . LEU A 1 745 ? 19.609 49.594 2.305 1 94.31 745 LEU A O 1
ATOM 5818 N N . GLY A 1 746 ? 21.422 49.656 3.668 1 93.75 746 GLY A N 1
ATOM 5819 C CA . GLY A 1 746 ? 21 48.438 4.344 1 93.75 746 GLY A CA 1
ATOM 5820 C C . GLY A 1 746 ? 19.688 48.562 5.078 1 93.75 746 GLY A C 1
ATOM 5821 O O . GLY A 1 746 ? 18.875 47.656 5.094 1 93.75 746 GLY A O 1
ATOM 5822 N N . GLY A 1 747 ? 19.469 49.688 5.691 1 94.56 747 GLY A N 1
ATOM 5823 C CA . GLY A 1 747 ? 18.203 50 6.332 1 94.56 747 GLY A CA 1
ATOM 5824 C C . GLY A 1 747 ? 17.031 50 5.359 1 94.56 747 GLY A C 1
ATOM 5825 O O . GLY A 1 747 ? 15.945 49.531 5.676 1 94.56 747 GLY A O 1
ATOM 5826 N N . LEU A 1 748 ? 17.281 50.469 4.145 1 94.56 748 LEU A N 1
ATOM 5827 C CA . LEU A 1 748 ? 16.234 50.531 3.125 1 94.56 748 LEU A CA 1
ATOM 5828 C C . LEU A 1 748 ? 15.922 49.125 2.607 1 94.56 748 LEU A C 1
ATOM 5830 O O . LEU A 1 748 ? 14.758 48.781 2.352 1 94.56 748 LEU A O 1
ATOM 5834 N N . VAL A 1 749 ? 16.953 48.312 2.414 1 95.88 749 VAL A N 1
ATOM 5835 C CA . VAL A 1 749 ? 16.75 46.938 1.979 1 95.88 749 VAL A CA 1
ATOM 5836 C C . VAL A 1 749 ? 15.992 46.156 3.053 1 95.88 749 VAL A C 1
ATOM 5838 O O . VAL A 1 749 ? 15.109 45.375 2.74 1 95.88 749 VAL A O 1
ATOM 5841 N N . ALA A 1 750 ? 16.375 46.375 4.273 1 96 750 ALA A N 1
ATOM 5842 C CA . ALA A 1 750 ? 15.68 45.719 5.383 1 96 750 ALA A CA 1
ATOM 5843 C C . ALA A 1 750 ? 14.219 46.125 5.445 1 96 750 ALA A C 1
ATOM 5845 O O . ALA A 1 750 ? 13.344 45.312 5.754 1 96 750 ALA A O 1
ATOM 5846 N N . LEU A 1 751 ? 13.938 47.406 5.164 1 94.94 751 LEU A N 1
ATOM 5847 C CA . LEU A 1 751 ? 12.57 47.906 5.164 1 94.94 751 LEU A CA 1
ATOM 5848 C C . LEU A 1 751 ? 11.719 47.156 4.133 1 94.94 751 LEU A C 1
ATOM 5850 O O . LEU A 1 751 ? 10.594 46.781 4.426 1 94.94 751 LEU A O 1
ATOM 5854 N N . PHE A 1 752 ? 12.219 46.969 3.016 1 93.88 752 PHE A N 1
ATOM 5855 C CA . PHE A 1 752 ? 11.5 46.281 1.955 1 93.88 752 PHE A CA 1
ATOM 5856 C C . PHE A 1 752 ? 11.281 44.812 2.324 1 93.88 752 PHE A C 1
ATOM 5858 O O . PHE A 1 752 ? 10.18 44.281 2.164 1 93.88 752 PHE A O 1
ATOM 5865 N N . ASN A 1 753 ? 12.273 44.188 2.775 1 95.12 753 ASN A N 1
ATOM 5866 C CA . ASN A 1 753 ? 12.172 42.75 3.051 1 95.12 753 ASN A CA 1
ATOM 5867 C C . ASN A 1 753 ? 11.312 42.469 4.281 1 95.12 753 ASN A C 1
ATOM 5869 O O . ASN A 1 753 ? 10.617 41.469 4.344 1 95.12 753 ASN A O 1
ATOM 5873 N N . PHE A 1 754 ? 11.391 43.344 5.285 1 95.75 754 PHE A N 1
ATOM 5874 C CA . PHE A 1 754 ? 10.531 43.125 6.441 1 95.75 754 PHE A CA 1
ATOM 5875 C C . PHE A 1 754 ? 9.078 43.438 6.098 1 95.75 754 PHE A C 1
ATOM 5877 O O . PHE A 1 754 ? 8.156 42.906 6.738 1 95.75 754 PHE A O 1
ATOM 5884 N N . TYR A 1 755 ? 8.867 44.281 5.09 1 93.75 755 TYR A N 1
ATOM 5885 C CA . TYR A 1 755 ? 7.52 44.469 4.559 1 93.75 755 TYR A CA 1
ATOM 5886 C C . TYR A 1 755 ? 7.012 43.156 3.936 1 93.75 755 TYR A C 1
ATOM 5888 O O . TYR A 1 755 ? 5.852 42.781 4.125 1 93.75 755 TYR A O 1
ATOM 5896 N N . VAL A 1 756 ? 7.879 42.469 3.311 1 93.38 756 VAL A N 1
ATOM 5897 C CA . VAL A 1 756 ? 7.527 41.219 2.672 1 93.38 756 VAL A CA 1
ATOM 5898 C C . VAL A 1 756 ? 7.277 40.156 3.736 1 93.38 756 VAL A C 1
ATOM 5900 O O . VAL A 1 756 ? 6.371 39.312 3.598 1 93.38 756 VAL A O 1
ATOM 5903 N N . ILE A 1 757 ? 7.984 40.156 4.789 1 92.12 757 ILE A N 1
ATOM 5904 C CA . ILE A 1 757 ? 7.895 39.156 5.828 1 92.12 757 ILE A CA 1
ATOM 5905 C C . ILE A 1 757 ? 6.613 39.344 6.637 1 92.12 757 ILE A C 1
ATOM 5907 O O . ILE A 1 757 ? 5.848 38.406 6.844 1 92.12 757 ILE A O 1
ATOM 5911 N N . LEU A 1 758 ? 6.312 40.594 7.035 1 91.94 758 LEU A N 1
ATOM 5912 C CA . LEU A 1 758 ? 5.258 40.844 8.016 1 91.94 758 LEU A CA 1
ATOM 5913 C C . LEU A 1 758 ? 3.939 41.188 7.324 1 91.94 758 LEU A C 1
ATOM 5915 O O . LEU A 1 758 ? 2.867 40.812 7.816 1 91.94 758 LEU A O 1
ATOM 5919 N N . VAL A 1 759 ? 3.988 41.906 6.184 1 90.06 759 VAL A N 1
ATOM 5920 C CA . VAL A 1 759 ? 2.764 42.375 5.562 1 90.06 759 VAL A CA 1
ATOM 5921 C C . VAL A 1 759 ? 2.312 41.406 4.469 1 90.06 759 VAL A C 1
ATOM 5923 O O . VAL A 1 759 ? 1.163 40.969 4.461 1 90.06 759 VAL A O 1
ATOM 5926 N N . ILE A 1 760 ? 3.176 41.031 3.584 1 90.19 760 ILE A N 1
ATOM 5927 C CA . ILE A 1 760 ? 2.818 40.125 2.512 1 90.19 760 ILE A CA 1
ATOM 5928 C C . ILE A 1 760 ? 2.799 38.688 3.049 1 90.19 760 ILE A C 1
ATOM 5930 O O . ILE A 1 760 ? 2.15 37.812 2.473 1 90.19 760 ILE A O 1
ATOM 5934 N N . LYS A 1 761 ? 3.463 38.5 4.238 1 87 761 LYS A N 1
ATOM 5935 C CA . LYS A 1 761 ? 3.465 37.219 4.961 1 87 761 LYS A CA 1
ATOM 5936 C C . LYS A 1 761 ? 4.195 36.125 4.172 1 87 761 LYS A C 1
ATOM 5938 O O . LYS A 1 761 ? 3.703 35 4.043 1 87 761 LYS A O 1
ATOM 5943 N N . LYS A 1 762 ? 5.188 36.406 3.416 1 89.19 762 LYS A N 1
ATOM 5944 C CA . LYS A 1 762 ? 6.152 35.5 2.809 1 89.19 762 LYS A CA 1
ATOM 5945 C C . LYS A 1 762 ? 7.492 35.562 3.535 1 89.19 762 LYS A C 1
ATOM 5947 O O . LYS A 1 762 ? 8.461 36.125 3.025 1 89.19 762 LYS A O 1
ATOM 5952 N N . ALA A 1 763 ? 7.438 34.938 4.617 1 87.19 763 ALA A N 1
ATOM 5953 C CA . ALA A 1 763 ? 8.539 35.062 5.57 1 87.19 763 ALA A CA 1
ATOM 5954 C C . ALA A 1 763 ? 9.812 34.406 5.027 1 87.19 763 ALA A C 1
ATOM 5956 O O . ALA A 1 763 ? 10.891 35.031 5.09 1 87.19 763 ALA A O 1
ATOM 5957 N N . PRO A 1 764 ? 9.688 33.25 4.398 1 85.12 764 PRO A N 1
ATOM 5958 C CA . PRO A 1 764 ? 10.953 32.625 3.971 1 85.12 764 PRO A CA 1
ATOM 5959 C C . PRO A 1 764 ? 11.641 33.406 2.855 1 85.12 764 PRO A C 1
ATOM 5961 O O . PRO A 1 764 ? 12.867 33.5 2.834 1 85.12 764 PRO A O 1
ATOM 5964 N N . LEU A 1 765 ? 10.859 34.062 2.029 1 90.5 765 LEU A N 1
ATOM 5965 C CA . LEU A 1 765 ? 11.422 34.812 0.928 1 90.5 765 LEU A CA 1
ATOM 5966 C C . LEU A 1 765 ? 12.18 36.031 1.45 1 90.5 765 LEU A C 1
ATOM 5968 O O . LEU A 1 765 ? 13.328 36.281 1.073 1 90.5 765 LEU A O 1
ATOM 5972 N N . GLY A 1 766 ? 11.57 36.781 2.316 1 91.62 766 GLY A N 1
ATOM 5973 C CA . GLY A 1 766 ? 12.195 37.969 2.852 1 91.62 766 GLY A CA 1
ATOM 5974 C C . GLY A 1 766 ? 13.414 37.688 3.711 1 91.62 766 GLY A C 1
ATOM 5975 O O . GLY A 1 766 ? 14.414 38.406 3.648 1 91.62 766 GLY A O 1
ATOM 5976 N N . ARG A 1 767 ? 13.383 36.625 4.469 1 90.06 767 ARG A N 1
ATOM 5977 C CA . ARG A 1 767 ? 14.484 36.281 5.352 1 90.06 767 ARG A CA 1
ATOM 5978 C C . ARG A 1 767 ? 15.719 35.844 4.547 1 90.06 767 ARG A C 1
ATOM 5980 O O . ARG A 1 767 ? 16.844 36.281 4.859 1 90.06 767 ARG A O 1
ATOM 5987 N N . ILE A 1 768 ? 15.453 35.094 3.535 1 90.12 768 ILE A N 1
ATOM 5988 C CA . ILE A 1 768 ? 16.562 34.562 2.752 1 90.12 768 ILE A CA 1
ATOM 5989 C C . ILE A 1 768 ? 17.172 35.688 1.91 1 90.12 768 ILE A C 1
ATOM 5991 O O . ILE A 1 768 ? 18.391 35.75 1.714 1 90.12 768 ILE A O 1
ATOM 5995 N N . ALA A 1 769 ? 16.297 36.562 1.471 1 94.38 769 ALA A N 1
ATOM 5996 C CA . ALA A 1 769 ? 16.828 37.719 0.72 1 94.38 769 ALA A CA 1
ATOM 5997 C C . ALA A 1 769 ? 17.766 38.562 1.582 1 94.38 769 ALA A C 1
ATOM 5999 O O . ALA A 1 769 ? 18.828 38.969 1.126 1 94.38 769 ALA A O 1
ATOM 6000 N N . LEU A 1 770 ? 17.406 38.781 2.785 1 93.56 770 LEU A N 1
ATOM 6001 C CA . LEU A 1 770 ? 18.234 39.562 3.686 1 93.56 770 LEU A CA 1
ATOM 6002 C C . LEU A 1 770 ? 19.5 38.812 4.074 1 93.56 770 LEU A C 1
ATOM 6004 O O . LEU A 1 770 ? 20.562 39.406 4.273 1 93.56 770 LEU A O 1
ATOM 6008 N N . LEU A 1 771 ? 19.344 37.562 4.234 1 89 771 LEU A N 1
ATOM 6009 C CA . LEU A 1 771 ? 20.5 36.719 4.531 1 89 771 LEU A CA 1
ATOM 6010 C C . LEU A 1 771 ? 21.516 36.812 3.395 1 89 771 LEU A C 1
ATOM 6012 O O . LEU A 1 771 ? 22.719 36.906 3.637 1 89 771 LEU A O 1
ATOM 6016 N N . ALA A 1 772 ? 20.984 36.625 2.201 1 91.94 772 ALA A N 1
ATOM 6017 C CA . ALA A 1 772 ? 21.875 36.688 1.043 1 91.94 772 ALA A CA 1
ATOM 6018 C C . ALA A 1 772 ? 22.531 38.062 0.938 1 91.94 772 ALA A C 1
ATOM 6020 O O . ALA A 1 772 ? 23.719 38.156 0.577 1 91.94 772 ALA A O 1
ATOM 6021 N N . TYR A 1 773 ? 21.844 39.094 1.275 1 93.19 773 TYR A N 1
ATOM 6022 C CA . TYR A 1 773 ? 22.375 40.438 1.277 1 93.19 773 TYR A CA 1
ATOM 6023 C C . TYR A 1 773 ? 23.484 40.594 2.311 1 93.19 773 TYR A C 1
ATOM 6025 O O . TYR A 1 773 ? 24.531 41.188 2.029 1 93.19 773 TYR A O 1
ATOM 6033 N N . ASN A 1 774 ? 23.328 40.094 3.49 1 91.12 774 ASN A N 1
ATOM 6034 C CA . ASN A 1 774 ? 24.297 40.188 4.582 1 91.12 774 ASN A CA 1
ATOM 6035 C C . ASN A 1 774 ? 25.594 39.438 4.273 1 91.12 774 ASN A C 1
ATOM 6037 O O . ASN A 1 774 ? 26.688 39.969 4.496 1 91.12 774 ASN A O 1
ATOM 6041 N N . VAL A 1 775 ? 25.453 38.25 3.789 1 86.12 775 VAL A N 1
ATOM 6042 C CA . VAL A 1 775 ? 26.609 37.406 3.561 1 86.12 775 VAL A CA 1
ATOM 6043 C C . VAL A 1 775 ? 27.422 37.938 2.383 1 86.12 775 VAL A C 1
ATOM 6045 O O . VAL A 1 775 ? 28.609 37.656 2.256 1 86.12 775 VAL A O 1
ATOM 6048 N N . SER A 1 776 ? 26.812 38.781 1.583 1 88.62 776 SER A N 1
ATOM 6049 C CA . SER A 1 776 ? 27.516 39.344 0.428 1 88.62 776 SER A CA 1
ATOM 6050 C C . SER A 1 776 ? 28.078 40.719 0.729 1 88.62 776 SER A C 1
ATOM 6052 O O . SER A 1 776 ? 29.297 40.906 0.691 1 88.62 776 SER A O 1
ATOM 6054 N N . THR A 1 777 ? 27.234 41.594 1.182 1 88.38 777 THR A N 1
ATOM 6055 C CA . THR A 1 777 ? 27.641 43 1.339 1 88.38 777 THR A CA 1
ATOM 6056 C C . THR A 1 777 ? 28.453 43.188 2.609 1 88.38 777 THR A C 1
ATOM 6058 O O . THR A 1 777 ? 29.516 43.844 2.586 1 88.38 777 THR A O 1
ATOM 6061 N N . LEU A 1 778 ? 27.969 42.625 3.703 1 85.25 778 LEU A N 1
ATOM 6062 C CA . LEU A 1 778 ? 28.688 42.812 4.957 1 85.25 778 LEU A CA 1
ATOM 6063 C C . LEU A 1 778 ? 30 42.031 4.945 1 85.25 778 LEU A C 1
ATOM 6065 O O . LEU A 1 778 ? 31 42.469 5.512 1 85.25 778 LEU A O 1
ATOM 6069 N N . TYR A 1 779 ? 29.938 40.938 4.289 1 81.94 779 TYR A N 1
ATOM 6070 C CA . TYR A 1 779 ? 31.156 40.188 4.121 1 81.94 779 TYR A CA 1
ATOM 6071 C C . TYR A 1 779 ? 32.156 40.906 3.25 1 81.94 779 TYR A C 1
ATOM 6073 O O . TYR A 1 779 ? 33.344 40.938 3.549 1 81.94 779 TYR A O 1
ATOM 6081 N N . ALA A 1 780 ? 31.703 41.531 2.197 1 83.44 780 ALA A N 1
ATOM 6082 C CA . ALA A 1 780 ? 32.594 42.312 1.324 1 83.44 780 ALA A CA 1
ATOM 6083 C C . ALA A 1 780 ? 33.219 43.469 2.082 1 83.44 780 ALA A C 1
ATOM 6085 O O . ALA A 1 780 ? 34.406 43.75 1.893 1 83.44 780 ALA A O 1
ATOM 6086 N N . TYR A 1 781 ? 32.469 44.031 2.914 1 87.06 781 TYR A N 1
ATOM 6087 C CA . TYR A 1 781 ? 33 45.125 3.699 1 87.06 781 TYR A CA 1
ATOM 6088 C C . TYR A 1 781 ? 34.062 44.656 4.688 1 87.06 781 TYR A C 1
ATOM 6090 O O . TYR A 1 781 ? 35.094 45.281 4.883 1 87.06 781 TYR A O 1
ATOM 6098 N N . SER A 1 782 ? 33.812 43.562 5.355 1 82.12 782 SER A N 1
ATOM 6099 C CA . SER A 1 782 ? 34.75 43 6.301 1 82.12 782 SER A CA 1
ATOM 6100 C C . SER A 1 782 ? 36.062 42.594 5.609 1 82.12 782 SER A C 1
ATOM 6102 O O . SER A 1 782 ? 37.156 42.719 6.188 1 82.12 782 SER A O 1
ATOM 6104 N N . LEU A 1 783 ? 35.969 42.094 4.395 1 78.25 783 LEU A N 1
ATOM 6105 C CA . LEU A 1 783 ? 37.125 41.75 3.625 1 78.25 783 LEU A CA 1
ATOM 6106 C C . LEU A 1 783 ? 37.969 42.969 3.271 1 78.25 783 LEU A C 1
ATOM 6108 O O . LEU A 1 783 ? 39.188 42.906 3.242 1 78.25 783 LEU A O 1
ATOM 6112 N N . SER A 1 784 ? 37.25 44.031 3.027 1 78.81 784 SER A N 1
ATOM 6113 C CA . SER A 1 784 ? 37.938 45.281 2.66 1 78.81 784 SER A CA 1
ATOM 6114 C C . SER A 1 784 ? 38.75 45.844 3.832 1 78.81 784 SER A C 1
ATOM 6116 O O . SER A 1 784 ? 39.688 46.594 3.637 1 78.81 784 SER A O 1
ATOM 6118 N N . GLN A 1 785 ? 38.406 45.438 5.094 1 76.06 785 GLN A N 1
ATOM 6119 C CA . GLN A 1 785 ? 39.094 45.938 6.277 1 76.06 785 GLN A CA 1
ATOM 6120 C C . GLN A 1 785 ? 40.219 45 6.715 1 76.06 785 GLN A C 1
ATOM 6122 O O . GLN A 1 785 ? 40.75 45.156 7.816 1 76.06 785 GLN A O 1
ATOM 6127 N N . ASP A 1 786 ? 40.812 44.156 5.883 1 65.56 786 ASP A N 1
ATOM 6128 C CA . ASP A 1 786 ? 42 43.312 6.047 1 65.56 786 ASP A CA 1
ATOM 6129 C C . ASP A 1 786 ? 41.812 42.344 7.199 1 65.56 786 ASP A C 1
ATOM 6131 O O . ASP A 1 786 ? 42.625 42.312 8.133 1 65.56 786 ASP A O 1
ATOM 6135 N N . VAL A 1 787 ? 40.719 41.75 7.277 1 61.91 787 VAL A N 1
ATOM 6136 C CA . VAL A 1 787 ? 40.531 40.75 8.312 1 61.91 787 VAL A CA 1
ATOM 6137 C C . VAL A 1 787 ? 41.25 39.469 7.93 1 61.91 787 VAL A C 1
ATOM 6139 O O . VAL A 1 787 ? 41.5 39.219 6.75 1 61.91 787 VAL A O 1
ATOM 6142 N N . ASP A 1 788 ? 41.969 38.781 8.961 1 53.22 788 ASP A N 1
ATOM 6143 C CA . ASP A 1 788 ? 42.75 37.562 8.82 1 53.22 788 ASP A CA 1
ATOM 6144 C C . ASP A 1 788 ? 41.906 36.438 8.211 1 53.22 788 ASP A C 1
ATOM 6146 O O . ASP A 1 788 ? 41.094 35.812 8.914 1 53.22 788 ASP A O 1
ATOM 6150 N N . ASP A 1 789 ? 41.594 36.562 6.84 1 57.34 789 ASP A N 1
ATOM 6151 C CA . ASP A 1 789 ? 40.812 35.438 6.305 1 57.34 789 ASP A CA 1
ATOM 6152 C C . ASP A 1 789 ? 41.562 34.75 5.176 1 57.34 789 ASP A C 1
ATOM 6154 O O . ASP A 1 789 ? 42.469 35.344 4.562 1 57.34 789 ASP A O 1
ATOM 6158 N N . ASP A 1 790 ? 41.688 33.469 5.16 1 51.41 790 ASP A N 1
ATOM 6159 C CA . ASP A 1 790 ? 42.312 32.625 4.133 1 51.41 790 ASP A CA 1
ATOM 6160 C C . ASP A 1 790 ? 41.594 32.781 2.795 1 51.41 790 ASP A C 1
ATOM 6162 O O . ASP A 1 790 ? 41.75 31.953 1.899 1 51.41 790 ASP A O 1
ATOM 6166 N N . ASP A 1 791 ? 40.625 33.781 2.582 1 55.56 791 ASP A N 1
ATOM 6167 C CA . ASP A 1 791 ? 39.875 33.812 1.337 1 55.56 791 ASP A CA 1
ATOM 6168 C C . ASP A 1 791 ? 40.5 34.781 0.344 1 55.56 791 ASP A C 1
ATOM 6170 O O . ASP A 1 791 ? 39.875 35.781 -0.018 1 55.56 791 ASP A O 1
ATOM 6174 N N . ASP A 1 792 ? 41.719 34.75 0.008 1 56.62 792 ASP A N 1
ATOM 6175 C CA . ASP A 1 792 ? 42.469 35.656 -0.836 1 56.62 792 ASP A CA 1
ATOM 6176 C C . ASP A 1 792 ? 41.938 35.688 -2.266 1 56.62 792 ASP A C 1
ATOM 6178 O O . ASP A 1 792 ? 42.281 36.562 -3.061 1 56.62 792 ASP A O 1
ATOM 6182 N N . ASP A 1 793 ? 41.125 34.625 -2.623 1 60.28 793 ASP A N 1
ATOM 6183 C CA . ASP A 1 793 ? 40.75 34.531 -4.023 1 60.28 793 ASP A CA 1
ATOM 6184 C C . ASP A 1 793 ? 39.656 35.531 -4.363 1 60.28 793 ASP A C 1
ATOM 6186 O O . ASP A 1 793 ? 39.312 35.719 -5.535 1 60.28 793 ASP A O 1
ATOM 6190 N N . GLU A 1 794 ? 39.062 36.25 -3.469 1 63.22 794 GLU A N 1
ATOM 6191 C CA . GLU A 1 794 ? 37.938 37.156 -3.783 1 63.22 794 GLU A CA 1
ATOM 6192 C C . GLU A 1 794 ? 38.375 38.625 -3.725 1 63.22 794 GLU A C 1
ATOM 6194 O O . GLU A 1 794 ? 37.562 39.5 -3.482 1 63.22 794 GLU A O 1
ATOM 6199 N N . GLY A 1 795 ? 39.562 39 -4.047 1 63 795 GLY A N 1
ATOM 6200 C CA . GLY A 1 795 ? 40.094 40.344 -4.293 1 63 795 GLY A CA 1
ATOM 6201 C C . GLY A 1 795 ? 40.75 40.938 -3.08 1 63 795 GLY A C 1
ATOM 6202 O O . GLY A 1 795 ? 41.344 42.031 -3.174 1 63 795 GLY A O 1
ATOM 6203 N N . GLY A 1 796 ? 40.75 40.219 -1.919 1 62.72 796 GLY A N 1
ATOM 6204 C CA . GLY A 1 796 ? 41.438 40.688 -0.746 1 62.72 796 GLY A CA 1
ATOM 6205 C C . GLY A 1 796 ? 41 42.094 -0.314 1 62.72 796 GLY A C 1
ATOM 6206 O O . GLY A 1 796 ? 39.812 42.312 -0.088 1 62.72 796 GLY A O 1
ATOM 6207 N N . ALA A 1 797 ? 41.781 43.188 -0.537 1 66.31 797 ALA A N 1
ATOM 6208 C CA . ALA A 1 797 ? 41.562 44.562 -0.111 1 66.31 797 ALA A CA 1
ATOM 6209 C C . ALA A 1 797 ? 40.562 45.25 -1.049 1 66.31 797 ALA A C 1
ATOM 6211 O O . ALA A 1 797 ? 39.938 46.25 -0.662 1 66.31 797 ALA A O 1
ATOM 6212 N N . ASN A 1 798 ? 40.5 44.844 -2.262 1 70.69 798 ASN A N 1
ATOM 6213 C CA . ASN A 1 798 ? 39.5 45.312 -3.209 1 70.69 798 ASN A CA 1
ATOM 6214 C C . ASN A 1 798 ? 38.531 44.188 -3.617 1 70.69 798 ASN A C 1
ATOM 6216 O O . ASN A 1 798 ? 38.719 43.562 -4.656 1 70.69 798 ASN A O 1
ATOM 6220 N N . PRO A 1 799 ? 37.531 44.031 -2.799 1 74.31 799 PRO A N 1
ATOM 6221 C CA . PRO A 1 799 ? 36.656 42.875 -2.99 1 74.31 799 PRO A CA 1
ATOM 6222 C C . PRO A 1 799 ? 35.875 42.938 -4.301 1 74.31 799 PRO A C 1
ATOM 6224 O O . PRO A 1 799 ? 35.406 44 -4.684 1 74.31 799 PRO A O 1
ATOM 6227 N N . LEU A 1 800 ? 35.969 41.969 -5.117 1 79.38 800 LEU A N 1
ATOM 6228 C CA . LEU A 1 800 ? 35.156 41.812 -6.312 1 79.38 800 LEU A CA 1
ATOM 6229 C C . LEU A 1 800 ? 33.75 41.281 -5.949 1 79.38 800 LEU A C 1
ATOM 6231 O O . LEU A 1 800 ? 33.594 40.094 -5.766 1 79.38 800 LEU A O 1
ATOM 6235 N N . ILE A 1 801 ? 32.844 42.25 -5.812 1 85.69 801 ILE A N 1
ATOM 6236 C CA . ILE A 1 801 ? 31.5 41.906 -5.312 1 85.69 801 ILE A CA 1
ATOM 6237 C C . ILE A 1 801 ? 30.844 40.875 -6.227 1 85.69 801 ILE A C 1
ATOM 6239 O O . ILE A 1 801 ? 30.141 40 -5.758 1 85.69 801 ILE A O 1
ATOM 6243 N N . PHE A 1 802 ? 31.094 40.938 -7.574 1 86.81 802 PHE A N 1
ATOM 6244 C CA . PHE A 1 802 ? 30.453 40.031 -8.508 1 86.81 802 PHE A CA 1
ATOM 6245 C C . PHE A 1 802 ? 30.953 38.594 -8.289 1 86.81 802 PHE A C 1
ATOM 6247 O O . PHE A 1 802 ? 30.188 37.656 -8.398 1 86.81 802 PHE A O 1
ATOM 6254 N N . ASP A 1 803 ? 32.188 38.438 -7.965 1 85.81 803 ASP A N 1
ATOM 6255 C CA . ASP A 1 803 ? 32.719 37.094 -7.723 1 85.81 803 ASP A CA 1
ATOM 6256 C C . ASP A 1 803 ? 32.219 36.531 -6.402 1 85.81 803 ASP A C 1
ATOM 6258 O O . ASP A 1 803 ? 31.953 35.344 -6.301 1 85.81 803 ASP A O 1
ATOM 6262 N N . ILE A 1 804 ? 32.062 37.406 -5.441 1 86.81 804 ILE A N 1
ATOM 6263 C CA . ILE A 1 804 ? 31.578 36.969 -4.145 1 86.81 804 ILE A CA 1
ATOM 6264 C C . ILE A 1 804 ? 30.125 36.469 -4.277 1 86.81 804 ILE A C 1
ATOM 6266 O O . ILE A 1 804 ? 29.781 35.406 -3.799 1 86.81 804 ILE A O 1
ATOM 6270 N N . VAL A 1 805 ? 29.422 37.312 -5.02 1 90.31 805 VAL A N 1
ATOM 6271 C CA . VAL A 1 805 ? 28.016 36.969 -5.172 1 90.31 805 VAL A CA 1
ATOM 6272 C C . VAL A 1 805 ? 27.859 35.75 -6.051 1 90.31 805 VAL A C 1
ATOM 6274 O O . VAL A 1 805 ? 26.984 34.906 -5.801 1 90.31 805 VAL A O 1
ATOM 6277 N N . TRP A 1 806 ? 28.672 35.594 -6.996 1 89.62 806 TRP A N 1
ATOM 6278 C CA . TRP A 1 806 ? 28.594 34.438 -7.887 1 89.62 806 TRP A CA 1
ATOM 6279 C C . TRP A 1 806 ? 28.906 33.156 -7.133 1 89.62 806 TRP A C 1
ATOM 6281 O O . TRP A 1 806 ? 28.203 32.156 -7.281 1 89.62 806 TRP A O 1
ATOM 6291 N N . HIS A 1 807 ? 29.938 33.156 -6.348 1 87.88 807 HIS A N 1
ATOM 6292 C CA . HIS A 1 807 ? 30.281 31.984 -5.551 1 87.88 807 HIS A CA 1
ATOM 6293 C C . HIS A 1 807 ? 29.172 31.641 -4.57 1 87.88 807 HIS A C 1
ATOM 6295 O O . HIS A 1 807 ? 28.859 30.453 -4.375 1 87.88 807 HIS A O 1
ATOM 6301 N N . ARG A 1 808 ? 28.531 32.594 -4.105 1 88.31 808 ARG A N 1
ATOM 6302 C CA . ARG A 1 808 ? 27.484 32.375 -3.111 1 88.31 808 ARG A CA 1
ATOM 6303 C C . ARG A 1 808 ? 26.234 31.812 -3.762 1 88.31 808 ARG A C 1
ATOM 6305 O O . ARG A 1 808 ? 25.625 30.859 -3.25 1 88.31 808 ARG A O 1
ATOM 6312 N N . VAL A 1 809 ? 25.922 32.406 -4.867 1 92.69 809 VAL A N 1
ATOM 6313 C CA . VAL A 1 809 ? 24.703 31.969 -5.547 1 92.69 809 VAL A CA 1
ATOM 6314 C C . VAL A 1 809 ? 24.859 30.531 -6.016 1 92.69 809 VAL A C 1
ATOM 6316 O O . VAL A 1 809 ? 23.938 29.719 -5.898 1 92.69 809 VAL A O 1
ATOM 6319 N N . ILE A 1 810 ? 25.969 30.156 -6.438 1 93.06 810 ILE A N 1
ATOM 6320 C CA . ILE A 1 810 ? 26.203 28.797 -6.93 1 93.06 810 ILE A CA 1
ATOM 6321 C C . ILE A 1 810 ? 26.203 27.812 -5.758 1 93.06 810 ILE A C 1
ATOM 6323 O O . ILE A 1 810 ? 25.625 26.734 -5.844 1 93.06 810 ILE A O 1
ATOM 6327 N N . ALA A 1 811 ? 26.859 28.188 -4.68 1 93 811 ALA A N 1
ATOM 6328 C CA . ALA A 1 811 ? 26.922 27.312 -3.51 1 93 811 ALA A CA 1
ATOM 6329 C C . ALA A 1 811 ? 25.531 27.078 -2.928 1 93 811 ALA A C 1
ATOM 6331 O O . ALA A 1 811 ? 25.156 25.938 -2.609 1 93 811 ALA A O 1
ATOM 6332 N N . VAL A 1 812 ? 24.797 28.094 -2.822 1 94 812 VAL A N 1
ATOM 6333 C CA . VAL A 1 812 ? 23.469 28 -2.25 1 94 812 VAL A CA 1
ATOM 6334 C C . VAL A 1 812 ? 22.562 27.203 -3.178 1 94 812 VAL A C 1
ATOM 6336 O O . VAL A 1 812 ? 21.781 26.359 -2.719 1 94 812 VAL A O 1
ATOM 6339 N N . THR A 1 813 ? 22.688 27.422 -4.492 1 94.69 813 THR A N 1
ATOM 6340 C CA . THR A 1 813 ? 21.859 26.688 -5.449 1 94.69 813 THR A CA 1
ATOM 6341 C C . THR A 1 813 ? 22.188 25.203 -5.43 1 94.69 813 THR A C 1
ATOM 6343 O O . THR A 1 813 ? 21.297 24.359 -5.508 1 94.69 813 THR A O 1
ATOM 6346 N N . LEU A 1 814 ? 23.438 24.859 -5.309 1 95.31 814 LEU A N 1
ATOM 6347 C CA . LEU A 1 814 ? 23.828 23.469 -5.227 1 95.31 814 LEU A CA 1
ATOM 6348 C C . LEU A 1 814 ? 23.312 22.828 -3.939 1 95.31 814 LEU A C 1
ATOM 6350 O O . LEU A 1 814 ? 22.938 21.656 -3.928 1 95.31 814 LEU A O 1
ATOM 6354 N N . GLY A 1 815 ? 23.344 23.609 -2.875 1 95.31 815 GLY A N 1
ATOM 6355 C CA . GLY A 1 815 ? 22.781 23.125 -1.627 1 95.31 815 GLY A CA 1
ATOM 6356 C C . GLY A 1 815 ? 21.281 22.859 -1.714 1 95.31 815 GLY A C 1
ATOM 6357 O O . GLY A 1 815 ? 20.797 21.875 -1.164 1 95.31 815 GLY A O 1
ATOM 6358 N N . ILE A 1 816 ? 20.609 23.672 -2.424 1 94.81 816 ILE A N 1
ATOM 6359 C CA . ILE A 1 816 ? 19.156 23.516 -2.611 1 94.81 816 ILE A CA 1
ATOM 6360 C C . ILE A 1 816 ? 18.891 22.25 -3.418 1 94.81 816 ILE A C 1
ATOM 6362 O O . ILE A 1 816 ? 18.047 21.438 -3.031 1 94.81 816 ILE A O 1
ATOM 6366 N N . ILE A 1 817 ? 19.578 22.094 -4.488 1 94.62 817 ILE A N 1
ATOM 6367 C CA . ILE A 1 817 ? 19.375 20.938 -5.352 1 94.62 817 ILE A CA 1
ATOM 6368 C C . ILE A 1 817 ? 19.688 19.656 -4.578 1 94.62 817 ILE A C 1
ATOM 6370 O O . ILE A 1 817 ? 18.953 18.672 -4.672 1 94.62 817 ILE A O 1
ATOM 6374 N N . TRP A 1 818 ? 20.734 19.688 -3.783 1 94.38 818 TRP A N 1
ATOM 6375 C CA . TRP A 1 818 ? 21.109 18.547 -2.959 1 94.38 818 TRP A CA 1
ATOM 6376 C C . TRP A 1 818 ? 20.016 18.234 -1.947 1 94.38 818 TRP A C 1
ATOM 6378 O O . TRP A 1 818 ? 19.719 17.062 -1.685 1 94.38 818 TRP A O 1
ATOM 6388 N N . GLY A 1 819 ? 19.484 19.297 -1.361 1 93.75 819 GLY A N 1
ATOM 6389 C CA . GLY A 1 819 ? 18.391 19.094 -0.425 1 93.75 819 GLY A CA 1
ATOM 6390 C C . GLY A 1 819 ? 17.172 18.469 -1.062 1 93.75 819 GLY A C 1
ATOM 6391 O O . GLY A 1 819 ? 16.578 17.547 -0.492 1 93.75 819 GLY A O 1
ATOM 6392 N N . ILE A 1 820 ? 16.859 18.828 -2.268 1 90.81 820 ILE A N 1
ATOM 6393 C CA . ILE A 1 820 ? 15.711 18.297 -2.977 1 90.81 820 ILE A CA 1
ATOM 6394 C C . ILE A 1 820 ? 15.984 16.844 -3.393 1 90.81 820 ILE A C 1
ATOM 6396 O O . ILE A 1 820 ? 15.117 15.984 -3.283 1 90.81 820 ILE A O 1
ATOM 6400 N N . VAL A 1 821 ? 17.188 16.531 -3.783 1 91.5 821 VAL A N 1
ATOM 6401 C CA . VAL A 1 821 ? 17.562 15.188 -4.242 1 91.5 821 VAL A CA 1
ATOM 6402 C C . VAL A 1 821 ? 17.531 14.211 -3.066 1 91.5 821 VAL A C 1
ATOM 6404 O O . VAL A 1 821 ? 17 13.109 -3.178 1 91.5 821 VAL A O 1
ATOM 6407 N N . VAL A 1 822 ? 18.062 14.609 -1.933 1 92.38 822 VAL A N 1
ATOM 6408 C CA . VAL A 1 822 ? 18.109 13.734 -0.764 1 92.38 822 VAL A CA 1
ATOM 6409 C C . VAL A 1 822 ? 16.703 13.469 -0.249 1 92.38 822 VAL A C 1
ATOM 6411 O O . VAL A 1 822 ? 16.375 12.344 0.14 1 92.38 822 VAL A O 1
ATOM 6414 N N . CYS A 1 823 ? 15.836 14.477 -0.241 1 89.44 823 CYS A N 1
ATOM 6415 C CA . CYS A 1 823 ? 14.477 14.32 0.257 1 89.44 823 CYS A CA 1
ATOM 6416 C C . CYS A 1 823 ? 13.648 13.453 -0.687 1 89.44 823 CYS A C 1
ATOM 6418 O O . CYS A 1 823 ? 12.695 12.797 -0.26 1 89.44 823 CYS A O 1
ATOM 6420 N N . ARG A 1 824 ? 14.062 13.305 -1.951 1 87.25 824 ARG A N 1
ATOM 6421 C CA . ARG A 1 824 ? 13.305 12.531 -2.928 1 87.25 824 ARG A CA 1
ATOM 6422 C C . ARG A 1 824 ? 13.859 11.117 -3.059 1 87.25 824 ARG A C 1
ATOM 6424 O O . ARG A 1 824 ? 13.117 10.18 -3.367 1 87.25 824 ARG A O 1
ATOM 6431 N N . LEU A 1 825 ? 15.125 10.953 -2.838 1 85.56 825 LEU A N 1
ATOM 6432 C CA . LEU A 1 825 ? 15.75 9.656 -3.09 1 85.56 825 LEU A CA 1
ATOM 6433 C C . LEU A 1 825 ? 15.727 8.789 -1.837 1 85.56 825 LEU A C 1
ATOM 6435 O O . LEU A 1 825 ? 15.539 7.574 -1.923 1 85.56 825 LEU A O 1
ATOM 6439 N N . LEU A 1 826 ? 15.906 9.484 -0.664 1 88.12 826 LEU A N 1
ATOM 6440 C CA . LEU A 1 826 ? 15.984 8.703 0.566 1 88.12 826 LEU A CA 1
ATOM 6441 C C . LEU A 1 826 ? 14.633 8.68 1.275 1 88.12 826 LEU A C 1
ATOM 6443 O O . LEU A 1 826 ? 14.234 9.664 1.898 1 88.12 826 LEU A O 1
ATOM 6447 N N . TRP A 1 827 ? 13.914 7.676 1.363 1 86.19 827 TRP A N 1
ATOM 6448 C CA . TRP A 1 827 ? 12.648 7.422 2.041 1 86.19 827 TRP A CA 1
ATOM 6449 C C . TRP A 1 827 ? 11.727 8.633 1.945 1 86.19 827 TRP A C 1
ATOM 6451 O O . TRP A 1 827 ? 11.438 9.281 2.953 1 86.19 827 TRP A O 1
ATOM 6461 N N . PRO A 1 828 ? 11.211 8.969 0.84 1 86.06 828 PRO A N 1
ATOM 6462 C CA . PRO A 1 828 ? 10.352 10.133 0.643 1 86.06 828 PRO A CA 1
ATOM 6463 C C . PRO A 1 828 ? 9.008 10.008 1.355 1 86.06 828 PRO A C 1
ATOM 6465 O O . PRO A 1 828 ? 8.445 8.914 1.432 1 86.06 828 PRO A O 1
ATOM 6468 N N . ILE A 1 829 ? 8.57 11.086 2.035 1 84.06 829 ILE A N 1
ATOM 6469 C CA . ILE A 1 829 ? 7.246 11.18 2.643 1 84.06 829 ILE A CA 1
ATOM 6470 C C . ILE A 1 829 ? 6.375 12.133 1.832 1 84.06 829 ILE A C 1
ATOM 6472 O O . ILE A 1 829 ? 6.695 13.32 1.702 1 84.06 829 ILE A O 1
ATOM 6476 N N . SER A 1 830 ? 5.352 11.57 1.233 1 86.25 830 SER A N 1
ATOM 6477 C CA . SER A 1 830 ? 4.457 12.383 0.409 1 86.25 830 SER A CA 1
ATOM 6478 C C . SER A 1 830 ? 3.293 12.93 1.227 1 86.25 830 SER A C 1
ATOM 6480 O O . SER A 1 830 ? 2.662 12.188 1.986 1 86.25 830 SER A O 1
ATOM 6482 N N . GLY A 1 831 ? 3.088 14.227 1.163 1 85.81 831 GLY A N 1
ATOM 6483 C CA . GLY A 1 831 ? 1.932 14.836 1.798 1 85.81 831 GLY A CA 1
ATOM 6484 C C . GLY A 1 831 ? 0.611 14.336 1.247 1 85.81 831 GLY A C 1
ATOM 6485 O O . GLY A 1 831 ? -0.38 14.25 1.975 1 85.81 831 GLY A O 1
ATOM 6486 N N . ARG A 1 832 ? 0.574 13.93 -0.007 1 88.69 832 ARG A N 1
ATOM 6487 C CA . ARG A 1 832 ? -0.633 13.414 -0.648 1 88.69 832 ARG A CA 1
ATOM 6488 C C . ARG A 1 832 ? -1.054 12.078 -0.039 1 88.69 832 ARG A C 1
ATOM 6490 O O . ARG A 1 832 ? -2.232 11.867 0.252 1 88.69 832 ARG A O 1
ATOM 6497 N N . LYS A 1 833 ? -0.091 11.242 0.109 1 87.88 833 LYS A N 1
ATOM 6498 C CA . LYS A 1 833 ? -0.385 9.93 0.682 1 87.88 833 LYS A CA 1
ATOM 6499 C C . LYS A 1 833 ? -0.833 10.055 2.135 1 87.88 833 LYS A C 1
ATOM 6501 O O . LYS A 1 833 ? -1.774 9.383 2.559 1 87.88 833 LYS A O 1
ATOM 6506 N N . LYS A 1 834 ? -0.19 10.938 2.893 1 88.06 834 LYS A N 1
ATOM 6507 C CA . LYS A 1 834 ? -0.553 11.125 4.293 1 88.06 834 LYS A CA 1
ATOM 6508 C C . LYS A 1 834 ? -1.944 11.742 4.422 1 88.06 834 LYS A C 1
ATOM 6510 O O . LYS A 1 834 ? -2.678 11.445 5.367 1 88.06 834 LYS A O 1
ATOM 6515 N N . PHE A 1 835 ? -2.242 12.625 3.512 1 90.62 835 PHE A N 1
ATOM 6516 C CA . PHE A 1 835 ? -3.576 13.219 3.506 1 90.62 835 PHE A CA 1
ATOM 6517 C C . PHE A 1 835 ? -4.641 12.148 3.281 1 90.62 835 PHE A C 1
ATOM 6519 O O . PHE A 1 835 ? -5.645 12.109 3.992 1 90.62 835 PHE A O 1
ATOM 6526 N N . ARG A 1 836 ? -4.461 11.258 2.342 1 90.38 836 ARG A N 1
ATOM 6527 C CA . ARG A 1 836 ? -5.426 10.203 2.039 1 90.38 836 ARG A CA 1
ATOM 6528 C C . ARG A 1 836 ? -5.543 9.219 3.197 1 90.38 836 ARG A C 1
ATOM 6530 O O . ARG A 1 836 ? -6.648 8.805 3.557 1 90.38 836 ARG A O 1
ATOM 6537 N N . GLU A 1 837 ? -4.438 8.891 3.76 1 90.25 837 GLU A N 1
ATOM 6538 C CA . GLU A 1 837 ? -4.449 7.984 4.906 1 90.25 837 GLU A CA 1
ATOM 6539 C C . GLU A 1 837 ? -5.164 8.609 6.098 1 90.25 837 GLU A C 1
ATOM 6541 O O . GLU A 1 837 ? -5.938 7.945 6.789 1 90.25 837 GLU A O 1
ATOM 6546 N N . GLY A 1 838 ? -4.859 9.914 6.328 1 91 838 GLY A N 1
ATOM 6547 C CA . GLY A 1 838 ? -5.523 10.602 7.422 1 91 838 GLY A CA 1
ATOM 6548 C C . GLY A 1 838 ? -7.027 10.703 7.238 1 91 838 GLY A C 1
ATOM 6549 O O . GLY A 1 838 ? -7.785 10.531 8.188 1 91 838 GLY A O 1
ATOM 6550 N N . LEU A 1 839 ? -7.434 10.969 6.027 1 93.19 839 LEU A N 1
ATOM 6551 C CA . LEU A 1 839 ? -8.859 11.062 5.738 1 93.19 839 LEU A CA 1
ATOM 6552 C C . LEU A 1 839 ? -9.547 9.711 5.914 1 93.19 839 LEU A C 1
ATOM 6554 O O . LEU A 1 839 ? -10.664 9.641 6.418 1 93.19 839 LEU A O 1
ATOM 6558 N N . SER A 1 840 ? -8.891 8.656 5.5 1 92.19 840 SER A N 1
ATOM 6559 C CA . SER A 1 840 ? -9.453 7.32 5.652 1 92.19 840 SER A CA 1
ATOM 6560 C C . SER A 1 840 ? -9.602 6.945 7.121 1 92.19 840 SER A C 1
ATOM 6562 O O . SER A 1 840 ? -10.625 6.375 7.52 1 92.19 840 SER A O 1
ATOM 6564 N N . VAL A 1 841 ? -8.656 7.277 7.938 1 91.19 841 VAL A N 1
ATOM 6565 C CA . VAL A 1 841 ? -8.711 6.957 9.359 1 91.19 841 VAL A CA 1
ATOM 6566 C C . VAL A 1 841 ? -9.812 7.77 10.031 1 91.19 841 VAL A C 1
ATOM 6568 O O . VAL A 1 841 ? -10.5 7.273 10.93 1 91.19 841 VAL A O 1
ATOM 6571 N N . LEU A 1 842 ? -9.961 9.008 9.625 1 92.81 842 LEU A N 1
ATOM 6572 C CA . LEU A 1 842 ? -11.039 9.836 10.164 1 92.81 842 LEU A CA 1
ATOM 6573 C C . LEU A 1 842 ? -12.398 9.211 9.875 1 92.81 842 LEU A C 1
ATOM 6575 O O . LEU A 1 842 ? -13.25 9.133 10.766 1 92.81 842 LEU A O 1
ATOM 6579 N N . TYR A 1 843 ? -12.609 8.734 8.656 1 93.38 843 TYR A N 1
ATOM 6580 C CA . TYR A 1 843 ? -13.883 8.125 8.289 1 93.38 843 TYR A CA 1
ATOM 6581 C C . TYR A 1 843 ? -14.094 6.812 9.039 1 93.38 843 TYR A C 1
ATOM 6583 O O . TYR A 1 843 ? -15.219 6.492 9.43 1 93.38 843 TYR A O 1
ATOM 6591 N N . LEU A 1 844 ? -13.047 6.074 9.227 1 90.62 844 LEU A N 1
ATOM 6592 C CA . LEU A 1 844 ? -13.18 4.84 9.992 1 90.62 844 LEU A CA 1
ATOM 6593 C C . LEU A 1 844 ? -13.578 5.141 11.438 1 90.62 844 LEU A C 1
ATOM 6595 O O . LEU A 1 844 ? -14.438 4.457 12 1 90.62 844 LEU A O 1
ATOM 6599 N N . GLN A 1 845 ? -13.008 6.152 12.023 1 90.81 845 GLN A N 1
ATOM 6600 C CA . GLN A 1 845 ? -13.344 6.52 13.398 1 90.81 845 GLN A CA 1
ATOM 6601 C C . GLN A 1 845 ? -14.781 7.031 13.484 1 90.81 845 GLN A C 1
ATOM 6603 O O . GLN A 1 845 ? -15.5 6.719 14.445 1 90.81 845 GLN A O 1
ATOM 6608 N N . MET A 1 846 ? -15.172 7.812 12.516 1 92.06 846 MET A N 1
ATOM 6609 C CA . MET A 1 846 ? -16.547 8.312 12.5 1 92.06 846 MET A CA 1
ATOM 6610 C C . MET A 1 846 ? -17.531 7.168 12.375 1 92.06 846 MET A C 1
ATOM 6612 O O . MET A 1 846 ? -18.594 7.18 13.016 1 92.06 846 MET A O 1
ATOM 6616 N N . GLY A 1 847 ? -17.141 6.184 11.562 1 90.62 847 GLY A N 1
ATOM 6617 C CA . GLY A 1 847 ? -18.016 5.02 11.445 1 90.62 847 GLY A CA 1
ATOM 6618 C C . GLY A 1 847 ? -18.141 4.234 12.734 1 90.62 847 GLY A C 1
ATOM 6619 O O . GLY A 1 847 ? -19.234 3.814 13.102 1 90.62 847 GLY A O 1
ATOM 6620 N N . LEU A 1 848 ? -17.141 4.117 13.469 1 88.56 848 LEU A N 1
ATOM 6621 C CA . LEU A 1 848 ? -17.156 3.375 14.719 1 88.56 848 LEU A CA 1
ATOM 6622 C C . LEU A 1 848 ? -17.953 4.125 15.781 1 88.56 848 LEU A C 1
ATOM 6624 O O . LEU A 1 848 ? -18.656 3.512 16.578 1 88.56 848 LEU A O 1
ATOM 6628 N N . ILE A 1 849 ? -17.844 5.418 15.773 1 88.94 849 ILE A N 1
ATOM 6629 C CA . ILE A 1 849 ? -18.594 6.223 16.734 1 88.94 849 ILE A CA 1
ATOM 6630 C C . ILE A 1 849 ? -20.094 6.117 16.453 1 88.94 849 ILE A C 1
ATOM 6632 O O . ILE A 1 849 ? -20.891 6.004 17.375 1 88.94 849 ILE A O 1
ATOM 6636 N N . TRP A 1 850 ? -20.422 6.125 15.211 1 89 850 TRP A N 1
ATOM 6637 C CA . TRP A 1 850 ? -21.844 6.047 14.859 1 89 850 TRP A CA 1
ATOM 6638 C C . TRP A 1 850 ? -22.406 4.668 15.18 1 89 850 TRP A C 1
ATOM 6640 O O . TRP A 1 850 ? -23.594 4.535 15.484 1 89 850 TRP A O 1
ATOM 6650 N N . LYS A 1 851 ? -21.625 3.682 15.109 1 87.81 851 LYS A N 1
ATOM 6651 C CA . LYS A 1 851 ? -22.078 2.316 15.375 1 87.81 851 LYS A CA 1
ATOM 6652 C C . LYS A 1 851 ? -22.453 2.137 16.844 1 87.81 851 LYS A C 1
ATOM 6654 O O . LYS A 1 851 ? -23.281 1.281 17.172 1 87.81 851 LYS A O 1
ATOM 6659 N N . ARG A 1 852 ? -21.922 2.955 17.75 1 84.94 852 ARG A N 1
ATOM 6660 C CA . ARG A 1 852 ? -22.297 2.895 19.156 1 84.94 852 ARG A CA 1
ATOM 6661 C C . ARG A 1 852 ? -23.766 3.211 19.344 1 84.94 852 ARG A C 1
ATOM 6663 O O . ARG A 1 852 ? -24.391 2.748 20.297 1 84.94 852 ARG A O 1
ATOM 6670 N N . GLY A 1 853 ? -24.375 3.779 18.438 1 85.94 853 GLY A N 1
ATOM 6671 C CA . GLY A 1 853 ? -25.797 4.105 18.516 1 85.94 853 GLY A CA 1
ATOM 6672 C C . GLY A 1 853 ? -26.094 5.191 19.531 1 85.94 853 GLY A C 1
ATOM 6673 O O . GLY A 1 853 ? -26.141 4.93 20.734 1 85.94 853 GLY A O 1
ATOM 6674 N N . PRO A 1 854 ? -26.391 6.316 19.172 1 82.69 854 PRO A N 1
ATOM 6675 C CA . PRO A 1 854 ? -26.625 7.41 20.109 1 82.69 854 PRO A CA 1
ATOM 6676 C C . PRO A 1 854 ? -27.812 7.148 21.047 1 82.69 854 PRO A C 1
ATOM 6678 O O . PRO A 1 854 ? -27.719 7.387 22.25 1 82.69 854 PRO A O 1
ATOM 6681 N N . LEU A 1 855 ? -28.891 6.543 20.469 1 82.5 855 LEU A N 1
ATOM 6682 C CA . LEU A 1 855 ? -30.078 6.34 21.297 1 82.5 855 LEU A CA 1
ATOM 6683 C C . LEU A 1 855 ? -30 5.02 22.047 1 82.5 855 LEU A C 1
ATOM 6685 O O . LEU A 1 855 ? -30.656 4.844 23.078 1 82.5 855 LEU A O 1
ATOM 6689 N N . THR A 1 856 ? -29.203 4.102 21.5 1 79.69 856 THR A N 1
ATOM 6690 C CA . THR A 1 856 ? -29.031 2.836 22.203 1 79.69 856 THR A CA 1
ATOM 6691 C C . THR A 1 856 ? -28.266 3.043 23.5 1 79.69 856 THR A C 1
ATOM 6693 O O . THR A 1 856 ? -28.578 2.424 24.516 1 79.69 856 THR A O 1
ATOM 6696 N N . VAL A 1 857 ? -27.391 3.939 23.531 1 75.62 857 VAL A N 1
ATOM 6697 C CA . VAL A 1 857 ? -26.609 4.23 24.719 1 75.62 857 VAL A CA 1
ATOM 6698 C C . VAL A 1 857 ? -27.469 4.961 25.75 1 75.62 857 VAL A C 1
ATOM 6700 O O . VAL A 1 857 ? -27.359 4.711 26.953 1 75.62 857 VAL A O 1
ATOM 6703 N N . SER A 1 858 ? -28.344 5.789 25.281 1 75.81 858 SER A N 1
ATOM 6704 C CA . SER A 1 858 ? -29.234 6.504 26.188 1 75.81 858 SER A CA 1
ATOM 6705 C C . SER A 1 858 ? -30.203 5.551 26.875 1 75.81 858 SER A C 1
ATOM 6707 O O . SER A 1 858 ? -30.547 5.738 28.047 1 75.81 858 SER A O 1
ATOM 6709 N N . LEU A 1 859 ? -30.578 4.531 26.109 1 76.38 859 LEU A N 1
ATOM 6710 C CA . LEU A 1 859 ? -31.484 3.527 26.688 1 76.38 859 LEU A CA 1
ATOM 6711 C C . LEU A 1 859 ? -30.766 2.703 27.75 1 76.38 859 LEU A C 1
ATOM 6713 O O . LEU A 1 859 ? -31.328 2.414 28.797 1 76.38 859 LEU A O 1
ATOM 6717 N N . GLN A 1 860 ? -29.562 2.404 27.453 1 75.75 860 GLN A N 1
ATOM 6718 C CA . GLN A 1 860 ? -28.797 1.601 28.406 1 75.75 860 GLN A CA 1
ATOM 6719 C C . GLN A 1 860 ? -28.406 2.418 29.625 1 75.75 860 GLN A C 1
ATOM 6721 O O . GLN A 1 860 ? -28.312 1.884 30.734 1 75.75 860 GLN A O 1
ATOM 6726 N N . LYS A 1 861 ? -28.078 3.646 29.391 1 70.5 861 LYS A N 1
ATOM 6727 C CA . LYS A 1 861 ? -27.75 4.543 30.5 1 70.5 861 LYS A CA 1
ATOM 6728 C C . LYS A 1 861 ? -28.906 4.621 31.5 1 70.5 861 LYS A C 1
ATOM 6730 O O . LYS A 1 861 ? -28.688 4.629 32.719 1 70.5 861 LYS A O 1
ATOM 6735 N N . ASP A 1 862 ? -30 4.645 30.969 1 63.06 862 ASP A N 1
ATOM 6736 C CA . ASP A 1 862 ? -31.172 4.734 31.812 1 63.06 862 ASP A CA 1
ATOM 6737 C C . ASP A 1 862 ? -31.391 3.443 32.594 1 63.06 862 ASP A C 1
ATOM 6739 O O . ASP A 1 862 ? -31.828 3.477 33.75 1 63.06 862 ASP A O 1
ATOM 6743 N N . SER A 1 863 ? -30.938 2.379 31.953 1 62.88 863 SER A N 1
ATOM 6744 C CA . SER A 1 863 ? -31.172 1.1 32.625 1 62.88 863 SER A CA 1
ATOM 6745 C C . SER A 1 863 ? -30.031 0.756 33.562 1 62.88 863 SER A C 1
ATOM 6747 O O . SER A 1 863 ? -30.266 0.276 34.688 1 62.88 863 SER A O 1
ATOM 6749 N N . THR A 1 864 ? -28.797 0.761 33.094 1 58.84 864 THR A N 1
ATOM 6750 C CA . THR A 1 864 ? -27.688 0.275 33.906 1 58.84 864 THR A CA 1
ATOM 6751 C C . THR A 1 864 ? -26.984 1.435 34.594 1 58.84 864 THR A C 1
ATOM 6753 O O . THR A 1 864 ? -26.078 1.221 35.406 1 58.84 864 THR A O 1
ATOM 6756 N N . HIS A 1 865 ? -27.484 2.578 34.719 1 50.5 865 HIS A N 1
ATOM 6757 C CA . HIS A 1 865 ? -26.875 3.74 35.344 1 50.5 865 HIS A CA 1
ATOM 6758 C C . HIS A 1 865 ? -25.438 3.941 34.844 1 50.5 865 HIS A C 1
ATOM 6760 O O . HIS A 1 865 ? -24.609 4.523 35.562 1 50.5 865 HIS A O 1
ATOM 6766 N N . ASN A 1 866 ? -25.016 3.15 33.844 1 51.41 866 ASN A N 1
ATOM 6767 C CA . ASN A 1 866 ? -23.656 3.305 33.344 1 51.41 866 ASN A CA 1
ATOM 6768 C C . ASN A 1 866 ? -23.516 4.539 32.438 1 51.41 866 ASN A C 1
ATOM 6770 O O . ASN A 1 866 ? -24.422 4.855 31.672 1 51.41 866 ASN A O 1
ATOM 6774 N N . THR A 1 867 ? -22.766 5.539 32.75 1 49.78 867 THR A N 1
ATOM 6775 C CA . THR A 1 867 ? -22.531 6.887 32.25 1 49.78 867 THR A CA 1
ATOM 6776 C C . THR A 1 867 ? -21.906 6.848 30.859 1 49.78 867 THR A C 1
ATOM 6778 O O . THR A 1 867 ? -21.297 7.82 30.422 1 49.78 867 THR A O 1
ATOM 6781 N N . LEU A 1 868 ? -22.016 5.742 30.078 1 56.47 868 LEU A N 1
ATOM 6782 C CA . LEU A 1 868 ? -21.297 5.789 28.812 1 56.47 868 LEU A CA 1
ATOM 6783 C C . LEU A 1 868 ? -22.047 6.641 27.781 1 56.47 868 LEU A C 1
ATOM 6785 O O . LEU A 1 868 ? -23.234 6.414 27.531 1 56.47 868 LEU A O 1
ATOM 6789 N N . ASP A 1 869 ? -21.609 7.887 27.484 1 63.88 869 ASP A N 1
ATOM 6790 C CA . ASP A 1 869 ? -22.141 8.781 26.469 1 63.88 869 ASP A CA 1
ATOM 6791 C C . ASP A 1 869 ? -21.75 8.312 25.078 1 63.88 869 ASP A C 1
ATOM 6793 O O . ASP A 1 869 ? -20.797 7.543 24.906 1 63.88 869 ASP A O 1
ATOM 6797 N N . TYR A 1 870 ? -22.688 8.5 24.141 1 75.06 870 TYR A N 1
ATOM 6798 C CA . TYR A 1 870 ? -22.469 8.289 22.719 1 75.06 870 TYR A CA 1
ATOM 6799 C C . TYR A 1 870 ? -21.094 8.766 22.297 1 75.06 870 TYR A C 1
ATOM 6801 O O . TYR A 1 870 ? -20.375 8.07 21.578 1 75.06 870 TYR A O 1
ATOM 6809 N N . MET A 1 871 ? -20.703 9.906 22.734 1 77.94 871 MET A N 1
ATOM 6810 C CA . MET A 1 871 ? -19.359 10.445 22.484 1 77.94 871 MET A CA 1
ATOM 6811 C C . MET A 1 871 ? -18.641 10.75 23.797 1 77.94 871 MET A C 1
ATOM 6813 O O . MET A 1 871 ? -19.203 11.422 24.672 1 77.94 871 MET A O 1
ATOM 6817 N N . ARG A 1 872 ? -17.516 10.062 23.984 1 73 872 ARG A N 1
ATOM 6818 C CA . ARG A 1 872 ? -16.703 10.289 25.172 1 73 872 ARG A CA 1
ATOM 6819 C C . ARG A 1 872 ? -16.281 11.75 25.281 1 73 872 ARG A C 1
ATOM 6821 O O . ARG A 1 872 ? -16.312 12.484 24.297 1 73 872 ARG A O 1
ATOM 6828 N N . GLU A 1 873 ? -15.992 12.188 26.391 1 69.19 873 GLU A N 1
ATOM 6829 C CA . GLU A 1 873 ? -15.531 13.562 26.609 1 69.19 873 GLU A CA 1
ATOM 6830 C C . GLU A 1 873 ? -14.219 13.82 25.875 1 69.19 873 GLU A C 1
ATOM 6832 O O . GLU A 1 873 ? -13.273 13.039 26 1 69.19 873 GLU A O 1
ATOM 6837 N N . GLY A 1 874 ? -14.156 14.758 25.047 1 74.94 874 GLY A N 1
ATOM 6838 C CA . GLY A 1 874 ? -12.93 15.125 24.344 1 74.94 874 GLY A CA 1
ATOM 6839 C C . GLY A 1 874 ? -12.836 14.523 22.953 1 74.94 874 GLY A C 1
ATOM 6840 O O . GLY A 1 874 ? -11.969 14.906 22.172 1 74.94 874 GLY A O 1
ATOM 6841 N N . GLU A 1 875 ? -13.734 13.594 22.625 1 81.38 875 GLU A N 1
ATOM 6842 C CA . GLU A 1 875 ? -13.672 12.945 21.312 1 81.38 875 GLU A CA 1
ATOM 6843 C C . GLU A 1 875 ? -14.102 13.898 20.203 1 81.38 875 GLU A C 1
ATOM 6845 O O . GLU A 1 875 ? -13.539 13.875 19.109 1 81.38 875 GLU A O 1
ATOM 6850 N N . GLN A 1 876 ? -15.062 14.711 20.562 1 81.38 876 GLN A N 1
ATOM 6851 C CA . GLN A 1 876 ? -15.523 15.656 19.547 1 81.38 876 GLN A CA 1
ATOM 6852 C C . GLN A 1 876 ? -14.43 16.672 19.203 1 81.38 876 GLN A C 1
ATOM 6854 O O . GLN A 1 876 ? -14.219 16.984 18.031 1 81.38 876 GLN A O 1
ATOM 6859 N N . ALA A 1 877 ? -13.75 17.109 20.188 1 77.81 877 ALA A N 1
ATOM 6860 C CA . ALA A 1 877 ? -12.672 18.078 19.953 1 77.81 877 ALA A CA 1
ATOM 6861 C C . ALA A 1 877 ? -11.523 17.438 19.188 1 77.81 877 ALA A C 1
ATOM 6863 O O . ALA A 1 877 ? -10.906 18.078 18.328 1 77.81 877 ALA A O 1
ATOM 6864 N N . ALA A 1 878 ? -11.344 16.219 19.469 1 82.75 878 ALA A N 1
ATOM 6865 C CA . ALA A 1 878 ? -10.273 15.508 18.766 1 82.75 878 ALA A CA 1
ATOM 6866 C C . ALA A 1 878 ? -10.594 15.344 17.281 1 82.75 878 ALA A C 1
ATOM 6868 O O . ALA A 1 878 ? -9.711 15.461 16.438 1 82.75 878 ALA A O 1
ATOM 6869 N N . LEU A 1 879 ? -11.852 15.094 17.016 1 88.44 879 LEU A N 1
ATOM 6870 C CA . LEU A 1 879 ? -12.258 14.922 15.625 1 88.44 879 LEU A CA 1
ATOM 6871 C C . LEU A 1 879 ? -12.141 16.234 14.859 1 88.44 879 LEU A C 1
ATOM 6873 O O . LEU A 1 879 ? -11.656 16.25 13.727 1 88.44 879 LEU A O 1
ATOM 6877 N N . GLN A 1 880 ? -12.453 17.312 15.5 1 82.19 880 GLN A N 1
ATOM 6878 C CA . GLN A 1 880 ? -12.383 18.609 14.828 1 82.19 880 GLN A CA 1
ATOM 6879 C C . GLN A 1 880 ? -10.938 19.047 14.633 1 82.19 880 GLN A C 1
ATOM 6881 O O . GLN A 1 880 ? -10.586 19.609 13.594 1 82.19 880 GLN A O 1
ATOM 6886 N N . ARG A 1 881 ? -10.172 18.781 15.617 1 79.88 881 ARG A N 1
ATOM 6887 C CA . ARG A 1 881 ? -8.758 19.125 15.492 1 79.88 881 ARG A CA 1
ATOM 6888 C C . ARG A 1 881 ? -8.102 18.297 14.383 1 79.88 881 ARG A C 1
ATOM 6890 O O . ARG A 1 881 ? -7.266 18.812 13.641 1 79.88 881 ARG A O 1
ATOM 6897 N N . TYR A 1 882 ? -8.492 17.078 14.336 1 87.31 882 TYR A N 1
ATOM 6898 C CA . TYR A 1 882 ? -7.945 16.203 13.289 1 87.31 882 TYR A CA 1
ATOM 6899 C C . TYR A 1 882 ? -8.359 16.688 11.906 1 87.31 882 TYR A C 1
ATOM 6901 O O . TYR A 1 882 ? -7.566 16.656 10.969 1 87.31 882 TYR A O 1
ATOM 6909 N N . ALA A 1 883 ? -9.586 17.156 11.789 1 88.38 883 ALA A N 1
ATOM 6910 C CA . ALA A 1 883 ? -10.07 17.672 10.516 1 88.38 883 ALA A CA 1
ATOM 6911 C C . ALA A 1 883 ? -9.344 18.953 10.133 1 88.38 883 ALA A C 1
ATOM 6913 O O . ALA A 1 883 ? -9.07 19.203 8.961 1 88.38 883 ALA A O 1
ATOM 6914 N N . PHE A 1 884 ? -8.93 19.688 11.133 1 79.5 884 PHE A N 1
ATOM 6915 C CA . PHE A 1 884 ? -8.188 20.906 10.883 1 79.5 884 PHE A CA 1
ATOM 6916 C C . PHE A 1 884 ? -6.766 20.594 10.422 1 79.5 884 PHE A C 1
ATOM 6918 O O . PHE A 1 884 ? -6.234 21.266 9.531 1 79.5 884 PHE A O 1
ATOM 6925 N N . LYS A 1 885 ? -6.246 19.594 11.008 1 82.75 885 LYS A N 1
ATOM 6926 C CA . LYS A 1 885 ? -4.91 19.172 10.602 1 82.75 885 LYS A CA 1
ATOM 6927 C C . LYS A 1 885 ? -4.91 18.656 9.156 1 82.75 885 LYS A C 1
ATOM 6929 O O . LYS A 1 885 ? -3.951 18.875 8.414 1 82.75 885 LYS A O 1
ATOM 6934 N N . LEU A 1 886 ? -5.973 18.047 8.758 1 88.81 886 LEU A N 1
ATOM 6935 C CA . LEU A 1 886 ? -6.078 17.531 7.398 1 88.81 886 LEU A CA 1
ATOM 6936 C C . LEU A 1 886 ? -6.215 18.672 6.398 1 88.81 886 LEU A C 1
ATOM 6938 O O . LEU A 1 886 ? -5.688 18.609 5.285 1 88.81 886 LEU A O 1
ATOM 6942 N N . ALA A 1 887 ? -6.82 19.734 6.812 1 84.75 887 ALA A N 1
ATOM 6943 C CA . ALA A 1 887 ? -6.953 20.891 5.93 1 84.75 887 ALA A CA 1
ATOM 6944 C C . ALA A 1 887 ? -5.602 21.562 5.707 1 84.75 887 ALA A C 1
ATOM 6946 O O . ALA A 1 887 ? -5.312 22.031 4.605 1 84.75 887 ALA A O 1
ATOM 6947 N N . SER A 1 888 ? -4.801 21.5 6.715 1 77.19 888 SER A N 1
ATOM 6948 C CA . SER A 1 888 ? -3.457 22.047 6.578 1 77.19 888 SER A CA 1
ATOM 6949 C C . SER A 1 888 ? -2.586 21.188 5.676 1 77.19 888 SER A C 1
ATOM 6951 O O . SER A 1 888 ? -1.794 21.703 4.887 1 77.19 888 SER A O 1
ATOM 6953 N N . LEU A 1 889 ? -2.791 19.922 5.773 1 83.44 889 LEU A N 1
ATOM 6954 C CA . LEU A 1 889 ? -2.037 19 4.941 1 83.44 889 LEU A CA 1
ATOM 6955 C C . LEU A 1 889 ? -2.455 19.109 3.479 1 83.44 889 LEU A C 1
ATOM 6957 O O . LEU A 1 889 ? -1.647 18.875 2.578 1 83.44 889 LEU A O 1
ATOM 6961 N N . ARG A 1 890 ? -3.688 19.5 3.264 1 87.81 890 ARG A N 1
ATOM 6962 C CA . ARG A 1 890 ? -4.176 19.688 1.901 1 87.81 890 ARG A CA 1
ATOM 6963 C C . ARG A 1 890 ? -3.43 20.828 1.202 1 87.81 890 ARG A C 1
ATOM 6965 O O . ARG A 1 890 ? -3.088 20.719 0.023 1 87.81 890 ARG A O 1
ATOM 6972 N N . THR A 1 891 ? -3.027 21.812 1.916 1 78.62 891 THR A N 1
ATOM 6973 C CA . THR A 1 891 ? -2.305 22.938 1.333 1 78.62 891 THR A CA 1
ATOM 6974 C C . THR A 1 891 ? -0.868 22.547 1 1 78.62 891 THR A C 1
ATOM 6976 O O . THR A 1 891 ? -0.321 22.969 -0.018 1 78.62 891 THR A O 1
ATOM 6979 N N . ALA A 1 892 ? -0.335 21.719 1.823 1 78 892 ALA A N 1
ATOM 6980 C CA . ALA A 1 892 ? 1.011 21.219 1.554 1 78 892 ALA A CA 1
ATOM 6981 C C . ALA A 1 892 ? 1.013 20.281 0.356 1 78 892 ALA A C 1
ATOM 6983 O O . ALA A 1 892 ? 1.957 20.266 -0.437 1 78 892 ALA A O 1
ATOM 6984 N N . ALA A 1 893 ? -0.046 19.469 0.196 1 87 893 ALA A N 1
ATOM 6985 C CA . ALA A 1 893 ? -0.148 18.5 -0.893 1 87 893 ALA A CA 1
ATOM 6986 C C . ALA A 1 893 ? -0.286 19.203 -2.24 1 87 893 ALA A C 1
ATOM 6988 O O . ALA A 1 893 ? 0.153 18.688 -3.268 1 87 893 ALA A O 1
ATOM 6989 N N . LYS A 1 894 ? -0.79 20.422 -2.248 1 86.56 894 LYS A N 1
ATOM 6990 C CA . LYS A 1 894 ? -0.982 21.188 -3.475 1 86.56 894 LYS A CA 1
ATOM 6991 C C . LYS A 1 894 ? 0.356 21.578 -4.094 1 86.56 894 LYS A C 1
ATOM 6993 O O . LYS A 1 894 ? 0.476 21.656 -5.32 1 86.56 894 LYS A O 1
ATOM 6998 N N . SER A 1 895 ? 1.372 21.641 -3.271 1 82.44 895 SER A N 1
ATOM 6999 C CA . SER A 1 895 ? 2.67 22.094 -3.768 1 82.44 895 SER A CA 1
ATOM 7000 C C . SER A 1 895 ? 3.553 20.906 -4.156 1 82.44 895 SER A C 1
ATOM 7002 O O . SER A 1 895 ? 4.664 21.094 -4.652 1 82.44 895 SER A O 1
ATOM 7004 N N . GLU A 1 896 ? 3.045 19.719 -4.07 1 85.69 896 GLU A N 1
ATOM 7005 C CA . GLU A 1 896 ? 3.828 18.547 -4.43 1 85.69 896 GLU A CA 1
ATOM 7006 C C . GLU A 1 896 ? 3.693 18.219 -5.914 1 85.69 896 GLU A C 1
ATOM 7008 O O . GLU A 1 896 ? 2.605 18.328 -6.48 1 85.69 896 GLU A O 1
ATOM 7013 N N . PHE A 1 897 ? 4.852 17.969 -6.539 1 79.75 897 PHE A N 1
ATOM 7014 C CA . PHE A 1 897 ? 4.859 17.625 -7.953 1 79.75 897 PHE A CA 1
ATOM 7015 C C . PHE A 1 897 ? 4.922 16.109 -8.141 1 79.75 897 PHE A C 1
ATOM 7017 O O . PHE A 1 897 ? 5.727 15.438 -7.496 1 79.75 897 PHE A O 1
ATOM 7024 N N . GLU A 1 898 ? 3.938 15.586 -8.789 1 82.88 898 GLU A N 1
ATOM 7025 C CA . GLU A 1 898 ? 3.945 14.18 -9.18 1 82.88 898 GLU A CA 1
ATOM 7026 C C . GLU A 1 898 ? 3.729 14.016 -10.68 1 82.88 898 GLU A C 1
ATOM 7028 O O . GLU A 1 898 ? 3.055 14.836 -11.305 1 82.88 898 GLU A O 1
ATOM 7033 N N . LEU A 1 899 ? 4.363 13.094 -11.289 1 83.5 899 LEU A N 1
ATOM 7034 C CA . LEU A 1 899 ? 4.23 12.82 -12.711 1 83.5 899 LEU A CA 1
ATOM 7035 C C . LEU A 1 899 ? 2.805 12.398 -13.055 1 83.5 899 LEU A C 1
ATOM 7037 O O . LEU A 1 899 ? 2.391 12.484 -14.211 1 83.5 899 LEU A O 1
ATOM 7041 N N . ARG A 1 900 ? 1.958 11.992 -12.07 1 85.75 900 ARG A N 1
ATOM 7042 C CA . ARG A 1 900 ? 0.584 11.547 -12.297 1 85.75 900 ARG A CA 1
ATOM 7043 C C . ARG A 1 900 ? -0.351 12.742 -12.477 1 85.75 900 ARG A C 1
ATOM 7045 O O . ARG A 1 900 ? -1.481 12.586 -12.938 1 85.75 900 ARG A O 1
ATOM 7052 N N . GLY A 1 901 ? 0.132 13.914 -12.109 1 86.06 901 GLY A N 1
ATOM 7053 C CA . GLY A 1 901 ? -0.679 15.109 -12.25 1 86.06 901 GLY A CA 1
ATOM 7054 C C . GLY A 1 901 ? -0.734 15.945 -10.984 1 86.06 901 GLY A C 1
ATOM 7055 O O . GLY A 1 901 ? -0.231 15.531 -9.938 1 86.06 901 GLY A O 1
ATOM 7056 N N . PRO A 1 902 ? -1.327 17.078 -11.148 1 87.75 902 PRO A N 1
ATOM 7057 C CA . PRO A 1 902 ? -1.452 17.938 -9.961 1 87.75 902 PRO A CA 1
ATOM 7058 C C . PRO A 1 902 ? -2.488 17.422 -8.969 1 87.75 902 PRO A C 1
ATOM 7060 O O . PRO A 1 902 ? -3.389 16.672 -9.344 1 87.75 902 PRO A O 1
ATOM 7063 N N . PHE A 1 903 ? -2.289 17.688 -7.656 1 89.12 903 PHE A N 1
ATOM 7064 C CA . PHE A 1 903 ? -3.209 17.297 -6.594 1 89.12 903 PHE A CA 1
ATOM 7065 C C . PHE A 1 903 ? -4.59 17.891 -6.828 1 89.12 903 PHE A C 1
ATOM 7067 O O . PHE A 1 903 ? -4.719 19.094 -7.082 1 89.12 903 PHE A O 1
ATOM 7074 N N . PRO A 1 904 ? -5.629 17.047 -6.918 1 89.69 904 PRO A N 1
ATOM 7075 C CA . PRO A 1 904 ? -6.988 17.562 -7.086 1 89.69 904 PRO A CA 1
ATOM 7076 C C . PRO A 1 904 ? -7.48 18.328 -5.863 1 89.69 904 PRO A C 1
ATOM 7078 O O . PRO A 1 904 ? -8.305 17.828 -5.102 1 89.69 904 PRO A O 1
ATOM 7081 N N . ASP A 1 905 ? -7.141 19.594 -5.766 1 89.62 905 ASP A N 1
ATOM 7082 C CA . ASP A 1 905 ? -7.406 20.438 -4.598 1 89.62 905 ASP A CA 1
ATOM 7083 C C . ASP A 1 905 ? -8.891 20.781 -4.496 1 89.62 905 ASP A C 1
ATOM 7085 O O . ASP A 1 905 ? -9.469 20.766 -3.406 1 89.62 905 ASP A O 1
ATOM 7089 N N . ALA A 1 906 ? -9.594 20.984 -5.586 1 89.62 906 ALA A N 1
ATOM 7090 C CA . ALA A 1 906 ? -11 21.375 -5.559 1 89.62 906 ALA A CA 1
ATOM 7091 C C . ALA A 1 906 ? -11.883 20.203 -5.109 1 89.62 906 ALA A C 1
ATOM 7093 O O . ALA A 1 906 ? -12.789 20.391 -4.293 1 89.62 906 ALA A O 1
ATOM 7094 N N . ALA A 1 907 ? -11.617 19.016 -5.625 1 90.62 907 ALA A N 1
ATOM 7095 C CA . ALA A 1 907 ? -12.422 17.859 -5.254 1 90.62 907 ALA A CA 1
ATOM 7096 C C . ALA A 1 907 ? -12.234 17.516 -3.783 1 90.62 907 ALA A C 1
ATOM 7098 O O . ALA A 1 907 ? -13.211 17.281 -3.064 1 90.62 907 ALA A O 1
ATOM 7099 N N . TYR A 1 908 ? -11.016 17.547 -3.309 1 92.75 908 TYR A N 1
ATOM 7100 C CA . TYR A 1 908 ? -10.766 17.219 -1.911 1 92.75 908 TYR A CA 1
ATOM 7101 C C . TYR A 1 908 ? -11.211 18.344 -0.989 1 92.75 908 TYR A C 1
ATOM 7103 O O . TYR A 1 908 ? -11.5 18.109 0.187 1 92.75 908 TYR A O 1
ATOM 7111 N N . GLY A 1 909 ? -11.258 19.609 -1.552 1 91.38 909 GLY A N 1
ATOM 7112 C CA . GLY A 1 909 ? -11.844 20.703 -0.783 1 91.38 909 GLY A CA 1
ATOM 7113 C C . GLY A 1 909 ? -13.328 20.531 -0.535 1 91.38 909 GLY A C 1
ATOM 7114 O O . GLY A 1 909 ? -13.812 20.797 0.565 1 91.38 909 GLY A O 1
ATOM 7115 N N . ARG A 1 910 ? -14.023 19.922 -1.502 1 92.5 910 ARG A N 1
ATOM 7116 C CA . ARG A 1 910 ? -15.453 19.641 -1.345 1 92.5 910 ARG A CA 1
ATOM 7117 C C . ARG A 1 910 ? -15.68 18.469 -0.393 1 92.5 910 ARG A C 1
ATOM 7119 O O . ARG A 1 910 ? -16.625 18.484 0.39 1 92.5 910 ARG A O 1
ATOM 7126 N N . ILE A 1 911 ? -14.82 17.531 -0.434 1 94.56 911 ILE A N 1
ATOM 7127 C CA . ILE A 1 911 ? -14.93 16.375 0.459 1 94.56 911 ILE A CA 1
ATOM 7128 C C . ILE A 1 911 ? -14.727 16.828 1.904 1 94.56 911 ILE A C 1
ATOM 7130 O O . ILE A 1 911 ? -15.453 16.406 2.803 1 94.56 911 ILE A O 1
ATOM 7134 N N . LEU A 1 912 ? -13.812 17.766 2.137 1 94.25 912 LEU A N 1
ATOM 7135 C CA . LEU A 1 912 ? -13.539 18.234 3.492 1 94.25 912 LEU A CA 1
ATOM 7136 C C . LEU A 1 912 ? -14.68 19.109 3.998 1 94.25 912 LEU A C 1
ATOM 7138 O O . LEU A 1 912 ? -14.992 19.109 5.191 1 94.25 912 LEU A O 1
ATOM 7142 N N . ARG A 1 913 ? -15.297 19.797 3.072 1 88.38 913 ARG A N 1
ATOM 7143 C CA . ARG A 1 913 ? -16.453 20.594 3.465 1 88.38 913 ARG A CA 1
ATOM 7144 C C . ARG A 1 913 ? -17.609 19.703 3.9 1 88.38 913 ARG A C 1
ATOM 7146 O O . ARG A 1 913 ? -18.25 19.953 4.922 1 88.38 913 ARG A O 1
ATOM 7153 N N . SER A 1 914 ? -17.781 18.641 3.176 1 93.81 914 SER A N 1
ATOM 7154 C CA . SER A 1 914 ? -18.828 17.703 3.543 1 93.81 914 SER A CA 1
ATOM 7155 C C . SER A 1 914 ? -18.484 16.984 4.844 1 93.81 914 SER A C 1
ATOM 7157 O O . SER A 1 914 ? -19.375 16.656 5.633 1 93.81 914 SER A O 1
ATOM 7159 N N . THR A 1 915 ? -17.281 16.75 5.062 1 94.06 915 THR A N 1
ATOM 7160 C CA . THR A 1 915 ? -16.859 16.109 6.297 1 94.06 915 THR A CA 1
ATOM 7161 C C . THR A 1 915 ? -17.094 17.016 7.496 1 94.06 915 THR A C 1
ATOM 7163 O O . THR A 1 915 ? -17.516 16.547 8.555 1 94.06 915 THR A O 1
ATOM 7166 N N . LYS A 1 916 ? -16.859 18.312 7.359 1 88.44 916 LYS A N 1
ATOM 7167 C CA . LYS A 1 916 ? -17.125 19.266 8.445 1 88.44 916 LYS A CA 1
ATOM 7168 C C . LYS A 1 916 ? -18.609 19.328 8.758 1 88.44 916 LYS A C 1
ATOM 7170 O O . LYS A 1 916 ? -19 19.422 9.922 1 88.44 916 LYS A O 1
ATOM 7175 N N . ASN A 1 917 ? -19.406 19.141 7.711 1 87.81 917 ASN A N 1
ATOM 7176 C CA . ASN A 1 917 ? -20.844 19.109 7.926 1 87.81 917 ASN A CA 1
ATOM 7177 C C . ASN A 1 917 ? -21.281 17.844 8.664 1 87.81 917 ASN A C 1
ATOM 7179 O O . ASN A 1 917 ? -22.188 17.891 9.484 1 87.81 917 ASN A O 1
ATOM 7183 N N . MET A 1 918 ? -20.625 16.812 8.328 1 92.12 918 MET A N 1
ATOM 7184 C CA . MET A 1 918 ? -20.922 15.578 9.039 1 92.12 918 MET A CA 1
ATOM 7185 C C . MET A 1 918 ? -20.547 15.695 10.516 1 92.12 918 MET A C 1
ATOM 7187 O O . MET A 1 918 ? -21.281 15.219 11.383 1 92.12 918 MET A O 1
ATOM 7191 N N . LEU A 1 919 ? -19.453 16.312 10.797 1 90.75 919 LEU A N 1
ATOM 7192 C CA . LEU A 1 919 ? -19 16.469 12.18 1 90.75 919 LEU A CA 1
ATOM 7193 C C . LEU A 1 919 ? -19.969 17.359 12.969 1 90.75 919 LEU A C 1
ATOM 7195 O O . LEU A 1 919 ? -20.203 17.125 14.156 1 90.75 919 LEU A O 1
ATOM 7199 N N . ASN A 1 920 ? -20.547 18.297 12.289 1 85.38 920 ASN A N 1
ATOM 7200 C CA . ASN A 1 920 ? -21.594 19.094 12.93 1 85.38 920 ASN A CA 1
ATOM 7201 C C . ASN A 1 920 ? -22.828 18.266 13.242 1 85.38 920 ASN A C 1
ATOM 7203 O O . ASN A 1 920 ? -23.484 18.484 14.258 1 85.38 920 ASN A O 1
ATOM 7207 N N . GLY A 1 921 ? -23.109 17.344 12.328 1 86.19 921 GLY A N 1
ATOM 7208 C CA . GLY A 1 921 ? -24.188 16.422 12.602 1 86.19 921 GLY A CA 1
ATOM 7209 C C . GLY A 1 921 ? -23.938 15.523 13.805 1 86.19 921 GLY A C 1
ATOM 7210 O O . GLY A 1 921 ? -24.844 15.227 14.57 1 86.19 921 GLY A O 1
ATOM 7211 N N . PHE A 1 922 ? -22.719 15.164 14 1 88.62 922 PHE A N 1
ATOM 7212 C CA . PHE A 1 922 ? -22.344 14.359 15.156 1 88.62 922 PHE A CA 1
ATOM 7213 C C . PHE A 1 922 ? -22.531 15.148 16.438 1 88.62 922 PHE A C 1
ATOM 7215 O O . PHE A 1 922 ? -22.969 14.602 17.453 1 88.62 922 PHE A O 1
ATOM 7222 N N . TYR A 1 923 ? -22.234 16.391 16.375 1 83.31 923 TYR A N 1
ATOM 7223 C CA . TYR A 1 923 ? -22.422 17.234 17.547 1 83.31 923 TYR A CA 1
ATOM 7224 C C . TYR A 1 923 ? -23.906 17.422 17.859 1 83.31 923 TYR A C 1
ATOM 7226 O O . TYR A 1 923 ? -24.312 17.391 19.016 1 83.31 923 TYR A O 1
ATOM 7234 N N . ALA A 1 924 ? -24.672 17.562 16.812 1 81.12 924 ALA A N 1
ATOM 7235 C CA . ALA A 1 924 ? -26.109 17.688 17 1 81.12 924 ALA A CA 1
ATOM 7236 C C . ALA A 1 924 ? -26.688 16.438 17.656 1 81.12 924 ALA A C 1
ATOM 7238 O O . ALA A 1 924 ? -27.562 16.531 18.516 1 81.12 924 ALA A O 1
ATOM 7239 N N . MET A 1 925 ? -26.141 15.344 17.219 1 84.44 925 MET A N 1
ATOM 7240 C CA . MET A 1 925 ? -26.625 14.078 17.781 1 84.44 925 MET A CA 1
ATOM 7241 C C . MET A 1 925 ? -26.234 13.953 19.25 1 84.44 925 MET A C 1
ATOM 7243 O O . MET A 1 925 ? -27 13.414 20.047 1 84.44 925 MET A O 1
ATOM 7247 N N . ARG A 1 926 ? -25.125 14.445 19.625 1 82 926 ARG A N 1
ATOM 7248 C CA . ARG A 1 926 ? -24.688 14.422 21.031 1 82 926 ARG A CA 1
ATOM 7249 C C . ARG A 1 926 ? -25.594 15.305 21.891 1 82 926 ARG A C 1
ATOM 7251 O O . ARG A 1 926 ? -25.938 14.93 23.016 1 82 926 ARG A O 1
ATOM 7258 N N . LEU A 1 927 ? -26.062 16.375 21.375 1 76.38 927 LEU A N 1
ATOM 7259 C CA . LEU A 1 927 ? -26.938 17.297 22.109 1 76.38 927 LEU A CA 1
ATOM 7260 C C . LEU A 1 927 ? -28.312 16.688 22.328 1 76.38 927 LEU A C 1
ATOM 7262 O O . LEU A 1 927 ? -28.891 16.828 23.406 1 76.38 927 LEU A O 1
ATOM 7266 N N . ILE A 1 928 ? -28.719 15.961 21.328 1 74.31 928 ILE A N 1
ATOM 7267 C CA . ILE A 1 928 ? -30.031 15.312 21.422 1 74.31 928 ILE A CA 1
ATOM 7268 C C . ILE A 1 928 ? -29.984 14.195 22.453 1 74.31 928 ILE A C 1
ATOM 7270 O O . ILE A 1 928 ? -30.922 14.023 23.234 1 74.31 928 ILE A O 1
ATOM 7274 N N . ALA A 1 929 ? -28.859 13.5 22.469 1 74.12 929 ALA A N 1
ATOM 7275 C CA . ALA A 1 929 ? -28.734 12.344 23.344 1 74.12 929 ALA A CA 1
ATOM 7276 C C . ALA A 1 929 ? -28.484 12.781 24.797 1 74.12 929 ALA A C 1
ATOM 7278 O O . ALA A 1 929 ? -28.891 12.094 25.734 1 74.12 929 ALA A O 1
ATOM 7279 N N . SER A 1 930 ? -27.719 13.836 25.141 1 68.06 930 SER A N 1
ATOM 7280 C CA . SER A 1 930 ? -27.328 14.234 26.5 1 68.06 930 SER A CA 1
ATOM 7281 C C . SER A 1 930 ? -28.469 14.961 27.203 1 68.06 930 SER A C 1
ATOM 7283 O O . SER A 1 930 ? -28.5 15.008 28.438 1 68.06 930 SER A O 1
ATOM 7285 N N . LYS A 1 931 ? -29.234 15.68 26.641 1 57.62 931 LYS A N 1
ATOM 7286 C CA . LYS A 1 931 ? -30.141 16.609 27.297 1 57.62 931 LYS A CA 1
ATOM 7287 C C . LYS A 1 931 ? -31.156 15.859 28.156 1 57.62 931 LYS A C 1
ATOM 7289 O O . LYS A 1 931 ? -31.625 16.391 29.172 1 57.62 931 LYS A O 1
ATOM 7294 N N . ARG A 1 932 ? -31.594 14.555 27.688 1 54.34 932 ARG A N 1
ATOM 7295 C CA . ARG A 1 932 ? -32.719 14.141 28.5 1 54.34 932 ARG A CA 1
ATOM 7296 C C . ARG A 1 932 ? -32.281 13.164 29.578 1 54.34 932 ARG A C 1
ATOM 7298 O O . ARG A 1 932 ? -31.734 12.109 29.281 1 54.34 932 ARG A O 1
ATOM 7305 N N . ASN A 1 933 ? -31.828 13.742 30.781 1 55.53 933 ASN A N 1
ATOM 7306 C CA . ASN A 1 933 ? -31.391 12.953 31.938 1 55.53 933 ASN A CA 1
ATOM 7307 C C . ASN A 1 933 ? -32.25 11.711 32.125 1 55.53 933 ASN A C 1
ATOM 7309 O O . ASN A 1 933 ? -31.75 10.641 32.469 1 55.53 933 ASN A O 1
ATOM 7313 N N . GLU A 1 934 ? -33.656 11.828 32.031 1 65.19 934 GLU A N 1
ATOM 7314 C CA . GLU A 1 934 ? -34.5 10.672 32.25 1 65.19 934 GLU A CA 1
ATOM 7315 C C . GLU A 1 934 ? -35.531 10.5 31.141 1 65.19 934 GLU A C 1
ATOM 7317 O O . GLU A 1 934 ? -36.125 11.477 30.688 1 65.19 934 GLU A O 1
ATOM 7322 N N . LEU A 1 935 ? -35.562 9.297 30.453 1 76.94 935 LEU A N 1
ATOM 7323 C CA . LEU A 1 935 ? -36.531 8.945 29.422 1 76.94 935 LEU A CA 1
ATOM 7324 C C . LEU A 1 935 ? -37.906 8.695 30.016 1 76.94 935 LEU A C 1
ATOM 7326 O O . LEU A 1 935 ? -38 8.156 31.125 1 76.94 935 LEU A O 1
ATOM 7330 N N . THR A 1 936 ? -38.875 9.273 29.438 1 77.12 936 THR A N 1
ATOM 7331 C CA . THR A 1 936 ? -40.25 8.984 29.844 1 77.12 936 THR A CA 1
ATOM 7332 C C . THR A 1 936 ? -40.594 7.523 29.562 1 77.12 936 THR A C 1
ATOM 7334 O O . THR A 1 936 ? -39.875 6.84 28.812 1 77.12 936 THR A O 1
ATOM 7337 N N . GLU A 1 937 ? -41.531 7.004 30.156 1 80.5 937 GLU A N 1
ATOM 7338 C CA . GLU A 1 937 ? -41.969 5.621 29.953 1 80.5 937 GLU A CA 1
ATOM 7339 C C . GLU A 1 937 ? -42.406 5.379 28.516 1 80.5 937 GLU A C 1
ATOM 7341 O O . GLU A 1 937 ? -42.156 4.309 27.953 1 80.5 937 GLU A O 1
ATOM 7346 N N . GLY A 1 938 ? -42.969 6.395 27.891 1 82.19 938 GLY A N 1
ATOM 7347 C CA . GLY A 1 938 ? -43.344 6.266 26.5 1 82.19 938 GLY A CA 1
ATOM 7348 C C . GLY A 1 938 ? -42.125 6.23 25.562 1 82.19 938 GLY A C 1
ATOM 7349 O O . GLY A 1 938 ? -42.094 5.453 24.609 1 82.19 938 GLY A O 1
ATOM 7350 N N . GLU A 1 939 ? -41.25 7.051 25.922 1 84.19 939 GLU A N 1
ATOM 7351 C CA . GLU A 1 939 ? -40.031 7.062 25.109 1 84.19 939 GLU A CA 1
ATOM 7352 C C . GLU A 1 939 ? -39.281 5.75 25.25 1 84.19 939 GLU A C 1
ATOM 7354 O O . GLU A 1 939 ? -38.75 5.23 24.266 1 84.19 939 GLU A O 1
ATOM 7359 N N . ARG A 1 940 ? -39.25 5.215 26.375 1 85.94 940 ARG A N 1
ATOM 7360 C CA . ARG A 1 940 ? -38.531 3.953 26.609 1 85.94 940 ARG A CA 1
ATOM 7361 C C . ARG A 1 940 ? -39.188 2.814 25.844 1 85.94 940 ARG A C 1
ATOM 7363 O O . ARG A 1 940 ? -38.5 1.985 25.234 1 85.94 940 ARG A O 1
ATOM 7370 N N . ALA A 1 941 ? -40.469 2.775 25.859 1 86.56 941 ALA A N 1
ATOM 7371 C CA . ALA A 1 941 ? -41.188 1.726 25.141 1 86.56 941 ALA A CA 1
ATOM 7372 C C . ALA A 1 941 ? -40.969 1.866 23.625 1 86.56 941 ALA A C 1
ATOM 7374 O O . ALA A 1 941 ? -40.812 0.867 22.922 1 86.56 941 ALA A O 1
ATOM 7375 N N . LEU A 1 942 ? -40.969 3.082 23.203 1 87.38 942 LEU A N 1
ATOM 7376 C CA . LEU A 1 942 ? -40.781 3.338 21.781 1 87.38 942 LEU A CA 1
ATOM 7377 C C . LEU A 1 942 ? -39.344 2.965 21.375 1 87.38 942 LEU A C 1
ATOM 7379 O O . LEU A 1 942 ? -39.156 2.385 20.297 1 87.38 942 LEU A O 1
ATOM 7383 N N . LEU A 1 943 ? -38.406 3.254 22.156 1 88.62 943 LEU A N 1
ATOM 7384 C CA . LEU A 1 943 ? -37 2.961 21.828 1 88.62 943 LEU A CA 1
ATOM 7385 C C . LEU A 1 943 ? -36.75 1.46 21.891 1 88.62 943 LEU A C 1
ATOM 7387 O O . LEU A 1 943 ? -35.938 0.935 21.109 1 88.62 943 LEU A O 1
ATOM 7391 N N . GLU A 1 944 ? -37.375 0.778 22.766 1 89.38 944 GLU A N 1
ATOM 7392 C CA . GLU A 1 944 ? -37.188 -0.67 22.828 1 89.38 944 GLU A CA 1
ATOM 7393 C C . GLU A 1 944 ? -37.875 -1.361 21.656 1 89.38 944 GLU A C 1
ATOM 7395 O O . GLU A 1 944 ? -37.344 -2.334 21.109 1 89.38 944 GLU A O 1
ATOM 7400 N N . TYR A 1 945 ? -39 -0.764 21.266 1 88.69 945 TYR A N 1
ATOM 7401 C CA . TYR A 1 945 ? -39.719 -1.338 20.141 1 88.69 945 TYR A CA 1
ATOM 7402 C C . TYR A 1 945 ? -38.969 -1.175 18.844 1 88.69 945 TYR A C 1
ATOM 7404 O O . TYR A 1 945 ? -39.031 -2.033 17.953 1 88.69 945 TYR A O 1
ATOM 7412 N N . THR A 1 946 ? -38.219 -0.095 18.656 1 91.56 946 THR A N 1
ATOM 7413 C CA . THR A 1 946 ? -37.5 0.188 17.422 1 91.56 946 THR A CA 1
ATOM 7414 C C . THR A 1 946 ? -36 -0.144 17.562 1 91.56 946 THR A C 1
ATOM 7416 O O . THR A 1 946 ? -35.188 0.313 16.766 1 91.56 946 THR A O 1
ATOM 7419 N N . SER A 1 947 ? -35.562 -0.863 18.469 1 90.44 947 SER A N 1
ATOM 7420 C CA . SER A 1 947 ? -34.156 -1.102 18.734 1 90.44 947 SER A CA 1
ATOM 7421 C C . SER A 1 947 ? -33.5 -1.878 17.594 1 90.44 947 SER A C 1
ATOM 7423 O O . SER A 1 947 ? -32.375 -1.578 17.203 1 90.44 947 SER A O 1
ATOM 7425 N N . ALA A 1 948 ? -34.156 -2.811 16.984 1 88.44 948 ALA A N 1
ATOM 7426 C CA . ALA A 1 948 ? -33.562 -3.625 15.922 1 88.44 948 ALA A CA 1
ATOM 7427 C C . ALA A 1 948 ? -33.375 -2.811 14.648 1 88.44 948 ALA A C 1
ATOM 7429 O O . ALA A 1 948 ? -32.312 -2.891 14 1 88.44 948 ALA A O 1
ATOM 7430 N N . GLU A 1 949 ? -34.375 -1.984 14.312 1 89 949 GLU A N 1
ATOM 7431 C CA . GLU A 1 949 ? -34.281 -1.176 13.102 1 89 949 GLU A CA 1
ATOM 7432 C C . GLU A 1 949 ? -33.25 -0.067 13.258 1 89 949 GLU A C 1
ATOM 7434 O O . GLU A 1 949 ? -32.562 0.294 12.297 1 89 949 GLU A O 1
ATOM 7439 N N . ARG A 1 950 ? -33.156 0.425 14.391 1 91.62 950 ARG A N 1
ATOM 7440 C CA . ARG A 1 950 ? -32.125 1.46 14.609 1 91.62 950 ARG A CA 1
ATOM 7441 C C . ARG A 1 950 ? -30.734 0.879 14.547 1 91.62 950 ARG A C 1
ATOM 7443 O O . ARG A 1 950 ? -29.812 1.514 14.023 1 91.62 950 ARG A O 1
ATOM 7450 N N . ALA A 1 951 ? -30.562 -0.282 15.07 1 88.88 951 ALA A N 1
ATOM 7451 C CA . ALA A 1 951 ? -29.25 -0.936 15.016 1 88.88 951 ALA A CA 1
ATOM 7452 C C . ALA A 1 951 ? -28.859 -1.231 13.57 1 88.88 951 ALA A C 1
ATOM 7454 O O . ALA A 1 951 ? -27.688 -1.093 13.203 1 88.88 951 ALA A O 1
ATOM 7455 N N . LEU A 1 952 ? -29.797 -1.607 12.789 1 87.19 952 LEU A N 1
ATOM 7456 C CA . LEU A 1 952 ? -29.516 -1.881 11.383 1 87.19 952 LEU A CA 1
ATOM 7457 C C . LEU A 1 952 ? -29.141 -0.601 10.641 1 87.19 952 LEU A C 1
ATOM 7459 O O . LEU A 1 952 ? -28.25 -0.616 9.773 1 87.19 952 LEU A O 1
ATOM 7463 N N . LEU A 1 953 ? -29.828 0.432 10.992 1 89.81 953 LEU A N 1
ATOM 7464 C CA . LEU A 1 953 ? -29.516 1.717 10.375 1 89.81 953 LEU A CA 1
ATOM 7465 C C . LEU A 1 953 ? -28.109 2.182 10.75 1 89.81 953 LEU A C 1
ATOM 7467 O O . LEU A 1 953 ? -27.359 2.656 9.898 1 89.81 953 LEU A O 1
ATOM 7471 N N . CYS A 1 954 ? -27.719 2.047 11.969 1 89.88 954 CYS A N 1
ATOM 7472 C CA . CYS A 1 954 ? -26.391 2.438 12.422 1 89.88 954 CYS A CA 1
ATOM 7473 C C . CYS A 1 954 ? -25.312 1.556 11.789 1 89.88 954 CYS A C 1
ATOM 7475 O O . CYS A 1 954 ? -24.25 2.043 11.414 1 89.88 954 CYS A O 1
ATOM 7477 N N . GLN A 1 955 ? -25.609 0.302 11.648 1 88.88 955 GLN A N 1
ATOM 7478 C CA . GLN A 1 955 ? -24.656 -0.615 11.031 1 88.88 955 GLN A CA 1
ATOM 7479 C C . GLN A 1 955 ? -24.453 -0.288 9.555 1 88.88 955 GLN A C 1
ATOM 7481 O O . GLN A 1 955 ? -23.344 -0.394 9.039 1 88.88 955 GLN A O 1
ATOM 7486 N N . ARG A 1 956 ? -25.484 0.099 8.945 1 89.62 956 ARG A N 1
ATOM 7487 C CA . ARG A 1 956 ? -25.375 0.444 7.531 1 89.62 956 ARG A CA 1
ATOM 7488 C C . ARG A 1 956 ? -24.547 1.707 7.336 1 89.62 956 ARG A C 1
ATOM 7490 O O . ARG A 1 956 ? -23.719 1.773 6.43 1 89.62 956 ARG A O 1
ATOM 7497 N N . ILE A 1 957 ? -24.75 2.656 8.125 1 91.06 957 ILE A N 1
ATOM 7498 C CA . ILE A 1 957 ? -23.984 3.895 8.016 1 91.06 957 ILE A CA 1
ATOM 7499 C C . ILE A 1 957 ? -22.516 3.623 8.328 1 91.06 957 ILE A C 1
ATOM 7501 O O . ILE A 1 957 ? -21.625 4.16 7.668 1 91.06 957 ILE A O 1
ATOM 7505 N N . CYS A 1 958 ? -22.328 2.818 9.32 1 90.38 958 CYS A N 1
ATOM 7506 C CA . CYS A 1 958 ? -20.953 2.439 9.648 1 90.38 958 CYS A CA 1
ATOM 7507 C C . CYS A 1 958 ? -20.297 1.712 8.484 1 90.38 958 CYS A C 1
ATOM 7509 O O . CYS A 1 958 ? -19.125 1.966 8.164 1 90.38 958 CYS A O 1
ATOM 7511 N N . HIS A 1 959 ? -21.047 0.866 7.867 1 89.56 959 HIS A N 1
ATOM 7512 C CA . HIS A 1 959 ? -20.531 0.107 6.734 1 89.56 959 HIS A CA 1
ATOM 7513 C C . HIS A 1 959 ? -20.188 1.025 5.566 1 89.56 959 HIS A C 1
ATOM 7515 O O . HIS A 1 959 ? -19.156 0.831 4.902 1 89.56 959 HIS A O 1
ATOM 7521 N N . VAL A 1 960 ? -21.016 1.958 5.309 1 90.75 960 VAL A N 1
ATOM 7522 C CA . VAL A 1 960 ? -20.75 2.873 4.207 1 90.75 960 VAL A CA 1
ATOM 7523 C C . VAL A 1 960 ? -19.5 3.695 4.516 1 90.75 960 VAL A C 1
ATOM 7525 O O . VAL A 1 960 ? -18.688 3.955 3.629 1 90.75 960 VAL A O 1
ATOM 7528 N N . PHE A 1 961 ? -19.266 4.129 5.742 1 91.94 961 PHE A N 1
ATOM 7529 C CA . PHE A 1 961 ? -18.047 4.832 6.133 1 91.94 961 PHE A CA 1
ATOM 7530 C C . PHE A 1 961 ? -16.828 3.967 5.891 1 91.94 961 PHE A C 1
ATOM 7532 O O . PHE A 1 961 ? -15.797 4.457 5.418 1 91.94 961 PHE A O 1
ATOM 7539 N N . GLN A 1 962 ? -16.969 2.729 6.125 1 89.69 962 GLN A N 1
ATOM 7540 C CA . GLN A 1 962 ? -15.852 1.812 5.969 1 89.69 962 GLN A CA 1
ATOM 7541 C C . GLN A 1 962 ? -15.516 1.598 4.492 1 89.69 962 GLN A C 1
ATOM 7543 O O . GLN A 1 962 ? -14.344 1.514 4.121 1 89.69 962 GLN A O 1
ATOM 7548 N N . VAL A 1 963 ? -16.531 1.485 3.695 1 90.38 963 VAL A N 1
ATOM 7549 C CA . VAL A 1 963 ? -16.297 1.278 2.27 1 90.38 963 VAL A CA 1
ATOM 7550 C C . VAL A 1 963 ? -15.656 2.523 1.662 1 90.38 963 VAL A C 1
ATOM 7552 O O . VAL A 1 963 ? -14.727 2.42 0.855 1 90.38 963 VAL A O 1
ATOM 7555 N N . VAL A 1 964 ? -16.125 3.678 2.084 1 91.06 964 VAL A N 1
ATOM 7556 C CA . VAL A 1 964 ? -15.547 4.922 1.576 1 91.06 964 VAL A CA 1
ATOM 7557 C C . VAL A 1 964 ? -14.102 5.059 2.047 1 91.06 964 VAL A C 1
ATOM 7559 O O . VAL A 1 964 ? -13.234 5.488 1.284 1 91.06 964 VAL A O 1
ATOM 7562 N N . ALA A 1 965 ? -13.852 4.68 3.303 1 91.62 965 ALA A N 1
ATOM 7563 C CA . ALA A 1 965 ? -12.5 4.75 3.84 1 91.62 965 ALA A CA 1
ATOM 7564 C C . ALA A 1 965 ? -11.562 3.801 3.094 1 91.62 965 ALA A C 1
ATOM 7566 O O . ALA A 1 965 ? -10.422 4.16 2.783 1 91.62 965 ALA A O 1
ATOM 7567 N N . SER A 1 966 ? -12 2.615 2.744 1 89.12 966 SER A N 1
ATOM 7568 C CA . SER A 1 966 ? -11.172 1.65 2.029 1 89.12 966 SER A CA 1
ATOM 7569 C C . SER A 1 966 ? -10.922 2.094 0.592 1 89.12 966 SER A C 1
ATOM 7571 O O . SER A 1 966 ? -9.844 1.872 0.048 1 89.12 966 SER A O 1
ATOM 7573 N N . CYS A 1 967 ? -11.875 2.697 -0.001 1 89.12 967 CYS A N 1
ATOM 7574 C CA . CYS A 1 967 ? -11.711 3.189 -1.364 1 89.12 967 CYS A CA 1
ATOM 7575 C C . CYS A 1 967 ? -10.703 4.328 -1.415 1 89.12 967 CYS A C 1
ATOM 7577 O O . CYS A 1 967 ? -9.906 4.422 -2.355 1 89.12 967 CYS A O 1
ATOM 7579 N N . LEU A 1 968 ? -10.734 5.172 -0.397 1 91 968 LEU A N 1
ATOM 7580 C CA . LEU A 1 968 ? -9.789 6.285 -0.336 1 91 968 LEU A CA 1
ATOM 7581 C C . LEU A 1 968 ? -8.375 5.789 -0.078 1 91 968 LEU A C 1
ATOM 7583 O O . LEU A 1 968 ? -7.414 6.297 -0.667 1 91 968 LEU A O 1
ATOM 7587 N N . MET A 1 969 ? -8.305 4.793 0.764 1 89.5 969 MET A N 1
ATOM 7588 C CA . MET A 1 969 ? -6.988 4.262 1.118 1 89.5 969 MET A CA 1
ATOM 7589 C C . MET A 1 969 ? -6.352 3.545 -0.069 1 89.5 969 MET A C 1
ATOM 7591 O O . MET A 1 969 ? -5.148 3.666 -0.299 1 89.5 969 MET A O 1
ATOM 7595 N N . LEU A 1 970 ? -7.152 2.822 -0.874 1 86.88 970 LEU A N 1
ATOM 7596 C CA . LEU A 1 970 ? -6.633 2.039 -1.988 1 86.88 970 LEU A CA 1
ATOM 7597 C C . LEU A 1 970 ? -6.672 2.842 -3.283 1 86.88 970 LEU A C 1
ATOM 7599 O O . LEU A 1 970 ? -6.047 2.461 -4.273 1 86.88 970 LEU A O 1
ATOM 7603 N N . GLU A 1 971 ? -7.293 3.934 -3.375 1 86.25 971 GLU A N 1
ATOM 7604 C CA . GLU A 1 971 ? -7.508 4.719 -4.586 1 86.25 971 GLU A CA 1
ATOM 7605 C C . GLU A 1 971 ? -8.109 3.865 -5.699 1 86.25 971 GLU A C 1
ATOM 7607 O O . GLU A 1 971 ? -7.633 3.893 -6.836 1 86.25 971 GLU A O 1
ATOM 7612 N N . TYR A 1 972 ? -9.078 3.01 -5.402 1 80.25 972 TYR A N 1
ATOM 7613 C CA . TYR A 1 972 ? -9.75 2.148 -6.371 1 80.25 972 TYR A CA 1
ATOM 7614 C C . TYR A 1 972 ? -11.164 2.633 -6.641 1 80.25 972 TYR A C 1
ATOM 7616 O O . TYR A 1 972 ? -11.789 3.27 -5.789 1 80.25 972 TYR A O 1
ATOM 7624 N N . PRO A 1 973 ? -11.586 2.32 -7.871 1 80.25 973 PRO A N 1
ATOM 7625 C CA . PRO A 1 973 ? -12.953 2.73 -8.203 1 80.25 973 PRO A CA 1
ATOM 7626 C C . PRO A 1 973 ? -14.008 1.941 -7.43 1 80.25 973 PRO A C 1
ATOM 7628 O O . PRO A 1 973 ? -13.789 0.774 -7.098 1 80.25 973 PRO A O 1
ATOM 7631 N N . LEU A 1 974 ? -15.047 2.674 -7.141 1 74.38 974 LEU A N 1
ATOM 7632 C CA . LEU A 1 974 ? -16.172 2.098 -6.422 1 74.38 974 LEU A CA 1
ATOM 7633 C C . LEU A 1 974 ? -17.109 1.348 -7.375 1 74.38 974 LEU A C 1
ATOM 7635 O O . LEU A 1 974 ? -17.078 1.585 -8.586 1 74.38 974 LEU A O 1
ATOM 7639 N N . THR A 1 975 ? -17.625 0.323 -6.77 1 72.5 975 THR A N 1
ATOM 7640 C CA . THR A 1 975 ? -18.688 -0.317 -7.539 1 72.5 975 THR A CA 1
ATOM 7641 C C . THR A 1 975 ? -20.016 0.399 -7.324 1 72.5 975 THR A C 1
ATOM 7643 O O . THR A 1 975 ? -20.203 1.08 -6.316 1 72.5 975 THR A O 1
ATOM 7646 N N . ASP A 1 976 ? -20.828 0.457 -8.234 1 72.31 976 ASP A N 1
ATOM 7647 C CA . ASP A 1 976 ? -22.141 1.077 -8.164 1 72.31 976 ASP A CA 1
ATOM 7648 C C . ASP A 1 976 ? -23.078 0.271 -7.273 1 72.31 976 ASP A C 1
ATOM 7650 O O . ASP A 1 976 ? -24.266 0.591 -7.156 1 72.31 976 ASP A O 1
ATOM 7654 N N . ALA A 1 977 ? -22.469 -0.609 -6.461 1 75.38 977 ALA A N 1
ATOM 7655 C CA . ALA A 1 977 ? -23.359 -1.494 -5.707 1 75.38 977 ALA A CA 1
ATOM 7656 C C . ALA A 1 977 ? -23.312 -1.177 -4.215 1 75.38 977 ALA A C 1
ATOM 7658 O O . ALA A 1 977 ? -23.562 -2.047 -3.379 1 75.38 977 ALA A O 1
ATOM 7659 N N . ILE A 1 978 ? -23.141 0.072 -3.814 1 78.06 978 ILE A N 1
ATOM 7660 C CA . ILE A 1 978 ? -23.094 0.399 -2.393 1 78.06 978 ILE A CA 1
ATOM 7661 C C . ILE A 1 978 ? -24.5 0.596 -1.855 1 78.06 978 ILE A C 1
ATOM 7663 O O . ILE A 1 978 ? -25.297 1.341 -2.436 1 78.06 978 ILE A O 1
ATOM 7667 N N . PRO A 1 979 ? -24.703 -0.108 -0.824 1 78.88 979 PRO A N 1
ATOM 7668 C CA . PRO A 1 979 ? -26.047 -0.01 -0.285 1 78.88 979 PRO A CA 1
ATOM 7669 C C . PRO A 1 979 ? -26.391 1.389 0.23 1 78.88 979 PRO A C 1
ATOM 7671 O O . PRO A 1 979 ? -25.5 2.086 0.743 1 78.88 979 PRO A O 1
ATOM 7674 N N . THR A 1 980 ? -27.656 1.781 -0.045 1 78.81 980 THR A N 1
ATOM 7675 C CA . THR A 1 980 ? -28.125 3.076 0.431 1 78.81 980 THR A CA 1
ATOM 7676 C C . THR A 1 980 ? -28.938 2.916 1.717 1 78.81 980 THR A C 1
ATOM 7678 O O . THR A 1 980 ? -29.312 1.803 2.082 1 78.81 980 THR A O 1
ATOM 7681 N N . VAL A 1 981 ? -29.031 3.984 2.477 1 83 981 VAL A N 1
ATOM 7682 C CA . VAL A 1 981 ? -29.688 3.984 3.779 1 83 981 VAL A CA 1
ATOM 7683 C C . VAL A 1 981 ? -31.188 4.227 3.605 1 83 981 VAL A C 1
ATOM 7685 O O . VAL A 1 981 ? -31.953 4.066 4.551 1 83 981 VAL A O 1
ATOM 7688 N N . GLU A 1 982 ? -31.75 4.312 2.383 1 77.5 982 GLU A N 1
ATOM 7689 C CA . GLU A 1 982 ? -33.125 4.711 2.166 1 77.5 982 GLU A CA 1
ATOM 7690 C C . GLU A 1 982 ? -34.094 3.584 2.545 1 77.5 982 GLU A C 1
ATOM 7692 O O . GLU A 1 982 ? -35.125 3.826 3.184 1 77.5 982 GLU A O 1
ATOM 7697 N N . ASN A 1 983 ? -33.688 2.389 2.291 1 75.94 983 ASN A N 1
ATOM 7698 C CA . ASN A 1 983 ? -34.562 1.271 2.623 1 75.94 983 ASN A CA 1
ATOM 7699 C C . ASN A 1 983 ? -34.656 1.058 4.133 1 75.94 983 ASN A C 1
ATOM 7701 O O . ASN A 1 983 ? -35.719 0.734 4.652 1 75.94 983 ASN A O 1
ATOM 7705 N N . ASN A 1 984 ? -33.594 1.294 4.828 1 84.25 984 ASN A N 1
ATOM 7706 C CA . ASN A 1 984 ? -33.594 1.148 6.277 1 84.25 984 ASN A CA 1
ATOM 7707 C C . ASN A 1 984 ? -34.375 2.279 6.949 1 84.25 984 ASN A C 1
ATOM 7709 O O . ASN A 1 984 ? -35 2.072 7.984 1 84.25 984 ASN A O 1
ATOM 7713 N N . LYS A 1 985 ? -34.312 3.461 6.34 1 83.81 985 LYS A N 1
ATOM 7714 C CA . LYS A 1 985 ? -35.094 4.578 6.855 1 83.81 985 LYS A CA 1
ATOM 7715 C C . LYS A 1 985 ? -36.594 4.297 6.75 1 83.81 985 LYS A C 1
ATOM 7717 O O . LYS A 1 985 ? -37.344 4.531 7.699 1 83.81 985 LYS A O 1
ATOM 7722 N N . ASP A 1 986 ? -36.969 3.695 5.609 1 77.75 986 ASP A N 1
ATOM 7723 C CA . ASP A 1 986 ? -38.375 3.398 5.402 1 77.75 986 ASP A CA 1
ATOM 7724 C C . ASP A 1 986 ? -38.875 2.314 6.363 1 77.75 986 ASP A C 1
ATOM 7726 O O . ASP A 1 986 ? -40 2.365 6.848 1 77.75 986 ASP A O 1
ATOM 7730 N N . ARG A 1 987 ? -38 1.47 6.676 1 82.5 987 ARG A N 1
ATOM 7731 C CA . ARG A 1 987 ? -38.375 0.424 7.625 1 82.5 987 ARG A CA 1
ATOM 7732 C C . ARG A 1 987 ? -38.531 0.992 9.031 1 82.5 987 ARG A C 1
ATOM 7734 O O . ARG A 1 987 ? -39.438 0.588 9.773 1 82.5 987 ARG A O 1
ATOM 7741 N N . LEU A 1 988 ? -37.688 1.899 9.375 1 87.88 988 LEU A N 1
ATOM 7742 C CA . LEU A 1 988 ? -37.75 2.514 10.695 1 87.88 988 LEU A CA 1
ATOM 7743 C C . LEU A 1 988 ? -39.031 3.355 10.82 1 87.88 988 LEU A C 1
ATOM 7745 O O . LEU A 1 988 ? -39.75 3.266 11.82 1 87.88 988 LEU A O 1
ATOM 7749 N N . LEU A 1 989 ? -39.438 4.074 9.734 1 83 989 LEU A N 1
ATOM 7750 C CA . LEU A 1 989 ? -40.625 4.891 9.758 1 83 989 LEU A CA 1
ATOM 7751 C C . LEU A 1 989 ? -41.875 4.016 9.773 1 83 989 LEU A C 1
ATOM 7753 O O . LEU A 1 989 ? -42.875 4.363 10.414 1 83 989 LEU A O 1
ATOM 7757 N N . GLY A 1 990 ? -41.75 2.885 9.117 1 80.62 990 GLY A N 1
ATOM 7758 C CA . GLY A 1 990 ? -42.875 1.943 9.141 1 80.62 990 GLY A CA 1
ATOM 7759 C C . GLY A 1 990 ? -43.094 1.345 10.516 1 80.62 990 GLY A C 1
ATOM 7760 O O . GLY A 1 990 ? -44.25 1.199 10.945 1 80.62 990 GLY A O 1
ATOM 7761 N N . LYS A 1 991 ? -42.062 1.103 11.203 1 87.25 991 LYS A N 1
ATOM 7762 C CA . LYS A 1 991 ? -42.156 0.542 12.547 1 87.25 991 LYS A CA 1
ATOM 7763 C C . LYS A 1 991 ? -42.719 1.572 13.523 1 87.25 991 LYS A C 1
ATOM 7765 O O . LYS A 1 991 ? -43.469 1.224 14.445 1 87.25 991 LYS A O 1
ATOM 7770 N N . ILE A 1 992 ? -42.344 2.83 13.367 1 85.06 992 ILE A N 1
ATOM 7771 C CA . ILE A 1 992 ? -42.875 3.896 14.219 1 85.06 992 ILE A CA 1
ATOM 7772 C C . ILE A 1 992 ? -44.375 4.047 13.992 1 85.06 992 ILE A C 1
ATOM 7774 O O . ILE A 1 992 ? -45.125 4.223 14.938 1 85.06 992 ILE A O 1
ATOM 7778 N N . TYR A 1 993 ? -44.781 3.855 12.734 1 78.25 993 TYR A N 1
ATOM 7779 C CA . TYR A 1 993 ? -46.219 3.957 12.406 1 78.25 993 TYR A CA 1
ATOM 7780 C C . TYR A 1 993 ? -46.969 2.779 12.977 1 78.25 993 TYR A C 1
ATOM 7782 O O . TYR A 1 993 ? -48.094 2.947 13.477 1 78.25 993 TYR A O 1
ATOM 7790 N N . GLN A 1 994 ? -46.406 1.629 12.922 1 81.31 994 GLN A N 1
ATOM 7791 C CA . GLN A 1 994 ? -47.062 0.451 13.477 1 81.31 994 GLN A CA 1
ATOM 7792 C C . GLN A 1 994 ? -47.25 0.585 14.984 1 81.31 994 GLN A C 1
ATOM 7794 O O . GLN A 1 994 ? -48.281 0.179 15.523 1 81.31 994 GLN A O 1
ATOM 7799 N N . PHE A 1 995 ? -46.281 1.107 15.656 1 84.75 995 PHE A N 1
ATOM 7800 C CA . PHE A 1 995 ? -46.375 1.328 17.094 1 84.75 995 PHE A CA 1
ATOM 7801 C C . PHE A 1 995 ? -47.5 2.297 17.422 1 84.75 995 PHE A C 1
ATOM 7803 O O . PHE A 1 995 ? -48.25 2.094 18.375 1 84.75 995 PHE A O 1
ATOM 7810 N N . ARG A 1 996 ? -47.625 3.279 16.609 1 77.19 996 ARG A N 1
ATOM 7811 C CA . ARG A 1 996 ? -48.656 4.277 16.797 1 77.19 996 ARG A CA 1
ATOM 7812 C C . ARG A 1 996 ? -50.031 3.664 16.578 1 77.19 996 ARG A C 1
ATOM 7814 O O . ARG A 1 996 ? -50.969 3.926 17.359 1 77.19 996 ARG A O 1
ATOM 7821 N N . LYS A 1 997 ? -50.156 2.855 15.586 1 74.25 997 LYS A N 1
ATOM 7822 C CA . LYS A 1 997 ? -51.406 2.223 15.258 1 74.25 997 LYS A CA 1
ATOM 7823 C C . LYS A 1 997 ? -51.844 1.241 16.344 1 74.25 997 LYS A C 1
ATOM 7825 O O . LYS A 1 997 ? -53 1.206 16.75 1 74.25 997 LYS A O 1
ATOM 7830 N N . GLU A 1 998 ? -50.906 0.553 16.844 1 77.38 998 GLU A N 1
ATOM 7831 C CA . GLU A 1 998 ? -51.219 -0.433 17.875 1 77.38 998 GLU A CA 1
ATOM 7832 C C . GLU A 1 998 ? -51.656 0.243 19.172 1 77.38 998 GLU A C 1
ATOM 7834 O O . GLU A 1 998 ? -52.562 -0.236 19.859 1 77.38 998 GLU A O 1
ATOM 7839 N N . HIS A 1 999 ? -51.094 1.299 19.516 1 74.88 999 HIS A N 1
ATOM 7840 C CA . HIS A 1 999 ? -51.438 1.951 20.766 1 74.88 999 HIS A CA 1
ATOM 7841 C C . HIS A 1 999 ? -52.719 2.771 20.641 1 74.88 999 HIS A C 1
ATOM 7843 O O . HIS A 1 999 ? -53.438 2.93 21.609 1 74.88 999 HIS A O 1
ATOM 7849 N N . MET A 1 1000 ? -52.938 3.283 19.422 1 66.12 1000 MET A N 1
ATOM 7850 C CA . MET A 1 1000 ? -54.188 3.99 19.219 1 66.12 1000 MET A CA 1
ATOM 7851 C C . MET A 1 1000 ? -55.375 3.027 19.266 1 66.12 1000 MET A C 1
ATOM 7853 O O . MET A 1 1000 ? -56.438 3.361 19.812 1 66.12 1000 MET A O 1
ATOM 7857 N N . SER A 1 1001 ? -55.156 1.885 18.688 1 61.09 1001 SER A N 1
ATOM 7858 C CA . SER A 1 1001 ? -56.219 0.887 18.703 1 61.09 1001 SER A CA 1
ATOM 7859 C C . SER A 1 1001 ? -56.469 0.372 20.125 1 61.09 1001 SER A C 1
ATOM 7861 O O . SER A 1 1001 ? -57.625 0.133 20.5 1 61.09 1001 SER A O 1
ATOM 7863 N N . ALA A 1 1002 ? -55.344 0.313 20.828 1 64.44 1002 ALA A N 1
ATOM 7864 C CA . ALA A 1 1002 ? -55.531 -0.137 22.203 1 64.44 1002 ALA A CA 1
ATOM 7865 C C . ALA A 1 1002 ? -56.281 0.891 23.031 1 64.44 1002 ALA A C 1
ATOM 7867 O O . ALA A 1 1002 ? -57.094 0.528 23.906 1 64.44 1002 ALA A O 1
ATOM 7868 N N . ASP A 1 1003 ? -56.062 2.139 22.828 1 58.84 1003 ASP A N 1
ATOM 7869 C CA . ASP A 1 1003 ? -56.781 3.199 23.531 1 58.84 1003 ASP A CA 1
ATOM 7870 C C . ASP A 1 1003 ? -58.25 3.17 23.188 1 58.84 1003 ASP A C 1
ATOM 7872 O O . ASP A 1 1003 ? -59.094 3.432 24.047 1 58.84 1003 ASP A O 1
ATOM 7876 N N . LEU A 1 1004 ? -58.562 2.85 21.922 1 52.41 1004 LEU A N 1
ATOM 7877 C CA . LEU A 1 1004 ? -59.969 2.799 21.484 1 52.41 1004 LEU A CA 1
ATOM 7878 C C . LEU A 1 1004 ? -60.688 1.603 22.094 1 52.41 1004 LEU A C 1
ATOM 7880 O O . LEU A 1 1004 ? -61.875 1.675 22.391 1 52.41 1004 LEU A O 1
ATOM 7884 N N . LEU A 1 1005 ? -59.906 0.479 22.125 1 53.62 1005 LEU A N 1
ATOM 7885 C CA . LEU A 1 1005 ? -60.562 -0.719 22.656 1 53.62 1005 LEU A CA 1
ATOM 7886 C C . LEU A 1 1005 ? -60.625 -0.673 24.172 1 53.62 1005 LEU A C 1
ATOM 7888 O O . LEU A 1 1005 ? -61.219 -1.557 24.797 1 53.62 1005 LEU A O 1
ATOM 7892 N N . GLY A 1 1006 ? -60.469 0.466 24.875 1 51.12 1006 GLY A N 1
ATOM 7893 C CA . GLY A 1 1006 ? -60.562 0.58 26.312 1 51.12 1006 GLY A CA 1
ATOM 7894 C C . GLY A 1 1006 ? -59.562 -0.26 27.062 1 51.12 1006 GLY A C 1
ATOM 7895 O O . GLY A 1 1006 ? -59.75 -0.592 28.234 1 51.12 1006 GLY A O 1
ATOM 7896 N N . ASP A 1 1007 ? -58.75 -0.996 26.438 1 49.44 1007 ASP A N 1
ATOM 7897 C CA . ASP A 1 1007 ? -57.781 -1.835 27.156 1 49.44 1007 ASP A CA 1
ATOM 7898 C C . ASP A 1 1007 ? -56.75 -0.986 27.891 1 49.44 1007 ASP A C 1
ATOM 7900 O O . ASP A 1 1007 ? -56.281 0.017 27.359 1 49.44 1007 ASP A O 1
ATOM 7904 N N . GLU A 1 1008 ? -56.906 -0.912 29.25 1 45.78 1008 GLU A N 1
ATOM 7905 C CA . GLU A 1 1008 ? -56.031 -0.221 30.203 1 45.78 1008 GLU A CA 1
ATOM 7906 C C . GLU A 1 1008 ? -54.562 -0.413 29.844 1 45.78 1008 GLU A C 1
ATOM 7908 O O . GLU A 1 1008 ? -53.938 -1.385 30.266 1 45.78 1008 GLU A O 1
ATOM 7913 N N . THR A 1 1009 ? -54.125 -0.425 28.734 1 52.16 1009 THR A N 1
ATOM 7914 C CA . THR A 1 1009 ? -52.688 -0.473 28.672 1 52.16 1009 THR A CA 1
ATOM 7915 C C . THR A 1 1009 ? -52.062 0.734 29.375 1 52.16 1009 THR A C 1
ATOM 7917 O O . THR A 1 1009 ? -52.469 1.871 29.141 1 52.16 1009 THR A O 1
ATOM 7920 N N . PRO A 1 1010 ? -51.406 0.558 30.5 1 53.56 1010 PRO A N 1
ATOM 7921 C CA . PRO A 1 1010 ? -50.812 1.522 31.406 1 53.56 1010 PRO A CA 1
ATOM 7922 C C . PRO A 1 1010 ? -49.875 2.516 30.703 1 53.56 1010 PRO A C 1
ATOM 7924 O O . PRO A 1 1010 ? -49.406 3.475 31.328 1 53.56 1010 PRO A O 1
ATOM 7927 N N . LEU A 1 1011 ? -49.5 2.289 29.594 1 60.69 1011 LEU A N 1
ATOM 7928 C CA . LEU A 1 1011 ? -48.438 3.197 29.156 1 60.69 1011 LEU A CA 1
ATOM 7929 C C . LEU A 1 1011 ? -49 4.387 28.406 1 60.69 1011 LEU A C 1
ATOM 7931 O O . LEU A 1 1011 ? -49.656 4.211 27.359 1 60.69 1011 LEU A O 1
ATOM 7935 N N . ALA A 1 1012 ? -49.344 5.5 29.031 1 59.69 1012 ALA A N 1
ATOM 7936 C CA . ALA A 1 1012 ? -49.781 6.758 28.438 1 59.69 1012 ALA A CA 1
ATOM 7937 C C . ALA A 1 1012 ? -48.688 7.34 27.531 1 59.69 1012 ALA A C 1
ATOM 7939 O O . ALA A 1 1012 ? -47.625 7.77 28.016 1 59.69 1012 ALA A O 1
ATOM 7940 N N . ILE A 1 1013 ? -48.75 7.008 26.188 1 70.12 1013 ILE A N 1
ATOM 7941 C CA . ILE A 1 1013 ? -47.781 7.551 25.234 1 70.12 1013 ILE A CA 1
ATOM 7942 C C . ILE A 1 1013 ? -48.281 8.898 24.719 1 70.12 1013 ILE A C 1
ATOM 7944 O O . ILE A 1 1013 ? -49.438 9.031 24.312 1 70.12 1013 ILE A O 1
ATOM 7948 N N . GLN A 1 1014 ? -47.469 9.953 25.016 1 68.38 1014 GLN A N 1
ATOM 7949 C CA . GLN A 1 1014 ? -47.75 11.297 24.516 1 68.38 1014 GLN A CA 1
ATOM 7950 C C . GLN A 1 1014 ? -47.094 11.531 23.156 1 68.38 1014 GLN A C 1
ATOM 7952 O O . GLN A 1 1014 ? -46.188 10.797 22.766 1 68.38 1014 GLN A O 1
ATOM 7957 N N . GLU A 1 1015 ? -47.562 12.391 22.375 1 69.81 1015 GLU A N 1
ATOM 7958 C CA . GLU A 1 1015 ? -47 12.711 21.062 1 69.81 1015 GLU A CA 1
ATOM 7959 C C . GLU A 1 1015 ? -45.594 13.266 21.188 1 69.81 1015 GLU A C 1
ATOM 7961 O O . GLU A 1 1015 ? -44.781 13.117 20.266 1 69.81 1015 GLU A O 1
ATOM 7966 N N . SER A 1 1016 ? -45.312 13.836 22.359 1 70.94 1016 SER A N 1
ATOM 7967 C CA . SER A 1 1016 ? -44 14.406 22.562 1 70.94 1016 SER A CA 1
ATOM 7968 C C . SER A 1 1016 ? -42.938 13.305 22.688 1 70.94 1016 SER A C 1
ATOM 7970 O O . SER A 1 1016 ? -41.75 13.555 22.5 1 70.94 1016 SER A O 1
ATOM 7972 N N . ASP A 1 1017 ? -43.438 12.117 22.859 1 75.12 1017 ASP A N 1
ATOM 7973 C CA . ASP A 1 1017 ? -42.5 11.016 23.016 1 75.12 1017 ASP A CA 1
ATOM 7974 C C . ASP A 1 1017 ? -41.875 10.609 21.672 1 75.12 1017 ASP A C 1
ATOM 7976 O O . ASP A 1 1017 ? -40.781 10.031 21.625 1 75.12 1017 ASP A O 1
ATOM 7980 N N . TYR A 1 1018 ? -42.594 10.977 20.609 1 77.81 1018 TYR A N 1
ATOM 7981 C CA . TYR A 1 1018 ? -42.094 10.594 19.297 1 77.81 1018 TYR A CA 1
ATOM 7982 C C . TYR A 1 1018 ? -41.062 11.602 18.797 1 77.81 1018 TYR A C 1
ATOM 7984 O O . TYR A 1 1018 ? -40.344 11.328 17.828 1 77.81 1018 TYR A O 1
ATOM 7992 N N . ALA A 1 1019 ? -40.906 12.719 19.438 1 76.19 1019 ALA A N 1
ATOM 7993 C CA . ALA A 1 1019 ? -40.062 13.789 18.953 1 76.19 1019 ALA A CA 1
ATOM 7994 C C . ALA A 1 1019 ? -38.594 13.375 18.953 1 76.19 1019 ALA A C 1
ATOM 7996 O O . ALA A 1 1019 ? -37.844 13.727 18.047 1 76.19 1019 ALA A O 1
ATOM 7997 N N . LEU A 1 1020 ? -38.25 12.586 19.891 1 80.44 1020 LEU A N 1
ATOM 7998 C CA . LEU A 1 1020 ? -36.844 12.164 20 1 80.44 1020 LEU A CA 1
ATOM 7999 C C . LEU A 1 1020 ? -36.469 11.25 18.844 1 80.44 1020 LEU A C 1
ATOM 8001 O O . LEU A 1 1020 ? -35.375 11.414 18.25 1 80.44 1020 LEU A O 1
ATOM 8005 N N . LEU A 1 1021 ? -37.281 10.383 18.484 1 85.94 1021 LEU A N 1
ATOM 8006 C CA . LEU A 1 1021 ? -36.969 9.445 17.406 1 85.94 1021 LEU A CA 1
ATOM 8007 C C . LEU A 1 1021 ? -36.969 10.141 16.047 1 85.94 1021 LEU A C 1
ATOM 8009 O O . LEU A 1 1021 ? -36.219 9.789 15.164 1 85.94 1021 LEU A O 1
ATOM 8013 N N . TYR A 1 1022 ? -37.875 11.062 15.938 1 82.25 1022 TYR A N 1
ATOM 8014 C CA . TYR A 1 1022 ? -37.875 11.781 14.664 1 82.25 1022 TYR A CA 1
ATOM 8015 C C . TYR A 1 1022 ? -36.688 12.711 14.555 1 82.25 1022 TYR A C 1
ATOM 8017 O O . TYR A 1 1022 ? -36.156 12.93 13.461 1 82.25 1022 TYR A O 1
ATOM 8025 N N . ALA A 1 1023 ? -36.25 13.336 15.625 1 80.88 1023 ALA A N 1
ATOM 8026 C CA . ALA A 1 1023 ? -35.031 14.125 15.586 1 80.88 1023 ALA A CA 1
ATOM 8027 C C . ALA A 1 1023 ? -33.844 13.25 15.242 1 80.88 1023 ALA A C 1
ATOM 8029 O O . ALA A 1 1023 ? -32.969 13.664 14.469 1 80.88 1023 ALA A O 1
ATOM 8030 N N . TYR A 1 1024 ? -33.75 12.055 15.75 1 87 1024 TYR A N 1
ATOM 8031 C CA . TYR A 1 1024 ? -32.688 11.078 15.445 1 87 1024 TYR A CA 1
ATOM 8032 C C . TYR A 1 1024 ? -32.688 10.742 13.953 1 87 1024 TYR A C 1
ATOM 8034 O O . TYR A 1 1024 ? -31.625 10.703 13.328 1 87 1024 TYR A O 1
ATOM 8042 N N . THR A 1 1025 ? -33.781 10.5 13.422 1 85.62 1025 THR A N 1
ATOM 8043 C CA . THR A 1 1025 ? -33.875 10.117 12.016 1 85.62 1025 THR A CA 1
ATOM 8044 C C . THR A 1 1025 ? -33.469 11.281 11.117 1 85.62 1025 THR A C 1
ATOM 8046 O O . THR A 1 1025 ? -32.844 11.078 10.078 1 85.62 1025 THR A O 1
ATOM 8049 N N . LEU A 1 1026 ? -33.844 12.422 11.562 1 84 1026 LEU A N 1
ATOM 8050 C CA . LEU A 1 1026 ? -33.531 13.594 10.758 1 84 1026 LEU A CA 1
ATOM 8051 C C . LEU A 1 1026 ? -32 13.82 10.703 1 84 1026 LEU A C 1
ATOM 8053 O O . LEU A 1 1026 ? -31.453 14.07 9.633 1 84 1026 LEU A O 1
ATOM 8057 N N . VAL A 1 1027 ? -31.359 13.766 11.844 1 86.69 1027 VAL A N 1
ATOM 8058 C CA . VAL A 1 1027 ? -29.922 13.977 11.875 1 86.69 1027 VAL A CA 1
ATOM 8059 C C . VAL A 1 1027 ? -29.203 12.844 11.141 1 86.69 1027 VAL A C 1
ATOM 8061 O O . VAL A 1 1027 ? -28.203 13.062 10.453 1 86.69 1027 VAL A O 1
ATOM 8064 N N . THR A 1 1028 ? -29.641 11.625 11.25 1 89.44 1028 THR A N 1
ATOM 8065 C CA . THR A 1 1028 ? -29.062 10.484 10.562 1 89.44 1028 THR A CA 1
ATOM 8066 C C . THR A 1 1028 ? -29.188 10.641 9.047 1 89.44 1028 THR A C 1
ATOM 8068 O O . THR A 1 1028 ? -28.266 10.312 8.305 1 89.44 1028 THR A O 1
ATOM 8071 N N . LEU A 1 1029 ? -30.297 11.18 8.617 1 86.44 1029 LEU A N 1
ATOM 8072 C CA . LEU A 1 1029 ? -30.484 11.383 7.188 1 86.44 1029 LEU A CA 1
ATOM 8073 C C . LEU A 1 1029 ? -29.578 12.5 6.672 1 86.44 1029 LEU A C 1
ATOM 8075 O O . LEU A 1 1029 ? -29.141 12.461 5.523 1 86.44 1029 LEU A O 1
ATOM 8079 N N . GLN A 1 1030 ? -29.391 13.445 7.5 1 87.06 1030 GLN A N 1
ATOM 8080 C CA . GLN A 1 1030 ? -28.469 14.508 7.105 1 87.06 1030 GLN A CA 1
ATOM 8081 C C . GLN A 1 1030 ? -27.047 13.969 6.957 1 87.06 1030 GLN A C 1
ATOM 8083 O O . GLN A 1 1030 ? -26.344 14.312 6.004 1 87.06 1030 GLN A O 1
ATOM 8088 N N . VAL A 1 1031 ? -26.625 13.172 7.934 1 91.12 1031 VAL A N 1
ATOM 8089 C CA . VAL A 1 1031 ? -25.281 12.578 7.863 1 91.12 1031 VAL A CA 1
ATOM 8090 C C . VAL A 1 1031 ? -25.203 11.656 6.652 1 91.12 1031 VAL A C 1
ATOM 8092 O O . VAL A 1 1031 ? -24.188 11.641 5.945 1 91.12 1031 VAL A O 1
ATOM 8095 N N . ALA A 1 1032 ? -26.219 10.938 6.348 1 91.56 1032 ALA A N 1
ATOM 8096 C CA . ALA A 1 1032 ? -26.25 10.039 5.199 1 91.56 1032 ALA A CA 1
ATOM 8097 C C . ALA A 1 1032 ? -26.219 10.812 3.889 1 91.56 1032 ALA A C 1
ATOM 8099 O O . ALA A 1 1032 ? -25.594 10.375 2.916 1 91.56 1032 ALA A O 1
ATOM 8100 N N . ALA A 1 1033 ? -26.891 11.914 3.826 1 89.19 1033 ALA A N 1
ATOM 8101 C CA . ALA A 1 1033 ? -26.891 12.734 2.615 1 89.19 1033 ALA A CA 1
ATOM 8102 C C . ALA A 1 1033 ? -25.5 13.289 2.332 1 89.19 1033 ALA A C 1
ATOM 8104 O O . ALA A 1 1033 ? -25.062 13.336 1.178 1 89.19 1033 ALA A O 1
ATOM 8105 N N . GLU A 1 1034 ? -24.891 13.734 3.416 1 91.81 1034 GLU A N 1
ATOM 8106 C CA . GLU A 1 1034 ? -23.531 14.227 3.236 1 91.81 1034 GLU A CA 1
ATOM 8107 C C . GLU A 1 1034 ? -22.578 13.102 2.828 1 91.81 1034 GLU A C 1
ATOM 8109 O O . GLU A 1 1034 ? -21.656 13.312 2.045 1 91.81 1034 GLU A O 1
ATOM 8114 N N . LEU A 1 1035 ? -22.766 11.953 3.334 1 92.81 1035 LEU A N 1
ATOM 8115 C CA . LEU A 1 1035 ? -21.953 10.797 2.959 1 92.81 1035 LEU A CA 1
ATOM 8116 C C . LEU A 1 1035 ? -22.156 10.438 1.491 1 92.81 1035 LEU A C 1
ATOM 8118 O O . LEU A 1 1035 ? -21.219 10.023 0.808 1 92.81 1035 LEU A O 1
ATOM 8122 N N . ASN A 1 1036 ? -23.344 10.617 0.989 1 91.25 1036 ASN A N 1
ATOM 8123 C CA . ASN A 1 1036 ? -23.609 10.359 -0.42 1 91.25 1036 ASN A CA 1
ATOM 8124 C C . ASN A 1 1036 ? -22.938 11.383 -1.323 1 91.25 1036 ASN A C 1
ATOM 8126 O O . ASN A 1 1036 ? -22.531 11.062 -2.438 1 91.25 1036 ASN A O 1
ATOM 8130 N N . LYS A 1 1037 ? -22.875 12.602 -0.804 1 92.19 1037 LYS A N 1
ATOM 8131 C CA . LYS A 1 1037 ? -22.141 13.602 -1.563 1 92.19 1037 LYS A CA 1
ATOM 8132 C C . LYS A 1 1037 ? -20.656 13.234 -1.665 1 92.19 1037 LYS A C 1
ATOM 8134 O O . LYS A 1 1037 ? -20.047 13.414 -2.717 1 92.19 1037 LYS A O 1
ATOM 8139 N N . VAL A 1 1038 ? -20.125 12.758 -0.554 1 93.81 1038 VAL A N 1
ATOM 8140 C CA . VAL A 1 1038 ? -18.734 12.328 -0.549 1 93.81 1038 VAL A CA 1
ATOM 8141 C C . VAL A 1 1038 ? -18.562 11.141 -1.495 1 93.81 1038 VAL A C 1
ATOM 8143 O O . VAL A 1 1038 ? -17.578 11.078 -2.242 1 93.81 1038 VAL A O 1
ATOM 8146 N N . ARG A 1 1039 ? -19.469 10.211 -1.493 1 91.69 1039 ARG A N 1
ATOM 8147 C CA . ARG A 1 1039 ? -19.422 9.055 -2.387 1 91.69 1039 ARG A CA 1
ATOM 8148 C C . ARG A 1 1039 ? -19.438 9.492 -3.846 1 91.69 1039 ARG A C 1
ATOM 8150 O O . ARG A 1 1039 ? -18.688 8.961 -4.668 1 91.69 1039 ARG A O 1
ATOM 8157 N N . ALA A 1 1040 ? -20.234 10.438 -4.184 1 90.88 1040 ALA A N 1
ATOM 8158 C CA . ALA A 1 1040 ? -20.344 10.93 -5.559 1 90.88 1040 ALA A CA 1
ATOM 8159 C C . ALA A 1 1040 ? -19.047 11.594 -6.004 1 90.88 1040 ALA A C 1
ATOM 8161 O O . ALA A 1 1040 ? -18.625 11.445 -7.156 1 90.88 1040 ALA A O 1
ATOM 8162 N N . GLU A 1 1041 ? -18.484 12.289 -5.047 1 91.88 1041 GLU A N 1
ATOM 8163 C CA . GLU A 1 1041 ? -17.203 12.922 -5.371 1 91.88 1041 GLU A CA 1
ATOM 8164 C C . GLU A 1 1041 ? -16.109 11.875 -5.602 1 91.88 1041 GLU A C 1
ATOM 8166 O O . GLU A 1 1041 ? -15.273 12.031 -6.492 1 91.88 1041 GLU A O 1
ATOM 8171 N N . ILE A 1 1042 ? -16.109 10.852 -4.844 1 90.88 1042 ILE A N 1
ATOM 8172 C CA . ILE A 1 1042 ? -15.117 9.789 -4.984 1 90.88 1042 ILE A CA 1
ATOM 8173 C C . ILE A 1 1042 ? -15.359 9.031 -6.285 1 90.88 1042 ILE A C 1
ATOM 8175 O O . ILE A 1 1042 ? -14.406 8.641 -6.969 1 90.88 1042 ILE A O 1
ATOM 8179 N N . GLU A 1 1043 ? -16.625 8.828 -6.672 1 88.56 1043 GLU A N 1
ATOM 8180 C CA . GLU A 1 1043 ? -16.953 8.156 -7.93 1 88.56 1043 GLU A CA 1
ATOM 8181 C C . GLU A 1 1043 ? -16.5 8.984 -9.125 1 88.56 1043 GLU A C 1
ATOM 8183 O O . GLU A 1 1043 ? -16.047 8.438 -10.133 1 88.56 1043 GLU A O 1
ATOM 8188 N N . SER A 1 1044 ? -16.578 10.25 -8.898 1 87.69 1044 SER A N 1
ATOM 8189 C CA . SER A 1 1044 ? -16.156 11.117 -9.992 1 87.69 1044 SER A CA 1
ATOM 8190 C C . SER A 1 1044 ? -14.641 11.156 -10.117 1 87.69 1044 SER A C 1
ATOM 8192 O O . SER A 1 1044 ? -14.102 11.305 -11.219 1 87.69 1044 SER A O 1
ATOM 8194 N N . LEU A 1 1045 ? -13.992 11.031 -9.062 1 88.44 1045 LEU A N 1
ATOM 8195 C CA . LEU A 1 1045 ? -12.531 11.102 -9.07 1 88.44 1045 LEU A CA 1
ATOM 8196 C C . LEU A 1 1045 ? -11.922 9.773 -9.508 1 88.44 1045 LEU A C 1
ATOM 8198 O O . LEU A 1 1045 ? -11.094 9.742 -10.422 1 88.44 1045 LEU A O 1
ATOM 8202 N N . TYR A 1 1046 ? -12.266 8.648 -8.883 1 87.44 1046 TYR A N 1
ATOM 8203 C CA . TYR A 1 1046 ? -11.625 7.359 -9.133 1 87.44 1046 TYR A CA 1
ATOM 8204 C C . TYR A 1 1046 ? -12.336 6.602 -10.25 1 87.44 1046 TYR A C 1
ATOM 8206 O O . TYR A 1 1046 ? -11.773 5.68 -10.836 1 87.44 1046 TYR A O 1
ATOM 8214 N N . GLY A 1 1047 ? -13.523 6.906 -10.594 1 82.44 1047 GLY A N 1
ATOM 8215 C CA . GLY A 1 1047 ? -14.266 6.199 -11.625 1 82.44 1047 GLY A CA 1
ATOM 8216 C C . GLY A 1 1047 ? -15.07 5.031 -11.078 1 82.44 1047 GLY A C 1
ATOM 8217 O O . GLY A 1 1047 ? -15.125 4.82 -9.867 1 82.44 1047 GLY A O 1
ATOM 8218 N N . VAL A 1 1048 ? -15.883 4.363 -12.023 1 81.38 1048 VAL A N 1
ATOM 8219 C CA . VAL A 1 1048 ? -16.719 3.221 -11.656 1 81.38 1048 VAL A CA 1
ATOM 8220 C C . VAL A 1 1048 ? -16.281 1.993 -12.453 1 81.38 1048 VAL A C 1
ATOM 8222 O O . VAL A 1 1048 ? -15.977 2.1 -13.648 1 81.38 1048 VAL A O 1
ATOM 8225 N N . LEU A 1 1049 ? -16.047 0.901 -11.727 1 80.25 1049 LEU A N 1
ATOM 8226 C CA . LEU A 1 1049 ? -15.719 -0.338 -12.43 1 80.25 1049 LEU A CA 1
ATOM 8227 C C . LEU A 1 1049 ? -16.938 -0.886 -13.156 1 80.25 1049 LEU A C 1
ATOM 8229 O O . LEU A 1 1049 ? -18 -1.095 -12.539 1 80.25 1049 LEU A O 1
ATOM 8233 N N . HIS A 1 1050 ? -16.812 -0.938 -14.438 1 77.25 1050 HIS A N 1
ATOM 8234 C CA . HIS A 1 1050 ? -17.922 -1.437 -15.25 1 77.25 1050 HIS A CA 1
ATOM 8235 C C . HIS A 1 1050 ? -17.984 -2.959 -15.219 1 77.25 1050 HIS A C 1
ATOM 8237 O O . HIS A 1 1050 ? -16.969 -3.623 -14.984 1 77.25 1050 HIS A O 1
ATOM 8243 N N . ASP A 1 1051 ? -19.094 -3.514 -15.414 1 73.44 1051 ASP A N 1
ATOM 8244 C CA . ASP A 1 1051 ? -19.391 -4.938 -15.281 1 73.44 1051 ASP A CA 1
ATOM 8245 C C . ASP A 1 1051 ? -18.609 -5.758 -16.312 1 73.44 1051 ASP A C 1
ATOM 8247 O O . ASP A 1 1051 ? -18.359 -6.941 -16.094 1 73.44 1051 ASP A O 1
ATOM 8251 N N . GLU A 1 1052 ? -18.109 -5.195 -17.328 1 72.12 1052 GLU A N 1
ATOM 8252 C CA . GLU A 1 1052 ? -17.453 -5.977 -18.375 1 72.12 1052 GLU A CA 1
ATOM 8253 C C . GLU A 1 1052 ? -15.938 -5.848 -18.281 1 72.12 1052 GLU A C 1
ATOM 8255 O O . GLU A 1 1052 ? -15.219 -6.352 -19.156 1 72.12 1052 GLU A O 1
ATOM 8260 N N . ALA A 1 1053 ? -15.531 -5.305 -17.203 1 74.88 1053 ALA A N 1
ATOM 8261 C CA . ALA A 1 1053 ? -14.086 -5.113 -17.094 1 74.88 1053 ALA A CA 1
ATOM 8262 C C . ALA A 1 1053 ? -13.383 -6.426 -16.781 1 74.88 1053 ALA A C 1
ATOM 8264 O O . ALA A 1 1053 ? -13.875 -7.227 -15.977 1 74.88 1053 ALA A O 1
ATOM 8265 N N . LEU A 1 1054 ? -12.359 -6.805 -17.656 1 74.62 1054 LEU A N 1
ATOM 8266 C CA . LEU A 1 1054 ? -11.523 -7.969 -17.406 1 74.62 1054 LEU A CA 1
ATOM 8267 C C . LEU A 1 1054 ? -10.297 -7.59 -16.594 1 74.62 1054 LEU A C 1
ATOM 8269 O O . LEU A 1 1054 ? -9.445 -6.832 -17.047 1 74.62 1054 LEU A O 1
ATOM 8273 N N . LEU A 1 1055 ? -10.273 -8.078 -15.375 1 77.25 1055 LEU A N 1
ATOM 8274 C CA . LEU A 1 1055 ? -9.234 -7.656 -14.453 1 77.25 1055 LEU A CA 1
ATOM 8275 C C . LEU A 1 1055 ? -8.148 -8.727 -14.328 1 77.25 1055 LEU A C 1
ATOM 8277 O O . LEU A 1 1055 ? -7.059 -8.453 -13.82 1 77.25 1055 LEU A O 1
ATOM 8281 N N . LEU A 1 1056 ? -8.344 -9.93 -14.914 1 77.06 1056 LEU A N 1
ATOM 8282 C CA . LEU A 1 1056 ? -7.387 -11.008 -14.68 1 77.06 1056 LEU A CA 1
ATOM 8283 C C . LEU A 1 1056 ? -6.223 -10.914 -15.656 1 77.06 1056 LEU A C 1
ATOM 8285 O O . LEU A 1 1056 ? -6.434 -10.828 -16.875 1 77.06 1056 LEU A O 1
ATOM 8289 N N . GLN A 1 1057 ? -4.992 -10.539 -15.172 1 79.62 1057 GLN A N 1
ATOM 8290 C CA . GLN A 1 1057 ? -3.764 -10.523 -15.953 1 79.62 1057 GLN A CA 1
ATOM 8291 C C . GLN A 1 1057 ? -2.666 -11.336 -15.273 1 79.62 1057 GLN A C 1
ATOM 8293 O O . GLN A 1 1057 ? -2.523 -11.289 -14.055 1 79.62 1057 GLN A O 1
ATOM 8298 N N . MET B 1 1 ? -10.977 -70.188 47.969 1 19.31 1 MET B N 1
ATOM 8299 C CA . MET B 1 1 ? -11.398 -71 46.844 1 19.31 1 MET B CA 1
ATOM 8300 C C . MET B 1 1 ? -11.969 -70.062 45.719 1 19.31 1 MET B C 1
ATOM 8302 O O . MET B 1 1 ? -11.656 -70.25 44.562 1 19.31 1 MET B O 1
ATOM 8306 N N . SER B 1 2 ? -13.227 -69.625 45.938 1 18.88 2 SER B N 1
ATOM 8307 C CA . SER B 1 2 ? -14.289 -69.5 44.938 1 18.88 2 SER B CA 1
ATOM 8308 C C . SER B 1 2 ? -14.008 -68.438 43.938 1 18.88 2 SER B C 1
ATOM 8310 O O . SER B 1 2 ? -13.656 -67.312 44.312 1 18.88 2 SER B O 1
ATOM 8312 N N . THR B 1 3 ? -13.539 -68.875 42.75 1 18.11 3 THR B N 1
ATOM 8313 C CA . THR B 1 3 ? -13.281 -68.375 41.406 1 18.11 3 THR B CA 1
ATOM 8314 C C . THR B 1 3 ? -14.516 -67.625 40.844 1 18.11 3 THR B C 1
ATOM 8316 O O . THR B 1 3 ? -15.539 -68.312 40.594 1 18.11 3 THR B O 1
ATOM 8319 N N . ALA B 1 4 ? -14.797 -66.562 41.625 1 22.98 4 ALA B N 1
ATOM 8320 C CA . ALA B 1 4 ? -15.961 -65.688 41.281 1 22.98 4 ALA B CA 1
ATOM 8321 C C . ALA B 1 4 ? -16.172 -65.625 39.781 1 22.98 4 ALA B C 1
ATOM 8323 O O . ALA B 1 4 ? -15.211 -65.5 39.031 1 22.98 4 ALA B O 1
ATOM 8324 N N . THR B 1 5 ? -17.281 -66.25 39.25 1 20.12 5 THR B N 1
ATOM 8325 C CA . THR B 1 5 ? -17.891 -66.562 38 1 20.12 5 THR B CA 1
ATOM 8326 C C . THR B 1 5 ? -17.938 -65.375 37.062 1 20.12 5 THR B C 1
ATOM 8328 O O . THR B 1 5 ? -18.344 -64.312 37.469 1 20.12 5 THR B O 1
ATOM 8331 N N . SER B 1 6 ? -17.031 -65.312 36.062 1 22.06 6 SER B N 1
ATOM 8332 C CA . SER B 1 6 ? -16.719 -64.438 34.906 1 22.06 6 SER B CA 1
ATOM 8333 C C . SER B 1 6 ? -17.969 -64.188 34.062 1 22.06 6 SER B C 1
ATOM 8335 O O . SER B 1 6 ? -18.484 -65.125 33.438 1 22.06 6 SER B O 1
ATOM 8337 N N . SER B 1 7 ? -19.094 -63.719 34.75 1 24.02 7 SER B N 1
ATOM 8338 C CA . SER B 1 7 ? -20.328 -63.5 34 1 24.02 7 SER B CA 1
ATOM 8339 C C . SER B 1 7 ? -20.062 -62.844 32.656 1 24.02 7 SER B C 1
ATOM 8341 O O . SER B 1 7 ? -19.359 -61.812 32.594 1 24.02 7 SER B O 1
ATOM 8343 N N . SER B 1 8 ? -19.984 -63.688 31.594 1 22.42 8 SER B N 1
ATOM 8344 C CA . SER B 1 8 ? -19.828 -63.438 30.172 1 22.42 8 SER B CA 1
ATOM 8345 C C . SER B 1 8 ? -20.828 -62.438 29.641 1 22.42 8 SER B C 1
ATOM 8347 O O . SER B 1 8 ? -22.047 -62.656 29.734 1 22.42 8 SER B O 1
ATOM 8349 N N . ASN B 1 9 ? -20.75 -61.156 30.125 1 24.33 9 ASN B N 1
ATOM 8350 C CA . ASN B 1 9 ? -21.484 -60.031 29.562 1 24.33 9 ASN B CA 1
ATOM 8351 C C . ASN B 1 9 ? -21.531 -60.094 28.031 1 24.33 9 ASN B C 1
ATOM 8353 O O . ASN B 1 9 ? -20.5 -60 27.375 1 24.33 9 ASN B O 1
ATOM 8357 N N . SER B 1 10 ? -22.312 -61.094 27.469 1 23.06 10 SER B N 1
ATOM 8358 C CA . SER B 1 10 ? -22.625 -61.375 26.062 1 23.06 10 SER B CA 1
ATOM 8359 C C . SER B 1 10 ? -22.812 -60.062 25.281 1 23.06 10 SER B C 1
ATOM 8361 O O . SER B 1 10 ? -23.109 -59.031 25.859 1 23.06 10 SER B O 1
ATOM 8363 N N . ALA B 1 11 ? -22.531 -60.188 23.891 1 26.89 11 ALA B N 1
ATOM 8364 C CA . ALA B 1 11 ? -22.172 -59.5 22.641 1 26.89 11 ALA B CA 1
ATOM 8365 C C . ALA B 1 11 ? -23.328 -58.688 22.109 1 26.89 11 ALA B C 1
ATOM 8367 O O . ALA B 1 11 ? -23.375 -58.344 20.922 1 26.89 11 ALA B O 1
ATOM 8368 N N . TRP B 1 12 ? -24.297 -58.469 23.078 1 25.02 12 TRP B N 1
ATOM 8369 C CA . TRP B 1 12 ? -25.5 -58.094 22.344 1 25.02 12 TRP B CA 1
ATOM 8370 C C . TRP B 1 12 ? -25.281 -56.844 21.516 1 25.02 12 TRP B C 1
ATOM 8372 O O . TRP B 1 12 ? -26.234 -56.25 20.984 1 25.02 12 TRP B O 1
ATOM 8382 N N . PRO B 1 13 ? -24.141 -56.125 21.547 1 32.84 13 PRO B N 1
ATOM 8383 C CA . PRO B 1 13 ? -24.609 -54.969 20.797 1 32.84 13 PRO B CA 1
ATOM 8384 C C . PRO B 1 13 ? -25.203 -55.344 19.438 1 32.84 13 PRO B C 1
ATOM 8386 O O . PRO B 1 13 ? -24.734 -56.281 18.797 1 32.84 13 PRO B O 1
ATOM 8389 N N . PRO B 1 14 ? -26.531 -55.25 19.328 1 28.8 14 PRO B N 1
ATOM 8390 C CA . PRO B 1 14 ? -27.188 -55.719 18.094 1 28.8 14 PRO B CA 1
ATOM 8391 C C . PRO B 1 14 ? -26.438 -55.281 16.844 1 28.8 14 PRO B C 1
ATOM 8393 O O . PRO B 1 14 ? -25.797 -54.219 16.844 1 28.8 14 PRO B O 1
ATOM 8396 N N . LYS B 1 15 ? -25.984 -56.281 16.109 1 31.8 15 LYS B N 1
ATOM 8397 C CA . LYS B 1 15 ? -25.344 -56.125 14.805 1 31.8 15 LYS B CA 1
ATOM 8398 C C . LYS B 1 15 ? -26.078 -55.094 13.961 1 31.8 15 LYS B C 1
ATOM 8400 O O . LYS B 1 15 ? -27.297 -55.125 13.82 1 31.8 15 LYS B O 1
ATOM 8405 N N . LYS B 1 16 ? -25.484 -53.969 13.938 1 32.38 16 LYS B N 1
ATOM 8406 C CA . LYS B 1 16 ? -25.953 -52.969 12.984 1 32.38 16 LYS B CA 1
ATOM 8407 C C . LYS B 1 16 ? -26.406 -53.625 11.688 1 32.38 16 LYS B C 1
ATOM 8409 O O . LYS B 1 16 ? -25.656 -54.344 11.039 1 32.38 16 LYS B O 1
ATOM 8414 N N . ARG B 1 17 ? -27.672 -54.062 11.75 1 31.36 17 ARG B N 1
ATOM 8415 C CA . ARG B 1 17 ? -28.156 -54.594 10.484 1 31.36 17 ARG B CA 1
ATOM 8416 C C . ARG B 1 17 ? -27.625 -53.812 9.305 1 31.36 17 ARG B C 1
ATOM 8418 O O . ARG B 1 17 ? -27.547 -52.562 9.367 1 31.36 17 ARG B O 1
ATOM 8425 N N . PRO B 1 18 ? -26.703 -54.5 8.625 1 30.11 18 PRO B N 1
ATOM 8426 C CA . PRO B 1 18 ? -26.203 -53.75 7.461 1 30.11 18 PRO B CA 1
ATOM 8427 C C . PRO B 1 18 ? -27.266 -52.875 6.816 1 30.11 18 PRO B C 1
ATOM 8429 O O . PRO B 1 18 ? -28.453 -53.188 6.914 1 30.11 18 PRO B O 1
ATOM 8432 N N . SER B 1 19 ? -27.125 -51.625 6.941 1 33.25 19 SER B N 1
ATOM 8433 C CA . SER B 1 19 ? -27.984 -50.656 6.277 1 33.25 19 SER B CA 1
ATOM 8434 C C . SER B 1 19 ? -28.656 -51.25 5.043 1 33.25 19 SER B C 1
ATOM 8436 O O . SER B 1 19 ? -27.969 -51.844 4.184 1 33.25 19 SER B O 1
ATOM 8438 N N . GLN B 1 20 ? -29.781 -51.969 5.266 1 32.97 20 GLN B N 1
ATOM 8439 C CA . GLN B 1 20 ? -30.547 -52.5 4.148 1 32.97 20 GLN B CA 1
ATOM 8440 C C . GLN B 1 20 ? -30.406 -51.625 2.906 1 32.97 20 GLN B C 1
ATOM 8442 O O . GLN B 1 20 ? -30.781 -50.438 2.914 1 32.97 20 GLN B O 1
ATOM 8447 N N . ARG B 1 21 ? -29.453 -51.844 2.168 1 39.12 21 ARG B N 1
ATOM 8448 C CA . ARG B 1 21 ? -29.156 -51.344 0.828 1 39.12 21 ARG B CA 1
ATOM 8449 C C . ARG B 1 21 ? -30.453 -51.188 0.02 1 39.12 21 ARG B C 1
ATOM 8451 O O . ARG B 1 21 ? -31.172 -52.156 -0.197 1 39.12 21 ARG B O 1
ATOM 8458 N N . THR B 1 22 ? -31.172 -50.125 0.207 1 40.09 22 THR B N 1
ATOM 8459 C CA . THR B 1 22 ? -32.312 -49.688 -0.572 1 40.09 22 THR B CA 1
ATOM 8460 C C . THR B 1 22 ? -32.156 -50.062 -2.045 1 40.09 22 THR B C 1
ATOM 8462 O O . THR B 1 22 ? -31.219 -49.562 -2.701 1 40.09 22 THR B O 1
ATOM 8465 N N . LYS B 1 23 ? -32.531 -51.25 -2.447 1 46.97 23 LYS B N 1
ATOM 8466 C CA . LYS B 1 23 ? -32.438 -51.75 -3.807 1 46.97 23 LYS B CA 1
ATOM 8467 C C . LYS B 1 23 ? -33.281 -50.906 -4.777 1 46.97 23 LYS B C 1
ATOM 8469 O O . LYS B 1 23 ? -34.5 -50.812 -4.641 1 46.97 23 LYS B O 1
ATOM 8474 N N . LEU B 1 24 ? -32.75 -49.781 -5.316 1 55.59 24 LEU B N 1
ATOM 8475 C CA . LEU B 1 24 ? -33.375 -49.031 -6.395 1 55.59 24 LEU B CA 1
ATOM 8476 C C . LEU B 1 24 ? -33.812 -49.969 -7.535 1 55.59 24 LEU B C 1
ATOM 8478 O O . LEU B 1 24 ? -33.156 -50.969 -7.781 1 55.59 24 LEU B O 1
ATOM 8482 N N . ARG B 1 25 ? -34.969 -49.844 -8.07 1 56.34 25 ARG B N 1
ATOM 8483 C CA . ARG B 1 25 ? -35.469 -50.562 -9.25 1 56.34 25 ARG B CA 1
ATOM 8484 C C . ARG B 1 25 ? -34.438 -50.5 -10.375 1 56.34 25 ARG B C 1
ATOM 8486 O O . ARG B 1 25 ? -33.688 -49.531 -10.508 1 56.34 25 ARG B O 1
ATOM 8493 N N . ASN B 1 26 ? -34.156 -51.594 -10.906 1 60.59 26 ASN B N 1
ATOM 8494 C CA . ASN B 1 26 ? -33.219 -51.688 -12 1 60.59 26 ASN B CA 1
ATOM 8495 C C . ASN B 1 26 ? -33.719 -51 -13.266 1 60.59 26 ASN B C 1
ATOM 8497 O O . ASN B 1 26 ? -34.844 -51.25 -13.695 1 60.59 26 ASN B O 1
ATOM 8501 N N . GLY B 1 27 ? -33.312 -49.812 -13.625 1 62.31 27 GLY B N 1
ATOM 8502 C CA . GLY B 1 27 ? -33.656 -49.188 -14.898 1 62.31 27 GLY B CA 1
ATOM 8503 C C . GLY B 1 27 ? -32.938 -49.844 -16.078 1 62.31 27 GLY B C 1
ATOM 8504 O O . GLY B 1 27 ? -32.062 -50.656 -15.898 1 62.31 27 GLY B O 1
ATOM 8505 N N . THR B 1 28 ? -33.531 -49.75 -17.266 1 69.81 28 THR B N 1
ATOM 8506 C CA . THR B 1 28 ? -32.875 -50.219 -18.484 1 69.81 28 THR B CA 1
ATOM 8507 C C . THR B 1 28 ? -31.594 -49.406 -18.766 1 69.81 28 THR B C 1
ATOM 8509 O O . THR B 1 28 ? -31.578 -48.188 -18.609 1 69.81 28 THR B O 1
ATOM 8512 N N . PHE B 1 29 ? -30.516 -50.125 -18.797 1 74.88 29 PHE B N 1
ATOM 8513 C CA . PHE B 1 29 ? -29.281 -49.406 -19.125 1 74.88 29 PHE B CA 1
ATOM 8514 C C . PHE B 1 29 ? -28.656 -49.969 -20.406 1 74.88 29 PHE B C 1
ATOM 8516 O O . PHE B 1 29 ? -29.016 -51.031 -20.859 1 74.88 29 PHE B O 1
ATOM 8523 N N . ILE B 1 30 ? -27.969 -49.125 -21.078 1 74.31 30 ILE B N 1
ATOM 8524 C CA . ILE B 1 30 ? -27.312 -49.469 -22.328 1 74.31 30 ILE B CA 1
ATOM 8525 C C . ILE B 1 30 ? -25.859 -49.875 -22.062 1 74.31 30 ILE B C 1
ATOM 8527 O O . ILE B 1 30 ? -25.125 -49.156 -21.391 1 74.31 30 ILE B O 1
ATOM 8531 N N . ILE B 1 31 ? -25.5 -51.062 -22.453 1 74.06 31 ILE B N 1
ATOM 8532 C CA . ILE B 1 31 ? -24.094 -51.469 -22.422 1 74.06 31 ILE B CA 1
ATOM 8533 C C . ILE B 1 31 ? -23.328 -50.719 -23.5 1 74.06 31 ILE B C 1
ATOM 8535 O O . ILE B 1 31 ? -23.594 -50.906 -24.703 1 74.06 31 ILE B O 1
ATOM 8539 N N . PRO B 1 32 ? -22.484 -49.844 -23.141 1 80.12 32 PRO B N 1
ATOM 8540 C CA . PRO B 1 32 ? -21.859 -48.938 -24.109 1 80.12 32 PRO B CA 1
ATOM 8541 C C . PRO B 1 32 ? -21.109 -49.688 -25.219 1 80.12 32 PRO B C 1
ATOM 8543 O O . PRO B 1 32 ? -21.125 -49.25 -26.375 1 80.12 32 PRO B O 1
ATOM 8546 N N . SER B 1 33 ? -20.531 -50.875 -25 1 77.19 33 SER B N 1
ATOM 8547 C CA . SER B 1 33 ? -19.703 -51.562 -25.984 1 77.19 33 SER B CA 1
ATOM 8548 C C . SER B 1 33 ? -20.578 -52.219 -27.062 1 77.19 33 SER B C 1
ATOM 8550 O O . SER B 1 33 ? -20.203 -52.25 -28.234 1 77.19 33 SER B O 1
ATOM 8552 N N . THR B 1 34 ? -21.781 -52.688 -26.734 1 75.88 34 THR B N 1
ATOM 8553 C CA . THR B 1 34 ? -22.609 -53.438 -27.672 1 75.88 34 THR B CA 1
ATOM 8554 C C . THR B 1 34 ? -23.844 -52.625 -28.062 1 75.88 34 THR B C 1
ATOM 8556 O O . THR B 1 34 ? -24.438 -52.875 -29.125 1 75.88 34 THR B O 1
ATOM 8559 N N . GLY B 1 35 ? -24.188 -51.625 -27.328 1 75.88 35 GLY B N 1
ATOM 8560 C CA . GLY B 1 35 ? -25.391 -50.844 -27.578 1 75.88 35 GLY B CA 1
ATOM 8561 C C . GLY B 1 35 ? -26.656 -51.531 -27.156 1 75.88 35 GLY B C 1
ATOM 8562 O O . GLY B 1 35 ? -27.766 -51.062 -27.406 1 75.88 35 GLY B O 1
ATOM 8563 N N . GLU B 1 36 ? -26.516 -52.781 -26.438 1 79.12 36 GLU B N 1
ATOM 8564 C CA . GLU B 1 36 ? -27.688 -53.562 -26.047 1 79.12 36 GLU B CA 1
ATOM 8565 C C . GLU B 1 36 ? -28.312 -53.031 -24.766 1 79.12 36 GLU B C 1
ATOM 8567 O O . GLU B 1 36 ? -27.609 -52.5 -23.906 1 79.12 36 GLU B O 1
ATOM 8572 N N . ARG B 1 37 ? -29.594 -53.062 -24.797 1 80.56 37 ARG B N 1
ATOM 8573 C CA . ARG B 1 37 ? -30.344 -52.656 -23.625 1 80.56 37 ARG B CA 1
ATOM 8574 C C . ARG B 1 37 ? -30.453 -53.781 -22.609 1 80.56 37 ARG B C 1
ATOM 8576 O O . ARG B 1 37 ? -30.734 -54.906 -22.984 1 80.56 37 ARG B O 1
ATOM 8583 N N . SER B 1 38 ? -29.844 -53.594 -21.516 1 78.75 38 SER B N 1
ATOM 8584 C CA . SER B 1 38 ? -29.891 -54.594 -20.469 1 78.75 38 SER B CA 1
ATOM 8585 C C . SER B 1 38 ? -30.625 -54.094 -19.234 1 78.75 38 SER B C 1
ATOM 8587 O O . SER B 1 38 ? -30.656 -52.906 -18.969 1 78.75 38 SER B O 1
ATOM 8589 N N . ARG B 1 39 ? -31.281 -54.969 -18.438 1 72.06 39 ARG B N 1
ATOM 8590 C CA . ARG B 1 39 ? -31.969 -54.625 -17.203 1 72.06 39 ARG B CA 1
ATOM 8591 C C . ARG B 1 39 ? -31.344 -55.312 -16 1 72.06 39 ARG B C 1
ATOM 8593 O O . ARG B 1 39 ? -32 -55.5 -14.977 1 72.06 39 ARG B O 1
ATOM 8600 N N . GLN B 1 40 ? -30.062 -55.719 -16.156 1 70.81 40 GLN B N 1
ATOM 8601 C CA . GLN B 1 40 ? -29.391 -56.438 -15.062 1 70.81 40 GLN B CA 1
ATOM 8602 C C . GLN B 1 40 ? -29.016 -55.469 -13.938 1 70.81 40 GLN B C 1
ATOM 8604 O O . GLN B 1 40 ? -28.875 -54.281 -14.156 1 70.81 40 GLN B O 1
ATOM 8609 N N . GLU B 1 41 ? -28.984 -56.031 -12.727 1 71.81 41 GLU B N 1
ATOM 8610 C CA . GLU B 1 41 ? -28.625 -55.25 -11.547 1 71.81 41 GLU B CA 1
ATOM 8611 C C . GLU B 1 41 ? -27.141 -54.875 -11.547 1 71.81 41 GLU B C 1
ATOM 8613 O O . GLU B 1 41 ? -26.297 -55.719 -11.875 1 71.81 41 GLU B O 1
ATOM 8618 N N . PHE B 1 42 ? -26.875 -53.531 -11.609 1 73.94 42 PHE B N 1
ATOM 8619 C CA . PHE B 1 42 ? -25.469 -53.094 -11.547 1 73.94 42 PHE B CA 1
ATOM 8620 C C . PHE B 1 42 ? -25.25 -52.156 -10.359 1 73.94 42 PHE B C 1
ATOM 8622 O O . PHE B 1 42 ? -26.188 -51.594 -9.836 1 73.94 42 PHE B O 1
ATOM 8629 N N . SER B 1 43 ? -24.047 -52.406 -9.68 1 71 43 SER B N 1
ATOM 8630 C CA . SER B 1 43 ? -23.656 -51.469 -8.617 1 71 43 SER B CA 1
ATOM 8631 C C . SER B 1 43 ? -22.578 -50.5 -9.102 1 71 43 SER B C 1
ATOM 8633 O O . SER B 1 43 ? -21.766 -50.844 -9.953 1 71 43 SER B O 1
ATOM 8635 N N . LEU B 1 44 ? -22.766 -49.219 -8.82 1 75.44 44 LEU B N 1
ATOM 8636 C CA . LEU B 1 44 ? -21.781 -48.188 -9.133 1 75.44 44 LEU B CA 1
ATOM 8637 C C . LEU B 1 44 ? -20.516 -48.375 -8.281 1 75.44 44 LEU B C 1
ATOM 8639 O O . LEU B 1 44 ? -20.578 -48.312 -7.055 1 75.44 44 LEU B O 1
ATOM 8643 N N . ARG B 1 45 ? -19.547 -49.188 -8.781 1 65.06 45 ARG B N 1
ATOM 8644 C CA . ARG B 1 45 ? -18.312 -49.438 -8.039 1 65.06 45 ARG B CA 1
ATOM 8645 C C . ARG B 1 45 ? -17.156 -48.625 -8.578 1 65.06 45 ARG B C 1
ATOM 8647 O O . ARG B 1 45 ? -17.188 -48.188 -9.734 1 65.06 45 ARG B O 1
ATOM 8654 N N . THR B 1 46 ? -16.297 -48.094 -7.617 1 65.19 46 THR B N 1
ATOM 8655 C CA . THR B 1 46 ? -15.055 -47.406 -7.98 1 65.19 46 THR B CA 1
ATOM 8656 C C . THR B 1 46 ? -13.969 -48.438 -8.32 1 65.19 46 THR B C 1
ATOM 8658 O O . THR B 1 46 ? -13.938 -49.531 -7.766 1 65.19 46 THR B O 1
ATOM 8661 N N . SER B 1 47 ? -13.359 -48.281 -9.43 1 61.06 47 SER B N 1
ATOM 8662 C CA . SER B 1 47 ? -12.312 -49.188 -9.914 1 61.06 47 SER B CA 1
ATOM 8663 C C . SER B 1 47 ? -11.125 -49.219 -8.953 1 61.06 47 SER B C 1
ATOM 8665 O O . SER B 1 47 ? -10.227 -50.062 -9.102 1 61.06 47 SER B O 1
ATOM 8667 N N . THR B 1 48 ? -10.812 -48.312 -8.062 1 57.88 48 THR B N 1
ATOM 8668 C CA . THR B 1 48 ? -9.547 -48.188 -7.359 1 57.88 48 THR B CA 1
ATOM 8669 C C . THR B 1 48 ? -9.328 -49.375 -6.43 1 57.88 48 THR B C 1
ATOM 8671 O O . THR B 1 48 ? -8.195 -49.656 -6.043 1 57.88 48 THR B O 1
ATOM 8674 N N . ASN B 1 49 ? -10.297 -50 -5.805 1 48.94 49 ASN B N 1
ATOM 8675 C CA . ASN B 1 49 ? -10.008 -51.031 -4.832 1 48.94 49 ASN B CA 1
ATOM 8676 C C . ASN B 1 49 ? -9.297 -52.219 -5.477 1 48.94 49 ASN B C 1
ATOM 8678 O O . ASN B 1 49 ? -8.539 -52.938 -4.809 1 48.94 49 ASN B O 1
ATOM 8682 N N . SER B 1 50 ? -9.461 -52.5 -6.66 1 45.81 50 SER B N 1
ATOM 8683 C CA . SER B 1 50 ? -8.906 -53.75 -7.191 1 45.81 50 SER B CA 1
ATOM 8684 C C . SER B 1 50 ? -7.426 -53.594 -7.535 1 45.81 50 SER B C 1
ATOM 8686 O O . SER B 1 50 ? -6.672 -54.562 -7.512 1 45.81 50 SER B O 1
ATOM 8688 N N . ALA B 1 51 ? -6.891 -52.531 -7.973 1 48.88 51 ALA B N 1
ATOM 8689 C CA . ALA B 1 51 ? -5.535 -52.438 -8.508 1 48.88 51 ALA B CA 1
ATOM 8690 C C . ALA B 1 51 ? -4.504 -52.375 -7.387 1 48.88 51 ALA B C 1
ATOM 8692 O O . ALA B 1 51 ? -3.357 -52.781 -7.562 1 48.88 51 ALA B O 1
ATOM 8693 N N . LEU B 1 52 ? -4.777 -51.625 -6.324 1 46.22 52 LEU B N 1
ATOM 8694 C CA . LEU B 1 52 ? -3.734 -51.5 -5.309 1 46.22 52 LEU B CA 1
ATOM 8695 C C . LEU B 1 52 ? -3.361 -52.875 -4.734 1 46.22 52 LEU B C 1
ATOM 8697 O O . LEU B 1 52 ? -2.213 -53.094 -4.352 1 46.22 52 LEU B O 1
ATOM 8701 N N . ASN B 1 53 ? -4.324 -53.75 -4.57 1 42.91 53 ASN B N 1
ATOM 8702 C CA . ASN B 1 53 ? -4.008 -54.969 -3.842 1 42.91 53 ASN B CA 1
ATOM 8703 C C . ASN B 1 53 ? -3.102 -55.906 -4.656 1 42.91 53 ASN B C 1
ATOM 8705 O O . ASN B 1 53 ? -2.391 -56.75 -4.09 1 42.91 53 ASN B O 1
ATOM 8709 N N . ASN B 1 54 ? -3.182 -55.906 -5.91 1 42.41 54 ASN B N 1
ATOM 8710 C CA . ASN B 1 54 ? -2.482 -56.969 -6.602 1 42.41 54 ASN B CA 1
ATOM 8711 C C . ASN B 1 54 ? -0.979 -56.719 -6.668 1 42.41 54 ASN B C 1
ATOM 8713 O O . ASN B 1 54 ? -0.183 -57.656 -6.637 1 42.41 54 ASN B O 1
ATOM 8717 N N . ASN B 1 55 ? -0.526 -55.562 -7.008 1 46.72 55 ASN B N 1
ATOM 8718 C CA . ASN B 1 55 ? 0.896 -55.438 -7.312 1 46.72 55 ASN B CA 1
ATOM 8719 C C . ASN B 1 55 ? 1.749 -55.562 -6.051 1 46.72 55 ASN B C 1
ATOM 8721 O O . ASN B 1 55 ? 2.926 -55.906 -6.125 1 46.72 55 ASN B O 1
ATOM 8725 N N . ASN B 1 56 ? 1.297 -55.094 -4.938 1 50.56 56 ASN B N 1
ATOM 8726 C CA . ASN B 1 56 ? 2.172 -55.125 -3.771 1 50.56 56 ASN B CA 1
ATOM 8727 C C . ASN B 1 56 ? 2.279 -56.531 -3.176 1 50.56 56 ASN B C 1
ATOM 8729 O O . ASN B 1 56 ? 3.092 -56.75 -2.279 1 50.56 56 ASN B O 1
ATOM 8733 N N . ASP B 1 57 ? 1.378 -57.312 -3.512 1 52.16 57 ASP B N 1
ATOM 8734 C CA . ASP B 1 57 ? 1.391 -58.562 -2.77 1 52.16 57 ASP B CA 1
ATOM 8735 C C . ASP B 1 57 ? 2.572 -59.438 -3.188 1 52.16 57 ASP B C 1
ATOM 8737 O O . ASP B 1 57 ? 3.039 -60.281 -2.41 1 52.16 57 ASP B O 1
ATOM 8741 N N . ASN B 1 58 ? 3.125 -59.281 -4.391 1 56.78 58 ASN B N 1
ATOM 8742 C CA . ASN B 1 58 ? 4.172 -60.25 -4.742 1 56.78 58 ASN B CA 1
ATOM 8743 C C . ASN B 1 58 ? 5.555 -59.719 -4.371 1 56.78 58 ASN B C 1
ATOM 8745 O O . ASN B 1 58 ? 6.566 -60.312 -4.758 1 56.78 58 ASN B O 1
ATOM 8749 N N . ASN B 1 59 ? 5.625 -58.594 -3.773 1 68 59 ASN B N 1
ATOM 8750 C CA . ASN B 1 59 ? 6.969 -58.188 -3.385 1 68 59 ASN B CA 1
ATOM 8751 C C . ASN B 1 59 ? 7.438 -58.906 -2.123 1 68 59 ASN B C 1
ATOM 8753 O O . ASN B 1 59 ? 6.648 -59.125 -1.209 1 68 59 ASN B O 1
ATOM 8757 N N . PRO B 1 60 ? 8.633 -59.562 -2.246 1 74.94 60 PRO B N 1
ATOM 8758 C CA . PRO B 1 60 ? 9.148 -60.219 -1.059 1 74.94 60 PRO B CA 1
ATOM 8759 C C . PRO B 1 60 ? 9.156 -59.344 0.18 1 74.94 60 PRO B C 1
ATOM 8761 O O . PRO B 1 60 ? 9.391 -58.125 0.074 1 74.94 60 PRO B O 1
ATOM 8764 N N . LYS B 1 61 ? 8.719 -59.812 1.441 1 77 61 LYS B N 1
ATOM 8765 C CA . LYS B 1 61 ? 8.578 -59.062 2.695 1 77 61 LYS B CA 1
ATOM 8766 C C . LYS B 1 61 ? 9.789 -59.281 3.598 1 77 61 LYS B C 1
ATOM 8768 O O . LYS B 1 61 ? 10.438 -60.312 3.543 1 77 61 LYS B O 1
ATOM 8773 N N . PHE B 1 62 ? 10.234 -58.156 4.16 1 81 62 PHE B N 1
ATOM 8774 C CA . PHE B 1 62 ? 11.289 -58.188 5.164 1 81 62 PHE B CA 1
ATOM 8775 C C . PHE B 1 62 ? 10.859 -59 6.387 1 81 62 PHE B C 1
ATOM 8777 O O . PHE B 1 62 ? 9.695 -58.969 6.781 1 81 62 PHE B O 1
ATOM 8784 N N . HIS B 1 63 ? 11.734 -59.938 6.805 1 77.75 63 HIS B N 1
ATOM 8785 C CA . HIS B 1 63 ? 11.461 -60.656 8.023 1 77.75 63 HIS B CA 1
ATOM 8786 C C . HIS B 1 63 ? 11.961 -59.938 9.258 1 77.75 63 HIS B C 1
ATOM 8788 O O . HIS B 1 63 ? 12.992 -59.25 9.195 1 77.75 63 HIS B O 1
ATOM 8794 N N . SER B 1 64 ? 11.203 -59.875 10.281 1 81.06 64 SER B N 1
ATOM 8795 C CA . SER B 1 64 ? 11.555 -59.125 11.5 1 81.06 64 SER B CA 1
ATOM 8796 C C . SER B 1 64 ? 12.578 -59.906 12.328 1 81.06 64 SER B C 1
ATOM 8798 O O . SER B 1 64 ? 12.555 -61.125 12.359 1 81.06 64 SER B O 1
ATOM 8800 N N . LEU B 1 65 ? 13.57 -59.25 12.805 1 81.69 65 LEU B N 1
ATOM 8801 C CA . LEU B 1 65 ? 14.617 -59.781 13.656 1 81.69 65 LEU B CA 1
ATOM 8802 C C . LEU B 1 65 ? 14.023 -60.375 14.93 1 81.69 65 LEU B C 1
ATOM 8804 O O . LEU B 1 65 ? 14.641 -61.25 15.562 1 81.69 65 LEU B O 1
ATOM 8808 N N . ASP B 1 66 ? 12.867 -59.969 15.359 1 77 66 ASP B N 1
ATOM 8809 C CA . ASP B 1 66 ? 12.266 -60.406 16.609 1 77 66 ASP B CA 1
ATOM 8810 C C . ASP B 1 66 ? 11.781 -61.875 16.5 1 77 66 ASP B C 1
ATOM 8812 O O . ASP B 1 66 ? 11.531 -62.531 17.516 1 77 66 ASP B O 1
ATOM 8816 N N . GLU B 1 67 ? 11.773 -62.312 15.25 1 73.75 67 GLU B N 1
ATOM 8817 C CA . GLU B 1 67 ? 11.312 -63.688 15.055 1 73.75 67 GLU B CA 1
ATOM 8818 C C . GLU B 1 67 ? 12.453 -64.688 15.242 1 73.75 67 GLU B C 1
ATOM 8820 O O . GLU B 1 67 ? 12.227 -65.875 15.258 1 73.75 67 GLU B O 1
ATOM 8825 N N . ALA B 1 68 ? 13.719 -64.125 15.461 1 72.94 68 ALA B N 1
ATOM 8826 C CA . ALA B 1 68 ? 14.891 -65 15.547 1 72.94 68 ALA B CA 1
ATOM 8827 C C . ALA B 1 68 ? 15.102 -65.5 16.969 1 72.94 68 ALA B C 1
ATOM 8829 O O . ALA B 1 68 ? 15.047 -64.688 17.922 1 72.94 68 ALA B O 1
ATOM 8830 N N . GLU B 1 69 ? 15.086 -66.812 17.344 1 77.31 69 GLU B N 1
ATOM 8831 C CA . GLU B 1 69 ? 15.281 -67.438 18.656 1 77.31 69 GLU B CA 1
ATOM 8832 C C . GLU B 1 69 ? 16.766 -67.562 18.969 1 77.31 69 GLU B C 1
ATOM 8834 O O . GLU B 1 69 ? 17.172 -67.438 20.125 1 77.31 69 GLU B O 1
ATOM 8839 N N . SER B 1 70 ? 17.625 -67.875 18.062 1 82.19 70 SER B N 1
ATOM 8840 C CA . SER B 1 70 ? 19.047 -68.062 18.281 1 82.19 70 SER B CA 1
ATOM 8841 C C . SER B 1 70 ? 19.875 -67.062 17.5 1 82.19 70 SER B C 1
ATOM 8843 O O . SER B 1 70 ? 19.359 -66.375 16.609 1 82.19 70 SER B O 1
ATOM 8845 N N . ILE B 1 71 ? 21.078 -66.812 17.812 1 86.81 71 ILE B N 1
ATOM 8846 C CA . ILE B 1 71 ? 21.984 -65.875 17.141 1 86.81 71 ILE B CA 1
ATOM 8847 C C . ILE B 1 71 ? 22.188 -66.312 15.688 1 86.81 71 ILE B C 1
ATOM 8849 O O . ILE B 1 71 ? 22.297 -65.5 14.789 1 86.81 71 ILE B O 1
ATOM 8853 N N . THR B 1 72 ? 22.219 -67.688 15.555 1 83.06 72 THR B N 1
ATOM 8854 C CA . THR B 1 72 ? 22.375 -68.188 14.195 1 83.06 72 THR B CA 1
ATOM 8855 C C . THR B 1 72 ? 21.141 -67.875 13.352 1 83.06 72 THR B C 1
ATOM 8857 O O . THR B 1 72 ? 21.25 -67.562 12.164 1 83.06 72 THR B O 1
ATOM 8860 N N . ASP B 1 73 ? 20.062 -67.812 14.016 1 84.25 73 ASP B N 1
ATOM 8861 C CA . ASP B 1 73 ? 18.812 -67.438 13.312 1 84.25 73 ASP B CA 1
ATOM 8862 C C . ASP B 1 73 ? 18.766 -66 12.953 1 84.25 73 ASP B C 1
ATOM 8864 O O . ASP B 1 73 ? 18.266 -65.625 11.883 1 84.25 73 ASP B O 1
ATOM 8868 N N . ARG B 1 74 ? 19.328 -65.188 13.797 1 87.25 74 ARG B N 1
ATOM 8869 C CA . ARG B 1 74 ? 19.375 -63.719 13.531 1 87.25 74 ARG B CA 1
ATOM 8870 C C . ARG B 1 74 ? 20.25 -63.438 12.32 1 87.25 74 ARG B C 1
ATOM 8872 O O . ARG B 1 74 ? 19.906 -62.594 11.492 1 87.25 74 ARG B O 1
ATOM 8879 N N . LEU B 1 75 ? 21.312 -64.188 12.312 1 85.62 75 LEU B N 1
ATOM 8880 C CA . LEU B 1 75 ? 22.203 -63.938 11.172 1 85.62 75 LEU B CA 1
ATOM 8881 C C . LEU B 1 75 ? 21.562 -64.438 9.883 1 85.62 75 LEU B C 1
ATOM 8883 O O . LEU B 1 75 ? 21.75 -63.844 8.82 1 85.62 75 LEU B O 1
ATOM 8887 N N . GLN B 1 76 ? 20.828 -65.438 10.008 1 86.25 76 GLN B N 1
ATOM 8888 C CA . GLN B 1 76 ? 20.156 -65.938 8.82 1 86.25 76 GLN B CA 1
ATOM 8889 C C . GLN B 1 76 ? 19.047 -65 8.375 1 86.25 76 GLN B C 1
ATOM 8891 O O . GLN B 1 76 ? 18.828 -64.75 7.176 1 86.25 76 GLN B O 1
ATOM 8896 N N . ILE B 1 77 ? 18.531 -64.312 9.289 1 87.94 77 ILE B N 1
ATOM 8897 C CA . ILE B 1 77 ? 17.484 -63.344 8.961 1 87.94 77 ILE B CA 1
ATOM 8898 C C . ILE B 1 77 ? 18.125 -62.094 8.344 1 87.94 77 ILE B C 1
ATOM 8900 O O . ILE B 1 77 ? 17.594 -61.531 7.379 1 87.94 77 ILE B O 1
ATOM 8904 N N . ILE B 1 78 ? 19.219 -61.688 8.875 1 88.69 78 ILE B N 1
ATOM 8905 C CA . ILE B 1 78 ? 19.922 -60.531 8.312 1 88.69 78 ILE B CA 1
ATOM 8906 C C . ILE B 1 78 ? 20.359 -60.844 6.883 1 88.69 78 ILE B C 1
ATOM 8908 O O . ILE B 1 78 ? 20.219 -60 5.988 1 88.69 78 ILE B O 1
ATOM 8912 N N . THR B 1 79 ? 20.844 -62.062 6.754 1 88.31 79 THR B N 1
ATOM 8913 C CA . THR B 1 79 ? 21.281 -62.438 5.414 1 88.31 79 THR B CA 1
ATOM 8914 C C . THR B 1 79 ? 20.078 -62.562 4.465 1 88.31 79 THR B C 1
ATOM 8916 O O . THR B 1 79 ? 20.188 -62.188 3.293 1 88.31 79 THR B O 1
ATOM 8919 N N . GLN B 1 80 ? 19.047 -62.938 4.926 1 86.06 80 GLN B N 1
ATOM 8920 C CA . GLN B 1 80 ? 17.859 -63 4.09 1 86.06 80 GLN B CA 1
ATOM 8921 C C . GLN B 1 80 ? 17.297 -61.625 3.809 1 86.06 80 GLN B C 1
ATOM 8923 O O . GLN B 1 80 ? 16.812 -61.344 2.705 1 86.06 80 GLN B O 1
ATOM 8928 N N . ASN B 1 81 ? 17.484 -60.781 4.777 1 88.88 81 ASN B N 1
ATOM 8929 C CA . ASN B 1 81 ? 17.031 -59.406 4.566 1 88.88 81 ASN B CA 1
ATOM 8930 C C . ASN B 1 81 ? 17.906 -58.656 3.559 1 88.88 81 ASN B C 1
ATOM 8932 O O . ASN B 1 81 ? 17.422 -57.844 2.777 1 88.88 81 ASN B O 1
ATOM 8936 N N . ILE B 1 82 ? 19.047 -58.938 3.58 1 87.94 82 ILE B N 1
ATOM 8937 C CA . ILE B 1 82 ? 19.953 -58.344 2.604 1 87.94 82 ILE B CA 1
ATOM 8938 C C . ILE B 1 82 ? 19.656 -58.906 1.213 1 87.94 82 ILE B C 1
ATOM 8940 O O . ILE B 1 82 ? 19.656 -58.156 0.23 1 87.94 82 ILE B O 1
ATOM 8944 N N . LYS B 1 83 ? 19.344 -60.125 1.221 1 87.94 83 LYS B N 1
ATOM 8945 C CA . LYS B 1 83 ? 18.969 -60.719 -0.062 1 87.94 83 LYS B CA 1
ATOM 8946 C C . LYS B 1 83 ? 17.641 -60.156 -0.556 1 87.94 83 LYS B C 1
ATOM 8948 O O . LYS B 1 83 ? 17.484 -59.875 -1.746 1 87.94 83 LYS B O 1
ATOM 8953 N N . THR B 1 84 ? 16.828 -60 0.276 1 87.94 84 THR B N 1
ATOM 8954 C CA . THR B 1 84 ? 15.555 -59.438 -0.104 1 87.94 84 THR B CA 1
ATOM 8955 C C . THR B 1 84 ? 15.727 -57.969 -0.545 1 87.94 84 THR B C 1
ATOM 8957 O O . THR B 1 84 ? 15.07 -57.531 -1.484 1 87.94 84 THR B O 1
ATOM 8960 N N . ALA B 1 85 ? 16.562 -57.312 0.161 1 88.5 85 ALA B N 1
ATOM 8961 C CA . ALA B 1 85 ? 16.828 -55.938 -0.238 1 88.5 85 ALA B CA 1
ATOM 8962 C C . ALA B 1 85 ? 17.422 -55.875 -1.646 1 88.5 85 ALA B C 1
ATOM 8964 O O . ALA B 1 85 ? 17.078 -55 -2.434 1 88.5 85 ALA B O 1
ATOM 8965 N N . PHE B 1 86 ? 18.25 -56.781 -1.931 1 88.06 86 PHE B N 1
ATOM 8966 C CA . PHE B 1 86 ? 18.875 -56.812 -3.25 1 88.06 86 PHE B CA 1
ATOM 8967 C C . PHE B 1 86 ? 17.844 -57.156 -4.32 1 88.06 86 PHE B C 1
ATOM 8969 O O . PHE B 1 86 ? 17.891 -56.625 -5.43 1 88.06 86 PHE B O 1
ATOM 8976 N N . VAL B 1 87 ? 16.953 -58 -4.012 1 87.5 87 VAL B N 1
ATOM 8977 C CA . VAL B 1 87 ? 15.93 -58.375 -4.98 1 87.5 87 VAL B CA 1
ATOM 8978 C C . VAL B 1 87 ? 14.969 -57.188 -5.191 1 87.5 87 VAL B C 1
ATOM 8980 O O . VAL B 1 87 ? 14.539 -56.938 -6.32 1 87.5 87 VAL B O 1
ATOM 8983 N N . LEU B 1 88 ? 14.805 -56.531 -4.152 1 87.69 88 LEU B N 1
ATOM 8984 C CA . LEU B 1 88 ? 13.922 -55.375 -4.277 1 87.69 88 LEU B CA 1
ATOM 8985 C C . LEU B 1 88 ? 14.578 -54.281 -5.109 1 87.69 88 LEU B C 1
ATOM 8987 O O . LEU B 1 88 ? 13.906 -53.594 -5.902 1 87.69 88 LEU B O 1
ATOM 8991 N N . VAL B 1 89 ? 15.805 -54.094 -4.918 1 88.19 89 VAL B N 1
ATOM 8992 C CA . VAL B 1 89 ? 16.531 -53.094 -5.711 1 88.19 89 VAL B CA 1
ATOM 8993 C C . VAL B 1 89 ? 16.578 -53.531 -7.172 1 88.19 89 VAL B C 1
ATOM 8995 O O . VAL B 1 89 ? 16.438 -52.719 -8.078 1 88.19 89 VAL B O 1
ATOM 8998 N N . TRP B 1 90 ? 16.641 -54.812 -7.32 1 87.62 90 TRP B N 1
ATOM 8999 C CA . TRP B 1 90 ? 16.688 -55.344 -8.68 1 87.62 90 TRP B CA 1
ATOM 9000 C C . TRP B 1 90 ? 15.328 -55.188 -9.367 1 87.62 90 TRP B C 1
ATOM 9002 O O . TRP B 1 90 ? 15.258 -54.812 -10.547 1 87.62 90 TRP B O 1
ATOM 9012 N N . LEU B 1 91 ? 14.367 -55.375 -8.641 1 88.06 91 LEU B N 1
ATOM 9013 C CA . LEU B 1 91 ? 13.031 -55.188 -9.195 1 88.06 91 LEU B CA 1
ATOM 9014 C C . LEU B 1 91 ? 12.75 -53.719 -9.477 1 88.06 91 LEU B C 1
ATOM 9016 O O . LEU B 1 91 ? 12.109 -53.375 -10.469 1 88.06 91 LEU B O 1
ATOM 9020 N N . TRP B 1 92 ? 13.32 -52.938 -8.633 1 89.69 92 TRP B N 1
ATOM 9021 C CA . TRP B 1 92 ? 13.133 -51.5 -8.828 1 89.69 92 TRP B CA 1
ATOM 9022 C C . TRP B 1 92 ? 13.906 -51.031 -10.055 1 89.69 92 TRP B C 1
ATOM 9024 O O . TRP B 1 92 ? 13.445 -50.125 -10.773 1 89.69 92 TRP B O 1
ATOM 9034 N N . LEU B 1 93 ? 14.977 -51.562 -10.289 1 89.38 93 LEU B N 1
ATOM 9035 C CA . LEU B 1 93 ? 15.797 -51.156 -11.422 1 89.38 93 LEU B CA 1
ATOM 9036 C C . LEU B 1 93 ? 15.094 -51.469 -12.742 1 89.38 93 LEU B C 1
ATOM 9038 O O . LEU B 1 93 ? 15.391 -50.844 -13.766 1 89.38 93 LEU B O 1
ATOM 9042 N N . HIS B 1 94 ? 14.055 -52.281 -12.648 1 88.62 94 HIS B N 1
ATOM 9043 C CA . HIS B 1 94 ? 13.359 -52.625 -13.883 1 88.62 94 HIS B CA 1
ATOM 9044 C C . HIS B 1 94 ? 12.078 -51.812 -14.047 1 88.62 94 HIS B C 1
ATOM 9046 O O . HIS B 1 94 ? 11.383 -51.938 -15.055 1 88.62 94 HIS B O 1
ATOM 9052 N N . THR B 1 95 ? 11.953 -51.031 -13.133 1 90.06 95 THR B N 1
ATOM 9053 C CA . THR B 1 95 ? 10.812 -50.125 -13.258 1 90.06 95 THR B CA 1
ATOM 9054 C C . THR B 1 95 ? 11.172 -48.938 -14.109 1 90.06 95 THR B C 1
ATOM 9056 O O . THR B 1 95 ? 12.344 -48.719 -14.445 1 90.06 95 THR B O 1
ATOM 9059 N N . ASP B 1 96 ? 10.188 -48.156 -14.562 1 88.62 96 ASP B N 1
ATOM 9060 C CA . ASP B 1 96 ? 10.43 -46.938 -15.375 1 88.62 96 ASP B CA 1
ATOM 9061 C C . ASP B 1 96 ? 11.266 -45.938 -14.609 1 88.62 96 ASP B C 1
ATOM 9063 O O . ASP B 1 96 ? 12.117 -45.25 -15.195 1 88.62 96 ASP B O 1
ATOM 9067 N N . GLU B 1 97 ? 11.102 -45.875 -13.312 1 91.12 97 GLU B N 1
ATOM 9068 C CA . GLU B 1 97 ? 11.914 -44.969 -12.516 1 91.12 97 GLU B CA 1
ATOM 9069 C C . GLU B 1 97 ? 13.359 -45.438 -12.438 1 91.12 97 GLU B C 1
ATOM 9071 O O . GLU B 1 97 ? 14.289 -44.625 -12.5 1 91.12 97 GLU B O 1
ATOM 9076 N N . GLY B 1 98 ? 13.477 -46.688 -12.281 1 92.12 98 GLY B N 1
ATOM 9077 C CA . GLY B 1 98 ? 14.82 -47.25 -12.234 1 92.12 98 GLY B CA 1
ATOM 9078 C C . GLY B 1 98 ? 15.562 -47.125 -13.555 1 92.12 98 GLY B C 1
ATOM 9079 O O . GLY B 1 98 ? 16.75 -46.781 -13.562 1 92.12 98 GLY B O 1
ATOM 9080 N N . HIS B 1 99 ? 14.883 -47.281 -14.68 1 93.31 99 HIS B N 1
ATOM 9081 C CA . HIS B 1 99 ? 15.508 -47.094 -15.984 1 93.31 99 HIS B CA 1
ATOM 9082 C C . HIS B 1 99 ? 15.914 -45.656 -16.188 1 93.31 99 HIS B C 1
ATOM 9084 O O . HIS B 1 99 ? 16.953 -45.375 -16.781 1 93.31 99 HIS B O 1
ATOM 9090 N N . GLY B 1 100 ? 15.078 -44.844 -15.703 1 93.88 100 GLY B N 1
ATOM 9091 C CA . GLY B 1 100 ? 15.43 -43.438 -15.812 1 93.88 100 GLY B CA 1
ATOM 9092 C C . GLY B 1 100 ? 16.703 -43.094 -15.055 1 93.88 100 GLY B C 1
ATOM 9093 O O . GLY B 1 100 ? 17.547 -42.344 -15.57 1 93.88 100 GLY B O 1
ATOM 9094 N N . VAL B 1 101 ? 16.797 -43.625 -13.836 1 95.06 101 VAL B N 1
ATOM 9095 C CA . VAL B 1 101 ? 17.984 -43.344 -13.023 1 95.06 101 VAL B CA 1
ATOM 9096 C C . VAL B 1 101 ? 19.219 -43.938 -13.68 1 95.06 101 VAL B C 1
ATOM 9098 O O . VAL B 1 101 ? 20.281 -43.312 -13.742 1 95.06 101 VAL B O 1
ATOM 9101 N N . LEU B 1 102 ? 19.141 -45.125 -14.281 1 94.94 102 LEU B N 1
ATOM 9102 C CA . LEU B 1 102 ? 20.266 -45.781 -14.914 1 94.94 102 LEU B CA 1
ATOM 9103 C C . LEU B 1 102 ? 20.688 -45.062 -16.188 1 94.94 102 LEU B C 1
ATOM 9105 O O . LEU B 1 102 ? 21.891 -45 -16.484 1 94.94 102 LEU B O 1
ATOM 9109 N N . LYS B 1 103 ? 19.781 -44.594 -16.875 1 95.44 103 LYS B N 1
ATOM 9110 C CA . LYS B 1 103 ? 20.109 -43.781 -18.047 1 95.44 103 LYS B CA 1
ATOM 9111 C C . LYS B 1 103 ? 20.938 -42.562 -17.672 1 95.44 103 LYS B C 1
ATOM 9113 O O . LYS B 1 103 ? 21.922 -42.219 -18.344 1 95.44 103 LYS B O 1
ATOM 9118 N N . CYS B 1 104 ? 20.516 -41.938 -16.562 1 95.56 104 CYS B N 1
ATOM 9119 C CA . CYS B 1 104 ? 21.219 -40.719 -16.125 1 95.56 104 CYS B CA 1
ATOM 9120 C C . CYS B 1 104 ? 22.609 -41.062 -15.625 1 95.56 104 CYS B C 1
ATOM 9122 O O . CYS B 1 104 ? 23.562 -40.312 -15.867 1 95.56 104 CYS B O 1
ATOM 9124 N N . VAL B 1 105 ? 22.766 -42.219 -14.961 1 96.06 105 VAL B N 1
ATOM 9125 C CA . VAL B 1 105 ? 24.062 -42.625 -14.469 1 96.06 105 VAL B CA 1
ATOM 9126 C C . VAL B 1 105 ? 24.984 -42.938 -15.648 1 96.06 105 VAL B C 1
ATOM 9128 O O . VAL B 1 105 ? 26.156 -42.562 -15.648 1 96.06 105 VAL B O 1
ATOM 9131 N N . LEU B 1 106 ? 24.484 -43.531 -16.672 1 95.62 106 LEU B N 1
ATOM 9132 C CA . LEU B 1 106 ? 25.281 -43.844 -17.859 1 95.62 106 LEU B CA 1
ATOM 9133 C C . LEU B 1 106 ? 25.703 -42.562 -18.578 1 95.62 106 LEU B C 1
ATOM 9135 O O . LEU B 1 106 ? 26.859 -42.469 -19.016 1 95.62 106 LEU B O 1
ATOM 9139 N N . ALA B 1 107 ? 24.766 -41.688 -18.781 1 95.44 107 ALA B N 1
ATOM 9140 C CA . ALA B 1 107 ? 25.125 -40.438 -19.422 1 95.44 107 ALA B CA 1
ATOM 9141 C C . ALA B 1 107 ? 26.188 -39.688 -18.625 1 95.44 107 ALA B C 1
ATOM 9143 O O . ALA B 1 107 ? 27.094 -39.062 -19.203 1 95.44 107 ALA B O 1
ATOM 9144 N N . TYR B 1 108 ? 26.062 -39.75 -17.266 1 95.5 108 TYR B N 1
ATOM 9145 C CA . TYR B 1 108 ? 27.031 -39.094 -16.406 1 95.5 108 TYR B CA 1
ATOM 9146 C C . TYR B 1 108 ? 28.406 -39.719 -16.578 1 95.5 108 TYR B C 1
ATOM 9148 O O . TYR B 1 108 ? 29.422 -39.031 -16.656 1 95.5 108 TYR B O 1
ATOM 9156 N N . VAL B 1 109 ? 28.484 -41 -16.672 1 94.88 109 VAL B N 1
ATOM 9157 C CA . VAL B 1 109 ? 29.75 -41.719 -16.812 1 94.88 109 VAL B CA 1
ATOM 9158 C C . VAL B 1 109 ? 30.359 -41.406 -18.188 1 94.88 109 VAL B C 1
ATOM 9160 O O . VAL B 1 109 ? 31.562 -41.156 -18.297 1 94.88 109 VAL B O 1
ATOM 9163 N N . LEU B 1 110 ? 29.562 -41.312 -19.234 1 93.62 110 LEU B N 1
ATOM 9164 C CA . LEU B 1 110 ? 30.047 -40.938 -20.562 1 93.62 110 LEU B CA 1
ATOM 9165 C C . LEU B 1 110 ? 30.562 -39.5 -20.578 1 93.62 110 LEU B C 1
ATOM 9167 O O . LEU B 1 110 ? 31.578 -39.219 -21.219 1 93.62 110 LEU B O 1
ATOM 9171 N N . GLY B 1 111 ? 29.828 -38.625 -19.938 1 92.06 111 GLY B N 1
ATOM 9172 C CA . GLY B 1 111 ? 30.266 -37.25 -19.844 1 92.06 111 GLY B CA 1
ATOM 9173 C C . GLY B 1 111 ? 31.562 -37.094 -19.062 1 92.06 111 GLY B C 1
ATOM 9174 O O . GLY B 1 111 ? 32.406 -36.25 -19.391 1 92.06 111 GLY B O 1
ATOM 9175 N N . SER B 1 112 ? 31.75 -37.938 -17.984 1 92.25 112 SER B N 1
ATOM 9176 C CA . SER B 1 112 ? 32.938 -37.844 -17.156 1 92.25 112 SER B CA 1
ATOM 9177 C C . SER B 1 112 ? 34.188 -38.375 -17.891 1 92.25 112 SER B C 1
ATOM 9179 O O . SER B 1 112 ? 35.312 -38.094 -17.516 1 92.25 112 SER B O 1
ATOM 9181 N N . LEU B 1 113 ? 33.969 -39.125 -18.938 1 90.94 113 LEU B N 1
ATOM 9182 C CA . LEU B 1 113 ? 35.062 -39.656 -19.734 1 90.94 113 LEU B CA 1
ATOM 9183 C C . LEU B 1 113 ? 35.781 -38.531 -20.484 1 90.94 113 LEU B C 1
ATOM 9185 O O . LEU B 1 113 ? 36.906 -38.719 -20.969 1 90.94 113 LEU B O 1
ATOM 9189 N N . GLY B 1 114 ? 35.125 -37.406 -20.594 1 87.94 114 GLY B N 1
ATOM 9190 C CA . GLY B 1 114 ? 35.812 -36.25 -21.141 1 87.94 114 GLY B CA 1
ATOM 9191 C C . GLY B 1 114 ? 37 -35.844 -20.328 1 87.94 114 GLY B C 1
ATOM 9192 O O . GLY B 1 114 ? 37.969 -35.281 -20.859 1 87.94 114 GLY B O 1
ATOM 9193 N N . THR B 1 115 ? 37.031 -36.156 -18.984 1 89 115 THR B N 1
ATOM 9194 C CA . THR B 1 115 ? 38.125 -35.812 -18.094 1 89 115 THR B CA 1
ATOM 9195 C C . THR B 1 115 ? 39.062 -37 -17.906 1 89 115 THR B C 1
ATOM 9197 O O . THR B 1 115 ? 40.281 -36.844 -17.781 1 89 115 THR B O 1
ATOM 9200 N N . PHE B 1 116 ? 38.531 -38.281 -17.969 1 89.81 116 PHE B N 1
ATOM 9201 C CA . PHE B 1 116 ? 39.344 -39.438 -17.562 1 89.81 116 PHE B CA 1
ATOM 9202 C C . PHE B 1 116 ? 39.906 -40.125 -18.797 1 89.81 116 PHE B C 1
ATOM 9204 O O . PHE B 1 116 ? 40.938 -40.781 -18.703 1 89.81 116 PHE B O 1
ATOM 9211 N N . PHE B 1 117 ? 39.312 -40 -19.984 1 89.75 117 PHE B N 1
ATOM 9212 C CA . PHE B 1 117 ? 39.719 -40.719 -21.203 1 89.75 117 PHE B CA 1
ATOM 9213 C C . PHE B 1 117 ? 40.688 -39.844 -22.016 1 89.75 117 PHE B C 1
ATOM 9215 O O . PHE B 1 117 ? 40.281 -38.812 -22.547 1 89.75 117 PHE B O 1
ATOM 9222 N N . PRO B 1 118 ? 41.906 -40.25 -22.234 1 87.12 118 PRO B N 1
ATOM 9223 C CA . PRO B 1 118 ? 42.969 -39.406 -22.812 1 87.12 118 PRO B CA 1
ATOM 9224 C C . PRO B 1 118 ? 42.656 -38.938 -24.234 1 87.12 118 PRO B C 1
ATOM 9226 O O . PRO B 1 118 ? 42.875 -37.781 -24.578 1 87.12 118 PRO B O 1
ATOM 9229 N N . PRO B 1 119 ? 42.031 -39.812 -25.094 1 87.75 119 PRO B N 1
ATOM 9230 C CA . PRO B 1 119 ? 41.75 -39.281 -26.438 1 87.75 119 PRO B CA 1
ATOM 9231 C C . PRO B 1 119 ? 40.719 -38.156 -26.422 1 87.75 119 PRO B C 1
ATOM 9233 O O . PRO B 1 119 ? 40.844 -37.219 -27.203 1 87.75 119 PRO B O 1
ATOM 9236 N N . LEU B 1 120 ? 39.781 -38.25 -25.578 1 88.81 120 LEU B N 1
ATOM 9237 C CA . LEU B 1 120 ? 38.75 -37.219 -25.484 1 88.81 120 LEU B CA 1
ATOM 9238 C C . LEU B 1 120 ? 39.312 -35.969 -24.766 1 88.81 120 LEU B C 1
ATOM 9240 O O . LEU B 1 120 ? 38.938 -34.844 -25.109 1 88.81 120 LEU B O 1
ATOM 9244 N N . THR B 1 121 ? 40.156 -36.25 -23.828 1 86.5 121 THR B N 1
ATOM 9245 C CA . THR B 1 121 ? 40.781 -35.125 -23.125 1 86.5 121 THR B CA 1
ATOM 9246 C C . THR B 1 121 ? 41.656 -34.312 -24.062 1 86.5 121 THR B C 1
ATOM 9248 O O . THR B 1 121 ? 41.719 -33.094 -23.969 1 86.5 121 THR B O 1
ATOM 9251 N N . ALA B 1 122 ? 42.344 -35 -24.969 1 85.44 122 ALA B N 1
ATOM 9252 C CA . ALA B 1 122 ? 43.188 -34.312 -25.938 1 85.44 122 ALA B CA 1
ATOM 9253 C C . ALA B 1 122 ? 42.375 -33.531 -26.953 1 85.44 122 ALA B C 1
ATOM 9255 O O . ALA B 1 122 ? 42.781 -32.438 -27.391 1 85.44 122 ALA B O 1
ATOM 9256 N N . PHE B 1 123 ? 41.219 -34.062 -27.188 1 87.94 123 PHE B N 1
ATOM 9257 C CA . PHE B 1 123 ? 40.312 -33.406 -28.125 1 87.94 123 PHE B CA 1
ATOM 9258 C C . PHE B 1 123 ? 39.781 -32.094 -27.516 1 87.94 123 PHE B C 1
ATOM 9260 O O . PHE B 1 123 ? 39.594 -31.109 -28.219 1 87.94 123 PHE B O 1
ATOM 9267 N N . LEU B 1 124 ? 39.562 -32.031 -26.234 1 86.75 124 LEU B N 1
ATOM 9268 C CA . LEU B 1 124 ? 38.969 -30.875 -25.547 1 86.75 124 LEU B CA 1
ATOM 9269 C C . LEU B 1 124 ? 40.031 -29.812 -25.266 1 86.75 124 LEU B C 1
ATOM 9271 O O . LEU B 1 124 ? 39.719 -28.656 -25 1 86.75 124 LEU B O 1
ATOM 9275 N N . GLY B 1 125 ? 41.25 -30.141 -25.438 1 78.62 125 GLY B N 1
ATOM 9276 C CA . GLY B 1 125 ? 42.312 -29.141 -25.312 1 78.62 125 GLY B CA 1
ATOM 9277 C C . GLY B 1 125 ? 43.094 -29.234 -24 1 78.62 125 GLY B C 1
ATOM 9278 O O . GLY B 1 125 ? 42.75 -30.047 -23.141 1 78.62 125 GLY B O 1
ATOM 9279 N N . ASN B 1 126 ? 44.062 -28.406 -23.781 1 74.19 126 ASN B N 1
ATOM 9280 C CA . ASN B 1 126 ? 44.938 -28.453 -22.609 1 74.19 126 ASN B CA 1
ATOM 9281 C C . ASN B 1 126 ? 44.531 -27.438 -21.547 1 74.19 126 ASN B C 1
ATOM 9283 O O . ASN B 1 126 ? 45.188 -27.359 -20.5 1 74.19 126 ASN B O 1
ATOM 9287 N N . ARG B 1 127 ? 43.375 -26.859 -21.828 1 71.12 127 ARG B N 1
ATOM 9288 C CA . ARG B 1 127 ? 42.969 -25.828 -20.875 1 71.12 127 ARG B CA 1
ATOM 9289 C C . ARG B 1 127 ? 42.094 -26.422 -19.766 1 71.12 127 ARG B C 1
ATOM 9291 O O . ARG B 1 127 ? 41.688 -27.578 -19.844 1 71.12 127 ARG B O 1
ATOM 9298 N N . ASP B 1 128 ? 41.844 -25.609 -18.766 1 73.62 128 ASP B N 1
ATOM 9299 C CA . ASP B 1 128 ? 41.062 -26.031 -17.609 1 73.62 128 ASP B CA 1
ATOM 9300 C C . ASP B 1 128 ? 39.562 -26.031 -17.922 1 73.62 128 ASP B C 1
ATOM 9302 O O . ASP B 1 128 ? 39.156 -25.453 -18.922 1 73.62 128 ASP B O 1
ATOM 9306 N N . GLY B 1 129 ? 38.75 -26.859 -17.344 1 77.62 129 GLY B N 1
ATOM 9307 C CA . GLY B 1 129 ? 37.281 -26.828 -17.422 1 77.62 129 GLY B CA 1
ATOM 9308 C C . GLY B 1 129 ? 36.719 -28.078 -18.047 1 77.62 129 GLY B C 1
ATOM 9309 O O . GLY B 1 129 ? 35.594 -28.062 -18.547 1 77.62 129 GLY B O 1
ATOM 9310 N N . LYS B 1 130 ? 37.438 -29.172 -18.109 1 84.62 130 LYS B N 1
ATOM 9311 C CA . LYS B 1 130 ? 36.969 -30.406 -18.75 1 84.62 130 LYS B CA 1
ATOM 9312 C C . LYS B 1 130 ? 35.844 -31.031 -17.938 1 84.62 130 LYS B C 1
ATOM 9314 O O . LYS B 1 130 ? 35.094 -31.859 -18.469 1 84.62 130 LYS B O 1
ATOM 9319 N N . HIS B 1 131 ? 35.688 -30.578 -16.641 1 85.62 131 HIS B N 1
ATOM 9320 C CA . HIS B 1 131 ? 34.625 -31.109 -15.805 1 85.62 131 HIS B CA 1
ATOM 9321 C C . HIS B 1 131 ? 33.25 -30.594 -16.266 1 85.62 131 HIS B C 1
ATOM 9323 O O . HIS B 1 131 ? 32.219 -31.125 -15.852 1 85.62 131 HIS B O 1
ATOM 9329 N N . VAL B 1 132 ? 33.188 -29.625 -17.188 1 86.44 132 VAL B N 1
ATOM 9330 C CA . VAL B 1 132 ? 31.953 -29.016 -17.625 1 86.44 132 VAL B CA 1
ATOM 9331 C C . VAL B 1 132 ? 31.156 -30 -18.484 1 86.44 132 VAL B C 1
ATOM 9333 O O . VAL B 1 132 ? 29.938 -29.953 -18.516 1 86.44 132 VAL B O 1
ATOM 9336 N N . SER B 1 133 ? 31.859 -30.922 -19.172 1 88.5 133 SER B N 1
ATOM 9337 C CA . SER B 1 133 ? 31.156 -31.922 -19.953 1 88.5 133 SER B CA 1
ATOM 9338 C C . SER B 1 133 ? 30.281 -32.812 -19.062 1 88.5 133 SER B C 1
ATOM 9340 O O . SER B 1 133 ? 29.141 -33.125 -19.422 1 88.5 133 SER B O 1
ATOM 9342 N N . ALA B 1 134 ? 30.781 -33.188 -17.891 1 91.25 134 ALA B N 1
ATOM 9343 C CA . ALA B 1 134 ? 30 -34 -16.938 1 91.25 134 ALA B CA 1
ATOM 9344 C C . ALA B 1 134 ? 28.891 -33.156 -16.312 1 91.25 134 ALA B C 1
ATOM 9346 O O . ALA B 1 134 ? 27.797 -33.688 -16.062 1 91.25 134 ALA B O 1
ATOM 9347 N N . THR B 1 135 ? 29.141 -31.906 -16.109 1 88.94 135 THR B N 1
ATOM 9348 C CA . THR B 1 135 ? 28.141 -31.031 -15.5 1 88.94 135 THR B CA 1
ATOM 9349 C C . THR B 1 135 ? 26.953 -30.828 -16.438 1 88.94 135 THR B C 1
ATOM 9351 O O . THR B 1 135 ? 25.812 -30.734 -15.992 1 88.94 135 THR B O 1
ATOM 9354 N N . ILE B 1 136 ? 27.172 -30.812 -17.656 1 88.75 136 ILE B N 1
ATOM 9355 C CA . ILE B 1 136 ? 26.109 -30.609 -18.625 1 88.75 136 ILE B CA 1
ATOM 9356 C C . ILE B 1 136 ? 25.172 -31.812 -18.625 1 88.75 136 ILE B C 1
ATOM 9358 O O . ILE B 1 136 ? 23.969 -31.672 -18.781 1 88.75 136 ILE B O 1
ATOM 9362 N N . THR B 1 137 ? 25.703 -32.969 -18.406 1 90.94 137 THR B N 1
ATOM 9363 C CA . THR B 1 137 ? 24.891 -34.188 -18.406 1 90.94 137 THR B CA 1
ATOM 9364 C C . THR B 1 137 ? 23.984 -34.219 -17.172 1 90.94 137 THR B C 1
ATOM 9366 O O . THR B 1 137 ? 22.938 -34.875 -17.172 1 90.94 137 THR B O 1
ATOM 9369 N N . VAL B 1 138 ? 24.406 -33.531 -16.141 1 91 138 VAL B N 1
ATOM 9370 C CA . VAL B 1 138 ? 23.594 -33.469 -14.93 1 91 138 VAL B CA 1
ATOM 9371 C C . VAL B 1 138 ? 22.406 -32.562 -15.141 1 91 138 VAL B C 1
ATOM 9373 O O . VAL B 1 138 ? 21.281 -32.875 -14.742 1 91 138 VAL B O 1
ATOM 9376 N N . TYR B 1 139 ? 22.641 -31.469 -15.789 1 87.12 139 TYR B N 1
ATOM 9377 C CA . TYR B 1 139 ? 21.562 -30.5 -16 1 87.12 139 TYR B CA 1
ATOM 9378 C C . TYR B 1 139 ? 20.641 -30.953 -17.125 1 87.12 139 TYR B C 1
ATOM 9380 O O . TYR B 1 139 ? 19.422 -30.766 -17.047 1 87.12 139 TYR B O 1
ATOM 9388 N N . PHE B 1 140 ? 21.266 -31.625 -18.125 1 88 140 PHE B N 1
ATOM 9389 C CA . PHE B 1 140 ? 20.484 -32.219 -19.219 1 88 140 PHE B CA 1
ATOM 9390 C C . PHE B 1 140 ? 20.297 -33.719 -19.016 1 88 140 PHE B C 1
ATOM 9392 O O . PHE B 1 140 ? 20.859 -34.5 -19.766 1 88 140 PHE B O 1
ATOM 9399 N N . HIS B 1 141 ? 19.438 -34 -18.078 1 87 141 HIS B N 1
ATOM 9400 C CA . HIS B 1 141 ? 19.328 -35.438 -17.797 1 87 141 HIS B CA 1
ATOM 9401 C C . HIS B 1 141 ? 18.516 -36.156 -18.859 1 87 141 HIS B C 1
ATOM 9403 O O . HIS B 1 141 ? 17.531 -35.594 -19.359 1 87 141 HIS B O 1
ATOM 9409 N N . PRO B 1 142 ? 18.922 -37.25 -19.203 1 92.38 142 PRO B N 1
ATOM 9410 C CA . PRO B 1 142 ? 18.312 -38 -20.297 1 92.38 142 PRO B CA 1
ATOM 9411 C C . PRO B 1 142 ? 17.016 -38.719 -19.891 1 92.38 142 PRO B C 1
ATOM 9413 O O . PRO B 1 142 ? 16.359 -39.312 -20.719 1 92.38 142 PRO B O 1
ATOM 9416 N N . ALA B 1 143 ? 16.578 -38.656 -18.656 1 92 143 ALA B N 1
ATOM 9417 C CA . ALA B 1 143 ? 15.359 -39.344 -18.203 1 92 143 ALA B CA 1
ATOM 9418 C C . ALA B 1 143 ? 14.117 -38.594 -18.688 1 92 143 ALA B C 1
ATOM 9420 O O . ALA B 1 143 ? 13 -39.094 -18.578 1 92 143 ALA B O 1
ATOM 9421 N N . ARG B 1 144 ? 14.258 -37.531 -19.297 1 91.31 144 ARG B N 1
ATOM 9422 C CA . ARG B 1 144 ? 13.148 -36.75 -19.828 1 91.31 144 ARG B CA 1
ATOM 9423 C C . ARG B 1 144 ? 12.594 -37.406 -21.094 1 91.31 144 ARG B C 1
ATOM 9425 O O . ARG B 1 144 ? 13.172 -38.375 -21.609 1 91.31 144 ARG B O 1
ATOM 9432 N N . THR B 1 145 ? 11.492 -36.906 -21.562 1 93.06 145 THR B N 1
ATOM 9433 C CA . THR B 1 145 ? 10.891 -37.406 -22.797 1 93.06 145 THR B CA 1
ATOM 9434 C C . THR B 1 145 ? 11.656 -36.906 -24.016 1 93.06 145 THR B C 1
ATOM 9436 O O . THR B 1 145 ? 12.445 -35.969 -23.906 1 93.06 145 THR B O 1
ATOM 9439 N N . VAL B 1 146 ? 11.5 -37.594 -25.109 1 94.12 146 VAL B N 1
ATOM 9440 C CA . VAL B 1 146 ? 12.188 -37.219 -26.328 1 94.12 146 VAL B CA 1
ATOM 9441 C C . VAL B 1 146 ? 11.766 -35.781 -26.734 1 94.12 146 VAL B C 1
ATOM 9443 O O . VAL B 1 146 ? 12.594 -35 -27.188 1 94.12 146 VAL B O 1
ATOM 9446 N N . GLY B 1 147 ? 10.508 -35.469 -26.547 1 92.88 147 GLY B N 1
ATOM 9447 C CA . GLY B 1 147 ? 10.062 -34.094 -26.844 1 92.88 147 GLY B CA 1
ATOM 9448 C C . GLY B 1 147 ? 10.719 -33.062 -25.969 1 92.88 147 GLY B C 1
ATOM 9449 O O . GLY B 1 147 ? 11.125 -32 -26.453 1 92.88 147 GLY B O 1
ATOM 9450 N N . SER B 1 148 ? 10.836 -33.344 -24.688 1 92.94 148 SER B N 1
ATOM 9451 C CA . SER B 1 148 ? 11.477 -32.438 -23.766 1 92.94 148 SER B CA 1
ATOM 9452 C C . SER B 1 148 ? 12.969 -32.312 -24.062 1 92.94 148 SER B C 1
ATOM 9454 O O . SER B 1 148 ? 13.539 -31.219 -23.922 1 92.94 148 SER B O 1
ATOM 9456 N N . MET B 1 149 ? 13.609 -33.375 -24.531 1 92.56 149 MET B N 1
ATOM 9457 C CA . MET B 1 149 ? 15.031 -33.344 -24.875 1 92.56 149 MET B CA 1
ATOM 9458 C C . MET B 1 149 ? 15.266 -32.5 -26.125 1 92.56 149 MET B C 1
ATOM 9460 O O . MET B 1 149 ? 16.266 -31.781 -26.219 1 92.56 149 MET B O 1
ATOM 9464 N N . LEU B 1 150 ? 14.367 -32.562 -27.031 1 92.31 150 LEU B N 1
ATOM 9465 C CA . LEU B 1 150 ? 14.477 -31.734 -28.234 1 92.31 150 LEU B CA 1
ATOM 9466 C C . LEU B 1 150 ? 14.328 -30.25 -27.875 1 92.31 150 LEU B C 1
ATOM 9468 O O . LEU B 1 150 ? 15.078 -29.422 -28.391 1 92.31 150 LEU B O 1
ATOM 9472 N N . GLU B 1 151 ? 13.414 -29.969 -27.062 1 92.12 151 GLU B N 1
ATOM 9473 C CA . GLU B 1 151 ? 13.258 -28.594 -26.609 1 92.12 151 GLU B CA 1
ATOM 9474 C C . GLU B 1 151 ? 14.492 -28.125 -25.844 1 92.12 151 GLU B C 1
ATOM 9476 O O . GLU B 1 151 ? 14.961 -27 -26.047 1 92.12 151 GLU B O 1
ATOM 9481 N N . ALA B 1 152 ? 15 -28.953 -25 1 91.69 152 ALA B N 1
ATOM 9482 C CA . ALA B 1 152 ? 16.188 -28.625 -24.219 1 91.69 152 ALA B CA 1
ATOM 9483 C C . ALA B 1 152 ? 17.391 -28.359 -25.141 1 91.69 152 ALA B C 1
ATOM 9485 O O . ALA B 1 152 ? 18.188 -27.469 -24.875 1 91.69 152 ALA B O 1
ATOM 9486 N N . SER B 1 153 ? 17.5 -29.141 -26.234 1 89.69 153 SER B N 1
ATOM 9487 C CA . SER B 1 153 ? 18.609 -28.969 -27.172 1 89.69 153 SER B CA 1
ATOM 9488 C C . SER B 1 153 ? 18.5 -27.656 -27.922 1 89.69 153 SER B C 1
ATOM 9490 O O . SER B 1 153 ? 19.516 -26.984 -28.156 1 89.69 153 SER B O 1
ATOM 9492 N N . VAL B 1 154 ? 17.328 -27.281 -28.281 1 90.5 154 VAL B N 1
ATOM 9493 C CA . VAL B 1 154 ? 17.156 -26 -28.953 1 90.5 154 VAL B CA 1
ATOM 9494 C C . VAL B 1 154 ? 17.5 -24.859 -28 1 90.5 154 VAL B C 1
ATOM 9496 O O . VAL B 1 154 ? 18.172 -23.891 -28.391 1 90.5 154 VAL B O 1
ATOM 9499 N N . ILE B 1 155 ? 17.109 -24.938 -26.734 1 92 155 ILE B N 1
ATOM 9500 C CA . ILE B 1 155 ? 17.375 -23.906 -25.75 1 92 155 ILE B CA 1
ATOM 9501 C C . ILE B 1 155 ? 18.875 -23.844 -25.469 1 92 155 ILE B C 1
ATOM 9503 O O . ILE B 1 155 ? 19.453 -22.766 -25.312 1 92 155 ILE B O 1
ATOM 9507 N N . ALA B 1 156 ? 19.484 -25 -25.469 1 89.75 156 ALA B N 1
ATOM 9508 C CA . ALA B 1 156 ? 20.922 -25.031 -25.25 1 89.75 156 ALA B CA 1
ATOM 9509 C C . ALA B 1 156 ? 21.672 -24.375 -26.391 1 89.75 156 ALA B C 1
ATOM 9511 O O . ALA B 1 156 ? 22.656 -23.656 -26.172 1 89.75 156 ALA B O 1
ATOM 9512 N N . PHE B 1 157 ? 21.188 -24.578 -27.609 1 89.06 157 PHE B N 1
ATOM 9513 C CA . PHE B 1 157 ? 21.828 -23.969 -28.781 1 89.06 157 PHE B CA 1
ATOM 9514 C C . PHE B 1 157 ? 21.719 -22.453 -28.734 1 89.06 157 PHE B C 1
ATOM 9516 O O . PHE B 1 157 ? 22.672 -21.734 -29.031 1 89.06 157 PHE B O 1
ATOM 9523 N N . VAL B 1 158 ? 20.594 -21.969 -28.359 1 91.94 158 VAL B N 1
ATOM 9524 C CA . VAL B 1 158 ? 20.391 -20.531 -28.281 1 91.94 158 VAL B CA 1
ATOM 9525 C C . VAL B 1 158 ? 21.234 -19.953 -27.141 1 91.94 158 VAL B C 1
ATOM 9527 O O . VAL B 1 158 ? 21.781 -18.859 -27.266 1 91.94 158 VAL B O 1
ATOM 9530 N N . ALA B 1 159 ? 21.344 -20.688 -26.047 1 92.31 159 ALA B N 1
ATOM 9531 C CA . ALA B 1 159 ? 22.125 -20.234 -24.891 1 92.31 159 ALA B CA 1
ATOM 9532 C C . ALA B 1 159 ? 23.609 -20.172 -25.25 1 92.31 159 ALA B C 1
ATOM 9534 O O . ALA B 1 159 ? 24.281 -19.203 -24.891 1 92.31 159 ALA B O 1
ATOM 9535 N N . VAL B 1 160 ? 24.156 -21.109 -26.047 1 87.88 160 VAL B N 1
ATOM 9536 C CA . VAL B 1 160 ? 25.562 -21.141 -26.438 1 87.88 160 VAL B CA 1
ATOM 9537 C C . VAL B 1 160 ? 25.844 -20.016 -27.438 1 87.88 160 VAL B C 1
ATOM 9539 O O . VAL B 1 160 ? 26.875 -19.359 -27.344 1 87.88 160 VAL B O 1
ATOM 9542 N N . PHE B 1 161 ? 24.906 -19.891 -28.297 1 90.94 161 PHE B N 1
ATOM 9543 C CA . PHE B 1 161 ? 25.078 -18.828 -29.281 1 90.94 161 PHE B CA 1
ATOM 9544 C C . PHE B 1 161 ? 25.125 -17.453 -28.609 1 90.94 161 PHE B C 1
ATOM 9546 O O . PHE B 1 161 ? 25.938 -16.609 -28.969 1 90.94 161 PHE B O 1
ATOM 9553 N N . TYR B 1 162 ? 24.297 -17.219 -27.656 1 94.19 162 TYR B N 1
ATOM 9554 C CA . TYR B 1 162 ? 24.281 -15.961 -26.922 1 94.19 162 TYR B CA 1
ATOM 9555 C C . TYR B 1 162 ? 25.562 -15.781 -26.125 1 94.19 162 TYR B C 1
ATOM 9557 O O . TYR B 1 162 ? 26.156 -14.695 -26.109 1 94.19 162 TYR B O 1
ATOM 9565 N N . ALA B 1 163 ? 26.016 -16.797 -25.453 1 92.06 163 ALA B N 1
ATOM 9566 C CA . ALA B 1 163 ? 27.234 -16.719 -24.656 1 92.06 163 ALA B CA 1
ATOM 9567 C C . ALA B 1 163 ? 28.453 -16.406 -25.531 1 92.06 163 ALA B C 1
ATOM 9569 O O . ALA B 1 163 ? 29.312 -15.609 -25.141 1 92.06 163 ALA B O 1
ATOM 9570 N N . GLU B 1 164 ? 28.5 -16.953 -26.75 1 89.75 164 GLU B N 1
ATOM 9571 C CA . GLU B 1 164 ? 29.625 -16.719 -27.656 1 89.75 164 GLU B CA 1
ATOM 9572 C C . GLU B 1 164 ? 29.578 -15.297 -28.219 1 89.75 164 GLU B C 1
ATOM 9574 O O . GLU B 1 164 ? 30.625 -14.672 -28.391 1 89.75 164 GLU B O 1
ATOM 9579 N N . THR B 1 165 ? 28.438 -14.852 -28.453 1 92.5 165 THR B N 1
ATOM 9580 C CA . THR B 1 165 ? 28.312 -13.484 -28.969 1 92.5 165 THR B CA 1
ATOM 9581 C C . THR B 1 165 ? 28.75 -12.477 -27.906 1 92.5 165 THR B C 1
ATOM 9583 O O . THR B 1 165 ? 29.438 -11.5 -28.234 1 92.5 165 THR B O 1
ATOM 9586 N N . ILE B 1 166 ? 28.438 -12.703 -26.594 1 93 166 ILE B N 1
ATOM 9587 C CA . ILE B 1 166 ? 28.812 -11.797 -25.531 1 93 166 ILE B CA 1
ATOM 9588 C C . ILE B 1 166 ? 30.328 -11.891 -25.281 1 93 166 ILE B C 1
ATOM 9590 O O . ILE B 1 166 ? 30.984 -10.883 -25 1 93 166 ILE B O 1
ATOM 9594 N N . SER B 1 167 ? 30.875 -13.102 -25.422 1 89.75 167 SER B N 1
ATOM 9595 C CA . SER B 1 167 ? 32.312 -13.281 -25.219 1 89.75 167 SER B CA 1
ATOM 9596 C C . SER B 1 167 ? 33.094 -12.594 -26.312 1 89.75 167 SER B C 1
ATOM 9598 O O . SER B 1 167 ? 34.125 -11.93 -26.047 1 89.75 167 SER B O 1
ATOM 9600 N N . VAL B 1 168 ? 32.625 -12.672 -27.547 1 90.19 168 VAL B N 1
ATOM 9601 C CA . VAL B 1 168 ? 33.312 -12.031 -28.672 1 90.19 168 VAL B CA 1
ATOM 9602 C C . VAL B 1 168 ? 33.156 -10.516 -28.562 1 90.19 168 VAL B C 1
ATOM 9604 O O . VAL B 1 168 ? 34.094 -9.766 -28.859 1 90.19 168 VAL B O 1
ATOM 9607 N N . LEU B 1 169 ? 32.062 -10.078 -28.094 1 91.44 169 LEU B N 1
ATOM 9608 C CA . LEU B 1 169 ? 31.812 -8.648 -27.922 1 91.44 169 LEU B CA 1
ATOM 9609 C C . LEU B 1 169 ? 32.719 -8.078 -26.844 1 91.44 169 LEU B C 1
ATOM 9611 O O . LEU B 1 169 ? 33.25 -6.965 -26.969 1 91.44 169 LEU B O 1
ATOM 9615 N N . SER B 1 170 ? 32.938 -8.789 -25.75 1 90.62 170 SER B N 1
ATOM 9616 C CA . SER B 1 170 ? 33.812 -8.32 -24.672 1 90.62 170 SER B CA 1
ATOM 9617 C C . SER B 1 170 ? 35.25 -8.188 -25.141 1 90.62 170 SER B C 1
ATOM 9619 O O . SER B 1 170 ? 35.938 -7.215 -24.812 1 90.62 170 SER B O 1
ATOM 9621 N N . MET B 1 171 ? 35.719 -9.156 -25.969 1 89 171 MET B N 1
ATOM 9622 C CA . MET B 1 171 ? 37.094 -9.086 -26.5 1 89 171 MET B CA 1
ATOM 9623 C C . MET B 1 171 ? 37.219 -7.957 -27.516 1 89 171 MET B C 1
ATOM 9625 O O . MET B 1 171 ? 38.25 -7.289 -27.578 1 89 171 MET B O 1
ATOM 9629 N N . GLY B 1 172 ? 36.156 -7.809 -28.281 1 88 172 GLY B N 1
ATOM 9630 C CA . GLY B 1 172 ? 36.156 -6.711 -29.25 1 88 172 GLY B CA 1
ATOM 9631 C C . GLY B 1 172 ? 36.188 -5.348 -28.578 1 88 172 GLY B C 1
ATOM 9632 O O . GLY B 1 172 ? 36.938 -4.461 -29.047 1 88 172 GLY B O 1
ATOM 9633 N N . ILE B 1 173 ? 35.5 -5.148 -27.484 1 89.94 173 ILE B N 1
ATOM 9634 C CA . ILE B 1 173 ? 35.5 -3.881 -26.75 1 89.94 173 ILE B CA 1
ATOM 9635 C C . ILE B 1 173 ? 36.844 -3.645 -26.125 1 89.94 173 ILE B C 1
ATOM 9637 O O . ILE B 1 173 ? 37.375 -2.521 -26.141 1 89.94 173 ILE B O 1
ATOM 9641 N N . ALA B 1 174 ? 37.469 -4.66 -25.562 1 87.69 174 ALA B N 1
ATOM 9642 C CA . ALA B 1 174 ? 38.781 -4.531 -24.938 1 87.69 174 ALA B CA 1
ATOM 9643 C C . ALA B 1 174 ? 39.844 -4.117 -25.969 1 87.69 174 ALA B C 1
ATOM 9645 O O . ALA B 1 174 ? 40.656 -3.244 -25.703 1 87.69 174 ALA B O 1
ATOM 9646 N N . ILE B 1 175 ? 39.75 -4.691 -27.219 1 87.31 175 ILE B N 1
ATOM 9647 C CA . ILE B 1 175 ? 40.719 -4.402 -28.266 1 87.31 175 ILE B CA 1
ATOM 9648 C C . ILE B 1 175 ? 40.5 -3.002 -28.812 1 87.31 175 ILE B C 1
ATOM 9650 O O . ILE B 1 175 ? 41.438 -2.234 -29.031 1 87.31 175 ILE B O 1
ATOM 9654 N N . ALA B 1 176 ? 39.25 -2.633 -29.062 1 87.88 176 ALA B N 1
ATOM 9655 C CA . ALA B 1 176 ? 38.938 -1.343 -29.656 1 87.88 176 ALA B CA 1
ATOM 9656 C C . ALA B 1 176 ? 39.312 -0.193 -28.719 1 87.88 176 ALA B C 1
ATOM 9658 O O . ALA B 1 176 ? 39.812 0.828 -29.172 1 87.88 176 ALA B O 1
ATOM 9659 N N . MET B 1 177 ? 39.062 -0.31 -27.406 1 86.69 177 MET B N 1
ATOM 9660 C CA . MET B 1 177 ? 39.312 0.789 -26.484 1 86.69 177 MET B CA 1
ATOM 9661 C C . MET B 1 177 ? 40.812 0.897 -26.156 1 86.69 177 MET B C 1
ATOM 9663 O O . MET B 1 177 ? 41.312 1.998 -25.953 1 86.69 177 MET B O 1
ATOM 9667 N N . ARG B 1 178 ? 41.469 -0.213 -25.984 1 82.5 178 ARG B N 1
ATOM 9668 C CA . ARG B 1 178 ? 42.906 -0.179 -25.672 1 82.5 178 ARG B CA 1
ATOM 9669 C C . ARG B 1 178 ? 43.688 0.319 -26.875 1 82.5 178 ARG B C 1
ATOM 9671 O O . ARG B 1 178 ? 44.594 1.148 -26.719 1 82.5 178 ARG B O 1
ATOM 9678 N N . SER B 1 179 ? 43.375 -0.185 -28.047 1 78.75 179 SER B N 1
ATOM 9679 C CA . SER B 1 179 ? 44.156 0.161 -29.234 1 78.75 179 SER B CA 1
ATOM 9680 C C . SER B 1 179 ? 43.875 1.589 -29.688 1 78.75 179 SER B C 1
ATOM 9682 O O . SER B 1 179 ? 44.812 2.316 -30.078 1 78.75 179 SER B O 1
ATOM 9684 N N . GLN B 1 180 ? 42.656 1.981 -29.484 1 74.56 180 GLN B N 1
ATOM 9685 C CA . GLN B 1 180 ? 42.344 3.277 -30.078 1 74.56 180 GLN B CA 1
ATOM 9686 C C . GLN B 1 180 ? 42.531 4.402 -29.062 1 74.56 180 GLN B C 1
ATOM 9688 O O . GLN B 1 180 ? 43 5.484 -29.406 1 74.56 180 GLN B O 1
ATOM 9693 N N . PHE B 1 181 ? 42.188 4.098 -27.766 1 80 181 PHE B N 1
ATOM 9694 C CA . PHE B 1 181 ? 42.188 5.234 -26.859 1 80 181 PHE B CA 1
ATOM 9695 C C . PHE B 1 181 ? 43.188 5.027 -25.719 1 80 181 PHE B C 1
ATOM 9697 O O . PHE B 1 181 ? 43.406 5.938 -24.922 1 80 181 PHE B O 1
ATOM 9704 N N . GLY B 1 182 ? 43.812 3.928 -25.609 1 76.81 182 GLY B N 1
ATOM 9705 C CA . GLY B 1 182 ? 44.781 3.637 -24.547 1 76.81 182 GLY B CA 1
ATOM 9706 C C . GLY B 1 182 ? 44.188 3.68 -23.172 1 76.81 182 GLY B C 1
ATOM 9707 O O . GLY B 1 182 ? 44.875 3.908 -22.188 1 76.81 182 GLY B O 1
ATOM 9708 N N . LEU B 1 183 ? 42.906 3.717 -23.031 1 82.69 183 LEU B N 1
ATOM 9709 C CA . LEU B 1 183 ? 42.188 3.801 -21.766 1 82.69 183 LEU B CA 1
ATOM 9710 C C . LEU B 1 183 ? 41.781 2.414 -21.266 1 82.69 183 LEU B C 1
ATOM 9712 O O . LEU B 1 183 ? 40.688 1.946 -21.547 1 82.69 183 LEU B O 1
ATOM 9716 N N . THR B 1 184 ? 42.625 1.788 -20.453 1 82.38 184 THR B N 1
ATOM 9717 C CA . THR B 1 184 ? 42.375 0.437 -19.969 1 82.38 184 THR B CA 1
ATOM 9718 C C . THR B 1 184 ? 41.281 0.447 -18.891 1 82.38 184 THR B C 1
ATOM 9720 O O . THR B 1 184 ? 40.438 -0.45 -18.844 1 82.38 184 THR B O 1
ATOM 9723 N N . GLY B 1 185 ? 41.281 1.463 -18.062 1 83.81 185 GLY B N 1
ATOM 9724 C CA . GLY B 1 185 ? 40.25 1.523 -17.016 1 83.81 185 GLY B CA 1
ATOM 9725 C C . GLY B 1 185 ? 38.844 1.724 -17.562 1 83.81 185 GLY B C 1
ATOM 9726 O O . GLY B 1 185 ? 37.906 1.108 -17.078 1 83.81 185 GLY B O 1
ATOM 9727 N N . ALA B 1 186 ? 38.75 2.508 -18.594 1 86.69 186 ALA B N 1
ATOM 9728 C CA . ALA B 1 186 ? 37.438 2.74 -19.203 1 86.69 186 ALA B CA 1
ATOM 9729 C C . ALA B 1 186 ? 36.969 1.511 -19.984 1 86.69 186 ALA B C 1
ATOM 9731 O O . ALA B 1 186 ? 35.781 1.251 -20.078 1 86.69 186 ALA B O 1
ATOM 9732 N N . ALA B 1 187 ? 37.938 0.759 -20.516 1 87.75 187 ALA B N 1
ATOM 9733 C CA . ALA B 1 187 ? 37.562 -0.479 -21.188 1 87.75 187 ALA B CA 1
ATOM 9734 C C . ALA B 1 187 ? 36.969 -1.487 -20.219 1 87.75 187 ALA B C 1
ATOM 9736 O O . ALA B 1 187 ? 35.938 -2.105 -20.5 1 87.75 187 ALA B O 1
ATOM 9737 N N . HIS B 1 188 ? 37.625 -1.563 -19.062 1 88.94 188 HIS B N 1
ATOM 9738 C CA . HIS B 1 188 ? 37.125 -2.502 -18.062 1 88.94 188 HIS B CA 1
ATOM 9739 C C . HIS B 1 188 ? 35.75 -2.068 -17.531 1 88.94 188 HIS B C 1
ATOM 9741 O O . HIS B 1 188 ? 34.875 -2.906 -17.297 1 88.94 188 HIS B O 1
ATOM 9747 N N . ALA B 1 189 ? 35.531 -0.809 -17.406 1 90.31 189 ALA B N 1
ATOM 9748 C CA . ALA B 1 189 ? 34.25 -0.326 -16.922 1 90.31 189 ALA B CA 1
ATOM 9749 C C . ALA B 1 189 ? 33.156 -0.576 -17.953 1 90.31 189 ALA B C 1
ATOM 9751 O O . ALA B 1 189 ? 32.031 -0.951 -17.594 1 90.31 189 ALA B O 1
ATOM 9752 N N . LEU B 1 190 ? 33.469 -0.444 -19.172 1 91.5 190 LEU B N 1
ATOM 9753 C CA . LEU B 1 190 ? 32.5 -0.661 -20.219 1 91.5 190 LEU B CA 1
ATOM 9754 C C . LEU B 1 190 ? 32.156 -2.145 -20.359 1 91.5 190 LEU B C 1
ATOM 9756 O O . LEU B 1 190 ? 31.016 -2.508 -20.625 1 91.5 190 LEU B O 1
ATOM 9760 N N . ILE B 1 191 ? 33.125 -2.984 -20.219 1 91.88 191 ILE B N 1
ATOM 9761 C CA . ILE B 1 191 ? 32.906 -4.422 -20.25 1 91.88 191 ILE B CA 1
ATOM 9762 C C . ILE B 1 191 ? 32 -4.832 -19.078 1 91.88 191 ILE B C 1
ATOM 9764 O O . ILE B 1 191 ? 31.094 -5.641 -19.234 1 91.88 191 ILE B O 1
ATOM 9768 N N . LEU B 1 192 ? 32.281 -4.246 -17.938 1 93.38 192 LEU B N 1
ATOM 9769 C CA . LEU B 1 192 ? 31.484 -4.57 -16.75 1 93.38 192 LEU B CA 1
ATOM 9770 C C . LEU B 1 192 ? 30.047 -4.117 -16.922 1 93.38 192 LEU B C 1
ATOM 9772 O O . LEU B 1 192 ? 29.109 -4.855 -16.594 1 93.38 192 LEU B O 1
ATOM 9776 N N . ILE B 1 193 ? 29.797 -3.02 -17.547 1 94.31 193 ILE B N 1
ATOM 9777 C CA . ILE B 1 193 ? 28.453 -2.473 -17.656 1 94.31 193 ILE B CA 1
ATOM 9778 C C . ILE B 1 193 ? 27.703 -3.154 -18.797 1 94.31 193 ILE B C 1
ATOM 9780 O O . ILE B 1 193 ? 26.562 -3.6 -18.641 1 94.31 193 ILE B O 1
ATOM 9784 N N . VAL B 1 194 ? 28.328 -3.408 -19.938 1 93.69 194 VAL B N 1
ATOM 9785 C CA . VAL B 1 194 ? 27.625 -3.887 -21.109 1 93.69 194 VAL B CA 1
ATOM 9786 C C . VAL B 1 194 ? 27.625 -5.414 -21.125 1 93.69 194 VAL B C 1
ATOM 9788 O O . VAL B 1 194 ? 26.578 -6.035 -21.328 1 93.69 194 VAL B O 1
ATOM 9791 N N . CYS B 1 195 ? 28.703 -6 -20.844 1 93.38 195 CYS B N 1
ATOM 9792 C CA . CYS B 1 195 ? 28.797 -7.445 -21.031 1 93.38 195 CYS B CA 1
ATOM 9793 C C . CYS B 1 195 ? 28.375 -8.188 -19.766 1 93.38 195 CYS B C 1
ATOM 9795 O O . CYS B 1 195 ? 27.75 -9.242 -19.844 1 93.38 195 CYS B O 1
ATOM 9797 N N . ILE B 1 196 ? 28.719 -7.676 -18.656 1 94.38 196 ILE B N 1
ATOM 9798 C CA . ILE B 1 196 ? 28.312 -8.375 -17.453 1 94.38 196 ILE B CA 1
ATOM 9799 C C . ILE B 1 196 ? 26.969 -7.816 -16.969 1 94.38 196 ILE B C 1
ATOM 9801 O O . ILE B 1 196 ? 25.984 -8.555 -16.844 1 94.38 196 ILE B O 1
ATOM 9805 N N . GLY B 1 197 ? 26.891 -6.523 -16.75 1 94 197 GLY B N 1
ATOM 9806 C CA . GLY B 1 197 ? 25.625 -5.949 -16.312 1 94 197 GLY B CA 1
ATOM 9807 C C . GLY B 1 197 ? 24.5 -6.156 -17.328 1 94 197 GLY B C 1
ATOM 9808 O O . GLY B 1 197 ? 23.438 -6.645 -16.969 1 94 197 GLY B O 1
ATOM 9809 N N . GLY B 1 198 ? 24.75 -5.859 -18.594 1 94.19 198 GLY B N 1
ATOM 9810 C CA . GLY B 1 198 ? 23.75 -6.051 -19.625 1 94.19 198 GLY B CA 1
ATOM 9811 C C . GLY B 1 198 ? 23.641 -7.492 -20.094 1 94.19 198 GLY B C 1
ATOM 9812 O O . GLY B 1 198 ? 22.531 -7.984 -20.312 1 94.19 198 GLY B O 1
ATOM 9813 N N . GLY B 1 199 ? 24.719 -8.25 -20.172 1 95.12 199 GLY B N 1
ATOM 9814 C CA . GLY B 1 199 ? 24.703 -9.633 -20.641 1 95.12 199 GLY B CA 1
ATOM 9815 C C . GLY B 1 199 ? 24.094 -10.586 -19.625 1 95.12 199 GLY B C 1
ATOM 9816 O O . GLY B 1 199 ? 23.125 -11.281 -19.938 1 95.12 199 GLY B O 1
ATOM 9817 N N . LEU B 1 200 ? 24.578 -10.609 -18.406 1 95.69 200 LEU B N 1
ATOM 9818 C CA . LEU B 1 200 ? 24.031 -11.492 -17.391 1 95.69 200 LEU B CA 1
ATOM 9819 C C . LEU B 1 200 ? 22.672 -10.992 -16.906 1 95.69 200 LEU B C 1
ATOM 9821 O O . LEU B 1 200 ? 21.828 -11.789 -16.484 1 95.69 200 LEU B O 1
ATOM 9825 N N . GLY B 1 201 ? 22.5 -9.695 -16.938 1 95.12 201 GLY B N 1
ATOM 9826 C CA . GLY B 1 201 ? 21.172 -9.172 -16.625 1 95.12 201 GLY B CA 1
ATOM 9827 C C . GLY B 1 201 ? 20.109 -9.633 -17.594 1 95.12 201 GLY B C 1
ATOM 9828 O O . GLY B 1 201 ? 18.984 -9.945 -17.188 1 95.12 201 GLY B O 1
ATOM 9829 N N . PHE B 1 202 ? 20.469 -9.695 -18.859 1 95.06 202 PHE B N 1
ATOM 9830 C CA . PHE B 1 202 ? 19.547 -10.188 -19.859 1 95.06 202 PHE B CA 1
ATOM 9831 C C . PHE B 1 202 ? 19.25 -11.672 -19.672 1 95.06 202 PHE B C 1
ATOM 9833 O O . PHE B 1 202 ? 18.125 -12.117 -19.859 1 95.06 202 PHE B O 1
ATOM 9840 N N . VAL B 1 203 ? 20.219 -12.406 -19.234 1 94.81 203 VAL B N 1
ATOM 9841 C CA . VAL B 1 203 ? 20.016 -13.82 -18.922 1 94.81 203 VAL B CA 1
ATOM 9842 C C . VAL B 1 203 ? 19.062 -13.953 -17.75 1 94.81 203 VAL B C 1
ATOM 9844 O O . VAL B 1 203 ? 18.188 -14.82 -17.75 1 94.81 203 VAL B O 1
ATOM 9847 N N . GLY B 1 204 ? 19.25 -13.133 -16.766 1 92 204 GLY B N 1
ATOM 9848 C CA . GLY B 1 204 ? 18.344 -13.141 -15.633 1 92 204 GLY B CA 1
ATOM 9849 C C . GLY B 1 204 ? 16.922 -12.781 -16.016 1 92 204 GLY B C 1
ATOM 9850 O O . GLY B 1 204 ? 15.961 -13.383 -15.508 1 92 204 GLY B O 1
ATOM 9851 N N . TRP B 1 205 ? 16.75 -11.891 -16.891 1 92.31 205 TRP B N 1
ATOM 9852 C CA . TRP B 1 205 ? 15.43 -11.492 -17.344 1 92.31 205 TRP B CA 1
ATOM 9853 C C . TRP B 1 205 ? 14.766 -12.617 -18.125 1 92.31 205 TRP B C 1
ATOM 9855 O O . TRP B 1 205 ? 13.57 -12.875 -17.953 1 92.31 205 TRP B O 1
ATOM 9865 N N . VAL B 1 206 ? 15.484 -13.328 -18.953 1 91.94 206 VAL B N 1
ATOM 9866 C CA . VAL B 1 206 ? 14.938 -14.43 -19.734 1 91.94 206 VAL B CA 1
ATOM 9867 C C . VAL B 1 206 ? 14.539 -15.578 -18.812 1 91.94 206 VAL B C 1
ATOM 9869 O O . VAL B 1 206 ? 13.508 -16.219 -19.031 1 91.94 206 VAL B O 1
ATOM 9872 N N . LYS B 1 207 ? 15.328 -15.75 -17.891 1 89.38 207 LYS B N 1
ATOM 9873 C CA . LYS B 1 207 ? 15.031 -16.797 -16.906 1 89.38 207 LYS B CA 1
ATOM 9874 C C . LYS B 1 207 ? 13.695 -16.547 -16.219 1 89.38 207 LYS B C 1
ATOM 9876 O O . LYS B 1 207 ? 12.891 -17.469 -16.047 1 89.38 207 LYS B O 1
ATOM 9881 N N . GLN B 1 208 ? 13.406 -15.344 -15.914 1 85.06 208 GLN B N 1
ATOM 9882 C CA . GLN B 1 208 ? 12.18 -15.016 -15.195 1 85.06 208 GLN B CA 1
ATOM 9883 C C . GLN B 1 208 ? 10.992 -14.891 -16.156 1 85.06 208 GLN B C 1
ATOM 9885 O O . GLN B 1 208 ? 9.875 -15.281 -15.82 1 85.06 208 GLN B O 1
ATOM 9890 N N . ARG B 1 209 ? 11.234 -14.367 -17.312 1 84.81 209 ARG B N 1
ATOM 9891 C CA . ARG B 1 209 ? 10.141 -14.148 -18.25 1 84.81 209 ARG B CA 1
ATOM 9892 C C . ARG B 1 209 ? 9.578 -15.477 -18.766 1 84.81 209 ARG B C 1
ATOM 9894 O O . ARG B 1 209 ? 8.359 -15.641 -18.859 1 84.81 209 ARG B O 1
ATOM 9901 N N . LEU B 1 210 ? 10.391 -16.391 -18.984 1 83.06 210 LEU B N 1
ATOM 9902 C CA . LEU B 1 210 ? 9.914 -17.656 -19.5 1 83.06 210 LEU B CA 1
ATOM 9903 C C . LEU B 1 210 ? 9.703 -18.672 -18.375 1 83.06 210 LEU B C 1
ATOM 9905 O O . LEU B 1 210 ? 8.836 -19.547 -18.484 1 83.06 210 LEU B O 1
ATOM 9909 N N . ASN B 1 211 ? 10.289 -18.469 -17.281 1 77.5 211 ASN B N 1
ATOM 9910 C CA . ASN B 1 211 ? 10.156 -19.25 -16.047 1 77.5 211 ASN B CA 1
ATOM 9911 C C . ASN B 1 211 ? 9.906 -20.719 -16.344 1 77.5 211 ASN B C 1
ATOM 9913 O O . ASN B 1 211 ? 8.984 -21.312 -15.789 1 77.5 211 ASN B O 1
ATOM 9917 N N . SER B 1 212 ? 10.617 -21.344 -17.25 1 82.44 212 SER B N 1
ATOM 9918 C CA . SER B 1 212 ? 10.609 -22.766 -17.516 1 82.44 212 SER B CA 1
ATOM 9919 C C . SER B 1 212 ? 11.867 -23.438 -16.969 1 82.44 212 SER B C 1
ATOM 9921 O O . SER B 1 212 ? 12.938 -22.812 -16.922 1 82.44 212 SER B O 1
ATOM 9923 N N . PRO B 1 213 ? 11.617 -24.641 -16.359 1 81.94 213 PRO B N 1
ATOM 9924 C CA . PRO B 1 213 ? 12.789 -25.328 -15.812 1 81.94 213 PRO B CA 1
ATOM 9925 C C . PRO B 1 213 ? 13.883 -25.547 -16.859 1 81.94 213 PRO B C 1
ATOM 9927 O O . PRO B 1 213 ? 15.07 -25.5 -16.516 1 81.94 213 PRO B O 1
ATOM 9930 N N . LEU B 1 214 ? 13.516 -25.688 -18.078 1 88.19 214 LEU B N 1
ATOM 9931 C CA . LEU B 1 214 ? 14.523 -25.891 -19.125 1 88.19 214 LEU B CA 1
ATOM 9932 C C . LEU B 1 214 ? 15.273 -24.594 -19.406 1 88.19 214 LEU B C 1
ATOM 9934 O O . LEU B 1 214 ? 16.469 -24.609 -19.672 1 88.19 214 LEU B O 1
ATOM 9938 N N . VAL B 1 215 ? 14.547 -23.547 -19.359 1 89.75 215 VAL B N 1
ATOM 9939 C CA . VAL B 1 215 ? 15.188 -22.25 -19.609 1 89.75 215 VAL B CA 1
ATOM 9940 C C . VAL B 1 215 ? 16.125 -21.922 -18.438 1 89.75 215 VAL B C 1
ATOM 9942 O O . VAL B 1 215 ? 17.172 -21.297 -18.641 1 89.75 215 VAL B O 1
ATOM 9945 N N . ASN B 1 216 ? 15.82 -22.469 -17.266 1 87.12 216 ASN B N 1
ATOM 9946 C CA . ASN B 1 216 ? 16.719 -22.266 -16.125 1 87.12 216 ASN B CA 1
ATOM 9947 C C . ASN B 1 216 ? 18.047 -23 -16.344 1 87.12 216 ASN B C 1
ATOM 9949 O O . ASN B 1 216 ? 19.109 -22.469 -16 1 87.12 216 ASN B O 1
ATOM 9953 N N . VAL B 1 217 ? 17.984 -24.125 -16.906 1 86.25 217 VAL B N 1
ATOM 9954 C CA . VAL B 1 217 ? 19.203 -24.891 -17.188 1 86.25 217 VAL B CA 1
ATOM 9955 C C . VAL B 1 217 ? 20 -24.188 -18.281 1 86.25 217 VAL B C 1
ATOM 9957 O O . VAL B 1 217 ? 21.219 -24.062 -18.188 1 86.25 217 VAL B O 1
ATOM 9960 N N . GLY B 1 218 ? 19.281 -23.781 -19.281 1 88.69 218 GLY B N 1
ATOM 9961 C CA . GLY B 1 218 ? 19.953 -23.047 -20.328 1 88.69 218 GLY B CA 1
ATOM 9962 C C . GLY B 1 218 ? 20.594 -21.75 -19.844 1 88.69 218 GLY B C 1
ATOM 9963 O O . GLY B 1 218 ? 21.688 -21.391 -20.281 1 88.69 218 GLY B O 1
ATOM 9964 N N . SER B 1 219 ? 19.938 -21.078 -18.938 1 91.69 219 SER B N 1
ATOM 9965 C CA . SER B 1 219 ? 20.484 -19.844 -18.375 1 91.69 219 SER B CA 1
ATOM 9966 C C . SER B 1 219 ? 21.719 -20.109 -17.531 1 91.69 219 SER B C 1
ATOM 9968 O O . SER B 1 219 ? 22.656 -19.312 -17.516 1 91.69 219 SER B O 1
ATOM 9970 N N . THR B 1 220 ? 21.703 -21.234 -16.875 1 88.62 220 THR B N 1
ATOM 9971 C CA . THR B 1 220 ? 22.875 -21.594 -16.094 1 88.62 220 THR B CA 1
ATOM 9972 C C . THR B 1 220 ? 24.062 -21.922 -17.016 1 88.62 220 THR B C 1
ATOM 9974 O O . THR B 1 220 ? 25.203 -21.547 -16.734 1 88.62 220 THR B O 1
ATOM 9977 N N . LEU B 1 221 ? 23.828 -22.531 -18.094 1 86.94 221 LEU B N 1
ATOM 9978 C CA . LEU B 1 221 ? 24.875 -22.844 -19.062 1 86.94 221 LEU B CA 1
ATOM 9979 C C . LEU B 1 221 ? 25.453 -21.562 -19.672 1 86.94 221 LEU B C 1
ATOM 9981 O O . LEU B 1 221 ? 26.672 -21.438 -19.812 1 86.94 221 LEU B O 1
ATOM 9985 N N . ALA B 1 222 ? 24.578 -20.734 -20.016 1 91.94 222 ALA B N 1
ATOM 9986 C CA . ALA B 1 222 ? 25.031 -19.469 -20.578 1 91.94 222 ALA B CA 1
ATOM 9987 C C . ALA B 1 222 ? 25.859 -18.688 -19.547 1 91.94 222 ALA B C 1
ATOM 9989 O O . ALA B 1 222 ? 26.875 -18.078 -19.906 1 91.94 222 ALA B O 1
ATOM 9990 N N . SER B 1 223 ? 25.5 -18.75 -18.312 1 92.44 223 SER B N 1
ATOM 9991 C CA . SER B 1 223 ? 26.219 -18.016 -17.281 1 92.44 223 SER B CA 1
ATOM 9992 C C . SER B 1 223 ? 27.594 -18.625 -17.031 1 92.44 223 SER B C 1
ATOM 9994 O O . SER B 1 223 ? 28.578 -17.906 -16.828 1 92.44 223 SER B O 1
ATOM 9996 N N . ILE B 1 224 ? 27.656 -19.953 -17.109 1 85.44 224 ILE B N 1
ATOM 9997 C CA . ILE B 1 224 ? 28.953 -20.609 -16.938 1 85.44 224 ILE B CA 1
ATOM 9998 C C . ILE B 1 224 ? 29.906 -20.188 -18.047 1 85.44 224 ILE B C 1
ATOM 10000 O O . ILE B 1 224 ? 31.062 -19.859 -17.797 1 85.44 224 ILE B O 1
ATOM 10004 N N . ALA B 1 225 ? 29.469 -20.156 -19.219 1 87.81 225 ALA B N 1
ATOM 10005 C CA . ALA B 1 225 ? 30.297 -19.828 -20.359 1 87.81 225 ALA B CA 1
ATOM 10006 C C . ALA B 1 225 ? 30.75 -18.359 -20.312 1 87.81 225 ALA B C 1
ATOM 10008 O O . ALA B 1 225 ? 31.922 -18.062 -20.547 1 87.81 225 ALA B O 1
ATOM 10009 N N . ILE B 1 226 ? 29.875 -17.469 -19.969 1 90.81 226 ILE B N 1
ATOM 10010 C CA . ILE B 1 226 ? 30.188 -16.047 -19.969 1 90.81 226 ILE B CA 1
ATOM 10011 C C . ILE B 1 226 ? 31.156 -15.719 -18.844 1 90.81 226 ILE B C 1
ATOM 10013 O O . ILE B 1 226 ? 32.125 -15 -19.031 1 90.81 226 ILE B O 1
ATOM 10017 N N . ILE B 1 227 ? 30.922 -16.281 -17.656 1 90.38 227 ILE B N 1
ATOM 10018 C CA . ILE B 1 227 ? 31.719 -15.961 -16.484 1 90.38 227 ILE B CA 1
ATOM 10019 C C . ILE B 1 227 ? 33.125 -16.516 -16.656 1 90.38 227 ILE B C 1
ATOM 10021 O O . ILE B 1 227 ? 34.125 -15.867 -16.297 1 90.38 227 ILE B O 1
ATOM 10025 N N . SER B 1 228 ? 33.25 -17.688 -17.234 1 83.81 228 SER B N 1
ATOM 10026 C CA . SER B 1 228 ? 34.562 -18.312 -17.406 1 83.81 228 SER B CA 1
ATOM 10027 C C . SER B 1 228 ? 35.406 -17.547 -18.406 1 83.81 228 SER B C 1
ATOM 10029 O O . SER B 1 228 ? 36.625 -17.422 -18.234 1 83.81 228 SER B O 1
ATOM 10031 N N . VAL B 1 229 ? 34.844 -16.969 -19.375 1 85 229 VAL B N 1
ATOM 10032 C CA . VAL B 1 229 ? 35.594 -16.297 -20.422 1 85 229 VAL B CA 1
ATOM 10033 C C . VAL B 1 229 ? 35.938 -14.875 -20 1 85 229 VAL B C 1
ATOM 10035 O O . VAL B 1 229 ? 37.062 -14.422 -20.188 1 85 229 VAL B O 1
ATOM 10038 N N . ILE B 1 230 ? 35.094 -14.188 -19.344 1 88.06 230 ILE B N 1
ATOM 10039 C CA . ILE B 1 230 ? 35.25 -12.758 -19.125 1 88.06 230 ILE B CA 1
ATOM 10040 C C . ILE B 1 230 ? 36.062 -12.523 -17.844 1 88.06 230 ILE B C 1
ATOM 10042 O O . ILE B 1 230 ? 36.906 -11.633 -17.781 1 88.06 230 ILE B O 1
ATOM 10046 N N . THR B 1 231 ? 35.844 -13.266 -16.781 1 85.75 231 THR B N 1
ATOM 10047 C CA . THR B 1 231 ? 36.469 -12.93 -15.508 1 85.75 231 THR B CA 1
ATOM 10048 C C . THR B 1 231 ? 37.781 -13.68 -15.328 1 85.75 231 THR B C 1
ATOM 10050 O O . THR B 1 231 ? 38.656 -13.219 -14.617 1 85.75 231 THR B O 1
ATOM 10053 N N . LYS B 1 232 ? 37.969 -14.773 -15.938 1 77.12 232 LYS B N 1
ATOM 10054 C CA . LYS B 1 232 ? 39.156 -15.562 -15.672 1 77.12 232 LYS B CA 1
ATOM 10055 C C . LYS B 1 232 ? 40.219 -15.336 -16.75 1 77.12 232 LYS B C 1
ATOM 10057 O O . LYS B 1 232 ? 41.406 -15.312 -16.453 1 77.12 232 LYS B O 1
ATOM 10062 N N . GLU B 1 233 ? 39.781 -15.055 -17.953 1 71.25 233 GLU B N 1
ATOM 10063 C CA . GLU B 1 233 ? 40.719 -15.078 -19.047 1 71.25 233 GLU B CA 1
ATOM 10064 C C . GLU B 1 233 ? 41.5 -13.766 -19.125 1 71.25 233 GLU B C 1
ATOM 10066 O O . GLU B 1 233 ? 40.938 -12.695 -18.891 1 71.25 233 GLU B O 1
ATOM 10071 N N . GLU B 1 234 ? 42.75 -13.93 -19.344 1 68.62 234 GLU B N 1
ATOM 10072 C CA . GLU B 1 234 ? 43.688 -12.82 -19.453 1 68.62 234 GLU B CA 1
ATOM 10073 C C . GLU B 1 234 ? 43.469 -12.016 -20.734 1 68.62 234 GLU B C 1
ATOM 10075 O O . GLU B 1 234 ? 43.875 -10.859 -20.812 1 68.62 234 GLU B O 1
ATOM 10080 N N . SER B 1 235 ? 42.781 -12.664 -21.625 1 70.25 235 SER B N 1
ATOM 10081 C CA . SER B 1 235 ? 42.594 -11.977 -22.906 1 70.25 235 SER B CA 1
ATOM 10082 C C . SER B 1 235 ? 41.781 -10.695 -22.719 1 70.25 235 SER B C 1
ATOM 10084 O O . SER B 1 235 ? 42.094 -9.664 -23.328 1 70.25 235 SER B O 1
ATOM 10086 N N . VAL B 1 236 ? 40.875 -10.766 -21.891 1 73.69 236 VAL B N 1
ATOM 10087 C CA . VAL B 1 236 ? 40.031 -9.594 -21.703 1 73.69 236 VAL B CA 1
ATOM 10088 C C . VAL B 1 236 ? 40.75 -8.547 -20.875 1 73.69 236 VAL B C 1
ATOM 10090 O O . VAL B 1 236 ? 40.656 -7.348 -21.125 1 73.69 236 VAL B O 1
ATOM 10093 N N . GLN B 1 237 ? 41.625 -9 -20.031 1 75.94 237 GLN B N 1
ATOM 10094 C CA . GLN B 1 237 ? 42.406 -8.062 -19.219 1 75.94 237 GLN B CA 1
ATOM 10095 C C . GLN B 1 237 ? 43.531 -7.438 -20.016 1 75.94 237 GLN B C 1
ATOM 10097 O O . GLN B 1 237 ? 43.844 -6.254 -19.859 1 75.94 237 GLN B O 1
ATOM 10102 N N . GLY B 1 238 ? 44.125 -8.344 -20.875 1 74.75 238 GLY B N 1
ATOM 10103 C CA . GLY B 1 238 ? 45.281 -7.871 -21.625 1 74.75 238 GLY B CA 1
ATOM 10104 C C . GLY B 1 238 ? 44.906 -7.227 -22.953 1 74.75 238 GLY B C 1
ATOM 10105 O O . GLY B 1 238 ? 45.719 -6.516 -23.547 1 74.75 238 GLY B O 1
ATOM 10106 N N . GLY B 1 239 ? 43.594 -7.344 -23.406 1 72.44 239 GLY B N 1
ATOM 10107 C CA . GLY B 1 239 ? 43.156 -6.676 -24.625 1 72.44 239 GLY B CA 1
ATOM 10108 C C . GLY B 1 239 ? 43.594 -7.367 -25.891 1 72.44 239 GLY B C 1
ATOM 10109 O O . GLY B 1 239 ? 44 -6.711 -26.844 1 72.44 239 GLY B O 1
ATOM 10110 N N . TYR B 1 240 ? 43.75 -8.812 -25.906 1 78.62 240 TYR B N 1
ATOM 10111 C CA . TYR B 1 240 ? 44.062 -9.531 -27.141 1 78.62 240 TYR B CA 1
ATOM 10112 C C . TYR B 1 240 ? 43 -10.578 -27.438 1 78.62 240 TYR B C 1
ATOM 10114 O O . TYR B 1 240 ? 42.25 -10.977 -26.562 1 78.62 240 TYR B O 1
ATOM 10122 N N . PHE B 1 241 ? 42.844 -10.891 -28.703 1 81.56 241 PHE B N 1
ATOM 10123 C CA . PHE B 1 241 ? 41.844 -11.852 -29.156 1 81.56 241 PHE B CA 1
ATOM 10124 C C . PHE B 1 241 ? 42.344 -13.281 -29 1 81.56 241 PHE B C 1
ATOM 10126 O O . PHE B 1 241 ? 43.438 -13.602 -29.453 1 81.56 241 PHE B O 1
ATOM 10133 N N . ASP B 1 242 ? 41.656 -14.031 -28.125 1 79.69 242 ASP B N 1
ATOM 10134 C CA . ASP B 1 242 ? 41.969 -15.438 -27.938 1 79.69 242 ASP B CA 1
ATOM 10135 C C . ASP B 1 242 ? 40.781 -16.328 -28.281 1 79.69 242 ASP B C 1
ATOM 10137 O O . ASP B 1 242 ? 39.781 -16.359 -27.562 1 79.69 242 ASP B O 1
ATOM 10141 N N . ASP B 1 243 ? 40.781 -17.109 -29.328 1 82 243 ASP B N 1
ATOM 10142 C CA . ASP B 1 243 ? 39.688 -17.969 -29.781 1 82 243 ASP B CA 1
ATOM 10143 C C . ASP B 1 243 ? 39.781 -19.359 -29.141 1 82 243 ASP B C 1
ATOM 10145 O O . ASP B 1 243 ? 38.844 -20.141 -29.219 1 82 243 ASP B O 1
ATOM 10149 N N . ASP B 1 244 ? 40.812 -19.703 -28.469 1 80 244 ASP B N 1
ATOM 10150 C CA . ASP B 1 244 ? 40.969 -21.062 -27.953 1 80 244 ASP B CA 1
ATOM 10151 C C . ASP B 1 244 ? 39.969 -21.359 -26.844 1 80 244 ASP B C 1
ATOM 10153 O O . ASP B 1 244 ? 39.375 -22.438 -26.828 1 80 244 ASP B O 1
ATOM 10157 N N . LYS B 1 245 ? 39.781 -20.438 -26.047 1 79.12 245 LYS B N 1
ATOM 10158 C CA . LYS B 1 245 ? 38.875 -20.719 -24.953 1 79.12 245 LYS B CA 1
ATOM 10159 C C . LYS B 1 245 ? 37.438 -20.781 -25.453 1 79.12 245 LYS B C 1
ATOM 10161 O O . LYS B 1 245 ? 36.625 -21.578 -24.953 1 79.12 245 LYS B O 1
ATOM 10166 N N . ILE B 1 246 ? 37.094 -20.016 -26.453 1 81.56 246 ILE B N 1
ATOM 10167 C CA . ILE B 1 246 ? 35.75 -20.031 -27.016 1 81.56 246 ILE B CA 1
ATOM 10168 C C . ILE B 1 246 ? 35.469 -21.375 -27.703 1 81.56 246 ILE B C 1
ATOM 10170 O O . ILE B 1 246 ? 34.406 -21.953 -27.547 1 81.56 246 ILE B O 1
ATOM 10174 N N . VAL B 1 247 ? 36.469 -21.875 -28.359 1 86 247 VAL B N 1
ATOM 10175 C CA . VAL B 1 247 ? 36.312 -23.141 -29.062 1 86 247 VAL B CA 1
ATOM 10176 C C . VAL B 1 247 ? 36.281 -24.281 -28.047 1 86 247 VAL B C 1
ATOM 10178 O O . VAL B 1 247 ? 35.531 -25.25 -28.234 1 86 247 VAL B O 1
ATOM 10181 N N . GLN B 1 248 ? 37 -24.188 -27.047 1 85.44 248 GLN B N 1
ATOM 10182 C CA . GLN B 1 248 ? 37 -25.234 -26.031 1 85.44 248 GLN B CA 1
ATOM 10183 C C . GLN B 1 248 ? 35.625 -25.344 -25.359 1 85.44 248 GLN B C 1
ATOM 10185 O O . GLN B 1 248 ? 35.094 -26.438 -25.172 1 85.44 248 GLN B O 1
ATOM 10190 N N . VAL B 1 249 ? 35.125 -24.188 -25.031 1 83.12 249 VAL B N 1
ATOM 10191 C CA . VAL B 1 249 ? 33.812 -24.188 -24.375 1 83.12 249 VAL B CA 1
ATOM 10192 C C . VAL B 1 249 ? 32.75 -24.75 -25.344 1 83.12 249 VAL B C 1
ATOM 10194 O O . VAL B 1 249 ? 31.859 -25.484 -24.922 1 83.12 249 VAL B O 1
ATOM 10197 N N . LEU B 1 250 ? 32.875 -24.484 -26.578 1 84.31 250 LEU B N 1
ATOM 10198 C CA . LEU B 1 250 ? 31.922 -25 -27.562 1 84.31 250 LEU B CA 1
ATOM 10199 C C . LEU B 1 250 ? 32.062 -26.516 -27.688 1 84.31 250 LEU B C 1
ATOM 10201 O O . LEU B 1 250 ? 31.047 -27.219 -27.766 1 84.31 250 LEU B O 1
ATOM 10205 N N . LYS B 1 251 ? 33.25 -27.016 -27.656 1 88.5 251 LYS B N 1
ATOM 10206 C CA . LYS B 1 251 ? 33.469 -28.453 -27.734 1 88.5 251 LYS B CA 1
ATOM 10207 C C . LYS B 1 251 ? 32.906 -29.172 -26.5 1 88.5 251 LYS B C 1
ATOM 10209 O O . LYS B 1 251 ? 32.344 -30.266 -26.609 1 88.5 251 LYS B O 1
ATOM 10214 N N . LEU B 1 252 ? 33.156 -28.578 -25.406 1 88.12 252 LEU B N 1
ATOM 10215 C CA . LEU B 1 252 ? 32.656 -29.156 -24.172 1 88.12 252 LEU B CA 1
ATOM 10216 C C . LEU B 1 252 ? 31.125 -29.234 -24.172 1 88.12 252 LEU B C 1
ATOM 10218 O O . LEU B 1 252 ? 30.547 -30.25 -23.781 1 88.12 252 LEU B O 1
ATOM 10222 N N . LEU B 1 253 ? 30.484 -28.25 -24.641 1 85.69 253 LEU B N 1
ATOM 10223 C CA . LEU B 1 253 ? 29.031 -28.203 -24.688 1 85.69 253 LEU B CA 1
ATOM 10224 C C . LEU B 1 253 ? 28.484 -29.188 -25.703 1 85.69 253 LEU B C 1
ATOM 10226 O O . LEU B 1 253 ? 27.5 -29.875 -25.438 1 85.69 253 LEU B O 1
ATOM 10230 N N . LEU B 1 254 ? 29.141 -29.312 -26.828 1 85.06 254 LEU B N 1
ATOM 10231 C CA . LEU B 1 254 ? 28.688 -30.219 -27.859 1 85.06 254 LEU B CA 1
ATOM 10232 C C . LEU B 1 254 ? 28.844 -31.672 -27.406 1 85.06 254 LEU B C 1
ATOM 10234 O O . LEU B 1 254 ? 27.969 -32.5 -27.672 1 85.06 254 LEU B O 1
ATOM 10238 N N . VAL B 1 255 ? 29.906 -31.953 -26.672 1 89.12 255 VAL B N 1
ATOM 10239 C CA . VAL B 1 255 ? 30.125 -33.312 -26.203 1 89.12 255 VAL B CA 1
ATOM 10240 C C . VAL B 1 255 ? 29.109 -33.656 -25.125 1 89.12 255 VAL B C 1
ATOM 10242 O O . VAL B 1 255 ? 28.516 -34.75 -25.141 1 89.12 255 VAL B O 1
ATOM 10245 N N . GLY B 1 256 ? 28.922 -32.781 -24.25 1 89.06 256 GLY B N 1
ATOM 10246 C CA . GLY B 1 256 ? 27.953 -33.031 -23.203 1 89.06 256 GLY B CA 1
ATOM 10247 C C . GLY B 1 256 ? 26.531 -33.219 -23.734 1 89.06 256 GLY B C 1
ATOM 10248 O O . GLY B 1 256 ? 25.844 -34.156 -23.344 1 89.06 256 GLY B O 1
ATOM 10249 N N . ILE B 1 257 ? 26.062 -32.406 -24.672 1 88.62 257 ILE B N 1
ATOM 10250 C CA . ILE B 1 257 ? 24.703 -32.438 -25.219 1 88.62 257 ILE B CA 1
ATOM 10251 C C . ILE B 1 257 ? 24.531 -33.719 -26.078 1 88.62 257 ILE B C 1
ATOM 10253 O O . ILE B 1 257 ? 23.5 -34.375 -26.016 1 88.62 257 ILE B O 1
ATOM 10257 N N . THR B 1 258 ? 25.562 -34.062 -26.812 1 89.44 258 THR B N 1
ATOM 10258 C CA . THR B 1 258 ? 25.469 -35.25 -27.672 1 89.44 258 THR B CA 1
ATOM 10259 C C . THR B 1 258 ? 25.422 -36.531 -26.844 1 89.44 258 THR B C 1
ATOM 10261 O O . THR B 1 258 ? 24.703 -37.469 -27.203 1 89.44 258 THR B O 1
ATOM 10264 N N . CYS B 1 259 ? 26.125 -36.531 -25.703 1 91.62 259 CYS B N 1
ATOM 10265 C CA . CYS B 1 259 ? 26.094 -37.688 -24.844 1 91.62 259 CYS B CA 1
ATOM 10266 C C . CYS B 1 259 ? 24.703 -37.875 -24.234 1 91.62 259 CYS B C 1
ATOM 10268 O O . CYS B 1 259 ? 24.156 -39 -24.25 1 91.62 259 CYS B O 1
ATOM 10270 N N . THR B 1 260 ? 24.141 -36.844 -23.734 1 93.5 260 THR B N 1
ATOM 10271 C CA . THR B 1 260 ? 22.828 -36.938 -23.109 1 93.5 260 THR B CA 1
ATOM 10272 C C . THR B 1 260 ? 21.75 -37.219 -24.156 1 93.5 260 THR B C 1
ATOM 10274 O O . THR B 1 260 ? 20.828 -38.031 -23.922 1 93.5 260 THR B O 1
ATOM 10277 N N . PHE B 1 261 ? 21.891 -36.625 -25.344 1 93.12 261 PHE B N 1
ATOM 10278 C CA . PHE B 1 261 ? 20.922 -36.844 -26.406 1 93.12 261 PHE B CA 1
ATOM 10279 C C . PHE B 1 261 ? 21 -38.25 -26.938 1 93.12 261 PHE B C 1
ATOM 10281 O O . PHE B 1 261 ? 19.969 -38.875 -27.203 1 93.12 261 PHE B O 1
ATOM 10288 N N . ALA B 1 262 ? 22.172 -38.875 -27.031 1 93.75 262 ALA B N 1
ATOM 10289 C CA . ALA B 1 262 ? 22.359 -40.219 -27.516 1 93.75 262 ALA B CA 1
ATOM 10290 C C . ALA B 1 262 ? 21.781 -41.25 -26.531 1 93.75 262 ALA B C 1
ATOM 10292 O O . ALA B 1 262 ? 21.109 -42.188 -26.938 1 93.75 262 ALA B O 1
ATOM 10293 N N . VAL B 1 263 ? 21.938 -40.969 -25.281 1 95.25 263 VAL B N 1
ATOM 10294 C CA . VAL B 1 263 ? 21.438 -41.906 -24.281 1 95.25 263 VAL B CA 1
ATOM 10295 C C . VAL B 1 263 ? 19.906 -41.812 -24.219 1 95.25 263 VAL B C 1
ATOM 10297 O O . VAL B 1 263 ? 19.234 -42.844 -24.047 1 95.25 263 VAL B O 1
ATOM 10300 N N . ASN B 1 264 ? 19.359 -40.656 -24.391 1 95.31 264 ASN B N 1
ATOM 10301 C CA . ASN B 1 264 ? 17.922 -40.469 -24.359 1 95.31 264 ASN B CA 1
ATOM 10302 C C . ASN B 1 264 ? 17.234 -41.188 -25.516 1 95.31 264 ASN B C 1
ATOM 10304 O O . ASN B 1 264 ? 16.188 -41.812 -25.344 1 95.31 264 ASN B O 1
ATOM 10308 N N . LEU B 1 265 ? 17.859 -41.219 -26.734 1 93 265 LEU B N 1
ATOM 10309 C CA . LEU B 1 265 ? 17.234 -41.75 -27.938 1 93 265 LEU B CA 1
ATOM 10310 C C . LEU B 1 265 ? 17.5 -43.25 -28.047 1 93 265 LEU B C 1
ATOM 10312 O O . LEU B 1 265 ? 16.656 -44 -28.547 1 93 265 LEU B O 1
ATOM 10316 N N . LEU B 1 266 ? 18.609 -43.719 -27.469 1 93.62 266 LEU B N 1
ATOM 10317 C CA . LEU B 1 266 ? 19.016 -45.094 -27.75 1 93.62 266 LEU B CA 1
ATOM 10318 C C . LEU B 1 266 ? 18.578 -46.031 -26.625 1 93.62 266 LEU B C 1
ATOM 10320 O O . LEU B 1 266 ? 18.297 -47.219 -26.875 1 93.62 266 LEU B O 1
ATOM 10324 N N . LEU B 1 267 ? 18.484 -45.438 -25.438 1 93.31 267 LEU B N 1
ATOM 10325 C CA . LEU B 1 267 ? 18.172 -46.344 -24.312 1 93.31 267 LEU B CA 1
ATOM 10326 C C . LEU B 1 267 ? 16.766 -46.062 -23.797 1 93.31 267 LEU B C 1
ATOM 10328 O O . LEU B 1 267 ? 16.453 -44.969 -23.328 1 93.31 267 LEU B O 1
ATOM 10332 N N . TRP B 1 268 ? 15.984 -47.094 -23.734 1 91.62 268 TRP B N 1
ATOM 10333 C CA . TRP B 1 268 ? 14.633 -47.062 -23.188 1 91.62 268 TRP B CA 1
ATOM 10334 C C . TRP B 1 268 ? 13.961 -45.719 -23.469 1 91.62 268 TRP B C 1
ATOM 10336 O O . TRP B 1 268 ? 13.625 -44.969 -22.562 1 91.62 268 TRP B O 1
ATOM 10346 N N . ARG B 1 269 ? 13.656 -45.469 -24.672 1 90.88 269 ARG B N 1
ATOM 10347 C CA . ARG B 1 269 ? 13.094 -44.188 -25.141 1 90.88 269 ARG B CA 1
ATOM 10348 C C . ARG B 1 269 ? 11.672 -44 -24.625 1 90.88 269 ARG B C 1
ATOM 10350 O O . ARG B 1 269 ? 10.883 -44.938 -24.578 1 90.88 269 ARG B O 1
ATOM 10357 N N . VAL B 1 270 ? 11.516 -42.875 -23.922 1 91.56 270 VAL B N 1
ATOM 10358 C CA . VAL B 1 270 ? 10.188 -42.5 -23.469 1 91.56 270 VAL B CA 1
ATOM 10359 C C . VAL B 1 270 ? 9.648 -41.375 -24.344 1 91.56 270 VAL B C 1
ATOM 10361 O O . VAL B 1 270 ? 10.258 -40.312 -24.438 1 91.56 270 VAL B O 1
ATOM 10364 N N . SER B 1 271 ? 8.523 -41.562 -25 1 92.38 271 SER B N 1
ATOM 10365 C CA . SER B 1 271 ? 7.93 -40.562 -25.891 1 92.38 271 SER B CA 1
ATOM 10366 C C . SER B 1 271 ? 6.883 -39.75 -25.156 1 92.38 271 SER B C 1
ATOM 10368 O O . SER B 1 271 ? 6.074 -40.281 -24.391 1 92.38 271 SER B O 1
ATOM 10370 N N . ALA B 1 272 ? 6.91 -38.438 -25.359 1 94.25 272 ALA B N 1
ATOM 10371 C CA . ALA B 1 272 ? 5.938 -37.531 -24.75 1 94.25 272 ALA B CA 1
ATOM 10372 C C . ALA B 1 272 ? 4.539 -37.781 -25.297 1 94.25 272 ALA B C 1
ATOM 10374 O O . ALA B 1 272 ? 3.545 -37.594 -24.594 1 94.25 272 ALA B O 1
ATOM 10375 N N . ARG B 1 273 ? 4.391 -38.219 -26.516 1 92.81 273 ARG B N 1
ATOM 10376 C CA . ARG B 1 273 ? 3.1 -38.5 -27.125 1 92.81 273 ARG B CA 1
ATOM 10377 C C . ARG B 1 273 ? 2.41 -39.656 -26.438 1 92.81 273 ARG B C 1
ATOM 10379 O O . ARG B 1 273 ? 1.207 -39.594 -26.172 1 92.81 273 ARG B O 1
ATOM 10386 N N . GLN B 1 274 ? 3.215 -40.562 -26.062 1 91.62 274 GLN B N 1
ATOM 10387 C CA . GLN B 1 274 ? 2.66 -41.75 -25.391 1 91.62 274 GLN B CA 1
ATOM 10388 C C . GLN B 1 274 ? 2.258 -41.438 -23.953 1 91.62 274 GLN B C 1
ATOM 10390 O O . GLN B 1 274 ? 1.204 -41.875 -23.484 1 91.62 274 GLN B O 1
ATOM 10395 N N . VAL B 1 275 ? 3.146 -40.781 -23.312 1 92.5 275 VAL B N 1
ATOM 10396 C CA . VAL B 1 275 ? 2.838 -40.406 -21.938 1 92.5 275 VAL B CA 1
ATOM 10397 C C . VAL B 1 275 ? 1.596 -39.531 -21.906 1 92.5 275 VAL B C 1
ATOM 10399 O O . VAL B 1 275 ? 0.764 -39.656 -21 1 92.5 275 VAL B O 1
ATOM 10402 N N . LEU B 1 276 ? 1.439 -38.562 -22.828 1 93.75 276 LEU B N 1
ATOM 10403 C CA . LEU B 1 276 ? 0.274 -37.688 -22.906 1 93.75 276 LEU B CA 1
ATOM 10404 C C . LEU B 1 276 ? -1.004 -38.5 -23.078 1 93.75 276 LEU B C 1
ATOM 10406 O O . LEU B 1 276 ? -1.971 -38.312 -22.344 1 93.75 276 LEU B O 1
ATOM 10410 N N . ARG B 1 277 ? -1.043 -39.438 -23.984 1 92.62 277 ARG B N 1
ATOM 10411 C CA . ARG B 1 277 ? -2.234 -40.25 -24.25 1 92.62 277 ARG B CA 1
ATOM 10412 C C . ARG B 1 277 ? -2.553 -41.156 -23.078 1 92.62 277 ARG B C 1
ATOM 10414 O O . ARG B 1 277 ? -3.723 -41.375 -22.75 1 92.62 277 ARG B O 1
ATOM 10421 N N . ARG B 1 278 ? -1.555 -41.625 -22.422 1 90.31 278 ARG B N 1
ATOM 10422 C CA . ARG B 1 278 ? -1.777 -42.438 -21.234 1 90.31 278 ARG B CA 1
ATOM 10423 C C . ARG B 1 278 ? -2.35 -41.594 -20.094 1 90.31 278 ARG B C 1
ATOM 10425 O O . ARG B 1 278 ? -3.197 -42.062 -19.344 1 90.31 278 ARG B O 1
ATOM 10432 N N . SER B 1 279 ? -1.792 -40.438 -19.984 1 92.94 279 SER B N 1
ATOM 10433 C CA . SER B 1 279 ? -2.291 -39.562 -18.938 1 92.94 279 SER B CA 1
ATOM 10434 C C . SER B 1 279 ? -3.738 -39.156 -19.203 1 92.94 279 SER B C 1
ATOM 10436 O O . SER B 1 279 ? -4.527 -39 -18.266 1 92.94 279 SER B O 1
ATOM 10438 N N . ILE B 1 280 ? -4.09 -38.969 -20.438 1 92.75 280 ILE B N 1
ATOM 10439 C CA . ILE B 1 280 ? -5.469 -38.656 -20.797 1 92.75 280 ILE B CA 1
ATOM 10440 C C . ILE B 1 280 ? -6.375 -39.844 -20.422 1 92.75 280 ILE B C 1
ATOM 10442 O O . ILE B 1 280 ? -7.469 -39.656 -19.891 1 92.75 280 ILE B O 1
ATOM 10446 N N . MET B 1 281 ? -5.906 -41.031 -20.609 1 91.31 281 MET B N 1
ATOM 10447 C CA . MET B 1 281 ? -6.688 -42.219 -20.266 1 91.31 281 MET B CA 1
ATOM 10448 C C . MET B 1 281 ? -6.855 -42.344 -18.766 1 91.31 281 MET B C 1
ATOM 10450 O O . MET B 1 281 ? -7.945 -42.656 -18.281 1 91.31 281 MET B O 1
ATOM 10454 N N . THR B 1 282 ? -5.812 -42.094 -18.078 1 91.44 282 THR B N 1
ATOM 10455 C CA . THR B 1 282 ? -5.898 -42.156 -16.625 1 91.44 282 THR B CA 1
ATOM 10456 C C . THR B 1 282 ? -6.816 -41.062 -16.078 1 91.44 282 THR B C 1
ATOM 10458 O O . THR B 1 282 ? -7.562 -41.281 -15.133 1 91.44 282 THR B O 1
ATOM 10461 N N . ALA B 1 283 ? -6.734 -39.875 -16.641 1 93.69 283 ALA B N 1
ATOM 10462 C CA . ALA B 1 283 ? -7.609 -38.781 -16.219 1 93.69 283 ALA B CA 1
ATOM 10463 C C . ALA B 1 283 ? -9.078 -39.125 -16.469 1 93.69 283 ALA B C 1
ATOM 10465 O O . ALA B 1 283 ? -9.93 -38.906 -15.617 1 93.69 283 ALA B O 1
ATOM 10466 N N . ASN B 1 284 ? -9.383 -39.719 -17.594 1 93.12 284 ASN B N 1
ATOM 10467 C CA . ASN B 1 284 ? -10.758 -40.062 -17.938 1 93.12 284 ASN B CA 1
ATOM 10468 C C . ASN B 1 284 ? -11.281 -41.188 -17.047 1 93.12 284 ASN B C 1
ATOM 10470 O O . ASN B 1 284 ? -12.438 -41.188 -16.625 1 93.12 284 ASN B O 1
ATOM 10474 N N . SER B 1 285 ? -10.453 -42.125 -16.75 1 92.25 285 SER B N 1
ATOM 10475 C CA . SER B 1 285 ? -10.875 -43.219 -15.859 1 92.25 285 SER B CA 1
ATOM 10476 C C . SER B 1 285 ? -11.141 -42.688 -14.453 1 92.25 285 SER B C 1
ATOM 10478 O O . SER B 1 285 ? -12.078 -43.125 -13.781 1 92.25 285 SER B O 1
ATOM 10480 N N . SER B 1 286 ? -10.32 -41.781 -14.016 1 93.25 286 SER B N 1
ATOM 10481 C CA . SER B 1 286 ? -10.547 -41.188 -12.703 1 93.25 286 SER B CA 1
ATOM 10482 C C . SER B 1 286 ? -11.82 -40.344 -12.695 1 93.25 286 SER B C 1
ATOM 10484 O O . SER B 1 286 ? -12.539 -40.281 -11.695 1 93.25 286 SER B O 1
ATOM 10486 N N . LEU B 1 287 ? -12.109 -39.656 -13.805 1 94 287 LEU B N 1
ATOM 10487 C CA . LEU B 1 287 ? -13.344 -38.906 -13.898 1 94 287 LEU B CA 1
ATOM 10488 C C . LEU B 1 287 ? -14.562 -39.812 -13.883 1 94 287 LEU B C 1
ATOM 10490 O O . LEU B 1 287 ? -15.602 -39.469 -13.328 1 94 287 LEU B O 1
ATOM 10494 N N . GLY B 1 288 ? -14.406 -40.969 -14.5 1 92.75 288 GLY B N 1
ATOM 10495 C CA . GLY B 1 288 ? -15.477 -41.969 -14.43 1 92.75 288 GLY B CA 1
ATOM 10496 C C . GLY B 1 288 ? -15.75 -42.438 -13.016 1 92.75 288 GLY B C 1
ATOM 10497 O O . GLY B 1 288 ? -16.906 -42.594 -12.625 1 92.75 288 GLY B O 1
ATOM 10498 N N . ASP B 1 289 ? -14.75 -42.531 -12.219 1 91.5 289 ASP B N 1
ATOM 10499 C CA . ASP B 1 289 ? -14.906 -42.938 -10.828 1 91.5 289 ASP B CA 1
ATOM 10500 C C . ASP B 1 289 ? -15.5 -41.812 -9.984 1 91.5 289 ASP B C 1
ATOM 10502 O O . ASP B 1 289 ? -16.297 -42.062 -9.078 1 91.5 289 ASP B O 1
ATOM 10506 N N . LYS B 1 290 ? -15.117 -40.625 -10.242 1 91.44 290 LYS B N 1
ATOM 10507 C CA . LYS B 1 290 ? -15.703 -39.5 -9.523 1 91.44 290 LYS B CA 1
ATOM 10508 C C . LYS B 1 290 ? -17.203 -39.406 -9.812 1 91.44 290 LYS B C 1
ATOM 10510 O O . LYS B 1 290 ? -17.984 -39.125 -8.898 1 91.44 290 LYS B O 1
ATOM 10515 N N . LEU B 1 291 ? -17.5 -39.562 -11.078 1 92.62 291 LEU B N 1
ATOM 10516 C CA . LEU B 1 291 ? -18.906 -39.5 -11.469 1 92.62 291 LEU B CA 1
ATOM 10517 C C . LEU B 1 291 ? -19.719 -40.562 -10.727 1 92.62 291 LEU B C 1
ATOM 10519 O O . LEU B 1 291 ? -20.797 -40.281 -10.211 1 92.62 291 LEU B O 1
ATOM 10523 N N . SER B 1 292 ? -19.172 -41.812 -10.594 1 90.06 292 SER B N 1
ATOM 10524 C CA . SER B 1 292 ? -19.875 -42.875 -9.906 1 90.06 292 SER B CA 1
ATOM 10525 C C . SER B 1 292 ? -20.016 -42.594 -8.414 1 90.06 292 SER B C 1
ATOM 10527 O O . SER B 1 292 ? -21.078 -42.844 -7.828 1 90.06 292 SER B O 1
ATOM 10529 N N . SER B 1 293 ? -19.047 -42.062 -7.82 1 89 293 SER B N 1
ATOM 10530 C CA . SER B 1 293 ? -19.094 -41.75 -6.395 1 89 293 SER B CA 1
ATOM 10531 C C . SER B 1 293 ? -20.062 -40.594 -6.117 1 89 293 SER B C 1
ATOM 10533 O O . SER B 1 293 ? -20.828 -40.656 -5.141 1 89 293 SER B O 1
ATOM 10535 N N . ILE B 1 294 ? -20.109 -39.562 -6.949 1 89.38 294 ILE B N 1
ATOM 10536 C CA . ILE B 1 294 ? -21 -38.406 -6.762 1 89.38 294 ILE B CA 1
ATOM 10537 C C . ILE B 1 294 ? -22.453 -38.844 -6.93 1 89.38 294 ILE B C 1
ATOM 10539 O O . ILE B 1 294 ? -23.328 -38.469 -6.141 1 89.38 294 ILE B O 1
ATOM 10543 N N . THR B 1 295 ? -22.734 -39.656 -7.945 1 89.12 295 THR B N 1
ATOM 10544 C CA . THR B 1 295 ? -24.094 -40.094 -8.203 1 89.12 295 THR B CA 1
ATOM 10545 C C . THR B 1 295 ? -24.562 -41.062 -7.105 1 89.12 295 THR B C 1
ATOM 10547 O O . THR B 1 295 ? -25.734 -41 -6.695 1 89.12 295 THR B O 1
ATOM 10550 N N . LYS B 1 296 ? -23.641 -41.875 -6.578 1 87.31 296 LYS B N 1
ATOM 10551 C CA . LYS B 1 296 ? -23.984 -42.75 -5.457 1 87.31 296 LYS B CA 1
ATOM 10552 C C . LYS B 1 296 ? -24.312 -41.938 -4.211 1 87.31 296 LYS B C 1
ATOM 10554 O O . LYS B 1 296 ? -25.234 -42.281 -3.465 1 87.31 296 LYS B O 1
ATOM 10559 N N . GLY B 1 297 ? -23.562 -40.969 -4.004 1 84.69 297 GLY B N 1
ATOM 10560 C CA . GLY B 1 297 ? -23.859 -40.062 -2.885 1 84.69 297 GLY B CA 1
ATOM 10561 C C . GLY B 1 297 ? -25.203 -39.406 -2.998 1 84.69 297 GLY B C 1
ATOM 10562 O O . GLY B 1 297 ? -25.922 -39.25 -2.002 1 84.69 297 GLY B O 1
ATOM 10563 N N . PHE B 1 298 ? -25.594 -39 -4.211 1 86.88 298 PHE B N 1
ATOM 10564 C CA . PHE B 1 298 ? -26.891 -38.344 -4.43 1 86.88 298 PHE B CA 1
ATOM 10565 C C . PHE B 1 298 ? -28.031 -39.312 -4.219 1 86.88 298 PHE B C 1
ATOM 10567 O O . PHE B 1 298 ? -29.047 -38.969 -3.611 1 86.88 298 PHE B O 1
ATOM 10574 N N . LEU B 1 299 ? -27.891 -40.562 -4.668 1 84.69 299 LEU B N 1
ATOM 10575 C CA . LEU B 1 299 ? -28.953 -41.562 -4.609 1 84.69 299 LEU B CA 1
ATOM 10576 C C . LEU B 1 299 ? -29.125 -42.094 -3.191 1 84.69 299 LEU B C 1
ATOM 10578 O O . LEU B 1 299 ? -30.234 -42.375 -2.754 1 84.69 299 LEU B O 1
ATOM 10582 N N . SER B 1 300 ? -28.031 -42.156 -2.42 1 79.38 300 SER B N 1
ATOM 10583 C CA . SER B 1 300 ? -28.125 -42.656 -1.053 1 79.38 300 SER B CA 1
ATOM 10584 C C . SER B 1 300 ? -28.5 -41.531 -0.081 1 79.38 300 SER B C 1
ATOM 10586 O O . SER B 1 300 ? -29.047 -41.781 0.99 1 79.38 300 SER B O 1
ATOM 10588 N N . GLY B 1 301 ? -28.297 -40.219 -0.405 1 73.5 301 GLY B N 1
ATOM 10589 C CA . GLY B 1 301 ? -28.625 -39.094 0.456 1 73.5 301 GLY B CA 1
ATOM 10590 C C . GLY B 1 301 ? -27.672 -38.969 1.633 1 73.5 301 GLY B C 1
ATOM 10591 O O . GLY B 1 301 ? -27.938 -38.188 2.561 1 73.5 301 GLY B O 1
ATOM 10592 N N . THR B 1 302 ? -26.594 -39.781 1.658 1 69.44 302 THR B N 1
ATOM 10593 C CA . THR B 1 302 ? -25.688 -39.719 2.799 1 69.44 302 THR B CA 1
ATOM 10594 C C . THR B 1 302 ? -24.391 -39.031 2.41 1 69.44 302 THR B C 1
ATOM 10596 O O . THR B 1 302 ? -23.922 -39.156 1.282 1 69.44 302 THR B O 1
ATOM 10599 N N . GLU B 1 303 ? -23.969 -38.125 3.285 1 71.88 303 GLU B N 1
ATOM 10600 C CA . GLU B 1 303 ? -22.766 -37.344 3.064 1 71.88 303 GLU B CA 1
ATOM 10601 C C . GLU B 1 303 ? -21.516 -38.188 3.232 1 71.88 303 GLU B C 1
ATOM 10603 O O . GLU B 1 303 ? -20.422 -37.812 2.783 1 71.88 303 GLU B O 1
ATOM 10608 N N . ASP B 1 304 ? -21.531 -39.312 3.803 1 64.5 304 ASP B N 1
ATOM 10609 C CA . ASP B 1 304 ? -20.359 -40.125 4.156 1 64.5 304 ASP B CA 1
ATOM 10610 C C . ASP B 1 304 ? -19.594 -40.531 2.91 1 64.5 304 ASP B C 1
ATOM 10612 O O . ASP B 1 304 ? -18.359 -40.688 2.957 1 64.5 304 ASP B O 1
ATOM 10616 N N . GLU B 1 305 ? -20.297 -40.562 1.86 1 63.38 305 GLU B N 1
ATOM 10617 C CA . GLU B 1 305 ? -19.609 -41.062 0.664 1 63.38 305 GLU B CA 1
ATOM 10618 C C . GLU B 1 305 ? -18.625 -40.031 0.145 1 63.38 305 GLU B C 1
ATOM 10620 O O . GLU B 1 305 ? -17.594 -40.375 -0.435 1 63.38 305 GLU B O 1
ATOM 10625 N N . LEU B 1 306 ? -18.875 -38.781 0.269 1 65.44 306 LEU B N 1
ATOM 10626 C CA . LEU B 1 306 ? -18 -37.719 -0.234 1 65.44 306 LEU B CA 1
ATOM 10627 C C . LEU B 1 306 ? -16.828 -37.5 0.707 1 65.44 306 LEU B C 1
ATOM 10629 O O . LEU B 1 306 ? -15.781 -36.969 0.291 1 65.44 306 LEU B O 1
ATOM 10633 N N . TRP B 1 307 ? -17.031 -37.875 1.902 1 64.38 307 TRP B N 1
ATOM 10634 C CA . TRP B 1 307 ? -15.953 -37.625 2.859 1 64.38 307 TRP B CA 1
ATOM 10635 C C . TRP B 1 307 ? -15.156 -38.906 3.129 1 64.38 307 TRP B C 1
ATOM 10637 O O . TRP B 1 307 ? -14.344 -38.938 4.059 1 64.38 307 TRP B O 1
ATOM 10647 N N . THR B 1 308 ? -15.391 -39.844 2.189 1 65.75 308 THR B N 1
ATOM 10648 C CA . THR B 1 308 ? -14.617 -41.094 2.346 1 65.75 308 THR B CA 1
ATOM 10649 C C . THR B 1 308 ? -13.195 -40.906 1.812 1 65.75 308 THR B C 1
ATOM 10651 O O . THR B 1 308 ? -12.938 -40 1.013 1 65.75 308 THR B O 1
ATOM 10654 N N . ASN B 1 309 ? -12.305 -41.469 2.426 1 75.75 309 ASN B N 1
ATOM 10655 C CA . ASN B 1 309 ? -10.906 -41.531 2.012 1 75.75 309 ASN B CA 1
ATOM 10656 C C . ASN B 1 309 ? -10.766 -41.969 0.553 1 75.75 309 ASN B C 1
ATOM 10658 O O . ASN B 1 309 ? -9.82 -41.562 -0.13 1 75.75 309 ASN B O 1
ATOM 10662 N N . GLU B 1 310 ? -11.867 -42.562 -0.041 1 79.38 310 GLU B N 1
ATOM 10663 C CA . GLU B 1 310 ? -11.805 -43.031 -1.42 1 79.38 310 GLU B CA 1
ATOM 10664 C C . GLU B 1 310 ? -11.961 -41.875 -2.408 1 79.38 310 GLU B C 1
ATOM 10666 O O . GLU B 1 310 ? -11.242 -41.781 -3.402 1 79.38 310 GLU B O 1
ATOM 10671 N N . TYR B 1 311 ? -12.859 -41.031 -2.117 1 85.25 311 TYR B N 1
ATOM 10672 C CA . TYR B 1 311 ? -13.055 -39.906 -3.018 1 85.25 311 TYR B CA 1
ATOM 10673 C C . TYR B 1 311 ? -11.828 -39 -3.043 1 85.25 311 TYR B C 1
ATOM 10675 O O . TYR B 1 311 ? -11.445 -38.5 -4.098 1 85.25 311 TYR B O 1
ATOM 10683 N N . SER B 1 312 ? -11.242 -38.969 -1.942 1 83.94 312 SER B N 1
ATOM 10684 C CA . SER B 1 312 ? -10.047 -38.125 -1.871 1 83.94 312 SER B CA 1
ATOM 10685 C C . SER B 1 312 ? -8.891 -38.75 -2.646 1 83.94 312 SER B C 1
ATOM 10687 O O . SER B 1 312 ? -8.102 -38.062 -3.273 1 83.94 312 SER B O 1
ATOM 10689 N N . ARG B 1 313 ? -8.836 -40.031 -2.693 1 85.69 313 ARG B N 1
ATOM 10690 C CA . ARG B 1 313 ? -7.789 -40.719 -3.443 1 85.69 313 ARG B CA 1
ATOM 10691 C C . ARG B 1 313 ? -8.008 -40.594 -4.945 1 85.69 313 ARG B C 1
ATOM 10693 O O . ARG B 1 313 ? -7.059 -40.375 -5.703 1 85.69 313 ARG B O 1
ATOM 10700 N N . VAL B 1 314 ? -9.258 -40.719 -5.371 1 88.06 314 VAL B N 1
ATOM 10701 C CA . VAL B 1 314 ? -9.578 -40.594 -6.789 1 88.06 314 VAL B CA 1
ATOM 10702 C C . VAL B 1 314 ? -9.32 -39.156 -7.246 1 88.06 314 VAL B C 1
ATOM 10704 O O . VAL B 1 314 ? -8.82 -38.938 -8.352 1 88.06 314 VAL B O 1
ATOM 10707 N N . SER B 1 315 ? -9.609 -38.312 -6.367 1 87.56 315 SER B N 1
ATOM 10708 C CA . SER B 1 315 ? -9.375 -36.906 -6.715 1 87.56 315 SER B CA 1
ATOM 10709 C C . SER B 1 315 ? -7.887 -36.594 -6.793 1 87.56 315 SER B C 1
ATOM 10711 O O . SER B 1 315 ? -7.453 -35.844 -7.656 1 87.56 315 SER B O 1
ATOM 10713 N N . ALA B 1 316 ? -7.145 -37.188 -5.961 1 85.81 316 ALA B N 1
ATOM 10714 C CA . ALA B 1 316 ? -5.699 -37 -6 1 85.81 316 ALA B CA 1
ATOM 10715 C C . ALA B 1 316 ? -5.102 -37.594 -7.27 1 85.81 316 ALA B C 1
ATOM 10717 O O . ALA B 1 316 ? -4.188 -37.031 -7.867 1 85.81 316 ALA B O 1
ATOM 10718 N N . ARG B 1 317 ? -5.605 -38.719 -7.672 1 87.19 317 ARG B N 1
ATOM 10719 C CA . ARG B 1 317 ? -5.152 -39.344 -8.898 1 87.19 317 ARG B CA 1
ATOM 10720 C C . ARG B 1 317 ? -5.469 -38.5 -10.117 1 87.19 317 ARG B C 1
ATOM 10722 O O . ARG B 1 317 ? -4.648 -38.375 -11.031 1 87.19 317 ARG B O 1
ATOM 10729 N N . TYR B 1 318 ? -6.566 -37.906 -10.148 1 90 318 TYR B N 1
ATOM 10730 C CA . TYR B 1 318 ? -6.918 -37.031 -11.258 1 90 318 TYR B CA 1
ATOM 10731 C C . TYR B 1 318 ? -6.016 -35.812 -11.289 1 90 318 TYR B C 1
ATOM 10733 O O . TYR B 1 318 ? -5.543 -35.406 -12.352 1 90 318 TYR B O 1
ATOM 10741 N N . ASN B 1 319 ? -5.773 -35.281 -10.172 1 85.5 319 ASN B N 1
ATOM 10742 C CA . ASN B 1 319 ? -4.941 -34.062 -10.125 1 85.5 319 ASN B CA 1
ATOM 10743 C C . ASN B 1 319 ? -3.518 -34.375 -10.594 1 85.5 319 ASN B C 1
ATOM 10745 O O . ASN B 1 319 ? -2.9 -33.531 -11.266 1 85.5 319 ASN B O 1
ATOM 10749 N N . ALA B 1 320 ? -3.09 -35.5 -10.227 1 86 320 ALA B N 1
ATOM 10750 C CA . ALA B 1 320 ? -1.756 -35.875 -10.68 1 86 320 ALA B CA 1
ATOM 10751 C C . ALA B 1 320 ? -1.731 -36.062 -12.195 1 86 320 ALA B C 1
ATOM 10753 O O . ALA B 1 320 ? -0.8 -35.625 -12.875 1 86 320 ALA B O 1
ATOM 10754 N N . ALA B 1 321 ? -2.732 -36.656 -12.711 1 91 321 ALA B N 1
ATOM 10755 C CA . ALA B 1 321 ? -2.822 -36.906 -14.148 1 91 321 ALA B CA 1
ATOM 10756 C C . ALA B 1 321 ? -3.018 -35.594 -14.906 1 91 321 ALA B C 1
ATOM 10758 O O . ALA B 1 321 ? -2.479 -35.406 -16 1 91 321 ALA B O 1
ATOM 10759 N N . TYR B 1 322 ? -3.717 -34.75 -14.344 1 88.44 322 TYR B N 1
ATOM 10760 C CA . TYR B 1 322 ? -3.947 -33.469 -14.961 1 88.44 322 TYR B CA 1
ATOM 10761 C C . TYR B 1 322 ? -2.654 -32.656 -15.055 1 88.44 322 TYR B C 1
ATOM 10763 O O . TYR B 1 322 ? -2.379 -32.031 -16.078 1 88.44 322 TYR B O 1
ATOM 10771 N N . ALA B 1 323 ? -1.946 -32.688 -14.039 1 83 323 ALA B N 1
ATOM 10772 C CA . ALA B 1 323 ? -0.67 -31.969 -14.031 1 83 323 ALA B CA 1
ATOM 10773 C C . ALA B 1 323 ? 0.275 -32.531 -15.086 1 83 323 ALA B C 1
ATOM 10775 O O . ALA B 1 323 ? 0.941 -31.781 -15.805 1 83 323 ALA B O 1
ATOM 10776 N N . THR B 1 324 ? 0.309 -33.812 -15.195 1 88.56 324 THR B N 1
ATOM 10777 C CA . THR B 1 324 ? 1.164 -34.469 -16.188 1 88.56 324 THR B CA 1
ATOM 10778 C C . THR B 1 324 ? 0.673 -34.156 -17.609 1 88.56 324 THR B C 1
ATOM 10780 O O . THR B 1 324 ? 1.478 -34 -18.516 1 88.56 324 THR B O 1
ATOM 10783 N N . MET B 1 325 ? -0.588 -34.094 -17.781 1 91 325 MET B N 1
ATOM 10784 C CA . MET B 1 325 ? -1.177 -33.812 -19.094 1 91 325 MET B CA 1
ATOM 10785 C C . MET B 1 325 ? -0.785 -32.406 -19.562 1 91 325 MET B C 1
ATOM 10787 O O . MET B 1 325 ? -0.407 -32.219 -20.719 1 91 325 MET B O 1
ATOM 10791 N N . HIS B 1 326 ? -0.753 -31.547 -18.719 1 84.56 326 HIS B N 1
ATOM 10792 C CA . HIS B 1 326 ? -0.453 -30.172 -19.094 1 84.56 326 HIS B CA 1
ATOM 10793 C C . HIS B 1 326 ? 1.025 -30 -19.438 1 84.56 326 HIS B C 1
ATOM 10795 O O . HIS B 1 326 ? 1.371 -29.328 -20.406 1 84.56 326 HIS B O 1
ATOM 10801 N N . SER B 1 327 ? 1.851 -30.594 -18.656 1 85.88 327 SER B N 1
ATOM 10802 C CA . SER B 1 327 ? 3.281 -30.469 -18.922 1 85.88 327 SER B CA 1
ATOM 10803 C C . SER B 1 327 ? 3.684 -31.25 -20.172 1 85.88 327 SER B C 1
ATOM 10805 O O . SER B 1 327 ? 4.492 -30.766 -20.969 1 85.88 327 SER B O 1
ATOM 10807 N N . THR B 1 328 ? 3.066 -32.375 -20.422 1 92.31 328 THR B N 1
ATOM 10808 C CA . THR B 1 328 ? 3.455 -33.219 -21.547 1 92.31 328 THR B CA 1
ATOM 10809 C C . THR B 1 328 ? 2.844 -32.719 -22.844 1 92.31 328 THR B C 1
ATOM 10811 O O . THR B 1 328 ? 3.336 -33.031 -23.938 1 92.31 328 THR B O 1
ATOM 10814 N N . LEU B 1 329 ? 1.832 -31.922 -22.766 1 92.12 329 LEU B N 1
ATOM 10815 C CA . LEU B 1 329 ? 1.246 -31.359 -23.969 1 92.12 329 LEU B CA 1
ATOM 10816 C C . LEU B 1 329 ? 2.227 -30.422 -24.672 1 92.12 329 LEU B C 1
ATOM 10818 O O . LEU B 1 329 ? 2.357 -30.453 -25.891 1 92.12 329 LEU B O 1
ATOM 10822 N N . ARG B 1 330 ? 2.922 -29.75 -23.953 1 88.81 330 ARG B N 1
ATOM 10823 C CA . ARG B 1 330 ? 3.922 -28.859 -24.516 1 88.81 330 ARG B CA 1
ATOM 10824 C C . ARG B 1 330 ? 5.09 -29.641 -25.109 1 88.81 330 ARG B C 1
ATOM 10826 O O . ARG B 1 330 ? 5.59 -29.297 -26.188 1 88.81 330 ARG B O 1
ATOM 10833 N N . GLU B 1 331 ? 5.473 -30.672 -24.406 1 92.25 331 GLU B N 1
ATOM 10834 C CA . GLU B 1 331 ? 6.586 -31.484 -24.875 1 92.25 331 GLU B CA 1
ATOM 10835 C C . GLU B 1 331 ? 6.207 -32.25 -26.141 1 92.25 331 GLU B C 1
ATOM 10837 O O . GLU B 1 331 ? 7.043 -32.469 -27.016 1 92.25 331 GLU B O 1
ATOM 10842 N N . ALA B 1 332 ? 4.93 -32.625 -26.156 1 94 332 ALA B N 1
ATOM 10843 C CA . ALA B 1 332 ? 4.484 -33.375 -27.328 1 94 332 ALA B CA 1
ATOM 10844 C C . ALA B 1 332 ? 4.461 -32.5 -28.578 1 94 332 ALA B C 1
ATOM 10846 O O . ALA B 1 332 ? 4.609 -33 -29.688 1 94 332 ALA B O 1
ATOM 10847 N N . LYS B 1 333 ? 4.305 -31.266 -28.5 1 92.19 333 LYS B N 1
ATOM 10848 C CA . LYS B 1 333 ? 4.328 -30.359 -29.641 1 92.19 333 LYS B CA 1
ATOM 10849 C C . LYS B 1 333 ? 5.664 -30.438 -30.375 1 92.19 333 LYS B C 1
ATOM 10851 O O . LYS B 1 333 ? 5.699 -30.547 -31.609 1 92.19 333 LYS B O 1
ATOM 10856 N N . PHE B 1 334 ? 6.742 -30.5 -29.609 1 91.69 334 PHE B N 1
ATOM 10857 C CA . PHE B 1 334 ? 8.062 -30.547 -30.219 1 91.69 334 PHE B CA 1
ATOM 10858 C C . PHE B 1 334 ? 8.312 -31.875 -30.906 1 91.69 334 PHE B C 1
ATOM 10860 O O . PHE B 1 334 ? 8.93 -31.938 -31.969 1 91.69 334 PHE B O 1
ATOM 10867 N N . GLU B 1 335 ? 7.809 -32.875 -30.297 1 92.88 335 GLU B N 1
ATOM 10868 C CA . GLU B 1 335 ? 7.969 -34.188 -30.906 1 92.88 335 GLU B CA 1
ATOM 10869 C C . GLU B 1 335 ? 7.168 -34.281 -32.219 1 92.88 335 GLU B C 1
ATOM 10871 O O . GLU B 1 335 ? 7.648 -34.844 -33.188 1 92.88 335 GLU B O 1
ATOM 10876 N N . TYR B 1 336 ? 5.965 -33.75 -32.25 1 92.12 336 TYR B N 1
ATOM 10877 C CA . TYR B 1 336 ? 5.137 -33.812 -33.438 1 92.12 336 TYR B CA 1
ATOM 10878 C C . TYR B 1 336 ? 5.766 -33 -34.562 1 92.12 336 TYR B C 1
ATOM 10880 O O . TYR B 1 336 ? 5.809 -33.438 -35.719 1 92.12 336 TYR B O 1
ATOM 10888 N N . TYR B 1 337 ? 6.254 -31.938 -34.25 1 90.5 337 TYR B N 1
ATOM 10889 C CA . TYR B 1 337 ? 6.816 -31.062 -35.281 1 90.5 337 TYR B CA 1
ATOM 10890 C C . TYR B 1 337 ? 8.125 -31.625 -35.844 1 90.5 337 TYR B C 1
ATOM 10892 O O . TYR B 1 337 ? 8.414 -31.5 -37.031 1 90.5 337 TYR B O 1
ATOM 10900 N N . PHE B 1 338 ? 8.891 -32.25 -35 1 90.38 338 PHE B N 1
ATOM 10901 C CA . PHE B 1 338 ? 10.148 -32.875 -35.438 1 90.38 338 PHE B CA 1
ATOM 10902 C C . PHE B 1 338 ? 9.883 -34.094 -36.312 1 90.38 338 PHE B C 1
ATOM 10904 O O . PHE B 1 338 ? 10.594 -34.312 -37.281 1 90.38 338 PHE B O 1
ATOM 10911 N N . LEU B 1 339 ? 8.781 -34.812 -36 1 90 339 LEU B N 1
ATOM 10912 C CA . LEU B 1 339 ? 8.477 -36.031 -36.75 1 90 339 LEU B CA 1
ATOM 10913 C C . LEU B 1 339 ? 7.68 -35.75 -38 1 90 339 LEU B C 1
ATOM 10915 O O . LEU B 1 339 ? 7.531 -36.594 -38.875 1 90 339 LEU B O 1
ATOM 10919 N N . GLY B 1 340 ? 7.203 -34.5 -38.156 1 88.38 340 GLY B N 1
ATOM 10920 C CA . GLY B 1 340 ? 6.438 -34.125 -39.344 1 88.38 340 GLY B CA 1
ATOM 10921 C C . GLY B 1 340 ? 4.961 -34.438 -39.219 1 88.38 340 GLY B C 1
ATOM 10922 O O . GLY B 1 340 ? 4.289 -34.656 -40.219 1 88.38 340 GLY B O 1
ATOM 10923 N N . ARG B 1 341 ? 4.52 -34.688 -37.969 1 90 341 ARG B N 1
ATOM 10924 C CA . ARG B 1 341 ? 3.102 -34.938 -37.75 1 90 341 ARG B CA 1
ATOM 10925 C C . ARG B 1 341 ? 2.436 -33.75 -37.062 1 90 341 ARG B C 1
ATOM 10927 O O . ARG B 1 341 ? 1.742 -33.906 -36.062 1 90 341 ARG B O 1
ATOM 10934 N N . GLU B 1 342 ? 2.475 -32.688 -37.656 1 88.94 342 GLU B N 1
ATOM 10935 C CA . GLU B 1 342 ? 2.031 -31.406 -37.094 1 88.94 342 GLU B CA 1
ATOM 10936 C C . GLU B 1 342 ? 0.513 -31.359 -36.938 1 88.94 342 GLU B C 1
ATOM 10938 O O . GLU B 1 342 ? -0.017 -30.641 -36.094 1 88.94 342 GLU B O 1
ATOM 10943 N N . SER B 1 343 ? -0.198 -32.156 -37.656 1 86.81 343 SER B N 1
ATOM 10944 C CA . SER B 1 343 ? -1.655 -32.094 -37.625 1 86.81 343 SER B CA 1
ATOM 10945 C C . SER B 1 343 ? -2.232 -32.719 -36.375 1 86.81 343 SER B C 1
ATOM 10947 O O . SER B 1 343 ? -3.393 -32.5 -36.031 1 86.81 343 SER B O 1
ATOM 10949 N N . PHE B 1 344 ? -1.364 -33.469 -35.656 1 90.06 344 PHE B N 1
ATOM 10950 C CA . PHE B 1 344 ? -1.867 -34.156 -34.5 1 90.06 344 PHE B CA 1
ATOM 10951 C C . PHE B 1 344 ? -1.892 -33.25 -33.281 1 90.06 344 PHE B C 1
ATOM 10953 O O . PHE B 1 344 ? -2.674 -33.469 -32.344 1 90.06 344 PHE B O 1
ATOM 10960 N N . TYR B 1 345 ? -1.084 -32.25 -33.281 1 91.25 345 TYR B N 1
ATOM 10961 C CA . TYR B 1 345 ? -0.977 -31.406 -32.094 1 91.25 345 TYR B CA 1
ATOM 10962 C C . TYR B 1 345 ? -2.293 -30.688 -31.812 1 91.25 345 TYR B C 1
ATOM 10964 O O . TYR B 1 345 ? -2.805 -30.734 -30.688 1 91.25 345 TYR B O 1
ATOM 10972 N N . PRO B 1 346 ? -2.934 -30.047 -32.781 1 90.12 346 PRO B N 1
ATOM 10973 C CA . PRO B 1 346 ? -4.203 -29.391 -32.469 1 90.12 346 PRO B CA 1
ATOM 10974 C C . PRO B 1 346 ? -5.277 -30.359 -32 1 90.12 346 PRO B C 1
ATOM 10976 O O . PRO B 1 346 ? -6.164 -29.984 -31.234 1 90.12 346 PRO B O 1
ATOM 10979 N N . LEU B 1 347 ? -5.18 -31.609 -32.406 1 90.06 347 LEU B N 1
ATOM 10980 C CA . LEU B 1 347 ? -6.148 -32.594 -31.984 1 90.06 347 LEU B CA 1
ATOM 10981 C C . LEU B 1 347 ? -5.914 -33 -30.516 1 90.06 347 LEU B C 1
ATOM 10983 O O . LEU B 1 347 ? -6.867 -33.125 -29.75 1 90.06 347 LEU B O 1
ATOM 10987 N N . ASP B 1 348 ? -4.68 -33.188 -30.172 1 91.94 348 ASP B N 1
ATOM 10988 C CA . ASP B 1 348 ? -4.375 -33.5 -28.781 1 91.94 348 ASP B CA 1
ATOM 10989 C C . ASP B 1 348 ? -4.707 -32.312 -27.875 1 91.94 348 ASP B C 1
ATOM 10991 O O . ASP B 1 348 ? -5.086 -32.5 -26.719 1 91.94 348 ASP B O 1
ATOM 10995 N N . LYS B 1 349 ? -4.504 -31.172 -28.375 1 91.44 349 LYS B N 1
ATOM 10996 C CA . LYS B 1 349 ? -4.879 -29.984 -27.609 1 91.44 349 LYS B CA 1
ATOM 10997 C C . LYS B 1 349 ? -6.383 -29.938 -27.391 1 91.44 349 LYS B C 1
ATOM 10999 O O . LYS B 1 349 ? -6.84 -29.625 -26.281 1 91.44 349 LYS B O 1
ATOM 11004 N N . ARG B 1 350 ? -7.145 -30.281 -28.359 1 90.38 350 ARG B N 1
ATOM 11005 C CA . ARG B 1 350 ? -8.594 -30.328 -28.234 1 90.38 350 ARG B CA 1
ATOM 11006 C C . ARG B 1 350 ? -9.023 -31.453 -27.297 1 90.38 350 ARG B C 1
ATOM 11008 O O . ARG B 1 350 ? -9.992 -31.297 -26.547 1 90.38 350 ARG B O 1
ATOM 11015 N N . LEU B 1 351 ? -8.297 -32.469 -27.375 1 91.19 351 LEU B N 1
ATOM 11016 C CA . LEU B 1 351 ? -8.586 -33.594 -26.484 1 91.19 351 LEU B CA 1
ATOM 11017 C C . LEU B 1 351 ? -8.375 -33.219 -25.031 1 91.19 351 LEU B C 1
ATOM 11019 O O . LEU B 1 351 ? -9.203 -33.5 -24.172 1 91.19 351 LEU B O 1
ATOM 11023 N N . SER B 1 352 ? -7.27 -32.562 -24.75 1 91.19 352 SER B N 1
ATOM 11024 C CA . SER B 1 352 ? -6.984 -32.125 -23.391 1 91.19 352 SER B CA 1
ATOM 11025 C C . SER B 1 352 ? -8.008 -31.078 -22.922 1 91.19 352 SER B C 1
ATOM 11027 O O . SER B 1 352 ? -8.398 -31.078 -21.75 1 91.19 352 SER B O 1
ATOM 11029 N N . ARG B 1 353 ? -8.461 -30.266 -23.812 1 86.5 353 ARG B N 1
ATOM 11030 C CA . ARG B 1 353 ? -9.484 -29.281 -23.484 1 86.5 353 ARG B CA 1
ATOM 11031 C C . ARG B 1 353 ? -10.812 -29.953 -23.156 1 86.5 353 ARG B C 1
ATOM 11033 O O . ARG B 1 353 ? -11.547 -29.484 -22.281 1 86.5 353 ARG B O 1
ATOM 11040 N N . SER B 1 354 ? -11.094 -30.953 -23.844 1 90.31 354 SER B N 1
ATOM 11041 C CA . SER B 1 354 ? -12.336 -31.672 -23.609 1 90.31 354 SER B CA 1
ATOM 11042 C C . SER B 1 354 ? -12.32 -32.344 -22.234 1 90.31 354 SER B C 1
ATOM 11044 O O . SER B 1 354 ? -13.344 -32.438 -21.562 1 90.31 354 SER B O 1
ATOM 11046 N N . VAL B 1 355 ? -11.188 -32.875 -21.875 1 91.5 355 VAL B N 1
ATOM 11047 C CA . VAL B 1 355 ? -11.07 -33.469 -20.562 1 91.5 355 VAL B CA 1
ATOM 11048 C C . VAL B 1 355 ? -11.234 -32.438 -19.469 1 91.5 355 VAL B C 1
ATOM 11050 O O . VAL B 1 355 ? -11.844 -32.688 -18.438 1 91.5 355 VAL B O 1
ATOM 11053 N N . GLU B 1 356 ? -10.742 -31.281 -19.719 1 86.31 356 GLU B N 1
ATOM 11054 C CA . GLU B 1 356 ? -10.914 -30.188 -18.781 1 86.31 356 GLU B CA 1
ATOM 11055 C C . GLU B 1 356 ? -12.375 -29.766 -18.672 1 86.31 356 GLU B C 1
ATOM 11057 O O . GLU B 1 356 ? -12.867 -29.469 -17.578 1 86.31 356 GLU B O 1
ATOM 11062 N N . GLY B 1 357 ? -12.953 -29.719 -19.844 1 84 357 GLY B N 1
ATOM 11063 C CA . GLY B 1 357 ? -14.375 -29.422 -19.844 1 84 357 GLY B CA 1
ATOM 11064 C C . GLY B 1 357 ? -15.203 -30.438 -19.062 1 84 357 GLY B C 1
ATOM 11065 O O . GLY B 1 357 ? -16.141 -30.062 -18.359 1 84 357 GLY B O 1
ATOM 11066 N N . LEU B 1 358 ? -14.844 -31.641 -19.156 1 90.38 358 LEU B N 1
ATOM 11067 C CA . LEU B 1 358 ? -15.523 -32.719 -18.422 1 90.38 358 LEU B CA 1
ATOM 11068 C C . LEU B 1 358 ? -15.305 -32.562 -16.922 1 90.38 358 LEU B C 1
ATOM 11070 O O . LEU B 1 358 ? -16.219 -32.781 -16.125 1 90.38 358 LEU B O 1
ATOM 11074 N N . SER B 1 359 ? -14.133 -32.219 -16.531 1 89.81 359 SER B N 1
ATOM 11075 C CA . SER B 1 359 ? -13.844 -32.031 -15.117 1 89.81 359 SER B CA 1
ATOM 11076 C C . SER B 1 359 ? -14.656 -30.859 -14.555 1 89.81 359 SER B C 1
ATOM 11078 O O . SER B 1 359 ? -15.109 -30.906 -13.406 1 89.81 359 SER B O 1
ATOM 11080 N N . GLN B 1 360 ? -14.875 -29.875 -15.336 1 81.94 360 GLN B N 1
ATOM 11081 C CA . GLN B 1 360 ? -15.672 -28.734 -14.891 1 81.94 360 GLN B CA 1
ATOM 11082 C C . GLN B 1 360 ? -17.141 -29.125 -14.734 1 81.94 360 GLN B C 1
ATOM 11084 O O . GLN B 1 360 ? -17.797 -28.703 -13.781 1 81.94 360 GLN B O 1
ATOM 11089 N N . ALA B 1 361 ? -17.594 -29.844 -15.641 1 86.25 361 ALA B N 1
ATOM 11090 C CA . ALA B 1 361 ? -18.984 -30.297 -15.547 1 86.25 361 ALA B CA 1
ATOM 11091 C C . ALA B 1 361 ? -19.188 -31.156 -14.312 1 86.25 361 ALA B C 1
ATOM 11093 O O . ALA B 1 361 ? -20.234 -31.078 -13.656 1 86.25 361 ALA B O 1
ATOM 11094 N N . LEU B 1 362 ? -18.219 -31.938 -14 1 89.94 362 LEU B N 1
ATOM 11095 C CA . LEU B 1 362 ? -18.312 -32.75 -12.797 1 89.94 362 LEU B CA 1
ATOM 11096 C C . LEU B 1 362 ? -18.25 -31.906 -11.547 1 89.94 362 LEU B C 1
ATOM 11098 O O . LEU B 1 362 ? -18.859 -32.25 -10.523 1 89.94 362 LEU B O 1
ATOM 11102 N N . GLY B 1 363 ? -17.5 -30.922 -11.672 1 83.88 363 GLY B N 1
ATOM 11103 C CA . GLY B 1 363 ? -17.516 -29.984 -10.57 1 83.88 363 GLY B CA 1
ATOM 11104 C C . GLY B 1 363 ? -18.875 -29.344 -10.344 1 83.88 363 GLY B C 1
ATOM 11105 O O . GLY B 1 363 ? -19.281 -29.141 -9.195 1 83.88 363 GLY B O 1
ATOM 11106 N N . GLY B 1 364 ? -19.5 -29.047 -11.398 1 81.75 364 GLY B N 1
ATOM 11107 C CA . GLY B 1 364 ? -20.875 -28.562 -11.281 1 81.75 364 GLY B CA 1
ATOM 11108 C C . GLY B 1 364 ? -21.812 -29.578 -10.656 1 81.75 364 GLY B C 1
ATOM 11109 O O . GLY B 1 364 ? -22.688 -29.219 -9.859 1 81.75 364 GLY B O 1
ATOM 11110 N N . LEU B 1 365 ? -21.656 -30.828 -10.977 1 87.38 365 LEU B N 1
ATOM 11111 C CA . LEU B 1 365 ? -22.469 -31.891 -10.406 1 87.38 365 LEU B CA 1
ATOM 11112 C C . LEU B 1 365 ? -22.203 -32.031 -8.906 1 87.38 365 LEU B C 1
ATOM 11114 O O . LEU B 1 365 ? -23.141 -32.25 -8.133 1 87.38 365 LEU B O 1
ATOM 11118 N N . ARG B 1 366 ? -21.031 -31.922 -8.531 1 85.94 366 ARG B N 1
ATOM 11119 C CA . ARG B 1 366 ? -20.688 -32 -7.113 1 85.94 366 ARG B CA 1
ATOM 11120 C C . ARG B 1 366 ? -21.312 -30.844 -6.34 1 85.94 366 ARG B C 1
ATOM 11122 O O . ARG B 1 366 ? -21.781 -31.016 -5.211 1 85.94 366 ARG B O 1
ATOM 11129 N N . SER B 1 367 ? -21.266 -29.75 -7.02 1 80.81 367 SER B N 1
ATOM 11130 C CA . SER B 1 367 ? -21.875 -28.594 -6.371 1 80.81 367 SER B CA 1
ATOM 11131 C C . SER B 1 367 ? -23.375 -28.812 -6.164 1 80.81 367 SER B C 1
ATOM 11133 O O . SER B 1 367 ? -23.922 -28.422 -5.133 1 80.81 367 SER B O 1
ATOM 11135 N N . ALA B 1 368 ? -24 -29.391 -7.062 1 82.31 368 ALA B N 1
ATOM 11136 C CA . ALA B 1 368 ? -25.422 -29.703 -6.934 1 82.31 368 ALA B CA 1
ATOM 11137 C C . ALA B 1 368 ? -25.672 -30.703 -5.801 1 82.31 368 ALA B C 1
ATOM 11139 O O . ALA B 1 368 ? -26.656 -30.609 -5.078 1 82.31 368 ALA B O 1
ATOM 11140 N N . LEU B 1 369 ? -24.797 -31.562 -5.609 1 85.88 369 LEU B N 1
ATOM 11141 C CA . LEU B 1 369 ? -24.891 -32.531 -4.523 1 85.88 369 LEU B CA 1
ATOM 11142 C C . LEU B 1 369 ? -24.734 -31.844 -3.168 1 85.88 369 LEU B C 1
ATOM 11144 O O . LEU B 1 369 ? -25.484 -32.156 -2.23 1 85.88 369 LEU B O 1
ATOM 11148 N N . GLU B 1 370 ? -23.859 -31 -3.057 1 81 370 GLU B N 1
ATOM 11149 C CA . GLU B 1 370 ? -23.656 -30.281 -1.797 1 81 370 GLU B CA 1
ATOM 11150 C C . GLU B 1 370 ? -24.875 -29.438 -1.439 1 81 370 GLU B C 1
ATOM 11152 O O . GLU B 1 370 ? -25.219 -29.297 -0.263 1 81 370 GLU B O 1
ATOM 11157 N N . THR B 1 371 ? -25.438 -28.891 -2.438 1 76.88 371 THR B N 1
ATOM 11158 C CA . THR B 1 371 ? -26.656 -28.125 -2.203 1 76.88 371 THR B CA 1
ATOM 11159 C C . THR B 1 371 ? -27.766 -29.016 -1.662 1 76.88 371 THR B C 1
ATOM 11161 O O . THR B 1 371 ? -28.547 -28.609 -0.806 1 76.88 371 THR B O 1
ATOM 11164 N N . GLN B 1 372 ? -27.859 -30.203 -2.111 1 79 372 GLN B N 1
ATOM 11165 C CA . GLN B 1 372 ? -28.859 -31.156 -1.629 1 79 372 GLN B CA 1
ATOM 11166 C C . GLN B 1 372 ? -28.625 -31.484 -0.157 1 79 372 GLN B C 1
ATOM 11168 O O . GLN B 1 372 ? -29.578 -31.547 0.623 1 79 372 GLN B O 1
ATOM 11173 N N . PHE B 1 373 ? -27.453 -31.625 0.23 1 78.12 373 PHE B N 1
ATOM 11174 C CA . PHE B 1 373 ? -27.141 -31.953 1.619 1 78.12 373 PHE B CA 1
ATOM 11175 C C . PHE B 1 373 ? -27.516 -30.781 2.537 1 78.12 373 PHE B C 1
ATOM 11177 O O . PHE B 1 373 ? -28.031 -31 3.637 1 78.12 373 PHE B O 1
ATOM 11184 N N . THR B 1 374 ? -27.266 -29.641 2.023 1 75.94 374 THR B N 1
ATOM 11185 C CA . THR B 1 374 ? -27.578 -28.469 2.84 1 75.94 374 THR B CA 1
ATOM 11186 C C . THR B 1 374 ? -29.078 -28.328 3.045 1 75.94 374 THR B C 1
ATOM 11188 O O . THR B 1 374 ? -29.531 -27.953 4.129 1 75.94 374 THR B O 1
ATOM 11191 N N . LEU B 1 375 ? -29.828 -28.609 2.057 1 76.38 375 LEU B N 1
ATOM 11192 C CA . LEU B 1 375 ? -31.281 -28.484 2.143 1 76.38 375 LEU B CA 1
ATOM 11193 C C . LEU B 1 375 ? -31.875 -29.594 3.004 1 76.38 375 LEU B C 1
ATOM 11195 O O . LEU B 1 375 ? -32.875 -29.375 3.705 1 76.38 375 LEU B O 1
ATOM 11199 N N . LEU B 1 376 ? -31.266 -30.734 2.984 1 74.94 376 LEU B N 1
ATOM 11200 C CA . LEU B 1 376 ? -31.781 -31.859 3.758 1 74.94 376 LEU B CA 1
ATOM 11201 C C . LEU B 1 376 ? -31.453 -31.688 5.238 1 74.94 376 LEU B C 1
ATOM 11203 O O . LEU B 1 376 ? -32.156 -32.25 6.094 1 74.94 376 LEU B O 1
ATOM 11207 N N . ARG B 1 377 ? -30.438 -30.859 5.551 1 70.69 377 ARG B N 1
ATOM 11208 C CA . ARG B 1 377 ? -30.078 -30.578 6.938 1 70.69 377 ARG B CA 1
ATOM 11209 C C . ARG B 1 377 ? -31 -29.516 7.539 1 70.69 377 ARG B C 1
ATOM 11211 O O . ARG B 1 377 ? -31.188 -29.469 8.758 1 70.69 377 ARG B O 1
ATOM 11218 N N . GLU B 1 378 ? -31.422 -28.547 6.789 1 60.28 378 GLU B N 1
ATOM 11219 C CA . GLU B 1 378 ? -32.281 -27.5 7.301 1 60.28 378 GLU B CA 1
ATOM 11220 C C . GLU B 1 378 ? -33.594 -28.062 7.836 1 60.28 378 GLU B C 1
ATOM 11222 O O . GLU B 1 378 ? -34.438 -28.547 7.066 1 60.28 378 GLU B O 1
ATOM 11227 N N . VAL B 1 379 ? -33.562 -28.828 8.992 1 51.31 379 VAL B N 1
ATOM 11228 C CA . VAL B 1 379 ? -34.75 -29.312 9.719 1 51.31 379 VAL B CA 1
ATOM 11229 C C . VAL B 1 379 ? -35.688 -28.141 10.016 1 51.31 379 VAL B C 1
ATOM 11231 O O . VAL B 1 379 ? -35.219 -27.062 10.414 1 51.31 379 VAL B O 1
ATOM 11234 N N . PRO B 1 380 ? -36.875 -28.219 9.594 1 45.22 380 PRO B N 1
ATOM 11235 C CA . PRO B 1 380 ? -37.812 -27.172 9.953 1 45.22 380 PRO B CA 1
ATOM 11236 C C . PRO B 1 380 ? -37.812 -26.844 11.445 1 45.22 380 PRO B C 1
ATOM 11238 O O . PRO B 1 380 ? -37.75 -27.75 12.273 1 45.22 380 PRO B O 1
ATOM 11241 N N . SER B 1 381 ? -37.188 -25.781 11.836 1 39.25 381 SER B N 1
ATOM 11242 C CA . SER B 1 381 ? -37.375 -25.359 13.219 1 39.25 381 SER B CA 1
ATOM 11243 C C . SER B 1 381 ? -38.844 -25.391 13.602 1 39.25 381 SER B C 1
ATOM 11245 O O . SER B 1 381 ? -39.656 -24.625 13.078 1 39.25 381 SER B O 1
ATOM 11247 N N . PHE B 1 382 ? -39.438 -26.5 13.883 1 35.09 382 PHE B N 1
ATOM 11248 C CA . PHE B 1 382 ? -40.688 -26.469 14.594 1 35.09 382 PHE B CA 1
ATOM 11249 C C . PHE B 1 382 ? -40.594 -25.594 15.836 1 35.09 382 PHE B C 1
ATOM 11251 O O . PHE B 1 382 ? -40.062 -26 16.859 1 35.09 382 PHE B O 1
ATOM 11258 N N . GLU B 1 383 ? -40.188 -24.359 15.789 1 35.66 383 GLU B N 1
ATOM 11259 C CA . GLU B 1 383 ? -40.281 -23.625 17.047 1 35.66 383 GLU B CA 1
ATOM 11260 C C . GLU B 1 383 ? -41.562 -24.016 17.812 1 35.66 383 GLU B C 1
ATOM 11262 O O . GLU B 1 383 ? -41.5 -24.312 19 1 35.66 383 GLU B O 1
ATOM 11267 N N . ASP B 1 384 ? -42.781 -23.281 17.578 1 33.41 384 ASP B N 1
ATOM 11268 C CA . ASP B 1 384 ? -43.719 -23 18.641 1 33.41 384 ASP B CA 1
ATOM 11269 C C . ASP B 1 384 ? -44.469 -24.25 19.078 1 33.41 384 ASP B C 1
ATOM 11271 O O . ASP B 1 384 ? -45.375 -24.188 19.906 1 33.41 384 ASP B O 1
ATOM 11275 N N . SER B 1 385 ? -44.875 -25.188 18.266 1 30.89 385 SER B N 1
ATOM 11276 C CA . SER B 1 385 ? -45.875 -26 18.969 1 30.89 385 SER B CA 1
ATOM 11277 C C . SER B 1 385 ? -45.188 -26.891 20.016 1 30.89 385 SER B C 1
ATOM 11279 O O . SER B 1 385 ? -44.188 -27.547 19.734 1 30.89 385 SER B O 1
ATOM 11281 N N . PHE B 1 386 ? -45.406 -26.516 21.328 1 29.75 386 PHE B N 1
ATOM 11282 C CA . PHE B 1 386 ? -45.188 -27.297 22.531 1 29.75 386 PHE B CA 1
ATOM 11283 C C . PHE B 1 386 ? -45.531 -28.766 22.297 1 29.75 386 PHE B C 1
ATOM 11285 O O . PHE B 1 386 ? -46.625 -29.219 22.672 1 29.75 386 PHE B O 1
ATOM 11292 N N . PRO B 1 387 ? -45.625 -29.438 21.219 1 29.72 387 PRO B N 1
ATOM 11293 C CA . PRO B 1 387 ? -46.094 -30.75 21.656 1 29.72 387 PRO B CA 1
ATOM 11294 C C . PRO B 1 387 ? -45.219 -31.344 22.75 1 29.72 387 PRO B C 1
ATOM 11296 O O . PRO B 1 387 ? -44.094 -30.891 22.969 1 29.72 387 PRO B O 1
ATOM 11299 N N . SER B 1 388 ? -45.844 -32.25 23.594 1 30.28 388 SER B N 1
ATOM 11300 C CA . SER B 1 388 ? -45.375 -33.25 24.578 1 30.28 388 SER B CA 1
ATOM 11301 C C . SER B 1 388 ? -44.219 -34.062 24.031 1 30.28 388 SER B C 1
ATOM 11303 O O . SER B 1 388 ? -44.312 -34.594 22.906 1 30.28 388 SER B O 1
ATOM 11305 N N . PRO B 1 389 ? -43.062 -33.781 24.453 1 28.14 389 PRO B N 1
ATOM 11306 C CA . PRO B 1 389 ? -41.844 -34.594 24.344 1 28.14 389 PRO B CA 1
ATOM 11307 C C . PRO B 1 389 ? -42.062 -36.031 24.797 1 28.14 389 PRO B C 1
ATOM 11309 O O . PRO B 1 389 ? -41.969 -36.312 26 1 28.14 389 PRO B O 1
ATOM 11312 N N . ARG B 1 390 ? -43.219 -36.812 24.484 1 27.19 390 ARG B N 1
ATOM 11313 C CA . ARG B 1 390 ? -42.969 -38.25 24.312 1 27.19 390 ARG B CA 1
ATOM 11314 C C . ARG B 1 390 ? -41.75 -38.5 23.453 1 27.19 390 ARG B C 1
ATOM 11316 O O . ARG B 1 390 ? -41.344 -37.688 22.641 1 27.19 390 ARG B O 1
ATOM 11323 N N . SER B 1 391 ? -41.062 -39.812 23.719 1 29.28 391 SER B N 1
ATOM 11324 C CA . SER B 1 391 ? -39.812 -40.438 23.312 1 29.28 391 SER B CA 1
ATOM 11325 C C . SER B 1 391 ? -39.656 -40.438 21.797 1 29.28 391 SER B C 1
ATOM 11327 O O . SER B 1 391 ? -40.406 -41.125 21.078 1 29.28 391 SER B O 1
ATOM 11329 N N . THR B 1 392 ? -39.75 -39.375 21.172 1 30.16 392 THR B N 1
ATOM 11330 C CA . THR B 1 392 ? -39.594 -39.312 19.734 1 30.16 392 THR B CA 1
ATOM 11331 C C . THR B 1 392 ? -38.281 -39.969 19.312 1 30.16 392 THR B C 1
ATOM 11333 O O . THR B 1 392 ? -37.188 -39.531 19.688 1 30.16 392 THR B O 1
ATOM 11336 N N . VAL B 1 393 ? -38.281 -41.406 19.344 1 31.09 393 VAL B N 1
ATOM 11337 C CA . VAL B 1 393 ? -37.25 -42.188 18.656 1 31.09 393 VAL B CA 1
ATOM 11338 C C . VAL B 1 393 ? -36.844 -41.5 17.359 1 31.09 393 VAL B C 1
ATOM 11340 O O . VAL B 1 393 ? -37.688 -41.156 16.531 1 31.09 393 VAL B O 1
ATOM 11343 N N . LEU B 1 394 ? -35.781 -40.75 17.422 1 31.94 394 LEU B N 1
ATOM 11344 C CA . LEU B 1 394 ? -34.906 -40.062 16.469 1 31.94 394 LEU B CA 1
ATOM 11345 C C . LEU B 1 394 ? -34.688 -40.906 15.234 1 31.94 394 LEU B C 1
ATOM 11347 O O . LEU B 1 394 ? -33.656 -41.594 15.141 1 31.94 394 LEU B O 1
ATOM 11351 N N . THR B 1 395 ? -35.438 -41.875 14.906 1 33.62 395 THR B N 1
ATOM 11352 C CA . THR B 1 395 ? -35 -42.469 13.641 1 33.62 395 THR B CA 1
ATOM 11353 C C . THR B 1 395 ? -34.844 -41.375 12.578 1 33.62 395 THR B C 1
ATOM 11355 O O . THR B 1 395 ? -35.656 -40.469 12.492 1 33.62 395 THR B O 1
ATOM 11358 N N . PRO B 1 396 ? -33.594 -41.188 12.164 1 38.91 396 PRO B N 1
ATOM 11359 C CA . PRO B 1 396 ? -33.375 -40.125 11.195 1 38.91 396 PRO B CA 1
ATOM 11360 C C . PRO B 1 396 ? -34.438 -40.062 10.109 1 38.91 396 PRO B C 1
ATOM 11362 O O . PRO B 1 396 ? -34.875 -41.125 9.617 1 38.91 396 PRO B O 1
ATOM 11365 N N . PRO B 1 397 ? -35.25 -39.125 10.031 1 38.97 397 PRO B N 1
ATOM 11366 C CA . PRO B 1 397 ? -36.5 -38.969 9.273 1 38.97 397 PRO B CA 1
ATOM 11367 C C . PRO B 1 397 ? -36.344 -39.375 7.809 1 38.97 397 PRO B C 1
ATOM 11369 O O . PRO B 1 397 ? -37.312 -39.812 7.176 1 38.97 397 PRO B O 1
ATOM 11372 N N . LEU B 1 398 ? -35.156 -39.219 7.242 1 43.12 398 LEU B N 1
ATOM 11373 C CA . LEU B 1 398 ? -35.062 -39.469 5.809 1 43.12 398 LEU B CA 1
ATOM 11374 C C . LEU B 1 398 ? -35.281 -40.969 5.508 1 43.12 398 LEU B C 1
ATOM 11376 O O . LEU B 1 398 ? -35.969 -41.312 4.551 1 43.12 398 LEU B O 1
ATOM 11380 N N . ALA B 1 399 ? -34.656 -41.938 6.203 1 43.06 399 ALA B N 1
ATOM 11381 C CA . ALA B 1 399 ? -34.812 -43.375 5.988 1 43.06 399 ALA B CA 1
ATOM 11382 C C . ALA B 1 399 ? -36.25 -43.844 6.188 1 43.06 399 ALA B C 1
ATOM 11384 O O . ALA B 1 399 ? -36.719 -44.719 5.488 1 43.06 399 ALA B O 1
ATOM 11385 N N . ARG B 1 400 ? -37.031 -43.312 7.051 1 46.06 400 ARG B N 1
ATOM 11386 C CA . ARG B 1 400 ? -38.438 -43.656 7.324 1 46.06 400 ARG B CA 1
ATOM 11387 C C . ARG B 1 400 ? -39.344 -43.219 6.184 1 46.06 400 ARG B C 1
ATOM 11389 O O . ARG B 1 400 ? -40.281 -43.938 5.816 1 46.06 400 ARG B O 1
ATOM 11396 N N . ALA B 1 401 ? -39 -42 5.656 1 44.31 401 ALA B N 1
ATOM 11397 C CA . ALA B 1 401 ? -39.875 -41.5 4.586 1 44.31 401 ALA B CA 1
ATOM 11398 C C . ALA B 1 401 ? -39.688 -42.312 3.305 1 44.31 401 ALA B C 1
ATOM 11400 O O . ALA B 1 401 ? -40.656 -42.625 2.619 1 44.31 401 ALA B O 1
ATOM 11401 N N . ILE B 1 402 ? -38.438 -42.656 3.002 1 43.78 402 ILE B N 1
ATOM 11402 C CA . ILE B 1 402 ? -38.188 -43.469 1.827 1 43.78 402 ILE B CA 1
ATOM 11403 C C . ILE B 1 402 ? -38.75 -44.875 2.051 1 43.78 402 ILE B C 1
ATOM 11405 O O . ILE B 1 402 ? -39.406 -45.438 1.159 1 43.78 402 ILE B O 1
ATOM 11409 N N . SER B 1 403 ? -38.594 -45.531 3.219 1 42.72 403 SER B N 1
ATOM 11410 C CA . SER B 1 403 ? -39.125 -46.875 3.508 1 42.72 403 SER B CA 1
ATOM 11411 C C . SER B 1 403 ? -40.656 -46.875 3.547 1 42.72 403 SER B C 1
ATOM 11413 O O . SER B 1 403 ? -41.312 -47.844 3.127 1 42.72 403 SER B O 1
ATOM 11415 N N . ALA B 1 404 ? -41.281 -45.844 4.09 1 43.22 404 ALA B N 1
ATOM 11416 C CA . ALA B 1 404 ? -42.75 -45.812 4.152 1 43.22 404 ALA B CA 1
ATOM 11417 C C . ALA B 1 404 ? -43.344 -45.719 2.756 1 43.22 404 ALA B C 1
ATOM 11419 O O . ALA B 1 404 ? -44.406 -46.344 2.486 1 43.22 404 ALA B O 1
ATOM 11420 N N . TYR B 1 405 ? -42.781 -44.938 1.909 1 37.88 405 TYR B N 1
ATOM 11421 C CA . TYR B 1 405 ? -43.281 -44.844 0.543 1 37.88 405 TYR B CA 1
ATOM 11422 C C . TYR B 1 405 ? -42.969 -46.125 -0.228 1 37.88 405 TYR B C 1
ATOM 11424 O O . TYR B 1 405 ? -43.75 -46.562 -1.06 1 37.88 405 TYR B O 1
ATOM 11432 N N . LEU B 1 406 ? -41.844 -46.719 -0.036 1 36.94 406 LEU B N 1
ATOM 11433 C CA . LEU B 1 406 ? -41.469 -47.969 -0.723 1 36.94 406 LEU B CA 1
ATOM 11434 C C . LEU B 1 406 ? -42.344 -49.125 -0.227 1 36.94 406 LEU B C 1
ATOM 11436 O O . LEU B 1 406 ? -42.625 -50.062 -0.983 1 36.94 406 LEU B O 1
ATOM 11440 N N . ASP B 1 407 ? -42.719 -49.375 0.956 1 37.06 407 ASP B N 1
ATOM 11441 C CA . ASP B 1 407 ? -43.531 -50.5 1.391 1 37.06 407 ASP B CA 1
ATOM 11442 C C . ASP B 1 407 ? -44.906 -50.469 0.724 1 37.06 407 ASP B C 1
ATOM 11444 O O . ASP B 1 407 ? -45.562 -51.5 0.622 1 37.06 407 ASP B O 1
ATOM 11448 N N . GLY B 1 408 ? -45.562 -49.312 0.54 1 35.22 408 GLY B N 1
ATOM 11449 C CA . GLY B 1 408 ? -46.906 -49.406 -0.022 1 35.22 408 GLY B CA 1
ATOM 11450 C C . GLY B 1 408 ? -46.906 -49.844 -1.475 1 35.22 408 GLY B C 1
ATOM 11451 O O . GLY B 1 408 ? -47.906 -50.344 -1.972 1 35.22 408 GLY B O 1
ATOM 11452 N N . GLY B 1 409 ? -46 -49.344 -2.371 1 33.25 409 GLY B N 1
ATOM 11453 C CA . GLY B 1 409 ? -46.094 -49.562 -3.807 1 33.25 409 GLY B CA 1
ATOM 11454 C C . GLY B 1 409 ? -45.531 -50.875 -4.25 1 33.25 409 GLY B C 1
ATOM 11455 O O . GLY B 1 409 ? -45.25 -51.094 -5.438 1 33.25 409 GLY B O 1
ATOM 11456 N N . GLY B 1 410 ? -45.25 -51.875 -3.475 1 31.53 410 GLY B N 1
ATOM 11457 C CA . GLY B 1 410 ? -44.625 -53.094 -3.998 1 31.53 410 GLY B CA 1
ATOM 11458 C C . GLY B 1 410 ? -45.375 -53.719 -5.152 1 31.53 410 GLY B C 1
ATOM 11459 O O . GLY B 1 410 ? -44.844 -54.531 -5.883 1 31.53 410 GLY B O 1
ATOM 11460 N N . GLN B 1 411 ? -46.719 -53.875 -5.121 1 29.69 411 GLN B N 1
ATOM 11461 C CA . GLN B 1 411 ? -47.344 -54.906 -5.98 1 29.69 411 GLN B CA 1
ATOM 11462 C C . GLN B 1 411 ? -47.469 -54.406 -7.414 1 29.69 411 GLN B C 1
ATOM 11464 O O . GLN B 1 411 ? -47.938 -55.125 -8.297 1 29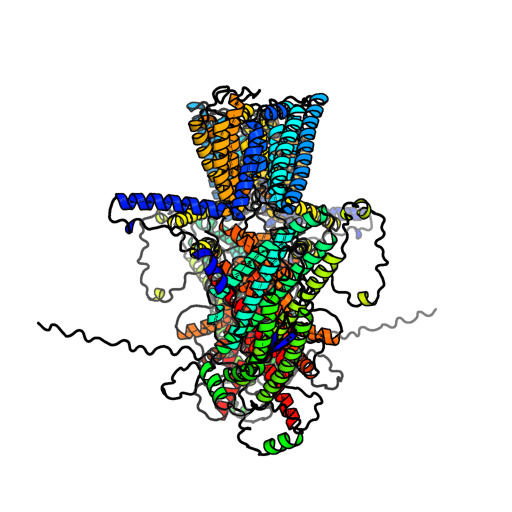.69 411 GLN B O 1
ATOM 11469 N N . ARG B 1 412 ? -47.625 -53.125 -7.629 1 30.08 412 ARG B N 1
ATOM 11470 C CA . ARG B 1 412 ? -48.25 -52.875 -8.922 1 30.08 412 ARG B CA 1
ATOM 11471 C C . ARG B 1 412 ? -47.312 -53.312 -10.062 1 30.08 412 ARG B C 1
ATOM 11473 O O . ARG B 1 412 ? -47.75 -54.031 -10.969 1 30.08 412 ARG B O 1
ATOM 11480 N N . LEU B 1 413 ? -46.531 -52.438 -10.594 1 26.75 413 LEU B N 1
ATOM 11481 C CA . LEU B 1 413 ? -46.281 -52.281 -12.023 1 26.75 413 LEU B CA 1
ATOM 11482 C C . LEU B 1 413 ? -45.188 -53.219 -12.492 1 26.75 413 LEU B C 1
ATOM 11484 O O . LEU B 1 413 ? -44.125 -52.75 -12.914 1 26.75 413 LEU B O 1
ATOM 11488 N N . SER B 1 414 ? -44.812 -54.281 -11.789 1 26.48 414 SER B N 1
ATOM 11489 C CA . SER B 1 414 ? -43.719 -54.938 -12.469 1 26.48 414 SER B CA 1
ATOM 11490 C C . SER B 1 414 ? -44.125 -55.406 -13.852 1 26.48 414 SER B C 1
ATOM 11492 O O . SER B 1 414 ? -43.281 -55.875 -14.625 1 26.48 414 SER B O 1
ATOM 11494 N N . ASP B 1 415 ? -45.438 -55.844 -14.109 1 26.69 415 ASP B N 1
ATOM 11495 C CA . ASP B 1 415 ? -45.656 -56.719 -15.25 1 26.69 415 ASP B CA 1
ATOM 11496 C C . ASP B 1 415 ? -45.625 -55.938 -16.562 1 26.69 415 ASP B C 1
ATOM 11498 O O . ASP B 1 415 ? -46.5 -55.094 -16.812 1 26.69 415 ASP B O 1
ATOM 11502 N N . ILE B 1 416 ? -44.625 -55.25 -16.922 1 27.98 416 ILE B N 1
ATOM 11503 C CA . ILE B 1 416 ? -44.562 -54.844 -18.312 1 27.98 416 ILE B CA 1
ATOM 11504 C C . ILE B 1 416 ? -44.906 -56.062 -19.219 1 27.98 416 ILE B C 1
ATOM 11506 O O . ILE B 1 416 ? -44.156 -57.031 -19.25 1 27.98 416 ILE B O 1
ATOM 11510 N N . ASP B 1 417 ? -46.25 -56.531 -19.281 1 27.97 417 ASP B N 1
ATOM 11511 C CA . ASP B 1 417 ? -46.812 -57.469 -20.25 1 27.97 417 ASP B CA 1
ATOM 11512 C C . ASP B 1 417 ? -46.344 -57.125 -21.672 1 27.97 417 ASP B C 1
ATOM 11514 O O . ASP B 1 417 ? -46.531 -56 -22.125 1 27.97 417 ASP B O 1
ATOM 11518 N N . GLU B 1 418 ? -45.281 -57.562 -22.141 1 28.14 418 GLU B N 1
ATOM 11519 C CA . GLU B 1 418 ? -44.969 -57.594 -23.562 1 28.14 418 GLU B CA 1
ATOM 11520 C C . GLU B 1 418 ? -46.188 -57.938 -24.391 1 28.14 418 GLU B C 1
ATOM 11522 O O . GLU B 1 418 ? -46.094 -58.125 -25.609 1 28.14 418 GLU B O 1
ATOM 11527 N N . SER B 1 419 ? -47.312 -58.594 -23.812 1 28.16 419 SER B N 1
ATOM 11528 C CA . SER B 1 419 ? -48.375 -59 -24.75 1 28.16 419 SER B CA 1
ATOM 11529 C C . SER B 1 419 ? -49.062 -57.781 -25.375 1 28.16 419 SER B C 1
ATOM 11531 O O . SER B 1 419 ? -49 -56.688 -24.812 1 28.16 419 SER B O 1
ATOM 11533 N N . GLY B 1 420 ? -49.344 -57.719 -26.797 1 28.22 420 GLY B N 1
ATOM 11534 C CA . GLY B 1 420 ? -50.094 -56.844 -27.688 1 28.22 420 GLY B CA 1
ATOM 11535 C C . GLY B 1 420 ? -51.312 -56.25 -27.047 1 28.22 420 GLY B C 1
ATOM 11536 O O . GLY B 1 420 ? -52.219 -55.781 -27.75 1 28.22 420 GLY B O 1
ATOM 11537 N N . GLU B 1 421 ? -51.688 -56.688 -25.797 1 30.2 421 GLU B N 1
ATOM 11538 C CA . GLU B 1 421 ? -53.062 -56.281 -25.406 1 30.2 421 GLU B CA 1
ATOM 11539 C C . GLU B 1 421 ? -53.188 -54.781 -25.344 1 30.2 421 GLU B C 1
ATOM 11541 O O . GLU B 1 421 ? -52.25 -54.062 -24.984 1 30.2 421 GLU B O 1
ATOM 11546 N N . SER B 1 422 ? -54.25 -54.219 -26.172 1 28.88 422 SER B N 1
ATOM 11547 C CA . SER B 1 422 ? -54.688 -52.875 -26.562 1 28.88 422 SER B CA 1
ATOM 11548 C C . SER B 1 422 ? -54.75 -51.938 -25.359 1 28.88 422 SER B C 1
ATOM 11550 O O . SER B 1 422 ? -54.812 -52.406 -24.219 1 28.88 422 SER B O 1
ATOM 11552 N N . GLU B 1 423 ? -54.469 -50.594 -25.531 1 32.75 423 GLU B N 1
ATOM 11553 C CA . GLU B 1 423 ? -54.562 -49.375 -24.734 1 32.75 423 GLU B CA 1
ATOM 11554 C C . GLU B 1 423 ? -55.812 -49.375 -23.844 1 32.75 423 GLU B C 1
ATOM 11556 O O . GLU B 1 423 ? -55.812 -48.75 -22.797 1 32.75 423 GLU B O 1
ATOM 11561 N N . GLU B 1 424 ? -56.938 -50.094 -24.328 1 33.09 424 GLU B N 1
ATOM 11562 C CA . GLU B 1 424 ? -58.281 -49.906 -23.766 1 33.09 424 GLU B CA 1
ATOM 11563 C C . GLU B 1 424 ? -58.375 -50.469 -22.328 1 33.09 424 GLU B C 1
ATOM 11565 O O . GLU B 1 424 ? -59 -49.875 -21.469 1 33.09 424 GLU B O 1
ATOM 11570 N N . GLU B 1 425 ? -57.875 -51.688 -22.109 1 32.5 425 GLU B N 1
ATOM 11571 C CA . GLU B 1 425 ? -58.188 -52.344 -20.828 1 32.5 425 GLU B CA 1
ATOM 11572 C C . GLU B 1 425 ? -57.375 -51.719 -19.688 1 32.5 425 GLU B C 1
ATOM 11574 O O . GLU B 1 425 ? -57.688 -51.969 -18.516 1 32.5 425 GLU B O 1
ATOM 11579 N N . ARG B 1 426 ? -56.188 -51.219 -19.953 1 33.47 426 ARG B N 1
ATOM 11580 C CA . ARG B 1 426 ? -55.438 -50.5 -18.906 1 33.47 426 ARG B CA 1
ATOM 11581 C C . ARG B 1 426 ? -56.219 -49.281 -18.422 1 33.47 426 ARG B C 1
ATOM 11583 O O . ARG B 1 426 ? -56 -48.844 -17.281 1 33.47 426 ARG B O 1
ATOM 11590 N N . GLN B 1 427 ? -57.031 -48.688 -19.344 1 31.78 427 GLN B N 1
ATOM 11591 C CA . GLN B 1 427 ? -57.875 -47.594 -18.906 1 31.78 427 GLN B CA 1
ATOM 11592 C C . GLN B 1 427 ? -58.906 -48.031 -17.875 1 31.78 427 GLN B C 1
ATOM 11594 O O . GLN B 1 427 ? -59.406 -47.219 -17.094 1 31.78 427 GLN B O 1
ATOM 11599 N N . ALA B 1 428 ? -59.469 -49.312 -18.016 1 31.62 428 ALA B N 1
ATOM 11600 C CA . ALA B 1 428 ? -60.594 -49.719 -17.219 1 31.62 428 ALA B CA 1
ATOM 11601 C C . ALA B 1 428 ? -60.219 -49.875 -15.758 1 31.62 428 ALA B C 1
ATOM 11603 O O . ALA B 1 428 ? -61.031 -49.594 -14.859 1 31.62 428 ALA B O 1
ATOM 11604 N N . THR B 1 429 ? -59.188 -50.75 -15.531 1 30.62 429 THR B N 1
ATOM 11605 C CA . THR B 1 429 ? -58.938 -50.969 -14.109 1 30.62 429 THR B CA 1
ATOM 11606 C C . THR B 1 429 ? -58.438 -49.688 -13.438 1 30.62 429 THR B C 1
ATOM 11608 O O . THR B 1 429 ? -58.219 -49.656 -12.227 1 30.62 429 THR B O 1
ATOM 11611 N N . ARG B 1 430 ? -57.906 -48.75 -14.234 1 31.11 430 ARG B N 1
ATOM 11612 C CA . ARG B 1 430 ? -57.625 -47.438 -13.656 1 31.11 430 ARG B CA 1
ATOM 11613 C C . ARG B 1 430 ? -58.906 -46.75 -13.203 1 31.11 430 ARG B C 1
ATOM 11615 O O . ARG B 1 430 ? -58.844 -45.656 -12.586 1 31.11 430 ARG B O 1
ATOM 11622 N N . ASN B 1 431 ? -60.156 -47.219 -13.734 1 28.55 431 ASN B N 1
ATOM 11623 C CA . ASN B 1 431 ? -61.312 -46.469 -13.344 1 28.55 431 ASN B CA 1
ATOM 11624 C C . ASN B 1 431 ? -61.656 -46.688 -11.875 1 28.55 431 ASN B C 1
ATOM 11626 O O . ASN B 1 431 ? -62.75 -46.312 -11.422 1 28.55 431 ASN B O 1
ATOM 11630 N N . LYS B 1 432 ? -61.375 -47.875 -11.305 1 30.33 432 LYS B N 1
ATOM 11631 C CA . LYS B 1 432 ? -61.812 -47.844 -9.914 1 30.33 432 LYS B CA 1
ATOM 11632 C C . LYS B 1 432 ? -61.125 -46.719 -9.156 1 30.33 432 LYS B C 1
ATOM 11634 O O . LYS B 1 432 ? -59.906 -46.625 -9.148 1 30.33 432 LYS B O 1
ATOM 11639 N N . SER B 1 433 ? -61.938 -45.625 -8.984 1 29.14 433 SER B N 1
ATOM 11640 C CA . SER B 1 433 ? -61.812 -44.344 -8.344 1 29.14 433 SER B CA 1
ATOM 11641 C C . SER B 1 433 ? -61.188 -44.438 -6.961 1 29.14 433 SER B C 1
ATOM 11643 O O . SER B 1 433 ? -61.875 -44.719 -5.98 1 29.14 433 SER B O 1
ATOM 11645 N N . ASP B 1 434 ? -60.375 -45.438 -6.648 1 27.7 434 ASP B N 1
ATOM 11646 C CA . ASP B 1 434 ? -59.969 -45.375 -5.258 1 27.7 434 ASP B CA 1
ATOM 11647 C C . ASP B 1 434 ? -59.531 -43.938 -4.887 1 27.7 434 ASP B C 1
ATOM 11649 O O . ASP B 1 434 ? -58.688 -43.375 -5.543 1 27.7 434 ASP B O 1
ATOM 11653 N N . SER B 1 435 ? -60.438 -43.156 -4.328 1 30.08 435 SER B N 1
ATOM 11654 C CA . SER B 1 435 ? -60.406 -41.875 -3.619 1 30.08 435 SER B CA 1
ATOM 11655 C C . SER B 1 435 ? -59.156 -41.75 -2.748 1 30.08 435 SER B C 1
ATOM 11657 O O . SER B 1 435 ? -58.938 -40.719 -2.154 1 30.08 435 SER B O 1
ATOM 11659 N N . ALA B 1 436 ? -58.719 -42.906 -2.227 1 30.09 436 ALA B N 1
ATOM 11660 C CA . ALA B 1 436 ? -57.594 -42.812 -1.282 1 30.09 436 ALA B CA 1
ATOM 11661 C C . ALA B 1 436 ? -56.312 -42.375 -1.984 1 30.09 436 ALA B C 1
ATOM 11663 O O . ALA B 1 436 ? -55.281 -42.156 -1.337 1 30.09 436 ALA B O 1
ATOM 11664 N N . LEU B 1 437 ? -56.219 -42.719 -3.184 1 30.97 437 LEU B N 1
ATOM 11665 C CA . LEU B 1 437 ? -55 -42.219 -3.803 1 30.97 437 LEU B CA 1
ATOM 11666 C C . LEU B 1 437 ? -54.938 -40.719 -3.736 1 30.97 437 LEU B C 1
ATOM 11668 O O . LEU B 1 437 ? -53.875 -40.125 -3.953 1 30.97 437 LEU B O 1
ATOM 11672 N N . MET B 1 438 ? -56.188 -40.156 -3.828 1 31.67 438 MET B N 1
ATOM 11673 C CA . MET B 1 438 ? -56.125 -38.688 -3.828 1 31.67 438 MET B CA 1
ATOM 11674 C C . MET B 1 438 ? -55.594 -38.156 -2.506 1 31.67 438 MET B C 1
ATOM 11676 O O . MET B 1 438 ? -55.719 -37 -2.193 1 31.67 438 MET B O 1
ATOM 11680 N N . VAL B 1 439 ? -55.656 -39.031 -1.537 1 34.16 439 VAL B N 1
ATOM 11681 C CA . VAL B 1 439 ? -54.969 -38.406 -0.404 1 34.16 439 VAL B CA 1
ATOM 11682 C C . VAL B 1 439 ? -53.531 -38.094 -0.763 1 34.16 439 VAL B C 1
ATOM 11684 O O . VAL B 1 439 ? -52.719 -39 -0.917 1 34.16 439 VAL B O 1
ATOM 11687 N N . ALA B 1 440 ? -53.344 -37.312 -1.759 1 38.28 440 ALA B N 1
ATOM 11688 C CA . ALA B 1 440 ? -52.031 -36.719 -2.035 1 38.28 440 ALA B CA 1
ATOM 11689 C C . ALA B 1 440 ? -51.188 -36.688 -0.776 1 38.28 440 ALA B C 1
ATOM 11691 O O . ALA B 1 440 ? -51.625 -36.188 0.267 1 38.28 440 ALA B O 1
ATOM 11692 N N . PRO B 1 441 ? -50.375 -37.719 -0.535 1 41.56 441 PRO B N 1
ATOM 11693 C CA . PRO B 1 441 ? -49.531 -37.594 0.664 1 41.56 441 PRO B CA 1
ATOM 11694 C C . PRO B 1 441 ? -49.156 -36.156 0.982 1 41.56 441 PRO B C 1
ATOM 11696 O O . PRO B 1 441 ? -48.719 -35.406 0.09 1 41.56 441 PRO B O 1
ATOM 11699 N N . ALA B 1 442 ? -49.875 -35.375 1.68 1 47.59 442 ALA B N 1
ATOM 11700 C CA . ALA B 1 442 ? -49.5 -34.094 2.291 1 47.59 442 ALA B CA 1
ATOM 11701 C C . ALA B 1 442 ? -48 -34.094 2.615 1 47.59 442 ALA B C 1
ATOM 11703 O O . ALA B 1 442 ? -47.531 -34.875 3.432 1 47.59 442 ALA B O 1
ATOM 11704 N N . PHE B 1 443 ? -47.188 -33.875 1.576 1 58.62 443 PHE B N 1
ATOM 11705 C CA . PHE B 1 443 ? -45.781 -33.719 1.851 1 58.62 443 PHE B CA 1
ATOM 11706 C C . PHE B 1 443 ? -45.562 -32.781 3.025 1 58.62 443 PHE B C 1
ATOM 11708 O O . PHE B 1 443 ? -45.938 -31.594 2.967 1 58.62 443 PHE B O 1
ATOM 11715 N N . GLN B 1 444 ? -45.469 -33.312 4.242 1 58.88 444 GLN B N 1
ATOM 11716 C CA . GLN B 1 444 ? -45.25 -32.469 5.422 1 58.88 444 GLN B CA 1
ATOM 11717 C C . GLN B 1 444 ? -43.812 -32.031 5.566 1 58.88 444 GLN B C 1
ATOM 11719 O O . GLN B 1 444 ? -43.5 -31.016 6.172 1 58.88 444 GLN B O 1
ATOM 11724 N N . GLU B 1 445 ? -42.875 -32.906 4.98 1 67.12 445 GLU B N 1
ATOM 11725 C CA . GLU B 1 445 ? -41.469 -32.594 5.152 1 67.12 445 GLU B CA 1
ATOM 11726 C C . GLU B 1 445 ? -40.75 -32.562 3.811 1 67.12 445 GLU B C 1
ATOM 11728 O O . GLU B 1 445 ? -41.125 -33.25 2.869 1 67.12 445 GLU B O 1
ATOM 11733 N N . PRO B 1 446 ? -39.781 -31.688 3.543 1 74.56 446 PRO B N 1
ATOM 11734 C CA . PRO B 1 446 ? -39 -31.594 2.311 1 74.56 446 PRO B CA 1
ATOM 11735 C C . PRO B 1 446 ? -38.312 -32.906 1.938 1 74.56 446 PRO B C 1
ATOM 11737 O O . PRO B 1 446 ? -38.062 -33.156 0.758 1 74.56 446 PRO B O 1
ATOM 11740 N N . SER B 1 447 ? -38.125 -33.75 2.828 1 76.75 447 SER B N 1
ATOM 11741 C CA . SER B 1 447 ? -37.438 -35.031 2.533 1 76.75 447 SER B CA 1
ATOM 11742 C C . SER B 1 447 ? -38.344 -35.969 1.736 1 76.75 447 SER B C 1
ATOM 11744 O O . SER B 1 447 ? -37.844 -36.844 1.027 1 76.75 447 SER B O 1
ATOM 11746 N N . ASP B 1 448 ? -39.688 -35.688 1.766 1 75.94 448 ASP B N 1
ATOM 11747 C CA . ASP B 1 448 ? -40.625 -36.531 1.057 1 75.94 448 ASP B CA 1
ATOM 11748 C C . ASP B 1 448 ? -40.531 -36.312 -0.451 1 75.94 448 ASP B C 1
ATOM 11750 O O . ASP B 1 448 ? -40.688 -37.25 -1.233 1 75.94 448 ASP B O 1
ATOM 11754 N N . ILE B 1 449 ? -40.25 -35.125 -0.758 1 79.06 449 ILE B N 1
ATOM 11755 C CA . ILE B 1 449 ? -40.156 -34.812 -2.18 1 79.06 449 ILE B CA 1
ATOM 11756 C C . ILE B 1 449 ? -38.875 -35.438 -2.75 1 79.06 449 ILE B C 1
ATOM 11758 O O . ILE B 1 449 ? -38.875 -35.906 -3.895 1 79.06 449 ILE B O 1
ATOM 11762 N N . PHE B 1 450 ? -37.969 -35.531 -1.946 1 83.19 450 PHE B N 1
ATOM 11763 C CA . PHE B 1 450 ? -36.719 -36.156 -2.389 1 83.19 450 PHE B CA 1
ATOM 11764 C C . PHE B 1 450 ? -36.906 -37.656 -2.604 1 83.19 450 PHE B C 1
ATOM 11766 O O . PHE B 1 450 ? -36.406 -38.188 -3.586 1 83.19 450 PHE B O 1
ATOM 11773 N N . ALA B 1 451 ? -37.562 -38.188 -1.681 1 79.69 451 ALA B N 1
ATOM 11774 C CA . ALA B 1 451 ? -37.844 -39.625 -1.798 1 79.69 451 ALA B CA 1
ATOM 11775 C C . ALA B 1 451 ? -38.688 -39.938 -3.029 1 79.69 451 ALA B C 1
ATOM 11777 O O . ALA B 1 451 ? -38.469 -40.938 -3.707 1 79.69 451 ALA B O 1
ATOM 11778 N N . LEU B 1 452 ? -39.594 -39.031 -3.279 1 82.25 452 LEU B N 1
ATOM 11779 C CA . LEU B 1 452 ? -40.406 -39.219 -4.473 1 82.25 452 LEU B CA 1
ATOM 11780 C C . LEU B 1 452 ? -39.562 -39.062 -5.734 1 82.25 452 LEU B C 1
ATOM 11782 O O . LEU B 1 452 ? -39.75 -39.812 -6.691 1 82.25 452 LEU B O 1
ATOM 11786 N N . PHE B 1 453 ? -38.719 -38.125 -5.773 1 85.62 453 PHE B N 1
ATOM 11787 C CA . PHE B 1 453 ? -37.844 -37.875 -6.93 1 85.62 453 PHE B CA 1
ATOM 11788 C C . PHE B 1 453 ? -36.938 -39.094 -7.18 1 85.62 453 PHE B C 1
ATOM 11790 O O . PHE B 1 453 ? -36.75 -39.5 -8.328 1 85.62 453 PHE B O 1
ATOM 11797 N N . ILE B 1 454 ? -36.375 -39.656 -6.129 1 85 454 ILE B N 1
ATOM 11798 C CA . ILE B 1 454 ? -35.469 -40.812 -6.254 1 85 454 ILE B CA 1
ATOM 11799 C C . ILE B 1 454 ? -36.25 -42.031 -6.766 1 85 454 ILE B C 1
ATOM 11801 O O . ILE B 1 454 ? -35.719 -42.812 -7.543 1 85 454 ILE B O 1
ATOM 11805 N N . ASP B 1 455 ? -37.469 -42.062 -6.375 1 80.88 455 ASP B N 1
ATOM 11806 C CA . ASP B 1 455 ? -38.281 -43.188 -6.828 1 80.88 455 ASP B CA 1
ATOM 11807 C C . ASP B 1 455 ? -38.625 -43.062 -8.305 1 80.88 455 ASP B C 1
ATOM 11809 O O . ASP B 1 455 ? -38.688 -44.062 -9.031 1 80.88 455 ASP B O 1
ATOM 11813 N N . MET B 1 456 ? -38.781 -41.875 -8.734 1 83.44 456 MET B N 1
ATOM 11814 C CA . MET B 1 456 ? -39.188 -41.688 -10.117 1 83.44 456 MET B CA 1
ATOM 11815 C C . MET B 1 456 ? -38 -41.656 -11.047 1 83.44 456 MET B C 1
ATOM 11817 O O . MET B 1 456 ? -38 -42.312 -12.094 1 83.44 456 MET B O 1
ATOM 11821 N N . LEU B 1 457 ? -37.062 -40.938 -10.711 1 86.88 457 LEU B N 1
ATOM 11822 C CA . LEU B 1 457 ? -35.938 -40.719 -11.633 1 86.88 457 LEU B CA 1
ATOM 11823 C C . LEU B 1 457 ? -34.688 -41.406 -11.148 1 86.88 457 LEU B C 1
ATOM 11825 O O . LEU B 1 457 ? -33.688 -41.469 -11.867 1 86.88 457 LEU B O 1
ATOM 11829 N N . GLY B 1 458 ? -34.562 -42 -10.062 1 86.31 458 GLY B N 1
ATOM 11830 C CA . GLY B 1 458 ? -33.406 -42.656 -9.508 1 86.31 458 GLY B CA 1
ATOM 11831 C C . GLY B 1 458 ? -32.844 -43.719 -10.414 1 86.31 458 GLY B C 1
ATOM 11832 O O . GLY B 1 458 ? -31.641 -43.688 -10.742 1 86.31 458 GLY B O 1
ATOM 11833 N N . PRO B 1 459 ? -33.656 -44.531 -10.898 1 86.12 459 PRO B N 1
ATOM 11834 C CA . PRO B 1 459 ? -33.156 -45.594 -11.766 1 86.12 459 PRO B CA 1
ATOM 11835 C C . PRO B 1 459 ? -32.562 -45.062 -13.07 1 86.12 459 PRO B C 1
ATOM 11837 O O . PRO B 1 459 ? -31.547 -45.594 -13.547 1 86.12 459 PRO B O 1
ATOM 11840 N N . SER B 1 460 ? -33.156 -44.094 -13.641 1 88 460 SER B N 1
ATOM 11841 C CA . SER B 1 460 ? -32.594 -43.531 -14.867 1 88 460 SER B CA 1
ATOM 11842 C C . SER B 1 460 ? -31.281 -42.812 -14.609 1 88 460 SER B C 1
ATOM 11844 O O . SER B 1 460 ? -30.375 -42.844 -15.453 1 88 460 SER B O 1
ATOM 11846 N N . ILE B 1 461 ? -31.141 -42.094 -13.5 1 90.5 461 ILE B N 1
ATOM 11847 C CA . ILE B 1 461 ? -29.891 -41.438 -13.125 1 90.5 461 ILE B CA 1
ATOM 11848 C C . ILE B 1 461 ? -28.797 -42.5 -12.93 1 90.5 461 ILE B C 1
ATOM 11850 O O . ILE B 1 461 ? -27.672 -42.312 -13.391 1 90.5 461 ILE B O 1
ATOM 11854 N N . LYS B 1 462 ? -29.156 -43.562 -12.273 1 89.38 462 LYS B N 1
ATOM 11855 C CA . LYS B 1 462 ? -28.203 -44.656 -12.047 1 89.38 462 LYS B CA 1
ATOM 11856 C C . LYS B 1 462 ? -27.781 -45.312 -13.359 1 89.38 462 LYS B C 1
ATOM 11858 O O . LYS B 1 462 ? -26.609 -45.625 -13.555 1 89.38 462 LYS B O 1
ATOM 11863 N N . SER B 1 463 ? -28.656 -45.5 -14.25 1 88.75 463 SER B N 1
ATOM 11864 C CA . SER B 1 463 ? -28.359 -46.125 -15.531 1 88.75 463 SER B CA 1
ATOM 11865 C C . SER B 1 463 ? -27.469 -45.219 -16.391 1 88.75 463 SER B C 1
ATOM 11867 O O . SER B 1 463 ? -26.5 -45.719 -16.984 1 88.75 463 SER B O 1
ATOM 11869 N N . LEU B 1 464 ? -27.812 -44 -16.5 1 90.5 464 LEU B N 1
ATOM 11870 C CA . LEU B 1 464 ? -26.984 -43.094 -17.297 1 90.5 464 LEU B CA 1
ATOM 11871 C C . LEU B 1 464 ? -25.594 -42.969 -16.688 1 90.5 464 LEU B C 1
ATOM 11873 O O . LEU B 1 464 ? -24.594 -42.969 -17.406 1 90.5 464 LEU B O 1
ATOM 11877 N N . ALA B 1 465 ? -25.516 -42.812 -15.359 1 91.81 465 ALA B N 1
ATOM 11878 C CA . ALA B 1 465 ? -24.234 -42.719 -14.688 1 91.81 465 ALA B CA 1
ATOM 11879 C C . ALA B 1 465 ? -23.375 -43.938 -14.93 1 91.81 465 ALA B C 1
ATOM 11881 O O . ALA B 1 465 ? -22.156 -43.844 -15.102 1 91.81 465 ALA B O 1
ATOM 11882 N N . HIS B 1 466 ? -23.984 -45.031 -14.961 1 88.5 466 HIS B N 1
ATOM 11883 C CA . HIS B 1 466 ? -23.25 -46.281 -15.227 1 88.5 466 HIS B CA 1
ATOM 11884 C C . HIS B 1 466 ? -22.734 -46.312 -16.656 1 88.5 466 HIS B C 1
ATOM 11886 O O . HIS B 1 466 ? -21.578 -46.656 -16.906 1 88.5 466 HIS B O 1
ATOM 11892 N N . THR B 1 467 ? -23.516 -45.969 -17.609 1 89.75 467 THR B N 1
ATOM 11893 C CA . THR B 1 467 ? -23.094 -45.938 -19.016 1 89.75 467 THR B CA 1
ATOM 11894 C C . THR B 1 467 ? -21.969 -44.938 -19.203 1 89.75 467 THR B C 1
ATOM 11896 O O . THR B 1 467 ? -20.984 -45.219 -19.891 1 89.75 467 THR B O 1
ATOM 11899 N N . LEU B 1 468 ? -22.172 -43.844 -18.625 1 93 468 LEU B N 1
ATOM 11900 C CA . LEU B 1 468 ? -21.141 -42.812 -18.75 1 93 468 LEU B CA 1
ATOM 11901 C C . LEU B 1 468 ? -19.844 -43.25 -18.094 1 93 468 LEU B C 1
ATOM 11903 O O . LEU B 1 468 ? -18.766 -43.062 -18.656 1 93 468 LEU B O 1
ATOM 11907 N N . SER B 1 469 ? -19.891 -43.844 -16.859 1 91.94 469 SER B N 1
ATOM 11908 C CA . SER B 1 469 ? -18.688 -44.281 -16.172 1 91.94 469 SER B CA 1
ATOM 11909 C C . SER B 1 469 ? -17.969 -45.375 -16.953 1 91.94 469 SER B C 1
ATOM 11911 O O . SER B 1 469 ? -16.75 -45.406 -17.016 1 91.94 469 SER B O 1
ATOM 11913 N N . GLU B 1 470 ? -18.703 -46.188 -17.625 1 88.88 470 GLU B N 1
ATOM 11914 C CA . GLU B 1 470 ? -18.094 -47.25 -18.422 1 88.88 470 GLU B CA 1
ATOM 11915 C C . GLU B 1 470 ? -17.469 -46.719 -19.688 1 88.88 470 GLU B C 1
ATOM 11917 O O . GLU B 1 470 ? -16.438 -47.219 -20.156 1 88.88 470 GLU B O 1
ATOM 11922 N N . ILE B 1 471 ? -18.078 -45.75 -20.25 1 90.62 471 ILE B N 1
ATOM 11923 C CA . ILE B 1 471 ? -17.516 -45.125 -21.453 1 90.62 471 ILE B CA 1
ATOM 11924 C C . ILE B 1 471 ? -16.203 -44.438 -21.094 1 90.62 471 ILE B C 1
ATOM 11926 O O . ILE B 1 471 ? -15.227 -44.531 -21.859 1 90.62 471 ILE B O 1
ATOM 11930 N N . LEU B 1 472 ? -16.172 -43.812 -20 1 91.25 472 LEU B N 1
ATOM 11931 C CA . LEU B 1 472 ? -14.977 -43.094 -19.609 1 91.25 472 LEU B CA 1
ATOM 11932 C C . LEU B 1 472 ? -13.875 -44.031 -19.156 1 91.25 472 LEU B C 1
ATOM 11934 O O . LEU B 1 472 ? -12.688 -43.719 -19.266 1 91.25 472 LEU B O 1
ATOM 11938 N N . ARG B 1 473 ? -14.273 -45.25 -18.75 1 88.19 473 ARG B N 1
ATOM 11939 C CA . ARG B 1 473 ? -13.289 -46.219 -18.312 1 88.19 473 ARG B CA 1
ATOM 11940 C C . ARG B 1 473 ? -12.734 -47.031 -19.484 1 88.19 473 ARG B C 1
ATOM 11942 O O . ARG B 1 473 ? -11.656 -47.625 -19.391 1 88.19 473 ARG B O 1
ATOM 11949 N N . GLU B 1 474 ? -13.445 -46.938 -20.562 1 86.19 474 GLU B N 1
ATOM 11950 C CA . GLU B 1 474 ? -12.961 -47.656 -21.734 1 86.19 474 GLU B CA 1
ATOM 11951 C C . GLU B 1 474 ? -11.719 -47 -22.312 1 86.19 474 GLU B C 1
ATOM 11953 O O . GLU B 1 474 ? -11.719 -45.812 -22.594 1 86.19 474 GLU B O 1
ATOM 11958 N N . PRO B 1 475 ? -10.688 -47.844 -22.391 1 84.06 475 PRO B N 1
ATOM 11959 C CA . PRO B 1 475 ? -9.453 -47.281 -22.938 1 84.06 475 PRO B CA 1
ATOM 11960 C C . PRO B 1 475 ? -9.594 -46.875 -24.391 1 84.06 475 PRO B C 1
ATOM 11962 O O . PRO B 1 475 ? -10.086 -47.625 -25.219 1 84.06 475 PRO B O 1
ATOM 11965 N N . ALA B 1 476 ? -9.258 -45.656 -24.656 1 85.44 476 ALA B N 1
ATOM 11966 C CA . ALA B 1 476 ? -9.344 -45.094 -26 1 85.44 476 ALA B CA 1
ATOM 11967 C C . ALA B 1 476 ? -8.141 -45.5 -26.844 1 85.44 476 ALA B C 1
ATOM 11969 O O . ALA B 1 476 ? -8.211 -45.5 -28.078 1 85.44 476 ALA B O 1
ATOM 11970 N N . PHE B 1 477 ? -7.094 -45.812 -26.125 1 86.5 477 PHE B N 1
ATOM 11971 C CA . PHE B 1 477 ? -5.863 -46.094 -26.859 1 86.5 477 PHE B CA 1
ATOM 11972 C C . PHE B 1 477 ? -5.352 -47.5 -26.516 1 86.5 477 PHE B C 1
ATOM 11974 O O . PHE B 1 477 ? -5.492 -47.969 -25.375 1 86.5 477 PHE B O 1
ATOM 11981 N N . GLY B 1 478 ? -4.875 -48.188 -27.469 1 78.69 478 GLY B N 1
ATOM 11982 C CA . GLY B 1 478 ? -4.355 -49.531 -27.297 1 78.69 478 GLY B CA 1
ATOM 11983 C C . GLY B 1 478 ? -2.992 -49.562 -26.625 1 78.69 478 GLY B C 1
ATOM 11984 O O . GLY B 1 478 ? -2.67 -48.688 -25.828 1 78.69 478 GLY B O 1
ATOM 11985 N N . LYS B 1 479 ? -2.27 -50.656 -26.938 1 76.88 479 LYS B N 1
ATOM 11986 C CA . LYS B 1 479 ? -0.95 -50.844 -26.344 1 76.88 479 LYS B CA 1
ATOM 11987 C C . LYS B 1 479 ? 0.024 -49.781 -26.797 1 76.88 479 LYS B C 1
ATOM 11989 O O . LYS B 1 479 ? 0.757 -49.188 -25.984 1 76.88 479 LYS B O 1
ATOM 11994 N N . ASP B 1 480 ? -0.157 -49.562 -28.125 1 78.69 480 ASP B N 1
ATOM 11995 C CA . ASP B 1 480 ? 0.613 -48.438 -28.625 1 78.69 480 ASP B CA 1
ATOM 11996 C C . ASP B 1 480 ? -0.294 -47.25 -28.938 1 78.69 480 ASP B C 1
ATOM 11998 O O . ASP B 1 480 ? -0.939 -47.188 -29.984 1 78.69 480 ASP B O 1
ATOM 12002 N N . PRO B 1 481 ? -0.276 -46.344 -28.047 1 75.75 481 PRO B N 1
ATOM 12003 C CA . PRO B 1 481 ? -1.236 -45.219 -28.141 1 75.75 481 PRO B CA 1
ATOM 12004 C C . PRO B 1 481 ? -1.037 -44.375 -29.391 1 75.75 481 PRO B C 1
ATOM 12006 O O . PRO B 1 481 ? -1.953 -43.656 -29.812 1 75.75 481 PRO B O 1
ATOM 12009 N N . ASN B 1 482 ? 0.081 -44.469 -30.031 1 75.88 482 ASN B N 1
ATOM 12010 C CA . ASN B 1 482 ? 0.309 -43.594 -31.188 1 75.88 482 ASN B CA 1
ATOM 12011 C C . ASN B 1 482 ? -0.215 -44.25 -32.469 1 75.88 482 ASN B C 1
ATOM 12013 O O . ASN B 1 482 ? -0.559 -43.531 -33.438 1 75.88 482 ASN B O 1
ATOM 12017 N N . LYS B 1 483 ? -0.326 -45.469 -32.375 1 76.12 483 LYS B N 1
ATOM 12018 C CA . LYS B 1 483 ? -0.736 -46.156 -33.594 1 76.12 483 LYS B CA 1
ATOM 12019 C C . LYS B 1 483 ? -2.125 -46.75 -33.469 1 76.12 483 LYS B C 1
ATOM 12021 O O . LYS B 1 483 ? -2.906 -46.781 -34.406 1 76.12 483 LYS B O 1
ATOM 12026 N N . ASP B 1 484 ? -2.35 -47.125 -32.188 1 80.25 484 ASP B N 1
ATOM 12027 C CA . ASP B 1 484 ? -3.582 -47.875 -32 1 80.25 484 ASP B CA 1
ATOM 12028 C C . ASP B 1 484 ? -4.648 -47.031 -31.312 1 80.25 484 ASP B C 1
ATOM 12030 O O . ASP B 1 484 ? -4.621 -46.875 -30.094 1 80.25 484 ASP B O 1
ATOM 12034 N N . VAL B 1 485 ? -5.457 -46.406 -32.156 1 83.19 485 VAL B N 1
ATOM 12035 C CA . VAL B 1 485 ? -6.617 -45.719 -31.594 1 83.19 485 VAL B CA 1
ATOM 12036 C C . VAL B 1 485 ? -7.844 -46.625 -31.688 1 83.19 485 VAL B C 1
ATOM 12038 O O . VAL B 1 485 ? -8.328 -46.906 -32.781 1 83.19 485 VAL B O 1
ATOM 12041 N N . THR B 1 486 ? -8.133 -47.344 -30.547 1 78.38 486 THR B N 1
ATOM 12042 C CA . THR B 1 486 ? -9.234 -48.281 -30.516 1 78.38 486 THR B CA 1
ATOM 12043 C C . THR B 1 486 ? -10.516 -47.625 -30 1 78.38 486 THR B C 1
ATOM 12045 O O . THR B 1 486 ? -10.844 -47.719 -28.828 1 78.38 486 THR B O 1
ATOM 12048 N N . VAL B 1 487 ? -11.047 -46.75 -30.844 1 81.19 487 VAL B N 1
ATOM 12049 C CA . VAL B 1 487 ? -12.32 -46.156 -30.453 1 81.19 487 VAL B CA 1
ATOM 12050 C C . VAL B 1 487 ? -13.477 -47 -30.984 1 81.19 487 VAL B C 1
ATOM 12052 O O . VAL B 1 487 ? -13.516 -47.312 -32.188 1 81.19 487 VAL B O 1
ATOM 12055 N N . ASN B 1 488 ? -14.219 -47.594 -30.047 1 78.75 488 ASN B N 1
ATOM 12056 C CA . ASN B 1 488 ? -15.445 -48.281 -30.453 1 78.75 488 ASN B CA 1
ATOM 12057 C C . ASN B 1 488 ? -16.453 -47.312 -31.078 1 78.75 488 ASN B C 1
ATOM 12059 O O . ASN B 1 488 ? -16.875 -46.344 -30.422 1 78.75 488 ASN B O 1
ATOM 12063 N N . GLU B 1 489 ? -16.766 -47.438 -32.344 1 78.5 489 GLU B N 1
ATOM 12064 C CA . GLU B 1 489 ? -17.672 -46.531 -33.062 1 78.5 489 GLU B CA 1
ATOM 12065 C C . GLU B 1 489 ? -19.078 -46.562 -32.469 1 78.5 489 GLU B C 1
ATOM 12067 O O . GLU B 1 489 ? -19.859 -45.625 -32.656 1 78.5 489 GLU B O 1
ATOM 12072 N N . GLN B 1 490 ? -19.281 -47.594 -31.594 1 84.5 490 GLN B N 1
ATOM 12073 C CA . GLN B 1 490 ? -20.641 -47.719 -31.062 1 84.5 490 GLN B CA 1
ATOM 12074 C C . GLN B 1 490 ? -20.812 -46.875 -29.797 1 84.5 490 GLN B C 1
ATOM 12076 O O . GLN B 1 490 ? -21.953 -46.625 -29.391 1 84.5 490 GLN B O 1
ATOM 12081 N N . LEU B 1 491 ? -19.766 -46.438 -29.328 1 88.94 491 LEU B N 1
ATOM 12082 C CA . LEU B 1 491 ? -19.859 -45.75 -28.047 1 88.94 491 LEU B CA 1
ATOM 12083 C C . LEU B 1 491 ? -20.656 -44.469 -28.203 1 88.94 491 LEU B C 1
ATOM 12085 O O . LEU B 1 491 ? -21.469 -44.125 -27.344 1 88.94 491 LEU B O 1
ATOM 12089 N N . ARG B 1 492 ? -20.453 -43.75 -29.266 1 89.25 492 ARG B N 1
ATOM 12090 C CA . ARG B 1 492 ? -21.141 -42.5 -29.438 1 89.25 492 ARG B CA 1
ATOM 12091 C C . ARG B 1 492 ? -22.625 -42.688 -29.656 1 89.25 492 ARG B C 1
ATOM 12093 O O . ARG B 1 492 ? -23.453 -41.969 -29.109 1 89.25 492 ARG B O 1
ATOM 12100 N N . GLU B 1 493 ? -22.969 -43.688 -30.406 1 86.69 493 GLU B N 1
ATOM 12101 C CA . GLU B 1 493 ? -24.375 -43.969 -30.641 1 86.69 493 GLU B CA 1
ATOM 12102 C C . GLU B 1 493 ? -25.062 -44.469 -29.375 1 86.69 493 GLU B C 1
ATOM 12104 O O . GLU B 1 493 ? -26.219 -44.125 -29.109 1 86.69 493 GLU B O 1
ATOM 12109 N N . SER B 1 494 ? -24.328 -45.25 -28.641 1 88.69 494 SER B N 1
ATOM 12110 C CA . SER B 1 494 ? -24.875 -45.719 -27.375 1 88.69 494 SER B CA 1
ATOM 12111 C C . SER B 1 494 ? -25.094 -44.562 -26.406 1 88.69 494 SER B C 1
ATOM 12113 O O . SER B 1 494 ? -26.078 -44.531 -25.656 1 88.69 494 SER B O 1
ATOM 12115 N N . LEU B 1 495 ? -24.203 -43.656 -26.406 1 91.56 495 LEU B N 1
ATOM 12116 C CA . LEU B 1 495 ? -24.359 -42.531 -25.531 1 91.56 495 LEU B CA 1
ATOM 12117 C C . LEU B 1 495 ? -25.547 -41.656 -25.953 1 91.56 495 LEU B C 1
ATOM 12119 O O . LEU B 1 495 ? -26.297 -41.188 -25.109 1 91.56 495 LEU B O 1
ATOM 12123 N N . ARG B 1 496 ? -25.688 -41.5 -27.25 1 87.25 496 ARG B N 1
ATOM 12124 C CA . ARG B 1 496 ? -26.812 -40.688 -27.75 1 87.25 496 ARG B CA 1
ATOM 12125 C C . ARG B 1 496 ? -28.141 -41.375 -27.406 1 87.25 496 ARG B C 1
ATOM 12127 O O . ARG B 1 496 ? -29.109 -40.688 -27.047 1 87.25 496 ARG B O 1
ATOM 12134 N N . ASP B 1 497 ? -28.172 -42.656 -27.422 1 86.88 497 ASP B N 1
ATOM 12135 C CA . ASP B 1 497 ? -29.375 -43.406 -27.062 1 86.88 497 ASP B CA 1
ATOM 12136 C C . ASP B 1 497 ? -29.641 -43.281 -25.562 1 86.88 497 ASP B C 1
ATOM 12138 O O . ASP B 1 497 ? -30.797 -43.125 -25.141 1 86.88 497 ASP B O 1
ATOM 12142 N N . ALA B 1 498 ? -28.625 -43.438 -24.812 1 89.56 498 ALA B N 1
ATOM 12143 C CA . ALA B 1 498 ? -28.781 -43.344 -23.375 1 89.56 498 ALA B CA 1
ATOM 12144 C C . ALA B 1 498 ? -29.25 -41.938 -22.969 1 89.56 498 ALA B C 1
ATOM 12146 O O . ALA B 1 498 ? -30.062 -41.781 -22.062 1 89.56 498 ALA B O 1
ATOM 12147 N N . LEU B 1 499 ? -28.734 -40.938 -23.656 1 89.56 499 LEU B N 1
ATOM 12148 C CA . LEU B 1 499 ? -29.109 -39.562 -23.359 1 89.56 499 LEU B CA 1
ATOM 12149 C C . LEU B 1 499 ? -30.562 -39.312 -23.734 1 89.56 499 LEU B C 1
ATOM 12151 O O . LEU B 1 499 ? -31.281 -38.594 -23.016 1 89.56 499 LEU B O 1
ATOM 12155 N N . ASN B 1 500 ? -31 -39.875 -24.812 1 83.69 500 ASN B N 1
ATOM 12156 C CA . ASN B 1 500 ? -32.406 -39.719 -25.234 1 83.69 500 ASN B CA 1
ATOM 12157 C C . ASN B 1 500 ? -33.344 -40.406 -24.266 1 83.69 500 ASN B C 1
ATOM 12159 O O . ASN B 1 500 ? -34.406 -39.875 -23.922 1 83.69 500 ASN B O 1
ATOM 12163 N N . LEU B 1 501 ? -32.938 -41.562 -23.781 1 84.5 501 LEU B N 1
ATOM 12164 C CA . LEU B 1 501 ? -33.75 -42.25 -22.781 1 84.5 501 LEU B CA 1
ATOM 12165 C C . LEU B 1 501 ? -33.812 -41.469 -21.484 1 84.5 501 LEU B C 1
ATOM 12167 O O . LEU B 1 501 ? -34.875 -41.375 -20.875 1 84.5 501 LEU B O 1
ATOM 12171 N N . TYR B 1 502 ? -32.75 -40.938 -21.094 1 88.94 502 TYR B N 1
ATOM 12172 C CA . TYR B 1 502 ? -32.719 -40.156 -19.859 1 88.94 502 TYR B CA 1
ATOM 12173 C C . TYR B 1 502 ? -33.5 -38.875 -20 1 88.94 502 TYR B C 1
ATOM 12175 O O . TYR B 1 502 ? -34.25 -38.5 -19.078 1 88.94 502 TYR B O 1
ATOM 12183 N N . ASN B 1 503 ? -33.375 -38.25 -21.141 1 83.19 503 ASN B N 1
ATOM 12184 C CA . ASN B 1 503 ? -34.094 -37 -21.344 1 83.19 503 ASN B CA 1
ATOM 12185 C C . ASN B 1 503 ? -35.625 -37.188 -21.344 1 83.19 503 ASN B C 1
ATOM 12187 O O . ASN B 1 503 ? -36.375 -36.375 -20.797 1 83.19 503 ASN B O 1
ATOM 12191 N N . ASN B 1 504 ? -36.062 -38.281 -21.797 1 78.88 504 ASN B N 1
ATOM 12192 C CA . ASN B 1 504 ? -37.5 -38.594 -21.797 1 78.88 504 ASN B CA 1
ATOM 12193 C C . ASN B 1 504 ? -37.969 -38.938 -20.391 1 78.88 504 ASN B C 1
ATOM 12195 O O . ASN B 1 504 ? -39.031 -38.469 -19.953 1 78.88 504 ASN B O 1
ATOM 12199 N N . ALA B 1 505 ? -37.156 -39.688 -19.719 1 83.56 505 ALA B N 1
ATOM 12200 C CA . ALA B 1 505 ? -37.531 -40.031 -18.344 1 83.56 505 ALA B CA 1
ATOM 12201 C C . ALA B 1 505 ? -37.5 -38.812 -17.453 1 83.56 505 ALA B C 1
ATOM 12203 O O . ALA B 1 505 ? -38.344 -38.656 -16.562 1 83.56 505 ALA B O 1
ATOM 12204 N N . ARG B 1 506 ? -36.562 -38 -17.641 1 84.94 506 ARG B N 1
ATOM 12205 C CA . ARG B 1 506 ? -36.406 -36.812 -16.828 1 84.94 506 ARG B CA 1
ATOM 12206 C C . ARG B 1 506 ? -37.594 -35.844 -17.031 1 84.94 506 ARG B C 1
ATOM 12208 O O . ARG B 1 506 ? -38.188 -35.344 -16.078 1 84.94 506 ARG B O 1
ATOM 12215 N N . SER B 1 507 ? -37.938 -35.562 -18.281 1 77.5 507 SER B N 1
ATOM 12216 C CA . SER B 1 507 ? -39.062 -34.656 -18.578 1 77.5 507 SER B CA 1
ATOM 12217 C C . SER B 1 507 ? -40.375 -35.188 -18 1 77.5 507 SER B C 1
ATOM 12219 O O . SER B 1 507 ? -41.156 -34.406 -17.438 1 77.5 507 SER B O 1
ATOM 12221 N N . GLY B 1 508 ? -40.625 -36.406 -18.094 1 76.69 508 GLY B N 1
ATOM 12222 C CA . GLY B 1 508 ? -41.844 -37 -17.547 1 76.69 508 GLY B CA 1
ATOM 12223 C C . GLY B 1 508 ? -41.875 -37 -16.031 1 76.69 508 GLY B C 1
ATOM 12224 O O . GLY B 1 508 ? -42.906 -36.688 -15.43 1 76.69 508 GLY B O 1
ATOM 12225 N N . SER B 1 509 ? -40.781 -37.312 -15.43 1 81.38 509 SER B N 1
ATOM 12226 C CA . SER B 1 509 ? -40.719 -37.375 -13.977 1 81.38 509 SER B CA 1
ATOM 12227 C C . SER B 1 509 ? -40.844 -35.969 -13.367 1 81.38 509 SER B C 1
ATOM 12229 O O . SER B 1 509 ? -41.5 -35.781 -12.336 1 81.38 509 SER B O 1
ATOM 12231 N N . LEU B 1 510 ? -40.156 -35 -13.945 1 80 510 LEU B N 1
ATOM 12232 C CA . LEU B 1 510 ? -40.219 -33.656 -13.406 1 80 510 LEU B CA 1
ATOM 12233 C C . LEU B 1 510 ? -41.625 -33.062 -13.562 1 80 510 LEU B C 1
ATOM 12235 O O . LEU B 1 510 ? -42.094 -32.344 -12.688 1 80 510 LEU B O 1
ATOM 12239 N N . GLU B 1 511 ? -42.188 -33.344 -14.648 1 75.56 511 GLU B N 1
ATOM 12240 C CA . GLU B 1 511 ? -43.562 -32.906 -14.82 1 75.56 511 GLU B CA 1
ATOM 12241 C C . GLU B 1 511 ? -44.5 -33.531 -13.781 1 75.56 511 GLU B C 1
ATOM 12243 O O . GLU B 1 511 ? -45.375 -32.844 -13.227 1 75.56 511 GLU B O 1
ATOM 12248 N N . GLU B 1 512 ? -44.281 -34.781 -13.531 1 77.62 512 GLU B N 1
ATOM 12249 C CA . GLU B 1 512 ? -45.094 -35.469 -12.523 1 77.62 512 GLU B CA 1
ATOM 12250 C C . GLU B 1 512 ? -44.812 -34.938 -11.125 1 77.62 512 GLU B C 1
ATOM 12252 O O . GLU B 1 512 ? -45.719 -34.812 -10.305 1 77.62 512 GLU B O 1
ATOM 12257 N N . LEU B 1 513 ? -43.594 -34.688 -10.93 1 80.38 513 LEU B N 1
ATOM 12258 C CA . LEU B 1 513 ? -43.188 -34.156 -9.641 1 80.38 513 LEU B CA 1
ATOM 12259 C C . LEU B 1 513 ? -43.844 -32.781 -9.398 1 80.38 513 LEU B C 1
ATOM 12261 O O . LEU B 1 513 ? -44.438 -32.562 -8.336 1 80.38 513 LEU B O 1
ATOM 12265 N N . TYR B 1 514 ? -43.812 -31.906 -10.359 1 75.81 514 TYR B N 1
ATOM 12266 C CA . TYR B 1 514 ? -44.375 -30.562 -10.188 1 75.81 514 TYR B CA 1
ATOM 12267 C C . TYR B 1 514 ? -45.906 -30.625 -10.156 1 75.81 514 TYR B C 1
ATOM 12269 O O . TYR B 1 514 ? -46.531 -29.812 -9.477 1 75.81 514 TYR B O 1
ATOM 12277 N N . ARG B 1 515 ? -46.438 -31.562 -10.773 1 73.69 515 ARG B N 1
ATOM 12278 C CA . ARG B 1 515 ? -47.875 -31.766 -10.68 1 73.69 515 ARG B CA 1
ATOM 12279 C C . ARG B 1 515 ? -48.281 -32.219 -9.281 1 73.69 515 ARG B C 1
ATOM 12281 O O . ARG B 1 515 ? -49.312 -31.75 -8.75 1 73.69 515 ARG B O 1
ATOM 12288 N N . THR B 1 516 ? -47.438 -33 -8.773 1 74.56 516 THR B N 1
ATOM 12289 C CA . THR B 1 516 ? -47.719 -33.469 -7.426 1 74.56 516 THR B CA 1
ATOM 12290 C C . THR B 1 516 ? -47.562 -32.344 -6.41 1 74.56 516 THR B C 1
ATOM 12292 O O . THR B 1 516 ? -48.312 -32.312 -5.414 1 74.56 516 THR B O 1
ATOM 12295 N N . ILE B 1 517 ? -46.625 -31.469 -6.645 1 75.31 517 ILE B N 1
ATOM 12296 C CA . ILE B 1 517 ? -46.438 -30.328 -5.754 1 75.31 517 ILE B CA 1
ATOM 12297 C C . ILE B 1 517 ? -47.625 -29.359 -5.887 1 75.31 517 ILE B C 1
ATOM 12299 O O . ILE B 1 517 ? -48.031 -28.75 -4.902 1 75.31 517 ILE B O 1
ATOM 12303 N N . GLU B 1 518 ? -48.156 -29.234 -7.051 1 68.62 518 GLU B N 1
ATOM 12304 C CA . GLU B 1 518 ? -49.281 -28.344 -7.305 1 68.62 518 GLU B CA 1
ATOM 12305 C C . GLU B 1 518 ? -50.531 -28.812 -6.57 1 68.62 518 GLU B C 1
ATOM 12307 O O . GLU B 1 518 ? -51.312 -28 -6.074 1 68.62 518 GLU B O 1
ATOM 12312 N N . PHE B 1 519 ? -50.625 -30.047 -6.43 1 58.94 519 PHE B N 1
ATOM 12313 C CA . PHE B 1 519 ? -51.844 -30.594 -5.82 1 58.94 519 PHE B CA 1
ATOM 12314 C C . PHE B 1 519 ? -51.812 -30.438 -4.305 1 58.94 519 PHE B C 1
ATOM 12316 O O . PHE B 1 519 ? -52.844 -30.406 -3.654 1 58.94 519 PHE B O 1
ATOM 12323 N N . GLY B 1 520 ? -50.594 -30.156 -3.654 1 57.44 520 GLY B N 1
ATOM 12324 C CA . GLY B 1 520 ? -50.469 -29.984 -2.213 1 57.44 520 GLY B CA 1
ATOM 12325 C C . GLY B 1 520 ? -50.625 -28.547 -1.768 1 57.44 520 GLY B C 1
ATOM 12326 O O . GLY B 1 520 ? -49.875 -28.078 -0.905 1 57.44 520 GLY B O 1
ATOM 12327 N N . ARG B 1 521 ? -51.438 -27.594 -2.203 1 55.88 521 ARG B N 1
ATOM 12328 C CA . ARG B 1 521 ? -51.562 -26.141 -2.219 1 55.88 521 ARG B CA 1
ATOM 12329 C C . ARG B 1 521 ? -51.906 -25.609 -0.827 1 55.88 521 ARG B C 1
ATOM 12331 O O . ARG B 1 521 ? -51.719 -24.422 -0.556 1 55.88 521 ARG B O 1
ATOM 12338 N N . THR B 1 522 ? -52.344 -26.344 0.103 1 55.25 522 THR B N 1
ATOM 12339 C CA . THR B 1 522 ? -52.812 -25.672 1.317 1 55.25 522 THR B CA 1
ATOM 12340 C C . THR B 1 522 ? -51.656 -25.484 2.295 1 55.25 522 THR B C 1
ATOM 12342 O O . THR B 1 522 ? -51.875 -25.266 3.488 1 55.25 522 THR B O 1
ATOM 12345 N N . ARG B 1 523 ? -50.469 -25.297 1.757 1 62.25 523 ARG B N 1
ATOM 12346 C CA . ARG B 1 523 ? -49.344 -25.281 2.666 1 62.25 523 ARG B CA 1
ATOM 12347 C C . ARG B 1 523 ? -48.906 -23.844 2.994 1 62.25 523 ARG B C 1
ATOM 12349 O O . ARG B 1 523 ? -49.312 -22.906 2.314 1 62.25 523 ARG B O 1
ATOM 12356 N N . SER B 1 524 ? -48.25 -23.703 4.148 1 66.31 524 SER B N 1
ATOM 12357 C CA . SER B 1 524 ? -47.688 -22.422 4.566 1 66.31 524 SER B CA 1
ATOM 12358 C C . SER B 1 524 ? -46.625 -21.938 3.594 1 66.31 524 SER B C 1
ATOM 12360 O O . SER B 1 524 ? -46.094 -22.734 2.82 1 66.31 524 SER B O 1
ATOM 12362 N N . GLU B 1 525 ? -46.406 -20.672 3.455 1 75 525 GLU B N 1
ATOM 12363 C CA . GLU B 1 525 ? -45.406 -20.031 2.582 1 75 525 GLU B CA 1
ATOM 12364 C C . GLU B 1 525 ? -44.031 -20.641 2.779 1 75 525 GLU B C 1
ATOM 12366 O O . GLU B 1 525 ? -43.344 -20.953 1.807 1 75 525 GLU B O 1
ATOM 12371 N N . LYS B 1 526 ? -43.625 -20.844 3.979 1 76.06 526 LYS B N 1
ATOM 12372 C CA . LYS B 1 526 ? -42.281 -21.328 4.262 1 76.06 526 LYS B CA 1
ATOM 12373 C C . LYS B 1 526 ? -42.094 -22.766 3.826 1 76.06 526 LYS B C 1
ATOM 12375 O O . LYS B 1 526 ? -41.062 -23.125 3.248 1 76.06 526 LYS B O 1
ATOM 12380 N N . ILE B 1 527 ? -43.031 -23.594 4.035 1 73.5 527 ILE B N 1
ATOM 12381 C CA . ILE B 1 527 ? -42.938 -25 3.688 1 73.5 527 ILE B CA 1
ATOM 12382 C C . ILE B 1 527 ? -43 -25.172 2.17 1 73.5 527 ILE B C 1
ATOM 12384 O O . ILE B 1 527 ? -42.281 -26 1.606 1 73.5 527 ILE B O 1
ATOM 12388 N N . GLN B 1 528 ? -43.844 -24.312 1.59 1 75.94 528 GLN B N 1
ATOM 12389 C CA . GLN B 1 528 ? -43.906 -24.375 0.134 1 75.94 528 GLN B CA 1
ATOM 12390 C C . GLN B 1 528 ? -42.562 -24 -0.49 1 75.94 528 GLN B C 1
ATOM 12392 O O . GLN B 1 528 ? -42.125 -24.609 -1.473 1 75.94 528 GLN B O 1
ATOM 12397 N N . ALA B 1 529 ? -41.969 -23.031 0.046 1 75.69 529 ALA B N 1
ATOM 12398 C CA . ALA B 1 529 ? -40.656 -22.609 -0.459 1 75.69 529 ALA B CA 1
ATOM 12399 C C . ALA B 1 529 ? -39.625 -23.703 -0.264 1 75.69 529 ALA B C 1
ATOM 12401 O O . ALA B 1 529 ? -38.781 -23.938 -1.141 1 75.69 529 ALA B O 1
ATOM 12402 N N . ASP B 1 530 ? -39.594 -24.391 0.854 1 75.94 530 ASP B N 1
ATOM 12403 C CA . ASP B 1 530 ? -38.656 -25.469 1.118 1 75.94 530 ASP B CA 1
ATOM 12404 C C . ASP B 1 530 ? -38.844 -26.641 0.163 1 75.94 530 ASP B C 1
ATOM 12406 O O . ASP B 1 530 ? -37.875 -27.234 -0.314 1 75.94 530 ASP B O 1
ATOM 12410 N N . ILE B 1 531 ? -40.125 -26.906 -0.071 1 76.44 531 ILE B N 1
ATOM 12411 C CA . ILE B 1 531 ? -40.438 -28.016 -0.969 1 76.44 531 ILE B CA 1
ATOM 12412 C C . ILE B 1 531 ? -39.969 -27.672 -2.387 1 76.44 531 ILE B C 1
ATOM 12414 O O . ILE B 1 531 ? -39.375 -28.516 -3.078 1 76.44 531 ILE B O 1
ATOM 12418 N N . GLU B 1 532 ? -40.188 -26.5 -2.709 1 79.12 532 GLU B N 1
ATOM 12419 C CA . GLU B 1 532 ? -39.781 -26.078 -4.051 1 79.12 532 GLU B CA 1
ATOM 12420 C C . GLU B 1 532 ? -38.25 -25.984 -4.18 1 79.12 532 GLU B C 1
ATOM 12422 O O . GLU B 1 532 ? -37.719 -26.234 -5.25 1 79.12 532 GLU B O 1
ATOM 12427 N N . GLU B 1 533 ? -37.656 -25.625 -3.18 1 79.06 533 GLU B N 1
ATOM 12428 C CA . GLU B 1 533 ? -36.188 -25.578 -3.203 1 79.06 533 GLU B CA 1
ATOM 12429 C C . GLU B 1 533 ? -35.625 -26.984 -3.391 1 79.06 533 GLU B C 1
ATOM 12431 O O . GLU B 1 533 ? -34.625 -27.156 -4.121 1 79.06 533 GLU B O 1
ATOM 12436 N N . VAL B 1 534 ? -36.188 -27.922 -2.715 1 81.12 534 VAL B N 1
ATOM 12437 C CA . VAL B 1 534 ? -35.688 -29.297 -2.863 1 81.12 534 VAL B CA 1
ATOM 12438 C C . VAL B 1 534 ? -35.969 -29.797 -4.273 1 81.12 534 VAL B C 1
ATOM 12440 O O . VAL B 1 534 ? -35.156 -30.484 -4.875 1 81.12 534 VAL B O 1
ATOM 12443 N N . ALA B 1 535 ? -37.094 -29.438 -4.762 1 78.5 535 ALA B N 1
ATOM 12444 C CA . ALA B 1 535 ? -37.438 -29.828 -6.129 1 78.5 535 ALA B CA 1
ATOM 12445 C C . ALA B 1 535 ? -36.469 -29.188 -7.125 1 78.5 535 ALA B C 1
ATOM 12447 O O . ALA B 1 535 ? -36.062 -29.812 -8.109 1 78.5 535 ALA B O 1
ATOM 12448 N N . ALA B 1 536 ? -36.125 -28 -6.883 1 79.19 536 ALA B N 1
ATOM 12449 C CA . ALA B 1 536 ? -35.188 -27.312 -7.754 1 79.19 536 ALA B CA 1
ATOM 12450 C C . ALA B 1 536 ? -33.781 -27.922 -7.656 1 79.19 536 ALA B C 1
ATOM 12452 O O . ALA B 1 536 ? -33.062 -27.969 -8.648 1 79.19 536 ALA B O 1
ATOM 12453 N N . ALA B 1 537 ? -33.406 -28.328 -6.48 1 83.44 537 ALA B N 1
ATOM 12454 C CA . ALA B 1 537 ? -32.125 -28.984 -6.312 1 83.44 537 ALA B CA 1
ATOM 12455 C C . ALA B 1 537 ? -32.062 -30.297 -7.086 1 83.44 537 ALA B C 1
ATOM 12457 O O . ALA B 1 537 ? -31.031 -30.625 -7.676 1 83.44 537 ALA B O 1
ATOM 12458 N N . CYS B 1 538 ? -33.125 -31 -7.039 1 84.19 538 CYS B N 1
ATOM 12459 C CA . CYS B 1 538 ? -33.188 -32.25 -7.785 1 84.19 538 CYS B CA 1
ATOM 12460 C C . CYS B 1 538 ? -33.156 -31.984 -9.289 1 84.19 538 CYS B C 1
ATOM 12462 O O . CYS B 1 538 ? -32.5 -32.688 -10.031 1 84.19 538 CYS B O 1
ATOM 12464 N N . GLY B 1 539 ? -33.812 -31 -9.719 1 80.31 539 GLY B N 1
ATOM 12465 C CA . GLY B 1 539 ? -33.719 -30.641 -11.117 1 80.31 539 GLY B CA 1
ATOM 12466 C C . GLY B 1 539 ? -32.344 -30.188 -11.531 1 80.31 539 GLY B C 1
ATOM 12467 O O . GLY B 1 539 ? -31.859 -30.516 -12.625 1 80.31 539 GLY B O 1
ATOM 12468 N N . HIS B 1 540 ? -31.797 -29.516 -10.688 1 80.62 540 HIS B N 1
ATOM 12469 C CA . HIS B 1 540 ? -30.438 -29.047 -10.984 1 80.62 540 HIS B CA 1
ATOM 12470 C C . HIS B 1 540 ? -29.469 -30.219 -11.117 1 80.62 540 HIS B C 1
ATOM 12472 O O . HIS B 1 540 ? -28.625 -30.219 -12.016 1 80.62 540 HIS B O 1
ATOM 12478 N N . PHE B 1 541 ? -29.516 -31.141 -10.297 1 86.94 541 PHE B N 1
ATOM 12479 C CA . PHE B 1 541 ? -28.656 -32.312 -10.398 1 86.94 541 PHE B CA 1
ATOM 12480 C C . PHE B 1 541 ? -28.906 -33.062 -11.703 1 86.94 541 PHE B C 1
ATOM 12482 O O . PHE B 1 541 ? -27.969 -33.5 -12.359 1 86.94 541 PHE B O 1
ATOM 12489 N N . SER B 1 542 ? -30.156 -33.188 -12.016 1 87.06 542 SER B N 1
ATOM 12490 C CA . SER B 1 542 ? -30.5 -33.906 -13.242 1 87.06 542 SER B CA 1
ATOM 12491 C C . SER B 1 542 ? -29.969 -33.188 -14.477 1 87.06 542 SER B C 1
ATOM 12493 O O . SER B 1 542 ? -29.516 -33.812 -15.422 1 87.06 542 SER B O 1
ATOM 12495 N N . PHE B 1 543 ? -29.922 -31.938 -14.445 1 82 543 PHE B N 1
ATOM 12496 C CA . PHE B 1 543 ? -29.406 -31.172 -15.57 1 82 543 PHE B CA 1
ATOM 12497 C C . PHE B 1 543 ? -27.875 -31.219 -15.602 1 82 543 PHE B C 1
ATOM 12499 O O . PHE B 1 543 ? -27.281 -31.219 -16.672 1 82 543 PHE B O 1
ATOM 12506 N N . SER B 1 544 ? -27.312 -31.109 -14.453 1 87.38 544 SER B N 1
ATOM 12507 C CA . SER B 1 544 ? -25.859 -31.203 -14.391 1 87.38 544 SER B CA 1
ATOM 12508 C C . SER B 1 544 ? -25.359 -32.531 -14.914 1 87.38 544 SER B C 1
ATOM 12510 O O . SER B 1 544 ? -24.281 -32.625 -15.516 1 87.38 544 SER B O 1
ATOM 12512 N N . LEU B 1 545 ? -26.109 -33.562 -14.656 1 90.06 545 LEU B N 1
ATOM 12513 C CA . LEU B 1 545 ? -25.734 -34.875 -15.18 1 90.06 545 LEU B CA 1
ATOM 12514 C C . LEU B 1 545 ? -25.844 -34.906 -16.703 1 90.06 545 LEU B C 1
ATOM 12516 O O . LEU B 1 545 ? -25.016 -35.531 -17.375 1 90.06 545 LEU B O 1
ATOM 12520 N N . GLN B 1 546 ? -26.797 -34.25 -17.234 1 87.56 546 GLN B N 1
ATOM 12521 C CA . GLN B 1 546 ? -26.922 -34.125 -18.688 1 87.56 546 GLN B CA 1
ATOM 12522 C C . GLN B 1 546 ? -25.734 -33.375 -19.266 1 87.56 546 GLN B C 1
ATOM 12524 O O . GLN B 1 546 ? -25.25 -33.688 -20.359 1 87.56 546 GLN B O 1
ATOM 12529 N N . ALA B 1 547 ? -25.281 -32.375 -18.594 1 86.25 547 ALA B N 1
ATOM 12530 C CA . ALA B 1 547 ? -24.125 -31.609 -19.047 1 86.25 547 ALA B CA 1
ATOM 12531 C C . ALA B 1 547 ? -22.875 -32.5 -19.078 1 86.25 547 ALA B C 1
ATOM 12533 O O . ALA B 1 547 ? -22.047 -32.344 -19.969 1 86.25 547 ALA B O 1
ATOM 12534 N N . VAL B 1 548 ? -22.75 -33.375 -18.109 1 92.06 548 VAL B N 1
ATOM 12535 C CA . VAL B 1 548 ? -21.625 -34.312 -18.094 1 92.06 548 VAL B CA 1
ATOM 12536 C C . VAL B 1 548 ? -21.703 -35.219 -19.328 1 92.06 548 VAL B C 1
ATOM 12538 O O . VAL B 1 548 ? -20.688 -35.531 -19.953 1 92.06 548 VAL B O 1
ATOM 12541 N N . ALA B 1 549 ? -22.844 -35.625 -19.719 1 91.94 549 ALA B N 1
ATOM 12542 C CA . ALA B 1 549 ? -23.031 -36.5 -20.891 1 91.94 549 ALA B CA 1
ATOM 12543 C C . ALA B 1 549 ? -22.703 -35.75 -22.172 1 91.94 549 ALA B C 1
ATOM 12545 O O . ALA B 1 549 ? -22.094 -36.312 -23.094 1 91.94 549 ALA B O 1
ATOM 12546 N N . GLU B 1 550 ? -23.016 -34.562 -22.234 1 88.38 550 GLU B N 1
ATOM 12547 C CA . GLU B 1 550 ? -22.703 -33.781 -23.438 1 88.38 550 GLU B CA 1
ATOM 12548 C C . GLU B 1 550 ? -21.203 -33.531 -23.562 1 88.38 550 GLU B C 1
ATOM 12550 O O . GLU B 1 550 ? -20.656 -33.562 -24.672 1 88.38 550 GLU B O 1
ATOM 12555 N N . GLU B 1 551 ? -20.609 -33.281 -22.453 1 89.81 551 GLU B N 1
ATOM 12556 C CA . GLU B 1 551 ? -19.156 -33.125 -22.5 1 89.81 551 GLU B CA 1
ATOM 12557 C C . GLU B 1 551 ? -18.469 -34.438 -22.859 1 89.81 551 GLU B C 1
ATOM 12559 O O . GLU B 1 551 ? -17.422 -34.438 -23.516 1 89.81 551 GLU B O 1
ATOM 12564 N N . THR B 1 552 ? -18.984 -35.531 -22.422 1 93.38 552 THR B N 1
ATOM 12565 C CA . THR B 1 552 ? -18.453 -36.844 -22.812 1 93.38 552 THR B CA 1
ATOM 12566 C C . THR B 1 552 ? -18.625 -37.062 -24.312 1 93.38 552 THR B C 1
ATOM 12568 O O . THR B 1 552 ? -17.766 -37.656 -24.969 1 93.38 552 THR B O 1
ATOM 12571 N N . ASP B 1 553 ? -19.734 -36.531 -24.828 1 90.56 553 ASP B N 1
ATOM 12572 C CA . ASP B 1 553 ? -19.969 -36.625 -26.266 1 90.56 553 ASP B CA 1
ATOM 12573 C C . ASP B 1 553 ? -18.922 -35.812 -27.031 1 90.56 553 ASP B C 1
ATOM 12575 O O . ASP B 1 553 ? -18.453 -36.25 -28.094 1 90.56 553 ASP B O 1
ATOM 12579 N N . ALA B 1 554 ? -18.641 -34.719 -26.547 1 89.69 554 ALA B N 1
ATOM 12580 C CA . ALA B 1 554 ? -17.609 -33.906 -27.172 1 89.69 554 ALA B CA 1
ATOM 12581 C C . ALA B 1 554 ? -16.25 -34.594 -27.141 1 89.69 554 ALA B C 1
ATOM 12583 O O . ALA B 1 554 ? -15.477 -34.531 -28.078 1 89.69 554 ALA B O 1
ATOM 12584 N N . TYR B 1 555 ? -16.016 -35.312 -26.016 1 92.38 555 TYR B N 1
ATOM 12585 C CA . TYR B 1 555 ? -14.789 -36.062 -25.891 1 92.38 555 TYR B CA 1
ATOM 12586 C C . TYR B 1 555 ? -14.75 -37.188 -26.922 1 92.38 555 TYR B C 1
ATOM 12588 O O . TYR B 1 555 ? -13.727 -37.406 -27.594 1 92.38 555 TYR B O 1
ATOM 12596 N N . LEU B 1 556 ? -15.812 -37.875 -27.203 1 92.12 556 LEU B N 1
ATOM 12597 C CA . LEU B 1 556 ? -15.867 -38.969 -28.156 1 92.12 556 LEU B CA 1
ATOM 12598 C C . LEU B 1 556 ? -15.789 -38.438 -29.594 1 92.12 556 LEU B C 1
ATOM 12600 O O . LEU B 1 556 ? -15.227 -39.094 -30.469 1 92.12 556 LEU B O 1
ATOM 12604 N N . ASP B 1 557 ? -16.203 -37.25 -29.781 1 90.31 557 ASP B N 1
ATOM 12605 C CA . ASP B 1 557 ? -16.094 -36.625 -31.109 1 90.31 557 ASP B CA 1
ATOM 12606 C C . ASP B 1 557 ? -14.633 -36.375 -31.469 1 90.31 557 ASP B C 1
ATOM 12608 O O . ASP B 1 557 ? -14.211 -36.625 -32.594 1 90.31 557 ASP B O 1
ATOM 12612 N N . VAL B 1 558 ? -13.93 -35.875 -30.547 1 91.56 558 VAL B N 1
ATOM 12613 C CA . VAL B 1 558 ? -12.523 -35.594 -30.812 1 91.56 558 VAL B CA 1
ATOM 12614 C C . VAL B 1 558 ? -11.758 -36.906 -31 1 91.56 558 VAL B C 1
ATOM 12616 O O . VAL B 1 558 ? -10.852 -37 -31.828 1 91.56 558 VAL B O 1
ATOM 12619 N N . LEU B 1 559 ? -12.141 -37.938 -30.25 1 91.56 559 LEU B N 1
ATOM 12620 C CA . LEU B 1 559 ? -11.477 -39.25 -30.375 1 91.56 559 LEU B CA 1
ATOM 12621 C C . LEU B 1 559 ? -11.711 -39.844 -31.766 1 91.56 559 LEU B C 1
ATOM 12623 O O . LEU B 1 559 ? -10.828 -40.469 -32.312 1 91.56 559 LEU B O 1
ATOM 12627 N N . GLU B 1 560 ? -12.812 -39.562 -32.344 1 89.69 560 GLU B N 1
ATOM 12628 C CA . GLU B 1 560 ? -13.094 -40.031 -33.719 1 89.69 560 GLU B CA 1
ATOM 12629 C C . GLU B 1 560 ? -12.258 -39.281 -34.75 1 89.69 560 GLU B C 1
ATOM 12631 O O . GLU B 1 560 ? -11.812 -39.844 -35.719 1 89.69 560 GLU B O 1
ATOM 12636 N N . ASP B 1 561 ? -12.07 -38.094 -34.469 1 89.25 561 ASP B N 1
ATOM 12637 C CA . ASP B 1 561 ? -11.203 -37.312 -35.344 1 89.25 561 ASP B CA 1
ATOM 12638 C C . ASP B 1 561 ? -9.758 -37.812 -35.25 1 89.25 561 ASP B C 1
ATOM 12640 O O . ASP B 1 561 ? -9.047 -37.844 -36.281 1 89.25 561 ASP B O 1
ATOM 12644 N N . VAL B 1 562 ? -9.328 -38.125 -34.062 1 91.25 562 VAL B N 1
ATOM 12645 C CA . VAL B 1 562 ? -7.969 -38.656 -33.875 1 91.25 562 VAL B CA 1
ATOM 12646 C C . VAL B 1 562 ? -7.816 -39.969 -34.594 1 91.25 562 VAL B C 1
ATOM 12648 O O . VAL B 1 562 ? -6.793 -40.219 -35.25 1 91.25 562 VAL B O 1
ATOM 12651 N N . LYS B 1 563 ? -8.836 -40.812 -34.5 1 88.69 563 LYS B N 1
ATOM 12652 C CA . LYS B 1 563 ? -8.805 -42.094 -35.219 1 88.69 563 LYS B CA 1
ATOM 12653 C C . LYS B 1 563 ? -8.758 -41.906 -36.719 1 88.69 563 LYS B C 1
ATOM 12655 O O . LYS B 1 563 ? -7.965 -42.531 -37.406 1 88.69 563 LYS B O 1
ATOM 12660 N N . TYR B 1 564 ? -9.5 -40.969 -37.188 1 86.44 564 TYR B N 1
ATOM 12661 C CA . TYR B 1 564 ? -9.539 -40.656 -38.625 1 86.44 564 TYR B CA 1
ATOM 12662 C C . TYR B 1 564 ? -8.203 -40.125 -39.125 1 86.44 564 TYR B C 1
ATOM 12664 O O . TYR B 1 564 ? -7.703 -40.562 -40.156 1 86.44 564 TYR B O 1
ATOM 12672 N N . THR B 1 565 ? -7.656 -39.281 -38.375 1 88.62 565 THR B N 1
ATOM 12673 C CA . THR B 1 565 ? -6.395 -38.688 -38.781 1 88.62 565 THR B CA 1
ATOM 12674 C C . THR B 1 565 ? -5.254 -39.688 -38.719 1 88.62 565 THR B C 1
ATOM 12676 O O . THR B 1 565 ? -4.309 -39.625 -39.5 1 88.62 565 THR B O 1
ATOM 12679 N N . THR B 1 566 ? -5.293 -40.562 -37.75 1 87.25 566 THR B N 1
ATOM 12680 C CA . THR B 1 566 ? -4.262 -41.594 -37.625 1 87.25 566 THR B CA 1
ATOM 12681 C C . THR B 1 566 ? -4.25 -42.5 -38.844 1 87.25 566 THR B C 1
ATOM 12683 O O . THR B 1 566 ? -3.189 -42.938 -39.312 1 87.25 566 THR B O 1
ATOM 12686 N N . GLU B 1 567 ? -5.383 -42.656 -39.531 1 84 567 GLU B N 1
ATOM 12687 C CA . GLU B 1 567 ? -5.48 -43.531 -40.688 1 84 567 GLU B CA 1
ATOM 12688 C C . GLU B 1 567 ? -5.137 -42.812 -41.969 1 84 567 GLU B C 1
ATOM 12690 O O . GLU B 1 567 ? -4.637 -43.406 -42.938 1 84 567 GLU B O 1
ATOM 12695 N N . THR B 1 568 ? -5.289 -41.469 -42 1 83.19 568 THR B N 1
ATOM 12696 C CA . THR B 1 568 ? -5.172 -40.75 -43.25 1 83.19 568 THR B CA 1
ATOM 12697 C C . THR B 1 568 ? -3.98 -39.812 -43.25 1 83.19 568 THR B C 1
ATOM 12699 O O . THR B 1 568 ? -3.504 -39.375 -44.312 1 83.19 568 THR B O 1
ATOM 12702 N N . ALA B 1 569 ? -3.467 -39.438 -42.125 1 80.94 569 ALA B N 1
ATOM 12703 C CA . ALA B 1 569 ? -2.549 -38.281 -42.062 1 80.94 569 ALA B CA 1
ATOM 12704 C C . ALA B 1 569 ? -1.179 -38.688 -42.625 1 80.94 569 ALA B C 1
ATOM 12706 O O . ALA B 1 569 ? -0.671 -39.75 -42.344 1 80.94 569 ALA B O 1
ATOM 12707 N N . SER B 1 570 ? -0.696 -37.875 -43.594 1 82.69 570 SER B N 1
ATOM 12708 C CA . SER B 1 570 ? 0.654 -38.031 -44.125 1 82.69 570 SER B CA 1
ATOM 12709 C C . SER B 1 570 ? 1.634 -37.094 -43.406 1 82.69 570 SER B C 1
ATOM 12711 O O . SER B 1 570 ? 1.222 -36.219 -42.656 1 82.69 570 SER B O 1
ATOM 12713 N N . ARG B 1 571 ? 2.898 -37.406 -43.469 1 88.06 571 ARG B N 1
ATOM 12714 C CA . ARG B 1 571 ? 3.934 -36.625 -42.844 1 88.06 571 ARG B CA 1
ATOM 12715 C C . ARG B 1 571 ? 4.125 -35.281 -43.531 1 88.06 571 ARG B C 1
ATOM 12717 O O . ARG B 1 571 ? 4.039 -35.219 -44.781 1 88.06 571 ARG B O 1
ATOM 12724 N N . SER B 1 572 ? 4.086 -34.156 -42.75 1 85.38 572 SER B N 1
ATOM 12725 C CA . SER B 1 572 ? 4.301 -32.844 -43.312 1 85.38 572 SER B CA 1
ATOM 12726 C C . SER B 1 572 ? 5.133 -31.953 -42.375 1 85.38 572 SER B C 1
ATOM 12728 O O . SER B 1 572 ? 5.027 -32.062 -41.156 1 85.38 572 SER B O 1
ATOM 12730 N N . TRP B 1 573 ? 6.23 -31.203 -42.844 1 87.06 573 TRP B N 1
ATOM 12731 C CA . TRP B 1 573 ? 7.023 -30.219 -42.094 1 87.06 573 TRP B CA 1
ATOM 12732 C C . TRP B 1 573 ? 6.758 -28.812 -42.594 1 87.06 573 TRP B C 1
ATOM 12734 O O . TRP B 1 573 ? 7.691 -28.078 -42.938 1 87.06 573 TRP B O 1
ATOM 12744 N N . SER B 1 574 ? 5.625 -28.438 -42.594 1 81.12 574 SER B N 1
ATOM 12745 C CA . SER B 1 574 ? 5.258 -27.125 -43.125 1 81.12 574 SER B CA 1
ATOM 12746 C C . SER B 1 574 ? 5.695 -26.016 -42.188 1 81.12 574 SER B C 1
ATOM 12748 O O . SER B 1 574 ? 5.805 -24.859 -42.625 1 81.12 574 SER B O 1
ATOM 12750 N N . TRP B 1 575 ? 6.047 -26.297 -40.875 1 81.06 575 TRP B N 1
ATOM 12751 C CA . TRP B 1 575 ? 6.453 -25.281 -39.906 1 81.06 575 TRP B CA 1
ATOM 12752 C C . TRP B 1 575 ? 7.824 -24.719 -40.281 1 81.06 575 TRP B C 1
ATOM 12754 O O . TRP B 1 575 ? 8.156 -23.594 -39.906 1 81.06 575 TRP B O 1
ATOM 12764 N N . LEU B 1 576 ? 8.539 -25.453 -40.938 1 79.56 576 LEU B N 1
ATOM 12765 C CA . LEU B 1 576 ? 9.875 -25 -41.344 1 79.56 576 LEU B CA 1
ATOM 12766 C C . LEU B 1 576 ? 9.797 -23.953 -42.438 1 79.56 576 LEU B C 1
ATOM 12768 O O . LEU B 1 576 ? 10.773 -23.25 -42.688 1 79.56 576 LEU B O 1
ATOM 12772 N N . LYS B 1 577 ? 8.602 -23.875 -43 1 78 577 LYS B N 1
ATOM 12773 C CA . LYS B 1 577 ? 8.438 -22.875 -44.062 1 78 577 LYS B CA 1
ATOM 12774 C C . LYS B 1 577 ? 8.133 -21.5 -43.5 1 78 577 LYS B C 1
ATOM 12776 O O . LYS B 1 577 ? 7.047 -20.953 -43.719 1 78 577 LYS B O 1
ATOM 12781 N N . PHE B 1 578 ? 8.969 -21.031 -42.438 1 70.56 578 PHE B N 1
ATOM 12782 C CA . PHE B 1 578 ? 8.781 -19.781 -41.719 1 70.56 578 PHE B CA 1
ATOM 12783 C C . PHE B 1 578 ? 8.727 -18.609 -42.688 1 70.56 578 PHE B C 1
ATOM 12785 O O . PHE B 1 578 ? 8.148 -17.562 -42.375 1 70.56 578 PHE B O 1
ATOM 12792 N N . TRP B 1 579 ? 9.469 -18.688 -43.906 1 63.75 579 TRP B N 1
ATOM 12793 C CA . TRP B 1 579 ? 9.461 -17.594 -44.875 1 63.75 579 TRP B CA 1
ATOM 12794 C C . TRP B 1 579 ? 8.039 -17.297 -45.344 1 63.75 579 TRP B C 1
ATOM 12796 O O . TRP B 1 579 ? 7.734 -16.172 -45.75 1 63.75 579 TRP B O 1
ATOM 12806 N N . ARG B 1 580 ? 7.246 -18.281 -45.25 1 62.72 580 ARG B N 1
ATOM 12807 C CA . ARG B 1 580 ? 5.867 -18.094 -45.688 1 62.72 580 ARG B CA 1
ATOM 12808 C C . ARG B 1 580 ? 5.09 -17.25 -44.688 1 62.72 580 ARG B C 1
ATOM 12810 O O . ARG B 1 580 ? 4.125 -16.578 -45.062 1 62.72 580 ARG B O 1
ATOM 12817 N N . ARG B 1 581 ? 5.574 -17.406 -43.344 1 58.88 581 ARG B N 1
ATOM 12818 C CA . ARG B 1 581 ? 4.883 -16.656 -42.312 1 58.88 581 ARG B CA 1
ATOM 12819 C C . ARG B 1 581 ? 5.27 -15.18 -42.375 1 58.88 581 ARG B C 1
ATOM 12821 O O . ARG B 1 581 ? 4.484 -14.312 -41.969 1 58.88 581 ARG B O 1
ATOM 12828 N N . PHE B 1 582 ? 6.633 -15.023 -42.688 1 52.31 582 PHE B N 1
ATOM 12829 C CA . PHE B 1 582 ? 7.078 -13.641 -42.781 1 52.31 582 PHE B CA 1
ATOM 12830 C C . PHE B 1 582 ? 6.547 -13.008 -44.062 1 52.31 582 PHE B C 1
ATOM 12832 O O . PHE B 1 582 ? 6.992 -11.93 -44.469 1 52.31 582 PHE B O 1
ATOM 12839 N N . ASN B 1 583 ? 5.941 -13.703 -44.938 1 45.09 583 ASN B N 1
ATOM 12840 C CA . ASN B 1 583 ? 5.367 -12.969 -46.062 1 45.09 583 ASN B CA 1
ATOM 12841 C C . ASN B 1 583 ? 4.523 -11.789 -45.594 1 45.09 583 ASN B C 1
ATOM 12843 O O . ASN B 1 583 ? 3.436 -11.977 -45.031 1 45.09 583 ASN B O 1
ATOM 12847 N N . TRP B 1 584 ? 5.316 -10.781 -45.25 1 44.84 584 TRP B N 1
ATOM 12848 C CA . TRP B 1 584 ? 4.836 -9.438 -44.938 1 44.84 584 TRP B CA 1
ATOM 12849 C C . TRP B 1 584 ? 3.635 -9.078 -45.812 1 44.84 584 TRP B C 1
ATOM 12851 O O . TRP B 1 584 ? 2.896 -8.141 -45.5 1 44.84 584 TRP B O 1
ATOM 12861 N N . THR B 1 585 ? 3.809 -9.492 -47.125 1 40.19 585 THR B N 1
ATOM 12862 C CA . THR B 1 585 ? 2.826 -8.938 -48.031 1 40.19 585 THR B CA 1
ATOM 12863 C C . THR B 1 585 ? 1.487 -9.656 -47.906 1 40.19 585 THR B C 1
ATOM 12865 O O . THR B 1 585 ? 0.594 -9.477 -48.75 1 40.19 585 THR B O 1
ATOM 12868 N N . LYS B 1 586 ? 1.571 -10.781 -47.406 1 41.94 586 LYS B N 1
ATOM 12869 C CA . LYS B 1 586 ? 0.218 -11.312 -47.531 1 41.94 586 LYS B CA 1
ATOM 12870 C C . LYS B 1 586 ? -0.792 -10.438 -46.781 1 41.94 586 LYS B C 1
ATOM 12872 O O . LYS B 1 586 ? -0.615 -10.141 -45.594 1 41.94 586 LYS B O 1
ATOM 12877 N N . SER B 1 587 ? -1.241 -9.562 -47.562 1 40.03 587 SER B N 1
ATOM 12878 C CA . SER B 1 587 ? -2.455 -8.844 -47.219 1 40.03 587 SER B CA 1
ATOM 12879 C C . SER B 1 587 ? -3.402 -9.734 -46.406 1 40.03 587 SER B C 1
ATOM 12881 O O . SER B 1 587 ? -3.506 -10.93 -46.688 1 40.03 587 SER B O 1
ATOM 12883 N N . PRO B 1 588 ? -3.479 -9.477 -45.188 1 38.78 588 PRO B N 1
ATOM 12884 C CA . PRO B 1 588 ? -4.543 -10.25 -44.562 1 38.78 588 PRO B CA 1
ATOM 12885 C C . PRO B 1 588 ? -5.645 -10.664 -45.531 1 38.78 588 PRO B C 1
ATOM 12887 O O . PRO B 1 588 ? -6.078 -9.859 -46.344 1 38.78 588 PRO B O 1
ATOM 12890 N N . ASP B 1 589 ? -5.391 -11.758 -46.219 1 32.59 589 ASP B N 1
ATOM 12891 C CA . ASP B 1 589 ? -6.574 -12.117 -47 1 32.59 589 ASP B CA 1
ATOM 12892 C C . ASP B 1 589 ? -7.848 -11.617 -46.312 1 32.59 589 ASP B C 1
ATOM 12894 O O . ASP B 1 589 ? -8.188 -12.055 -45.219 1 32.59 589 ASP B O 1
ATOM 12898 N N . LYS B 1 590 ? -8.094 -10.398 -46.562 1 37.41 590 LYS B N 1
ATOM 12899 C CA . LYS B 1 590 ? -9.375 -9.75 -46.312 1 37.41 590 LYS B CA 1
ATOM 12900 C C . LYS B 1 590 ? -10.531 -10.711 -46.531 1 37.41 590 LYS B C 1
ATOM 12902 O O . LYS B 1 590 ? -11.688 -10.375 -46.281 1 37.41 590 LYS B O 1
ATOM 12907 N N . ASN B 1 591 ? -10.203 -11.688 -47.594 1 31.75 591 ASN B N 1
ATOM 12908 C CA . ASN B 1 591 ? -11.375 -12.406 -48.062 1 31.75 591 ASN B CA 1
ATOM 12909 C C . ASN B 1 591 ? -11.898 -13.383 -47.031 1 31.75 591 ASN B C 1
ATOM 12911 O O . ASN B 1 591 ? -12.688 -14.281 -47.344 1 31.75 591 ASN B O 1
ATOM 12915 N N . MET B 1 592 ? -11.047 -13.82 -46.094 1 34.56 592 MET B N 1
ATOM 12916 C CA . MET B 1 592 ? -11.906 -14.555 -45.156 1 34.56 592 MET B CA 1
ATOM 12917 C C . MET B 1 592 ? -13.078 -13.688 -44.719 1 34.56 592 MET B C 1
ATOM 12919 O O . MET B 1 592 ? -13.086 -13.188 -43.594 1 34.56 592 MET B O 1
ATOM 12923 N N . MET B 1 593 ? -13.406 -12.68 -45.656 1 32.69 593 MET B N 1
ATOM 12924 C CA . MET B 1 593 ? -14.57 -11.828 -45.469 1 32.69 593 MET B CA 1
ATOM 12925 C C . MET B 1 593 ? -15.758 -12.625 -44.938 1 32.69 593 MET B C 1
ATOM 12927 O O . MET B 1 593 ? -16.359 -12.258 -43.938 1 32.69 593 MET B O 1
ATOM 12931 N N . GLY B 1 594 ? -16.875 -12.773 -45.906 1 31.3 594 GLY B N 1
ATOM 12932 C CA . GLY B 1 594 ? -18.328 -12.602 -45.969 1 31.3 594 GLY B CA 1
ATOM 12933 C C . GLY B 1 594 ? -19.094 -13.828 -45.531 1 31.3 594 GLY B C 1
ATOM 12934 O O . GLY B 1 594 ? -20.266 -14 -45.906 1 31.3 594 GLY B O 1
ATOM 12935 N N . ASP B 1 595 ? -18.438 -14.938 -45.312 1 32.12 595 ASP B N 1
ATOM 12936 C CA . ASP B 1 595 ? -19.625 -15.75 -45.031 1 32.12 595 ASP B CA 1
ATOM 12937 C C . ASP B 1 595 ? -20.453 -15.141 -43.906 1 32.12 595 ASP B C 1
ATOM 12939 O O . ASP B 1 595 ? -19.938 -14.906 -42.781 1 32.12 595 ASP B O 1
ATOM 12943 N N . PRO B 1 596 ? -21.469 -14.273 -44.281 1 35.47 596 PRO B N 1
ATOM 12944 C CA . PRO B 1 596 ? -22.438 -13.641 -43.375 1 35.47 596 PRO B CA 1
ATOM 12945 C C . PRO B 1 596 ? -22.812 -14.539 -42.219 1 35.47 596 PRO B C 1
ATOM 12947 O O . PRO B 1 596 ? -23.312 -14.047 -41.188 1 35.47 596 PRO B O 1
ATOM 12950 N N . GLU B 1 597 ? -23.016 -15.82 -42.625 1 31.69 597 GLU B N 1
ATOM 12951 C CA . GLU B 1 597 ? -23.547 -16.578 -41.5 1 31.69 597 GLU B CA 1
ATOM 12952 C C . GLU B 1 597 ? -22.641 -16.484 -40.281 1 31.69 597 GLU B C 1
ATOM 12954 O O . GLU B 1 597 ? -23.094 -16.625 -39.156 1 31.69 597 GLU B O 1
ATOM 12959 N N . HIS B 1 598 ? -21.328 -16.469 -40.594 1 33.94 598 HIS B N 1
ATOM 12960 C CA . HIS B 1 598 ? -20.484 -16.438 -39.406 1 33.94 598 HIS B CA 1
ATOM 12961 C C . HIS B 1 598 ? -20.375 -15.031 -38.844 1 33.94 598 HIS B C 1
ATOM 12963 O O . HIS B 1 598 ? -19.734 -14.828 -37.812 1 33.94 598 HIS B O 1
ATOM 12969 N N . GLU B 1 599 ? -20.609 -13.953 -39.656 1 35.97 599 GLU B N 1
ATOM 12970 C CA . GLU B 1 599 ? -20.594 -12.594 -39.125 1 35.97 599 GLU B CA 1
ATOM 12971 C C . GLU B 1 599 ? -21.578 -12.461 -37.938 1 35.97 599 GLU B C 1
ATOM 12973 O O . GLU B 1 599 ? -21.391 -11.602 -37.094 1 35.97 599 GLU B O 1
ATOM 12978 N N . SER B 1 600 ? -22.859 -12.938 -38.219 1 34.75 600 SER B N 1
ATOM 12979 C CA . SER B 1 600 ? -23.875 -12.672 -37.219 1 34.75 600 SER B CA 1
ATOM 12980 C C . SER B 1 600 ? -23.344 -12.922 -35.812 1 34.75 600 SER B C 1
ATOM 12982 O O . SER B 1 600 ? -23.891 -12.414 -34.844 1 34.75 600 SER B O 1
ATOM 12984 N N . LEU B 1 601 ? -22.734 -14.07 -35.594 1 34.06 601 LEU B N 1
ATOM 12985 C CA . LEU B 1 601 ? -22.406 -14.281 -34.188 1 34.06 601 LEU B CA 1
ATOM 12986 C C . LEU B 1 601 ? -21.156 -13.484 -33.781 1 34.06 601 LEU B C 1
ATOM 12988 O O . LEU B 1 601 ? -20.031 -13.961 -33.969 1 34.06 601 LEU B O 1
ATOM 12992 N N . ILE B 1 602 ? -20.953 -12.289 -34.281 1 37.34 602 ILE B N 1
ATOM 12993 C CA . ILE B 1 602 ? -19.922 -11.414 -33.75 1 37.34 602 ILE B CA 1
ATOM 12994 C C . ILE B 1 602 ? -19.656 -11.766 -32.281 1 37.34 602 ILE B C 1
ATOM 12996 O O . ILE B 1 602 ? -20.453 -11.438 -31.422 1 37.34 602 ILE B O 1
ATOM 13000 N N . GLN B 1 603 ? -19.312 -12.945 -32.031 1 41.44 603 GLN B N 1
ATOM 13001 C CA . GLN B 1 603 ? -18.875 -13.391 -30.703 1 41.44 603 GLN B CA 1
ATOM 13002 C C . GLN B 1 603 ? -17.812 -12.461 -30.141 1 41.44 603 GLN B C 1
ATOM 13004 O O . GLN B 1 603 ? -16.891 -12.031 -30.844 1 41.44 603 GLN B O 1
ATOM 13009 N N . LYS B 1 604 ? -18.141 -11.562 -29.234 1 50.88 604 LYS B N 1
ATOM 13010 C CA . LYS B 1 604 ? -17.141 -10.805 -28.484 1 50.88 604 LYS B CA 1
ATOM 13011 C C . LYS B 1 604 ? -15.828 -11.562 -28.375 1 50.88 604 LYS B C 1
ATOM 13013 O O . LYS B 1 604 ? -15.828 -12.797 -28.281 1 50.88 604 LYS B O 1
ATOM 13018 N N . PRO B 1 605 ? -14.805 -10.898 -28.734 1 49.72 605 PRO B N 1
ATOM 13019 C CA . PRO B 1 605 ? -13.5 -11.562 -28.703 1 49.72 605 PRO B CA 1
ATOM 13020 C C . PRO B 1 605 ? -13.266 -12.352 -27.422 1 49.72 605 PRO B C 1
ATOM 13022 O O . PRO B 1 605 ? -13.688 -11.922 -26.344 1 49.72 605 PRO B O 1
ATOM 13025 N N . PRO B 1 606 ? -13.031 -13.609 -27.578 1 54.47 606 PRO B N 1
ATOM 13026 C CA . PRO B 1 606 ? -12.75 -14.445 -26.406 1 54.47 606 PRO B CA 1
ATOM 13027 C C . PRO B 1 606 ? -11.734 -13.812 -25.469 1 54.47 606 PRO B C 1
ATOM 13029 O O . PRO B 1 606 ? -10.938 -12.969 -25.875 1 54.47 606 PRO B O 1
ATOM 13032 N N . VAL B 1 607 ? -12.016 -13.797 -24.188 1 60.38 607 VAL B N 1
ATOM 13033 C CA . VAL B 1 607 ? -11.094 -13.32 -23.172 1 60.38 607 VAL B CA 1
ATOM 13034 C C . VAL B 1 607 ? -9.703 -13.898 -23.422 1 60.38 607 VAL B C 1
ATOM 13036 O O . VAL B 1 607 ? -9.555 -15.094 -23.672 1 60.38 607 VAL B O 1
ATOM 13039 N N . PRO B 1 608 ? -8.797 -13.008 -23.797 1 56 608 PRO B N 1
ATOM 13040 C CA . PRO B 1 608 ? -7.426 -13.453 -24.062 1 56 608 PRO B CA 1
ATOM 13041 C C . PRO B 1 608 ? -6.898 -14.383 -22.969 1 56 608 PRO B C 1
ATOM 13043 O O . PRO B 1 608 ? -7.328 -14.297 -21.812 1 56 608 PRO B O 1
ATOM 13046 N N . ARG B 1 609 ? -6.152 -15.344 -23.422 1 56.53 609 ARG B N 1
ATOM 13047 C CA . ARG B 1 609 ? -5.555 -16.312 -22.516 1 56.53 609 ARG B CA 1
ATOM 13048 C C . ARG B 1 609 ? -4.637 -15.633 -21.5 1 56.53 609 ARG B C 1
ATOM 13050 O O . ARG B 1 609 ? -4.016 -14.617 -21.812 1 56.53 609 ARG B O 1
ATOM 13057 N N . LEU B 1 610 ? -4.84 -16.016 -20.219 1 56.91 610 LEU B N 1
ATOM 13058 C CA . LEU B 1 610 ? -3.943 -15.539 -19.172 1 56.91 610 LEU B CA 1
ATOM 13059 C C . LEU B 1 610 ? -2.484 -15.75 -19.562 1 56.91 610 LEU B C 1
ATOM 13061 O O . LEU B 1 610 ? -2.139 -16.797 -20.141 1 56.91 610 LEU B O 1
ATOM 13065 N N . ARG B 1 611 ? -1.696 -14.633 -19.641 1 57 611 ARG B N 1
ATOM 13066 C CA . ARG B 1 611 ? -0.278 -14.648 -19.984 1 57 611 ARG B CA 1
ATOM 13067 C C . ARG B 1 611 ? 0.444 -15.789 -19.266 1 57 611 ARG B C 1
ATOM 13069 O O . ARG B 1 611 ? 0.061 -16.172 -18.156 1 57 611 ARG B O 1
ATOM 13076 N N . LYS B 1 612 ? 1.32 -16.359 -19.828 1 55.72 612 LYS B N 1
ATOM 13077 C CA . LYS B 1 612 ? 2.115 -17.516 -19.422 1 55.72 612 LYS B CA 1
AT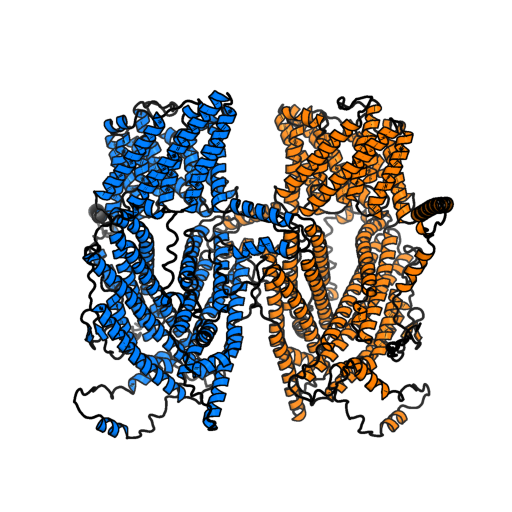OM 13078 C C . LYS B 1 612 ? 2.973 -17.203 -18.203 1 55.72 612 LYS B C 1
ATOM 13080 O O . LYS B 1 612 ? 3.557 -18.094 -17.594 1 55.72 612 LYS B O 1
ATOM 13085 N N . SER B 1 613 ? 2.834 -15.812 -17.656 1 57.31 613 SER B N 1
ATOM 13086 C CA . SER B 1 613 ? 3.723 -15.555 -16.531 1 57.31 613 SER B CA 1
ATOM 13087 C C . SER B 1 613 ? 3.211 -16.219 -15.258 1 57.31 613 SER B C 1
ATOM 13089 O O . SER B 1 613 ? 2.002 -16.391 -15.078 1 57.31 613 SER B O 1
ATOM 13091 N N . GLN B 1 614 ? 4.023 -17 -14.734 1 60.62 614 GLN B N 1
ATOM 13092 C CA . GLN B 1 614 ? 3.701 -17.781 -13.547 1 60.62 614 GLN B CA 1
ATOM 13093 C C . GLN B 1 614 ? 3.141 -16.891 -12.438 1 60.62 614 GLN B C 1
ATOM 13095 O O . GLN B 1 614 ? 2.381 -17.359 -11.586 1 60.62 614 GLN B O 1
ATOM 13100 N N . ILE B 1 615 ? 3.533 -15.508 -12.398 1 68.94 615 ILE B N 1
ATOM 13101 C CA . ILE B 1 615 ? 3.107 -14.688 -11.273 1 68.94 615 ILE B CA 1
ATOM 13102 C C . ILE B 1 615 ? 2.049 -13.688 -11.734 1 68.94 615 ILE B C 1
ATOM 13104 O O . ILE B 1 615 ? 2.232 -13 -12.734 1 68.94 615 ILE B O 1
ATOM 13108 N N . PRO B 1 616 ? 0.972 -13.875 -11.109 1 75.12 616 PRO B N 1
ATOM 13109 C CA . PRO B 1 616 ? -0.055 -12.883 -11.445 1 75.12 616 PRO B CA 1
ATOM 13110 C C . PRO B 1 616 ? 0.43 -11.445 -11.258 1 75.12 616 PRO B C 1
ATOM 13112 O O . PRO B 1 616 ? 1.248 -11.18 -10.375 1 75.12 616 PRO B O 1
ATOM 13115 N N . LYS B 1 617 ? 0.197 -10.539 -12.172 1 73.81 617 LYS B N 1
ATOM 13116 C CA . LYS B 1 617 ? 0.646 -9.156 -12.156 1 73.81 617 LYS B CA 1
ATOM 13117 C C . LYS B 1 617 ? 0.074 -8.406 -10.953 1 73.81 617 LYS B C 1
ATOM 13119 O O . LYS B 1 617 ? 0.666 -7.43 -10.484 1 73.81 617 LYS B O 1
ATOM 13124 N N . GLY B 1 618 ? -0.836 -8.938 -10.227 1 69.69 618 GLY B N 1
ATOM 13125 C CA . GLY B 1 618 ? -1.429 -8.234 -9.094 1 69.69 618 GLY B CA 1
ATOM 13126 C C . GLY B 1 618 ? -2.51 -7.254 -9.5 1 69.69 618 GLY B C 1
ATOM 13127 O O . GLY B 1 618 ? -3.535 -7.648 -10.062 1 69.69 618 GLY B O 1
ATOM 13128 N N . ILE B 1 619 ? -2.148 -5.805 -9.477 1 76.38 619 ILE B N 1
ATOM 13129 C CA . ILE B 1 619 ? -3.107 -4.758 -9.812 1 76.38 619 ILE B CA 1
ATOM 13130 C C . ILE B 1 619 ? -3.217 -4.633 -11.328 1 76.38 619 ILE B C 1
ATOM 13132 O O . ILE B 1 619 ? -2.211 -4.441 -12.016 1 76.38 619 ILE B O 1
ATOM 13136 N N . PRO B 1 620 ? -4.367 -4.859 -11.812 1 83.06 620 PRO B N 1
ATOM 13137 C CA . PRO B 1 620 ? -4.559 -4.852 -13.266 1 83.06 620 PRO B CA 1
ATOM 13138 C C . PRO B 1 620 ? -4.191 -3.514 -13.906 1 83.06 620 PRO B C 1
ATOM 13140 O O . PRO B 1 620 ? -4.191 -2.482 -13.227 1 83.06 620 PRO B O 1
ATOM 13143 N N . ASP B 1 621 ? -3.912 -3.49 -15.164 1 79.62 621 ASP B N 1
ATOM 13144 C CA . ASP B 1 621 ? -3.469 -2.318 -15.914 1 79.62 621 ASP B CA 1
ATOM 13145 C C . ASP B 1 621 ? -4.598 -1.298 -16.047 1 79.62 621 ASP B C 1
ATOM 13147 O O . ASP B 1 621 ? -4.348 -0.091 -16.078 1 79.62 621 ASP B O 1
ATOM 13151 N N . THR B 1 622 ? -5.824 -1.805 -16.047 1 78.38 622 THR B N 1
ATOM 13152 C CA . THR B 1 622 ? -6.949 -0.889 -16.203 1 78.38 622 THR B CA 1
ATOM 13153 C C . THR B 1 622 ? -7.098 -0.001 -14.977 1 78.38 622 THR B C 1
ATOM 13155 O O . THR B 1 622 ? -7.41 1.187 -15.094 1 78.38 622 THR B O 1
ATOM 13158 N N . MET B 1 623 ? -6.809 -0.55 -13.906 1 79.19 623 MET B N 1
ATOM 13159 C CA . MET B 1 623 ? -6.93 0.221 -12.672 1 79.19 623 MET B CA 1
ATOM 13160 C C . MET B 1 623 ? -5.75 1.175 -12.508 1 79.19 623 MET B C 1
ATOM 13162 O O . MET B 1 623 ? -5.918 2.297 -12.023 1 79.19 623 MET B O 1
ATOM 13166 N N . VAL B 1 624 ? -4.586 0.745 -12.992 1 81.38 624 VAL B N 1
ATOM 13167 C CA . VAL B 1 624 ? -3.402 1.595 -12.898 1 81.38 624 VAL B CA 1
ATOM 13168 C C . VAL B 1 624 ? -3.512 2.742 -13.898 1 81.38 624 VAL B C 1
ATOM 13170 O O . VAL B 1 624 ? -3.1 3.867 -13.609 1 81.38 624 VAL B O 1
ATOM 13173 N N . ALA B 1 625 ? -4.102 2.438 -15.055 1 81.62 625 ALA B N 1
ATOM 13174 C CA . ALA B 1 625 ? -4.266 3.48 -16.062 1 81.62 625 ALA B CA 1
ATOM 13175 C C . ALA B 1 625 ? -5.191 4.586 -15.562 1 81.62 625 ALA B C 1
ATOM 13177 O O . ALA B 1 625 ? -4.938 5.77 -15.805 1 81.62 625 ALA B O 1
ATOM 13178 N N . ARG B 1 626 ? -6.18 4.195 -14.891 1 80.94 626 ARG B N 1
ATOM 13179 C CA . ARG B 1 626 ? -7.09 5.195 -14.336 1 80.94 626 ARG B CA 1
ATOM 13180 C C . ARG B 1 626 ? -6.418 5.98 -13.211 1 80.94 626 ARG B C 1
ATOM 13182 O O . ARG B 1 626 ? -6.605 7.191 -13.102 1 80.94 626 ARG B O 1
ATOM 13189 N N . ARG B 1 627 ? -5.66 5.316 -12.406 1 81.44 627 ARG B N 1
ATOM 13190 C CA . ARG B 1 627 ? -4.965 5.957 -11.297 1 81.44 627 ARG B CA 1
ATOM 13191 C C . ARG B 1 627 ? -3.951 6.98 -11.797 1 81.44 627 ARG B C 1
ATOM 13193 O O . ARG B 1 627 ? -3.697 7.988 -11.141 1 81.44 627 ARG B O 1
ATOM 13200 N N . ASP B 1 628 ? -3.428 6.785 -13.008 1 82.75 628 ASP B N 1
ATOM 13201 C CA . ASP B 1 628 ? -2.393 7.656 -13.555 1 82.75 628 ASP B CA 1
ATOM 13202 C C . ASP B 1 628 ? -3.006 8.859 -14.266 1 82.75 628 ASP B C 1
ATOM 13204 O O . ASP B 1 628 ? -2.326 9.859 -14.5 1 82.75 628 ASP B O 1
ATOM 13208 N N . THR B 1 629 ? -4.297 8.836 -14.586 1 83.44 629 THR B N 1
ATOM 13209 C CA . THR B 1 629 ? -4.859 9.898 -15.406 1 83.44 629 THR B CA 1
ATOM 13210 C C . THR B 1 629 ? -5.906 10.688 -14.617 1 83.44 629 THR B C 1
ATOM 13212 O O . THR B 1 629 ? -6.281 11.797 -15.016 1 83.44 629 THR B O 1
ATOM 13215 N N . PHE B 1 630 ? -6.379 10.25 -13.484 1 83.94 630 PHE B N 1
ATOM 13216 C CA . PHE B 1 630 ? -7.52 10.898 -12.852 1 83.94 630 PHE B CA 1
ATOM 13217 C C . PHE B 1 630 ? -7.125 12.266 -12.305 1 83.94 630 PHE B C 1
ATOM 13219 O O . PHE B 1 630 ? -7.949 13.18 -12.25 1 83.94 630 PHE B O 1
ATOM 13226 N N . ASN B 1 631 ? -5.895 12.461 -11.844 1 82.44 631 ASN B N 1
ATOM 13227 C CA . ASN B 1 631 ? -5.465 13.766 -11.352 1 82.44 631 ASN B CA 1
ATOM 13228 C C . ASN B 1 631 ? -5.422 14.805 -12.477 1 82.44 631 ASN B C 1
ATOM 13230 O O . ASN B 1 631 ? -5.742 15.977 -12.25 1 82.44 631 ASN B O 1
ATOM 13234 N N . TRP B 1 632 ? -5 14.359 -13.656 1 83.62 632 TRP B N 1
ATOM 13235 C CA . TRP B 1 632 ? -4.949 15.258 -14.805 1 83.62 632 TRP B CA 1
ATOM 13236 C C . TRP B 1 632 ? -6.355 15.602 -15.281 1 83.62 632 TRP B C 1
ATOM 13238 O O . TRP B 1 632 ? -6.617 16.734 -15.703 1 83.62 632 TRP B O 1
ATOM 13248 N N . ASP B 1 633 ? -7.297 14.641 -15.148 1 83 633 ASP B N 1
ATOM 13249 C CA . ASP B 1 633 ? -8.68 14.867 -15.555 1 83 633 ASP B CA 1
ATOM 13250 C C . ASP B 1 633 ? -9.391 15.812 -14.586 1 83 633 ASP B C 1
ATOM 13252 O O . ASP B 1 633 ? -10.305 16.547 -14.977 1 83 633 ASP B O 1
ATOM 13256 N N . ALA B 1 634 ? -8.977 15.812 -13.359 1 81.5 634 ALA B N 1
ATOM 13257 C CA . ALA B 1 634 ? -9.602 16.656 -12.344 1 81.5 634 ALA B CA 1
ATOM 13258 C C . ALA B 1 634 ? -9.07 18.078 -12.414 1 81.5 634 ALA B C 1
ATOM 13260 O O . ALA B 1 634 ? -9.656 19 -11.844 1 81.5 634 ALA B O 1
ATOM 13261 N N . ALA B 1 635 ? -7.906 18.328 -13.117 1 81.31 635 ALA B N 1
ATOM 13262 C CA . ALA B 1 635 ? -7.348 19.656 -13.297 1 81.31 635 ALA B CA 1
ATOM 13263 C C . ALA B 1 635 ? -7.375 20.078 -14.766 1 81.31 635 ALA B C 1
ATOM 13265 O O . ALA B 1 635 ? -6.332 20.125 -15.422 1 81.31 635 ALA B O 1
ATOM 13266 N N . PRO B 1 636 ? -8.508 20.453 -15.289 1 76.62 636 PRO B N 1
ATOM 13267 C CA . PRO B 1 636 ? -8.609 20.781 -16.703 1 76.62 636 PRO B CA 1
ATOM 13268 C C . PRO B 1 636 ? -7.836 22.047 -17.078 1 76.62 636 PRO B C 1
ATOM 13270 O O . PRO B 1 636 ? -7.477 22.25 -18.234 1 76.62 636 PRO B O 1
ATOM 13273 N N . GLN B 1 637 ? -7.418 22.875 -16.109 1 77.06 637 GLN B N 1
ATOM 13274 C CA . GLN B 1 637 ? -6.742 24.141 -16.375 1 77.06 637 GLN B CA 1
ATOM 13275 C C . GLN B 1 637 ? -5.234 23.938 -16.516 1 77.06 637 GLN B C 1
ATOM 13277 O O . GLN B 1 637 ? -4.52 24.859 -16.938 1 77.06 637 GLN B O 1
ATOM 13282 N N . ALA B 1 638 ? -4.867 22.656 -16.312 1 77.31 638 ALA B N 1
ATOM 13283 C CA . ALA B 1 638 ? -3.428 22.422 -16.375 1 77.31 638 ALA B CA 1
ATOM 13284 C C . ALA B 1 638 ? -2.939 22.406 -17.828 1 77.31 638 ALA B C 1
ATOM 13286 O O . ALA B 1 638 ? -3.719 22.156 -18.75 1 77.31 638 ALA B O 1
ATOM 13287 N N . SER B 1 639 ? -1.663 22.828 -18.156 1 81.25 639 SER B N 1
ATOM 13288 C CA . SER B 1 639 ? -1.04 22.922 -19.469 1 81.25 639 SER B CA 1
ATOM 13289 C C . SER B 1 639 ? -1.058 21.578 -20.188 1 81.25 639 SER B C 1
ATOM 13291 O O . SER B 1 639 ? -0.737 20.547 -19.609 1 81.25 639 SER B O 1
ATOM 13293 N N . LYS B 1 640 ? -1.591 21.5 -21.438 1 85.19 640 LYS B N 1
ATOM 13294 C CA . LYS B 1 640 ? -1.685 20.297 -22.234 1 85.19 640 LYS B CA 1
ATOM 13295 C C . LYS B 1 640 ? -0.3 19.734 -22.562 1 85.19 640 LYS B C 1
ATOM 13297 O O . LYS B 1 640 ? -0.107 18.531 -22.625 1 85.19 640 LYS B O 1
ATOM 13302 N N . LEU B 1 641 ? 0.675 20.594 -22.656 1 87 641 LEU B N 1
ATOM 13303 C CA . LEU B 1 641 ? 2.031 20.156 -22.953 1 87 641 LEU B CA 1
ATOM 13304 C C . LEU B 1 641 ? 2.656 19.469 -21.75 1 87 641 LEU B C 1
ATOM 13306 O O . LEU B 1 641 ? 3.305 18.422 -21.906 1 87 641 LEU B O 1
ATOM 13310 N N . LYS B 1 642 ? 2.451 20.141 -20.641 1 86.25 642 LYS B N 1
ATOM 13311 C CA . LYS B 1 642 ? 2.961 19.516 -19.422 1 86.25 642 LYS B CA 1
ATOM 13312 C C . LYS B 1 642 ? 2.303 18.156 -19.188 1 86.25 642 LYS B C 1
ATOM 13314 O O . LYS B 1 642 ? 2.957 17.219 -18.719 1 86.25 642 LYS B O 1
ATOM 13319 N N . ARG B 1 643 ? 1.086 18.047 -19.625 1 87.25 643 ARG B N 1
ATOM 13320 C CA . ARG B 1 643 ? 0.346 16.797 -19.469 1 87.25 643 ARG B CA 1
ATOM 13321 C C . ARG B 1 643 ? 0.901 15.719 -20.391 1 87.25 643 ARG B C 1
ATOM 13323 O O . ARG B 1 643 ? 1.147 14.594 -19.953 1 87.25 643 ARG B O 1
ATOM 13330 N N . ARG B 1 644 ? 1.186 15.992 -21.609 1 89.12 644 ARG B N 1
ATOM 13331 C CA . ARG B 1 644 ? 1.679 15.008 -22.562 1 89.12 644 ARG B CA 1
ATOM 13332 C C . ARG B 1 644 ? 3.082 14.539 -22.188 1 89.12 644 ARG B C 1
ATOM 13334 O O . ARG B 1 644 ? 3.387 13.344 -22.281 1 89.12 644 ARG B O 1
ATOM 13341 N N . PHE B 1 645 ? 3.881 15.477 -21.75 1 90.06 645 PHE B N 1
ATOM 13342 C CA . PHE B 1 645 ? 5.242 15.133 -21.359 1 90.06 645 PHE B CA 1
ATOM 13343 C C . PHE B 1 645 ? 5.234 14.25 -20.109 1 90.06 645 PHE B C 1
ATOM 13345 O O . PHE B 1 645 ? 5.957 13.25 -20.047 1 90.06 645 PHE B O 1
ATOM 13352 N N . ALA B 1 646 ? 4.473 14.648 -19.172 1 89.06 646 ALA B N 1
ATOM 13353 C CA . ALA B 1 646 ? 4.398 13.883 -17.938 1 89.06 646 ALA B CA 1
ATOM 13354 C C . ALA B 1 646 ? 3.852 12.484 -18.172 1 89.06 646 ALA B C 1
ATOM 13356 O O . ALA B 1 646 ? 4.332 11.508 -17.594 1 89.06 646 ALA B O 1
ATOM 13357 N N . GLN B 1 647 ? 2.918 12.289 -19.062 1 87.94 647 GLN B N 1
ATOM 13358 C CA . GLN B 1 647 ? 2.314 10.992 -19.344 1 87.94 647 GLN B CA 1
ATOM 13359 C C . GLN B 1 647 ? 3.283 10.086 -20.109 1 87.94 647 GLN B C 1
ATOM 13361 O O . GLN B 1 647 ? 3.34 8.883 -19.859 1 87.94 647 GLN B O 1
ATOM 13366 N N . LYS B 1 648 ? 4.066 10.695 -20.969 1 90.44 648 LYS B N 1
ATOM 13367 C CA . LYS B 1 648 ? 5.059 9.898 -21.688 1 90.44 648 LYS B CA 1
ATOM 13368 C C . LYS B 1 648 ? 6.168 9.43 -20.75 1 90.44 648 LYS B C 1
ATOM 13370 O O . LYS B 1 648 ? 6.598 8.273 -20.812 1 90.44 648 LYS B O 1
ATOM 13375 N N . MET B 1 649 ? 6.562 10.344 -19.875 1 90.44 649 MET B N 1
ATOM 13376 C CA . MET B 1 649 ? 7.59 9.984 -18.906 1 90.44 649 MET B CA 1
ATOM 13377 C C . MET B 1 649 ? 7.082 8.906 -17.938 1 90.44 649 MET B C 1
ATOM 13379 O O . MET B 1 649 ? 7.832 8.023 -17.547 1 90.44 649 MET B O 1
ATOM 13383 N N . LEU B 1 650 ? 5.828 9.055 -17.641 1 88.94 650 LEU B N 1
ATOM 13384 C CA . LEU B 1 650 ? 5.234 8.07 -16.734 1 88.94 650 LEU B CA 1
ATOM 13385 C C . LEU B 1 650 ? 5.121 6.711 -17.422 1 88.94 650 LEU B C 1
ATOM 13387 O O . LEU B 1 650 ? 5.34 5.672 -16.797 1 88.94 650 LEU B O 1
ATOM 13391 N N . GLN B 1 651 ? 4.832 6.699 -18.672 1 88.44 651 GLN B N 1
ATOM 13392 C CA . GLN B 1 651 ? 4.742 5.441 -19.391 1 88.44 651 GLN B CA 1
ATOM 13393 C C . GLN B 1 651 ? 6.105 4.77 -19.5 1 88.44 651 GLN B C 1
ATOM 13395 O O . GLN B 1 651 ? 6.215 3.547 -19.375 1 88.44 651 GLN B O 1
ATOM 13400 N N . ILE B 1 652 ? 7.164 5.555 -19.641 1 89.19 652 ILE B N 1
ATOM 13401 C CA . ILE B 1 652 ? 8.523 5.023 -19.703 1 89.19 652 ILE B CA 1
ATOM 13402 C C . ILE B 1 652 ? 8.945 4.504 -18.328 1 89.19 652 ILE B C 1
ATOM 13404 O O . ILE B 1 652 ? 9.539 3.43 -18.234 1 89.19 652 ILE B O 1
ATOM 13408 N N . SER B 1 653 ? 8.57 5.316 -17.375 1 87.44 653 SER B N 1
ATOM 13409 C CA . SER B 1 653 ? 8.906 4.898 -16.016 1 87.44 653 SER B CA 1
ATOM 13410 C C . SER B 1 653 ? 8.18 3.615 -15.633 1 87.44 653 SER B C 1
ATOM 13412 O O . SER B 1 653 ? 8.75 2.752 -14.961 1 87.44 653 SER B O 1
ATOM 13414 N N . ARG B 1 654 ? 6.949 3.455 -16.078 1 86.38 654 ARG B N 1
ATOM 13415 C CA . ARG B 1 654 ? 6.184 2.25 -15.773 1 86.38 654 ARG B CA 1
ATOM 13416 C C . ARG B 1 654 ? 6.754 1.041 -16.5 1 86.38 654 ARG B C 1
ATOM 13418 O O . ARG B 1 654 ? 6.707 -0.08 -15.992 1 86.38 654 ARG B O 1
ATOM 13425 N N . PHE B 1 655 ? 7.277 1.304 -17.688 1 84.88 655 PHE B N 1
ATOM 13426 C CA . PHE B 1 655 ? 7.91 0.228 -18.438 1 84.88 655 PHE B CA 1
ATOM 13427 C C . PHE B 1 655 ? 9.18 -0.251 -17.734 1 84.88 655 PHE B C 1
ATOM 13429 O O . PHE B 1 655 ? 9.414 -1.456 -17.625 1 84.88 655 PHE B O 1
ATOM 13436 N N . VAL B 1 656 ? 9.883 0.648 -17.141 1 85.19 656 VAL B N 1
ATOM 13437 C CA . VAL B 1 656 ? 11.141 0.316 -16.5 1 85.19 656 VAL B CA 1
ATOM 13438 C C . VAL B 1 656 ? 10.875 -0.33 -15.133 1 85.19 656 VAL B C 1
ATOM 13440 O O . VAL B 1 656 ? 11.633 -1.192 -14.688 1 85.19 656 VAL B O 1
ATOM 13443 N N . VAL B 1 657 ? 9.695 0.065 -14.609 1 83.5 657 VAL B N 1
ATOM 13444 C CA . VAL B 1 657 ? 9.398 -0.417 -13.266 1 83.5 657 VAL B CA 1
ATOM 13445 C C . VAL B 1 657 ? 8.609 -1.724 -13.344 1 83.5 657 VAL B C 1
ATOM 13447 O O . VAL B 1 657 ? 8.211 -2.279 -12.32 1 83.5 657 VAL B O 1
ATOM 13450 N N . ARG B 1 658 ? 8.539 -2.232 -14.516 1 85.06 658 ARG B N 1
ATOM 13451 C CA . ARG B 1 658 ? 7.941 -3.561 -14.617 1 85.06 658 ARG B CA 1
ATOM 13452 C C . ARG B 1 658 ? 8.75 -4.586 -13.828 1 85.06 658 ARG B C 1
ATOM 13454 O O . ARG B 1 658 ? 9.984 -4.531 -13.805 1 85.06 658 ARG B O 1
ATOM 13461 N N . GLU B 1 659 ? 8.062 -5.48 -13.133 1 83 659 GLU B N 1
ATOM 13462 C CA . GLU B 1 659 ? 8.711 -6.414 -12.219 1 83 659 GLU B CA 1
ATOM 13463 C C . GLU B 1 659 ? 9.727 -7.289 -12.945 1 83 659 GLU B C 1
ATOM 13465 O O . GLU B 1 659 ? 10.789 -7.594 -12.398 1 83 659 GLU B O 1
ATOM 13470 N N . ASP B 1 660 ? 9.492 -7.742 -14.195 1 85.06 660 ASP B N 1
ATOM 13471 C CA . ASP B 1 660 ? 10.43 -8.594 -14.922 1 85.06 660 ASP B CA 1
ATOM 13472 C C . ASP B 1 660 ? 11.68 -7.816 -15.328 1 85.06 660 ASP B C 1
ATOM 13474 O O . ASP B 1 660 ? 12.797 -8.328 -15.219 1 85.06 660 ASP B O 1
ATOM 13478 N N . ILE B 1 661 ? 11.516 -6.562 -15.688 1 88.19 661 ILE B N 1
ATOM 13479 C CA . ILE B 1 661 ? 12.648 -5.75 -16.125 1 88.19 661 ILE B CA 1
ATOM 13480 C C . ILE B 1 661 ? 13.484 -5.34 -14.906 1 88.19 661 ILE B C 1
ATOM 13482 O O . ILE B 1 661 ? 14.719 -5.375 -14.953 1 88.19 661 ILE B O 1
ATOM 13486 N N . LEU B 1 662 ? 12.797 -4.965 -13.859 1 89.25 662 LEU B N 1
ATOM 13487 C CA . LEU B 1 662 ? 13.516 -4.586 -12.648 1 89.25 662 LEU B CA 1
ATOM 13488 C C . LEU B 1 662 ? 14.312 -5.766 -12.094 1 89.25 662 LEU B C 1
ATOM 13490 O O . LEU B 1 662 ? 15.391 -5.578 -11.523 1 89.25 662 LEU B O 1
ATOM 13494 N N . PHE B 1 663 ? 13.812 -6.906 -12.242 1 90.12 663 PHE B N 1
ATOM 13495 C CA . PHE B 1 663 ? 14.547 -8.086 -11.797 1 90.12 663 PHE B CA 1
ATOM 13496 C C . PHE B 1 663 ? 15.805 -8.281 -12.625 1 90.12 663 PHE B C 1
ATOM 13498 O O . PHE B 1 663 ? 16.875 -8.594 -12.078 1 90.12 663 PHE B O 1
ATOM 13505 N N . GLY B 1 664 ? 15.633 -8.125 -13.93 1 92.25 664 GLY B N 1
ATOM 13506 C CA . GLY B 1 664 ? 16.812 -8.211 -14.781 1 92.25 664 GLY B CA 1
ATOM 13507 C C . GLY B 1 664 ? 17.875 -7.184 -14.445 1 92.25 664 GLY B C 1
ATOM 13508 O O . GLY B 1 664 ? 19.062 -7.5 -14.422 1 92.25 664 GLY B O 1
ATOM 13509 N N . ILE B 1 665 ? 17.438 -6.035 -14.094 1 91.94 665 ILE B N 1
ATOM 13510 C CA . ILE B 1 665 ? 18.375 -4.965 -13.758 1 91.94 665 ILE B CA 1
ATOM 13511 C C . ILE B 1 665 ? 19.031 -5.262 -12.414 1 91.94 665 ILE B C 1
ATOM 13513 O O . ILE B 1 665 ? 20.234 -5.039 -12.242 1 91.94 665 ILE B O 1
ATOM 13517 N N . LYS B 1 666 ? 18.344 -5.801 -11.57 1 92.5 666 LYS B N 1
ATOM 13518 C CA . LYS B 1 666 ? 18.891 -6.148 -10.266 1 92.5 666 LYS B CA 1
ATOM 13519 C C . LYS B 1 666 ? 19.953 -7.238 -10.391 1 92.5 666 LYS B C 1
ATOM 13521 O O . LYS B 1 666 ? 20.984 -7.184 -9.727 1 92.5 666 LYS B O 1
ATOM 13526 N N . VAL B 1 667 ? 19.594 -8.211 -11.172 1 94.5 667 VAL B N 1
ATOM 13527 C CA . VAL B 1 667 ? 20.562 -9.281 -11.375 1 94.5 667 VAL B CA 1
ATOM 13528 C C . VAL B 1 667 ? 21.812 -8.727 -12.07 1 94.5 667 VAL B C 1
ATOM 13530 O O . VAL B 1 667 ? 22.938 -9.094 -11.719 1 94.5 667 VAL B O 1
ATOM 13533 N N . GLY B 1 668 ? 21.609 -7.797 -12.945 1 95.38 668 GLY B N 1
ATOM 13534 C CA . GLY B 1 668 ? 22.734 -7.176 -13.625 1 95.38 668 GLY B CA 1
ATOM 13535 C C . GLY B 1 668 ? 23.594 -6.344 -12.695 1 95.38 668 GLY B C 1
ATOM 13536 O O . GLY B 1 668 ? 24.828 -6.434 -12.734 1 95.38 668 GLY B O 1
ATOM 13537 N N . ILE B 1 669 ? 23 -5.641 -11.805 1 94.31 669 ILE B N 1
ATOM 13538 C CA . ILE B 1 669 ? 23.734 -4.816 -10.852 1 94.31 669 ILE B CA 1
ATOM 13539 C C . ILE B 1 669 ? 24.484 -5.711 -9.859 1 94.31 669 ILE B C 1
ATOM 13541 O O . ILE B 1 669 ? 25.641 -5.445 -9.531 1 94.31 669 ILE B O 1
ATOM 13545 N N . GLY B 1 670 ? 23.75 -6.754 -9.375 1 95.56 670 GLY B N 1
ATOM 13546 C CA . GLY B 1 670 ? 24.422 -7.691 -8.484 1 95.56 670 GLY B CA 1
ATOM 13547 C C . GLY B 1 670 ? 25.609 -8.375 -9.133 1 95.56 670 GLY B C 1
ATOM 13548 O O . GLY B 1 670 ? 26.656 -8.539 -8.5 1 95.56 670 GLY B O 1
ATOM 13549 N N . ALA B 1 671 ? 25.5 -8.781 -10.375 1 96.5 671 ALA B N 1
ATOM 13550 C CA . ALA B 1 671 ? 26.594 -9.43 -11.094 1 96.5 671 ALA B CA 1
ATOM 13551 C C . ALA B 1 671 ? 27.75 -8.453 -11.352 1 96.5 671 ALA B C 1
ATOM 13553 O O . ALA B 1 671 ? 28.922 -8.82 -11.227 1 96.5 671 ALA B O 1
ATOM 13554 N N . LEU B 1 672 ? 27.391 -7.207 -11.672 1 95.38 672 LEU B N 1
ATOM 13555 C CA . LEU B 1 672 ? 28.391 -6.18 -11.945 1 95.38 672 LEU B CA 1
ATOM 13556 C C . LEU B 1 672 ? 29.219 -5.871 -10.695 1 95.38 672 LEU B C 1
ATOM 13558 O O . LEU B 1 672 ? 30.438 -5.77 -10.758 1 95.38 672 LEU B O 1
ATOM 13562 N N . LEU B 1 673 ? 28.531 -5.789 -9.531 1 94.38 673 LEU B N 1
ATOM 13563 C CA . LEU B 1 673 ? 29.234 -5.457 -8.289 1 94.38 673 LEU B CA 1
ATOM 13564 C C . LEU B 1 673 ? 30.141 -6.594 -7.859 1 94.38 673 LEU B C 1
ATOM 13566 O O . LEU B 1 673 ? 31.219 -6.355 -7.297 1 94.38 673 LEU B O 1
ATOM 13570 N N . TRP B 1 674 ? 29.75 -7.805 -8.117 1 95.06 674 TRP B N 1
ATOM 13571 C CA . TRP B 1 674 ? 30.594 -8.953 -7.805 1 95.06 674 TRP B CA 1
ATOM 13572 C C . TRP B 1 674 ? 31.766 -9.047 -8.781 1 95.06 674 TRP B C 1
ATOM 13574 O O . TRP B 1 674 ? 32.906 -9.227 -8.367 1 95.06 674 TRP B O 1
ATOM 13584 N N . ALA B 1 675 ? 31.547 -8.844 -10.078 1 94.31 675 ALA B N 1
ATOM 13585 C CA . ALA B 1 675 ? 32.562 -9.016 -11.109 1 94.31 675 ALA B CA 1
ATOM 13586 C C . ALA B 1 675 ? 33.562 -7.867 -11.094 1 94.31 675 ALA B C 1
ATOM 13588 O O . ALA B 1 675 ? 34.688 -8 -11.609 1 94.31 675 ALA B O 1
ATOM 13589 N N . MET B 1 676 ? 33.219 -6.738 -10.547 1 93.06 676 MET B N 1
ATOM 13590 C CA . MET B 1 676 ? 34.125 -5.602 -10.484 1 93.06 676 MET B CA 1
ATOM 13591 C C . MET B 1 676 ? 35.375 -5.953 -9.68 1 93.06 676 MET B C 1
ATOM 13593 O O . MET B 1 676 ? 36.469 -5.441 -9.969 1 93.06 676 MET B O 1
ATOM 13597 N N . LEU B 1 677 ? 35.219 -6.957 -8.773 1 91.25 677 LEU B N 1
ATOM 13598 C CA . LEU B 1 677 ? 36.344 -7.383 -7.945 1 91.25 677 LEU B CA 1
ATOM 13599 C C . LEU B 1 677 ? 37.406 -8.102 -8.789 1 91.25 677 LEU B C 1
ATOM 13601 O O . LEU B 1 677 ? 38.562 -8.195 -8.391 1 91.25 677 LEU B O 1
ATOM 13605 N N . ALA B 1 678 ? 37 -8.602 -9.961 1 90.56 678 ALA B N 1
ATOM 13606 C CA . ALA B 1 678 ? 37.938 -9.297 -10.852 1 90.56 678 ALA B CA 1
ATOM 13607 C C . ALA B 1 678 ? 38.719 -8.297 -11.695 1 90.56 678 ALA B C 1
ATOM 13609 O O . ALA B 1 678 ? 39.812 -8.625 -12.211 1 90.56 678 ALA B O 1
ATOM 13610 N N . PHE B 1 679 ? 38.281 -7.027 -11.828 1 88.62 679 PHE B N 1
ATOM 13611 C CA . PHE B 1 679 ? 38.906 -6.082 -12.758 1 88.62 679 PHE B CA 1
ATOM 13612 C C . PHE B 1 679 ? 39.688 -5.016 -12.008 1 88.62 679 PHE B C 1
ATOM 13614 O O . PHE B 1 679 ? 40.562 -4.359 -12.586 1 88.62 679 PHE B O 1
ATOM 13621 N N . ILE B 1 680 ? 39.469 -4.875 -10.734 1 85.94 680 ILE B N 1
ATOM 13622 C CA . ILE B 1 680 ? 40.25 -3.916 -9.945 1 85.94 680 ILE B CA 1
ATOM 13623 C C . ILE B 1 680 ? 41.594 -4.523 -9.562 1 85.94 680 ILE B C 1
ATOM 13625 O O . ILE B 1 680 ? 41.656 -5.617 -8.992 1 85.94 680 ILE B O 1
ATOM 13629 N N . PRO B 1 681 ? 42.719 -3.891 -9.914 1 82.69 681 PRO B N 1
ATOM 13630 C CA . PRO B 1 681 ? 44.062 -4.438 -9.688 1 82.69 681 PRO B CA 1
ATOM 13631 C C . PRO B 1 681 ? 44.312 -4.762 -8.219 1 82.69 681 PRO B C 1
ATOM 13633 O O . PRO B 1 681 ? 45 -5.746 -7.906 1 82.69 681 PRO B O 1
ATOM 13636 N N . GLY B 1 682 ? 43.688 -4.078 -7.277 1 81.5 682 GLY B N 1
ATOM 13637 C CA . GLY B 1 682 ? 43.906 -4.34 -5.859 1 81.5 682 GLY B CA 1
ATOM 13638 C C . GLY B 1 682 ? 43.156 -5.562 -5.363 1 81.5 682 GLY B C 1
ATOM 13639 O O . GLY B 1 682 ? 43.625 -6.254 -4.457 1 81.5 682 GLY B O 1
ATOM 13640 N N . THR B 1 683 ? 42.031 -5.988 -5.988 1 87.75 683 THR B N 1
ATOM 13641 C CA . THR B 1 683 ? 41.188 -7.07 -5.496 1 87.75 683 THR B CA 1
ATOM 13642 C C . THR B 1 683 ? 41.281 -8.289 -6.41 1 87.75 683 THR B C 1
ATOM 13644 O O . THR B 1 683 ? 40.812 -9.367 -6.074 1 87.75 683 THR B O 1
ATOM 13647 N N . ARG B 1 684 ? 42 -8.258 -7.504 1 87.5 684 ARG B N 1
ATOM 13648 C CA . ARG B 1 684 ? 42.062 -9.32 -8.492 1 87.5 684 ARG B CA 1
ATOM 13649 C C . ARG B 1 684 ? 42.781 -10.547 -7.922 1 87.5 684 ARG B C 1
ATOM 13651 O O . ARG B 1 684 ? 42.281 -11.672 -8.07 1 87.5 684 ARG B O 1
ATOM 13658 N N . PRO B 1 685 ? 43.875 -10.328 -7.16 1 86.06 685 PRO B N 1
ATOM 13659 C CA . PRO B 1 685 ? 44.5 -11.531 -6.625 1 86.06 685 PRO B CA 1
ATOM 13660 C C . PRO B 1 685 ? 43.656 -12.258 -5.602 1 86.06 685 PRO B C 1
ATOM 13662 O O . PRO B 1 685 ? 43.688 -13.492 -5.52 1 86.06 685 PRO B O 1
ATOM 13665 N N . ILE B 1 686 ? 42.812 -11.531 -4.879 1 86.81 686 ILE B N 1
ATOM 13666 C CA . ILE B 1 686 ? 41.875 -12.148 -3.926 1 86.81 686 ILE B CA 1
ATOM 13667 C C . ILE B 1 686 ? 40.781 -12.898 -4.676 1 86.81 686 ILE B C 1
ATOM 13669 O O . ILE B 1 686 ? 40.375 -13.992 -4.273 1 86.81 686 ILE B O 1
ATOM 13673 N N . TYR B 1 687 ? 40.375 -12.344 -5.797 1 89.75 687 TYR B N 1
ATOM 13674 C CA . TYR B 1 687 ? 39.344 -12.961 -6.629 1 89.75 687 TYR B CA 1
ATOM 13675 C C . TYR B 1 687 ? 39.844 -14.266 -7.234 1 89.75 687 TYR B C 1
ATOM 13677 O O . TYR B 1 687 ? 39.125 -15.258 -7.281 1 89.75 687 TYR B O 1
ATOM 13685 N N . GLN B 1 688 ? 41.125 -14.352 -7.598 1 83.88 688 GLN B N 1
ATOM 13686 C CA . GLN B 1 688 ? 41.719 -15.539 -8.219 1 83.88 688 GLN B CA 1
ATOM 13687 C C . GLN B 1 688 ? 42.031 -16.609 -7.18 1 83.88 688 GLN B C 1
ATOM 13689 O O . GLN B 1 688 ? 41.812 -17.797 -7.414 1 83.88 688 GLN B O 1
ATOM 13694 N N . LYS B 1 689 ? 42.469 -16.078 -6.043 1 82.5 689 LYS B N 1
ATOM 13695 C CA . LYS B 1 689 ? 42.812 -17.031 -4.984 1 82.5 689 LYS B CA 1
ATOM 13696 C C . LYS B 1 689 ? 41.562 -17.766 -4.473 1 82.5 689 LYS B C 1
ATOM 13698 O O . LYS B 1 689 ? 41.594 -18.984 -4.285 1 82.5 689 LYS B O 1
ATOM 13703 N N . TRP B 1 690 ? 40.438 -17.062 -4.363 1 86.62 690 TRP B N 1
ATOM 13704 C CA . TRP B 1 690 ? 39.219 -17.656 -3.789 1 86.62 690 TRP B CA 1
ATOM 13705 C C . TRP B 1 690 ? 38.25 -18.062 -4.887 1 86.62 690 TRP B C 1
ATOM 13707 O O . TRP B 1 690 ? 37.125 -18.438 -4.602 1 86.62 690 TRP B O 1
ATOM 13717 N N . ARG B 1 691 ? 38.781 -18.078 -6.121 1 86.31 691 ARG B N 1
ATOM 13718 C CA . ARG B 1 691 ? 38 -18.531 -7.258 1 86.31 691 ARG B CA 1
ATOM 13719 C C . ARG B 1 691 ? 36.625 -17.859 -7.266 1 86.31 691 ARG B C 1
ATOM 13721 O O . ARG B 1 691 ? 35.594 -18.547 -7.27 1 86.31 691 ARG B O 1
ATOM 13728 N N . GLY B 1 692 ? 36.562 -16.578 -7.324 1 88.69 692 GLY B N 1
ATOM 13729 C CA . GLY B 1 692 ? 35.344 -15.789 -7.277 1 88.69 692 GLY B CA 1
ATOM 13730 C C . GLY B 1 692 ? 34.406 -16.094 -8.422 1 88.69 692 GLY B C 1
ATOM 13731 O O . GLY B 1 692 ? 33.219 -15.719 -8.375 1 88.69 692 GLY B O 1
ATOM 13732 N N . GLU B 1 693 ? 34.844 -16.875 -9.484 1 89.38 693 GLU B N 1
ATOM 13733 C CA . GLU B 1 693 ? 33.969 -17.219 -10.617 1 89.38 693 GLU B CA 1
ATOM 13734 C C . GLU B 1 693 ? 32.844 -18.156 -10.18 1 89.38 693 GLU B C 1
ATOM 13736 O O . GLU B 1 693 ? 31.734 -18.062 -10.688 1 89.38 693 GLU B O 1
ATOM 13741 N N . TRP B 1 694 ? 33.094 -19 -9.25 1 89.69 694 TRP B N 1
ATOM 13742 C CA . TRP B 1 694 ? 32.094 -19.938 -8.773 1 89.69 694 TRP B CA 1
ATOM 13743 C C . TRP B 1 694 ? 31.062 -19.219 -7.891 1 89.69 694 TRP B C 1
ATOM 13745 O O . TRP B 1 694 ? 29.906 -19.609 -7.832 1 89.69 694 TRP B O 1
ATOM 13755 N N . GLY B 1 695 ? 31.562 -18.234 -7.195 1 92.81 695 GLY B N 1
ATOM 13756 C CA . GLY B 1 695 ? 30.625 -17.438 -6.43 1 92.81 695 GLY B CA 1
ATOM 13757 C C . GLY B 1 695 ? 29.641 -16.656 -7.301 1 92.81 695 GLY B C 1
ATOM 13758 O O . GLY B 1 695 ? 28.453 -16.594 -7 1 92.81 695 GLY B O 1
ATOM 13759 N N . LEU B 1 696 ? 30.172 -16.094 -8.398 1 94.69 696 LEU B N 1
ATOM 13760 C CA . LEU B 1 696 ? 29.312 -15.352 -9.328 1 94.69 696 LEU B CA 1
ATOM 13761 C C . LEU B 1 696 ? 28.281 -16.281 -9.977 1 94.69 696 LEU B C 1
ATOM 13763 O O . LEU B 1 696 ? 27.125 -15.891 -10.172 1 94.69 696 LEU B O 1
ATOM 13767 N N . LEU B 1 697 ? 28.703 -17.484 -10.266 1 91.88 697 LEU B N 1
ATOM 13768 C CA . LEU B 1 697 ? 27.781 -18.469 -10.82 1 91.88 697 LEU B CA 1
ATOM 13769 C C . LEU B 1 697 ? 26.703 -18.828 -9.812 1 91.88 697 LEU B C 1
ATOM 13771 O O . LEU B 1 697 ? 25.531 -18.938 -10.172 1 91.88 697 LEU B O 1
ATOM 13775 N N . SER B 1 698 ? 27.109 -19.016 -8.578 1 93.69 698 SER B N 1
ATOM 13776 C CA . SER B 1 698 ? 26.141 -19.328 -7.535 1 93.69 698 SER B CA 1
ATOM 13777 C C . SER B 1 698 ? 25.141 -18.188 -7.363 1 93.69 698 SER B C 1
ATOM 13779 O O . SER B 1 698 ? 23.953 -18.438 -7.117 1 93.69 698 SER B O 1
ATOM 13781 N N . PHE B 1 699 ? 25.641 -16.984 -7.488 1 94.44 699 PHE B N 1
ATOM 13782 C CA . PHE B 1 699 ? 24.734 -15.844 -7.426 1 94.44 699 PHE B CA 1
ATOM 13783 C C . PHE B 1 699 ? 23.688 -15.914 -8.531 1 94.44 699 PHE B C 1
ATOM 13785 O O . PHE B 1 699 ? 22.5 -15.688 -8.281 1 94.44 699 PHE B O 1
ATOM 13792 N N . MET B 1 700 ? 24.094 -16.266 -9.758 1 93.62 700 MET B N 1
ATOM 13793 C CA . MET B 1 700 ? 23.188 -16.312 -10.898 1 93.62 700 MET B CA 1
ATOM 13794 C C . MET B 1 700 ? 22.156 -17.422 -10.719 1 93.62 700 MET B C 1
ATOM 13796 O O . MET B 1 700 ? 21.016 -17.281 -11.148 1 93.62 700 MET B O 1
ATOM 13800 N N . ILE B 1 701 ? 22.438 -18.438 -10.055 1 89.31 701 ILE B N 1
ATOM 13801 C CA . ILE B 1 701 ? 21.547 -19.562 -9.867 1 89.31 701 ILE B CA 1
ATOM 13802 C C . ILE B 1 701 ? 20.531 -19.25 -8.766 1 89.31 701 ILE B C 1
ATOM 13804 O O . ILE B 1 701 ? 19.344 -19.562 -8.891 1 89.31 701 ILE B O 1
ATOM 13808 N N . VAL B 1 702 ? 21.016 -18.625 -7.723 1 91.19 702 VAL B N 1
ATOM 13809 C CA . VAL B 1 702 ? 20.188 -18.375 -6.547 1 91.19 702 VAL B CA 1
ATOM 13810 C C . VAL B 1 702 ? 19.234 -17.219 -6.824 1 91.19 702 VAL B C 1
ATOM 13812 O O . VAL B 1 702 ? 18.141 -17.141 -6.238 1 91.19 702 VAL B O 1
ATOM 13815 N N . ALA B 1 703 ? 19.578 -16.328 -7.719 1 90.94 703 ALA B N 1
ATOM 13816 C CA . ALA B 1 703 ? 18.75 -15.148 -8.008 1 90.94 703 ALA B CA 1
ATOM 13817 C C . ALA B 1 703 ? 17.406 -15.562 -8.602 1 90.94 703 ALA B C 1
ATOM 13819 O O . ALA B 1 703 ? 17.359 -16.172 -9.672 1 90.94 703 ALA B O 1
ATOM 13820 N N . ALA B 1 704 ? 16.359 -15.391 -7.828 1 86.44 704 ALA B N 1
ATOM 13821 C CA . ALA B 1 704 ? 14.984 -15.672 -8.25 1 86.44 704 ALA B CA 1
ATOM 13822 C C . ALA B 1 704 ? 14.07 -14.477 -7.992 1 86.44 704 ALA B C 1
ATOM 13824 O O . ALA B 1 704 ? 14.461 -13.523 -7.316 1 86.44 704 ALA B O 1
ATOM 13825 N N . MET B 1 705 ? 12.922 -14.555 -8.617 1 82.62 705 MET B N 1
ATOM 13826 C CA . MET B 1 705 ? 12.047 -13.391 -8.609 1 82.62 705 MET B CA 1
ATOM 13827 C C . MET B 1 705 ? 11.508 -13.125 -7.203 1 82.62 705 MET B C 1
ATOM 13829 O O . MET B 1 705 ? 11.453 -11.977 -6.766 1 82.62 705 MET B O 1
ATOM 13833 N N . THR B 1 706 ? 11.094 -14.156 -6.488 1 84.5 706 THR B N 1
ATOM 13834 C CA . THR B 1 706 ? 10.562 -13.945 -5.148 1 84.5 706 THR B CA 1
ATOM 13835 C C . THR B 1 706 ? 11.617 -14.25 -4.09 1 84.5 706 THR B C 1
ATOM 13837 O O . THR B 1 706 ? 12.492 -15.094 -4.309 1 84.5 706 THR B O 1
ATOM 13840 N N . THR B 1 707 ? 11.555 -13.547 -2.973 1 87.31 707 THR B N 1
ATOM 13841 C CA . THR B 1 707 ? 12.516 -13.742 -1.894 1 87.31 707 THR B CA 1
ATOM 13842 C C . THR B 1 707 ? 12.398 -15.156 -1.314 1 87.31 707 THR B C 1
ATOM 13844 O O . THR B 1 707 ? 13.398 -15.742 -0.893 1 87.31 707 THR B O 1
ATOM 13847 N N . GLY B 1 708 ? 11.234 -15.742 -1.325 1 86.12 708 GLY B N 1
ATOM 13848 C CA . GLY B 1 708 ? 11.055 -17.094 -0.843 1 86.12 708 GLY B CA 1
ATOM 13849 C C . GLY B 1 708 ? 11.727 -18.141 -1.725 1 86.12 708 GLY B C 1
ATOM 13850 O O . GLY B 1 708 ? 12.352 -19.078 -1.224 1 86.12 708 GLY B O 1
ATOM 13851 N N . SER B 1 709 ? 11.625 -17.953 -3 1 83.75 709 SER B N 1
ATOM 13852 C CA . SER B 1 709 ? 12.258 -18.891 -3.932 1 83.75 709 SER B CA 1
ATOM 13853 C C . SER B 1 709 ? 13.773 -18.781 -3.871 1 83.75 709 SER B C 1
ATOM 13855 O O . SER B 1 709 ? 14.484 -19.781 -4 1 83.75 709 SER B O 1
ATOM 13857 N N . ALA B 1 710 ? 14.273 -17.547 -3.672 1 89 710 ALA B N 1
ATOM 13858 C CA . ALA B 1 710 ? 15.711 -17.375 -3.543 1 89 710 ALA B CA 1
ATOM 13859 C C . ALA B 1 710 ? 16.25 -18.062 -2.291 1 89 710 ALA B C 1
ATOM 13861 O O . ALA B 1 710 ? 17.312 -18.672 -2.318 1 89 710 ALA B O 1
ATOM 13862 N N . ASN B 1 711 ? 15.445 -18.062 -1.226 1 88.25 711 ASN B N 1
ATOM 13863 C CA . ASN B 1 711 ? 15.859 -18.734 0.006 1 88.25 711 ASN B CA 1
ATOM 13864 C C . ASN B 1 711 ? 15.828 -20.25 -0.138 1 88.25 711 ASN B C 1
ATOM 13866 O O . ASN B 1 711 ? 16.703 -20.938 0.377 1 88.25 711 ASN B O 1
ATOM 13870 N N . THR B 1 7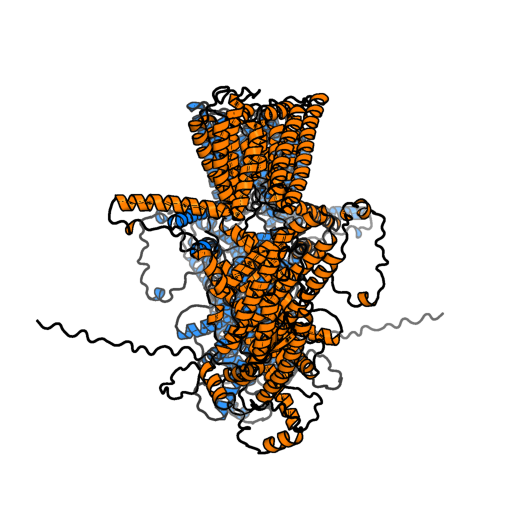12 ? 14.859 -20.719 -0.819 1 86.75 712 THR B N 1
ATOM 13871 C CA . THR B 1 712 ? 14.742 -22.172 -0.999 1 86.75 712 THR B CA 1
ATOM 13872 C C . THR B 1 712 ? 15.859 -22.688 -1.897 1 86.75 712 THR B C 1
ATOM 13874 O O . THR B 1 712 ? 16.484 -23.719 -1.592 1 86.75 712 THR B O 1
ATOM 13877 N N . THR B 1 713 ? 16.094 -21.938 -2.934 1 87.69 713 THR B N 1
ATOM 13878 C CA . THR B 1 713 ? 17.156 -22.359 -3.832 1 87.69 713 THR B CA 1
ATOM 13879 C C . THR B 1 713 ? 18.531 -22.188 -3.166 1 87.69 713 THR B C 1
ATOM 13881 O O . THR B 1 713 ? 19.422 -23.016 -3.363 1 87.69 713 THR B O 1
ATOM 13884 N N . GLY B 1 714 ? 18.656 -21.141 -2.385 1 91.5 714 GLY B N 1
ATOM 13885 C CA . GLY B 1 714 ? 19.906 -20.922 -1.677 1 91.5 714 GLY B CA 1
ATOM 13886 C C . GLY B 1 714 ? 20.188 -21.984 -0.628 1 91.5 714 GLY B C 1
ATOM 13887 O O . GLY B 1 714 ? 21.312 -22.484 -0.523 1 91.5 714 GLY B O 1
ATOM 13888 N N . THR B 1 715 ? 19.203 -22.438 0.063 1 91.25 715 THR B N 1
ATOM 13889 C CA . THR B 1 715 ? 19.406 -23.453 1.08 1 91.25 715 THR B CA 1
ATOM 13890 C C . THR B 1 715 ? 19.672 -24.812 0.435 1 91.25 715 THR B C 1
ATOM 13892 O O . THR B 1 715 ? 20.484 -25.594 0.939 1 91.25 715 THR B O 1
ATOM 13895 N N . ALA B 1 716 ? 18.969 -25.078 -0.626 1 91.31 716 ALA B N 1
ATOM 13896 C CA . ALA B 1 716 ? 19.219 -26.312 -1.354 1 91.31 716 ALA B CA 1
ATOM 13897 C C . ALA B 1 716 ? 20.641 -26.344 -1.897 1 91.31 716 ALA B C 1
ATOM 13899 O O . ALA B 1 716 ? 21.312 -27.391 -1.851 1 91.31 716 ALA B O 1
ATOM 13900 N N . ARG B 1 717 ? 21.062 -25.203 -2.377 1 92.06 717 ARG B N 1
ATOM 13901 C CA . ARG B 1 717 ? 22.422 -25.125 -2.908 1 92.06 717 ARG B CA 1
ATOM 13902 C C . ARG B 1 717 ? 23.453 -25.297 -1.797 1 92.06 717 ARG B C 1
ATOM 13904 O O . ARG B 1 717 ? 24.484 -25.938 -1.99 1 92.06 717 ARG B O 1
ATOM 13911 N N . PHE B 1 718 ? 23.172 -24.766 -0.641 1 94.06 718 PHE B N 1
ATOM 13912 C CA . PHE B 1 718 ? 24.094 -24.875 0.48 1 94.06 718 PHE B CA 1
ATOM 13913 C C . PHE B 1 718 ? 24.203 -26.328 0.938 1 94.06 718 PHE B C 1
ATOM 13915 O O . PHE B 1 718 ? 25.312 -26.859 1.077 1 94.06 718 PHE B O 1
ATOM 13922 N N . LYS B 1 719 ? 23.109 -27.031 1.073 1 94.38 719 LYS B N 1
ATOM 13923 C CA . LYS B 1 719 ? 23.094 -28.422 1.479 1 94.38 719 LYS B CA 1
ATOM 13924 C C . LYS B 1 719 ? 23.719 -29.312 0.406 1 94.38 719 LYS B C 1
ATOM 13926 O O . LYS B 1 719 ? 24.484 -30.234 0.718 1 94.38 719 LYS B O 1
ATOM 13931 N N . GLY B 1 720 ? 23.359 -29.016 -0.824 1 94.44 720 GLY B N 1
ATOM 13932 C CA . GLY B 1 720 ? 23.938 -29.781 -1.921 1 94.44 720 GLY B CA 1
ATOM 13933 C C . GLY B 1 720 ? 25.438 -29.656 -2.021 1 94.44 720 GLY B C 1
ATOM 13934 O O . GLY B 1 720 ? 26.125 -30.641 -2.305 1 94.44 720 GLY B O 1
ATOM 13935 N N . THR B 1 721 ? 25.953 -28.469 -1.796 1 94.75 721 THR B N 1
ATOM 13936 C CA . THR B 1 721 ? 27.391 -28.25 -1.872 1 94.75 721 THR B CA 1
ATOM 13937 C C . THR B 1 721 ? 28.109 -28.984 -0.754 1 94.75 721 THR B C 1
ATOM 13939 O O . THR B 1 721 ? 29.172 -29.578 -0.979 1 94.75 721 THR B O 1
ATOM 13942 N N . ILE B 1 722 ? 27.484 -29.109 0.426 1 94.88 722 ILE B N 1
ATOM 13943 C CA . ILE B 1 722 ? 28.109 -29.828 1.546 1 94.88 722 ILE B CA 1
ATOM 13944 C C . ILE B 1 722 ? 28.109 -31.328 1.271 1 94.88 722 ILE B C 1
ATOM 13946 O O . ILE B 1 722 ? 29.109 -32 1.522 1 94.88 722 ILE B O 1
ATOM 13950 N N . ILE B 1 723 ? 27.078 -31.797 0.688 1 95.38 723 ILE B N 1
ATOM 13951 C CA . ILE B 1 723 ? 26.984 -33.219 0.354 1 95.38 723 ILE B CA 1
ATOM 13952 C C . ILE B 1 723 ? 27.984 -33.562 -0.748 1 95.38 723 ILE B C 1
ATOM 13954 O O . ILE B 1 723 ? 28.719 -34.531 -0.647 1 95.38 723 ILE B O 1
ATOM 13958 N N . GLY B 1 724 ? 28.031 -32.75 -1.779 1 94.88 724 GLY B N 1
ATOM 13959 C CA . GLY B 1 724 ? 28.969 -32.969 -2.867 1 94.88 724 GLY B CA 1
ATOM 13960 C C . GLY B 1 724 ? 30.422 -32.906 -2.428 1 94.88 724 GLY B C 1
ATOM 13961 O O . GLY B 1 724 ? 31.25 -33.719 -2.854 1 94.88 724 GLY B O 1
ATOM 13962 N N . ALA B 1 725 ? 30.688 -31.922 -1.543 1 94.69 725 ALA B N 1
ATOM 13963 C CA . ALA B 1 725 ? 32.031 -31.766 -1.027 1 94.69 725 ALA B CA 1
ATOM 13964 C C . ALA B 1 725 ? 32.438 -32.969 -0.187 1 94.69 725 ALA B C 1
ATOM 13966 O O . ALA B 1 725 ? 33.594 -33.438 -0.272 1 94.69 725 ALA B O 1
ATOM 13967 N N . THR B 1 726 ? 31.531 -33.531 0.581 1 94.56 726 THR B N 1
ATOM 13968 C CA . THR B 1 726 ? 31.797 -34.688 1.405 1 94.56 726 THR B CA 1
ATOM 13969 C C . THR B 1 726 ? 32.062 -35.938 0.535 1 94.56 726 THR B C 1
ATOM 13971 O O . THR B 1 726 ? 33 -36.688 0.794 1 94.56 726 THR B O 1
ATOM 13974 N N . PHE B 1 727 ? 31.328 -36.062 -0.555 1 95.62 727 PHE B N 1
ATOM 13975 C CA . PHE B 1 727 ? 31.531 -37.188 -1.481 1 95.62 727 PHE B CA 1
ATOM 13976 C C . PHE B 1 727 ? 32.875 -37.031 -2.184 1 95.62 727 PHE B C 1
ATOM 13978 O O . PHE B 1 727 ? 33.562 -38.031 -2.416 1 95.62 727 PHE B O 1
ATOM 13985 N N . ALA B 1 728 ? 33.219 -35.812 -2.557 1 94.31 728 ALA B N 1
ATOM 13986 C CA . ALA B 1 728 ? 34.469 -35.562 -3.264 1 94.31 728 ALA B CA 1
ATOM 13987 C C . ALA B 1 728 ? 35.656 -35.938 -2.396 1 94.31 728 ALA B C 1
ATOM 13989 O O . ALA B 1 728 ? 36.594 -36.594 -2.867 1 94.31 728 ALA B O 1
ATOM 13990 N N . VAL B 1 729 ? 35.656 -35.625 -1.07 1 93.31 729 VAL B N 1
ATOM 13991 C CA . VAL B 1 729 ? 36.75 -35.906 -0.159 1 93.31 729 VAL B CA 1
ATOM 13992 C C . VAL B 1 729 ? 36.844 -37.406 0.058 1 93.31 729 VAL B C 1
ATOM 13994 O O . VAL B 1 729 ? 37.938 -38 0.024 1 93.31 729 VAL B O 1
ATOM 13997 N N . ILE B 1 730 ? 35.75 -38.125 0.14 1 94.25 730 ILE B N 1
ATOM 13998 C CA . ILE B 1 730 ? 35.719 -39.562 0.386 1 94.25 730 ILE B CA 1
ATOM 13999 C C . ILE B 1 730 ? 36.219 -40.281 -0.851 1 94.25 730 ILE B C 1
ATOM 14001 O O . ILE B 1 730 ? 37.062 -41.188 -0.749 1 94.25 730 ILE B O 1
ATOM 14005 N N . CYS B 1 731 ? 35.719 -39.906 -2.037 1 94.06 731 CYS B N 1
ATOM 14006 C CA . CYS B 1 731 ? 36.062 -40.625 -3.27 1 94.06 731 CYS B CA 1
ATOM 14007 C C . CYS B 1 731 ? 37.531 -40.406 -3.623 1 94.06 731 CYS B C 1
ATOM 14009 O O . CYS B 1 731 ? 38.188 -41.312 -4.09 1 94.06 731 CYS B O 1
ATOM 14011 N N . TRP B 1 732 ? 38.031 -39.188 -3.412 1 91.75 732 TRP B N 1
ATOM 14012 C CA . TRP B 1 732 ? 39.438 -38.906 -3.727 1 91.75 732 TRP B CA 1
ATOM 14013 C C . TRP B 1 732 ? 40.375 -39.656 -2.775 1 91.75 732 TRP B C 1
ATOM 14015 O O . TRP B 1 732 ? 41.406 -40.188 -3.195 1 91.75 732 TRP B O 1
ATOM 14025 N N . THR B 1 733 ? 39.969 -39.75 -1.465 1 90.69 733 THR B N 1
ATOM 14026 C CA . THR B 1 733 ? 40.812 -40.406 -0.474 1 90.69 733 THR B CA 1
ATOM 14027 C C . THR B 1 733 ? 40.844 -41.906 -0.718 1 90.69 733 THR B C 1
ATOM 14029 O O . THR B 1 733 ? 41.875 -42.562 -0.548 1 90.69 733 THR B O 1
ATOM 14032 N N . VAL B 1 734 ? 39.75 -42.438 -1.211 1 92.94 734 VAL B N 1
ATOM 14033 C CA . VAL B 1 734 ? 39.656 -43.875 -1.453 1 92.94 734 VAL B CA 1
ATOM 14034 C C . VAL B 1 734 ? 40.375 -44.25 -2.75 1 92.94 734 VAL B C 1
ATOM 14036 O O . VAL B 1 734 ? 41.062 -45.281 -2.83 1 92.94 734 VAL B O 1
ATOM 14039 N N . SER B 1 735 ? 40.344 -43.469 -3.812 1 91 735 SER B N 1
ATOM 14040 C CA . SER B 1 735 ? 40.906 -43.781 -5.125 1 91 735 SER B CA 1
ATOM 14041 C C . SER B 1 735 ? 42.375 -43.375 -5.207 1 91 735 SER B C 1
ATOM 14043 O O . SER B 1 735 ? 43.125 -43.906 -6.043 1 91 735 SER B O 1
ATOM 14045 N N . GLN B 1 736 ? 42.938 -42.531 -4.355 1 85 736 GLN B N 1
ATOM 14046 C CA . GLN B 1 736 ? 44.312 -42 -4.367 1 85 736 GLN B CA 1
ATOM 14047 C C . GLN B 1 736 ? 44.75 -41.625 -5.781 1 85 736 GLN B C 1
ATOM 14049 O O . GLN B 1 736 ? 45.844 -41.938 -6.215 1 85 736 GLN B O 1
ATOM 14054 N N . GLY B 1 737 ? 43.656 -41.094 -6.664 1 80.69 737 GLY B N 1
ATOM 14055 C CA . GLY B 1 737 ? 44 -40.531 -7.953 1 80.69 737 GLY B CA 1
ATOM 14056 C C . GLY B 1 737 ? 43.875 -41.5 -9.102 1 80.69 737 GLY B C 1
ATOM 14057 O O . GLY B 1 737 ? 44.25 -41.188 -10.234 1 80.69 737 GLY B O 1
ATOM 14058 N N . ASN B 1 738 ? 43.375 -42.75 -8.898 1 88.38 738 ASN B N 1
ATOM 14059 C CA . ASN B 1 738 ? 43.188 -43.719 -9.977 1 88.38 738 ASN B CA 1
ATOM 14060 C C . ASN B 1 738 ? 41.969 -43.406 -10.805 1 88.38 738 ASN B C 1
ATOM 14062 O O . ASN B 1 738 ? 40.875 -43.281 -10.266 1 88.38 738 ASN B O 1
ATOM 14066 N N . ALA B 1 739 ? 42.094 -43.312 -12.141 1 90 739 ALA B N 1
ATOM 14067 C CA . ALA B 1 739 ? 41.031 -42.875 -13.039 1 90 739 ALA B CA 1
ATOM 14068 C C . ALA B 1 739 ? 39.906 -43.906 -13.07 1 90 739 ALA B C 1
ATOM 14070 O O . ALA B 1 739 ? 38.719 -43.531 -13.039 1 90 739 ALA B O 1
ATOM 14071 N N . ILE B 1 740 ? 40.156 -45.219 -13.102 1 91.81 740 ILE B N 1
ATOM 14072 C CA . ILE B 1 740 ? 39.156 -46.25 -13.25 1 91.81 740 ILE B CA 1
ATOM 14073 C C . ILE B 1 740 ? 38.312 -46.344 -11.977 1 91.81 740 ILE B C 1
ATOM 14075 O O . ILE B 1 740 ? 37.094 -46.469 -12.047 1 91.81 740 ILE B O 1
ATOM 14079 N N . VAL B 1 741 ? 39 -46.219 -10.828 1 93.19 741 VAL B N 1
ATOM 14080 C CA . VAL B 1 741 ? 38.281 -46.281 -9.57 1 93.19 741 VAL B CA 1
ATOM 14081 C C . VAL B 1 741 ? 37.406 -45.031 -9.422 1 93.19 741 VAL B C 1
ATOM 14083 O O . VAL B 1 741 ? 36.281 -45.125 -8.922 1 93.19 741 VAL B O 1
ATOM 14086 N N . LEU B 1 742 ? 37.906 -44 -9.945 1 93.06 742 LEU B N 1
ATOM 14087 C CA . LEU B 1 742 ? 37.156 -42.75 -9.828 1 93.06 742 LEU B CA 1
ATOM 14088 C C . LEU B 1 742 ? 35.906 -42.812 -10.719 1 93.06 742 LEU B C 1
ATOM 14090 O O . LEU B 1 742 ? 34.875 -42.25 -10.367 1 93.06 742 LEU B O 1
ATOM 14094 N N . VAL B 1 743 ? 35.969 -43.406 -11.914 1 94 743 VAL B N 1
ATOM 14095 C CA . VAL B 1 743 ? 34.812 -43.531 -12.805 1 94 743 VAL B CA 1
ATOM 14096 C C . VAL B 1 743 ? 33.75 -44.406 -12.148 1 94 743 VAL B C 1
ATOM 14098 O O . VAL B 1 743 ? 32.562 -44.094 -12.211 1 94 743 VAL B O 1
ATOM 14101 N N . CYS B 1 744 ? 34.156 -45.438 -11.461 1 93.94 744 CYS B N 1
ATOM 14102 C CA . CYS B 1 744 ? 33.219 -46.344 -10.797 1 93.94 744 CYS B CA 1
ATOM 14103 C C . CYS B 1 744 ? 32.562 -45.688 -9.586 1 93.94 744 CYS B C 1
ATOM 14105 O O . CYS B 1 744 ? 31.359 -45.75 -9.398 1 93.94 744 CYS B O 1
ATOM 14107 N N . LEU B 1 745 ? 33.375 -45 -8.82 1 94.38 745 LEU B N 1
ATOM 14108 C CA . LEU B 1 745 ? 32.844 -44.281 -7.672 1 94.38 745 LEU B CA 1
ATOM 14109 C C . LEU B 1 745 ? 31.969 -43.125 -8.117 1 94.38 745 LEU B C 1
ATOM 14111 O O . LEU B 1 745 ? 30.953 -42.844 -7.48 1 94.38 745 LEU B O 1
ATOM 14115 N N . GLY B 1 746 ? 32.406 -42.469 -9.18 1 93.75 746 GLY B N 1
ATOM 14116 C CA . GLY B 1 746 ? 31.578 -41.406 -9.734 1 93.75 746 GLY B CA 1
ATOM 14117 C C . GLY B 1 746 ? 30.219 -41.906 -10.195 1 93.75 746 GLY B C 1
ATOM 14118 O O . GLY B 1 746 ? 29.203 -41.25 -10.023 1 93.75 746 GLY B O 1
ATOM 14119 N N . GLY B 1 747 ? 30.188 -43.094 -10.781 1 94.62 747 GLY B N 1
ATOM 14120 C CA . GLY B 1 747 ? 28.922 -43.719 -11.156 1 94.62 747 GLY B CA 1
ATOM 14121 C C . GLY B 1 747 ? 28.031 -44 -9.977 1 94.62 747 GLY B C 1
ATOM 14122 O O . GLY B 1 747 ? 26.812 -43.812 -10.055 1 94.62 747 GLY B O 1
ATOM 14123 N N . LEU B 1 748 ? 28.609 -44.344 -8.836 1 94.69 748 LEU B N 1
ATOM 14124 C CA . LEU B 1 748 ? 27.828 -44.625 -7.633 1 94.69 748 LEU B CA 1
ATOM 14125 C C . LEU B 1 748 ? 27.281 -43.344 -7.031 1 94.69 748 LEU B C 1
ATOM 14127 O O . LEU B 1 748 ? 26.141 -43.312 -6.547 1 94.69 748 LEU B O 1
ATOM 14131 N N . VAL B 1 749 ? 28.078 -42.312 -7.035 1 95.94 749 VAL B N 1
ATOM 14132 C CA . VAL B 1 749 ? 27.625 -41 -6.539 1 95.94 749 VAL B CA 1
ATOM 14133 C C . VAL B 1 749 ? 26.5 -40.5 -7.426 1 95.94 749 VAL B C 1
ATOM 14135 O O . VAL B 1 749 ? 25.5 -39.938 -6.93 1 95.94 749 VAL B O 1
ATOM 14138 N N . ALA B 1 750 ? 26.656 -40.625 -8.703 1 96.06 750 ALA B N 1
ATOM 14139 C CA . ALA B 1 750 ? 25.625 -40.219 -9.641 1 96.06 750 ALA B CA 1
ATOM 14140 C C . ALA B 1 750 ? 24.328 -41 -9.422 1 96.06 750 ALA B C 1
ATOM 14142 O O . ALA B 1 750 ? 23.234 -40.438 -9.523 1 96.06 750 ALA B O 1
ATOM 14143 N N . LEU B 1 751 ? 24.453 -42.281 -9.117 1 95 751 LEU B N 1
ATOM 14144 C CA . LEU B 1 751 ? 23.281 -43.125 -8.859 1 95 751 LEU B CA 1
ATOM 14145 C C . LEU B 1 751 ? 22.5 -42.594 -7.66 1 95 751 LEU B C 1
ATOM 14147 O O . LEU B 1 751 ? 21.266 -42.531 -7.715 1 95 751 LEU B O 1
ATOM 14151 N N . PHE B 1 752 ? 23.141 -42.25 -6.656 1 94.06 752 PHE B N 1
ATOM 14152 C CA . PHE B 1 752 ? 22.484 -41.719 -5.457 1 94.06 752 PHE B CA 1
ATOM 14153 C C . PHE B 1 752 ? 21.828 -40.375 -5.742 1 94.06 752 PHE B C 1
ATOM 14155 O O . PHE B 1 752 ? 20.672 -40.156 -5.355 1 94.06 752 PHE B O 1
ATOM 14162 N N . ASN B 1 753 ? 22.516 -39.531 -6.383 1 95.25 753 ASN B N 1
ATOM 14163 C CA . ASN B 1 753 ? 21.984 -38.188 -6.605 1 95.25 753 ASN B CA 1
ATOM 14164 C C . ASN B 1 753 ? 20.859 -38.188 -7.633 1 95.25 753 ASN B C 1
ATOM 14166 O O . ASN B 1 753 ? 19.922 -37.375 -7.531 1 95.25 753 ASN B O 1
ATOM 14170 N N . PHE B 1 754 ? 20.953 -39 -8.641 1 95.81 754 PHE B N 1
ATOM 14171 C CA . PHE B 1 754 ? 19.859 -39.062 -9.602 1 95.81 754 PHE B CA 1
ATOM 14172 C C . PHE B 1 754 ? 18.641 -39.719 -8.992 1 95.81 754 PHE B C 1
ATOM 14174 O O . PHE B 1 754 ? 17.516 -39.5 -9.43 1 95.81 754 PHE B O 1
ATOM 14181 N N . TYR B 1 755 ? 18.859 -40.594 -7.984 1 93.81 755 TYR B N 1
ATOM 14182 C CA . TYR B 1 755 ? 17.75 -41.094 -7.199 1 93.81 755 TYR B CA 1
ATOM 14183 C C . TYR B 1 755 ? 17.047 -39.969 -6.461 1 93.81 755 TYR B C 1
ATOM 14185 O O . TYR B 1 755 ? 15.82 -39.906 -6.414 1 93.81 755 TYR B O 1
ATOM 14193 N N . VAL B 1 756 ? 17.812 -39.031 -6 1 93.38 756 VAL B N 1
ATOM 14194 C CA . VAL B 1 756 ? 17.281 -37.906 -5.273 1 93.38 756 VAL B CA 1
ATOM 14195 C C . VAL B 1 756 ? 16.562 -36.969 -6.242 1 93.38 756 VAL B C 1
ATOM 14197 O O . VAL B 1 756 ? 15.508 -36.406 -5.906 1 93.38 756 VAL B O 1
ATOM 14200 N N . ILE B 1 757 ? 17.016 -36.812 -7.414 1 92.12 757 ILE B N 1
ATOM 14201 C CA . ILE B 1 757 ? 16.469 -35.906 -8.391 1 92.12 757 ILE B CA 1
ATOM 14202 C C . ILE B 1 757 ? 15.148 -36.438 -8.938 1 92.12 757 ILE B C 1
ATOM 14204 O O . ILE B 1 757 ? 14.141 -35.75 -8.969 1 92.12 757 ILE B O 1
ATOM 14208 N N . LEU B 1 758 ? 15.109 -37.75 -9.289 1 91.94 758 LEU B N 1
ATOM 14209 C CA . LEU B 1 758 ? 13.984 -38.281 -10.047 1 91.94 758 LEU B CA 1
ATOM 14210 C C . LEU B 1 758 ? 12.953 -38.906 -9.125 1 91.94 758 LEU B C 1
ATOM 14212 O O . LEU B 1 758 ? 11.75 -38.844 -9.375 1 91.94 758 LEU B O 1
ATOM 14216 N N . VAL B 1 759 ? 13.422 -39.562 -8.039 1 90.12 759 VAL B N 1
ATOM 14217 C CA . VAL B 1 759 ? 12.516 -40.344 -7.203 1 90.12 759 VAL B CA 1
ATOM 14218 C C . VAL B 1 759 ? 12.055 -39.5 -6.02 1 90.12 759 VAL B C 1
ATOM 14220 O O . VAL B 1 759 ? 10.852 -39.344 -5.777 1 90.12 759 VAL B O 1
ATOM 14223 N N . ILE B 1 760 ? 12.945 -38.875 -5.309 1 90.19 760 ILE B N 1
ATOM 14224 C CA . ILE B 1 760 ? 12.578 -38.062 -4.164 1 90.19 760 ILE B CA 1
ATOM 14225 C C . ILE B 1 760 ? 12.086 -36.688 -4.652 1 90.19 760 ILE B C 1
ATOM 14227 O O . ILE B 1 760 ? 11.359 -36 -3.936 1 90.19 760 ILE B O 1
ATOM 14231 N N . LYS B 1 761 ? 12.422 -36.344 -5.949 1 87.12 761 LYS B N 1
ATOM 14232 C CA . LYS B 1 761 ? 11.953 -35.156 -6.625 1 87.12 761 LYS B CA 1
ATOM 14233 C C . LYS B 1 761 ? 12.523 -33.906 -5.969 1 87.12 761 LYS B C 1
ATOM 14235 O O . LYS B 1 761 ? 11.789 -32.938 -5.719 1 87.12 761 LYS B O 1
ATOM 14240 N N . LYS B 1 762 ? 13.68 -33.875 -5.43 1 89.19 762 LYS B N 1
ATOM 14241 C CA . LYS B 1 762 ? 14.477 -32.75 -5 1 89.19 762 LYS B CA 1
ATOM 14242 C C . LYS B 1 762 ? 15.617 -32.469 -5.977 1 89.19 762 LYS B C 1
ATOM 14244 O O . LYS B 1 762 ? 16.781 -32.75 -5.684 1 89.19 762 LYS B O 1
ATOM 14249 N N . ALA B 1 763 ? 15.18 -31.891 -7.016 1 87.25 763 ALA B N 1
ATOM 14250 C CA . ALA B 1 763 ? 16.062 -31.766 -8.172 1 87.25 763 ALA B CA 1
ATOM 14251 C C . ALA B 1 763 ? 17.219 -30.812 -7.879 1 87.25 763 ALA B C 1
ATOM 14253 O O . ALA B 1 763 ? 18.375 -31.109 -8.156 1 87.25 763 ALA B O 1
ATOM 14254 N N . PRO B 1 764 ? 16.922 -29.688 -7.211 1 85 764 PRO B N 1
ATOM 14255 C CA . PRO B 1 764 ? 18.031 -28.75 -7.023 1 85 764 PRO B CA 1
ATOM 14256 C C . PRO B 1 764 ? 19.109 -29.312 -6.086 1 85 764 PRO B C 1
ATOM 14258 O O . PRO B 1 764 ? 20.297 -29.078 -6.309 1 85 764 PRO B O 1
ATOM 14261 N N . LEU B 1 765 ? 18.703 -30.094 -5.129 1 90.44 765 LEU B N 1
ATOM 14262 C CA . LEU B 1 765 ? 19.641 -30.672 -4.176 1 90.44 765 LEU B CA 1
ATOM 14263 C C . LEU B 1 765 ? 20.578 -31.656 -4.867 1 90.44 765 LEU B C 1
ATOM 14265 O O . LEU B 1 765 ? 21.797 -31.578 -4.734 1 90.44 765 LEU B O 1
ATOM 14269 N N . GLY B 1 766 ? 20.016 -32.562 -5.617 1 91.56 766 GLY B N 1
ATOM 14270 C CA . GLY B 1 766 ? 20.812 -33.562 -6.289 1 91.56 766 GLY B CA 1
ATOM 14271 C C . GLY B 1 766 ? 21.719 -33 -7.367 1 91.56 766 GLY B C 1
ATOM 14272 O O . GLY B 1 766 ? 22.859 -33.406 -7.516 1 91.56 766 GLY B O 1
ATOM 14273 N N . ARG B 1 767 ? 21.281 -32 -8.078 1 90.19 767 ARG B N 1
ATOM 14274 C CA . ARG B 1 767 ? 22.047 -31.406 -9.148 1 90.19 767 ARG B CA 1
ATOM 14275 C C . ARG B 1 767 ? 23.266 -30.656 -8.602 1 90.19 767 ARG B C 1
ATOM 14277 O O . ARG B 1 767 ? 24.375 -30.781 -9.133 1 90.19 767 ARG B O 1
ATOM 14284 N N . ILE B 1 768 ? 23.016 -29.953 -7.539 1 90.06 768 ILE B N 1
ATOM 14285 C CA . ILE B 1 768 ? 24.094 -29.141 -6.977 1 90.06 768 ILE B CA 1
ATOM 14286 C C . ILE B 1 768 ? 25.125 -30.047 -6.301 1 90.06 768 ILE B C 1
ATOM 14288 O O . ILE B 1 768 ? 26.328 -29.766 -6.344 1 90.06 768 ILE B O 1
ATOM 14292 N N . ALA B 1 769 ? 24.594 -31.109 -5.719 1 94.38 769 ALA B N 1
ATOM 14293 C CA . ALA B 1 769 ? 25.531 -32.031 -5.109 1 94.38 769 ALA B CA 1
ATOM 14294 C C . ALA B 1 769 ? 26.469 -32.625 -6.16 1 94.38 769 ALA B C 1
ATOM 14296 O O . ALA B 1 769 ? 27.688 -32.75 -5.934 1 94.38 769 ALA B O 1
ATOM 14297 N N . LEU B 1 770 ? 25.969 -33 -7.277 1 93.56 770 LEU B N 1
ATOM 14298 C CA . LEU B 1 770 ? 26.781 -33.562 -8.344 1 93.56 770 LEU B CA 1
ATOM 14299 C C . LEU B 1 770 ? 27.703 -32.5 -8.953 1 93.56 770 LEU B C 1
ATOM 14301 O O . LEU B 1 770 ? 28.812 -32.812 -9.367 1 93.56 770 LEU B O 1
ATOM 14305 N N . LEU B 1 771 ? 27.188 -31.359 -9.055 1 89.06 771 LEU B N 1
ATOM 14306 C CA . LEU B 1 771 ? 28.031 -30.266 -9.555 1 89.06 771 LEU B CA 1
ATOM 14307 C C . LEU B 1 771 ? 29.219 -30.031 -8.641 1 89.06 771 LEU B C 1
ATOM 14309 O O . LEU B 1 771 ? 30.344 -29.859 -9.117 1 89.06 771 LEU B O 1
ATOM 14313 N N . ALA B 1 772 ? 28.906 -29.969 -7.359 1 91.88 772 ALA B N 1
ATOM 14314 C CA . ALA B 1 772 ? 30 -29.766 -6.398 1 91.88 772 ALA B CA 1
ATOM 14315 C C . ALA B 1 772 ? 31 -30.922 -6.461 1 91.88 772 ALA B C 1
ATOM 14317 O O . ALA B 1 772 ? 32.219 -30.703 -6.348 1 91.88 772 ALA B O 1
ATOM 14318 N N . TYR B 1 773 ? 30.547 -32.094 -6.684 1 93.19 773 TYR B N 1
ATOM 14319 C CA . TYR B 1 773 ? 31.406 -33.281 -6.828 1 93.19 773 TYR B CA 1
ATOM 14320 C C . TYR B 1 773 ? 32.281 -33.156 -8.062 1 93.19 773 TYR B C 1
ATOM 14322 O O . TYR B 1 773 ? 33.469 -33.438 -8.008 1 93.19 773 TYR B O 1
ATOM 14330 N N . ASN B 1 774 ? 31.781 -32.719 -9.18 1 91.19 774 ASN B N 1
ATOM 14331 C CA . ASN B 1 774 ? 32.5 -32.625 -10.438 1 91.19 774 ASN B CA 1
ATOM 14332 C C . ASN B 1 774 ? 33.594 -31.562 -10.375 1 91.19 774 ASN B C 1
ATOM 14334 O O . ASN B 1 774 ? 34.719 -31.797 -10.812 1 91.19 774 ASN B O 1
ATOM 14338 N N . VAL B 1 775 ? 33.219 -30.453 -9.852 1 85.94 775 VAL B N 1
ATOM 14339 C CA . VAL B 1 775 ? 34.156 -29.312 -9.844 1 85.94 775 VAL B CA 1
ATOM 14340 C C . VAL B 1 775 ? 35.281 -29.578 -8.859 1 85.94 775 VAL B C 1
ATOM 14342 O O . VAL B 1 775 ? 36.375 -28.984 -8.961 1 85.94 775 VAL B O 1
ATOM 14345 N N . SER B 1 776 ? 35.094 -30.531 -7.953 1 88.5 776 SER B N 1
ATOM 14346 C CA . SER B 1 776 ? 36.125 -30.844 -6.973 1 88.5 776 SER B CA 1
ATOM 14347 C C . SER B 1 776 ? 36.969 -32.031 -7.414 1 88.5 776 SER B C 1
ATOM 14349 O O . SER B 1 776 ? 38.188 -31.906 -7.625 1 88.5 776 SER B O 1
ATOM 14351 N N . THR B 1 777 ? 36.312 -33.125 -7.707 1 88.25 777 THR B N 1
ATOM 14352 C CA . THR B 1 777 ? 37.031 -34.375 -7.973 1 88.25 777 THR B CA 1
ATOM 14353 C C . THR B 1 777 ? 37.594 -34.375 -9.383 1 88.25 777 THR B C 1
ATOM 14355 O O . THR B 1 777 ? 38.75 -34.719 -9.586 1 88.25 777 THR B O 1
ATOM 14358 N N . LEU B 1 778 ? 36.781 -34 -10.352 1 85.06 778 LEU B N 1
ATOM 14359 C CA . LEU B 1 778 ? 37.25 -34 -11.727 1 85.06 778 LEU B CA 1
ATOM 14360 C C . LEU B 1 778 ? 38.281 -32.906 -11.961 1 85.06 778 LEU B C 1
ATOM 14362 O O . LEU B 1 778 ? 39.25 -33.094 -12.719 1 85.06 778 LEU B O 1
ATOM 14366 N N . TYR B 1 779 ? 38.094 -31.875 -11.281 1 81.81 779 TYR B N 1
ATOM 14367 C CA . TYR B 1 779 ? 39.062 -30.812 -11.344 1 81.81 779 TYR B CA 1
ATOM 14368 C C . TYR B 1 779 ? 40.375 -31.234 -10.703 1 81.81 779 TYR B C 1
ATOM 14370 O O . TYR B 1 779 ? 41.469 -30.953 -11.234 1 81.81 779 TYR B O 1
ATOM 14378 N N . ALA B 1 780 ? 40.312 -31.906 -9.586 1 83.19 780 ALA B N 1
ATOM 14379 C CA . ALA B 1 780 ? 41.5 -32.406 -8.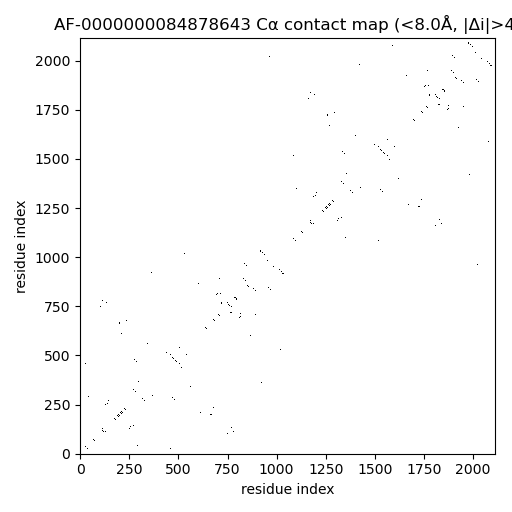922 1 83.19 780 ALA B CA 1
ATOM 14380 C C . ALA B 1 780 ? 42.281 -33.375 -9.812 1 83.19 780 ALA B C 1
ATOM 14382 O O . ALA B 1 780 ? 43.5 -33.344 -9.875 1 83.19 780 ALA B O 1
ATOM 14383 N N . TYR B 1 781 ? 41.562 -34.156 -10.5 1 87 781 TYR B N 1
ATOM 14384 C CA . TYR B 1 781 ? 42.188 -35.125 -11.398 1 87 781 TYR B CA 1
ATOM 14385 C C . TYR B 1 781 ? 42.875 -34.406 -12.562 1 87 781 TYR B C 1
ATOM 14387 O O . TYR B 1 781 ? 43.969 -34.75 -12.969 1 87 781 TYR B O 1
ATOM 14395 N N . SER B 1 782 ? 42.219 -33.406 -13.141 1 82.25 782 SER B N 1
ATOM 14396 C CA . SER B 1 782 ? 42.781 -32.656 -14.25 1 82.25 782 SER B CA 1
ATOM 14397 C C . SER B 1 782 ? 44.031 -31.906 -13.812 1 82.25 782 SER B C 1
ATOM 14399 O O . SER B 1 782 ? 45 -31.781 -14.594 1 82.25 782 SER B O 1
ATOM 14401 N N . LEU B 1 783 ? 44.062 -31.438 -12.594 1 78.06 783 LEU B N 1
ATOM 14402 C CA . LEU B 1 783 ? 45.219 -30.75 -12.062 1 78.06 783 LEU B CA 1
ATOM 14403 C C . LEU B 1 783 ? 46.406 -31.719 -11.906 1 78.06 783 LEU B C 1
ATOM 14405 O O . LEU B 1 783 ? 47.562 -31.344 -12.125 1 78.06 783 LEU B O 1
ATOM 14409 N N . SER B 1 784 ? 46.062 -32.906 -11.547 1 78.62 784 SER B N 1
ATOM 14410 C CA . SER B 1 784 ? 47.094 -33.906 -11.352 1 78.62 784 SER B CA 1
ATOM 14411 C C . SER B 1 784 ? 47.781 -34.281 -12.672 1 78.62 784 SER B C 1
ATOM 14413 O O . SER B 1 784 ? 48.906 -34.75 -12.68 1 78.62 784 SER B O 1
ATOM 14415 N N . GLN B 1 785 ? 47.094 -34.031 -13.828 1 75.94 785 GLN B N 1
ATOM 14416 C CA . GLN B 1 78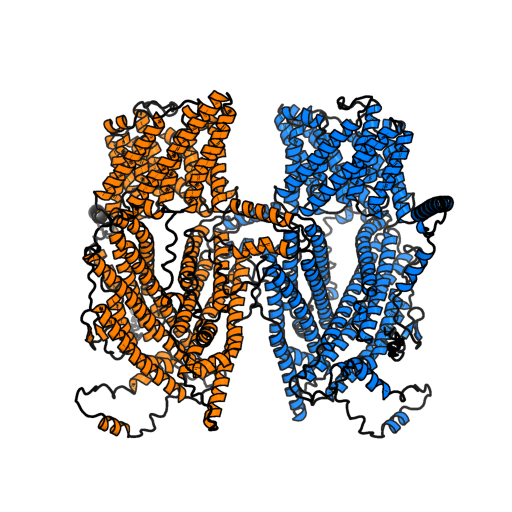5 ? 47.656 -34.375 -15.133 1 75.94 785 GLN B CA 1
ATOM 14417 C C . GLN B 1 785 ? 48.375 -33.188 -15.758 1 75.94 785 GLN B C 1
ATOM 14419 O O . GLN B 1 785 ? 48.719 -33.219 -16.953 1 75.94 785 GLN B O 1
ATOM 14424 N N . ASP B 1 786 ? 48.906 -32.219 -15.039 1 65.44 786 ASP B N 1
ATOM 14425 C CA . ASP B 1 786 ? 49.781 -31.094 -15.414 1 65.44 786 ASP B CA 1
ATOM 14426 C C . ASP B 1 786 ? 49.125 -30.219 -16.484 1 65.44 786 ASP B C 1
ATOM 14428 O O . ASP B 1 786 ? 49.688 -30.047 -17.578 1 65.44 786 ASP B O 1
ATOM 14432 N N . VAL B 1 787 ? 47.938 -29.938 -16.328 1 61.88 787 VAL B N 1
ATOM 14433 C CA . VAL B 1 787 ? 47.281 -29.047 -17.281 1 61.88 787 VAL B CA 1
ATOM 14434 C C . VAL B 1 787 ? 47.719 -27.609 -17.031 1 61.88 787 VAL B C 1
ATOM 14436 O O . VAL B 1 787 ? 48.125 -27.25 -15.922 1 61.88 787 VAL B O 1
ATOM 14439 N N . ASP B 1 788 ? 48 -26.797 -18.172 1 53.25 788 ASP B N 1
ATOM 14440 C CA . ASP B 1 788 ? 48.469 -25.406 -18.156 1 53.25 788 ASP B CA 1
ATOM 14441 C C . ASP B 1 788 ? 47.5 -24.516 -17.375 1 53.25 788 ASP B C 1
ATOM 14443 O O . ASP B 1 788 ? 46.438 -24.125 -17.891 1 53.25 788 ASP B O 1
ATOM 14447 N N . ASP B 1 789 ? 47.5 -24.688 -15.969 1 57.19 789 ASP B N 1
ATOM 14448 C CA . ASP B 1 789 ? 46.562 -23.797 -15.266 1 57.19 789 ASP B CA 1
ATOM 14449 C C . ASP B 1 789 ? 47.312 -22.891 -14.289 1 57.19 789 ASP B C 1
ATOM 14451 O O . ASP B 1 789 ? 48.438 -23.203 -13.883 1 57.19 789 ASP B O 1
ATOM 14455 N N . ASP B 1 790 ? 47.094 -21.641 -14.266 1 51.31 790 ASP B N 1
ATOM 14456 C CA . ASP B 1 790 ? 47.656 -20.641 -13.359 1 51.31 790 ASP B CA 1
ATOM 14457 C C . ASP B 1 790 ? 47.281 -20.938 -11.914 1 51.31 790 ASP B C 1
ATOM 14459 O O . ASP B 1 790 ? 47.375 -20.062 -11.047 1 51.31 790 ASP B O 1
ATOM 14463 N N . ASP B 1 791 ? 46.688 -22.125 -11.539 1 55.88 791 ASP B N 1
ATOM 14464 C CA . ASP B 1 791 ? 46.219 -22.328 -10.172 1 55.88 791 ASP B CA 1
ATOM 14465 C C . ASP B 1 791 ? 47.25 -23.078 -9.336 1 55.88 791 ASP B C 1
ATOM 14467 O O . ASP B 1 791 ? 46.969 -24.188 -8.867 1 55.88 791 ASP B O 1
ATOM 14471 N N . ASP B 1 792 ? 48.5 -22.719 -9.25 1 56.38 792 ASP B N 1
ATOM 14472 C CA . ASP B 1 792 ? 49.625 -23.375 -8.586 1 56.38 792 ASP B CA 1
ATOM 14473 C C . ASP B 1 792 ? 49.375 -23.484 -7.082 1 56.38 792 ASP B C 1
ATOM 14475 O O . ASP B 1 792 ? 50.062 -24.234 -6.391 1 56.38 792 ASP B O 1
ATOM 14479 N N . ASP B 1 793 ? 48.406 -22.672 -6.551 1 60.22 793 ASP B N 1
ATOM 14480 C CA . ASP B 1 793 ? 48.281 -22.625 -5.098 1 60.22 793 ASP B CA 1
ATOM 14481 C C . ASP B 1 793 ? 47.562 -23.875 -4.578 1 60.22 793 ASP B C 1
ATOM 14483 O O . ASP B 1 793 ? 47.531 -24.109 -3.369 1 60.22 793 ASP B O 1
ATOM 14487 N N . GLU B 1 794 ? 47 -24.75 -5.355 1 63.09 794 GLU B N 1
ATOM 14488 C CA . GLU B 1 794 ? 46.25 -25.891 -4.859 1 63.09 794 GLU B CA 1
ATOM 14489 C C . GLU B 1 794 ? 47.031 -27.188 -5.031 1 63.09 794 GLU B C 1
ATOM 14491 O O . GLU B 1 794 ? 46.438 -28.266 -5.117 1 63.09 794 GLU B O 1
ATOM 14496 N N . GLY B 1 795 ? 48.312 -27.25 -4.957 1 63.16 795 GLY B N 1
ATOM 14497 C CA . GLY B 1 795 ? 49.188 -28.406 -4.844 1 63.16 795 GLY B CA 1
ATOM 14498 C C . GLY B 1 795 ? 49.719 -28.859 -6.18 1 63.16 795 GLY B C 1
ATOM 14499 O O . GLY B 1 795 ? 50.594 -29.75 -6.23 1 63.16 795 GLY B O 1
ATOM 14500 N N . GLY B 1 796 ? 49.344 -28.172 -7.301 1 62.81 796 GLY B N 1
ATOM 14501 C CA . GLY B 1 796 ? 49.906 -28.484 -8.602 1 62.81 796 GLY B CA 1
ATOM 14502 C C . GLY B 1 796 ? 49.75 -29.953 -8.969 1 62.81 796 GLY B C 1
ATOM 14503 O O . GLY B 1 796 ? 48.625 -30.5 -8.961 1 62.81 796 GLY B O 1
ATOM 14504 N N . ALA B 1 797 ? 50.812 -30.797 -8.93 1 66.19 797 ALA B N 1
ATOM 14505 C CA . ALA B 1 797 ? 50.844 -32.219 -9.336 1 66.19 797 ALA B CA 1
ATOM 14506 C C . ALA B 1 797 ? 50.312 -33.125 -8.234 1 66.19 797 ALA B C 1
ATOM 14508 O O . ALA B 1 797 ? 49.875 -34.219 -8.5 1 66.19 797 ALA B O 1
ATOM 14509 N N . ASN B 1 798 ? 50.375 -32.688 -7.02 1 70.44 798 ASN B N 1
ATOM 14510 C CA . ASN B 1 798 ? 49.75 -33.375 -5.898 1 70.44 798 ASN B CA 1
ATOM 14511 C C . ASN B 1 798 ? 48.625 -32.531 -5.281 1 70.44 798 ASN B C 1
ATOM 14513 O O . ASN B 1 798 ? 48.844 -31.859 -4.281 1 70.44 798 ASN B O 1
ATOM 14517 N N . PRO B 1 799 ? 47.469 -32.656 -5.898 1 74.12 799 PRO B N 1
ATOM 14518 C CA . PRO B 1 799 ? 46.375 -31.75 -5.508 1 74.12 799 PRO B CA 1
ATOM 14519 C C . PRO B 1 799 ? 45.906 -31.984 -4.07 1 74.12 799 PRO B C 1
ATOM 14521 O O . PRO B 1 799 ? 45.844 -33.125 -3.623 1 74.12 799 PRO B O 1
ATOM 14524 N N . LEU B 1 800 ? 45.906 -31 -3.254 1 79.06 800 LEU B N 1
ATOM 14525 C CA . LEU B 1 800 ? 45.344 -31.031 -1.917 1 79.06 800 LEU B CA 1
ATOM 14526 C C . LEU B 1 800 ? 43.812 -30.891 -1.982 1 79.06 800 LEU B C 1
ATOM 14528 O O . LEU B 1 800 ? 43.281 -29.781 -2.1 1 79.06 800 LEU B O 1
ATOM 14532 N N . ILE B 1 801 ? 43.156 -32.062 -1.97 1 85.56 801 ILE B N 1
ATOM 14533 C CA . ILE B 1 801 ? 41.719 -32.125 -2.188 1 85.56 801 ILE B CA 1
ATOM 14534 C C . ILE B 1 801 ? 41 -31.266 -1.134 1 85.56 801 ILE B C 1
ATOM 14536 O O . ILE B 1 801 ? 40.031 -30.594 -1.436 1 85.56 801 ILE B O 1
ATOM 14540 N N . PHE B 1 802 ? 41.531 -31.219 0.122 1 86.81 802 PHE B N 1
ATOM 14541 C CA . PHE B 1 802 ? 40.875 -30.469 1.185 1 86.81 802 PHE B CA 1
ATOM 14542 C C . PHE B 1 802 ? 40.938 -28.969 0.91 1 86.81 802 PHE B C 1
ATOM 14544 O O . PHE B 1 802 ? 39.969 -28.25 1.181 1 86.81 802 PHE B O 1
ATOM 14551 N N . ASP B 1 803 ? 41.969 -28.516 0.35 1 85.56 803 ASP B N 1
ATOM 14552 C CA . ASP B 1 803 ? 42.094 -27.094 0.032 1 85.56 803 ASP B CA 1
ATOM 14553 C C . ASP B 1 803 ? 41.219 -26.703 -1.146 1 85.56 803 ASP B C 1
ATOM 14555 O O . ASP B 1 803 ? 40.625 -25.625 -1.163 1 85.56 803 ASP B O 1
ATOM 14559 N N . ILE B 1 804 ? 41.094 -27.609 -2.078 1 86.69 804 ILE B N 1
ATOM 14560 C CA . ILE B 1 804 ? 40.25 -27.359 -3.24 1 86.69 804 ILE B CA 1
ATOM 14561 C C . ILE B 1 804 ? 38.781 -27.266 -2.811 1 86.69 804 ILE B C 1
ATOM 14563 O O . ILE B 1 804 ? 38.094 -26.328 -3.188 1 86.69 804 ILE B O 1
ATOM 14567 N N . VAL B 1 805 ? 38.5 -28.203 -1.959 1 90.25 805 VAL B N 1
ATOM 14568 C CA . VAL B 1 805 ? 37.125 -28.266 -1.518 1 90.25 805 VAL B CA 1
ATOM 14569 C C . VAL B 1 805 ? 36.812 -27.078 -0.599 1 90.25 805 VAL B C 1
ATOM 14571 O O . VAL B 1 805 ? 35.719 -26.484 -0.66 1 90.25 805 VAL B O 1
ATOM 14574 N N . TRP B 1 806 ? 37.719 -26.688 0.171 1 89.5 806 TRP B N 1
ATOM 14575 C CA . TRP B 1 806 ? 37.531 -25.562 1.08 1 89.5 806 TRP B CA 1
ATOM 14576 C C . TRP B 1 806 ? 37.344 -24.266 0.306 1 89.5 806 TRP B C 1
ATOM 14578 O O . TRP B 1 806 ? 36.469 -23.469 0.612 1 89.5 806 TRP B O 1
ATOM 14588 N N . HIS B 1 807 ? 38.188 -24.031 -0.673 1 87.81 807 HIS B N 1
ATOM 14589 C CA . HIS B 1 807 ? 38.031 -22.844 -1.499 1 87.81 807 HIS B CA 1
ATOM 14590 C C . HIS B 1 807 ? 36.688 -22.828 -2.227 1 87.81 807 HIS B C 1
ATOM 14592 O O . HIS B 1 807 ? 36.062 -21.781 -2.322 1 87.81 807 HIS B O 1
ATOM 14598 N N . ARG B 1 808 ? 36.25 -23.922 -2.576 1 88.12 808 ARG B N 1
ATOM 14599 C CA . ARG B 1 808 ? 35 -24 -3.332 1 88.12 808 ARG B CA 1
ATOM 14600 C C . ARG B 1 808 ? 33.812 -23.766 -2.432 1 88.12 808 ARG B C 1
ATOM 14602 O O . ARG B 1 808 ? 32.906 -23.016 -2.789 1 88.12 808 ARG B O 1
ATOM 14609 N N . VAL B 1 809 ? 33.875 -24.391 -1.306 1 92.62 809 VAL B N 1
ATOM 14610 C CA . VAL B 1 809 ? 32.75 -24.266 -0.387 1 92.62 809 VAL B CA 1
ATOM 14611 C C . VAL B 1 809 ? 32.625 -22.812 0.069 1 92.62 809 VAL B C 1
ATOM 14613 O O . VAL B 1 809 ? 31.516 -22.281 0.155 1 92.62 809 VAL B O 1
ATOM 14616 N N . ILE B 1 810 ? 33.656 -22.156 0.275 1 93.06 810 ILE B N 1
ATOM 14617 C CA . ILE B 1 810 ? 33.625 -20.766 0.738 1 93.06 810 ILE B CA 1
ATOM 14618 C C . ILE B 1 810 ? 33.125 -19.859 -0.39 1 93.06 810 ILE B C 1
ATOM 14620 O O . ILE B 1 810 ? 32.312 -18.969 -0.17 1 93.06 810 ILE B O 1
ATOM 14624 N N . ALA B 1 811 ? 33.625 -20.062 -1.586 1 92.88 811 ALA B N 1
ATOM 14625 C CA . ALA B 1 811 ? 33.219 -19.25 -2.727 1 92.88 811 ALA B CA 1
ATOM 14626 C C . ALA B 1 811 ? 31.734 -19.406 -3.016 1 92.88 811 ALA B C 1
ATOM 14628 O O . ALA B 1 811 ? 31.031 -18.422 -3.223 1 92.88 811 ALA B O 1
ATOM 14629 N N . VAL B 1 812 ? 31.297 -20.594 -3.006 1 93.88 812 VAL B N 1
ATOM 14630 C CA . VAL B 1 812 ? 29.891 -20.859 -3.301 1 93.88 812 VAL B CA 1
ATOM 14631 C C . VAL B 1 812 ? 29.016 -20.281 -2.195 1 93.88 812 VAL B C 1
ATOM 14633 O O . VAL B 1 812 ? 27.969 -19.688 -2.473 1 93.88 812 VAL B O 1
ATOM 14636 N N . THR B 1 813 ? 29.453 -20.438 -0.936 1 94.69 813 THR B N 1
ATOM 14637 C CA . THR B 1 813 ? 28.672 -19.922 0.182 1 94.69 813 THR B CA 1
ATOM 14638 C C . THR B 1 813 ? 28.594 -18.391 0.13 1 94.69 813 THR B C 1
ATOM 14640 O O . THR B 1 813 ? 27.531 -17.812 0.398 1 94.69 813 THR B O 1
ATOM 14643 N N . LEU B 1 814 ? 29.656 -17.75 -0.231 1 95.25 814 LEU B N 1
ATOM 14644 C CA . LEU B 1 814 ? 29.641 -16.297 -0.355 1 95.25 814 LEU B CA 1
ATOM 14645 C C . LEU B 1 814 ? 28.734 -15.852 -1.5 1 95.25 814 LEU B C 1
ATOM 14647 O O . LEU B 1 814 ? 28.078 -14.82 -1.41 1 95.25 814 LEU B O 1
ATOM 14651 N N . GLY B 1 815 ? 28.75 -16.641 -2.566 1 95.38 815 GLY B N 1
ATOM 14652 C CA . GLY B 1 815 ? 27.844 -16.359 -3.664 1 95.38 815 GLY B CA 1
ATOM 14653 C C . GLY B 1 815 ? 26.391 -16.484 -3.277 1 95.38 815 GLY B C 1
ATOM 14654 O O . GLY B 1 815 ? 25.547 -15.672 -3.695 1 95.38 815 GLY B O 1
ATOM 14655 N N . ILE B 1 816 ? 26.094 -17.422 -2.467 1 94.81 816 ILE B N 1
ATOM 14656 C CA . ILE B 1 816 ? 24.734 -17.641 -1.993 1 94.81 816 ILE B CA 1
ATOM 14657 C C . ILE B 1 816 ? 24.297 -16.469 -1.116 1 94.81 816 ILE B C 1
ATOM 14659 O O . ILE B 1 816 ? 23.203 -15.914 -1.308 1 94.81 816 ILE B O 1
ATOM 14663 N N . ILE B 1 817 ? 25.109 -16.109 -0.203 1 94.56 817 ILE B N 1
ATOM 14664 C CA . ILE B 1 817 ? 24.797 -15.016 0.71 1 94.56 817 ILE B CA 1
ATOM 14665 C C . ILE B 1 817 ? 24.609 -13.719 -0.08 1 94.56 817 ILE B C 1
ATOM 14667 O O . ILE B 1 817 ? 23.672 -12.961 0.179 1 94.56 817 ILE B O 1
ATOM 14671 N N . TRP B 1 818 ? 25.453 -13.492 -1.072 1 94.31 818 TRP B N 1
ATOM 14672 C CA . TRP B 1 818 ? 25.328 -12.312 -1.926 1 94.31 818 TRP B CA 1
ATOM 14673 C C . TRP B 1 818 ? 24.016 -12.328 -2.691 1 94.31 818 TRP B C 1
ATOM 14675 O O . TRP B 1 818 ? 23.375 -11.289 -2.857 1 94.31 818 TRP B O 1
ATOM 14685 N N . GLY B 1 819 ? 23.703 -13.516 -3.184 1 93.81 819 GLY B N 1
ATOM 14686 C CA . GLY B 1 819 ? 22.422 -13.648 -3.879 1 93.81 819 GLY B CA 1
ATOM 14687 C C . GLY B 1 819 ? 21.234 -13.328 -3 1 93.81 819 GLY B C 1
ATOM 14688 O O . GLY B 1 819 ? 20.312 -12.617 -3.416 1 93.81 819 GLY B O 1
ATOM 14689 N N . ILE B 1 820 ? 21.266 -13.734 -1.765 1 90.81 820 ILE B N 1
ATOM 14690 C CA . ILE B 1 820 ? 20.172 -13.492 -0.828 1 90.81 820 ILE B CA 1
ATOM 14691 C C . ILE B 1 820 ? 20.141 -12.016 -0.441 1 90.81 820 ILE B C 1
ATOM 14693 O O . ILE B 1 820 ? 19.078 -11.414 -0.356 1 90.81 820 ILE B O 1
ATOM 14697 N N . VAL B 1 821 ? 21.266 -11.383 -0.289 1 91.38 821 VAL B N 1
ATOM 14698 C CA . VAL B 1 821 ? 21.359 -9.984 0.118 1 91.38 821 VAL B CA 1
ATOM 14699 C C . VAL B 1 821 ? 20.859 -9.078 -1.005 1 91.38 821 VAL B C 1
ATOM 14701 O O . VAL B 1 821 ? 20.078 -8.156 -0.763 1 91.38 821 VAL B O 1
ATOM 14704 N N . VAL B 1 822 ? 21.234 -9.344 -2.234 1 92.31 822 VAL B N 1
ATOM 14705 C CA . VAL B 1 822 ? 20.828 -8.523 -3.369 1 92.31 822 VAL B CA 1
ATOM 14706 C C . VAL B 1 822 ? 19.328 -8.648 -3.59 1 92.31 822 VAL B C 1
ATOM 14708 O O . VAL B 1 822 ? 18.641 -7.656 -3.879 1 92.31 822 VAL B O 1
ATOM 14711 N N . CYS B 1 823 ? 18.766 -9.859 -3.439 1 89.44 823 CYS B N 1
ATOM 14712 C CA . CYS B 1 823 ? 17.328 -10.078 -3.656 1 89.44 823 CYS B CA 1
ATOM 14713 C C . CYS B 1 823 ? 16.516 -9.43 -2.549 1 89.44 823 CYS B C 1
ATOM 14715 O O . CYS B 1 823 ? 15.359 -9.055 -2.766 1 89.44 823 CYS B O 1
ATOM 14717 N N . ARG B 1 824 ? 17.109 -9.125 -1.388 1 87.31 824 ARG B N 1
ATOM 14718 C CA . ARG B 1 824 ? 16.391 -8.555 -0.261 1 87.31 824 ARG B CA 1
ATOM 14719 C C . ARG B 1 824 ? 16.562 -7.039 -0.205 1 87.31 824 ARG B C 1
ATOM 14721 O O . ARG B 1 824 ? 15.688 -6.316 0.265 1 87.31 824 ARG B O 1
ATOM 14728 N N . LEU B 1 825 ? 17.688 -6.562 -0.663 1 85.56 825 LEU B N 1
ATOM 14729 C CA . LEU B 1 825 ? 18 -5.145 -0.504 1 85.56 825 LEU B CA 1
ATOM 14730 C C . LEU B 1 825 ? 17.484 -4.344 -1.701 1 85.56 825 LEU B C 1
ATOM 14732 O O . LEU B 1 825 ? 17.016 -3.217 -1.545 1 85.56 825 LEU B O 1
ATOM 14736 N N . LEU B 1 826 ? 17.609 -5 -2.904 1 88 826 LEU B N 1
ATOM 14737 C CA . LEU B 1 826 ? 17.219 -4.258 -4.102 1 88 826 LEU B CA 1
ATOM 14738 C C . LEU B 1 826 ? 15.805 -4.605 -4.535 1 88 826 LEU B C 1
ATOM 14740 O O . LEU B 1 826 ? 15.57 -5.684 -5.09 1 88 826 LEU B O 1
ATOM 14744 N N . TRP B 1 827 ? 14.844 -3.828 -4.461 1 86.12 827 TRP B N 1
ATOM 14745 C CA . TRP B 1 827 ? 13.453 -3.932 -4.875 1 86.12 827 TRP B CA 1
ATOM 14746 C C . TRP B 1 827 ? 12.914 -5.34 -4.633 1 86.12 827 TRP B C 1
ATOM 14748 O O . TRP B 1 827 ? 12.617 -6.066 -5.582 1 86.12 827 TRP B O 1
ATOM 14758 N N . PRO B 1 828 ? 12.742 -5.762 -3.447 1 86.12 828 PRO B N 1
ATOM 14759 C CA . PRO B 1 828 ? 12.273 -7.109 -3.117 1 86.12 828 PRO B CA 1
ATOM 14760 C C . PRO B 1 828 ? 10.828 -7.355 -3.549 1 86.12 828 PRO B C 1
ATOM 14762 O O . PRO B 1 828 ? 10 -6.449 -3.484 1 86.12 828 PRO B O 1
ATOM 14765 N N . ILE B 1 829 ? 10.555 -8.531 -4.164 1 83.94 829 ILE B N 1
ATOM 14766 C CA . ILE B 1 829 ? 9.211 -8.984 -4.5 1 83.94 829 ILE B CA 1
ATOM 14767 C C . ILE B 1 829 ? 8.797 -10.109 -3.555 1 83.94 829 ILE B C 1
ATOM 14769 O O . ILE B 1 829 ? 9.43 -11.164 -3.514 1 83.94 829 ILE B O 1
ATOM 14773 N N . SER B 1 830 ? 7.797 -9.812 -2.758 1 86.25 830 SER B N 1
ATOM 14774 C CA . SER B 1 830 ? 7.328 -10.797 -1.79 1 86.25 830 SER B CA 1
ATOM 14775 C C . SER B 1 830 ? 6.207 -11.648 -2.373 1 86.25 830 SER B C 1
ATOM 14777 O O . SER B 1 830 ? 5.262 -11.125 -2.969 1 86.25 830 SER B O 1
ATOM 14779 N N . GLY B 1 831 ? 6.363 -12.953 -2.309 1 85.94 831 GLY B N 1
ATOM 14780 C CA . GLY B 1 831 ? 5.305 -13.859 -2.715 1 85.94 831 GLY B CA 1
ATOM 14781 C C . GLY B 1 831 ? 4.035 -13.695 -1.897 1 85.94 831 GLY B C 1
ATOM 14782 O O . GLY B 1 831 ? 2.932 -13.906 -2.406 1 85.94 831 GLY B O 1
ATOM 14783 N N . ARG B 1 832 ? 4.141 -13.281 -0.655 1 88.75 832 ARG B N 1
ATOM 14784 C CA . ARG B 1 832 ? 2.994 -13.078 0.227 1 88.75 832 ARG B CA 1
ATOM 14785 C C . ARG B 1 832 ? 2.129 -11.922 -0.254 1 88.75 832 ARG B C 1
ATOM 14787 O O . ARG B 1 832 ? 0.903 -12.031 -0.298 1 88.75 832 ARG B O 1
ATOM 14794 N N . LYS B 1 833 ? 2.793 -10.867 -0.577 1 87.88 833 LYS B N 1
ATOM 14795 C CA . LYS B 1 833 ? 2.061 -9.695 -1.047 1 87.88 833 LYS B CA 1
ATOM 14796 C C . LYS B 1 833 ? 1.379 -9.969 -2.385 1 87.88 833 LYS B C 1
ATOM 14798 O O . LYS B 1 833 ? 0.229 -9.578 -2.594 1 87.88 833 LYS B O 1
ATOM 14803 N N . LYS B 1 834 ? 2.068 -10.672 -3.268 1 88.06 834 LYS B N 1
ATOM 14804 C CA . LYS B 1 834 ? 1.495 -10.992 -4.574 1 88.06 834 LYS B CA 1
ATOM 14805 C C . LYS B 1 834 ? 0.316 -11.953 -4.434 1 88.06 834 LYS B C 1
ATOM 14807 O O . LYS B 1 834 ? -0.643 -11.883 -5.207 1 88.06 834 LYS B O 1
ATOM 14812 N N . PHE B 1 835 ? 0.44 -12.852 -3.502 1 90.69 835 PHE B N 1
ATOM 14813 C CA . PHE B 1 835 ? -0.664 -13.773 -3.244 1 90.69 835 PHE B CA 1
ATOM 14814 C C . PHE B 1 835 ? -1.903 -13.008 -2.785 1 90.69 835 PHE B C 1
ATOM 14816 O O . PHE B 1 835 ? -3.006 -13.258 -3.281 1 90.69 835 PHE B O 1
ATOM 14823 N N . ARG B 1 836 ? -1.775 -12.086 -1.878 1 90.44 836 ARG B N 1
ATOM 14824 C CA . ARG B 1 836 ? -2.9 -11.312 -1.362 1 90.44 836 ARG B CA 1
ATOM 14825 C C . ARG B 1 836 ? -3.498 -10.422 -2.449 1 90.44 836 ARG B C 1
ATOM 14827 O O . ARG B 1 836 ? -4.723 -10.32 -2.568 1 90.44 836 ARG B O 1
ATOM 14834 N N . GLU B 1 837 ? -2.654 -9.82 -3.211 1 90.31 837 GLU B N 1
ATOM 14835 C CA . GLU B 1 837 ? -3.129 -8.984 -4.309 1 90.31 837 GLU B CA 1
ATOM 14836 C C . GLU B 1 837 ? -3.879 -9.812 -5.348 1 90.31 837 GLU B C 1
ATOM 14838 O O . GLU B 1 837 ? -4.918 -9.383 -5.855 1 90.31 837 GLU B O 1
ATOM 14843 N N . GLY B 1 838 ? -3.297 -10.992 -5.664 1 91.06 838 GLY B N 1
ATOM 14844 C CA . GLY B 1 838 ? -3.961 -11.859 -6.621 1 91.06 838 GLY B CA 1
ATOM 14845 C C . GLY B 1 838 ? -5.32 -12.344 -6.148 1 91.06 838 GLY B C 1
ATOM 14846 O O . GLY B 1 838 ? -6.273 -12.391 -6.926 1 91.06 838 GLY B O 1
ATOM 14847 N N . LEU B 1 839 ? -5.395 -12.664 -4.891 1 93.19 839 LEU B N 1
ATOM 14848 C CA . LEU B 1 839 ? -6.66 -13.125 -4.328 1 93.19 839 LEU B CA 1
ATOM 14849 C C . LEU B 1 839 ? -7.695 -12 -4.332 1 93.19 839 LEU B C 1
ATOM 14851 O O . LEU B 1 839 ? -8.875 -12.242 -4.605 1 93.19 839 LEU B O 1
ATOM 14855 N N . SER B 1 840 ? -7.27 -10.805 -4.027 1 92.19 840 SER B N 1
ATOM 14856 C CA . SER B 1 840 ? -8.18 -9.664 -4.023 1 92.19 840 SER B CA 1
ATOM 14857 C C . SER B 1 840 ? -8.711 -9.383 -5.426 1 92.19 840 SER B C 1
ATOM 14859 O O . SER B 1 840 ? -9.898 -9.109 -5.598 1 92.19 840 SER B O 1
ATOM 14861 N N . VAL B 1 841 ? -7.895 -9.477 -6.426 1 91.19 841 VAL B N 1
ATOM 14862 C CA . VAL B 1 841 ? -8.312 -9.211 -7.801 1 91.19 841 VAL B CA 1
ATOM 14863 C C . VAL B 1 841 ? -9.273 -10.305 -8.266 1 91.19 841 VAL B C 1
ATOM 14865 O O . VAL B 1 841 ? -10.227 -10.023 -9 1 91.19 841 VAL B O 1
ATOM 14868 N N . LEU B 1 842 ? -9.008 -11.523 -7.875 1 92.88 842 LEU B N 1
ATOM 14869 C CA . LEU B 1 842 ? -9.922 -12.617 -8.211 1 92.88 842 LEU B CA 1
ATOM 14870 C C . LEU B 1 842 ? -11.312 -12.359 -7.637 1 92.88 842 LEU B C 1
ATOM 14872 O O . LEU B 1 842 ? -12.312 -12.523 -8.336 1 92.88 842 LEU B O 1
ATOM 14876 N N . TYR B 1 843 ? -11.391 -11.93 -6.387 1 93.44 843 TYR B N 1
ATOM 14877 C CA . TYR B 1 843 ? -12.68 -11.656 -5.758 1 93.44 843 TYR B CA 1
ATOM 14878 C C . TYR B 1 843 ? -13.367 -10.469 -6.418 1 93.44 843 TYR B C 1
ATOM 14880 O O . TYR B 1 843 ? -14.594 -10.461 -6.57 1 93.44 843 TYR B O 1
ATOM 14888 N N . LEU B 1 844 ? -12.609 -9.484 -6.777 1 90.62 844 LEU B N 1
ATOM 14889 C CA . LEU B 1 844 ? -13.203 -8.344 -7.477 1 90.62 844 LEU B CA 1
ATOM 14890 C C . LEU B 1 844 ? -13.789 -8.773 -8.812 1 90.62 844 LEU B C 1
ATOM 14892 O O . LEU B 1 844 ? -14.891 -8.359 -9.172 1 90.62 844 LEU B O 1
ATOM 14896 N N . GLN B 1 845 ? -13.109 -9.625 -9.523 1 90.75 845 GLN B N 1
ATOM 14897 C CA . GLN B 1 845 ? -13.602 -10.102 -10.812 1 90.75 845 GLN B CA 1
ATOM 14898 C C . GLN B 1 845 ? -14.844 -10.969 -10.633 1 90.75 845 GLN B C 1
ATOM 14900 O O . GLN B 1 845 ? -15.789 -10.875 -11.414 1 90.75 845 GLN B O 1
ATOM 14905 N N . MET B 1 846 ? -14.812 -11.797 -9.625 1 92.06 846 MET B N 1
ATOM 14906 C CA . MET B 1 846 ? -15.977 -12.641 -9.352 1 92.06 846 MET B CA 1
ATOM 14907 C C . MET B 1 846 ? -17.188 -11.789 -9 1 92.06 846 MET B C 1
ATOM 14909 O O . MET B 1 846 ? -18.312 -12.094 -9.414 1 92.06 846 MET B O 1
ATOM 14913 N N . GLY B 1 847 ? -16.922 -10.719 -8.258 1 90.62 847 GLY B N 1
ATOM 14914 C CA . GLY B 1 847 ? -18.016 -9.812 -7.934 1 90.62 847 GLY B CA 1
ATOM 14915 C C . GLY B 1 847 ? -18.594 -9.125 -9.156 1 90.62 847 GLY B C 1
ATOM 14916 O O . GLY B 1 847 ? -19.812 -9.016 -9.289 1 90.62 847 GLY B O 1
ATOM 14917 N N . LEU B 1 848 ? -17.812 -8.773 -10.07 1 88.5 848 LEU B N 1
ATOM 14918 C CA . LEU B 1 848 ? -18.281 -8.094 -11.281 1 88.5 848 LEU B CA 1
ATOM 14919 C C . LEU B 1 848 ? -19.047 -9.055 -12.18 1 88.5 848 LEU B C 1
ATOM 14921 O O . LEU B 1 848 ? -20.031 -8.664 -12.805 1 88.5 848 LEU B O 1
ATOM 14925 N N . ILE B 1 849 ? -18.625 -10.273 -12.219 1 88.88 849 ILE B N 1
ATOM 14926 C CA . ILE B 1 849 ? -19.297 -11.273 -13.039 1 88.88 849 ILE B CA 1
ATOM 14927 C C . ILE B 1 849 ? -20.688 -11.547 -12.461 1 88.88 849 ILE B C 1
ATOM 14929 O O . ILE B 1 849 ? -21.672 -11.68 -13.211 1 88.88 849 ILE B O 1
ATOM 14933 N N . TRP B 1 850 ? -20.766 -11.617 -11.172 1 89.06 850 TRP B N 1
ATOM 14934 C CA . TRP B 1 850 ? -22.047 -11.898 -10.547 1 89.06 850 TRP B CA 1
ATOM 14935 C C . TRP B 1 850 ? -23 -10.719 -10.711 1 89.06 850 TRP B C 1
ATOM 14937 O O . TRP B 1 850 ? -24.219 -10.906 -10.766 1 89.06 850 TRP B O 1
ATOM 14947 N N . LYS B 1 851 ? -22.5 -9.562 -10.773 1 87.75 851 LYS B N 1
ATOM 14948 C CA . LYS B 1 851 ? -23.328 -8.367 -10.906 1 87.75 851 LYS B CA 1
ATOM 14949 C C . LYS B 1 851 ? -24.031 -8.328 -12.258 1 87.75 851 LYS B C 1
ATOM 14951 O O . LYS B 1 851 ? -25.094 -7.723 -12.398 1 87.75 851 LYS B O 1
ATOM 14956 N N . ARG B 1 852 ? -23.5 -9 -13.281 1 84.81 852 ARG B N 1
ATOM 14957 C CA . ARG B 1 852 ? -24.141 -9.078 -14.578 1 84.81 852 ARG B CA 1
ATOM 14958 C C . ARG B 1 852 ? -25.5 -9.773 -14.477 1 84.81 852 ARG B C 1
ATOM 14960 O O . ARG B 1 852 ? -26.406 -9.516 -15.273 1 84.81 852 ARG B O 1
ATOM 14967 N N . GLY B 1 853 ? -25.75 -10.453 -13.484 1 85.81 853 GLY B N 1
ATOM 14968 C CA . GLY B 1 853 ? -27.016 -11.141 -13.289 1 85.81 853 GLY B CA 1
ATOM 14969 C C . GLY B 1 853 ? -27.219 -12.297 -14.25 1 85.81 853 GLY B C 1
ATOM 14970 O O . GLY B 1 853 ? -27.562 -12.094 -15.414 1 85.81 853 GLY B O 1
ATOM 14971 N N . PRO B 1 854 ? -27.141 -13.461 -13.859 1 82.62 854 PRO B N 1
ATOM 14972 C CA . PRO B 1 854 ? -27.266 -14.602 -14.766 1 82.62 854 PRO B CA 1
ATOM 14973 C C . PRO B 1 854 ? -28.641 -14.68 -15.438 1 82.62 854 PRO B C 1
ATOM 14975 O O . PRO B 1 854 ? -28.719 -14.914 -16.641 1 82.62 854 PRO B O 1
ATOM 14978 N N . LEU B 1 855 ? -29.688 -14.359 -14.648 1 82.44 855 LEU B N 1
ATOM 14979 C CA . LEU B 1 855 ? -31.031 -14.5 -15.211 1 82.44 855 LEU B CA 1
ATOM 14980 C C . LEU B 1 855 ? -31.453 -13.219 -15.938 1 82.44 855 LEU B C 1
ATOM 14982 O O . LEU B 1 855 ? -32.312 -13.25 -16.797 1 82.44 855 LEU B O 1
ATOM 14986 N N . THR B 1 856 ? -30.828 -12.109 -15.523 1 79.69 856 THR B N 1
ATOM 14987 C CA . THR B 1 856 ? -31.141 -10.867 -16.219 1 79.69 856 THR B CA 1
ATOM 14988 C C . THR B 1 856 ? -30.625 -10.898 -17.656 1 79.69 856 THR B C 1
ATOM 14990 O O . THR B 1 856 ? -31.281 -10.414 -18.578 1 79.69 856 THR B O 1
ATOM 14993 N N . VAL B 1 857 ? -29.578 -11.539 -17.875 1 75.44 857 VAL B N 1
ATOM 14994 C CA . VAL B 1 857 ? -28.984 -11.648 -19.203 1 75.44 857 VAL B CA 1
ATOM 14995 C C . VAL B 1 857 ? -29.812 -12.609 -20.062 1 75.44 857 VAL B C 1
ATOM 14997 O O . VAL B 1 857 ? -30.016 -12.375 -21.25 1 75.44 857 VAL B O 1
ATOM 15000 N N . SER B 1 858 ? -30.328 -13.625 -19.453 1 75.69 858 SER B N 1
ATOM 15001 C CA . SER B 1 858 ? -31.172 -14.578 -20.172 1 75.69 858 SER B CA 1
ATOM 15002 C C . SER B 1 858 ? -32.469 -13.93 -20.625 1 75.69 858 SER B C 1
ATOM 15004 O O . SER B 1 858 ? -32.969 -14.234 -21.719 1 75.69 858 SER B O 1
ATOM 15006 N N . LEU B 1 859 ? -32.938 -13.016 -19.781 1 76.25 859 LEU B N 1
ATOM 15007 C CA . LEU B 1 859 ? -34.156 -12.297 -20.141 1 76.25 859 LEU B CA 1
ATOM 15008 C C . LEU B 1 859 ? -33.906 -11.352 -21.312 1 76.25 859 LEU B C 1
ATOM 15010 O O . LEU B 1 859 ? -34.719 -11.25 -22.219 1 76.25 859 LEU B O 1
ATOM 15014 N N . GLN B 1 860 ? -32.781 -10.734 -21.266 1 75.56 860 GLN B N 1
ATOM 15015 C CA . GLN B 1 860 ? -32.469 -9.789 -22.312 1 75.56 860 GLN B CA 1
ATOM 15016 C C . GLN B 1 860 ? -32.125 -10.508 -23.609 1 75.56 860 GLN B C 1
ATOM 15018 O O . GLN B 1 860 ? -32.406 -10 -24.703 1 75.56 860 GLN B O 1
ATOM 15023 N N . LYS B 1 861 ? -31.438 -11.602 -23.484 1 70.44 861 LYS B N 1
ATOM 15024 C CA . LYS B 1 861 ? -31.125 -12.414 -24.641 1 70.44 861 LYS B CA 1
ATOM 15025 C C . LYS B 1 861 ? -32.375 -12.82 -25.391 1 70.44 861 LYS B C 1
ATOM 15027 O O . LYS B 1 861 ? -32.406 -12.812 -26.625 1 70.44 861 LYS B O 1
ATOM 15032 N N . ASP B 1 862 ? -33.312 -13.117 -24.656 1 63.12 862 ASP B N 1
ATOM 15033 C CA . ASP B 1 862 ? -34.562 -13.531 -25.266 1 63.12 862 ASP B CA 1
ATOM 15034 C C . ASP B 1 862 ? -35.25 -12.359 -25.969 1 63.12 862 ASP B C 1
ATOM 15036 O O . ASP B 1 862 ? -35.875 -12.547 -27.016 1 63.12 862 ASP B O 1
ATOM 15040 N N . SER B 1 863 ? -34.969 -11.195 -25.406 1 62.72 863 SER B N 1
ATOM 15041 C CA . SER B 1 863 ? -35.656 -10.039 -25.969 1 62.72 863 SER B CA 1
ATOM 15042 C C . SER B 1 863 ? -34.844 -9.438 -27.125 1 62.72 863 SER B C 1
ATOM 15044 O O . SER B 1 863 ? -35.406 -9.07 -28.156 1 62.72 863 SER B O 1
ATOM 15046 N N . THR B 1 864 ? -33.594 -9.094 -26.891 1 58.5 864 THR B N 1
ATOM 15047 C CA . THR B 1 864 ? -32.812 -8.359 -27.891 1 58.5 864 THR B CA 1
ATOM 15048 C C . THR B 1 864 ? -31.969 -9.312 -28.719 1 58.5 864 THR B C 1
ATOM 15050 O O . THR B 1 864 ? -31.344 -8.891 -29.703 1 58.5 864 THR B O 1
ATOM 15053 N N . HIS B 1 865 ? -32.188 -10.562 -28.781 1 50.38 865 HIS B N 1
ATOM 15054 C CA . HIS B 1 865 ? -31.422 -11.531 -29.547 1 50.38 865 HIS B CA 1
ATOM 15055 C C . HIS B 1 865 ? -29.922 -11.336 -29.344 1 50.38 865 HIS B C 1
ATOM 15057 O O . HIS B 1 865 ? -29.125 -11.711 -30.203 1 50.38 865 HIS B O 1
ATOM 15063 N N . ASN B 1 866 ? -29.531 -10.422 -28.406 1 51.25 866 ASN B N 1
ATOM 15064 C CA . ASN B 1 866 ? -28.094 -10.195 -28.188 1 51.25 866 ASN B CA 1
ATOM 15065 C C . ASN B 1 866 ? -27.484 -11.328 -27.359 1 51.25 866 ASN B C 1
ATOM 15067 O O . ASN B 1 866 ? -28.109 -11.844 -26.438 1 51.25 866 ASN B O 1
ATOM 15071 N N . THR B 1 867 ? -26.578 -12.109 -27.844 1 49.56 867 THR B N 1
ATOM 15072 C CA . THR B 1 867 ? -25.891 -13.336 -27.438 1 49.56 867 THR B CA 1
ATOM 15073 C C . THR B 1 867 ? -25.047 -13.102 -26.188 1 49.56 867 THR B C 1
ATOM 15075 O O . THR B 1 867 ? -24.125 -13.867 -25.906 1 49.56 867 THR B O 1
ATOM 15078 N N . LEU B 1 868 ? -25.281 -12.023 -25.375 1 56.12 868 LEU B N 1
ATOM 15079 C CA . LEU B 1 868 ? -24.344 -11.852 -24.266 1 56.12 868 LEU B CA 1
ATOM 15080 C C . LEU B 1 868 ? -24.641 -12.844 -23.141 1 56.12 868 LEU B C 1
ATOM 15082 O O . LEU B 1 868 ? -25.766 -12.906 -22.656 1 56.12 868 LEU B O 1
ATOM 15086 N N . ASP B 1 869 ? -23.859 -13.945 -23 1 63.88 869 ASP B N 1
ATOM 15087 C CA . ASP B 1 869 ? -23.938 -14.922 -21.906 1 63.88 869 ASP B CA 1
ATOM 15088 C C . ASP B 1 869 ? -23.406 -14.336 -20.609 1 63.88 869 ASP B C 1
ATOM 15090 O O . ASP B 1 869 ? -22.672 -13.352 -20.609 1 63.88 869 ASP B O 1
ATOM 15094 N N . TYR B 1 870 ? -24.047 -14.734 -19.516 1 74.94 870 TYR B N 1
ATOM 15095 C CA . TYR B 1 870 ? -23.625 -14.453 -18.156 1 74.94 870 TYR B CA 1
ATOM 15096 C C . TYR B 1 870 ? -22.109 -14.547 -18.031 1 74.94 870 TYR B C 1
ATOM 15098 O O . TYR B 1 870 ? -21.453 -13.672 -17.453 1 74.94 870 TYR B O 1
ATOM 15106 N N . MET B 1 871 ? -21.531 -15.555 -18.578 1 78 871 MET B N 1
ATOM 15107 C CA . MET B 1 871 ? -20.094 -15.734 -18.609 1 78 871 MET B CA 1
ATOM 15108 C C . MET B 1 871 ? -19.594 -15.875 -20.047 1 78 871 MET B C 1
ATOM 15110 O O . MET B 1 871 ? -20.125 -16.688 -20.812 1 78 871 MET B O 1
ATOM 15114 N N . ARG B 1 872 ? -18.75 -14.922 -20.438 1 72.88 872 ARG B N 1
ATOM 15115 C CA . ARG B 1 872 ? -18.156 -14.961 -21.781 1 72.88 872 ARG B CA 1
ATOM 15116 C C . ARG B 1 872 ? -17.406 -16.266 -22 1 72.88 872 ARG B C 1
ATOM 15118 O O . ARG B 1 872 ? -17.031 -16.953 -21.047 1 72.88 872 ARG B O 1
ATOM 15125 N N . GLU B 1 873 ? -17.234 -16.656 -23.172 1 68.88 873 GLU B N 1
ATOM 15126 C CA . GLU B 1 873 ? -16.484 -17.859 -23.5 1 68.88 873 GLU B CA 1
ATOM 15127 C C . GLU B 1 873 ? -15.023 -17.75 -23.062 1 68.88 873 GLU B C 1
ATOM 15129 O O . GLU B 1 873 ? -14.359 -16.75 -23.344 1 68.88 873 GLU B O 1
ATOM 15134 N N . GLY B 1 874 ? -14.555 -18.609 -22.281 1 74.94 874 GLY B N 1
ATOM 15135 C CA . GLY B 1 874 ? -13.164 -18.625 -21.859 1 74.94 874 GLY B CA 1
ATOM 15136 C C . GLY B 1 874 ? -12.945 -17.984 -20.5 1 74.94 874 GLY B C 1
ATOM 15137 O O . GLY B 1 874 ? -11.875 -18.109 -19.906 1 74.94 874 GLY B O 1
ATOM 15138 N N . GLU B 1 875 ? -13.977 -17.297 -19.969 1 81.5 875 GLU B N 1
ATOM 15139 C CA . GLU B 1 875 ? -13.82 -16.625 -18.672 1 81.5 875 GLU B CA 1
ATOM 15140 C C . GLU B 1 875 ? -13.758 -17.625 -17.531 1 81.5 875 GLU B C 1
ATOM 15142 O O . GLU B 1 875 ? -13.016 -17.422 -16.562 1 81.5 875 GLU B O 1
ATOM 15147 N N . GLN B 1 876 ? -14.523 -18.672 -17.703 1 81.62 876 GLN B N 1
ATOM 15148 C CA . GLN B 1 876 ? -14.516 -19.672 -16.656 1 81.62 876 GLN B CA 1
ATOM 15149 C C . GLN B 1 876 ? -13.148 -20.359 -16.547 1 81.62 876 GLN B C 1
ATOM 15151 O O . GLN B 1 876 ? -12.633 -20.578 -15.453 1 81.62 876 GLN B O 1
ATOM 15156 N N . ALA B 1 877 ? -12.578 -20.641 -17.656 1 77.81 877 ALA B N 1
ATOM 15157 C CA . ALA B 1 877 ? -11.266 -21.281 -17.672 1 77.81 877 ALA B CA 1
ATOM 15158 C C . ALA B 1 877 ? -10.195 -20.344 -17.125 1 77.81 877 ALA B C 1
ATOM 15160 O O . ALA B 1 877 ? -9.273 -20.781 -16.438 1 77.81 877 ALA B O 1
ATOM 15161 N N . ALA B 1 878 ? -10.391 -19.109 -17.406 1 82.88 878 ALA B N 1
ATOM 15162 C CA . ALA B 1 878 ? -9.43 -18.141 -16.922 1 82.88 878 ALA B CA 1
ATOM 15163 C C . ALA B 1 878 ? -9.484 -18.016 -15.406 1 82.88 878 ALA B C 1
ATOM 15165 O O . ALA B 1 878 ? -8.445 -17.875 -14.75 1 82.88 878 ALA B O 1
ATOM 15166 N N . LEU B 1 879 ? -10.688 -18.109 -14.883 1 88.5 879 LEU B N 1
ATOM 15167 C CA . LEU B 1 879 ? -10.844 -18.016 -13.438 1 88.5 879 LEU B CA 1
ATOM 15168 C C . LEU B 1 879 ? -10.234 -19.234 -12.742 1 88.5 879 LEU B C 1
ATOM 15170 O O . LEU B 1 879 ? -9.547 -19.094 -11.727 1 88.5 879 LEU B O 1
ATOM 15174 N N . GLN B 1 880 ? -10.359 -20.359 -13.336 1 82.31 880 GLN B N 1
ATOM 15175 C CA . GLN B 1 880 ? -9.828 -21.578 -12.727 1 82.31 880 GLN B CA 1
ATOM 15176 C C . GLN B 1 880 ? -8.305 -21.625 -12.836 1 82.31 880 GLN B C 1
ATOM 15178 O O . GLN B 1 880 ? -7.625 -22.047 -11.898 1 82.31 880 GLN B O 1
ATOM 15183 N N . ARG B 1 881 ? -7.859 -21.188 -13.938 1 79.94 881 ARG B N 1
ATOM 15184 C CA . ARG B 1 881 ? -6.41 -21.141 -14.102 1 79.94 881 ARG B CA 1
ATOM 15185 C C . ARG B 1 881 ? -5.777 -20.141 -13.133 1 79.94 881 ARG B C 1
ATOM 15187 O O . ARG B 1 881 ? -4.707 -20.406 -12.578 1 79.94 881 ARG B O 1
ATOM 15194 N N . TYR B 1 882 ? -6.453 -19.062 -12.969 1 87.38 882 TYR B N 1
ATOM 15195 C CA . TYR B 1 882 ? -5.953 -18.062 -12.031 1 87.38 882 TYR B CA 1
ATOM 15196 C C . TYR B 1 882 ? -5.949 -18.594 -10.609 1 87.38 882 TYR B C 1
ATOM 15198 O O . TYR B 1 882 ? -5.016 -18.344 -9.844 1 87.38 882 TYR B O 1
ATOM 15206 N N . ALA B 1 883 ? -6.961 -19.359 -10.266 1 88.31 883 ALA B N 1
ATOM 15207 C CA . ALA B 1 883 ? -7.031 -19.953 -8.938 1 88.31 883 ALA B CA 1
ATOM 15208 C C . ALA B 1 883 ? -5.934 -21 -8.742 1 88.31 883 ALA B C 1
ATOM 15210 O O . ALA B 1 883 ? -5.383 -21.125 -7.645 1 88.31 883 ALA B O 1
ATOM 15211 N N . PHE B 1 884 ? -5.555 -21.609 -9.82 1 79.44 884 PHE B N 1
ATOM 15212 C CA . PHE B 1 884 ? -4.48 -22.594 -9.742 1 79.44 884 PHE B CA 1
ATOM 15213 C C . PHE B 1 884 ? -3.129 -21.906 -9.57 1 79.44 884 PHE B C 1
ATOM 15215 O O . PHE B 1 884 ? -2.281 -22.391 -8.812 1 79.44 884 PHE B O 1
ATOM 15222 N N . LYS B 1 885 ? -3.008 -20.828 -10.219 1 82.75 885 LYS B N 1
ATOM 15223 C CA . LYS B 1 885 ? -1.771 -20.062 -10.07 1 82.75 885 LYS B CA 1
ATOM 15224 C C . LYS B 1 885 ? -1.621 -19.531 -8.641 1 82.75 885 LYS B C 1
ATOM 15226 O O . LYS B 1 885 ? -0.511 -19.469 -8.109 1 82.75 885 LYS B O 1
ATOM 15231 N N . LEU B 1 886 ? -2.715 -19.203 -8.031 1 88.81 886 LEU B N 1
ATOM 15232 C CA . LEU B 1 886 ? -2.678 -18.703 -6.664 1 88.81 886 LEU B CA 1
ATOM 15233 C C . LEU B 1 886 ? -2.314 -19.812 -5.688 1 88.81 886 LEU B C 1
ATOM 15235 O O . LEU B 1 886 ? -1.613 -19.578 -4.699 1 88.81 886 LEU B O 1
ATOM 15239 N N . ALA B 1 887 ? -2.691 -21 -5.996 1 84.81 887 ALA B N 1
ATOM 15240 C CA . ALA B 1 887 ? -2.344 -22.141 -5.141 1 84.81 887 ALA B CA 1
ATOM 15241 C C . ALA B 1 887 ? -0.849 -22.438 -5.203 1 84.81 887 ALA B C 1
ATOM 15243 O O . ALA B 1 887 ? -0.235 -22.781 -4.191 1 84.81 887 ALA B O 1
ATOM 15244 N N . SER B 1 888 ? -0.305 -22.172 -6.348 1 77.19 888 SER B N 1
ATOM 15245 C CA . SER B 1 888 ? 1.134 -22.359 -6.492 1 77.19 888 SER B CA 1
ATOM 15246 C C . SER B 1 888 ? 1.912 -21.266 -5.758 1 77.19 888 SER B C 1
ATOM 15248 O O . SER B 1 888 ? 2.947 -21.547 -5.148 1 77.19 888 SER B O 1
ATOM 15250 N N . LEU B 1 889 ? 1.382 -20.109 -5.785 1 83.56 889 LEU B N 1
ATOM 15251 C CA . LEU B 1 889 ? 2.018 -19 -5.094 1 83.56 889 LEU B CA 1
ATOM 15252 C C . LEU B 1 889 ? 1.946 -19.172 -3.582 1 83.56 889 LEU B C 1
ATOM 15254 O O . LEU B 1 889 ? 2.828 -18.719 -2.854 1 83.56 889 LEU B O 1
ATOM 15258 N N . ARG B 1 890 ? 0.913 -19.875 -3.135 1 87.81 890 ARG B N 1
ATOM 15259 C CA . ARG B 1 890 ? 0.772 -20.141 -1.706 1 87.81 890 ARG B CA 1
ATOM 15260 C C . ARG B 1 890 ? 1.906 -21.016 -1.2 1 87.81 890 ARG B C 1
ATOM 15262 O O . ARG B 1 890 ? 2.436 -20.797 -0.11 1 87.81 890 ARG B O 1
ATOM 15269 N N . THR B 1 891 ? 2.408 -21.891 -2.01 1 78.81 891 THR B N 1
ATOM 15270 C CA . THR B 1 891 ? 3.498 -22.766 -1.612 1 78.81 891 THR B CA 1
ATOM 15271 C C . THR B 1 891 ? 4.82 -22 -1.56 1 78.81 891 THR B C 1
ATOM 15273 O O . THR B 1 891 ? 5.648 -22.25 -0.683 1 78.81 891 THR B O 1
ATOM 15276 N N . ALA B 1 892 ? 4.949 -21.094 -2.447 1 78.25 892 ALA B N 1
ATOM 15277 C CA . ALA B 1 892 ? 6.145 -20.266 -2.436 1 78.25 892 ALA B CA 1
ATOM 15278 C C . ALA B 1 892 ? 6.141 -19.312 -1.239 1 78.25 892 ALA B C 1
ATOM 15280 O O . ALA B 1 892 ? 7.188 -19.047 -0.649 1 78.25 892 ALA B O 1
ATOM 15281 N N . ALA B 1 893 ? 4.961 -18.812 -0.855 1 87 893 ALA B N 1
ATOM 15282 C CA . ALA B 1 893 ? 4.828 -17.875 0.255 1 87 893 ALA B CA 1
ATOM 15283 C C . ALA B 1 893 ? 5.148 -18.547 1.586 1 87 893 ALA B C 1
ATOM 15285 O O . ALA B 1 893 ? 5.633 -17.906 2.518 1 87 893 ALA B O 1
ATOM 15286 N N . LYS B 1 894 ? 4.992 -19.844 1.663 1 86.62 894 LYS B N 1
ATOM 15287 C CA . LYS B 1 894 ? 5.25 -20.594 2.885 1 86.62 894 LYS B CA 1
ATOM 15288 C C . LYS B 1 894 ? 6.738 -20.609 3.221 1 86.62 894 LYS B C 1
ATOM 15290 O O . LYS B 1 894 ? 7.117 -20.625 4.395 1 86.62 894 LYS B O 1
ATOM 15295 N N . SER B 1 895 ? 7.559 -20.422 2.201 1 82.44 895 SER B N 1
ATOM 15296 C CA . SER B 1 895 ? 9 -20.5 2.422 1 82.44 895 SER B CA 1
ATOM 15297 C C . SER B 1 895 ? 9.602 -19.125 2.66 1 82.44 895 SER B C 1
ATOM 15299 O O . SER B 1 895 ? 10.797 -19 2.934 1 82.44 895 SER B O 1
ATOM 15301 N N . GLU B 1 896 ? 8.797 -18.125 2.705 1 85.88 896 GLU B N 1
ATOM 15302 C CA . GLU B 1 896 ? 9.297 -16.766 2.93 1 85.88 896 GLU B CA 1
ATOM 15303 C C . GLU B 1 896 ? 9.383 -16.453 4.418 1 85.88 896 GLU B C 1
ATOM 15305 O O . GLU B 1 896 ? 8.492 -16.828 5.188 1 85.88 896 GLU B O 1
ATOM 15310 N N . PHE B 1 897 ? 10.531 -15.898 4.812 1 80 897 PHE B N 1
ATOM 15311 C CA . PHE B 1 897 ? 10.719 -15.516 6.211 1 80 897 PHE B CA 1
ATOM 15312 C C . PHE B 1 897 ? 10.422 -14.039 6.414 1 80 897 PHE B C 1
ATOM 15314 O O . PHE B 1 897 ? 10.883 -13.195 5.641 1 80 897 PHE B O 1
ATOM 15321 N N . GLU B 1 898 ? 9.484 -13.758 7.254 1 83.12 898 GLU B N 1
ATOM 15322 C CA . GLU B 1 898 ? 9.203 -12.383 7.668 1 83.12 898 GLU B CA 1
ATOM 15323 C C . GLU B 1 898 ? 9.258 -12.25 9.188 1 83.12 898 GLU B C 1
ATOM 15325 O O . GLU B 1 898 ? 8.945 -13.195 9.914 1 83.12 898 GLU B O 1
ATOM 15330 N N . LEU B 1 899 ? 9.75 -11.18 9.688 1 83.56 899 LEU B N 1
ATOM 15331 C CA . LEU B 1 899 ? 9.836 -10.914 11.117 1 83.56 899 LEU B CA 1
ATOM 15332 C C . LEU B 1 899 ? 8.445 -10.867 11.742 1 83.56 899 LEU B C 1
ATOM 15334 O O . LEU B 1 899 ? 8.305 -11.031 12.961 1 83.56 899 LEU B O 1
ATOM 15338 N N . ARG B 1 900 ? 7.363 -10.742 10.961 1 86.06 900 ARG B N 1
ATOM 15339 C CA . ARG B 1 900 ? 5.992 -10.672 11.461 1 86.06 900 ARG B CA 1
ATOM 15340 C C . ARG B 1 900 ? 5.457 -12.055 11.797 1 86.06 900 ARG B C 1
ATOM 15342 O O . ARG B 1 900 ? 4.445 -12.188 12.484 1 86.06 900 ARG B O 1
ATOM 15349 N N . GLY B 1 901 ? 6.125 -13.047 11.297 1 86.19 901 GLY B N 1
ATOM 15350 C CA . GLY B 1 901 ? 5.695 -14.414 11.562 1 86.19 901 GLY B CA 1
ATOM 15351 C C . GLY B 1 901 ? 5.609 -15.266 10.312 1 86.19 901 GLY B C 1
ATOM 15352 O O . GLY B 1 901 ? 5.77 -14.766 9.203 1 86.19 901 GLY B O 1
ATOM 15353 N N . PRO B 1 902 ? 5.379 -16.516 10.562 1 87.69 902 PRO B N 1
ATOM 15354 C CA . PRO B 1 902 ? 5.246 -17.406 9.406 1 87.69 902 PRO B CA 1
ATOM 15355 C C . PRO B 1 902 ? 3.936 -17.203 8.648 1 87.69 902 PRO B C 1
ATOM 15357 O O . PRO B 1 902 ? 2.961 -16.703 9.219 1 87.69 902 PRO B O 1
ATOM 15360 N N . PHE B 1 903 ? 3.92 -17.438 7.316 1 89 903 PHE B N 1
ATOM 15361 C CA . PHE B 1 903 ? 2.74 -17.328 6.469 1 89 903 PHE B CA 1
ATOM 15362 C C . PHE B 1 903 ? 1.635 -18.266 6.957 1 89 903 PHE B C 1
ATOM 15364 O O . PHE B 1 903 ? 1.876 -19.438 7.199 1 89 903 PHE B O 1
ATOM 15371 N N . PRO B 1 904 ? 0.461 -17.703 7.277 1 89.69 904 PRO B N 1
ATOM 15372 C CA . PRO B 1 904 ? -0.655 -18.547 7.699 1 89.69 904 PRO B CA 1
ATOM 15373 C C . PRO B 1 904 ? -1.164 -19.453 6.578 1 89.69 904 PRO B C 1
ATOM 15375 O O . PRO B 1 904 ? -2.227 -19.203 6.008 1 89.69 904 PRO B O 1
ATOM 15378 N N . ASP B 1 905 ? -0.531 -20.594 6.375 1 89.69 905 ASP B N 1
ATOM 15379 C CA . ASP B 1 905 ? -0.801 -21.5 5.258 1 89.69 905 ASP B CA 1
ATOM 15380 C C . ASP B 1 905 ? -2.135 -22.219 5.445 1 89.69 905 ASP B C 1
ATOM 15382 O O . ASP B 1 905 ? -2.896 -22.391 4.492 1 89.69 905 ASP B O 1
ATOM 15386 N N . ALA B 1 906 ? -2.521 -22.562 6.645 1 89.69 906 ALA B N 1
ATOM 15387 C CA . ALA B 1 906 ? -3.756 -23.312 6.891 1 89.69 906 ALA B CA 1
ATOM 15388 C C . ALA B 1 906 ? -4.98 -22.438 6.652 1 89.69 906 ALA B C 1
ATOM 15390 O O . ALA B 1 906 ? -5.949 -22.859 6.023 1 89.69 906 ALA B O 1
ATOM 15391 N N . ALA B 1 907 ? -4.941 -21.203 7.148 1 90.69 907 ALA B N 1
ATOM 15392 C CA . ALA B 1 907 ? -6.082 -20.297 6.977 1 90.69 907 ALA B CA 1
ATOM 15393 C C . ALA B 1 907 ? -6.285 -19.953 5.508 1 90.69 907 ALA B C 1
ATOM 15395 O O . ALA B 1 907 ? -7.41 -20 5 1 90.69 907 ALA B O 1
ATOM 15396 N N . TYR B 1 908 ? -5.211 -19.688 4.793 1 92.81 908 TYR B N 1
ATOM 15397 C CA . TYR B 1 908 ? -5.336 -19.344 3.385 1 92.81 908 TYR B CA 1
ATOM 15398 C C . TYR B 1 908 ? -5.648 -20.578 2.541 1 92.81 908 TYR B C 1
ATOM 15400 O O . TYR B 1 908 ? -6.207 -20.453 1.448 1 92.81 908 TYR B O 1
ATOM 15408 N N . GLY B 1 909 ? -5.262 -21.797 3.068 1 91.38 909 GLY B N 1
ATOM 15409 C CA . GLY B 1 909 ? -5.684 -23.016 2.402 1 91.38 909 GLY B CA 1
ATOM 15410 C C . GLY B 1 909 ? -7.184 -23.234 2.459 1 91.38 909 GLY B C 1
ATOM 15411 O O . GLY B 1 909 ? -7.789 -23.656 1.472 1 91.38 909 GLY B O 1
ATOM 15412 N N . ARG B 1 910 ? -7.805 -22.812 3.566 1 92.5 910 ARG B N 1
ATOM 15413 C CA . ARG B 1 910 ? -9.258 -22.922 3.703 1 92.5 910 ARG B CA 1
ATOM 15414 C C . ARG B 1 910 ? -9.961 -21.875 2.846 1 92.5 910 ARG B C 1
ATOM 15416 O O . ARG B 1 910 ? -11.016 -22.156 2.268 1 92.5 910 ARG B O 1
ATOM 15423 N N . ILE B 1 911 ? -9.391 -20.734 2.738 1 94.56 911 ILE B N 1
ATOM 15424 C CA . ILE B 1 911 ? -9.969 -19.672 1.915 1 94.56 911 ILE B CA 1
ATOM 15425 C C . ILE B 1 911 ? -9.938 -20.094 0.447 1 94.56 911 ILE B C 1
ATOM 15427 O O . ILE B 1 911 ? -10.922 -19.906 -0.279 1 94.56 911 ILE B O 1
ATOM 15431 N N . LEU B 1 912 ? -8.875 -20.781 0.015 1 94.25 912 LEU B N 1
ATOM 15432 C CA . LEU B 1 912 ? -8.766 -21.203 -1.377 1 94.25 912 LEU B CA 1
ATOM 15433 C C . LEU B 1 912 ? -9.719 -22.359 -1.669 1 94.25 912 LEU B C 1
ATOM 15435 O O . LEU B 1 912 ? -10.258 -22.469 -2.773 1 94.25 912 LEU B O 1
ATOM 15439 N N . ARG B 1 913 ? -9.953 -23.156 -0.657 1 88.25 913 ARG B N 1
ATOM 15440 C CA . ARG B 1 913 ? -10.914 -24.234 -0.831 1 88.25 913 ARG B CA 1
ATOM 15441 C C . ARG B 1 913 ? -12.328 -23.688 -1.005 1 88.25 913 ARG B C 1
ATOM 15443 O O . ARG B 1 913 ? -13.07 -24.125 -1.887 1 88.25 913 ARG B O 1
ATOM 15450 N N . SER B 1 914 ? -12.609 -22.688 -0.239 1 93.81 914 SER B N 1
ATOM 15451 C CA . SER B 1 914 ? -13.922 -22.047 -0.366 1 93.81 914 SER B CA 1
ATOM 15452 C C . SER B 1 914 ? -14.047 -21.312 -1.69 1 93.81 914 SER B C 1
ATOM 15454 O O . SER B 1 914 ? -15.125 -21.25 -2.275 1 93.81 914 SER B O 1
ATOM 15456 N N . THR B 1 915 ? -13 -20.781 -2.141 1 94.12 915 THR B N 1
ATOM 15457 C CA . THR B 1 915 ? -13.016 -20.078 -3.418 1 94.12 915 THR B CA 1
ATOM 15458 C C . THR B 1 915 ? -13.234 -21.047 -4.57 1 94.12 915 THR B C 1
ATOM 15460 O O . THR B 1 915 ? -13.977 -20.75 -5.512 1 94.12 915 THR B O 1
ATOM 15463 N N . LYS B 1 916 ? -12.648 -22.25 -4.516 1 88.5 916 LYS B N 1
ATOM 15464 C CA . LYS B 1 916 ? -12.883 -23.25 -5.543 1 88.5 916 LYS B CA 1
ATOM 15465 C C . LYS B 1 916 ? -14.336 -23.703 -5.559 1 88.5 916 LYS B C 1
ATOM 15467 O O . LYS B 1 916 ? -14.914 -23.938 -6.625 1 88.5 916 LYS B O 1
ATOM 15472 N N . ASN B 1 917 ? -14.922 -23.719 -4.367 1 87.81 917 ASN B N 1
ATOM 15473 C CA . ASN B 1 917 ? -16.344 -24.062 -4.285 1 87.81 917 ASN B CA 1
ATOM 15474 C C . ASN B 1 917 ? -17.219 -22.969 -4.891 1 87.81 917 ASN B C 1
ATOM 15476 O O . ASN B 1 917 ? -18.234 -23.266 -5.52 1 87.81 917 ASN B O 1
ATOM 15480 N N . MET B 1 918 ? -16.797 -21.797 -4.664 1 92.19 918 MET B N 1
ATOM 15481 C CA . MET B 1 918 ? -17.547 -20.703 -5.273 1 92.19 918 MET B CA 1
ATOM 15482 C C . MET B 1 918 ? -17.453 -20.75 -6.793 1 92.19 918 MET B C 1
ATOM 15484 O O . MET B 1 918 ? -18.438 -20.516 -7.488 1 92.19 918 MET B O 1
ATOM 15488 N N . LEU B 1 919 ? -16.312 -21.078 -7.309 1 90.81 919 LEU B N 1
ATOM 15489 C CA . LEU B 1 919 ? -16.125 -21.156 -8.758 1 90.81 919 LEU B CA 1
ATOM 15490 C C . LEU B 1 919 ? -16.969 -22.281 -9.352 1 90.81 919 LEU B C 1
ATOM 15492 O O . LEU B 1 919 ? -17.484 -22.156 -10.469 1 90.81 919 LEU B O 1
ATOM 15496 N N . ASN B 1 920 ? -17.141 -23.328 -8.594 1 85.44 920 ASN B N 1
ATOM 15497 C CA . ASN B 1 920 ? -18.031 -24.391 -9.039 1 85.44 920 ASN B CA 1
ATOM 15498 C C . ASN B 1 920 ? -19.484 -23.906 -9.078 1 85.44 920 ASN B C 1
ATOM 15500 O O . ASN B 1 920 ? -20.25 -24.328 -9.945 1 85.44 920 ASN B O 1
ATOM 15504 N N . GLY B 1 921 ? -19.797 -23.062 -8.102 1 86.25 921 GLY B N 1
ATOM 15505 C CA . GLY B 1 921 ? -21.125 -22.469 -8.133 1 86.25 921 GLY B CA 1
ATOM 15506 C C . GLY B 1 921 ? -21.344 -21.562 -9.336 1 86.25 921 GLY B C 1
ATOM 15507 O O . GLY B 1 921 ? -22.438 -21.547 -9.898 1 86.25 921 GLY B O 1
ATOM 15508 N N . PHE B 1 922 ? -20.344 -20.906 -9.758 1 88.62 922 PHE B N 1
ATOM 15509 C CA . PHE B 1 922 ? -20.422 -20.062 -10.945 1 88.62 922 PHE B CA 1
ATOM 15510 C C . PHE B 1 922 ? -20.656 -20.922 -12.195 1 88.62 922 PHE B C 1
ATOM 15512 O O . PHE B 1 922 ? -21.406 -20.531 -13.086 1 88.62 922 PHE B O 1
ATOM 15519 N N . TYR B 1 923 ? -20.031 -22.047 -12.211 1 83.44 923 TYR B N 1
ATOM 15520 C CA . TYR B 1 923 ? -20.234 -22.938 -13.344 1 83.44 923 TYR B CA 1
ATOM 15521 C C . TYR B 1 923 ? -21.641 -23.5 -13.352 1 83.44 923 TYR B C 1
ATOM 15523 O O . TYR B 1 923 ? -22.266 -23.625 -14.414 1 83.44 923 TYR B O 1
ATOM 15531 N N . ALA B 1 924 ? -22.125 -23.828 -12.188 1 81.44 924 ALA B N 1
ATOM 15532 C CA . ALA B 1 924 ? -23.484 -24.328 -12.078 1 81.44 924 ALA B CA 1
ATOM 15533 C C . ALA B 1 924 ? -24.484 -23.281 -12.57 1 81.44 924 ALA B C 1
ATOM 15535 O O . ALA B 1 924 ? -25.469 -23.625 -13.25 1 81.44 924 ALA B O 1
ATOM 15536 N N . MET B 1 925 ? -24.172 -22.062 -12.227 1 84.62 925 MET B N 1
ATOM 15537 C CA . MET B 1 925 ? -25.062 -20.984 -12.648 1 84.62 925 MET B CA 1
ATOM 15538 C C . MET B 1 925 ? -25.031 -20.812 -14.164 1 84.62 925 MET B C 1
ATOM 15540 O O . MET B 1 925 ? -26.047 -20.516 -14.789 1 84.62 925 MET B O 1
ATOM 15544 N N . ARG B 1 926 ? -23.906 -21 -14.773 1 82.12 926 ARG B N 1
ATOM 15545 C CA . ARG B 1 926 ? -23.797 -20.906 -16.219 1 82.12 926 ARG B CA 1
ATOM 15546 C C . ARG B 1 926 ? -24.578 -22.016 -16.906 1 82.12 926 ARG B C 1
ATOM 15548 O O . ARG B 1 926 ? -25.234 -21.781 -17.938 1 82.12 926 ARG B O 1
ATOM 15555 N N . LEU B 1 927 ? -24.641 -23.156 -16.359 1 76.5 927 LEU B N 1
ATOM 15556 C CA . LEU B 1 927 ? -25.375 -24.281 -16.922 1 76.5 927 LEU B CA 1
ATOM 15557 C C . LEU B 1 927 ? -26.875 -24.062 -16.844 1 76.5 927 LEU B C 1
ATOM 15559 O O . LEU B 1 927 ? -27.609 -24.375 -17.781 1 76.5 927 LEU B O 1
ATOM 15563 N N . ILE B 1 928 ? -27.266 -23.438 -15.75 1 74.56 928 ILE B N 1
ATOM 15564 C CA . ILE B 1 928 ? -28.672 -23.172 -15.57 1 74.56 928 ILE B CA 1
ATOM 15565 C C . ILE B 1 928 ? -29.125 -22.109 -16.562 1 74.56 928 ILE B C 1
ATOM 15567 O O . ILE B 1 928 ? -30.219 -22.203 -17.125 1 74.56 928 ILE B O 1
ATOM 15571 N N . ALA B 1 929 ? -28.266 -21.141 -16.766 1 74.38 929 ALA B N 1
ATOM 15572 C CA . ALA B 1 929 ? -28.625 -20.016 -17.625 1 74.38 929 ALA B CA 1
ATOM 15573 C C . ALA B 1 929 ? -28.578 -20.406 -19.109 1 74.38 929 ALA B C 1
ATOM 15575 O O . ALA B 1 929 ? -29.328 -19.875 -19.922 1 74.38 929 ALA B O 1
ATOM 15576 N N . SER B 1 930 ? -27.641 -21.25 -19.625 1 68.31 930 SER B N 1
ATOM 15577 C CA . SER B 1 930 ? -27.438 -21.562 -21.047 1 68.31 930 SER B CA 1
ATOM 15578 C C . SER B 1 930 ? -28.469 -22.594 -21.531 1 68.31 930 SER B C 1
ATOM 15580 O O . SER B 1 930 ? -28.734 -22.672 -22.734 1 68.31 930 SER B O 1
ATOM 15582 N N . LYS B 1 931 ? -28.875 -23.469 -20.844 1 57.88 931 LYS B N 1
ATOM 15583 C CA . LYS B 1 931 ? -29.625 -24.625 -21.344 1 57.88 931 LYS B CA 1
ATOM 15584 C C . LYS B 1 931 ? -30.969 -24.203 -21.922 1 57.88 931 LYS B C 1
ATOM 15586 O O . LYS B 1 931 ? -31.484 -24.859 -22.828 1 57.88 931 LYS B O 1
ATOM 15591 N N . ARG B 1 932 ? -31.594 -23.031 -21.344 1 54.59 932 ARG B N 1
ATOM 15592 C CA . ARG B 1 932 ? -32.938 -22.938 -21.875 1 54.59 932 ARG B CA 1
ATOM 15593 C C . ARG B 1 932 ? -33.031 -21.922 -23.016 1 54.59 932 ARG B C 1
ATOM 15595 O O . ARG B 1 932 ? -32.719 -20.734 -22.797 1 54.59 932 ARG B O 1
ATOM 15602 N N . ASN B 1 933 ? -32.656 -22.359 -24.281 1 55.56 933 ASN B N 1
ATOM 15603 C CA . ASN B 1 933 ? -32.656 -21.531 -25.484 1 55.56 933 ASN B CA 1
ATOM 15604 C C . ASN B 1 933 ? -33.844 -20.562 -25.484 1 55.56 933 ASN B C 1
ATOM 15606 O O . ASN B 1 933 ? -33.719 -19.406 -25.891 1 55.56 933 ASN B O 1
ATOM 15610 N N . GLU B 1 934 ? -35.125 -21.031 -25.125 1 65.19 934 GLU B N 1
ATOM 15611 C CA . GLU B 1 934 ? -36.281 -20.156 -25.172 1 65.19 934 GLU B CA 1
ATOM 15612 C C . GLU B 1 934 ? -37.094 -20.219 -23.875 1 65.19 934 GLU B C 1
ATOM 15614 O O . GLU B 1 934 ? -37.312 -21.297 -23.328 1 65.19 934 GLU B O 1
ATOM 15619 N N . LEU B 1 935 ? -37.281 -19.047 -23.156 1 76.69 935 LEU B N 1
ATOM 15620 C CA . LEU B 1 935 ? -38.062 -18.922 -21.938 1 76.69 935 LEU B CA 1
ATOM 15621 C C . LEU B 1 935 ? -39.562 -19.047 -22.25 1 76.69 935 LEU B C 1
ATOM 15623 O O . LEU B 1 935 ? -40.031 -18.594 -23.297 1 76.69 935 LEU B O 1
ATOM 15627 N N . THR B 1 936 ? -40.219 -19.844 -21.5 1 77.06 936 THR B N 1
ATOM 15628 C CA . THR B 1 936 ? -41.688 -19.922 -21.609 1 77.06 936 THR B CA 1
ATOM 15629 C C . THR B 1 936 ? -42.312 -18.594 -21.234 1 77.06 936 THR B C 1
ATOM 15631 O O . THR B 1 936 ? -41.688 -17.734 -20.641 1 77.06 936 THR B O 1
ATOM 15634 N N . GLU B 1 937 ? -43.469 -18.359 -21.625 1 80.44 937 GLU B N 1
ATOM 15635 C CA . GLU B 1 937 ? -44.188 -17.125 -21.312 1 80.44 937 GLU B CA 1
ATOM 15636 C C . GLU B 1 937 ? -44.375 -16.969 -19.797 1 80.44 937 GLU B C 1
ATOM 15638 O O . GLU B 1 937 ? -44.312 -15.852 -19.281 1 80.44 937 GLU B O 1
ATOM 15643 N N . GLY B 1 938 ? -44.531 -18.078 -19.109 1 82.12 938 GLY B N 1
ATOM 15644 C CA . GLY B 1 938 ? -44.625 -18 -17.656 1 82.12 938 GLY B CA 1
ATOM 15645 C C . GLY B 1 938 ? -43.312 -17.641 -17 1 82.12 938 GLY B C 1
ATOM 15646 O O . GLY B 1 938 ? -43.281 -16.844 -16.047 1 82.12 938 GLY B O 1
ATOM 15647 N N . GLU B 1 939 ? -42.344 -18.203 -17.531 1 84.06 939 GLU B N 1
ATOM 15648 C CA . GLU B 1 939 ? -41.031 -17.875 -16.984 1 84.06 939 GLU B CA 1
ATOM 15649 C C . GLU B 1 939 ? -40.688 -16.422 -17.25 1 84.06 939 GLU B C 1
ATOM 15651 O O . GLU B 1 939 ? -40.125 -15.75 -16.375 1 84.06 939 GLU B O 1
ATOM 15656 N N . ARG B 1 940 ? -41 -15.93 -18.344 1 85.88 940 ARG B N 1
ATOM 15657 C CA . ARG B 1 940 ? -40.719 -14.539 -18.688 1 85.88 940 ARG B CA 1
ATOM 15658 C C . ARG B 1 940 ? -41.469 -13.586 -17.766 1 85.88 940 ARG B C 1
ATOM 15660 O O . ARG B 1 940 ? -40.906 -12.586 -17.297 1 85.88 940 ARG B O 1
ATOM 15667 N N . ALA B 1 941 ? -42.719 -13.875 -17.531 1 86.44 941 ALA B N 1
ATOM 15668 C CA . ALA B 1 941 ? -43.5 -13.023 -16.641 1 86.44 941 ALA B CA 1
ATOM 15669 C C . ALA B 1 941 ? -42.969 -13.062 -15.219 1 86.44 941 ALA B C 1
ATOM 15671 O O . ALA B 1 941 ? -42.938 -12.039 -14.523 1 86.44 941 ALA B O 1
ATOM 15672 N N . LEU B 1 942 ? -42.562 -14.219 -14.836 1 87.31 942 LEU B N 1
ATOM 15673 C CA . LEU B 1 942 ? -42.031 -14.367 -13.492 1 87.31 942 LEU B CA 1
ATOM 15674 C C . LEU B 1 942 ? -40.688 -13.633 -13.359 1 87.31 942 LEU B C 1
ATOM 15676 O O . LEU B 1 942 ? -40.438 -12.984 -12.336 1 87.31 942 LEU B O 1
ATOM 15680 N N . LEU B 1 943 ? -39.875 -13.695 -14.32 1 88.5 943 LEU B N 1
ATOM 15681 C CA . LEU B 1 943 ? -38.594 -13.039 -14.281 1 88.5 943 LEU B CA 1
ATOM 15682 C C . LEU B 1 943 ? -38.719 -11.523 -14.359 1 88.5 943 LEU B C 1
ATOM 15684 O O . LEU B 1 943 ? -37.969 -10.789 -13.734 1 88.5 943 LEU B O 1
ATOM 15688 N N . GLU B 1 944 ? -39.656 -11.039 -15.062 1 89.38 944 GLU B N 1
ATOM 15689 C CA . GLU B 1 944 ? -39.906 -9.602 -15.125 1 89.38 944 GLU B CA 1
ATOM 15690 C C . GLU B 1 944 ? -40.469 -9.078 -13.82 1 89.38 944 GLU B C 1
ATOM 15692 O O . GLU B 1 944 ? -40.125 -7.988 -13.367 1 89.38 944 GLU B O 1
ATOM 15697 N N . TYR B 1 945 ? -41.312 -9.938 -13.227 1 88.69 945 TYR B N 1
ATOM 15698 C CA . TYR B 1 945 ? -41.938 -9.539 -11.969 1 88.69 945 TYR B CA 1
ATOM 15699 C C . TYR B 1 945 ? -40.906 -9.461 -10.844 1 88.69 945 TYR B C 1
ATOM 15701 O O . TYR B 1 945 ? -41 -8.625 -9.953 1 88.69 945 TYR B O 1
ATOM 15709 N N . THR B 1 946 ? -39.875 -10.305 -10.852 1 91.56 946 THR B N 1
ATOM 15710 C CA . THR B 1 946 ? -38.875 -10.359 -9.781 1 91.56 946 THR B CA 1
ATOM 15711 C C . THR B 1 946 ? -37.594 -9.664 -10.203 1 91.56 946 THR B C 1
ATOM 15713 O O . THR B 1 946 ? -36.531 -9.867 -9.594 1 91.56 946 THR B O 1
ATOM 15716 N N . SER B 1 947 ? -37.531 -8.875 -11.172 1 90.5 947 SER B N 1
ATOM 15717 C CA . SER B 1 947 ? -36.312 -8.281 -11.703 1 90.5 947 SER B CA 1
ATOM 15718 C C . SER B 1 947 ? -35.688 -7.332 -10.695 1 90.5 947 SER B C 1
ATOM 15720 O O . SER B 1 947 ? -34.469 -7.316 -10.539 1 90.5 947 SER B O 1
ATOM 15722 N N . ALA B 1 948 ? -36.406 -6.59 -9.938 1 88.38 948 ALA B N 1
ATOM 15723 C CA . ALA B 1 948 ? -35.844 -5.621 -8.992 1 88.38 948 ALA B CA 1
ATOM 15724 C C . ALA B 1 948 ? -35.219 -6.32 -7.801 1 88.38 948 ALA B C 1
ATOM 15726 O O . ALA B 1 948 ? -34.125 -5.953 -7.379 1 88.38 948 ALA B O 1
ATOM 15727 N N . GLU B 1 949 ? -35.875 -7.371 -7.305 1 89 949 GLU B N 1
ATOM 15728 C CA . GLU B 1 949 ? -35.344 -8.094 -6.156 1 89 949 GLU B CA 1
ATOM 15729 C C . GLU B 1 949 ? -34.094 -8.898 -6.543 1 89 949 GLU B C 1
ATOM 15731 O O . GLU B 1 949 ? -33.188 -9.047 -5.746 1 89 949 GLU B O 1
ATOM 15736 N N . ARG B 1 950 ? -34.094 -9.383 -7.688 1 91.62 950 ARG B N 1
ATOM 15737 C CA . ARG B 1 950 ? -32.938 -10.125 -8.141 1 91.62 950 ARG B CA 1
ATOM 15738 C C . ARG B 1 950 ? -31.734 -9.203 -8.344 1 91.62 950 ARG B C 1
ATOM 15740 O O . ARG B 1 950 ? -30.609 -9.562 -8.031 1 91.62 950 ARG B O 1
ATOM 15747 N N . ALA B 1 951 ? -31.984 -8.047 -8.852 1 88.88 951 ALA B N 1
ATOM 15748 C CA . ALA B 1 951 ? -30.906 -7.078 -9.039 1 88.88 951 ALA B CA 1
ATOM 15749 C C . ALA B 1 951 ? -30.312 -6.652 -7.699 1 88.88 951 ALA B C 1
ATOM 15751 O O . ALA B 1 951 ? -29.094 -6.473 -7.578 1 88.88 951 ALA B O 1
ATOM 15752 N N . LEU B 1 952 ? -31.141 -6.516 -6.73 1 87.06 952 LEU B N 1
ATOM 15753 C CA . LEU B 1 952 ? -30.672 -6.141 -5.402 1 87.06 952 LEU B CA 1
ATOM 15754 C C . LEU B 1 952 ? -29.828 -7.258 -4.793 1 87.06 952 LEU B C 1
ATOM 15756 O O . LEU B 1 952 ? -28.828 -6.992 -4.117 1 87.06 952 LEU B O 1
ATOM 15760 N N . LEU B 1 953 ? -30.266 -8.438 -5.027 1 89.75 953 LEU B N 1
ATOM 15761 C CA . LEU B 1 953 ? -29.531 -9.586 -4.52 1 89.75 953 LEU B CA 1
ATOM 15762 C C . LEU B 1 953 ? -28.156 -9.68 -5.184 1 89.75 953 LEU B C 1
ATOM 15764 O O . LEU B 1 953 ? -27.156 -9.922 -4.512 1 89.75 953 LEU B O 1
ATOM 15768 N N . CYS B 1 954 ? -28.062 -9.469 -6.449 1 89.81 954 CYS B N 1
ATOM 15769 C CA . CYS B 1 954 ? -26.797 -9.516 -7.168 1 89.81 954 CYS B CA 1
ATOM 15770 C C . CYS B 1 954 ? -25.891 -8.367 -6.742 1 89.81 954 CYS B C 1
ATOM 15772 O O . CYS B 1 954 ? -24.672 -8.547 -6.598 1 89.81 954 CYS B O 1
ATOM 15774 N N . GLN B 1 955 ? -26.453 -7.23 -6.504 1 88.69 955 GLN B N 1
ATOM 15775 C CA . GLN B 1 955 ? -25.672 -6.082 -6.066 1 88.69 955 GLN B CA 1
ATOM 15776 C C . GLN B 1 955 ? -25.109 -6.305 -4.668 1 88.69 955 GLN B C 1
ATOM 15778 O O . GLN B 1 955 ? -23.969 -5.898 -4.383 1 88.69 955 GLN B O 1
ATOM 15783 N N . ARG B 1 956 ? -25.859 -6.934 -3.877 1 89.56 956 ARG B N 1
ATOM 15784 C CA . ARG B 1 956 ? -25.391 -7.199 -2.52 1 89.56 956 ARG B CA 1
ATOM 15785 C C . ARG B 1 956 ? -24.234 -8.203 -2.525 1 89.56 956 ARG B C 1
ATOM 15787 O O . ARG B 1 956 ? -23.25 -8.023 -1.803 1 89.56 956 ARG B O 1
ATOM 15794 N N . ILE B 1 957 ? -24.328 -9.188 -3.295 1 91.12 957 ILE B N 1
ATOM 15795 C CA . ILE B 1 957 ? -23.266 -10.18 -3.367 1 91.12 957 ILE B CA 1
ATOM 15796 C C . ILE B 1 957 ? -22.016 -9.547 -3.957 1 91.12 957 ILE B C 1
ATOM 15798 O O . ILE B 1 957 ? -20.891 -9.812 -3.498 1 91.12 957 ILE B O 1
ATOM 15802 N N . CYS B 1 958 ? -22.234 -8.742 -4.953 1 90.38 958 CYS B N 1
ATOM 15803 C CA . CYS B 1 958 ? -21.094 -8.031 -5.535 1 90.38 958 CYS B CA 1
ATOM 15804 C C . CYS B 1 958 ? -20.438 -7.125 -4.504 1 90.38 958 CYS B C 1
ATOM 15806 O O . CYS B 1 958 ? -19.203 -7.059 -4.426 1 90.38 958 CYS B O 1
ATOM 15808 N N . HIS B 1 959 ? -21.25 -6.488 -3.719 1 89.5 959 HIS B N 1
ATOM 15809 C CA . HIS B 1 959 ? -20.734 -5.59 -2.695 1 89.5 959 HIS B CA 1
ATOM 15810 C C . HIS B 1 959 ? -19.938 -6.355 -1.645 1 89.5 959 HIS B C 1
ATOM 15812 O O . HIS B 1 959 ? -18.891 -5.883 -1.189 1 89.5 959 HIS B O 1
ATOM 15818 N N . VAL B 1 960 ? -20.438 -7.465 -1.249 1 90.69 960 VAL B N 1
ATOM 15819 C CA . VAL B 1 960 ? -19.719 -8.242 -0.247 1 90.69 960 VAL B CA 1
ATOM 15820 C C . VAL B 1 960 ? -18.375 -8.727 -0.82 1 90.69 960 VAL B C 1
ATOM 15822 O O . VAL B 1 960 ? -17.375 -8.742 -0.119 1 90.69 960 VAL B O 1
ATOM 15825 N N . PHE B 1 961 ? -18.297 -9.117 -2.08 1 91.81 961 PHE B N 1
ATOM 15826 C CA . PHE B 1 961 ? -17.047 -9.492 -2.725 1 91.81 961 PHE B CA 1
ATOM 15827 C C . PHE B 1 961 ? -16.062 -8.336 -2.709 1 91.81 961 PHE B C 1
ATOM 15829 O O . PHE B 1 961 ? -14.867 -8.531 -2.467 1 91.81 961 PHE B O 1
ATOM 15836 N N . GLN B 1 962 ? -16.578 -7.188 -2.879 1 89.69 962 GLN B N 1
ATOM 15837 C CA . GLN B 1 962 ? -15.711 -6.008 -2.926 1 89.69 962 GLN B CA 1
ATOM 15838 C C . GLN B 1 962 ? -15.164 -5.676 -1.542 1 89.69 962 GLN B C 1
ATOM 15840 O O . GLN B 1 962 ? -14 -5.281 -1.409 1 89.69 962 GLN B O 1
ATOM 15845 N N . VAL B 1 963 ? -15.984 -5.805 -0.5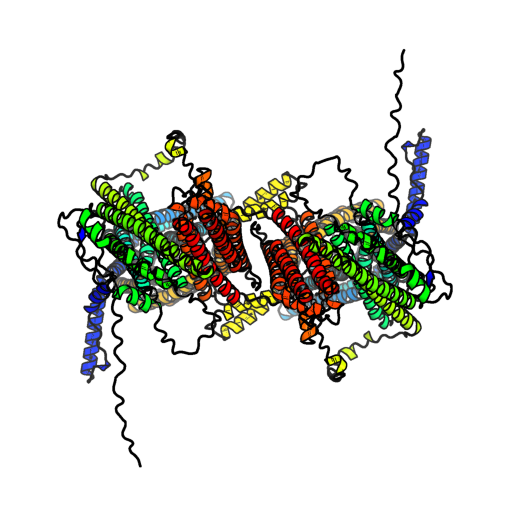54 1 90.31 963 VAL B N 1
ATOM 15846 C CA . VAL B 1 963 ? -15.547 -5.504 0.804 1 90.31 963 VAL B CA 1
ATOM 15847 C C . VAL B 1 963 ? -14.492 -6.523 1.24 1 90.31 963 VAL B C 1
ATOM 15849 O O . VAL B 1 963 ? -13.484 -6.16 1.849 1 90.31 963 VAL B O 1
ATOM 15852 N N . VAL B 1 964 ? -14.711 -7.77 0.883 1 91.06 964 VAL B N 1
ATOM 15853 C CA . VAL B 1 964 ? -13.75 -8.805 1.238 1 91.06 964 VAL B CA 1
ATOM 15854 C C . VAL B 1 964 ? -12.438 -8.578 0.487 1 91.06 964 VAL B C 1
ATOM 15856 O O . VAL B 1 964 ? -11.359 -8.75 1.051 1 91.06 964 VAL B O 1
ATOM 15859 N N . ALA B 1 965 ? -12.555 -8.18 -0.778 1 91.62 965 ALA B N 1
ATOM 15860 C CA . ALA B 1 965 ? -11.359 -7.914 -1.576 1 91.62 965 ALA B CA 1
ATOM 15861 C C . ALA B 1 965 ? -10.57 -6.734 -1.006 1 91.62 965 ALA B C 1
ATOM 15863 O O . ALA B 1 965 ? -9.344 -6.777 -0.936 1 91.62 965 ALA B O 1
ATOM 15864 N N . SER B 1 966 ? -11.227 -5.691 -0.554 1 89.12 966 SER B N 1
ATOM 15865 C CA . SER B 1 966 ? -10.555 -4.527 0.009 1 89.12 966 SER B CA 1
ATOM 15866 C C . SER B 1 966 ? -9.914 -4.852 1.355 1 89.12 966 SER B C 1
ATOM 15868 O O . SER B 1 966 ? -8.844 -4.34 1.681 1 89.12 966 SER B O 1
ATOM 15870 N N . CYS B 1 967 ? -10.539 -5.668 2.107 1 89.19 967 CYS B N 1
ATOM 15871 C CA . CYS B 1 967 ? -9.984 -6.062 3.398 1 89.19 967 CYS B CA 1
ATOM 15872 C C . CYS B 1 967 ? -8.727 -6.898 3.217 1 89.19 967 CYS B C 1
ATOM 15874 O O . CYS B 1 967 ? -7.766 -6.758 3.98 1 89.19 967 CYS B O 1
ATOM 15876 N N . LEU B 1 968 ? -8.734 -7.742 2.203 1 91.06 968 LEU B N 1
ATOM 15877 C CA . LEU B 1 968 ? -7.57 -8.578 1.929 1 91.06 968 LEU B CA 1
ATOM 15878 C C . LEU B 1 968 ? -6.41 -7.734 1.404 1 91.06 968 LEU B C 1
ATOM 15880 O O . LEU B 1 968 ? -5.258 -7.961 1.775 1 91.06 968 LEU B O 1
ATOM 15884 N N . MET B 1 969 ? -6.762 -6.777 0.587 1 89.44 969 MET B N 1
ATOM 15885 C CA . MET B 1 969 ? -5.73 -5.934 -0.008 1 89.44 969 MET B CA 1
ATOM 15886 C C . MET B 1 969 ? -5.078 -5.047 1.046 1 89.44 969 MET B C 1
ATOM 15888 O O . MET B 1 969 ? -3.863 -4.844 1.026 1 89.44 969 MET B O 1
ATOM 15892 N N . LEU B 1 970 ? -5.867 -4.547 2.008 1 86.94 970 LEU B N 1
ATOM 15893 C CA . LEU B 1 970 ? -5.355 -3.623 3.018 1 86.94 970 LEU B CA 1
ATOM 15894 C C . LEU B 1 970 ? -4.938 -4.375 4.277 1 86.94 970 LEU B C 1
ATOM 15896 O O . LEU B 1 970 ? -4.254 -3.814 5.137 1 86.94 970 LEU B O 1
ATOM 15900 N N . GLU B 1 971 ? -5.219 -5.59 4.453 1 86.25 971 GLU B N 1
ATOM 15901 C CA . GLU B 1 971 ? -4.984 -6.367 5.668 1 86.25 971 GLU B CA 1
ATOM 15902 C C . GLU B 1 971 ? -5.559 -5.664 6.895 1 86.25 971 GLU B C 1
ATOM 15904 O O . GLU B 1 971 ? -4.883 -5.535 7.914 1 86.25 971 GLU B O 1
ATOM 15909 N N . TYR B 1 972 ? -6.754 -5.098 6.789 1 80.5 972 TYR B N 1
ATOM 15910 C CA . TYR B 1 972 ? -7.43 -4.402 7.879 1 80.5 972 TYR B CA 1
ATOM 15911 C C . TYR B 1 972 ? -8.57 -5.242 8.438 1 80.5 972 TYR B C 1
ATOM 15913 O O . TYR B 1 972 ? -9.148 -6.062 7.727 1 80.5 972 TYR B O 1
ATOM 15921 N N . PRO B 1 973 ? -8.797 -5.008 9.742 1 80.75 973 PRO B N 1
ATOM 15922 C CA . PRO B 1 973 ? -9.914 -5.75 10.344 1 80.75 973 PRO B CA 1
ATOM 15923 C C . PRO B 1 973 ? -11.273 -5.293 9.82 1 80.75 973 PRO B C 1
ATOM 15925 O O . PRO B 1 973 ? -11.445 -4.125 9.461 1 80.75 973 PRO B O 1
ATOM 15928 N N . LEU B 1 974 ? -12.125 -6.281 9.734 1 75.56 974 LEU B N 1
ATOM 15929 C CA . LEU B 1 974 ? -13.492 -6.043 9.266 1 75.56 974 LEU B CA 1
ATOM 15930 C C . LEU B 1 974 ? -14.367 -5.527 10.398 1 75.56 974 LEU B C 1
ATOM 15932 O O . LEU B 1 974 ? -14.047 -5.711 11.578 1 75.56 974 LEU B O 1
ATOM 15936 N N . THR B 1 975 ? -15.242 -4.695 9.93 1 72.94 975 THR B N 1
ATOM 15937 C CA . THR B 1 975 ? -16.266 -4.32 10.906 1 72.94 975 THR B CA 1
ATOM 15938 C C . THR B 1 975 ? -17.375 -5.355 10.953 1 72.94 975 THR B C 1
ATOM 15940 O O . THR B 1 975 ? -17.594 -6.094 9.984 1 72.94 975 THR B O 1
ATOM 15943 N N . ASP B 1 976 ? -17.953 -5.59 12.008 1 72.56 976 ASP B N 1
ATOM 15944 C CA . ASP B 1 976 ? -19.047 -6.531 12.188 1 72.56 976 ASP B CA 1
ATOM 15945 C C . ASP B 1 976 ? -20.328 -6.016 11.523 1 72.56 976 ASP B C 1
ATOM 15947 O O . ASP B 1 976 ? -21.391 -6.633 11.641 1 72.56 976 ASP B O 1
ATOM 15951 N N . ALA B 1 977 ? -20.141 -5.023 10.633 1 75.56 977 ALA B N 1
ATOM 15952 C CA . ALA B 1 977 ? -21.344 -4.418 10.094 1 75.56 977 ALA B CA 1
ATOM 15953 C C . ALA B 1 977 ? -21.516 -4.758 8.617 1 75.56 977 ALA B C 1
ATOM 15955 O O . ALA B 1 977 ? -22.172 -4.016 7.875 1 75.56 977 ALA B O 1
ATOM 15956 N N . ILE B 1 978 ? -21.109 -5.934 8.156 1 78.19 978 ILE B N 1
ATOM 15957 C CA . ILE B 1 978 ? -21.266 -6.281 6.746 1 78.19 978 ILE B CA 1
ATOM 15958 C C . ILE B 1 978 ? -22.656 -6.855 6.496 1 78.19 978 ILE B C 1
ATOM 15960 O O . ILE B 1 978 ? -23.094 -7.762 7.211 1 78.19 978 ILE B O 1
ATOM 15964 N N . PRO B 1 979 ? -23.219 -6.242 5.539 1 78.69 979 PRO B N 1
ATOM 15965 C CA . PRO B 1 979 ? -24.594 -6.703 5.281 1 78.69 979 PRO B CA 1
ATOM 15966 C C . PRO B 1 979 ? -24.641 -8.156 4.809 1 78.69 979 PRO B C 1
ATOM 15968 O O . PRO B 1 979 ? -23.734 -8.617 4.117 1 78.69 979 PRO B O 1
ATOM 15971 N N . THR B 1 980 ? -25.672 -8.859 5.328 1 78.75 980 THR B N 1
ATOM 15972 C CA . THR B 1 980 ? -25.891 -10.242 4.926 1 78.75 980 THR B CA 1
ATOM 15973 C C . THR B 1 980 ? -26.938 -10.336 3.828 1 78.75 980 THR B C 1
ATOM 15975 O O . THR B 1 980 ? -27.672 -9.375 3.58 1 78.75 980 THR B O 1
ATOM 15978 N N . VAL B 1 981 ? -26.906 -11.414 3.07 1 82.94 981 VAL B N 1
ATOM 15979 C CA . VAL B 1 981 ? -27.781 -11.617 1.925 1 82.94 981 VAL B CA 1
ATOM 15980 C C . VAL B 1 981 ? -29.094 -12.242 2.389 1 82.94 981 VAL B C 1
ATOM 15982 O O . VAL B 1 981 ? -30.062 -12.32 1.622 1 82.94 981 VAL B O 1
ATOM 15985 N N . GLU B 1 982 ? -29.359 -12.438 3.699 1 77.62 982 GLU B N 1
ATOM 15986 C CA . GLU B 1 982 ? -30.531 -13.18 4.18 1 77.62 982 GLU B CA 1
ATOM 15987 C C . GLU B 1 982 ? -31.797 -12.352 4.027 1 77.62 982 GLU B C 1
ATOM 15989 O O . GLU B 1 982 ? -32.844 -12.867 3.6 1 77.62 982 GLU B O 1
ATOM 15994 N N . ASN B 1 983 ? -31.688 -11.086 4.227 1 76.12 983 ASN B N 1
ATOM 15995 C CA . ASN B 1 983 ? -32.875 -10.25 4.105 1 76.12 983 ASN B CA 1
ATOM 15996 C C . ASN B 1 983 ? -33.312 -10.109 2.652 1 76.12 983 ASN B C 1
ATOM 15998 O O . ASN B 1 983 ? -34.5 -10.086 2.361 1 76.12 983 ASN B O 1
ATOM 16002 N N . ASN B 1 984 ? -32.375 -10.07 1.743 1 84.44 984 ASN B N 1
ATOM 16003 C CA . ASN B 1 984 ? -32.719 -9.977 0.328 1 84.44 984 ASN B CA 1
ATOM 16004 C C . ASN B 1 984 ? -33.281 -11.281 -0.204 1 84.44 984 ASN B C 1
ATOM 16006 O O . ASN B 1 984 ? -34.156 -11.281 -1.083 1 84.44 984 ASN B O 1
ATOM 16010 N N . LYS B 1 985 ? -32.812 -12.398 0.355 1 83.88 985 LYS B N 1
ATOM 16011 C CA . LYS B 1 985 ? -33.375 -13.695 -0.027 1 83.88 985 LYS B CA 1
ATOM 16012 C C . LYS B 1 985 ? -34.812 -13.812 0.383 1 83.88 985 LYS B C 1
ATOM 16014 O O . LYS B 1 985 ? -35.656 -14.258 -0.403 1 83.88 985 LYS B O 1
ATOM 16019 N N . ASP B 1 986 ? -35.125 -13.289 1.597 1 77.94 986 ASP B N 1
ATOM 16020 C CA . ASP B 1 986 ? -36.5 -13.367 2.09 1 77.94 986 ASP B CA 1
ATOM 16021 C C . ASP B 1 986 ? -37.406 -12.477 1.274 1 77.94 986 ASP B C 1
ATOM 16023 O O . ASP B 1 986 ? -38.562 -12.836 1.021 1 77.94 986 ASP B O 1
ATOM 16027 N N . ARG B 1 987 ? -36.875 -11.445 0.814 1 82.5 987 ARG B N 1
ATOM 16028 C CA . ARG B 1 987 ? -37.688 -10.555 -0.017 1 82.5 987 ARG B CA 1
ATOM 16029 C C . ARG B 1 987 ? -37.969 -11.188 -1.377 1 82.5 987 ARG B C 1
ATOM 16031 O O . ARG B 1 987 ? -39.062 -11.055 -1.912 1 82.5 987 ARG B O 1
ATOM 16038 N N . LEU B 1 988 ? -37 -11.844 -1.904 1 87.88 988 LEU B N 1
ATOM 16039 C CA . LEU B 1 988 ? -37.188 -12.5 -3.195 1 87.88 988 LEU B CA 1
ATOM 16040 C C . LEU B 1 988 ? -38.188 -13.641 -3.084 1 87.88 988 LEU B C 1
ATOM 16042 O O . LEU B 1 988 ? -39.094 -13.773 -3.922 1 87.88 988 LEU B O 1
ATOM 16046 N N . LEU B 1 989 ? -38.156 -14.406 -1.957 1 83.12 989 LEU B N 1
ATOM 16047 C CA . LEU B 1 989 ? -39.094 -15.516 -1.757 1 83.12 989 LEU B CA 1
ATOM 16048 C C . LEU B 1 989 ? -40.5 -14.992 -1.502 1 83.12 989 LEU B C 1
ATOM 16050 O O . LEU B 1 989 ? -41.5 -15.602 -1.938 1 83.12 989 LEU B O 1
ATOM 16054 N N . GLY B 1 990 ? -40.562 -13.852 -0.859 1 80.75 990 GLY B N 1
ATOM 16055 C CA . GLY B 1 990 ? -41.844 -13.227 -0.644 1 80.75 990 GLY B CA 1
ATOM 16056 C C . GLY B 1 990 ? -42.5 -12.75 -1.927 1 80.75 990 GLY B C 1
ATOM 16057 O O . GLY B 1 990 ? -43.719 -12.914 -2.115 1 80.75 990 GLY B O 1
ATOM 16058 N N . LYS B 1 991 ? -41.688 -12.266 -2.803 1 87.19 991 LYS B N 1
ATOM 16059 C CA . LYS B 1 991 ? -42.219 -11.789 -4.078 1 87.19 991 LYS B CA 1
ATOM 16060 C C . LYS B 1 991 ? -42.688 -12.953 -4.953 1 87.19 991 LYS B C 1
ATOM 16062 O O . LYS B 1 991 ? -43.656 -12.844 -5.691 1 87.19 991 LYS B O 1
ATOM 16067 N N . ILE B 1 992 ? -41.969 -14.07 -4.902 1 85.19 992 ILE B N 1
ATOM 16068 C CA . ILE B 1 992 ? -42.344 -15.258 -5.66 1 85.19 992 ILE B CA 1
ATOM 16069 C C . ILE B 1 992 ? -43.688 -15.789 -5.141 1 85.19 992 ILE B C 1
ATOM 16071 O O . ILE B 1 992 ? -44.562 -16.172 -5.926 1 85.19 992 ILE B O 1
ATOM 16075 N N . TYR B 1 993 ? -43.875 -15.672 -3.826 1 78.5 993 TYR B N 1
ATOM 16076 C CA . TYR B 1 993 ? -45.125 -16.125 -3.225 1 78.5 993 TYR B CA 1
ATOM 16077 C C . TYR B 1 993 ? -46.281 -15.211 -3.602 1 78.5 993 TYR B C 1
ATOM 16079 O O . TYR B 1 993 ? -47.375 -15.68 -3.871 1 78.5 993 TYR B O 1
ATOM 16087 N N . GLN B 1 994 ? -46 -13.953 -3.635 1 81.44 994 GLN B N 1
ATOM 16088 C CA . GLN B 1 994 ? -47.062 -13 -4.02 1 81.44 994 GLN B CA 1
ATOM 16089 C C . GLN B 1 994 ? -47.5 -13.227 -5.465 1 81.44 994 GLN B C 1
ATOM 16091 O O . GLN B 1 994 ? -48.688 -13.117 -5.777 1 81.44 994 GLN B O 1
ATOM 16096 N N . PHE B 1 995 ? -46.562 -13.469 -6.32 1 84.75 995 PHE B N 1
ATOM 16097 C CA . PHE B 1 995 ? -46.875 -13.75 -7.715 1 84.75 995 PHE B CA 1
ATOM 16098 C C . PHE B 1 995 ? -47.75 -14.992 -7.828 1 84.75 995 PHE B C 1
ATOM 16100 O O . PHE B 1 995 ? -48.719 -15.016 -8.609 1 84.75 995 PHE B O 1
ATOM 16107 N N . ARG B 1 996 ? -47.469 -15.969 -7.035 1 77.5 996 ARG B N 1
ATOM 16108 C CA . ARG B 1 996 ? -48.219 -17.203 -7.035 1 77.5 996 ARG B CA 1
ATOM 16109 C C . ARG B 1 996 ? -49.656 -16.969 -6.539 1 77.5 996 ARG B C 1
ATOM 16111 O O . ARG B 1 996 ? -50.625 -17.484 -7.125 1 77.5 996 ARG B O 1
ATOM 16118 N N . LYS B 1 997 ? -49.781 -16.188 -5.527 1 74.44 997 LYS B N 1
ATOM 16119 C CA . LYS B 1 997 ? -51.062 -15.898 -4.938 1 74.44 997 LYS B CA 1
ATOM 16120 C C . LYS B 1 997 ? -51.938 -15.086 -5.895 1 74.44 997 LYS B C 1
ATOM 16122 O O . LYS B 1 997 ? -53.125 -15.367 -6.051 1 74.44 997 LYS B O 1
ATOM 16127 N N . GLU B 1 998 ? -51.344 -14.188 -6.543 1 77.31 998 GLU B N 1
ATOM 16128 C CA . GLU B 1 998 ? -52.094 -13.344 -7.461 1 77.31 998 GLU B CA 1
ATOM 16129 C C . GLU B 1 998 ? -52.594 -14.141 -8.664 1 77.31 998 GLU B C 1
ATOM 16131 O O . GLU B 1 998 ? -53.719 -13.938 -9.141 1 77.31 998 GLU B O 1
ATOM 16136 N N . HIS B 1 999 ? -51.844 -15.016 -9.133 1 74.75 999 HIS B N 1
ATOM 16137 C CA . HIS B 1 999 ? -52.25 -15.766 -10.32 1 74.75 999 HIS B CA 1
ATOM 16138 C C . HIS B 1 999 ? -53.219 -16.891 -9.961 1 74.75 999 HIS B C 1
ATOM 16140 O O . HIS B 1 999 ? -54.062 -17.266 -10.773 1 74.75 999 HIS B O 1
ATOM 16146 N N . MET B 1 1000 ? -53.062 -17.406 -8.742 1 66.56 1000 MET B N 1
ATOM 16147 C CA . MET B 1 1000 ? -54.031 -18.422 -8.305 1 66.56 1000 MET B CA 1
ATOM 16148 C C . MET B 1 1000 ? -55.406 -17.797 -8.094 1 66.56 1000 MET B C 1
ATOM 16150 O O . MET B 1 1000 ? -56.406 -18.406 -8.422 1 66.56 1000 MET B O 1
ATOM 16154 N N . SER B 1 1001 ? -55.375 -16.609 -7.531 1 61.28 1001 SER B N 1
ATOM 16155 C CA . SER B 1 1001 ? -56.656 -15.93 -7.312 1 61.28 1001 SER B CA 1
ATOM 16156 C C . SER B 1 1001 ? -57.281 -15.531 -8.633 1 61.28 1001 SER B C 1
ATOM 16158 O O . SER B 1 1001 ? -58.5 -15.602 -8.781 1 61.28 1001 SER B O 1
ATOM 16160 N N . ALA B 1 1002 ? -56.406 -15.211 -9.547 1 64.25 1002 ALA B N 1
ATOM 16161 C CA . ALA B 1 1002 ? -56.938 -14.852 -10.852 1 64.25 1002 ALA B CA 1
ATOM 16162 C C . ALA B 1 1002 ? -57.594 -16.062 -11.531 1 64.25 1002 ALA B C 1
ATOM 16164 O O . ALA B 1 1002 ? -58.594 -15.938 -12.211 1 64.25 1002 ALA B O 1
ATOM 16165 N N . ASP B 1 1003 ? -57 -17.203 -11.391 1 58.94 1003 ASP B N 1
ATOM 16166 C CA . ASP B 1 1003 ? -57.562 -18.438 -11.961 1 58.94 1003 ASP B CA 1
ATOM 16167 C C . ASP B 1 1003 ? -58.906 -18.781 -11.328 1 58.94 1003 ASP B C 1
ATOM 16169 O O . ASP B 1 1003 ? -59.812 -19.266 -12.008 1 58.94 1003 ASP B O 1
ATOM 16173 N N . LEU B 1 1004 ? -59 -18.516 -10.023 1 52.53 1004 LEU B N 1
ATOM 16174 C CA . LEU B 1 1004 ? -60.25 -18.812 -9.32 1 52.53 1004 LEU B CA 1
ATOM 16175 C C . LEU B 1 1004 ? -61.375 -17.859 -9.742 1 52.53 1004 LEU B C 1
ATOM 16177 O O . LEU B 1 1004 ? -62.531 -18.25 -9.797 1 52.53 1004 LEU B O 1
ATOM 16181 N N . LEU B 1 1005 ? -60.938 -16.562 -9.906 1 53.72 1005 LEU B N 1
ATOM 16182 C CA . LEU B 1 1005 ? -61.938 -15.586 -10.25 1 53.72 1005 LEU B CA 1
ATOM 16183 C C . LEU B 1 1005 ? -62.312 -15.68 -11.734 1 53.72 1005 LEU B C 1
ATOM 16185 O O . LEU B 1 1005 ? -63.219 -14.992 -12.195 1 53.72 1005 LEU B O 1
ATOM 16189 N N . GLY B 1 1006 ? -62 -16.766 -12.477 1 51.34 1006 GLY B N 1
ATOM 16190 C CA . GLY B 1 1006 ? -62.375 -16.938 -13.875 1 51.34 1006 GLY B CA 1
ATOM 16191 C C . GLY B 1 1006 ? -61.781 -15.883 -14.781 1 51.34 1006 GLY B C 1
ATOM 16192 O O . GLY B 1 1006 ? -62.281 -15.633 -15.875 1 51.34 1006 GLY B O 1
ATOM 16193 N N . ASP B 1 1007 ? -61.062 -14.945 -14.289 1 49.66 1007 ASP B N 1
ATOM 16194 C CA . ASP B 1 1007 ? -60.531 -13.906 -15.156 1 49.66 1007 ASP B CA 1
ATOM 16195 C C . ASP B 1 1007 ? -59.469 -14.484 -16.109 1 49.66 1007 ASP B C 1
ATOM 16197 O O . ASP B 1 1007 ? -58.656 -15.32 -15.719 1 49.66 1007 ASP B O 1
ATOM 16201 N N . GLU B 1 1008 ? -59.875 -14.625 -17.422 1 45.75 1008 GLU B N 1
ATOM 16202 C CA . GLU B 1 1008 ? -59.062 -15.094 -18.531 1 45.75 1008 GLU B CA 1
ATOM 16203 C C . GLU B 1 1008 ? -57.656 -14.531 -18.469 1 45.75 1008 GLU B C 1
ATOM 16205 O O . GLU B 1 1008 ? -57.375 -13.438 -18.969 1 45.75 1008 GLU B O 1
ATOM 16210 N N . THR B 1 1009 ? -57.031 -14.375 -17.469 1 52.25 1009 THR B N 1
ATOM 16211 C CA . THR B 1 1009 ? -55.625 -13.961 -17.703 1 52.25 1009 THR B CA 1
ATOM 16212 C C . THR B 1 1009 ? -54.906 -14.992 -18.547 1 52.25 1009 THR B C 1
ATOM 16214 O O . THR B 1 1009 ? -54.969 -16.188 -18.266 1 52.25 1009 THR B O 1
ATOM 16217 N N . PRO B 1 1010 ? -54.562 -14.672 -19.766 1 53.56 1010 PRO B N 1
ATOM 16218 C CA . PRO B 1 1010 ? -53.938 -15.477 -20.812 1 53.56 1010 PRO B CA 1
ATOM 16219 C C . PRO B 1 1010 ? -52.656 -16.188 -20.344 1 53.56 1010 PRO B C 1
ATOM 16221 O O . PRO B 1 1010 ? -52.094 -17.016 -21.078 1 53.56 1010 PRO B O 1
ATOM 16224 N N . LEU B 1 1011 ? -52.094 -15.852 -19.328 1 60.72 1011 LEU B N 1
ATOM 16225 C CA . LEU B 1 1011 ? -50.781 -16.453 -19.156 1 60.72 1011 LEU B CA 1
ATOM 16226 C C . LEU B 1 1011 ? -50.844 -17.719 -18.328 1 60.72 1011 LEU B C 1
ATOM 16228 O O . LEU B 1 1011 ? -51.281 -17.688 -17.172 1 60.72 1011 LEU B O 1
ATOM 16232 N N . ALA B 1 1012 ? -51.031 -18.906 -18.906 1 59.84 1012 ALA B N 1
ATOM 16233 C CA . ALA B 1 1012 ? -50.969 -20.219 -18.266 1 59.84 1012 ALA B CA 1
ATOM 16234 C C . ALA B 1 1012 ? -49.625 -20.469 -17.609 1 59.84 1012 ALA B C 1
ATOM 16236 O O . ALA B 1 1012 ? -48.625 -20.625 -18.312 1 59.84 1012 ALA B O 1
ATOM 16237 N N . ILE B 1 1013 ? -49.469 -20.125 -16.281 1 70.38 1013 ILE B N 1
ATOM 16238 C CA . ILE B 1 1013 ? -48.25 -20.359 -15.539 1 70.38 1013 ILE B CA 1
ATOM 16239 C C . ILE B 1 1013 ? -48.25 -21.781 -14.977 1 70.38 1013 ILE B C 1
ATOM 16241 O O . ILE B 1 1013 ? -49.219 -22.203 -14.344 1 70.38 1013 ILE B O 1
ATOM 16245 N N . GLN B 1 1014 ? -47.25 -22.594 -15.453 1 68.88 1014 GLN B N 1
ATOM 16246 C CA . GLN B 1 1014 ? -47.094 -23.938 -14.938 1 68.88 1014 GLN B CA 1
ATOM 16247 C C . GLN B 1 1014 ? -46.125 -23.969 -13.75 1 68.88 1014 GLN B C 1
ATOM 16249 O O . GLN B 1 1014 ? -45.375 -23 -13.531 1 68.88 1014 GLN B O 1
ATOM 16254 N N . GLU B 1 1015 ? -46.188 -24.891 -12.914 1 69.88 1015 GLU B N 1
ATOM 16255 C CA . GLU B 1 1015 ? -45.344 -25.016 -11.75 1 69.88 1015 GLU B CA 1
ATOM 16256 C C . GLU B 1 1015 ? -43.875 -25.188 -12.164 1 69.88 1015 GLU B C 1
ATOM 16258 O O . GLU B 1 1015 ? -42.969 -24.812 -11.43 1 69.88 1015 GLU B O 1
ATOM 16263 N N . SER B 1 1016 ? -43.719 -25.703 -13.383 1 71.12 1016 SER B N 1
ATOM 16264 C CA . SER B 1 1016 ? -42.344 -25.906 -13.867 1 71.12 1016 SER B CA 1
ATOM 16265 C C . SER B 1 1016 ? -41.656 -24.578 -14.172 1 71.12 1016 SER B C 1
ATOM 16267 O O . SER B 1 1016 ? -40.438 -24.516 -14.227 1 71.12 1016 SER B O 1
ATOM 16269 N N . ASP B 1 1017 ? -42.469 -23.562 -14.211 1 75.12 1017 ASP B N 1
ATOM 16270 C CA . ASP B 1 1017 ? -41.906 -22.266 -14.523 1 75.12 1017 ASP B CA 1
ATOM 16271 C C . ASP B 1 1017 ? -41.156 -21.688 -13.32 1 75.12 1017 ASP B C 1
ATOM 16273 O O . ASP B 1 1017 ? -40.281 -20.844 -13.484 1 75.12 1017 ASP B O 1
ATOM 16277 N N . TYR B 1 1018 ? -41.531 -22.203 -12.156 1 77.88 1018 TYR B N 1
ATOM 16278 C CA . TYR B 1 1018 ? -40.875 -21.672 -10.953 1 77.88 1018 TYR B CA 1
ATOM 16279 C C . TYR B 1 1018 ? -39.562 -22.344 -10.688 1 77.88 1018 TYR B C 1
ATOM 16281 O O . TYR B 1 1018 ? -38.75 -21.875 -9.883 1 77.88 1018 TYR B O 1
ATOM 16289 N N . ALA B 1 1019 ? -39.25 -23.406 -11.391 1 76.44 1019 ALA B N 1
ATOM 16290 C CA . ALA B 1 1019 ? -38.062 -24.203 -11.109 1 76.44 1019 ALA B CA 1
ATOM 16291 C C . ALA B 1 1019 ? -36.781 -23.422 -11.398 1 76.44 1019 ALA B C 1
ATOM 16293 O O . ALA B 1 1019 ? -35.812 -23.531 -10.672 1 76.44 1019 ALA B O 1
ATOM 16294 N N . LEU B 1 1020 ? -36.844 -22.594 -12.352 1 80.44 1020 LEU B N 1
ATOM 16295 C CA . LEU B 1 1020 ? -35.656 -21.828 -12.734 1 80.44 1020 LEU B CA 1
ATOM 16296 C C . LEU B 1 1020 ? -35.312 -20.812 -11.656 1 80.44 1020 LEU B C 1
ATOM 16298 O O . LEU B 1 1020 ? -34.125 -20.688 -11.297 1 80.44 1020 LEU B O 1
ATOM 16302 N N . LEU B 1 1021 ? -36.219 -20.188 -11.109 1 86.06 1021 LEU B N 1
ATOM 16303 C CA . LEU B 1 1021 ? -35.969 -19.172 -10.102 1 86.06 1021 LEU B CA 1
ATOM 16304 C C . LEU B 1 1021 ? -35.531 -19.812 -8.781 1 86.06 1021 LEU B C 1
ATOM 16306 O O . LEU B 1 1021 ? -34.719 -19.25 -8.055 1 86.06 1021 LEU B O 1
ATOM 16310 N N . TYR B 1 1022 ? -36.125 -20.922 -8.523 1 82.38 1022 TYR B N 1
ATOM 16311 C CA . TYR B 1 1022 ? -35.688 -21.578 -7.289 1 82.38 1022 TYR B CA 1
ATOM 16312 C C . TYR B 1 1022 ? -34.281 -22.172 -7.441 1 82.38 1022 TYR B C 1
ATOM 16314 O O . TYR B 1 1022 ? -33.5 -22.203 -6.484 1 82.38 1022 TYR B O 1
ATOM 16322 N N . ALA B 1 1023 ? -33.938 -22.688 -8.594 1 81.06 1023 ALA B N 1
ATOM 16323 C CA . ALA B 1 1023 ? -32.562 -23.141 -8.828 1 81.06 1023 ALA B CA 1
ATOM 16324 C C . ALA B 1 1023 ? -31.594 -21.969 -8.703 1 81.06 1023 ALA B C 1
ATOM 16326 O O . ALA B 1 1023 ? -30.5 -22.125 -8.141 1 81.06 1023 ALA B O 1
ATOM 16327 N N . TYR B 1 1024 ? -31.922 -20.797 -9.188 1 87.06 1024 TYR B N 1
ATOM 16328 C CA . TYR B 1 1024 ? -31.125 -19.594 -9.07 1 87.06 1024 TYR B CA 1
ATOM 16329 C C . TYR B 1 1024 ? -30.906 -19.219 -7.609 1 87.06 1024 TYR B C 1
ATOM 16331 O O . TYR B 1 1024 ? -29.781 -18.875 -7.207 1 87.06 1024 TYR B O 1
ATOM 16339 N N . THR B 1 1025 ? -31.891 -19.25 -6.863 1 85.62 1025 THR B N 1
ATOM 16340 C CA . THR B 1 1025 ? -31.797 -18.875 -5.457 1 85.62 1025 THR B CA 1
ATOM 16341 C C . THR B 1 1025 ? -30.938 -19.875 -4.684 1 85.62 1025 THR B C 1
ATOM 16343 O O . THR B 1 1025 ? -30.172 -19.484 -3.797 1 85.62 1025 THR B O 1
ATOM 16346 N N . LEU B 1 1026 ? -31.078 -21.078 -5.086 1 84.06 1026 LEU B N 1
ATOM 16347 C CA . LEU B 1 1026 ? -30.312 -22.109 -4.391 1 84.06 1026 LEU B CA 1
ATOM 16348 C C . LEU B 1 1026 ? -28.812 -21.922 -4.648 1 84.06 1026 LEU B C 1
ATOM 16350 O O . LEU B 1 1026 ? -28 -21.984 -3.715 1 84.06 1026 LEU B O 1
ATOM 16354 N N . VAL B 1 1027 ? -28.438 -21.734 -5.887 1 86.75 1027 VAL B N 1
ATOM 16355 C CA . VAL B 1 1027 ? -27.016 -21.562 -6.211 1 86.75 1027 VAL B CA 1
ATOM 16356 C C . VAL B 1 1027 ? -26.5 -20.266 -5.602 1 86.75 1027 VAL B C 1
ATOM 16358 O O . VAL B 1 1027 ? -25.359 -20.203 -5.133 1 86.75 1027 VAL B O 1
ATOM 16361 N N . THR B 1 1028 ? -27.25 -19.203 -5.594 1 89.38 1028 THR B N 1
ATOM 16362 C CA . THR B 1 1028 ? -26.859 -17.938 -4.996 1 89.38 1028 THR B CA 1
ATOM 16363 C C . THR B 1 1028 ? -26.641 -18.094 -3.496 1 89.38 1028 THR B C 1
ATOM 16365 O O . THR B 1 1028 ? -25.703 -17.5 -2.939 1 89.38 1028 THR B O 1
ATOM 16368 N N . LEU B 1 1029 ? -27.469 -18.891 -2.871 1 86.56 1029 LEU B N 1
ATOM 16369 C CA . LEU B 1 1029 ? -27.312 -19.094 -1.436 1 86.56 1029 LEU B CA 1
ATOM 16370 C C . LEU B 1 1029 ? -26.062 -19.922 -1.141 1 86.56 1029 LEU B C 1
ATOM 16372 O O . LEU B 1 1029 ? -25.422 -19.734 -0.103 1 86.56 1029 LEU B O 1
ATOM 16376 N N . GLN B 1 1030 ? -25.781 -20.797 -2.02 1 87 1030 GLN B N 1
ATOM 16377 C CA . GLN B 1 1030 ? -24.562 -21.562 -1.846 1 87 1030 GLN B CA 1
ATOM 16378 C C . GLN B 1 1030 ? -23.328 -20.672 -1.97 1 87 1030 GLN B C 1
ATOM 16380 O O . GLN B 1 1030 ? -22.375 -20.797 -1.186 1 87 1030 GLN B O 1
ATOM 16385 N N . VAL B 1 1031 ? -23.328 -19.828 -3.002 1 91.19 1031 VAL B N 1
ATOM 16386 C CA . VAL B 1 1031 ? -22.219 -18.891 -3.184 1 91.19 1031 VAL B CA 1
ATOM 16387 C C . VAL B 1 1031 ? -22.141 -17.953 -1.989 1 91.19 1031 VAL B C 1
ATOM 16389 O O . VAL B 1 1031 ? -21.047 -17.656 -1.501 1 91.19 1031 VAL B O 1
ATOM 16392 N N . ALA B 1 1032 ? -23.219 -17.516 -1.464 1 91.62 1032 ALA B N 1
ATOM 16393 C CA . ALA B 1 1032 ? -23.25 -16.625 -0.312 1 91.62 1032 ALA B CA 1
ATOM 16394 C C . ALA B 1 1032 ? -22.766 -17.328 0.948 1 91.62 1032 ALA B C 1
ATOM 16396 O O . ALA B 1 1032 ? -22.094 -16.719 1.788 1 91.62 1032 ALA B O 1
ATOM 16397 N N . ALA B 1 1033 ? -23.109 -18.578 1.11 1 89.19 1033 ALA B N 1
ATOM 16398 C CA . ALA B 1 1033 ? -22.641 -19.328 2.275 1 89.19 1033 ALA B CA 1
ATOM 16399 C C . ALA B 1 1033 ? -21.125 -19.5 2.262 1 89.19 1033 ALA B C 1
ATOM 16401 O O . ALA B 1 1033 ? -20.484 -19.406 3.305 1 89.19 1033 ALA B O 1
ATOM 16402 N N . GLU B 1 1034 ? -20.656 -19.797 1.071 1 91.88 1034 GLU B N 1
ATOM 16403 C CA . GLU B 1 1034 ? -19.203 -19.906 0.96 1 91.88 1034 GLU B CA 1
ATOM 16404 C C . GLU B 1 1034 ? -18.516 -18.562 1.203 1 91.88 1034 GLU B C 1
ATOM 16406 O O . GLU B 1 1034 ? -17.438 -18.516 1.78 1 91.88 1034 GLU B O 1
ATOM 16411 N N . LEU B 1 1035 ? -19.094 -17.516 0.775 1 92.81 1035 LEU B N 1
ATOM 16412 C CA . LEU B 1 1035 ? -18.562 -16.172 1.013 1 92.81 1035 LEU B CA 1
ATOM 16413 C C . LEU B 1 1035 ? -18.562 -15.852 2.502 1 92.81 1035 LEU B C 1
ATOM 16415 O O . LEU B 1 1035 ? -17.641 -15.188 2.996 1 92.81 1035 LEU B O 1
ATOM 16419 N N . ASN B 1 1036 ? -19.516 -16.328 3.229 1 91.25 1036 ASN B N 1
ATOM 16420 C CA . ASN B 1 1036 ? -19.562 -16.109 4.672 1 91.25 1036 ASN B CA 1
ATOM 16421 C C . ASN B 1 1036 ? -18.469 -16.891 5.391 1 91.25 1036 ASN B C 1
ATOM 16423 O O . ASN B 1 1036 ? -17.953 -16.438 6.41 1 91.25 1036 ASN B O 1
ATOM 16427 N N . LYS B 1 1037 ? -18.203 -18.062 4.836 1 92.25 1037 LYS B N 1
ATOM 16428 C CA . LYS B 1 1037 ? -17.094 -18.812 5.406 1 92.25 1037 LYS B CA 1
ATOM 16429 C C . LYS B 1 1037 ? -15.773 -18.078 5.219 1 92.25 1037 LYS B C 1
ATOM 16431 O O . LYS B 1 1037 ? -14.93 -18.062 6.121 1 92.25 1037 LYS B O 1
ATOM 16436 N N . VAL B 1 1038 ? -15.625 -17.5 4.031 1 93.88 1038 VAL B N 1
ATOM 16437 C CA . VAL B 1 1038 ? -14.422 -16.719 3.76 1 93.88 1038 VAL B CA 1
ATOM 16438 C C . VAL B 1 1038 ? -14.367 -15.508 4.684 1 93.88 1038 VAL B C 1
ATOM 16440 O O . VAL B 1 1038 ? -13.312 -15.172 5.219 1 93.88 1038 VAL B O 1
ATOM 16443 N N . ARG B 1 1039 ? -15.477 -14.852 4.887 1 91.75 1039 ARG B N 1
ATOM 16444 C CA . ARG B 1 1039 ? -15.555 -13.703 5.781 1 91.75 1039 ARG B CA 1
ATOM 16445 C C . ARG B 1 1039 ? -15.164 -14.094 7.203 1 91.75 1039 ARG B C 1
ATOM 16447 O O . ARG B 1 1039 ? -14.438 -13.359 7.875 1 91.75 1039 ARG B O 1
ATOM 16454 N N . ALA B 1 1040 ? -15.594 -15.195 7.672 1 90.94 1040 ALA B N 1
ATOM 16455 C CA . ALA B 1 1040 ? -15.297 -15.656 9.023 1 90.94 1040 ALA B CA 1
ATOM 16456 C C . ALA B 1 1040 ? -13.805 -15.945 9.188 1 90.94 1040 ALA B C 1
ATOM 16458 O O . ALA B 1 1040 ? -13.227 -15.664 10.234 1 90.94 1040 ALA B O 1
ATOM 16459 N N . GLU B 1 1041 ? -13.273 -16.5 8.117 1 92 1041 GLU B N 1
ATOM 16460 C CA . GLU B 1 1041 ? -11.844 -16.766 8.164 1 92 1041 GLU B CA 1
ATOM 16461 C C . GLU B 1 1041 ? -11.039 -15.469 8.211 1 92 1041 GLU B C 1
ATOM 16463 O O . GLU B 1 1041 ? -10.031 -15.375 8.906 1 92 1041 GLU B O 1
ATOM 16468 N N . ILE B 1 1042 ? -11.461 -14.5 7.488 1 90.94 1042 ILE B N 1
ATOM 16469 C CA . ILE B 1 1042 ? -10.773 -13.219 7.457 1 90.94 1042 ILE B CA 1
ATOM 16470 C C . ILE B 1 1042 ? -10.945 -12.508 8.797 1 90.94 1042 ILE B C 1
ATOM 16472 O O . ILE B 1 1042 ? -10.016 -11.867 9.289 1 90.94 1042 ILE B O 1
ATOM 16476 N N . GLU B 1 1043 ? -12.109 -12.625 9.438 1 88.62 1043 GLU B N 1
ATOM 16477 C CA . GLU B 1 1043 ? -12.344 -12.039 10.758 1 88.62 1043 GLU B CA 1
ATOM 16478 C C . GLU B 1 1043 ? -11.461 -12.68 11.82 1 88.62 1043 GLU B C 1
ATOM 16480 O O . GLU B 1 1043 ? -10.977 -12.008 12.727 1 88.62 1043 GLU B O 1
ATOM 16485 N N . SER B 1 1044 ? -11.258 -13.93 11.57 1 87.81 1044 SER B N 1
ATOM 16486 C CA . SER B 1 1044 ? -10.414 -14.633 12.539 1 87.81 1044 SER B CA 1
ATOM 16487 C C . SER B 1 1044 ? -8.945 -14.266 12.352 1 87.81 1044 SER B C 1
ATOM 16489 O O . SER B 1 1044 ? -8.18 -14.234 13.32 1 87.81 1044 SER B O 1
ATOM 16491 N N . LEU B 1 1045 ? -8.578 -14.008 11.195 1 88.56 1045 LEU B N 1
ATOM 16492 C CA . LEU B 1 1045 ? -7.18 -13.703 10.906 1 88.56 1045 LEU B CA 1
ATOM 16493 C C . LEU B 1 1045 ? -6.859 -12.25 11.25 1 88.56 1045 LEU B C 1
ATOM 16495 O O . LEU B 1 1045 ? -5.914 -11.977 11.992 1 88.56 1045 LEU B O 1
ATOM 16499 N N . TYR B 1 1046 ? -7.594 -11.258 10.734 1 87.5 1046 TYR B N 1
ATOM 16500 C CA . TYR B 1 1046 ? -7.273 -9.844 10.883 1 87.5 1046 TYR B CA 1
ATOM 16501 C C . TYR B 1 1046 ? -7.926 -9.273 12.141 1 87.5 1046 TYR B C 1
ATOM 16503 O O . TYR B 1 1046 ? -7.516 -8.219 12.633 1 87.5 1046 TYR B O 1
ATOM 16511 N N . GLY B 1 1047 ? -8.906 -9.859 12.695 1 82.56 1047 GLY B N 1
ATOM 16512 C CA . GLY B 1 1047 ? -9.594 -9.344 13.867 1 82.56 1047 GLY B CA 1
ATOM 16513 C C . GLY B 1 1047 ? -10.766 -8.438 13.531 1 82.56 1047 GLY B C 1
ATOM 16514 O O . GLY B 1 1047 ? -11.109 -8.281 12.359 1 82.56 1047 GLY B O 1
ATOM 16515 N N . VAL B 1 1048 ? -11.516 -7.98 14.625 1 81.5 1048 VAL B N 1
ATOM 16516 C CA . VAL B 1 1048 ? -12.672 -7.105 14.461 1 81.5 1048 VAL B CA 1
ATOM 16517 C C . VAL B 1 1048 ? -12.43 -5.789 15.203 1 81.5 1048 VAL B C 1
ATOM 16519 O O . VAL B 1 1048 ? -11.875 -5.781 16.297 1 81.5 1048 VAL B O 1
ATOM 16522 N N . LEU B 1 1049 ? -12.617 -4.691 14.469 1 80.75 1049 LEU B N 1
ATOM 16523 C CA . LEU B 1 1049 ? -12.5 -3.395 15.133 1 80.75 1049 LEU B CA 1
ATOM 16524 C C . LEU B 1 1049 ? -13.648 -3.168 16.094 1 80.75 1049 LEU B C 1
ATOM 16526 O O . LEU B 1 1049 ? -14.82 -3.27 15.719 1 80.75 1049 LEU B O 1
ATOM 16530 N N . HIS B 1 1050 ? -13.289 -3.057 17.328 1 77.62 1050 HIS B N 1
ATOM 16531 C CA . HIS B 1 1050 ? -14.297 -2.84 18.359 1 77.62 1050 HIS B CA 1
ATOM 16532 C C . HIS B 1 1050 ? -14.766 -1.388 18.391 1 77.62 1050 HIS B C 1
ATOM 16534 O O . HIS B 1 1050 ? -14.023 -0.49 17.969 1 77.62 1050 HIS B O 1
ATOM 16540 N N . ASP B 1 1051 ? -15.922 -1.136 18.812 1 73.69 1051 ASP B N 1
ATOM 16541 C CA . ASP B 1 1051 ? -16.594 0.156 18.781 1 73.69 1051 ASP B CA 1
ATOM 16542 C C . ASP B 1 1051 ? -15.875 1.177 19.656 1 73.69 1051 ASP B C 1
ATOM 16544 O O . ASP B 1 1051 ? -15.984 2.383 19.438 1 73.69 1051 ASP B O 1
ATOM 16548 N N . GLU B 1 1052 ? -15.047 0.789 20.547 1 72.12 1052 GLU B N 1
ATOM 16549 C CA . GLU B 1 1052 ? -14.43 1.741 21.453 1 72.12 1052 GLU B CA 1
ATOM 16550 C C . GLU B 1 1052 ? -12.977 2.008 21.062 1 72.12 1052 GLU B C 1
ATOM 16552 O O . GLU B 1 1052 ? -12.25 2.703 21.781 1 72.12 1052 GLU B O 1
ATOM 16557 N N . ALA B 1 1053 ? -12.672 1.56 19.906 1 75.06 1053 ALA B N 1
ATOM 16558 C CA . ALA B 1 1053 ? -11.273 1.745 19.516 1 75.06 1053 ALA B CA 1
ATOM 16559 C C . ALA B 1 1053 ? -11.008 3.188 19.094 1 75.06 1053 ALA B C 1
ATOM 16561 O O . ALA B 1 1053 ? -11.844 3.811 18.422 1 75.06 1053 ALA B O 1
ATOM 16562 N N . LEU B 1 1054 ? -9.969 3.836 19.781 1 74.25 1054 LEU B N 1
ATOM 16563 C CA . LEU B 1 1054 ? -9.531 5.176 19.391 1 74.25 1054 LEU B CA 1
ATOM 16564 C C . LEU B 1 1054 ? -8.438 5.105 18.344 1 74.25 1054 LEU B C 1
ATOM 16566 O O . LEU B 1 1054 ? -7.336 4.617 18.609 1 74.25 1054 LEU B O 1
ATOM 16570 N N . LEU B 1 1055 ? -8.773 5.531 17.156 1 77.25 1055 LEU B N 1
ATOM 16571 C CA . LEU B 1 1055 ? -7.855 5.371 16.031 1 77.25 1055 LEU B CA 1
ATOM 16572 C C . LEU B 1 1055 ? -7.133 6.684 15.734 1 77.25 1055 LEU B C 1
ATOM 16574 O O . LEU B 1 1055 ? -6.129 6.691 15.016 1 77.25 1055 LEU B O 1
ATOM 16578 N N . LEU B 1 1056 ? -7.535 7.816 16.375 1 76.81 1056 LEU B N 1
ATOM 16579 C CA . LEU B 1 1056 ? -6.953 9.094 15.977 1 76.81 1056 LEU B CA 1
ATOM 16580 C C . LEU B 1 1056 ? -5.637 9.336 16.703 1 76.81 1056 LEU B C 1
ATOM 16582 O O . LEU B 1 1056 ? -5.57 9.219 17.938 1 76.81 1056 LEU B O 1
ATOM 16586 N N . GLN B 1 1057 ? -4.473 9.281 15.984 1 79.19 1057 GLN B N 1
ATOM 16587 C CA . GLN B 1 1057 ? -3.152 9.617 16.516 1 79.19 1057 GLN B CA 1
ATOM 16588 C C . GLN B 1 1057 ? -2.471 10.68 15.656 1 79.19 1057 GLN B C 1
ATOM 16590 O O . GLN B 1 1057 ? -2.572 10.648 14.422 1 79.19 1057 GLN B O 1
#

Radius of gyration: 46.23 Å; Cα contacts (8 Å, |Δi|>4): 2614; chains: 2; bounding box: 120×142×98 Å

Secondary structure (DSSP, 8-state):
----------------------------EE-TTT--EE--------THHHHHHHHHHTSPPPPPGGG-SSHHHHHHHHHHHHHHHHHHHHHHHTSHHHHHHHHHHHHHHHHHHHHH-HHHHHHH-SSS-TTHHHHHHHHS-TTS-HHHHHHHHHHHHHHHHHHHHHHHHHHHHHHHHHHHH--HHHHHHHIIIIIIIIIIHHHHHHHHHH--HHHHHHHHHHHHHHHIIIII-HHHHHT----HHHHHHHHHHHHHHHHHHHHHHHSS---HHHHHHHHHHHHHHHHHHHHHHHHHHHHH--GGGTTSHHHHHHHHHHHHHHHHHHHHHHHHHHHHHHHTBTTHHHHHHHHHHHHHHHHHHHHHHHHHHHHHHHHHH------S------------HHHHHHHHHHHHSTTSTT----S---THHHHHGGGS--TTTTS-----SHHHHHHHHHHHHHHHHHHHHHHHHHHHHS-SB-SSTTT-B---THHHHHHHHHHHHHHHHHHHHHHHHHHHHHHTTT--HHHHHHHHHHHHHHHHHHHHHHHHHHHHHHHHHHHHHHHHHHHHPPPB-GGG-GGGT--TT----TTS---HHHHSS----------S-SS--SS-HHHHHHHHHHHHHH-TTS-HHHHHHHHHHHHHHHHHT-HHHHHHHHHHHHHHHHHHHHHSTTTHHHHHHTTHHHHHHHHHHH--SSHHHHHHHHHHHHHHHHHHHHHHHHHHHHHTT-HHHHHHHHHHHHHHHHHHHHTS--HHHHHHHHHHHIIIIIHHHHHHTT---S-GGG-TTS--HHHHHHHHHHHHHHHHHHHHHHHHHSS---HHHHHHHHHHHHHHHHHHHHHT-HHHHHHHHHHH-----SS-TTHHHHHHHHHHHHHHHHHHHHT---TT----HHHHHHHHHHHHHHHHHHHHHHHHHHS-SS--HHHHHHHHHTHHHHHHHHHHHHHHHHHHHHHHHHT-PBPTTPPPSHHHHHHHHHHHHHHHHHHHHHHHTT---S----GGGGHHHHHHHHHHHHHHHHHHHHHHHHHHHH-B--TT-----/------------S---------------EE-TTT--EE--------THHHHHHHHHHTSPPPPPGGG-SSHHHHHHHHHHHHHHHHHHHHHHHTSHHHHHHHHHHHHHHHHHHHHH-HHHHHHH-SSS-TTHHHHHHHHS-TTS-HHHHHHHHHHHHHHHHHHHHHHHHHHHHHHHHHHHH--HHHHHHHIIIIIIIIHHHHHHHHHHHH--HHHHHHHHHHHHHHHIIIII-HHHHHT----HHHHHHHHHHHHHHHHHHHHHHHSSPPPHHHHHHHHHHHHHHHHHHHHHHHHHHHHH--GGGTTSHHHHHHHHHHHHHHHHHHHHHHHHHHHHHHHTBTTHHHHHHHHHHHHHHHHHHHHHHHHHHHHHHHHHH------S------------HHHHHHHHHHHHSTTSTT----S---THHHHHTT-S--TTTTS-----SHHHHHHHHHHHHHHHHHHHHHHHHHHHHS-SB-SSTTT-B---THHHHHHHHHHHHHHHHHHHHHHHHHHHHHHTTT--HHHHHHHHHHHHHHHHHHHHHHHHHHHHHHHHHHHHHHHHHHHHPPPB-GGG-GGGTS-TT----TTS---HHHHSS------PPP-S-SS--SS-HHHHHHHHHHHHHH-TTS-HHHHHHHHHHHHHHHHHT-HHHHHHHHHHHHHHHHHHHHHSTTTHHHHHHTTHHHHHHHHHHH--SSHHHHHHHHHHHHHHHHHHHHHHHHHHHHHTT-HHHHHHHHHHHHHHHHHHHHTS--HHHHHHHHHHHIIIIIHHHHHHTT-S-S-GGG-TTS--HHHHHHHHHHHHHHHHHHHHHHHHHSS---HHHHHHHHHHHHHHHHHHHHHT-HHHHHHHHHHH-----SS-TTHHHHHHHHHHHHHHHHHHHHT---TT----HHHHHHHHHHHHHHHHHHHHHHHHHHS-SS--HHHHHHHHHTHHHHHHHHHHHHHHHHHHHHHHHHT-PBPTTPPPSHHHHHHHHHHHHHHHHHHHHHHHTT---S----GGGGHHHHHHHHHHHHHHHHHHHHHHHHHHHH-B--TT-----

Sequence (2114 aa):
MSTATSSSNSAWPPKKRPSQRTKLRNGTFIIPSTGERSRQEFSLRTSTNSALNNNNDNNPKFHSLDEAESITDRLQIITQNIKTAFVLVWLWLHTDEGHGVLKCVLAYVLGSLGTFFPPLTAFLGNRDGKHVSATITVYFHPARTVGSMLEASVIAFVAVFYAETISVLSMGIAIAMRSQFGLTGAAHALILIVCIGGGLGFVGWVKQRLNSPLVNVGSTLASIAIISVITKEESVQGGYFDDDKIVQVLKLLLVGITCTFAVNLLLWRVSARQVLRRSIMTANSSLGDKLSSITKGFLSGTEDELWTNEYSRVSARYNAAYATMHSTLREAKFEYYFLGRESFYPLDKRLSRSVEGLSQALGGLRSALETQFTLLREVPSFEDSFPSPRSTVLTPPLARAISAYLDGGGQRLSDIDESGESEEERQATRNKSDSALMVAPAFQEPSDIFALFIDMLGPSIKSLAHTLSEILREPAFGKDPNKDVTVNEQLRESLRDALNLYNNARSGSLEELYRTIEFGRTRSEKIQADIEEVAAACGHFSFSLQAVAEETDAYLDVLEDVKYTTETASRSWSWLKFWRRFNWTKSPDKNMMGDPEHESLIQKPPVPRLRKSQIPKGIPDTMVARRDTFNWDAAPQASKLKRRFAQKMLQISRFVVREDILFGIKVGIGALLWAMLAFIPGTRPIYQKWRGEWGLLSFMIVAAMTTGSANTTGTARFKGTIIGATFAVICWTVSQGNAIVLVCLGGLVALFNFYVILVIKKAPLGRIALLAYNVSTLYAYSLSQDVDDDDDDEGGANPLIFDIVWHRVIAVTLGIIWGIVVCRLLWPISGRKKFREGLSVLYLQMGLIWKRGPLTVSLQKDSTHNTLDYMREGEQAALQRYAFKLASLRTAAKSEFELRGPFPDAAYGRILRSTKNMLNGFYAMRLIASKRNELTEGERALLEYTSAERALLCQRICHVFQVVASCLMLEYPLTDAIPTVENNKDRLLGKIYQFRKEHMSADLLGDETPLAIQESDYALLYAYTLVTLQVAAELNKVRAEIESLYGVLHDEALLLQMSTATSSSNSAWPPKKRPSQRTKLRNGTFIIPSTGERSRQEFSLRTSTNSALNNNNDNNPKFHSLDEAESITDRLQIITQNIKTAFVLVWLWLHTDEGHGVLKCVLAYVLGSLGTFFPPLTAFLGNRDGKHVSATITVYFHPARTVGSMLEASVIAFVAVFYAETISVLSMGIAIAMRSQFGLTGAAHALILIVCIGGGLGFVGWVKQRLNSPLVNVGSTLASIAIISVITKEESVQGGYFDDDKIVQVLKLLLVGITCTFAVNLLLWRVSARQVLRRSIMTANSSLGDKLSSITKGFLSGTEDELWTNEYSRVSARYNAAYATMHSTLREAKFEYYFLGRESFYPLDKRLSRSVEGLSQALGGLRSALETQFTLLREVPSFEDSFPSPRSTVLTPPLARAISAYLDGGGQRLSDIDESGESEEERQATRNKSDSALMVAPAFQEPSDIFALFIDMLGPSIKSLAHTLSEILREPAFGKDPNKDVTVNEQLRESLRDALNLYNNARSGSLEELYRTIEFGRTRSEKIQADIEEVAAACGHFSFSLQAVAEETDAYLDVLEDVKYTTETASRSWSWLKFWRRFNWTKSPDKNMMGDPEHESLIQKPPVPRLRKSQIPKGIPDTMVARRDTFNWDAAPQASKLKRRFAQKMLQISRFVVREDILFGIKVGIGALLWAMLAFIPGTRPIYQKWRGEWGLLSFMIVAAMTTGSANTTGTARFKGTIIGATFAVICWTVSQGNAIVLVCLGGLVALFNFYVILVIKKAPLGRIALLAYNVSTLYAYSLSQDVDDDDDDEGGANPLIFDIVWHRVIAVTLGIIWGIVVCRLLWPISGRKKFREGLSVLYLQMGLIWKRGPLTVSLQKDSTHNTLDYMREGEQAALQRYAFKLASLRTAAKSEFELRGPFPDAAYGRILRSTKNMLNGFYAMRLIASKRNELTEGERALLEYTSAERALLCQRICHVFQVVASCLMLEYPLTDAIPTVENNKDRLLGKIYQFRKEHMSADLLGDETPLAIQESDYALLYAYTLVTLQVAAELNKVRAEIESLYGVLHDEALLLQ